Protein 5B37 (pdb70)

Nearest PDB structures (foldseek):
  5b37-assembly3_E-4  TM=1.003E+00  e=2.803E-64  Nostoc punctiforme NIES-2108
  5b37-assembly2_C  TM=9.932E-01  e=7.042E-58  Nostoc punctiforme NIES-2108
  5b37-assembly2_F-3  TM=9.894E-01  e=6.053E-57  Nostoc punctiforme NIES-2108
  5b37-assembly1_B-2  TM=9.934E-01  e=2.586E-56  Nostoc punctiforme NIES-2108
  5b37-assembly1_A  TM=9.872E-01  e=6.177E-55  Nostoc punctiforme NIES-2108

Sequence (1996 aa):
LFETVREMGHEQVLFCHSKNPEIKAIIAIHDTTLGPAMGATRILPYINEEAALKDALRLSRGMTYKAACANIPAGGGKAVIIANPENKTDDLLRAYGRFVDSLNGRFITGQDVNITPDDVRTITKYVVPAPITSLGVFLGIKAAVESRWQSKRLDGMKVAVQGLGNVGKNLCRHLHEHDVQLFVSDVDPIKAEEVKRLFGATVVEPTEIYSLDVDIFAPCALGGILNSHTIPFLQASIIAGAANNQLENEQLHSQMLAKKGILYSPDYVINAGGLINVYNEMIGYDEEKAFKQVHNIYDTLLAIFEIAKEQGVTTNDAARRLAEDRINNSLLFETVREMGHEQVLFCHSPEIKAIIAIHDTTLGPAMGATRILPYINEEAALKDALRLSRGMTYKAACANIPAGGGKAVIIANPENKTDDLLRAYGRFVDSLNGRFITGQDVNITPDDVRTISQETKYVVGPAPITSLGVFLGIKAAVESRWQSKRLDGMKVAVQGLGNVGKNLCRHLHEHDVQLFVSDVDPIKAEEVKRLFGATVVEPTEIYSLDVDIFAPCALGGILNSHTIPFLQASIIAGAANNQLENEQLHSQMLAKKGILYSPDYVINAGGLINVYNEMIGYDEEKAFKQVHNIYDTLLAIFEIAKEQGVTTNDAARRLAEDRINNSKRSLLFETVREMGHEQVLFCHSKNPEIKAIIAIHDTTLGPAMGATRILPYINEEAALKDALRLSRGMTYKAACANIPAGGGKAVIIANPENKTDDLLRAYGRFVDSLNGRFITGQDVNITPDDVRTISQETKYVVPAPITSLGVFLGIKAAVESRWQSKRLDGMKVAVQGLGNVGKNLCRHLHEHDVQLFVSPIKAEEVKRLFGATVVEPTEIYSLDVDIFAPCALGGILNSHTIPFLQASIIAGAANNQLENEQLHSQMLAKKGILYSPDYVINAGGLINVYNEMIGYDEEKAFKQVHNIYDTLLAIFEIAKEQGVTTNDAARRLAEDRINNSKRLLFETVREMGHEQVLFCHSKNPEIKAIIAIHDTTLGPAMGATRILPYINEEAALKDALRLSRGMTYKAACANIPAGGGKAVIIAKTDDLLRAYGRFVDSLNGRFITGQDVNITPDDVRTISGGPAPITSLGVFLGIKAAVESRWQSKRLDGMKVAVQGLGNVGKNLCRHLHEHDVQLFVSDVDPIKAEEVKRLFGATVVEPTEIYSLDVDIFAPCALGGILNSHTIPFLQASIIAGAANNQLENEQLHSQMLAKKGILYSPDYVINAGGLINVYNEMIGYDEEKAFKQVHNIYDTLLAIFEIAKEQGVTTNDAARRLAEDRINNSKRSLLFETVREMGHEQVLFCHSKNPEIKAIIAIHDTTLGPAMGATRILPYINEEAALKDALRLSRGMTYKAACANIPAGGGKAVIIANPENKTDDLLRAYGRFVDSLNGRFITGQDVNITPDDVRTISQETKYVVGPAPITSLGVFLGIKAAVESRWQSKRLDGMKVAVQGLGNVGKNLCRHLHEHDVQLFVSDPIKAEEVKRLFGATVVEPTEIYSLDIFAPCALGGILNSHTIPFLQASIIAGAANNQLENEQLHSQMLAKKGILYSPDYVINAGGLINVYNEMIGYDEEKAFKQVHNIYDTLLAIFEIAKEQGVTTNDAARRLAEDRINNSKRSKLFETVREMGHEQVLFCHSKNPEIKAIIAIHDTTLGPAMGATRILPYINEEAALKDALRLSRGMTYKAACANIPAGGGKAVIIANNKTDDLLRAYGRFVDSLNGRFITGQDVNITPDDVRTISQETKYVVPAPITSLGVFLGIKAAVESRWQSKRLDGMKVAVQGLGNVGKNLCRHLHEHDVQLFVSDVDPIKAEEVKRLFGATVVEPTEIYSLDVDIFAPCALGGILNSHTIPFLQASIIAGAANNQLENEQLHSQMLAKKGILYSPDYVINAGGLINVYNEMIGYDEEKAFKQVHNIYDTLLAIFEIAKEQGVTTNDAARRLAEDRINNSKRS

CATH classification: 3.40.50.10860 (+1 more: 3.40.50.720)

GO terms:
  GO:0050363 L-tryptophan dehydrogenase [NAD(P)+] activity (F, EXP)

Foldseek 3Di:
DVVVCVVLQWDDWDFDADDVLGWTKIKTARDAQLHAAEEEEEEEADPDPVRQVVVFRVQQSVSLLLQLLLPHSYHGIYMYIHDHLVDDDLVNLQVVQVVQLVCVRNYQYEHDYSQDPVSQVSHNLRYWALLLLLVLLVLVVQLQCCLPPVDRQQAPFEEEEEADDVNRVSNLVSCLVSHYAYEYEHQDCPCQVVSCVPRNHHYDYNVCRLQDQGQEYEYEDEADQQDPVRVVNHNHQEYRYAYANNHNDDPPSLVSCVVVNRAYQHNSLSSCSHVLQTVCVSVPHDPVVSSVSSSSSSVSRNQLSVQCVVVVHGSSVSSVVSSVVSSVVD/DLVVVCVVLQWDDKDQDADLHWGKIKTARDQQLHAAEEAEEEDQAPDVVRQVVVFSVQQSVSQLLCLLLPHSHHGIYMYTNDHLVDDDLVNLCSVLQVLQVCVRSYAYEHDPSQDPVSQVSSCVNHVRYFDALLLLLVLLVLVVQLQCCLPVNDNQQAPFEEEEEDCPSNGVSNLVSQLVSHYAYEYEYPDDPSQVVSCVPRVHHYDYPLPRQQDQGQEYEYEDDACQLDPVRVVRHNHQEYGYSHPNNHNDVVPSQVVCVVVNHAYQDNSLSNSSRVLQRVCVSVPHDPVVSSVSSSSSSVSRNQLSVQCPVVVHTSVVSSCCSSVVSSVVSNVD/DVVVVCVVLVWPDKDFDADDVLGWTKIKTARDQQLHAAEEAEEEDQAPDPVRQVVVFSVQQSVSQLLCLLLVHSHGGMYMYTNDDLVSDDLVNLLSVLLVLQVVPLNYAHEHDYSGDPVSQVSSCVNRVRYWALLLLLVLLVLQVQLQCCLPPNDRAQAAFEEEEEDDDSNRVSNVVVCLVSNYAYEYEPPRQVVSCVPRVHHYDYNVCRLQDQGQEYAYDDEAPQQDPVRVVNHNHQEYRYAYANNHNDDPPRQVSCVVVNRAYDHNSLSSSSHVLQTVCVSVPNDPVVSSVSSNSSSVSRNQLSVQCVVVVHTSVVSSVVSSVVSSVVSVD/DPVVVCVVLQADDKDFDADDVLGWTKIKTFRDALLHAAEEAEAEDQAPDVVRQVVVQSVQQSVVLLLQLLLVHSHGGIYMYTNDDDLVRLCSVLVVQVVVPRSYDYDHDHPQDPVSVVSSPDDLLLLLLVLLVLVVQLLCCLVPVDNAAAAFEEEEEACPSNRVSNLVSQLVSHYAYEYEYPDDPSQVVSCVVRVHDYDYNVCRLADQGAEYEYEDEAPQQDPVRLVRHNYQEYRYQYANNHPDDVPSQVSCVVVNHAYDHNSLSCSSSVLQVVCVVVPHDVVVSNVSSNSSSVSQNQLSVQCVVVVHTSVVSSVVSSVVSSVVSVVD/DVVVVCVVLQWDDKDFDADDVLGWGKIKTFRDQLLHAAEEAEAEDADPDPVRQVVVQSPQLSVQLLLCLLLPHSYHRIYMYINDHLVPDDLVNLCSVLQVQQVCPLNYAYEHDHSCDPVSQVSSCVNHVRYFDALLLLLVLLVLLVLLQCCLPVVDSQQAAAEEEEAACDSNRLSNLVVQLVSNYAYEYEHPVSQVVSCVVRVHHYDYNPCRQQDDQYAYAHEACAQEPVRLVNHPRQEDGYAYANNHNDDPPSQVVSVVVNRAYDHNSLSSSSRVLQRSCRSVPNDPVVSSVSSSSSSVSRNQLSVQCVVVVHGSVVSSVVSSVVSSVVSNPPD/DCVVCVVLQWDDKDFDDDDVQGWTKIKTARDQLLHAAEEAEEEEQDPDPVRQVCVQSVQQSVVLLLQLLLVHSHHGIYMYINDNPHDLVNLCSVLQVLQVVPRRYAYEHDHPQDPVSQVSSCVRHVRYWALLLLLVLLVLLVQLLCCLPVVDRQQAAFEEEEEADDSNRVSNLVVQLVSNYAYEYEHPDVVSVVVSCVVRVHDYDYNVPRLQDQGAEYAYAPEACQQDPVRPVSHPYQEYRYSYANNHPDPPPSQVSCVVVRYAYAHNSLSSSSRVLQTVCVSVPHDVVVSNVSSNSSSVSRNQLSVQCVVVVHTSVVSSVVSSVVSSVVSVVD

Structure (mmCIF, N/CA/C/O backbone):
data_5B37
#
_entry.id   5B37
#
_cell.length_a   63.713
_cell.length_b   337.766
_cell.length_c   63.646
_cell.angle_alpha   90.00
_cell.angle_beta   120.03
_cell.angle_gamma   90.00
#
_symmetry.space_group_name_H-M   'P 1 21 1'
#
loop_
_entity.id
_entity.type
_entity.pdbx_description
1 polymer 'Tryptophan dehydrogenase'
2 water water
#
loop_
_atom_site.group_PDB
_atom_site.id
_atom_site.type_symbol
_atom_site.label_atom_id
_atom_site.label_alt_id
_atom_site.label_comp_id
_atom_site.label_asym_id
_atom_site.label_entity_id
_atom_site.label_seq_id
_atom_site.pdbx_PDB_ins_code
_atom_site.Cartn_x
_atom_site.Cartn_y
_atom_site.Cartn_z
_atom_site.occupancy
_atom_site.B_iso_or_equiv
_atom_site.auth_seq_id
_atom_site.auth_comp_id
_atom_site.auth_asym_id
_atom_site.auth_atom_id
_atom_site.pdbx_PDB_model_num
ATOM 1 N N . LEU A 1 3 ? -24.136 170.167 19.865 1.00 96.07 3 LEU A N 1
ATOM 2 C CA . LEU A 1 3 ? -25.064 170.835 20.836 1.00 100.84 3 LEU A CA 1
ATOM 3 C C . LEU A 1 3 ? -25.094 170.084 22.159 1.00 97.23 3 LEU A C 1
ATOM 4 O O . LEU A 1 3 ? -24.778 170.650 23.199 1.00 96.80 3 LEU A O 1
ATOM 9 N N . PHE A 1 4 ? -25.470 168.811 22.106 1.00 99.75 4 PHE A N 1
ATOM 10 C CA . PHE A 1 4 ? -25.686 168.014 23.318 1.00 95.98 4 PHE A CA 1
ATOM 11 C C . PHE A 1 4 ? -24.555 168.047 24.334 1.00 100.14 4 PHE A C 1
ATOM 12 O O . PHE A 1 4 ? -24.826 168.214 25.512 1.00 100.87 4 PHE A O 1
ATOM 20 N N . GLU A 1 5 ? -23.308 167.922 23.879 1.00 103.39 5 GLU A N 1
ATOM 21 C CA . GLU A 1 5 ? -22.155 167.973 24.789 1.00 107.64 5 GLU A CA 1
ATOM 22 C C . GLU A 1 5 ? -22.015 169.318 25.504 1.00 106.40 5 GLU A C 1
ATOM 23 O O . GLU A 1 5 ? -21.639 169.357 26.671 1.00 105.99 5 GLU A O 1
ATOM 29 N N . THR A 1 6 ? -22.305 170.412 24.802 1.00 102.10 6 THR A N 1
ATOM 30 C CA . THR A 1 6 ? -22.266 171.753 25.413 1.00 100.11 6 THR A CA 1
ATOM 31 C C . THR A 1 6 ? -23.331 171.900 26.501 1.00 101.96 6 THR A C 1
ATOM 32 O O . THR A 1 6 ? -23.111 172.564 27.514 1.00 103.39 6 THR A O 1
ATOM 36 N N . VAL A 1 7 ? -24.474 171.258 26.281 1.00 99.55 7 VAL A N 1
ATOM 37 C CA . VAL A 1 7 ? -25.578 171.266 27.242 1.00 97.81 7 VAL A CA 1
ATOM 38 C C . VAL A 1 7 ? -25.195 170.497 28.498 1.00 98.65 7 VAL A C 1
ATOM 39 O O . VAL A 1 7 ? -25.649 170.819 29.590 1.00 99.54 7 VAL A O 1
ATOM 43 N N . ARG A 1 8 ? -24.362 169.479 28.324 1.00 102.55 8 ARG A N 1
ATOM 44 C CA . ARG A 1 8 ? -23.833 168.684 29.433 1.00 106.47 8 ARG A CA 1
ATOM 45 C C . ARG A 1 8 ? -23.086 169.580 30.406 1.00 106.42 8 ARG A C 1
ATOM 46 O O . ARG A 1 8 ? -23.209 169.451 31.621 1.00 105.05 8 ARG A O 1
ATOM 54 N N . GLU A 1 9 ? -22.297 170.474 29.829 1.00 107.12 9 GLU A N 1
ATOM 55 C CA . GLU A 1 9 ? -21.482 171.426 30.574 1.00 105.46 9 GLU A CA 1
ATOM 56 C C . GLU A 1 9 ? -22.358 172.426 31.320 1.00 98.15 9 GLU A C 1
ATOM 57 O O . GLU A 1 9 ? -22.061 172.790 32.452 1.00 106.34 9 GLU A O 1
ATOM 63 N N . MET A 1 10 ? -23.441 172.848 30.676 1.00 93.61 10 MET A N 1
ATOM 64 C CA . MET A 1 10 ? -24.354 173.851 31.221 1.00 105.18 10 MET A CA 1
ATOM 65 C C . MET A 1 10 ? -25.530 173.295 32.038 1.00 101.28 10 MET A C 1
ATOM 66 O O . MET A 1 10 ? -26.027 173.975 32.933 1.00 97.14 10 MET A O 1
ATOM 71 N N . GLY A 1 11 ? -25.977 172.084 31.714 1.00 92.64 11 GLY A N 1
ATOM 72 C CA . GLY A 1 11 ? -27.072 171.404 32.427 1.00 96.94 11 GLY A CA 1
ATOM 73 C C . GLY A 1 11 ? -28.497 171.821 32.080 1.00 93.46 11 GLY A C 1
ATOM 74 O O . GLY A 1 11 ? -29.353 171.903 32.964 1.00 93.42 11 GLY A O 1
ATOM 75 N N . HIS A 1 12 ? -28.762 172.072 30.800 1.00 85.29 12 HIS A N 1
ATOM 76 C CA . HIS A 1 12 ? -30.109 172.488 30.362 1.00 91.75 12 HIS A CA 1
ATOM 77 C C . HIS A 1 12 ? -31.096 171.311 30.352 1.00 89.08 12 HIS A C 1
ATOM 78 O O . HIS A 1 12 ? -30.689 170.146 30.353 1.00 94.70 12 HIS A O 1
ATOM 85 N N . GLU A 1 13 ? -32.388 171.649 30.360 1.00 81.70 13 GLU A N 1
ATOM 86 C CA . GLU A 1 13 ? -33.485 170.675 30.291 1.00 82.88 13 GLU A CA 1
ATOM 87 C C . GLU A 1 13 ? -33.957 170.475 28.844 1.00 91.69 13 GLU A C 1
ATOM 88 O O . GLU A 1 13 ? -33.910 169.360 28.314 1.00 89.10 13 GLU A O 1
ATOM 94 N N . GLN A 1 14 ? -34.418 171.566 28.230 1.00 86.13 14 GLN A N 1
ATOM 95 C CA . GLN A 1 14 ? -34.890 171.587 26.831 1.00 79.60 14 GLN A CA 1
ATOM 96 C C . GLN A 1 14 ? -34.253 172.743 26.057 1.00 76.17 14 GLN A C 1
ATOM 97 O O . GLN A 1 14 ? -33.829 173.744 26.643 1.00 81.91 14 GLN A O 1
ATOM 103 N N . VAL A 1 15 ? -34.202 172.591 24.737 1.00 74.03 15 VAL A N 1
ATOM 104 C CA . VAL A 1 15 ? -33.776 173.659 23.834 1.00 73.48 15 VAL A CA 1
ATOM 105 C C . VAL A 1 15 ? -34.661 173.615 22.581 1.00 77.04 15 VAL A C 1
ATOM 106 O O . VAL A 1 15 ? -34.348 172.926 21.610 1.00 77.71 15 VAL A O 1
ATOM 110 N N . LEU A 1 16 ? -35.754 174.376 22.614 1.00 79.99 16 LEU A N 1
ATOM 111 C CA . LEU A 1 16 ? -36.731 174.416 21.523 1.00 78.31 16 LEU A CA 1
ATOM 112 C C . LEU A 1 16 ? -36.291 175.331 20.382 1.00 79.75 16 LEU A C 1
ATOM 113 O O . LEU A 1 16 ? -36.008 176.502 20.602 1.00 83.16 16 LEU A O 1
ATOM 118 N N . PHE A 1 17 ? -36.245 174.785 19.172 1.00 86.69 17 PHE A N 1
ATOM 119 C CA . PHE A 1 17 ? -36.006 175.554 17.964 1.00 83.32 17 PHE A CA 1
ATOM 120 C C . PHE A 1 17 ? -37.344 175.718 17.282 1.00 82.97 17 PHE A C 1
ATOM 121 O O . PHE A 1 17 ? -37.861 174.776 16.674 1.00 87.62 17 PHE A O 1
ATOM 129 N N . CYS A 1 18 ? -37.900 176.918 17.403 1.00 84.56 18 CYS A N 1
ATOM 130 C CA . CYS A 1 18 ? -39.202 177.241 16.837 1.00 86.74 18 CYS A CA 1
ATOM 131 C C . CYS A 1 18 ? -39.066 177.894 15.471 1.00 86.46 18 CYS A C 1
ATOM 132 O O . CYS A 1 18 ? -38.101 178.620 15.209 1.00 97.50 18 CYS A O 1
ATOM 135 N N . HIS A 1 19 ? -40.046 177.616 14.610 1.00 88.73 19 HIS A N 1
ATOM 136 C CA . HIS A 1 19 ? -40.033 178.061 13.216 1.00 88.08 19 HIS A CA 1
ATOM 137 C C . HIS A 1 19 ? -41.439 178.209 12.638 1.00 86.31 19 HIS A C 1
ATOM 138 O O . HIS A 1 19 ? -42.356 177.461 12.981 1.00 81.34 19 HIS A O 1
ATOM 145 N N . SER A 1 20 ? -41.578 179.169 11.729 1.00 89.30 20 SER A N 1
ATOM 146 C CA . SER A 1 20 ? -42.811 179.364 10.971 1.00 102.91 20 SER A CA 1
ATOM 147 C C . SER A 1 20 ? -42.510 179.898 9.569 1.00 99.27 20 SER A C 1
ATOM 148 O O . SER A 1 20 ? -41.412 180.386 9.294 1.00 94.79 20 SER A O 1
ATOM 151 N N . LYS A 1 21 ? -43.506 179.793 8.697 1.00 100.17 21 LYS A N 1
ATOM 152 C CA . LYS A 1 21 ? -43.353 180.105 7.278 1.00 96.01 21 LYS A CA 1
ATOM 153 C C . LYS A 1 21 ? -43.998 181.432 6.914 1.00 99.93 21 LYS A C 1
ATOM 154 O O . LYS A 1 21 ? -43.338 182.293 6.336 1.00 92.52 21 LYS A O 1
ATOM 160 N N . ASN A 1 22 ? -45.279 181.591 7.247 1.00 109.72 22 ASN A N 1
ATOM 161 C CA . ASN A 1 22 ? -45.992 182.848 6.969 1.00 113.89 22 ASN A CA 1
ATOM 162 C C . ASN A 1 22 ? -45.379 184.057 7.698 1.00 120.39 22 ASN A C 1
ATOM 163 O O . ASN A 1 22 ? -44.992 185.026 7.036 1.00 128.54 22 ASN A O 1
ATOM 168 N N . PRO A 1 23 ? -45.266 184.009 9.042 1.00 110.54 23 PRO A N 1
ATOM 169 C CA . PRO A 1 23 ? -44.561 185.120 9.679 1.00 104.32 23 PRO A CA 1
ATOM 170 C C . PRO A 1 23 ? -43.040 185.039 9.471 1.00 103.07 23 PRO A C 1
ATOM 171 O O . PRO A 1 23 ? -42.351 186.040 9.636 1.00 102.56 23 PRO A O 1
ATOM 175 N N . GLU A 1 24 ? -42.543 183.846 9.139 1.00 102.53 24 GLU A N 1
ATOM 176 C CA . GLU A 1 24 ? -41.154 183.612 8.737 1.00 107.33 24 GLU A CA 1
ATOM 177 C C . GLU A 1 24 ? -40.166 183.967 9.847 1.00 107.24 24 GLU A C 1
ATOM 178 O O . GLU A 1 24 ? -39.249 184.765 9.649 1.00 113.71 24 GLU A O 1
ATOM 184 N N . ILE A 1 25 ? -40.364 183.359 11.017 1.00 101.77 25 ILE A N 1
ATOM 185 C CA . ILE A 1 25 ? -39.571 183.694 12.217 1.00 98.48 25 ILE A CA 1
ATOM 186 C C . ILE A 1 25 ? -38.661 182.554 12.648 1.00 91.33 25 ILE A C 1
ATOM 187 O O . ILE A 1 25 ? -39.076 181.394 12.690 1.00 85.93 25 ILE A O 1
ATOM 192 N N . LYS A 1 26 ? -37.411 182.900 12.941 1.00 94.61 26 LYS A N 1
ATOM 193 C CA . LYS A 1 26 ? -36.441 181.962 13.489 1.00 88.47 26 LYS A CA 1
ATOM 194 C C . LYS A 1 26 ? -36.284 182.272 14.972 1.00 88.16 26 LYS A C 1
ATOM 195 O O . LYS A 1 26 ? -35.746 183.319 15.334 1.00 94.66 26 LYS A O 1
ATOM 201 N N . ALA A 1 27 ? -36.753 181.364 15.823 1.00 82.16 27 ALA A N 1
ATOM 202 C CA . ALA A 1 27 ? -36.790 181.594 17.266 1.00 80.05 27 ALA A CA 1
ATOM 203 C C . ALA A 1 27 ? -36.251 180.393 18.031 1.00 83.70 27 ALA A C 1
ATOM 204 O O . ALA A 1 27 ? -36.496 179.253 17.641 1.00 91.02 27 ALA A O 1
ATOM 206 N N . ILE A 1 28 ? -35.518 180.666 19.113 1.00 84.18 28 ILE A N 1
ATOM 207 C CA . ILE A 1 28 ? -34.983 179.629 20.000 1.00 75.33 28 ILE A CA 1
ATOM 208 C C . ILE A 1 28 ? -35.342 179.942 21.450 1.00 79.76 28 ILE A C 1
ATOM 209 O O . ILE A 1 28 ? -34.820 180.897 22.023 1.00 88.37 28 ILE A O 1
ATOM 214 N N . ILE A 1 29 ? -36.223 179.135 22.038 1.00 81.27 29 ILE A N 1
ATOM 215 C CA . ILE A 1 29 ? -36.435 179.144 23.492 1.00 81.51 29 ILE A CA 1
ATOM 216 C C . ILE A 1 29 ? -35.488 178.107 24.112 1.00 77.39 29 ILE A C 1
ATOM 217 O O . ILE A 1 29 ? -35.480 176.947 23.698 1.00 80.31 29 ILE A O 1
ATOM 222 N N . ALA A 1 30 ? -34.702 178.536 25.100 1.00 77.22 30 ALA A N 1
ATOM 223 C CA . ALA A 1 30 ? -33.730 177.675 25.783 1.00 76.03 30 ALA A CA 1
ATOM 224 C C . ALA A 1 30 ? -34.010 177.637 27.280 1.00 83.60 30 ALA A C 1
ATOM 225 O O . ALA A 1 30 ? -33.953 178.661 27.950 1.00 90.77 30 ALA A O 1
ATOM 227 N N . ILE A 1 31 ? -34.282 176.440 27.791 1.00 88.50 31 ILE A N 1
ATOM 228 C CA . ILE A 1 31 ? -34.714 176.233 29.175 1.00 84.08 31 ILE A CA 1
ATOM 229 C C . ILE A 1 31 ? -33.634 175.471 29.949 1.00 85.12 31 ILE A C 1
ATOM 230 O O . ILE A 1 31 ? -33.351 174.309 29.643 1.00 82.12 31 ILE A O 1
ATOM 235 N N . HIS A 1 32 ? -33.052 176.140 30.949 1.00 85.84 32 HIS A N 1
ATOM 236 C CA . HIS A 1 32 ? -31.967 175.584 31.766 1.00 82.88 32 HIS A CA 1
ATOM 237 C C . HIS A 1 32 ? -32.461 174.734 32.938 1.00 88.87 32 HIS A C 1
ATOM 238 O O . HIS A 1 32 ? -31.860 173.699 33.241 1.00 94.66 32 HIS A O 1
ATOM 245 N N . ASP A 1 33 ? -33.527 175.178 33.606 1.00 88.65 33 ASP A N 1
ATOM 246 C CA . ASP A 1 33 ? -34.031 174.498 34.811 1.00 93.89 33 ASP A CA 1
ATOM 247 C C . ASP A 1 33 ? -35.503 174.831 35.094 1.00 97.86 33 ASP A C 1
ATOM 248 O O . ASP A 1 33 ? -35.994 175.892 34.706 1.00 104.94 33 ASP A O 1
ATOM 253 N N . THR A 1 34 ? -36.194 173.897 35.756 1.00 94.15 34 THR A N 1
ATOM 254 C CA . THR A 1 34 ? -37.591 174.067 36.196 1.00 94.45 34 THR A CA 1
ATOM 255 C C . THR A 1 34 ? -37.855 173.464 37.597 1.00 92.14 34 THR A C 1
ATOM 256 O O . THR A 1 34 ? -38.998 173.136 37.936 1.00 97.28 34 THR A O 1
ATOM 260 N N . THR A 1 35 ? -36.808 173.365 38.415 1.00 85.46 35 THR A N 1
ATOM 261 C CA . THR A 1 35 ? -36.850 172.623 39.676 1.00 80.91 35 THR A CA 1
ATOM 262 C C . THR A 1 35 ? -37.677 173.385 40.697 1.00 92.31 35 THR A C 1
ATOM 263 O O . THR A 1 35 ? -38.635 172.848 41.253 1.00 98.45 35 THR A O 1
ATOM 267 N N . LEU A 1 36 ? -37.304 174.641 40.923 1.00 90.00 36 LEU A N 1
ATOM 268 C CA . LEU A 1 36 ? -37.952 175.486 41.940 1.00 86.70 36 LEU A CA 1
ATOM 269 C C . LEU A 1 36 ? -39.281 176.085 41.471 1.00 87.88 36 LEU A C 1
ATOM 270 O O . LEU A 1 36 ? -40.111 176.479 42.294 1.00 93.66 36 LEU A O 1
ATOM 275 N N . GLY A 1 37 ? -39.475 176.147 40.155 1.00 85.71 37 GLY A N 1
ATOM 276 C CA . GLY A 1 37 ? -40.750 176.572 39.576 1.00 93.59 37 GLY A CA 1
ATOM 277 C C . GLY A 1 37 ? -40.710 176.585 38.057 1.00 97.86 37 GLY A C 1
ATOM 278 O O . GLY A 1 37 ? -39.867 175.919 37.455 1.00 98.38 37 GLY A O 1
ATOM 279 N N . PRO A 1 38 ? -41.626 177.335 37.420 1.00 89.80 38 PRO A N 1
ATOM 280 C CA . PRO A 1 38 ? -41.544 177.472 35.973 1.00 85.31 38 PRO A CA 1
ATOM 281 C C . PRO A 1 38 ? -40.381 178.380 35.578 1.00 87.59 38 PRO A C 1
ATOM 282 O O . PRO A 1 38 ? -40.052 179.322 36.307 1.00 88.39 38 PRO A O 1
ATOM 286 N N . ALA A 1 39 ? -39.765 178.076 34.439 1.00 92.15 39 ALA A N 1
ATOM 287 C CA . ALA A 1 39 ? -38.600 178.813 33.942 1.00 91.87 39 ALA A CA 1
ATOM 288 C C . ALA A 1 39 ? -38.970 180.217 33.490 1.00 90.97 39 ALA A C 1
ATOM 289 O O . ALA A 1 39 ? -39.854 180.399 32.651 1.00 93.40 39 ALA A O 1
ATOM 291 N N . MET A 1 40 ? -38.281 181.197 34.064 1.00 90.39 40 MET A N 1
ATOM 292 C CA . MET A 1 40 ? -38.438 182.597 33.698 1.00 88.53 40 MET A CA 1
ATOM 293 C C . MET A 1 40 ? -37.306 183.012 32.776 1.00 89.68 40 MET A C 1
ATOM 294 O O . MET A 1 40 ? -36.190 182.500 32.873 1.00 95.12 40 MET A O 1
ATOM 299 N N . GLY A 1 41 ? -37.598 183.941 31.878 1.00 88.42 41 GLY A N 1
ATOM 300 C CA . GLY A 1 41 ? -36.616 184.363 30.890 1.00 87.83 41 GLY A CA 1
ATOM 301 C C . GLY A 1 41 ? -37.137 185.412 29.936 1.00 88.97 41 GLY A C 1
ATOM 302 O O . GLY A 1 41 ? -38.198 185.245 29.345 1.00 94.14 41 GLY A O 1
ATOM 303 N N . ALA A 1 42 ? -36.383 186.490 29.770 1.00 86.46 42 ALA A N 1
ATOM 304 C CA . ALA A 1 42 ? -36.812 187.577 28.900 1.00 90.76 42 ALA A CA 1
ATOM 305 C C . ALA A 1 42 ? -36.475 187.275 27.426 1.00 100.02 42 ALA A C 1
ATOM 306 O O . ALA A 1 42 ? -35.565 186.495 27.140 1.00 102.55 42 ALA A O 1
ATOM 308 N N . THR A 1 43 ? -37.228 187.882 26.509 1.00 100.56 43 THR A N 1
ATOM 309 C CA . THR A 1 43 ? -37.097 187.623 25.067 1.00 95.46 43 THR A CA 1
ATOM 310 C C . THR A 1 43 ? -36.234 188.681 24.386 1.00 100.51 43 THR A C 1
ATOM 311 O O . THR A 1 43 ? -36.577 189.856 24.395 1.00 101.56 43 THR A O 1
ATOM 315 N N . ARG A 1 44 ? -35.136 188.248 23.775 1.00 98.81 44 ARG A N 1
ATOM 316 C CA . ARG A 1 44 ? -34.281 189.127 22.982 1.00 92.05 44 ARG A CA 1
ATOM 317 C C . ARG A 1 44 ? -34.621 188.972 21.501 1.00 97.75 44 ARG A C 1
ATOM 318 O O . ARG A 1 44 ? -35.113 187.924 21.076 1.00 108.28 44 ARG A O 1
ATOM 326 N N . ILE A 1 45 ? -34.379 190.026 20.726 1.00 95.39 45 ILE A N 1
ATOM 327 C CA . ILE A 1 45 ? -34.537 189.976 19.266 1.00 91.38 45 ILE A CA 1
ATOM 328 C C . ILE A 1 45 ? -33.387 190.741 18.597 1.00 93.10 45 ILE A C 1
ATOM 329 O O . ILE A 1 45 ? -33.559 191.832 18.052 1.00 98.64 45 ILE A O 1
ATOM 334 N N . LEU A 1 46 ? -32.201 190.145 18.666 1.00 93.23 46 LEU A N 1
ATOM 335 C CA . LEU A 1 46 ? -30.999 190.690 18.031 1.00 87.98 46 LEU A CA 1
ATOM 336 C C . LEU A 1 46 ? -30.699 189.856 16.789 1.00 90.49 46 LEU A C 1
ATOM 337 O O . LEU A 1 46 ? -30.902 188.641 16.816 1.00 94.35 46 LEU A O 1
ATOM 342 N N . PRO A 1 47 ? -30.228 190.495 15.693 1.00 90.66 47 PRO A N 1
ATOM 343 C CA . PRO A 1 47 ? -29.803 189.694 14.548 1.00 88.16 47 PRO A CA 1
ATOM 344 C C . PRO A 1 47 ? -28.473 189.032 14.850 1.00 92.73 47 PRO A C 1
ATOM 345 O O . PRO A 1 47 ? -27.511 189.710 15.216 1.00 90.82 47 PRO A O 1
ATOM 349 N N . TYR A 1 48 ? -28.440 187.714 14.723 1.00 98.41 48 TYR A N 1
ATOM 350 C CA . TYR A 1 48 ? -27.241 186.939 14.977 1.00 92.54 48 TYR A CA 1
ATOM 351 C C . TYR A 1 48 ? -26.635 186.493 13.653 1.00 88.02 48 TYR A C 1
ATOM 352 O O . TYR A 1 48 ? -27.338 185.952 12.796 1.00 83.81 48 TYR A O 1
ATOM 361 N N . ILE A 1 49 ? -25.323 186.703 13.511 1.00 87.83 49 ILE A N 1
ATOM 362 C CA . ILE A 1 49 ? -24.583 186.349 12.289 1.00 96.57 49 ILE A CA 1
ATOM 363 C C . ILE A 1 49 ? -24.769 184.885 11.890 1.00 100.97 49 ILE A C 1
ATOM 364 O O . ILE A 1 49 ? -24.819 184.557 10.706 1.00 99.71 49 ILE A O 1
ATOM 369 N N . ASN A 1 50 ? -24.902 184.030 12.900 1.00 104.77 50 ASN A N 1
ATOM 370 C CA . ASN A 1 50 ? -24.838 182.590 12.754 1.00 101.98 50 ASN A CA 1
ATOM 371 C C . ASN A 1 50 ? -25.923 181.919 13.592 1.00 101.28 50 ASN A C 1
ATOM 372 O O . ASN A 1 50 ? -26.496 182.535 14.488 1.00 94.88 50 ASN A O 1
ATOM 377 N N . GLU A 1 51 ? -26.195 180.656 13.289 1.00 99.92 51 GLU A N 1
ATOM 378 C CA . GLU A 1 51 ? -27.174 179.854 14.033 1.00 97.91 51 GLU A CA 1
ATOM 379 C C . GLU A 1 51 ? -26.574 179.405 15.371 1.00 95.51 51 GLU A C 1
ATOM 380 O O . GLU A 1 51 ? -27.273 179.328 16.384 1.00 101.95 51 GLU A O 1
ATOM 386 N N . GLU A 1 52 ? -25.278 179.094 15.345 1.00 92.32 52 GLU A N 1
ATOM 387 C CA . GLU A 1 52 ? -24.477 178.793 16.542 1.00 91.32 52 GLU A CA 1
ATOM 388 C C . GLU A 1 52 ? -24.373 179.961 17.537 1.00 95.09 52 GLU A C 1
ATOM 389 O O . GLU A 1 52 ? -24.273 179.747 18.750 1.00 91.73 52 GLU A O 1
ATOM 395 N N . ALA A 1 53 ? -24.369 181.184 17.017 1.00 99.31 53 ALA A N 1
ATOM 396 C CA . ALA A 1 53 ? -24.263 182.387 17.839 1.00 100.08 53 ALA A CA 1
ATOM 397 C C . ALA A 1 53 ? -25.532 182.588 18.668 1.00 95.19 53 ALA A C 1
ATOM 398 O O . ALA A 1 53 ? -25.472 182.624 19.900 1.00 94.17 53 ALA A O 1
ATOM 400 N N . ALA A 1 54 ? -26.670 182.683 17.975 1.00 89.50 54 ALA A N 1
ATOM 401 C CA . ALA A 1 54 ? -27.992 182.860 18.596 1.00 85.90 54 ALA A CA 1
ATOM 402 C C . ALA A 1 54 ? -28.261 181.845 19.698 1.00 91.75 54 ALA A C 1
ATOM 403 O O . ALA A 1 54 ? -28.839 182.186 20.728 1.00 102.56 54 ALA A O 1
ATOM 405 N N . LEU A 1 55 ? -27.844 180.602 19.471 1.00 91.76 55 LEU A N 1
ATOM 406 C CA . LEU A 1 55 ? -27.942 179.555 20.486 1.00 97.47 55 LEU A CA 1
ATOM 407 C C . LEU A 1 55 ? -27.097 179.900 21.721 1.00 100.42 55 LEU A C 1
ATOM 408 O O . LEU A 1 55 ? -27.580 179.793 22.854 1.00 102.13 55 LEU A O 1
ATOM 413 N N . LYS A 1 56 ? -25.847 180.309 21.493 1.00 99.19 56 LYS A N 1
ATOM 414 C CA . LYS A 1 56 ? -24.906 180.601 22.598 1.00 101.25 56 LYS A CA 1
ATOM 415 C C . LYS A 1 56 ? -25.364 181.727 23.528 1.00 101.94 56 LYS A C 1
ATOM 416 O O . LYS A 1 56 ? -25.066 181.704 24.724 1.00 108.23 56 LYS A O 1
ATOM 422 N N . ASP A 1 57 ? -26.075 182.705 22.973 1.00 99.48 57 ASP A N 1
ATOM 423 C CA . ASP A 1 57 ? -26.702 183.760 23.769 1.00 100.68 57 ASP A CA 1
ATOM 424 C C . ASP A 1 57 ? -27.861 183.174 24.585 1.00 101.98 57 ASP A C 1
ATOM 425 O O . ASP A 1 57 ? -27.939 183.385 25.795 1.00 107.10 57 ASP A O 1
ATOM 430 N N . ALA A 1 58 ? -28.741 182.430 23.914 1.00 103.85 58 ALA A N 1
ATOM 431 C CA . ALA A 1 58 ? -29.873 181.745 24.565 1.00 102.56 58 ALA A CA 1
ATOM 432 C C . ALA A 1 58 ? -29.443 180.780 25.679 1.00 98.66 58 ALA A C 1
ATOM 433 O O . ALA A 1 58 ? -30.121 180.663 26.702 1.00 96.08 58 ALA A O 1
ATOM 435 N N . LEU A 1 59 ? -28.322 180.097 25.466 1.00 99.53 59 LEU A N 1
ATOM 436 C CA . LEU A 1 59 ? -27.771 179.163 26.453 1.00 92.12 59 LEU A CA 1
ATOM 437 C C . LEU A 1 59 ? -27.134 179.858 27.664 1.00 90.36 59 LEU A C 1
ATOM 438 O O . LEU A 1 59 ? -27.372 179.450 28.805 1.00 87.96 59 LEU A O 1
ATOM 443 N N . ARG A 1 60 ? -26.336 180.897 27.415 1.00 91.96 60 ARG A N 1
ATOM 444 C CA . ARG A 1 60 ? -25.596 181.588 28.490 1.00 95.87 60 ARG A CA 1
ATOM 445 C C . ARG A 1 60 ? -26.475 182.422 29.436 1.00 96.65 60 ARG A C 1
ATOM 446 O O . ARG A 1 60 ? -26.116 182.619 30.595 1.00 97.14 60 ARG A O 1
ATOM 454 N N . LEU A 1 61 ? -27.605 182.915 28.935 1.00 97.92 61 LEU A N 1
ATOM 455 C CA . LEU A 1 61 ? -28.523 183.756 29.718 1.00 93.87 61 LEU A CA 1
ATOM 456 C C . LEU A 1 61 ? -29.562 182.932 30.482 1.00 90.42 61 LEU A C 1
ATOM 457 O O . LEU A 1 61 ? -29.953 183.299 31.593 1.00 88.05 61 LEU A O 1
ATOM 462 N N . SER A 1 62 ? -30.008 181.831 29.875 1.00 95.84 62 SER A N 1
ATOM 463 C CA . SER A 1 62 ? -30.921 180.876 30.519 1.00 93.92 62 SER A CA 1
ATOM 464 C C . SER A 1 62 ? -30.282 180.183 31.720 1.00 88.29 62 SER A C 1
ATOM 465 O O . SER A 1 62 ? -30.965 179.909 32.709 1.00 87.51 62 SER A O 1
ATOM 468 N N . ARG A 1 63 ? -28.983 179.896 31.621 1.00 89.24 63 ARG A N 1
ATOM 469 C CA . ARG A 1 63 ? -28.196 179.447 32.779 1.00 89.69 63 ARG A CA 1
ATOM 470 C C . ARG A 1 63 ? -28.124 180.525 33.859 1.00 87.63 63 ARG A C 1
ATOM 471 O O . ARG A 1 63 ? -28.291 180.225 35.030 1.00 86.74 63 ARG A O 1
ATOM 479 N N . GLY A 1 64 ? -27.858 181.763 33.457 1.00 82.69 64 GLY A N 1
ATOM 480 C CA . GLY A 1 64 ? -27.826 182.888 34.386 1.00 84.35 64 GLY A CA 1
ATOM 481 C C . GLY A 1 64 ? -29.106 183.048 35.188 1.00 91.13 64 GLY A C 1
ATOM 482 O O . GLY A 1 64 ? -29.062 183.210 36.410 1.00 93.07 64 GLY A O 1
ATOM 483 N N . MET A 1 65 ? -30.245 182.965 34.502 1.00 91.59 65 MET A N 1
ATOM 484 C CA . MET A 1 65 ? -31.558 183.194 35.127 1.00 93.06 65 MET A CA 1
ATOM 485 C C . MET A 1 65 ? -31.947 182.099 36.127 1.00 90.39 65 MET A C 1
ATOM 486 O O . MET A 1 65 ? -32.851 182.293 36.944 1.00 94.48 65 MET A O 1
ATOM 491 N N . THR A 1 66 ? -31.283 180.946 36.034 1.00 87.16 66 THR A N 1
ATOM 492 C CA . THR A 1 66 ? -31.305 179.927 37.090 1.00 88.13 66 THR A CA 1
ATOM 493 C C . THR A 1 66 ? -30.641 180.454 38.375 1.00 91.09 66 THR A C 1
ATOM 494 O O . THR A 1 66 ? -31.203 180.345 39.475 1.00 97.00 66 THR A O 1
ATOM 498 N N . TYR A 1 67 ? -29.436 180.998 38.218 1.00 90.54 67 TYR A N 1
ATOM 499 C CA . TYR A 1 67 ? -28.619 181.456 39.343 1.00 89.06 67 TYR A CA 1
ATOM 500 C C . TYR A 1 67 ? -29.143 182.761 39.945 1.00 91.61 67 TYR A C 1
ATOM 501 O O . TYR A 1 67 ? -29.037 182.969 41.151 1.00 93.01 67 TYR A O 1
ATOM 510 N N . LYS A 1 68 ? -29.715 183.624 39.108 1.00 92.41 68 LYS A N 1
ATOM 511 C CA . LYS A 1 68 ? -30.359 184.859 39.579 1.00 96.13 68 LYS A CA 1
ATOM 512 C C . LYS A 1 68 ? -31.671 184.590 40.330 1.00 97.03 68 LYS A C 1
ATOM 513 O O . LYS A 1 68 ? -32.030 185.351 41.232 1.00 101.54 68 LYS A O 1
ATOM 519 N N . ALA A 1 69 ? -32.374 183.522 39.957 1.00 96.16 69 ALA A N 1
ATOM 520 C CA . ALA A 1 69 ? -33.662 183.170 40.573 1.00 96.43 69 ALA A CA 1
ATOM 521 C C . ALA A 1 69 ? -33.483 182.372 41.867 1.00 97.92 69 ALA A C 1
ATOM 522 O O . ALA A 1 69 ? -34.201 182.596 42.846 1.00 98.95 69 ALA A O 1
ATOM 524 N N . ALA A 1 70 ? -32.532 181.440 41.858 1.00 95.82 70 ALA A N 1
ATOM 525 C CA . ALA A 1 70 ? -32.253 180.579 43.012 1.00 94.69 70 ALA A CA 1
ATOM 526 C C . ALA A 1 70 ? -31.762 181.368 44.236 1.00 94.39 70 ALA A C 1
ATOM 527 O O . ALA A 1 70 ? -32.295 181.218 45.346 1.00 92.81 70 ALA A O 1
ATOM 529 N N . CYS A 1 71 ? -30.749 182.205 44.015 1.00 97.21 71 CYS A N 1
ATOM 530 C CA . CYS A 1 71 ? -30.185 183.063 45.059 1.00 95.55 71 CYS A CA 1
ATOM 531 C C . CYS A 1 71 ? -31.234 183.989 45.671 1.00 94.37 71 CYS A C 1
ATOM 532 O O . CYS A 1 71 ? -31.308 184.118 46.891 1.00 97.94 71 CYS A O 1
ATOM 535 N N . ALA A 1 72 ? -32.058 184.600 44.817 1.00 95.65 72 ALA A N 1
ATOM 536 C CA . ALA A 1 72 ? -33.185 185.445 45.253 1.00 99.75 72 ALA A CA 1
ATOM 537 C C . ALA A 1 72 ? -34.253 184.711 46.098 1.00 98.68 72 ALA A C 1
ATOM 538 O O . ALA A 1 72 ? -35.070 185.365 46.751 1.00 95.70 72 ALA A O 1
ATOM 540 N N . ASN A 1 73 ? -34.242 183.375 46.070 1.00 89.18 73 ASN A N 1
ATOM 541 C CA . ASN A 1 73 ? -35.144 182.520 46.856 1.00 92.10 73 ASN A CA 1
ATOM 542 C C . ASN A 1 73 ? -36.601 182.723 46.433 1.00 97.80 73 ASN A C 1
ATOM 543 O O . ASN A 1 73 ? -37.477 183.022 47.249 1.00 99.30 73 ASN A O 1
ATOM 548 N N . ILE A 1 74 ? -36.826 182.563 45.130 1.00 101.01 74 ILE A N 1
ATOM 549 C CA . ILE A 1 74 ? -38.169 182.568 44.530 1.00 102.29 74 ILE A CA 1
ATOM 550 C C . ILE A 1 74 ? -38.398 181.221 43.833 1.00 105.96 74 ILE A C 1
ATOM 551 O O . ILE A 1 74 ? -37.436 180.614 43.343 1.00 108.77 74 ILE A O 1
ATOM 556 N N . PRO A 1 75 ? -39.663 180.742 43.783 1.00 100.39 75 PRO A N 1
ATOM 557 C CA . PRO A 1 75 ? -39.902 179.441 43.179 1.00 97.85 75 PRO A CA 1
ATOM 558 C C . PRO A 1 75 ? -39.922 179.589 41.662 1.00 97.20 75 PRO A C 1
ATOM 559 O O . PRO A 1 75 ? -40.973 179.829 41.064 1.00 102.50 75 PRO A O 1
ATOM 563 N N . ALA A 1 76 ? -38.739 179.472 41.067 1.00 95.92 76 ALA A N 1
ATOM 564 C CA . ALA A 1 76 ? -38.552 179.716 39.640 1.00 95.82 76 ALA A CA 1
ATOM 565 C C . ALA A 1 76 ? -37.265 179.098 39.118 1.00 97.77 76 ALA A C 1
ATOM 566 O O . ALA A 1 76 ? -36.285 178.943 39.853 1.00 105.88 76 ALA A O 1
ATOM 568 N N . GLY A 1 77 ? -37.287 178.760 37.833 1.00 99.85 77 GLY A N 1
ATOM 569 C CA . GLY A 1 77 ? -36.133 178.194 37.145 1.00 100.12 77 GLY A CA 1
ATOM 570 C C . GLY A 1 77 ? -35.353 179.252 36.391 1.00 99.51 77 GLY A C 1
ATOM 571 O O . GLY A 1 77 ? -35.365 180.434 36.763 1.00 100.02 77 GLY A O 1
ATOM 572 N N . GLY A 1 78 ? -34.664 178.810 35.340 1.00 96.98 78 GLY A N 1
ATOM 573 C CA . GLY A 1 78 ? -33.902 179.689 34.457 1.00 94.51 78 GLY A CA 1
ATOM 574 C C . GLY A 1 78 ? -34.186 179.390 32.999 1.00 94.78 78 GLY A C 1
ATOM 575 O O . GLY A 1 78 ? -33.981 178.267 32.533 1.00 99.10 78 GLY A O 1
ATOM 576 N N . GLY A 1 79 ? -34.661 180.401 32.283 1.00 89.35 79 GLY A N 1
ATOM 577 C CA . GLY A 1 79 ? -34.939 180.291 30.856 1.00 87.57 79 GLY A CA 1
ATOM 578 C C . GLY A 1 79 ? -34.474 181.512 30.090 1.00 85.70 79 GLY A C 1
ATOM 579 O O . GLY A 1 79 ? -34.063 182.519 30.680 1.00 84.51 79 GLY A O 1
ATOM 580 N N . LYS A 1 80 ? -34.516 181.396 28.768 1.00 83.87 80 LYS A N 1
ATOM 581 C CA . LYS A 1 80 ? -34.262 182.514 27.875 1.00 85.34 80 LYS A CA 1
ATOM 582 C C . LYS A 1 80 ? -34.783 182.226 26.480 1.00 82.49 80 LYS A C 1
ATOM 583 O O . LYS A 1 80 ? -34.657 181.113 25.980 1.00 86.03 80 LYS A O 1
ATOM 589 N N . ALA A 1 81 ? -35.344 183.251 25.852 1.00 82.36 81 ALA A N 1
ATOM 590 C CA . ALA A 1 81 ? -35.850 183.163 24.488 1.00 83.57 81 ALA A CA 1
ATOM 591 C C . ALA A 1 81 ? -35.166 184.211 23.613 1.00 87.82 81 ALA A C 1
ATOM 592 O O . ALA A 1 81 ? -34.927 185.336 24.056 1.00 91.78 81 ALA A O 1
ATOM 594 N N . VAL A 1 82 ? -34.827 183.827 22.381 1.00 86.46 82 VAL A N 1
ATOM 595 C CA . VAL A 1 82 ? -34.220 184.745 21.409 1.00 84.65 82 VAL A CA 1
ATOM 596 C C . VAL A 1 82 ? -34.819 184.541 20.023 1.00 87.37 82 VAL A C 1
ATOM 597 O O . VAL A 1 82 ? -35.280 183.450 19.693 1.00 89.40 82 VAL A O 1
ATOM 601 N N . ILE A 1 83 ? -34.797 185.606 19.227 1.00 92.31 83 ILE A N 1
ATOM 602 C CA . ILE A 1 83 ? -35.243 185.586 17.831 1.00 89.50 83 ILE A CA 1
ATOM 603 C C . ILE A 1 83 ? -34.132 186.206 16.976 1.00 89.87 83 ILE A C 1
ATOM 604 O O . ILE A 1 83 ? -33.568 187.247 17.331 1.00 96.66 83 ILE A O 1
ATOM 609 N N . ILE A 1 84 ? -33.831 185.557 15.854 1.00 87.89 84 ILE A N 1
ATOM 610 C CA . ILE A 1 84 ? -32.856 186.056 14.887 1.00 91.67 84 ILE A CA 1
ATOM 611 C C . ILE A 1 84 ? -33.631 186.964 13.947 1.00 93.09 84 ILE A C 1
ATOM 612 O O . ILE A 1 84 ? -34.408 186.483 13.118 1.00 87.19 84 ILE A O 1
ATOM 617 N N . ALA A 1 85 ? -33.433 188.272 14.095 1.00 94.65 85 ALA A N 1
ATOM 618 C CA . ALA A 1 85 ? -34.101 189.260 13.247 1.00 97.24 85 ALA A CA 1
ATOM 619 C C . ALA A 1 85 ? -33.389 190.600 13.319 1.00 101.37 85 ALA A C 1
ATOM 620 O O . ALA A 1 85 ? -32.790 190.924 14.339 1.00 106.14 85 ALA A O 1
ATOM 622 N N . ASN A 1 86 ? -33.465 191.368 12.234 1.00 100.34 86 ASN A N 1
ATOM 623 C CA . ASN A 1 86 ? -32.971 192.743 12.206 1.00 104.70 86 ASN A CA 1
ATOM 624 C C . ASN A 1 86 ? -33.930 193.597 13.048 1.00 103.99 86 ASN A C 1
ATOM 625 O O . ASN A 1 86 ? -35.140 193.340 13.036 1.00 100.96 86 ASN A O 1
ATOM 630 N N . PRO A 1 87 ? -33.409 194.596 13.791 1.00 102.70 87 PRO A N 1
ATOM 631 C CA . PRO A 1 87 ? -34.309 195.507 14.515 1.00 106.89 87 PRO A CA 1
ATOM 632 C C . PRO A 1 87 ? -35.369 196.102 13.587 1.00 112.38 87 PRO A C 1
ATOM 633 O O . PRO A 1 87 ? -36.543 196.192 13.955 1.00 107.31 87 PRO A O 1
ATOM 637 N N . GLU A 1 88 ? -34.915 196.480 12.392 1.00 108.09 88 GLU A N 1
ATOM 638 C CA . GLU A 1 88 ? -35.752 196.986 11.302 1.00 101.53 88 GLU A CA 1
ATOM 639 C C . GLU A 1 88 ? -36.976 196.092 11.023 1.00 101.86 88 GLU A C 1
ATOM 640 O O . GLU A 1 88 ? -38.106 196.580 10.944 1.00 101.11 88 GLU A O 1
ATOM 646 N N . ASN A 1 89 ? -36.729 194.788 10.909 1.00 102.72 89 ASN A N 1
ATOM 647 C CA . ASN A 1 89 ? -37.755 193.770 10.604 1.00 97.41 89 ASN A CA 1
ATOM 648 C C . ASN A 1 89 ? -38.584 193.295 11.796 1.00 96.43 89 ASN A C 1
ATOM 649 O O . ASN A 1 89 ? -38.095 192.502 12.598 1.00 97.05 89 ASN A O 1
ATOM 654 N N . LYS A 1 90 ? -39.836 193.745 11.888 1.00 96.62 90 LYS A N 1
ATOM 655 C CA . LYS A 1 90 ? -40.764 193.294 12.934 1.00 93.53 90 LYS A CA 1
ATOM 656 C C . LYS A 1 90 ? -42.213 193.486 12.495 1.00 90.96 90 LYS A C 1
ATOM 657 O O . LYS A 1 90 ? -42.632 194.597 12.197 1.00 90.40 90 LYS A O 1
ATOM 663 N N . THR A 1 91 ? -42.962 192.391 12.466 1.00 97.19 91 THR A N 1
ATOM 664 C CA . THR A 1 91 ? -44.392 192.383 12.143 1.00 103.46 91 THR A CA 1
ATOM 665 C C . THR A 1 91 ? -45.205 192.226 13.440 1.00 104.92 91 THR A C 1
ATOM 666 O O . THR A 1 91 ? -44.678 191.738 14.439 1.00 102.93 91 THR A O 1
ATOM 670 N N . ASP A 1 92 ? -46.470 192.658 13.432 1.00 105.18 92 ASP A N 1
ATOM 671 C CA . ASP A 1 92 ? -47.402 192.346 14.541 1.00 109.06 92 ASP A CA 1
ATOM 672 C C . ASP A 1 92 ? -47.717 190.837 14.587 1.00 109.16 92 ASP A C 1
ATOM 673 O O . ASP A 1 92 ? -47.771 190.242 15.664 1.00 100.07 92 ASP A O 1
ATOM 678 N N . ASP A 1 93 ? -47.924 190.248 13.411 1.00 115.37 93 ASP A N 1
ATOM 679 C CA . ASP A 1 93 ? -47.951 188.781 13.199 1.00 113.33 93 ASP A CA 1
ATOM 680 C C . ASP A 1 93 ? -46.714 188.008 13.688 1.00 106.98 93 ASP A C 1
ATOM 681 O O . ASP A 1 93 ? -46.850 186.940 14.285 1.00 106.28 93 ASP A O 1
ATOM 686 N N . LEU A 1 94 ? -45.526 188.543 13.409 1.00 104.08 94 LEU A N 1
ATOM 687 C CA . LEU A 1 94 ? -44.240 187.934 13.810 1.00 99.82 94 LEU A CA 1
ATOM 688 C C . LEU A 1 94 ? -44.217 187.708 15.307 1.00 94.46 94 LEU A C 1
ATOM 689 O O . LEU A 1 94 ? -43.830 186.646 15.794 1.00 96.56 94 LEU A O 1
ATOM 694 N N . LEU A 1 95 ? -44.629 188.745 16.020 1.00 93.12 95 LEU A N 1
ATOM 695 C CA . LEU A 1 95 ? -44.645 188.760 17.472 1.00 102.40 95 LEU A CA 1
ATOM 696 C C . LEU A 1 95 ? -45.796 187.899 18.006 1.00 100.96 95 LEU A C 1
ATOM 697 O O . LEU A 1 95 ? -45.630 187.177 18.991 1.00 92.86 95 LEU A O 1
ATOM 702 N N . ARG A 1 96 ? -46.955 187.984 17.346 1.00 101.63 96 ARG A N 1
ATOM 703 C CA . ARG A 1 96 ? -48.103 187.104 17.643 1.00 100.09 96 ARG A CA 1
ATOM 704 C C . ARG A 1 96 ? -47.774 185.624 17.431 1.00 98.56 96 ARG A C 1
ATOM 705 O O . ARG A 1 96 ? -48.219 184.773 18.206 1.00 96.70 96 ARG A O 1
ATOM 713 N N . ALA A 1 97 ? -46.995 185.337 16.387 1.00 98.45 97 ALA A N 1
ATOM 714 C CA . ALA A 1 97 ? -46.555 183.977 16.078 1.00 94.52 97 ALA A CA 1
ATOM 715 C C . ALA A 1 97 ? -45.704 183.445 17.219 1.00 95.32 97 ALA A C 1
ATOM 716 O O . ALA A 1 97 ? -46.052 182.434 17.822 1.00 99.55 97 ALA A O 1
ATOM 718 N N . TYR A 1 98 ? -44.630 184.166 17.541 1.00 96.88 98 TYR A N 1
ATOM 719 C CA . TYR A 1 98 ? -43.808 183.897 18.734 1.00 92.33 98 TYR A CA 1
ATOM 720 C C . TYR A 1 98 ? -44.652 183.677 20.002 1.00 90.46 98 TYR A C 1
ATOM 721 O O . TYR A 1 98 ? -44.329 182.825 20.835 1.00 89.77 98 TYR A O 1
ATOM 730 N N . GLY A 1 99 ? -45.721 184.460 20.134 1.00 92.28 99 GLY A N 1
ATOM 731 C CA . GLY A 1 99 ? -46.703 184.308 21.214 1.00 94.91 99 GLY A CA 1
ATOM 732 C C . GLY A 1 99 ? -47.411 182.965 21.262 1.00 93.09 99 GLY A C 1
ATOM 733 O O . GLY A 1 99 ? -47.735 182.479 22.341 1.00 95.85 99 GLY A O 1
ATOM 734 N N . ARG A 1 100 ? -47.663 182.371 20.097 1.00 92.09 100 ARG A N 1
ATOM 735 C CA . ARG A 1 100 ? -48.187 181.000 20.026 1.00 83.83 100 ARG A CA 1
ATOM 736 C C . ARG A 1 100 ? -47.169 179.961 20.541 1.00 89.34 100 ARG A C 1
ATOM 737 O O . ARG A 1 100 ? -47.551 178.945 21.132 1.00 94.23 100 ARG A O 1
ATOM 745 N N . PHE A 1 101 ? -45.883 180.229 20.315 1.00 85.52 101 PHE A N 1
ATOM 746 C CA . PHE A 1 101 ? -44.806 179.307 20.689 1.00 86.39 101 PHE A CA 1
ATOM 747 C C . PHE A 1 101 ? -44.509 179.278 22.193 1.00 92.06 101 PHE A C 1
ATOM 748 O O . PHE A 1 101 ? -44.241 178.210 22.749 1.00 96.71 101 PHE A O 1
ATOM 756 N N . VAL A 1 102 ? -44.552 180.435 22.847 1.00 91.58 102 VAL A N 1
ATOM 757 C CA . VAL A 1 102 ? -44.374 180.500 24.312 1.00 85.84 102 VAL A CA 1
ATOM 758 C C . VAL A 1 102 ? -45.570 179.854 25.033 1.00 84.68 102 VAL A C 1
ATOM 759 O O . VAL A 1 102 ? -45.402 179.215 26.080 1.00 81.88 102 VAL A O 1
ATOM 763 N N . ASP A 1 103 ? -46.764 180.053 24.467 1.00 90.76 103 ASP A N 1
ATOM 764 C CA . ASP A 1 103 ? -48.023 179.493 24.975 1.00 95.28 103 ASP A CA 1
ATOM 765 C C . ASP A 1 103 ? -48.001 177.973 25.014 1.00 98.49 103 ASP A C 1
ATOM 766 O O . ASP A 1 103 ? -48.373 177.356 26.017 1.00 93.90 103 ASP A O 1
ATOM 771 N N . SER A 1 104 ? -47.567 177.388 23.902 1.00 93.22 104 SER A N 1
ATOM 772 C CA . SER A 1 104 ? -47.407 175.937 23.756 1.00 87.26 104 SER A CA 1
ATOM 773 C C . SER A 1 104 ? -46.733 175.270 24.956 1.00 88.57 104 SER A C 1
ATOM 774 O O . SER A 1 104 ? -47.107 174.161 25.343 1.00 101.40 104 SER A O 1
ATOM 777 N N . LEU A 1 105 ? -45.756 175.959 25.543 1.00 82.08 105 LEU A N 1
ATOM 778 C CA . LEU A 1 105 ? -45.088 175.489 26.758 1.00 89.08 105 LEU A CA 1
ATOM 779 C C . LEU A 1 105 ? -45.956 175.482 28.031 1.00 82.54 105 LEU A C 1
ATOM 780 O O . LEU A 1 105 ? -45.525 174.964 29.053 1.00 88.85 105 LEU A O 1
ATOM 785 N N . ASN A 1 106 ? -47.160 176.051 27.973 1.00 79.28 106 ASN A N 1
ATOM 786 C CA . ASN A 1 106 ? -48.220 175.806 28.971 1.00 91.06 106 ASN A CA 1
ATOM 787 C C . ASN A 1 106 ? -47.852 176.255 30.394 1.00 92.19 106 ASN A C 1
ATOM 788 O O . ASN A 1 106 ? -48.145 175.572 31.382 1.00 86.58 106 ASN A O 1
ATOM 793 N N . GLY A 1 107 ? -47.204 177.412 30.481 1.00 89.38 107 GLY A N 1
ATOM 794 C CA . GLY A 1 107 ? -46.705 177.931 31.755 1.00 83.88 107 GLY A CA 1
ATOM 795 C C . GLY A 1 107 ? -45.462 177.234 32.281 1.00 83.48 107 GLY A C 1
ATOM 796 O O . GLY A 1 107 ? -45.178 177.308 33.470 1.00 91.17 107 GLY A O 1
ATOM 797 N N . ARG A 1 108 ? -44.738 176.546 31.400 1.00 87.40 108 ARG A N 1
ATOM 798 C CA . ARG A 1 108 ? -43.412 175.989 31.693 1.00 88.20 108 ARG A CA 1
ATOM 799 C C . ARG A 1 108 ? -42.322 177.014 31.356 1.00 88.46 108 ARG A C 1
ATOM 800 O O . ARG A 1 108 ? -41.235 176.970 31.936 1.00 82.52 108 ARG A O 1
ATOM 808 N N . PHE A 1 109 ? -42.611 177.907 30.401 1.00 91.25 109 PHE A N 1
ATOM 809 C CA . PHE A 1 109 ? -41.750 179.061 30.090 1.00 90.92 109 PHE A CA 1
ATOM 810 C C . PHE A 1 109 ? -42.517 180.385 30.173 1.00 96.11 109 PHE A C 1
ATOM 811 O O . PHE A 1 109 ? -43.397 180.654 29.344 1.00 95.44 109 PHE A O 1
ATOM 819 N N . ILE A 1 110 ? -42.153 181.198 31.168 1.00 101.01 110 ILE A N 1
ATOM 820 C CA . ILE A 1 110 ? -42.706 182.544 31.373 1.00 98.60 110 ILE A CA 1
ATOM 821 C C . ILE A 1 110 ? -41.753 183.568 30.769 1.00 93.55 110 ILE A C 1
ATOM 822 O O . ILE A 1 110 ? -40.674 183.819 31.322 1.00 95.11 110 ILE A O 1
ATOM 827 N N . THR A 1 111 ? -42.154 184.165 29.647 1.00 95.32 111 THR A N 1
ATOM 828 C CA . THR A 1 111 ? -41.281 185.095 28.937 1.00 96.90 111 THR A CA 1
ATOM 829 C C . THR A 1 111 ? -41.360 186.503 29.540 1.00 97.18 111 THR A C 1
ATOM 830 O O . THR A 1 111 ? -42.168 186.768 30.437 1.00 97.21 111 THR A O 1
ATOM 834 N N . GLY A 1 112 ? -40.497 187.385 29.044 1.00 94.83 112 GLY A N 1
ATOM 835 C CA . GLY A 1 112 ? -40.393 188.763 29.540 1.00 98.56 112 GLY A CA 1
ATOM 836 C C . GLY A 1 112 ? -39.825 189.720 28.511 1.00 96.28 112 GLY A C 1
ATOM 837 O O . GLY A 1 112 ? -39.378 189.299 27.442 1.00 102.01 112 GLY A O 1
ATOM 838 N N . GLN A 1 113 ? -39.842 191.010 28.839 1.00 91.67 113 GLN A N 1
ATOM 839 C CA . GLN A 1 113 ? -39.297 192.038 27.950 1.00 94.52 113 GLN A CA 1
ATOM 840 C C . GLN A 1 113 ? -37.775 192.105 28.025 1.00 86.81 113 GLN A C 1
ATOM 841 O O . GLN A 1 113 ? -37.179 191.821 29.066 1.00 84.44 113 GLN A O 1
ATOM 847 N N . ASP A 1 114 ? -37.168 192.537 26.926 1.00 82.50 114 ASP A N 1
ATOM 848 C CA . ASP A 1 114 ? -35.718 192.688 26.823 1.00 84.27 114 ASP A CA 1
ATOM 849 C C . ASP A 1 114 ? -35.366 193.484 25.561 1.00 87.55 114 ASP A C 1
ATOM 850 O O . ASP A 1 114 ? -36.222 194.173 24.999 1.00 86.66 114 ASP A O 1
ATOM 855 N N . VAL A 1 115 ? -34.112 193.367 25.124 1.00 82.78 115 VAL A N 1
ATOM 856 C CA . VAL A 1 115 ? -33.551 194.154 24.031 1.00 81.37 115 VAL A CA 1
ATOM 857 C C . VAL A 1 115 ? -34.414 194.057 22.774 1.00 83.06 115 VAL A C 1
ATOM 858 O O . VAL A 1 115 ? -34.826 192.970 22.370 1.00 91.05 115 VAL A O 1
ATOM 862 N N . ASN A 1 116 ? -34.701 195.218 22.192 1.00 90.10 116 ASN A N 1
ATOM 863 C CA . ASN A 1 116 ? -35.451 195.363 20.938 1.00 87.82 116 ASN A CA 1
ATOM 864 C C . ASN A 1 116 ? -36.941 194.971 20.949 1.00 88.11 116 ASN A C 1
ATOM 865 O O . ASN A 1 116 ? -37.611 195.142 19.927 1.00 91.37 116 ASN A O 1
ATOM 870 N N . ILE A 1 117 ? -37.461 194.472 22.075 1.00 85.80 117 ILE A N 1
ATOM 871 C CA . ILE A 1 117 ? -38.892 194.139 22.204 1.00 96.63 117 ILE A CA 1
ATOM 872 C C . ILE A 1 117 ? -39.544 195.040 23.270 1.00 97.49 117 ILE A C 1
ATOM 873 O O . ILE A 1 117 ? -39.356 194.861 24.476 1.00 90.34 117 ILE A O 1
ATOM 878 N N . THR A 1 118 ? -40.303 196.023 22.790 1.00 97.71 118 THR A N 1
ATOM 879 C CA . THR A 1 118 ? -40.844 197.096 23.623 1.00 98.60 118 THR A CA 1
ATOM 880 C C . THR A 1 118 ? -42.038 196.639 24.485 1.00 103.36 118 THR A C 1
ATOM 881 O O . THR A 1 118 ? -42.616 195.584 24.224 1.00 100.71 118 THR A O 1
ATOM 885 N N . PRO A 1 119 ? -42.407 197.431 25.520 1.00 103.82 119 PRO A N 1
ATOM 886 C CA . PRO A 1 119 ? -43.596 197.167 26.354 1.00 99.94 119 PRO A CA 1
ATOM 887 C C . PRO A 1 119 ? -44.956 197.025 25.649 1.00 103.24 119 PRO A C 1
ATOM 888 O O . PRO A 1 119 ? -45.875 196.463 26.241 1.00 101.67 119 PRO A O 1
ATOM 892 N N . ASP A 1 120 ? -45.099 197.546 24.431 1.00 107.31 120 ASP A N 1
ATOM 893 C CA . ASP A 1 120 ? -46.314 197.324 23.624 1.00 108.29 120 ASP A CA 1
ATOM 894 C C . ASP A 1 120 ? -46.192 196.090 22.714 1.00 106.74 120 ASP A C 1
ATOM 895 O O . ASP A 1 120 ? -47.205 195.491 22.346 1.00 103.72 120 ASP A O 1
ATOM 900 N N . ASP A 1 121 ? -44.969 195.708 22.349 1.00 106.65 121 ASP A N 1
ATOM 901 C CA . ASP A 1 121 ? -44.726 194.386 21.740 1.00 100.80 121 ASP A CA 1
ATOM 902 C C . ASP A 1 121 ? -45.131 193.279 22.702 1.00 98.59 121 ASP A C 1
ATOM 903 O O . ASP A 1 121 ? -45.756 192.297 22.309 1.00 95.53 121 ASP A O 1
ATOM 908 N N . VAL A 1 122 ? -44.756 193.455 23.964 1.00 96.43 122 VAL A N 1
ATOM 909 C CA . VAL A 1 122 ? -45.188 192.573 25.051 1.00 91.70 122 VAL A CA 1
ATOM 910 C C . VAL A 1 122 ? -46.723 192.467 25.103 1.00 96.15 122 VAL A C 1
ATOM 911 O O . VAL A 1 122 ? -47.260 191.382 25.334 1.00 94.52 122 VAL A O 1
ATOM 915 N N . ARG A 1 123 ? -47.411 193.592 24.898 1.00 97.08 123 ARG A N 1
ATOM 916 C CA . ARG A 1 123 ? -48.877 193.607 24.728 1.00 100.97 123 ARG A CA 1
ATOM 917 C C . ARG A 1 123 ? -49.316 192.915 23.436 1.00 101.22 123 ARG A C 1
ATOM 918 O O . ARG A 1 123 ? -50.275 192.142 23.444 1.00 101.46 123 ARG A O 1
ATOM 926 N N . THR A 1 124 ? -48.623 193.214 22.335 1.00 94.47 124 THR A N 1
ATOM 927 C CA . THR A 1 124 ? -48.853 192.564 21.032 1.00 93.64 124 THR A CA 1
ATOM 928 C C . THR A 1 124 ? -48.860 191.044 21.187 1.00 95.52 124 THR A C 1
ATOM 929 O O . THR A 1 124 ? -49.725 190.350 20.646 1.00 98.08 124 THR A O 1
ATOM 933 N N . ILE A 1 125 ? -47.875 190.557 21.933 1.00 97.36 125 ILE A N 1
ATOM 934 C CA . ILE A 1 125 ? -47.812 189.174 22.392 1.00 89.19 125 ILE A CA 1
ATOM 935 C C . ILE A 1 125 ? -48.912 188.915 23.430 1.00 84.33 125 ILE A C 1
ATOM 936 O O . ILE A 1 125 ? -50.050 188.597 23.085 1.00 79.82 125 ILE A O 1
ATOM 941 N N . THR A 1 129 ? -51.172 184.066 24.287 1.00 78.44 129 THR A N 1
ATOM 942 C CA . THR A 1 129 ? -50.177 183.455 25.173 1.00 87.43 129 THR A CA 1
ATOM 943 C C . THR A 1 129 ? -50.555 183.502 26.650 1.00 88.29 129 THR A C 1
ATOM 944 O O . THR A 1 129 ? -50.704 182.459 27.284 1.00 92.32 129 THR A O 1
ATOM 948 N N . LYS A 1 130 ? -50.741 184.718 27.155 1.00 84.58 130 LYS A N 1
ATOM 949 C CA . LYS A 1 130 ? -50.870 185.029 28.585 1.00 85.94 130 LYS A CA 1
ATOM 950 C C . LYS A 1 130 ? -49.736 184.540 29.512 1.00 82.09 130 LYS A C 1
ATOM 951 O O . LYS A 1 130 ? -49.984 184.229 30.676 1.00 81.45 130 LYS A O 1
ATOM 957 N N . TYR A 1 131 ? -48.502 184.496 29.010 1.00 88.05 131 TYR A N 1
ATOM 958 C CA . TYR A 1 131 ? -47.337 184.121 29.833 1.00 91.12 131 TYR A CA 1
ATOM 959 C C . TYR A 1 131 ? -46.202 185.098 29.609 1.00 87.88 131 TYR A C 1
ATOM 960 O O . TYR A 1 131 ? -45.107 184.727 29.188 1.00 84.66 131 TYR A O 1
ATOM 969 N N . VAL A 1 132 ? -46.491 186.356 29.911 1.00 86.09 132 VAL A N 1
ATOM 970 C CA . VAL A 1 132 ? -45.547 187.457 29.745 1.00 83.90 132 VAL A CA 1
ATOM 971 C C . VAL A 1 132 ? -45.600 188.367 30.963 1.00 92.68 132 VAL A C 1
ATOM 972 O O . VAL A 1 132 ? -46.558 188.327 31.743 1.00 97.15 132 VAL A O 1
ATOM 976 N N . VAL A 1 133 ? -44.576 189.204 31.098 1.00 84.04 133 VAL A N 1
ATOM 977 C CA . VAL A 1 133 ? -44.482 190.144 32.206 1.00 83.80 133 VAL A CA 1
ATOM 978 C C . VAL A 1 133 ? -43.421 191.212 31.909 1.00 96.15 133 VAL A C 1
ATOM 979 O O . VAL A 1 133 ? -43.727 192.400 31.808 1.00 96.77 133 VAL A O 1
ATOM 983 N N . PRO A 1 142 ? -41.081 199.929 40.027 1.00 88.21 142 PRO A N 1
ATOM 984 C CA . PRO A 1 142 ? -40.008 199.012 39.646 1.00 84.80 142 PRO A CA 1
ATOM 985 C C . PRO A 1 142 ? -38.644 199.446 40.168 1.00 90.15 142 PRO A C 1
ATOM 986 O O . PRO A 1 142 ? -37.931 198.637 40.763 1.00 90.89 142 PRO A O 1
ATOM 990 N N . ALA A 1 143 ? -38.299 200.712 39.935 1.00 96.01 143 ALA A N 1
ATOM 991 C CA . ALA A 1 143 ? -37.034 201.300 40.402 1.00 89.99 143 ALA A CA 1
ATOM 992 C C . ALA A 1 143 ? -36.868 201.355 41.940 1.00 89.78 143 ALA A C 1
ATOM 993 O O . ALA A 1 143 ? -35.786 201.037 42.440 1.00 87.72 143 ALA A O 1
ATOM 995 N N . PRO A 1 144 ? -37.925 201.755 42.689 1.00 99.00 144 PRO A N 1
ATOM 996 C CA . PRO A 1 144 ? -37.803 201.883 44.153 1.00 99.25 144 PRO A CA 1
ATOM 997 C C . PRO A 1 144 ? -37.434 200.590 44.877 1.00 96.52 144 PRO A C 1
ATOM 998 O O . PRO A 1 144 ? -36.527 200.577 45.709 1.00 96.70 144 PRO A O 1
ATOM 1002 N N . ILE A 1 145 ? -38.143 199.520 44.537 1.00 94.22 145 ILE A N 1
ATOM 1003 C CA . ILE A 1 145 ? -37.934 198.198 45.134 1.00 92.53 145 ILE A CA 1
ATOM 1004 C C . ILE A 1 145 ? -36.566 197.615 44.743 1.00 91.97 145 ILE A C 1
ATOM 1005 O O . ILE A 1 145 ? -35.967 196.864 45.516 1.00 90.38 145 ILE A O 1
ATOM 1010 N N . THR A 1 146 ? -36.083 197.962 43.550 1.00 96.45 146 THR A N 1
ATOM 1011 C CA . THR A 1 146 ? -34.722 197.618 43.127 1.00 90.06 146 THR A CA 1
ATOM 1012 C C . THR A 1 146 ? -33.687 198.305 44.025 1.00 89.82 146 THR A C 1
ATOM 1013 O O . THR A 1 146 ? -32.789 197.651 44.570 1.00 87.24 146 THR A O 1
ATOM 1017 N N . SER A 1 147 ? -33.836 199.620 44.173 1.00 93.05 147 SER A N 1
ATOM 1018 C CA . SER A 1 147 ? -32.917 200.447 44.972 1.00 94.66 147 SER A CA 1
ATOM 1019 C C . SER A 1 147 ? -32.973 200.174 46.487 1.00 90.91 147 SER A C 1
ATOM 1020 O O . SER A 1 147 ? -32.009 200.450 47.213 1.00 97.87 147 SER A O 1
ATOM 1023 N N . LEU A 1 148 ? -34.104 199.655 46.955 1.00 84.55 148 LEU A N 1
ATOM 1024 C CA . LEU A 1 148 ? -34.222 199.157 48.325 1.00 87.67 148 LEU A CA 1
ATOM 1025 C C . LEU A 1 148 ? -33.405 197.877 48.475 1.00 88.82 148 LEU A C 1
ATOM 1026 O O . LEU A 1 148 ? -32.766 197.660 49.503 1.00 92.20 148 LEU A O 1
ATOM 1031 N N . GLY A 1 149 ? -33.459 197.033 47.444 1.00 92.25 149 GLY A N 1
ATOM 1032 C CA . GLY A 1 149 ? -32.710 195.770 47.382 1.00 94.30 149 GLY A CA 1
ATOM 1033 C C . GLY A 1 149 ? -31.219 195.912 47.629 1.00 101.68 149 GLY A C 1
ATOM 1034 O O . GLY A 1 149 ? -30.633 195.138 48.396 1.00 105.46 149 GLY A O 1
ATOM 1035 N N . VAL A 1 150 ? -30.610 196.906 46.984 1.00 98.56 150 VAL A N 1
ATOM 1036 C CA . VAL A 1 150 ? -29.188 197.222 47.214 1.00 98.26 150 VAL A CA 1
ATOM 1037 C C . VAL A 1 150 ? -28.949 197.811 48.616 1.00 95.27 150 VAL A C 1
ATOM 1038 O O . VAL A 1 150 ? -27.960 197.463 49.269 1.00 93.98 150 VAL A O 1
ATOM 1042 N N . PHE A 1 151 ? -29.861 198.673 49.072 1.00 90.10 151 PHE A N 1
ATOM 1043 C CA . PHE A 1 151 ? -29.799 199.257 50.431 1.00 90.20 151 PHE A CA 1
ATOM 1044 C C . PHE A 1 151 ? -29.723 198.184 51.522 1.00 89.41 151 PHE A C 1
ATOM 1045 O O . PHE A 1 151 ? -28.992 198.340 52.500 1.00 88.94 151 PHE A O 1
ATOM 1053 N N . LEU A 1 152 ? -30.474 197.101 51.331 1.00 93.29 152 LEU A N 1
ATOM 1054 C CA . LEU A 1 152 ? -30.384 195.907 52.184 1.00 91.67 152 LEU A CA 1
ATOM 1055 C C . LEU A 1 152 ? -29.074 195.157 51.974 1.00 95.98 152 LEU A C 1
ATOM 1056 O O . LEU A 1 152 ? -28.464 194.671 52.926 1.00 103.51 152 LEU A O 1
ATOM 1061 N N . GLY A 1 153 ? -28.680 195.037 50.711 1.00 94.36 153 GLY A N 1
ATOM 1062 C CA . GLY A 1 153 ? -27.392 194.453 50.339 1.00 103.04 153 GLY A CA 1
ATOM 1063 C C . GLY A 1 153 ? -26.178 195.158 50.915 1.00 99.63 153 GLY A C 1
ATOM 1064 O O . GLY A 1 153 ? -25.171 194.514 51.219 1.00 106.74 153 GLY A O 1
ATOM 1065 N N . ILE A 1 154 ? -26.279 196.478 51.063 1.00 95.18 154 ILE A N 1
ATOM 1066 C CA . ILE A 1 154 ? -25.250 197.280 51.721 1.00 97.03 154 ILE A CA 1
ATOM 1067 C C . ILE A 1 154 ? -25.173 196.876 53.192 1.00 102.31 154 ILE A C 1
ATOM 1068 O O . ILE A 1 154 ? -24.121 196.452 53.670 1.00 104.88 154 ILE A O 1
ATOM 1073 N N . LYS A 1 155 ? -26.305 196.999 53.884 1.00 100.98 155 LYS A N 1
ATOM 1074 C CA . LYS A 1 155 ? -26.439 196.633 55.305 1.00 95.79 155 LYS A CA 1
ATOM 1075 C C . LYS A 1 155 ? -25.916 195.226 55.592 1.00 104.57 155 LYS A C 1
ATOM 1076 O O . LYS A 1 155 ? -25.175 195.008 56.555 1.00 108.53 155 LYS A O 1
ATOM 1082 N N . ALA A 1 156 ? -26.331 194.284 54.753 1.00 106.43 156 ALA A N 1
ATOM 1083 C CA . ALA A 1 156 ? -25.871 192.896 54.826 1.00 108.38 156 ALA A CA 1
ATOM 1084 C C . ALA A 1 156 ? -24.350 192.807 54.717 1.00 109.29 156 ALA A C 1
ATOM 1085 O O . ALA A 1 156 ? -23.707 192.119 55.511 1.00 111.91 156 ALA A O 1
ATOM 1087 N N . ALA A 1 157 ? -23.794 193.519 53.738 1.00 105.82 157 ALA A N 1
ATOM 1088 C CA . ALA A 1 157 ? -22.348 193.523 53.485 1.00 100.62 157 ALA A CA 1
ATOM 1089 C C . ALA A 1 157 ? -21.533 194.091 54.647 1.00 103.98 157 ALA A C 1
ATOM 1090 O O . ALA A 1 157 ? -20.443 193.595 54.933 1.00 107.54 157 ALA A O 1
ATOM 1092 N N . VAL A 1 158 ? -22.059 195.125 55.302 1.00 103.41 158 VAL A N 1
ATOM 1093 C CA . VAL A 1 158 ? -21.411 195.713 56.483 1.00 105.61 158 VAL A CA 1
ATOM 1094 C C . VAL A 1 158 ? -21.291 194.700 57.628 1.00 112.24 158 VAL A C 1
ATOM 1095 O O . VAL A 1 158 ? -20.267 194.659 58.314 1.00 113.37 158 VAL A O 1
ATOM 1099 N N . GLU A 1 159 ? -22.332 193.891 57.815 1.00 110.37 159 GLU A N 1
ATOM 1100 C CA . GLU A 1 159 ? -22.398 192.919 58.913 1.00 108.40 159 GLU A CA 1
ATOM 1101 C C . GLU A 1 159 ? -21.309 191.850 58.817 1.00 106.47 159 GLU A C 1
ATOM 1102 O O . GLU A 1 159 ? -20.708 191.480 59.828 1.00 109.44 159 GLU A O 1
ATOM 1108 N N . SER A 1 160 ? -21.073 191.357 57.605 1.00 99.61 160 SER A N 1
ATOM 1109 C CA . SER A 1 160 ? -20.058 190.332 57.364 1.00 106.11 160 SER A CA 1
ATOM 1110 C C . SER A 1 160 ? -18.646 190.840 57.658 1.00 109.68 160 SER A C 1
ATOM 1111 O O . SER A 1 160 ? -17.859 190.146 58.308 1.00 113.67 160 SER A O 1
ATOM 1114 N N . ARG A 1 161 ? -18.341 192.054 57.199 1.00 103.36 161 ARG A N 1
ATOM 1115 C CA . ARG A 1 161 ? -16.998 192.627 57.354 1.00 107.38 161 ARG A CA 1
ATOM 1116 C C . ARG A 1 161 ? -16.788 193.359 58.679 1.00 105.84 161 ARG A C 1
ATOM 1117 O O . ARG A 1 161 ? -15.770 193.147 59.341 1.00 109.21 161 ARG A O 1
ATOM 1125 N N . TRP A 1 162 ? -17.745 194.210 59.054 1.00 106.05 162 TRP A N 1
ATOM 1126 C CA . TRP A 1 162 ? -17.605 195.117 60.214 1.00 102.47 162 TRP A CA 1
ATOM 1127 C C . TRP A 1 162 ? -18.438 194.833 61.473 1.00 110.11 162 TRP A C 1
ATOM 1128 O O . TRP A 1 162 ? -18.226 195.486 62.493 1.00 114.77 162 TRP A O 1
ATOM 1139 N N . GLN A 1 163 ? -19.368 193.881 61.410 1.00 110.93 163 GLN A N 1
ATOM 1140 C CA . GLN A 1 163 ? -20.161 193.452 62.584 1.00 104.72 163 GLN A CA 1
ATOM 1141 C C . GLN A 1 163 ? -21.044 194.546 63.233 1.00 107.95 163 GLN A C 1
ATOM 1142 O O . GLN A 1 163 ? -21.364 194.466 64.420 1.00 113.09 163 GLN A O 1
ATOM 1148 N N . SER A 1 164 ? -21.458 195.538 62.443 1.00 111.19 164 SER A N 1
ATOM 1149 C CA . SER A 1 164 ? -22.270 196.673 62.926 1.00 112.68 164 SER A CA 1
ATOM 1150 C C . SER A 1 164 ? -23.513 196.896 62.058 1.00 111.61 164 SER A C 1
ATOM 1151 O O . SER A 1 164 ? -23.467 196.710 60.839 1.00 113.58 164 SER A O 1
ATOM 1154 N N . LYS A 1 165 ? -24.610 197.311 62.693 1.00 110.24 165 LYS A N 1
ATOM 1155 C CA . LYS A 1 165 ? -25.904 197.497 62.013 1.00 113.62 165 LYS A CA 1
ATOM 1156 C C . LYS A 1 165 ? -26.290 198.953 61.725 1.00 114.71 165 LYS A C 1
ATOM 1157 O O . LYS A 1 165 ? -27.207 199.193 60.938 1.00 115.80 165 LYS A O 1
ATOM 1163 N N . ARG A 1 166 ? -25.609 199.911 62.350 1.00 114.13 166 ARG A N 1
ATOM 1164 C CA . ARG A 1 166 ? -25.820 201.330 62.053 1.00 116.98 166 ARG A CA 1
ATOM 1165 C C . ARG A 1 166 ? -24.841 201.792 60.972 1.00 107.79 166 ARG A C 1
ATOM 1166 O O . ARG A 1 166 ? -23.653 201.468 61.019 1.00 101.52 166 ARG A O 1
ATOM 1174 N N . LEU A 1 167 ? -25.359 202.536 59.998 1.00 108.74 167 LEU A N 1
ATOM 1175 C CA . LEU A 1 167 ? -24.568 203.040 58.869 1.00 101.30 167 LEU A CA 1
ATOM 1176 C C . LEU A 1 167 ? -24.175 204.519 58.992 1.00 105.42 167 LEU A C 1
ATOM 1177 O O . LEU A 1 167 ? -23.489 205.037 58.104 1.00 108.53 167 LEU A O 1
ATOM 1182 N N . ASP A 1 168 ? -24.598 205.201 60.062 1.00 108.96 168 ASP A N 1
ATOM 1183 C CA . ASP A 1 168 ? -24.393 206.657 60.160 1.00 106.74 168 ASP A CA 1
ATOM 1184 C C . ASP A 1 168 ? -22.907 207.015 60.263 1.00 101.75 168 ASP A C 1
ATOM 1185 O O . ASP A 1 168 ? -22.127 206.285 60.877 1.00 97.77 168 ASP A O 1
ATOM 1190 N N . GLY A 1 169 ? -22.523 208.110 59.611 1.00 97.45 169 GLY A N 1
ATOM 1191 C CA . GLY A 1 169 ? -21.131 208.575 59.601 1.00 105.29 169 GLY A CA 1
ATOM 1192 C C . GLY A 1 169 ? -20.186 207.894 58.621 1.00 106.57 169 GLY A C 1
ATOM 1193 O O . GLY A 1 169 ? -19.070 208.373 58.409 1.00 106.37 169 GLY A O 1
ATOM 1194 N N . MET A 1 170 ? -20.621 206.788 58.020 1.00 107.69 170 MET A N 1
ATOM 1195 C CA . MET A 1 170 ? -19.827 206.075 57.024 1.00 98.03 170 MET A CA 1
ATOM 1196 C C . MET A 1 170 ? -19.824 206.823 55.695 1.00 103.69 170 MET A C 1
ATOM 1197 O O . MET A 1 170 ? -20.642 207.721 55.466 1.00 107.74 170 MET A O 1
ATOM 1202 N N . LYS A 1 171 ? -18.900 206.432 54.824 1.00 100.84 171 LYS A N 1
ATOM 1203 C CA . LYS A 1 171 ? -18.677 207.101 53.543 1.00 104.03 171 LYS A CA 1
ATOM 1204 C C . LYS A 1 171 ? -18.962 206.145 52.388 1.00 103.69 171 LYS A C 1
ATOM 1205 O O . LYS A 1 171 ? -18.407 205.047 52.332 1.00 98.85 171 LYS A O 1
ATOM 1211 N N . VAL A 1 172 ? -19.813 206.583 51.463 1.00 103.95 172 VAL A N 1
ATOM 1212 C CA . VAL A 1 172 ? -20.244 205.758 50.329 1.00 104.51 172 VAL A CA 1
ATOM 1213 C C . VAL A 1 172 ? -20.141 206.571 49.037 1.00 95.44 172 VAL A C 1
ATOM 1214 O O . VAL A 1 172 ? -20.434 207.768 49.009 1.00 94.23 172 VAL A O 1
ATOM 1218 N N . ALA A 1 173 ? -19.710 205.893 47.981 1.00 92.25 173 ALA A N 1
ATOM 1219 C CA . ALA A 1 173 ? -19.664 206.446 46.648 1.00 86.51 173 ALA A CA 1
ATOM 1220 C C . ALA A 1 173 ? -20.831 205.847 45.877 1.00 85.83 173 ALA A C 1
ATOM 1221 O O . ALA A 1 173 ? -21.190 204.687 46.093 1.00 93.49 173 ALA A O 1
ATOM 1223 N N . VAL A 1 174 ? -21.427 206.655 45.001 1.00 87.09 174 VAL A N 1
ATOM 1224 C CA . VAL A 1 174 ? -22.540 206.236 44.153 1.00 89.60 174 VAL A CA 1
ATOM 1225 C C . VAL A 1 174 ? -22.235 206.668 42.734 1.00 93.07 174 VAL A C 1
ATOM 1226 O O . VAL A 1 174 ? -22.089 207.859 42.472 1.00 93.83 174 VAL A O 1
ATOM 1230 N N . GLN A 1 175 ? -22.152 205.694 41.832 1.00 88.10 175 GLN A N 1
ATOM 1231 C CA . GLN A 1 175 ? -21.990 205.958 40.408 1.00 85.44 175 GLN A CA 1
ATOM 1232 C C . GLN A 1 175 ? -23.361 205.964 39.746 1.00 90.69 175 GLN A C 1
ATOM 1233 O O . GLN A 1 175 ? -24.137 205.023 39.902 1.00 93.58 175 GLN A O 1
ATOM 1239 N N . GLY A 1 176 ? -23.652 207.041 39.023 1.00 98.01 176 GLY A N 1
ATOM 1240 C CA . GLY A 1 176 ? -24.927 207.203 38.328 1.00 96.62 176 GLY A CA 1
ATOM 1241 C C . GLY A 1 176 ? -26.070 207.575 39.257 1.00 91.37 176 GLY A C 1
ATOM 1242 O O . GLY A 1 176 ? -26.174 207.055 40.377 1.00 91.29 176 GLY A O 1
ATOM 1243 N N . LEU A 1 177 ? -26.925 208.477 38.776 1.00 90.92 177 LEU A N 1
ATOM 1244 C CA . LEU A 1 177 ? -28.104 208.926 39.505 1.00 88.51 177 LEU A CA 1
ATOM 1245 C C . LEU A 1 177 ? -29.315 208.883 38.582 1.00 94.17 177 LEU A C 1
ATOM 1246 O O . LEU A 1 177 ? -29.967 209.903 38.331 1.00 94.78 177 LEU A O 1
ATOM 1251 N N . GLY A 1 178 ? -29.599 207.689 38.064 1.00 98.66 178 GLY A N 1
ATOM 1252 C CA . GLY A 1 178 ? -30.901 207.397 37.464 1.00 91.44 178 GLY A CA 1
ATOM 1253 C C . GLY A 1 178 ? -31.950 207.395 38.568 1.00 96.61 178 GLY A C 1
ATOM 1254 O O . GLY A 1 178 ? -31.647 207.705 39.726 1.00 102.98 178 GLY A O 1
ATOM 1255 N N . ASN A 1 179 ? -33.184 207.045 38.225 1.00 96.95 179 ASN A N 1
ATOM 1256 C CA . ASN A 1 179 ? -34.227 206.858 39.248 1.00 97.92 179 ASN A CA 1
ATOM 1257 C C . ASN A 1 179 ? -33.727 205.856 40.286 1.00 106.69 179 ASN A C 1
ATOM 1258 O O . ASN A 1 179 ? -33.814 206.090 41.497 1.00 100.60 179 ASN A O 1
ATOM 1263 N N . VAL A 1 180 ? -33.172 204.762 39.763 1.00 112.83 180 VAL A N 1
ATOM 1264 C CA . VAL A 1 180 ? -32.568 203.682 40.549 1.00 105.83 180 VAL A CA 1
ATOM 1265 C C . VAL A 1 180 ? -31.453 204.241 41.439 1.00 107.72 180 VAL A C 1
ATOM 1266 O O . VAL A 1 180 ? -31.439 204.018 42.652 1.00 107.14 180 VAL A O 1
ATOM 1270 N N . GLY A 1 181 ? -30.526 204.962 40.815 1.00 105.39 181 GLY A N 1
ATOM 1271 C CA . GLY A 1 181 ? -29.385 205.561 41.507 1.00 100.42 181 GLY A CA 1
ATOM 1272 C C . GLY A 1 181 ? -29.751 206.603 42.549 1.00 100.57 181 GLY A C 1
ATOM 1273 O O . GLY A 1 181 ? -29.103 206.687 43.589 1.00 93.92 181 GLY A O 1
ATOM 1274 N N . LYS A 1 182 ? -30.784 207.397 42.268 1.00 102.59 182 LYS A N 1
ATOM 1275 C CA . LYS A 1 182 ? -31.213 208.470 43.180 1.00 103.11 182 LYS A CA 1
ATOM 1276 C C . LYS A 1 182 ? -31.811 207.926 44.469 1.00 102.87 182 LYS A C 1
ATOM 1277 O O . LYS A 1 182 ? -31.333 208.247 45.556 1.00 96.07 182 LYS A O 1
ATOM 1283 N N . ASN A 1 183 ? -32.849 207.100 44.339 1.00 104.56 183 ASN A N 1
ATOM 1284 C CA . ASN A 1 183 ? -33.512 206.482 45.502 1.00 100.75 183 ASN A CA 1
ATOM 1285 C C . ASN A 1 183 ? -32.543 205.824 46.483 1.00 99.14 183 ASN A C 1
ATOM 1286 O O . ASN A 1 183 ? -32.815 205.788 47.682 1.00 106.30 183 ASN A O 1
ATOM 1291 N N . LEU A 1 184 ? -31.426 205.311 45.967 1.00 100.00 184 LEU A N 1
ATOM 1292 C CA . LEU A 1 184 ? -30.340 204.801 46.803 1.00 99.11 184 LEU A CA 1
ATOM 1293 C C . LEU A 1 184 ? -29.702 205.901 47.669 1.00 109.18 184 LEU A C 1
ATOM 1294 O O . LEU A 1 184 ? -29.530 205.719 48.880 1.00 109.17 184 LEU A O 1
ATOM 1299 N N . CYS A 1 185 ? -29.360 207.030 47.049 1.00 106.39 185 CYS A N 1
ATOM 1300 C CA . CYS A 1 185 ? -28.794 208.175 47.778 1.00 97.61 185 CYS A CA 1
ATOM 1301 C C . CYS A 1 185 ? -29.740 208.711 48.863 1.00 97.97 185 CYS A C 1
ATOM 1302 O O . CYS A 1 185 ? -29.287 209.081 49.946 1.00 105.09 185 CYS A O 1
ATOM 1305 N N . ARG A 1 186 ? -31.041 208.731 48.576 1.00 94.96 186 ARG A N 1
ATOM 1306 C CA . ARG A 1 186 ? -32.059 209.117 49.560 1.00 100.95 186 ARG A CA 1
ATOM 1307 C C . ARG A 1 186 ? -31.988 208.236 50.807 1.00 106.99 186 ARG A C 1
ATOM 1308 O O . ARG A 1 186 ? -31.766 208.737 51.907 1.00 109.30 186 ARG A O 1
ATOM 1316 N N . HIS A 1 187 ? -32.151 206.928 50.614 1.00 103.93 187 HIS A N 1
ATOM 1317 C CA . HIS A 1 187 ? -32.105 205.944 51.712 1.00 99.44 187 HIS A CA 1
ATOM 1318 C C . HIS A 1 187 ? -30.824 206.042 52.549 1.00 102.34 187 HIS A C 1
ATOM 1319 O O . HIS A 1 187 ? -30.865 205.897 53.775 1.00 100.24 187 HIS A O 1
ATOM 1326 N N . LEU A 1 188 ? -29.701 206.282 51.872 1.00 100.19 188 LEU A N 1
ATOM 1327 C CA . LEU A 1 188 ? -28.405 206.461 52.528 1.00 104.23 188 LEU A CA 1
ATOM 1328 C C . LEU A 1 188 ? -28.345 207.788 53.290 1.00 102.77 188 LEU A C 1
ATOM 1329 O O . LEU A 1 188 ? -27.950 207.819 54.459 1.00 102.77 188 LEU A O 1
ATOM 1334 N N . HIS A 1 189 ? -28.764 208.873 52.641 1.00 100.09 189 HIS A N 1
ATOM 1335 C CA . HIS A 1 189 ? -28.838 210.182 53.293 1.00 102.22 189 HIS A CA 1
ATOM 1336 C C . HIS A 1 189 ? -29.746 210.135 54.517 1.00 100.96 189 HIS A C 1
ATOM 1337 O O . HIS A 1 189 ? -29.352 210.573 55.592 1.00 96.40 189 HIS A O 1
ATOM 1344 N N . GLU A 1 190 ? -30.944 209.578 54.352 1.00 101.78 190 GLU A N 1
ATOM 1345 C CA . GLU A 1 190 ? -31.912 209.465 55.451 1.00 99.08 190 GLU A CA 1
ATOM 1346 C C . GLU A 1 190 ? -31.509 208.496 56.578 1.00 99.56 190 GLU A C 1
ATOM 1347 O O . GLU A 1 190 ? -32.238 208.370 57.561 1.00 103.99 190 GLU A O 1
ATOM 1353 N N . HIS A 1 191 ? -30.383 207.795 56.416 1.00 93.57 191 HIS A N 1
ATOM 1354 C CA . HIS A 1 191 ? -29.702 207.082 57.512 1.00 101.20 191 HIS A CA 1
ATOM 1355 C C . HIS A 1 191 ? -28.344 207.730 57.891 1.00 105.89 191 HIS A C 1
ATOM 1356 O O . HIS A 1 191 ? -27.435 207.051 58.386 1.00 110.49 191 HIS A O 1
ATOM 1363 N N . ASP A 1 192 ? -28.232 209.044 57.670 1.00 99.50 192 ASP A N 1
ATOM 1364 C CA . ASP A 1 192 ? -27.049 209.862 58.033 1.00 98.87 192 ASP A CA 1
ATOM 1365 C C . ASP A 1 192 ? -25.709 209.392 57.427 1.00 102.25 192 ASP A C 1
ATOM 1366 O O . ASP A 1 192 ? -24.678 209.370 58.112 1.00 99.58 192 ASP A O 1
ATOM 1371 N N . VAL A 1 193 ? -25.738 209.040 56.140 1.00 107.89 193 VAL A N 1
ATOM 1372 C CA . VAL A 1 193 ? -24.536 208.620 55.401 1.00 101.89 193 VAL A CA 1
ATOM 1373 C C . VAL A 1 193 ? -23.996 209.778 54.550 1.00 101.14 193 VAL A C 1
ATOM 1374 O O . VAL A 1 193 ? -24.755 210.451 53.841 1.00 96.20 193 VAL A O 1
ATOM 1378 N N . GLN A 1 194 ? -22.681 209.994 54.628 1.00 106.72 194 GLN A N 1
ATOM 1379 C CA . GLN A 1 194 ? -21.996 210.999 53.803 1.00 106.93 194 GLN A CA 1
ATOM 1380 C C . GLN A 1 194 ? -21.804 210.426 52.410 1.00 101.73 194 GLN A C 1
ATOM 1381 O O . GLN A 1 194 ? -21.250 209.332 52.261 1.00 93.86 194 GLN A O 1
ATOM 1387 N N . LEU A 1 195 ? -22.251 211.183 51.406 1.00 101.92 195 LEU A N 1
ATOM 1388 C CA . LEU A 1 195 ? -22.310 210.721 50.017 1.00 97.96 195 LEU A CA 1
ATOM 1389 C C . LEU A 1 195 ? -21.381 211.479 49.070 1.00 91.19 195 LEU A C 1
ATOM 1390 O O . LEU A 1 195 ? -21.259 212.702 49.133 1.00 96.19 195 LEU A O 1
ATOM 1395 N N . PHE A 1 196 ? -20.722 210.713 48.207 1.00 88.15 196 PHE A N 1
ATOM 1396 C CA . PHE A 1 196 ? -20.054 211.216 47.017 1.00 91.08 196 PHE A CA 1
ATOM 1397 C C . PHE A 1 196 ? -20.830 210.682 45.816 1.00 93.78 196 PHE A C 1
ATOM 1398 O O . PHE A 1 196 ? -21.175 209.495 45.772 1.00 95.14 196 PHE A O 1
ATOM 1406 N N . VAL A 1 197 ? -21.098 211.555 44.847 1.00 91.28 197 VAL A N 1
ATOM 1407 C CA . VAL A 1 197 ? -21.949 211.199 43.715 1.00 89.33 197 VAL A CA 1
ATOM 1408 C C . VAL A 1 197 ? -21.316 211.508 42.373 1.00 90.76 197 VAL A C 1
ATOM 1409 O O . VAL A 1 197 ? -20.392 212.309 42.270 1.00 97.59 197 VAL A O 1
ATOM 1413 N N . SER A 1 198 ? -21.861 210.864 41.352 1.00 89.15 198 SER A N 1
ATOM 1414 C CA . SER A 1 198 ? -21.396 210.998 39.985 1.00 93.13 198 SER A CA 1
ATOM 1415 C C . SER A 1 198 ? -22.552 210.660 39.056 1.00 94.23 198 SER A C 1
ATOM 1416 O O . SER A 1 198 ? -23.351 209.774 39.358 1.00 98.44 198 SER A O 1
ATOM 1419 N N . ASP A 1 199 ? -22.657 211.389 37.950 1.00 96.60 199 ASP A N 1
ATOM 1420 C CA . ASP A 1 199 ? -23.573 211.035 36.865 1.00 104.23 199 ASP A CA 1
ATOM 1421 C C . ASP A 1 199 ? -22.891 211.326 35.535 1.00 111.02 199 ASP A C 1
ATOM 1422 O O . ASP A 1 199 ? -22.169 212.315 35.387 1.00 100.07 199 ASP A O 1
ATOM 1427 N N . VAL A 1 200 ? -23.135 210.446 34.572 1.00 116.89 200 VAL A N 1
ATOM 1428 C CA . VAL A 1 200 ? -22.423 210.475 33.297 1.00 110.42 200 VAL A CA 1
ATOM 1429 C C . VAL A 1 200 ? -22.762 211.733 32.484 1.00 108.08 200 VAL A C 1
ATOM 1430 O O . VAL A 1 200 ? -21.970 212.158 31.644 1.00 114.68 200 VAL A O 1
ATOM 1434 N N . ASP A 1 201 ? -23.943 212.300 32.741 1.00 114.88 201 ASP A N 1
ATOM 1435 C CA . ASP A 1 201 ? -24.296 213.669 32.335 1.00 119.78 201 ASP A CA 1
ATOM 1436 C C . ASP A 1 201 ? -24.462 214.515 33.598 1.00 116.95 201 ASP A C 1
ATOM 1437 O O . ASP A 1 201 ? -25.073 214.051 34.556 1.00 112.28 201 ASP A O 1
ATOM 1442 N N . PRO A 1 202 ? -23.958 215.768 33.593 1.00 122.07 202 PRO A N 1
ATOM 1443 C CA . PRO A 1 202 ? -23.959 216.604 34.810 1.00 117.44 202 PRO A CA 1
ATOM 1444 C C . PRO A 1 202 ? -25.325 217.187 35.220 1.00 113.09 202 PRO A C 1
ATOM 1445 O O . PRO A 1 202 ? -25.467 217.668 36.350 1.00 100.55 202 PRO A O 1
ATOM 1449 N N . ILE A 1 203 ? -26.292 217.149 34.297 1.00 118.30 203 ILE A N 1
ATOM 1450 C CA . ILE A 1 203 ? -27.653 217.699 34.482 1.00 117.77 203 ILE A CA 1
ATOM 1451 C C . ILE A 1 203 ? -28.347 217.368 35.815 1.00 105.81 203 ILE A C 1
ATOM 1452 O O . ILE A 1 203 ? -28.963 218.241 36.429 1.00 88.66 203 ILE A O 1
ATOM 1457 N N . LYS A 1 204 ? -28.231 216.113 36.247 1.00 107.51 204 LYS A N 1
ATOM 1458 C CA . LYS A 1 204 ? -28.974 215.585 37.406 1.00 106.36 204 LYS A CA 1
ATOM 1459 C C . LYS A 1 204 ? -28.088 215.282 38.622 1.00 107.65 204 LYS A C 1
ATOM 1460 O O . LYS A 1 204 ? -28.564 214.720 39.615 1.00 101.77 204 LYS A O 1
ATOM 1466 N N . ALA A 1 205 ? -26.810 215.651 38.543 1.00 111.52 205 ALA A N 1
ATOM 1467 C CA . ALA A 1 205 ? -25.897 215.560 39.689 1.00 100.94 205 ALA A CA 1
ATOM 1468 C C . ALA A 1 205 ? -26.123 216.729 40.659 1.00 103.39 205 ALA A C 1
ATOM 1469 O O . ALA A 1 205 ? -26.075 216.547 41.877 1.00 100.78 205 ALA A O 1
ATOM 1471 N N . GLU A 1 206 ? -26.372 217.915 40.097 1.00 103.17 206 GLU A N 1
ATOM 1472 C CA . GLU A 1 206 ? -26.634 219.143 40.863 1.00 99.67 206 GLU A CA 1
ATOM 1473 C C . GLU A 1 206 ? -27.898 219.057 41.737 1.00 100.88 206 GLU A C 1
ATOM 1474 O O . GLU A 1 206 ? -27.965 219.717 42.782 1.00 105.22 206 GLU A O 1
ATOM 1480 N N . GLU A 1 207 ? -28.886 218.259 41.318 1.00 97.08 207 GLU A N 1
ATOM 1481 C CA . GLU A 1 207 ? -30.108 218.067 42.116 1.00 102.17 207 GLU A CA 1
ATOM 1482 C C . GLU A 1 207 ? -29.863 217.228 43.378 1.00 99.50 207 GLU A C 1
ATOM 1483 O O . GLU A 1 207 ? -30.443 217.491 44.435 1.00 102.67 207 GLU A O 1
ATOM 1489 N N . VAL A 1 208 ? -29.022 216.210 43.260 1.00 98.26 208 VAL A N 1
ATOM 1490 C CA . VAL A 1 208 ? -28.665 215.380 44.411 1.00 98.02 208 VAL A CA 1
ATOM 1491 C C . VAL A 1 208 ? -27.785 216.132 45.413 1.00 101.89 208 VAL A C 1
ATOM 1492 O O . VAL A 1 208 ? -27.875 215.887 46.618 1.00 100.64 208 VAL A O 1
ATOM 1496 N N . LYS A 1 209 ? -26.943 217.039 44.915 1.00 107.38 209 LYS A N 1
ATOM 1497 C CA . LYS A 1 209 ? -26.199 217.964 45.773 1.00 100.55 209 LYS A CA 1
ATOM 1498 C C . LYS A 1 209 ? -27.176 218.738 46.655 1.00 101.43 209 LYS A C 1
ATOM 1499 O O . LYS A 1 209 ? -27.075 218.696 47.876 1.00 105.73 209 LYS A O 1
ATOM 1505 N N . ARG A 1 210 ? -28.138 219.406 46.020 1.00 100.50 210 ARG A N 1
ATOM 1506 C CA . ARG A 1 210 ? -29.133 220.231 46.730 1.00 101.79 210 ARG A CA 1
ATOM 1507 C C . ARG A 1 210 ? -30.120 219.440 47.605 1.00 104.84 210 ARG A C 1
ATOM 1508 O O . ARG A 1 210 ? -30.398 219.841 48.741 1.00 109.45 210 ARG A O 1
ATOM 1516 N N . LEU A 1 211 ? -30.646 218.334 47.079 1.00 102.01 211 LEU A N 1
ATOM 1517 C CA . LEU A 1 211 ? -31.674 217.553 47.785 1.00 101.46 211 LEU A CA 1
ATOM 1518 C C . LEU A 1 211 ? -31.155 216.883 49.066 1.00 100.62 211 LEU A C 1
ATOM 1519 O O . LEU A 1 211 ? -31.865 216.839 50.075 1.00 105.82 211 LEU A O 1
ATOM 1524 N N . PHE A 1 212 ? -29.929 216.365 49.013 1.00 98.88 212 PHE A N 1
ATOM 1525 C CA . PHE A 1 212 ? -29.358 215.579 50.119 1.00 100.05 212 PHE A CA 1
ATOM 1526 C C . PHE A 1 212 ? -28.033 216.092 50.709 1.00 101.52 212 PHE A C 1
ATOM 1527 O O . PHE A 1 212 ? -27.614 215.618 51.768 1.00 101.86 212 PHE A O 1
ATOM 1535 N N . GLY A 1 213 ? -27.376 217.046 50.053 1.00 103.26 213 GLY A N 1
ATOM 1536 C CA . GLY A 1 213 ? -26.100 217.565 50.557 1.00 110.65 213 GLY A CA 1
ATOM 1537 C C . GLY A 1 213 ? -24.971 216.559 50.414 1.00 108.66 213 GLY A C 1
ATOM 1538 O O . GLY A 1 213 ? -24.383 216.118 51.406 1.00 106.91 213 GLY A O 1
ATOM 1539 N N . ALA A 1 214 ? -24.705 216.181 49.168 1.00 106.59 214 ALA A N 1
ATOM 1540 C CA . ALA A 1 214 ? -23.567 215.327 48.811 1.00 102.69 214 ALA A CA 1
ATOM 1541 C C . ALA A 1 214 ? -22.431 216.154 48.215 1.00 100.08 214 ALA A C 1
ATOM 1542 O O . ALA A 1 214 ? -22.592 217.348 47.930 1.00 107.21 214 ALA A O 1
ATOM 1544 N N . THR A 1 215 ? -21.285 215.499 48.035 1.00 97.36 215 THR A N 1
ATOM 1545 C CA . THR A 1 215 ? -20.111 216.087 47.385 1.00 98.56 215 THR A CA 1
ATOM 1546 C C . THR A 1 215 ? -19.998 215.526 45.962 1.00 93.03 215 THR A C 1
ATOM 1547 O O . THR A 1 215 ? -19.585 214.380 45.769 1.00 96.06 215 THR A O 1
ATOM 1551 N N . VAL A 1 216 ? -20.362 216.343 44.973 1.00 91.23 216 VAL A N 1
ATOM 1552 C CA . VAL A 1 216 ? -20.388 215.924 43.562 1.00 84.77 216 VAL A CA 1
ATOM 1553 C C . VAL A 1 216 ? -18.979 215.860 42.976 1.00 82.49 216 VAL A C 1
ATOM 1554 O O . VAL A 1 216 ? -18.247 216.846 42.990 1.00 86.09 216 VAL A O 1
ATOM 1558 N N . VAL A 1 217 ? -18.630 214.699 42.433 1.00 83.42 217 VAL A N 1
ATOM 1559 C CA . VAL A 1 217 ? -17.346 214.488 41.753 1.00 76.94 217 VAL A CA 1
ATOM 1560 C C . VAL A 1 217 ? -17.572 214.244 40.256 1.00 85.61 217 VAL A C 1
ATOM 1561 O O . VAL A 1 217 ? -18.708 214.065 39.791 1.00 90.34 217 VAL A O 1
ATOM 1565 N N . GLU A 1 218 ? -16.473 214.247 39.510 1.00 87.12 218 GLU A N 1
ATOM 1566 C CA . GLU A 1 218 ? -16.494 213.932 38.085 1.00 87.64 218 GLU A CA 1
ATOM 1567 C C . GLU A 1 218 ? -16.663 212.415 37.899 1.00 93.93 218 GLU A C 1
ATOM 1568 O O . GLU A 1 218 ? -16.409 211.650 38.837 1.00 95.66 218 GLU A O 1
ATOM 1574 N N . PRO A 1 219 ? -17.101 211.975 36.696 1.00 90.86 219 PRO A N 1
ATOM 1575 C CA . PRO A 1 219 ? -17.203 210.542 36.366 1.00 87.87 219 PRO A CA 1
ATOM 1576 C C . PRO A 1 219 ? -15.946 209.699 36.617 1.00 90.84 219 PRO A C 1
ATOM 1577 O O . PRO A 1 219 ? -16.062 208.552 37.042 1.00 87.77 219 PRO A O 1
ATOM 1581 N N . THR A 1 220 ? -14.772 210.272 36.365 1.00 97.61 220 THR A N 1
ATOM 1582 C CA . THR A 1 220 ? -13.496 209.561 36.510 1.00 98.76 220 THR A CA 1
ATOM 1583 C C . THR A 1 220 ? -13.015 209.470 37.957 1.00 99.57 220 THR A C 1
ATOM 1584 O O . THR A 1 220 ? -12.429 208.461 38.352 1.00 101.47 220 THR A O 1
ATOM 1588 N N . GLU A 1 221 ? -13.253 210.529 38.731 1.00 94.92 221 GLU A N 1
ATOM 1589 C CA . GLU A 1 221 ? -12.734 210.654 40.103 1.00 101.81 221 GLU A CA 1
ATOM 1590 C C . GLU A 1 221 ? -13.268 209.638 41.128 1.00 102.28 221 GLU A C 1
ATOM 1591 O O . GLU A 1 221 ? -12.567 209.306 42.088 1.00 106.15 221 GLU A O 1
ATOM 1597 N N . ILE A 1 222 ? -14.487 209.144 40.908 1.00 97.99 222 ILE A N 1
ATOM 1598 C CA . ILE A 1 222 ? -15.227 208.339 41.901 1.00 100.78 222 ILE A CA 1
ATOM 1599 C C . ILE A 1 222 ? -14.564 207.015 42.353 1.00 101.14 222 ILE A C 1
ATOM 1600 O O . ILE A 1 222 ? -14.779 206.566 43.486 1.00 97.34 222 ILE A O 1
ATOM 1605 N N . TYR A 1 223 ? -13.764 206.403 41.481 1.00 97.95 223 TYR A N 1
ATOM 1606 C CA . TYR A 1 223 ? -13.099 205.125 41.796 1.00 98.04 223 TYR A CA 1
ATOM 1607 C C . TYR A 1 223 ? -11.995 205.300 42.850 1.00 98.26 223 TYR A C 1
ATOM 1608 O O . TYR A 1 223 ? -11.789 204.434 43.708 1.00 99.40 223 TYR A O 1
ATOM 1617 N N . SER A 1 224 ? -11.312 206.440 42.778 1.00 100.56 224 SER A N 1
ATOM 1618 C CA . SER A 1 224 ? -10.137 206.746 43.606 1.00 102.25 224 SER A CA 1
ATOM 1619 C C . SER A 1 224 ? -10.411 207.094 45.082 1.00 95.74 224 SER A C 1
ATOM 1620 O O . SER A 1 224 ? -9.535 206.910 45.933 1.00 97.35 224 SER A O 1
ATOM 1623 N N . LEU A 1 225 ? -11.613 207.589 45.371 1.00 97.50 225 LEU A N 1
ATOM 1624 C CA . LEU A 1 225 ? -11.956 208.104 46.706 1.00 95.04 225 LEU A CA 1
ATOM 1625 C C . LEU A 1 225 ? -11.799 207.046 47.805 1.00 97.39 225 LEU A C 1
ATOM 1626 O O . LEU A 1 225 ? -12.252 205.909 47.648 1.00 107.85 225 LEU A O 1
ATOM 1631 N N . ASP A 1 226 ? -11.136 207.422 48.900 1.00 100.60 226 ASP A N 1
ATOM 1632 C CA . ASP A 1 226 ? -11.057 206.565 50.094 1.00 103.49 226 ASP A CA 1
ATOM 1633 C C . ASP A 1 226 ? -12.373 206.656 50.866 1.00 100.43 226 ASP A C 1
ATOM 1634 O O . ASP A 1 226 ? -12.576 207.548 51.696 1.00 93.70 226 ASP A O 1
ATOM 1639 N N . VAL A 1 227 ? -13.271 205.730 50.549 1.00 101.20 227 VAL A N 1
ATOM 1640 C CA . VAL A 1 227 ? -14.597 205.660 51.164 1.00 92.04 227 VAL A CA 1
ATOM 1641 C C . VAL A 1 227 ? -14.796 204.253 51.690 1.00 96.80 227 VAL A C 1
ATOM 1642 O O . VAL A 1 227 ? -14.096 203.339 51.274 1.00 100.74 227 VAL A O 1
ATOM 1646 N N . ASP A 1 228 ? -15.739 204.085 52.611 1.00 101.53 228 ASP A N 1
ATOM 1647 C CA . ASP A 1 228 ? -16.010 202.772 53.204 1.00 103.24 228 ASP A CA 1
ATOM 1648 C C . ASP A 1 228 ? -16.564 201.766 52.182 1.00 96.87 228 ASP A C 1
ATOM 1649 O O . ASP A 1 228 ? -16.220 200.579 52.223 1.00 89.24 228 ASP A O 1
ATOM 1654 N N . ILE A 1 229 ? -17.388 202.253 51.255 1.00 96.38 229 ILE A N 1
ATOM 1655 C CA . ILE A 1 229 ? -18.128 201.389 50.335 1.00 92.20 229 ILE A CA 1
ATOM 1656 C C . ILE A 1 229 ? -18.333 202.061 48.974 1.00 92.00 229 ILE A C 1
ATOM 1657 O O . ILE A 1 229 ? -18.477 203.275 48.896 1.00 101.60 229 ILE A O 1
ATOM 1662 N N . PHE A 1 230 ? -18.341 201.253 47.916 1.00 84.95 230 PHE A N 1
ATOM 1663 C CA . PHE A 1 230 ? -18.590 201.719 46.548 1.00 91.02 230 PHE A CA 1
ATOM 1664 C C . PHE A 1 230 ? -19.880 201.101 45.997 1.00 95.47 230 PHE A C 1
ATOM 1665 O O . PHE A 1 230 ? -20.003 199.880 45.928 1.00 96.95 230 PHE A O 1
ATOM 1673 N N . ALA A 1 231 ? -20.825 201.955 45.595 1.00 91.86 231 ALA A N 1
ATOM 1674 C CA . ALA A 1 231 ? -22.146 201.522 45.121 1.00 88.65 231 ALA A CA 1
ATOM 1675 C C . ALA A 1 231 ? -22.397 201.968 43.678 1.00 90.94 231 ALA A C 1
ATOM 1676 O O . ALA A 1 231 ? -23.082 202.963 43.442 1.00 97.22 231 ALA A O 1
ATOM 1678 N N . PRO A 1 232 ? -21.847 201.223 42.703 1.00 90.53 232 PRO A N 1
ATOM 1679 C CA . PRO A 1 232 ? -22.079 201.564 41.300 1.00 88.01 232 PRO A CA 1
ATOM 1680 C C . PRO A 1 232 ? -23.471 201.190 40.805 1.00 84.88 232 PRO A C 1
ATOM 1681 O O . PRO A 1 232 ? -23.941 200.084 41.060 1.00 93.06 232 PRO A O 1
ATOM 1685 N N . CYS A 1 233 ? -24.104 202.115 40.090 1.00 85.52 233 CYS A N 1
ATOM 1686 C CA . CYS A 1 233 ? -25.480 201.952 39.599 1.00 90.87 233 CYS A CA 1
ATOM 1687 C C . CYS A 1 233 ? -25.705 202.499 38.181 1.00 91.61 233 CYS A C 1
ATOM 1688 O O . CYS A 1 233 ? -26.846 202.781 37.811 1.00 85.78 233 CYS A O 1
ATOM 1691 N N . ALA A 1 234 ? -24.638 202.637 37.395 1.00 92.36 234 ALA A N 1
ATOM 1692 C CA . ALA A 1 234 ? -24.733 203.234 36.053 1.00 90.90 234 ALA A CA 1
ATOM 1693 C C . ALA A 1 234 ? -24.604 202.195 34.940 1.00 91.81 234 ALA A C 1
ATOM 1694 O O . ALA A 1 234 ? -25.522 202.024 34.130 1.00 92.16 234 ALA A O 1
ATOM 1696 N N . LEU A 1 235 ? -23.463 201.510 34.909 1.00 90.01 235 LEU A N 1
ATOM 1697 C CA . LEU A 1 235 ? -23.125 200.601 33.812 1.00 93.00 235 LEU A CA 1
ATOM 1698 C C . LEU A 1 235 ? -22.291 199.416 34.276 1.00 94.00 235 LEU A C 1
ATOM 1699 O O . LEU A 1 235 ? -21.568 199.496 35.269 1.00 94.77 235 LEU A O 1
ATOM 1704 N N . GLY A 1 236 ? -22.397 198.321 33.531 1.00 90.52 236 GLY A N 1
ATOM 1705 C CA . GLY A 1 236 ? -21.538 197.162 33.722 1.00 86.93 236 GLY A CA 1
ATOM 1706 C C . GLY A 1 236 ? -20.139 197.396 33.185 1.00 88.60 236 GLY A C 1
ATOM 1707 O O . GLY A 1 236 ? -19.887 198.355 32.455 1.00 93.32 236 GLY A O 1
ATOM 1708 N N . GLY A 1 237 ? -19.228 196.507 33.561 1.00 95.32 237 GLY A N 1
ATOM 1709 C CA . GLY A 1 237 ? -17.856 196.519 33.053 1.00 97.72 237 GLY A CA 1
ATOM 1710 C C . GLY A 1 237 ? -17.010 197.650 33.600 1.00 88.72 237 GLY A C 1
ATOM 1711 O O . GLY A 1 237 ? -16.179 198.209 32.884 1.00 87.32 237 GLY A O 1
ATOM 1712 N N . ILE A 1 238 ? -17.219 197.967 34.874 1.00 93.73 238 ILE A N 1
ATOM 1713 C CA . ILE A 1 238 ? -16.499 199.065 35.546 1.00 100.08 238 ILE A CA 1
ATOM 1714 C C . ILE A 1 238 ? -15.356 198.552 36.411 1.00 98.42 238 ILE A C 1
ATOM 1715 O O . ILE A 1 238 ? -14.311 199.194 36.493 1.00 102.50 238 ILE A O 1
ATOM 1720 N N . LEU A 1 239 ? -15.564 197.407 37.061 1.00 96.33 239 LEU A N 1
ATOM 1721 C CA . LEU A 1 239 ? -14.506 196.726 37.788 1.00 97.04 239 LEU A CA 1
ATOM 1722 C C . LEU A 1 239 ? -13.638 196.013 36.764 1.00 97.10 239 LEU A C 1
ATOM 1723 O O . LEU A 1 239 ? -13.931 194.885 36.360 1.00 101.98 239 LEU A O 1
ATOM 1728 N N . ASN A 1 240 ? -12.593 196.704 36.322 1.00 95.21 240 ASN A N 1
ATOM 1729 C CA . ASN A 1 240 ? -11.612 196.160 35.381 1.00 97.37 240 ASN A CA 1
ATOM 1730 C C . ASN A 1 240 ? -10.190 196.548 35.754 1.00 95.07 240 ASN A C 1
ATOM 1731 O O . ASN A 1 240 ? -9.981 197.478 36.525 1.00 98.29 240 ASN A O 1
ATOM 1736 N N . SER A 1 241 ? -9.223 195.840 35.176 1.00 91.14 241 SER A N 1
ATOM 1737 C CA . SER A 1 241 ? -7.794 195.982 35.510 1.00 87.32 241 SER A CA 1
ATOM 1738 C C . SER A 1 241 ? -7.249 197.418 35.564 1.00 92.34 241 SER A C 1
ATOM 1739 O O . SER A 1 241 ? -6.274 197.674 36.272 1.00 93.91 241 SER A O 1
ATOM 1742 N N . HIS A 1 242 ? -7.861 198.333 34.811 1.00 99.28 242 HIS A N 1
ATOM 1743 C CA . HIS A 1 242 ? -7.572 199.769 34.928 1.00 95.53 242 HIS A CA 1
ATOM 1744 C C . HIS A 1 242 ? -8.136 200.366 36.238 1.00 91.88 242 HIS A C 1
ATOM 1745 O O . HIS A 1 242 ? -7.423 201.048 36.985 1.00 87.84 242 HIS A O 1
ATOM 1752 N N . THR A 1 243 ? -9.416 200.095 36.496 1.00 94.87 243 THR A N 1
ATOM 1753 C CA . THR A 1 243 ? -10.149 200.612 37.667 1.00 91.73 243 THR A CA 1
ATOM 1754 C C . THR A 1 243 ? -9.842 199.909 38.989 1.00 91.07 243 THR A C 1
ATOM 1755 O O . THR A 1 243 ? -9.671 200.561 40.012 1.00 88.36 243 THR A O 1
ATOM 1759 N N . ILE A 1 244 ? -9.805 198.583 38.962 1.00 96.71 244 ILE A N 1
ATOM 1760 C CA . ILE A 1 244 ? -9.772 197.768 40.199 1.00 99.78 244 ILE A CA 1
ATOM 1761 C C . ILE A 1 244 ? -8.583 197.956 41.162 1.00 95.49 244 ILE A C 1
ATOM 1762 O O . ILE A 1 244 ? -8.733 197.661 42.346 1.00 97.15 244 ILE A O 1
ATOM 1767 N N . PRO A 1 245 ? -7.418 198.446 40.680 1.00 91.80 245 PRO A N 1
ATOM 1768 C CA . PRO A 1 245 ? -6.372 198.825 41.643 1.00 90.43 245 PRO A CA 1
ATOM 1769 C C . PRO A 1 245 ? -6.613 200.163 42.369 1.00 91.69 245 PRO A C 1
ATOM 1770 O O . PRO A 1 245 ? -6.136 200.337 43.491 1.00 93.17 245 PRO A O 1
ATOM 1774 N N . PHE A 1 246 ? -7.340 201.087 41.738 1.00 95.15 246 PHE A N 1
ATOM 1775 C CA . PHE A 1 246 ? -7.593 202.426 42.307 1.00 88.84 246 PHE A CA 1
ATOM 1776 C C . PHE A 1 246 ? -8.541 202.465 43.501 1.00 96.28 246 PHE A C 1
ATOM 1777 O O . PHE A 1 246 ? -8.604 203.476 44.200 1.00 96.33 246 PHE A O 1
ATOM 1785 N N . LEU A 1 247 ? -9.314 201.405 43.702 1.00 100.87 247 LEU A N 1
ATOM 1786 C CA . LEU A 1 247 ? -10.266 201.345 44.803 1.00 92.09 247 LEU A CA 1
ATOM 1787 C C . LEU A 1 247 ? -9.580 201.271 46.172 1.00 94.74 247 LEU A C 1
ATOM 1788 O O . LEU A 1 247 ? -8.761 200.385 46.424 1.00 91.92 247 LEU A O 1
ATOM 1793 N N . GLN A 1 248 ? -9.911 202.231 47.030 1.00 98.24 248 GLN A N 1
ATOM 1794 C CA . GLN A 1 248 ? -9.607 202.153 48.453 1.00 98.33 248 GLN A CA 1
ATOM 1795 C C . GLN A 1 248 ? -10.722 201.359 49.144 1.00 99.38 248 GLN A C 1
ATOM 1796 O O . GLN A 1 248 ? -10.452 200.567 50.048 1.00 106.44 248 GLN A O 1
ATOM 1802 N N . ALA A 1 249 ? -11.965 201.578 48.700 1.00 97.32 249 ALA A N 1
ATOM 1803 C CA . ALA A 1 249 ? -13.172 201.048 49.352 1.00 88.52 249 ALA A CA 1
ATOM 1804 C C . ALA A 1 249 ? -13.167 199.538 49.626 1.00 86.18 249 ALA A C 1
ATOM 1805 O O . ALA A 1 249 ? -12.839 198.729 48.755 1.00 83.58 249 ALA A O 1
ATOM 1807 N N . SER A 1 250 ? -13.542 199.186 50.853 1.00 86.29 250 SER A N 1
ATOM 1808 C CA . SER A 1 250 ? -13.510 197.806 51.328 1.00 94.46 250 SER A CA 1
ATOM 1809 C C . SER A 1 250 ? -14.747 196.998 50.930 1.00 90.81 250 SER A C 1
ATOM 1810 O O . SER A 1 250 ? -14.699 195.765 50.930 1.00 96.46 250 SER A O 1
ATOM 1813 N N . ILE A 1 251 ? -15.846 197.687 50.614 1.00 83.81 251 ILE A N 1
ATOM 1814 C CA . ILE A 1 251 ? -17.108 197.037 50.233 1.00 85.31 251 ILE A CA 1
ATOM 1815 C C . ILE A 1 251 ? -17.563 197.583 48.879 1.00 86.10 251 ILE A C 1
ATOM 1816 O O . ILE A 1 251 ? -17.355 198.760 48.574 1.00 91.52 251 ILE A O 1
ATOM 1821 N N . ILE A 1 252 ? -18.155 196.704 48.064 1.00 88.28 252 ILE A N 1
ATOM 1822 C CA . ILE A 1 252 ? -18.675 197.057 46.732 1.00 86.71 252 ILE A CA 1
ATOM 1823 C C . ILE A 1 252 ? -20.053 196.418 46.538 1.00 91.64 252 ILE A C 1
ATOM 1824 O O . ILE A 1 252 ? -20.171 195.304 46.028 1.00 90.78 252 ILE A O 1
ATOM 1829 N N . ALA A 1 253 ? -21.085 197.134 46.971 1.00 89.60 253 ALA A N 1
ATOM 1830 C CA . ALA A 1 253 ? -22.474 196.707 46.812 1.00 90.67 253 ALA A CA 1
ATOM 1831 C C . ALA A 1 253 ? -23.214 197.731 45.961 1.00 91.56 253 ALA A C 1
ATOM 1832 O O . ALA A 1 253 ? -23.565 198.810 46.440 1.00 90.36 253 ALA A O 1
ATOM 1834 N N . GLY A 1 254 ? -23.442 197.379 44.698 1.00 95.05 254 GLY A N 1
ATOM 1835 C CA . GLY A 1 254 ? -24.073 198.270 43.717 1.00 91.19 254 GLY A CA 1
ATOM 1836 C C . GLY A 1 254 ? -25.155 197.600 42.880 1.00 97.41 254 GLY A C 1
ATOM 1837 O O . GLY A 1 254 ? -25.211 196.367 42.779 1.00 102.51 254 GLY A O 1
ATOM 1838 N N . ALA A 1 255 ? -25.982 198.433 42.246 1.00 93.38 255 ALA A N 1
ATOM 1839 C CA . ALA A 1 255 ? -27.211 198.007 41.549 1.00 93.88 255 ALA A CA 1
ATOM 1840 C C . ALA A 1 255 ? -27.071 197.800 40.036 1.00 95.43 255 ALA A C 1
ATOM 1841 O O . ALA A 1 255 ? -27.995 197.289 39.398 1.00 88.06 255 ALA A O 1
ATOM 1843 N N . ALA A 1 256 ? -25.943 198.212 39.464 1.00 98.36 256 ALA A N 1
ATOM 1844 C CA . ALA A 1 256 ? -25.659 197.970 38.046 1.00 91.57 256 ALA A CA 1
ATOM 1845 C C . ALA A 1 256 ? -25.368 196.484 37.814 1.00 93.63 256 ALA A C 1
ATOM 1846 O O . ALA A 1 256 ? -24.856 195.811 38.712 1.00 97.25 256 ALA A O 1
ATOM 1848 N N . ASN A 1 257 ? -25.702 195.984 36.621 1.00 95.40 257 ASN A N 1
ATOM 1849 C CA . ASN A 1 257 ? -25.466 194.573 36.257 1.00 95.71 257 ASN A CA 1
ATOM 1850 C C . ASN A 1 257 ? -24.153 194.379 35.502 1.00 101.16 257 ASN A C 1
ATOM 1851 O O . ASN A 1 257 ? -23.726 195.264 34.767 1.00 102.47 257 ASN A O 1
ATOM 1856 N N . ASN A 1 258 ? -23.531 193.216 35.702 1.00 103.06 258 ASN A N 1
ATOM 1857 C CA . ASN A 1 258 ? -22.260 192.849 35.060 1.00 98.69 258 ASN A CA 1
ATOM 1858 C C . ASN A 1 258 ? -21.135 193.815 35.401 1.00 91.97 258 ASN A C 1
ATOM 1859 O O . ASN A 1 258 ? -20.432 194.315 34.523 1.00 93.49 258 ASN A O 1
ATOM 1864 N N . GLN A 1 259 ? -20.974 194.063 36.693 1.00 92.24 259 GLN A N 1
ATOM 1865 C CA . GLN A 1 259 ? -20.011 195.047 37.178 1.00 94.52 259 GLN A CA 1
ATOM 1866 C C . GLN A 1 259 ? -18.583 194.584 36.895 1.00 87.90 259 GLN A C 1
ATOM 1867 O O . GLN A 1 259 ? -17.770 195.351 36.376 1.00 90.55 259 GLN A O 1
ATOM 1873 N N . LEU A 1 260 ? -18.294 193.328 37.224 1.00 89.38 260 LEU A N 1
ATOM 1874 C CA . LEU A 1 260 ? -16.994 192.736 36.933 1.00 87.55 260 LEU A CA 1
ATOM 1875 C C . LEU A 1 260 ? -16.851 192.569 35.429 1.00 96.04 260 LEU A C 1
ATOM 1876 O O . LEU A 1 260 ? -17.658 191.869 34.816 1.00 107.25 260 LEU A O 1
ATOM 1881 N N . GLU A 1 261 ? -15.846 193.219 34.836 1.00 98.78 261 GLU A N 1
ATOM 1882 C CA . GLU A 1 261 ? -15.579 193.090 33.388 1.00 96.80 261 GLU A CA 1
ATOM 1883 C C . GLU A 1 261 ? -15.314 191.630 32.998 1.00 100.79 261 GLU A C 1
ATOM 1884 O O . GLU A 1 261 ? -15.861 191.137 32.012 1.00 106.18 261 GLU A O 1
ATOM 1890 N N . ASN A 1 262 ? -14.486 190.961 33.796 1.00 99.16 262 ASN A N 1
ATOM 1891 C CA . ASN A 1 262 ? -14.097 189.575 33.574 1.00 100.98 262 ASN A CA 1
ATOM 1892 C C . ASN A 1 262 ? -14.693 188.713 34.679 1.00 106.79 262 ASN A C 1
ATOM 1893 O O . ASN A 1 262 ? -14.536 189.017 35.867 1.00 106.50 262 ASN A O 1
ATOM 1898 N N . GLU A 1 263 ? -15.366 187.638 34.270 1.00 109.68 263 GLU A N 1
ATOM 1899 C CA . GLU A 1 263 ? -16.123 186.769 35.169 1.00 112.86 263 GLU A CA 1
ATOM 1900 C C . GLU A 1 263 ? -15.306 186.370 36.392 1.00 110.62 263 GLU A C 1
ATOM 1901 O O . GLU A 1 263 ? -15.712 186.625 37.524 1.00 101.44 263 GLU A O 1
ATOM 1907 N N . GLN A 1 264 ? -14.151 185.761 36.142 1.00 117.61 264 GLN A N 1
ATOM 1908 C CA . GLN A 1 264 ? -13.324 185.172 37.199 1.00 113.23 264 GLN A CA 1
ATOM 1909 C C . GLN A 1 264 ? -12.029 185.917 37.516 1.00 105.21 264 GLN A C 1
ATOM 1910 O O . GLN A 1 264 ? -11.495 185.763 38.611 1.00 108.90 264 GLN A O 1
ATOM 1916 N N . LEU A 1 265 ? -11.525 186.720 36.582 1.00 103.43 265 LEU A N 1
ATOM 1917 C CA . LEU A 1 265 ? -10.205 187.330 36.747 1.00 106.63 265 LEU A CA 1
ATOM 1918 C C . LEU A 1 265 ? -10.208 188.490 37.735 1.00 102.84 265 LEU A C 1
ATOM 1919 O O . LEU A 1 265 ? -9.300 188.603 38.557 1.00 108.10 265 LEU A O 1
ATOM 1924 N N . HIS A 1 266 ? -11.228 189.340 37.653 1.00 103.11 266 HIS A N 1
ATOM 1925 C CA . HIS A 1 266 ? -11.313 190.547 38.489 1.00 100.46 266 HIS A CA 1
ATOM 1926 C C . HIS A 1 266 ? -11.962 190.326 39.851 1.00 103.28 266 HIS A C 1
ATOM 1927 O O . HIS A 1 266 ? -11.732 191.107 40.773 1.00 101.26 266 HIS A O 1
ATOM 1934 N N . SER A 1 267 ? -12.772 189.276 39.969 1.00 104.59 267 SER A N 1
ATOM 1935 C CA . SER A 1 267 ? -13.301 188.838 41.264 1.00 100.97 267 SER A CA 1
ATOM 1936 C C . SER A 1 267 ? -12.202 188.358 42.227 1.00 102.30 267 SER A C 1
ATOM 1937 O O . SER A 1 267 ? -12.336 188.501 43.445 1.00 106.73 267 SER A O 1
ATOM 1940 N N . GLN A 1 268 ? -11.133 187.782 41.676 1.00 102.84 268 GLN A N 1
ATOM 1941 C CA . GLN A 1 268 ? -9.964 187.362 42.463 1.00 110.82 268 GLN A CA 1
ATOM 1942 C C . GLN A 1 268 ? -9.176 188.551 43.006 1.00 111.92 268 GLN A C 1
ATOM 1943 O O . GLN A 1 268 ? -8.760 188.544 44.165 1.00 110.23 268 GLN A O 1
ATOM 1949 N N . MET A 1 269 ? -8.955 189.553 42.155 1.00 111.37 269 MET A N 1
ATOM 1950 C CA . MET A 1 269 ? -8.246 190.779 42.546 1.00 109.61 269 MET A CA 1
ATOM 1951 C C . MET A 1 269 ? -8.897 191.416 43.764 1.00 106.99 269 MET A C 1
ATOM 1952 O O . MET A 1 269 ? -8.215 191.751 44.722 1.00 115.75 269 MET A O 1
ATOM 1957 N N . LEU A 1 270 ? -10.220 191.551 43.717 1.00 101.43 270 LEU A N 1
ATOM 1958 C CA . LEU A 1 270 ? -11.007 192.040 44.854 1.00 100.34 270 LEU A CA 1
ATOM 1959 C C . LEU A 1 270 ? -10.741 191.215 46.120 1.00 104.72 270 LEU A C 1
ATOM 1960 O O . LEU A 1 270 ? -10.401 191.766 47.178 1.00 104.68 270 LEU A O 1
ATOM 1965 N N . ALA A 1 271 ? -10.875 189.898 45.993 1.00 107.92 271 ALA A N 1
ATOM 1966 C CA . ALA A 1 271 ? -10.565 188.972 47.085 1.00 103.74 271 ALA A CA 1
ATOM 1967 C C . ALA A 1 271 ? -9.132 189.160 47.578 1.00 106.22 271 ALA A C 1
ATOM 1968 O O . ALA A 1 271 ? -8.901 189.302 48.777 1.00 103.55 271 ALA A O 1
ATOM 1970 N N . LYS A 1 272 ? -8.192 189.192 46.635 1.00 107.98 272 LYS A N 1
ATOM 1971 C CA . LYS A 1 272 ? -6.762 189.359 46.919 1.00 103.10 272 LYS A CA 1
ATOM 1972 C C . LYS A 1 272 ? -6.472 190.612 47.745 1.00 105.99 272 LYS A C 1
ATOM 1973 O O . LYS A 1 272 ? -5.809 190.536 48.779 1.00 112.87 272 LYS A O 1
ATOM 1979 N N . LYS A 1 273 ? -6.973 191.754 47.282 1.00 107.45 273 LYS A N 1
ATOM 1980 C CA . LYS A 1 273 ? -6.794 193.028 47.990 1.00 105.15 273 LYS A CA 1
ATOM 1981 C C . LYS A 1 273 ? -7.535 193.108 49.321 1.00 103.69 273 LYS A C 1
ATOM 1982 O O . LYS A 1 273 ? -7.175 193.917 50.175 1.00 106.12 273 LYS A O 1
ATOM 1988 N N . GLY A 1 274 ? -8.563 192.280 49.484 1.00 108.34 274 GLY A N 1
ATOM 1989 C CA . GLY A 1 274 ? -9.349 192.227 50.716 1.00 109.37 274 GLY A CA 1
ATOM 1990 C C . GLY A 1 274 ? -10.621 193.046 50.635 1.00 101.38 274 GLY A C 1
ATOM 1991 O O . GLY A 1 274 ? -11.263 193.304 51.654 1.00 97.31 274 GLY A O 1
ATOM 1992 N N . ILE A 1 275 ? -10.977 193.461 49.423 1.00 96.39 275 ILE A N 1
ATOM 1993 C CA . ILE A 1 275 ? -12.254 194.103 49.153 1.00 90.08 275 ILE A CA 1
ATOM 1994 C C . ILE A 1 275 ? -13.268 192.995 48.906 1.00 102.60 275 ILE A C 1
ATOM 1995 O O . ILE A 1 275 ? -13.069 192.175 48.012 1.00 111.76 275 ILE A O 1
ATOM 2000 N N . LEU A 1 276 ? -14.351 192.966 49.680 1.00 103.69 276 LEU A N 1
ATOM 2001 C CA . LEU A 1 276 ? -15.393 191.949 49.483 1.00 103.92 276 LEU A CA 1
ATOM 2002 C C . LEU A 1 276 ? -16.520 192.475 48.583 1.00 99.97 276 LEU A C 1
ATOM 2003 O O . LEU A 1 276 ? -17.021 193.592 48.762 1.00 90.50 276 LEU A O 1
ATOM 2008 N N . TYR A 1 277 ? -16.885 191.640 47.608 1.00 99.96 277 TYR A N 1
ATOM 2009 C CA . TYR A 1 277 ? -17.807 191.978 46.523 1.00 91.76 277 TYR A CA 1
ATOM 2010 C C . TYR A 1 277 ? -19.174 191.338 46.725 1.00 100.11 277 TYR A C 1
ATOM 2011 O O . TYR A 1 277 ? -19.271 190.142 46.988 1.00 105.87 277 TYR A O 1
ATOM 2020 N N . SER A 1 278 ? -20.222 192.140 46.574 1.00 98.15 278 SER A N 1
ATOM 2021 C CA . SER A 1 278 ? -21.595 191.660 46.640 1.00 92.28 278 SER A CA 1
ATOM 2022 C C . SER A 1 278 ? -22.054 191.360 45.209 1.00 93.57 278 SER A C 1
ATOM 2023 O O . SER A 1 278 ? -22.025 192.262 44.369 1.00 104.04 278 SER A O 1
ATOM 2026 N N . PRO A 1 279 ? -22.458 190.103 44.915 1.00 93.15 279 PRO A N 1
ATOM 2027 C CA . PRO A 1 279 ? -22.867 189.731 43.555 1.00 96.19 279 PRO A CA 1
ATOM 2028 C C . PRO A 1 279 ? -23.876 190.660 42.880 1.00 94.22 279 PRO A C 1
ATOM 2029 O O . PRO A 1 279 ? -24.895 191.020 43.479 1.00 93.55 279 PRO A O 1
ATOM 2033 N N . ASP A 1 280 ? -23.556 191.037 41.643 1.00 86.95 280 ASP A N 1
ATOM 2034 C CA . ASP A 1 280 ? -24.410 191.887 40.815 1.00 85.30 280 ASP A CA 1
ATOM 2035 C C . ASP A 1 280 ? -25.859 191.382 40.744 1.00 94.46 280 ASP A C 1
ATOM 2036 O O . ASP A 1 280 ? -26.784 192.137 41.030 1.00 89.81 280 ASP A O 1
ATOM 2041 N N . TYR A 1 281 ? -26.028 190.096 40.437 1.00 95.68 281 TYR A N 1
ATOM 2042 C CA . TYR A 1 281 ? -27.357 189.490 40.172 1.00 93.39 281 TYR A CA 1
ATOM 2043 C C . TYR A 1 281 ? -28.256 189.312 41.404 1.00 95.64 281 TYR A C 1
ATOM 2044 O O . TYR A 1 281 ? -29.481 189.378 41.284 1.00 98.14 281 TYR A O 1
ATOM 2053 N N . VAL A 1 282 ? -27.653 189.095 42.569 1.00 92.41 282 VAL A N 1
ATOM 2054 C CA . VAL A 1 282 ? -28.406 188.958 43.824 1.00 91.36 282 VAL A CA 1
ATOM 2055 C C . VAL A 1 282 ? -28.977 190.312 44.250 1.00 94.58 282 VAL A C 1
ATOM 2056 O O . VAL A 1 282 ? -30.110 190.387 44.706 1.00 95.91 282 VAL A O 1
ATOM 2060 N N . ILE A 1 283 ? -28.182 191.368 44.094 1.00 90.03 283 ILE A N 1
ATOM 2061 C CA . ILE A 1 283 ? -28.593 192.741 44.434 1.00 88.32 283 ILE A CA 1
ATOM 2062 C C . ILE A 1 283 ? -29.695 193.296 43.516 1.00 86.84 283 ILE A C 1
ATOM 2063 O O . ILE A 1 283 ? -30.627 193.959 43.982 1.00 82.09 283 ILE A O 1
ATOM 2068 N N . ASN A 1 284 ? -29.583 193.017 42.222 1.00 95.68 284 ASN A N 1
ATOM 2069 C CA . ASN A 1 284 ? -30.578 193.459 41.239 1.00 92.64 284 ASN A CA 1
ATOM 2070 C C . ASN A 1 284 ? -31.913 192.713 41.322 1.00 92.92 284 ASN A C 1
ATOM 2071 O O . ASN A 1 284 ? -32.869 193.085 40.643 1.00 101.08 284 ASN A O 1
ATOM 2076 N N . ALA A 1 285 ? -31.967 191.666 42.148 1.00 86.34 285 ALA A N 1
ATOM 2077 C CA . ALA A 1 285 ? -33.162 190.843 42.361 1.00 81.74 285 ALA A CA 1
ATOM 2078 C C . ALA A 1 285 ? -34.438 191.624 42.650 1.00 88.79 285 ALA A C 1
ATOM 2079 O O . ALA A 1 285 ? -35.524 191.172 42.295 1.00 92.36 285 ALA A O 1
ATOM 2081 N N . GLY A 1 286 ? -34.313 192.784 43.290 1.00 85.56 286 GLY A N 1
ATOM 2082 C CA . GLY A 1 286 ? -35.456 193.677 43.498 1.00 84.70 286 GLY A CA 1
ATOM 2083 C C . GLY A 1 286 ? -36.249 193.874 42.220 1.00 91.47 286 GLY A C 1
ATOM 2084 O O . GLY A 1 286 ? -37.483 193.842 42.230 1.00 97.60 286 GLY A O 1
ATOM 2085 N N . GLY A 1 287 ? -35.517 194.054 41.121 1.00 89.84 287 GLY A N 1
ATOM 2086 C CA . GLY A 1 287 ? -36.081 194.114 39.771 1.00 91.08 287 GLY A CA 1
ATOM 2087 C C . GLY A 1 287 ? -36.798 192.839 39.364 1.00 88.65 287 GLY A C 1
ATOM 2088 O O . GLY A 1 287 ? -37.932 192.895 38.910 1.00 92.32 287 GLY A O 1
ATOM 2089 N N . LEU A 1 288 ? -36.140 191.695 39.533 1.00 87.08 288 LEU A N 1
ATOM 2090 C CA . LEU A 1 288 ? -36.745 190.392 39.228 1.00 88.97 288 LEU A CA 1
ATOM 2091 C C . LEU A 1 288 ? -37.979 190.118 40.083 1.00 92.16 288 LEU A C 1
ATOM 2092 O O . LEU A 1 288 ? -39.049 189.813 39.562 1.00 92.81 288 LEU A O 1
ATOM 2097 N N . ILE A 1 289 ? -37.820 190.241 41.395 1.00 89.10 289 ILE A N 1
ATOM 2098 C CA . ILE A 1 289 ? -38.876 189.879 42.361 1.00 89.95 289 ILE A CA 1
ATOM 2099 C C . ILE A 1 289 ? -40.129 190.743 42.165 1.00 90.26 289 ILE A C 1
ATOM 2100 O O . ILE A 1 289 ? -41.246 190.295 42.441 1.00 86.92 289 ILE A O 1
ATOM 2105 N N . ASN A 1 290 ? -39.935 191.974 41.694 1.00 93.63 290 ASN A N 1
ATOM 2106 C CA . ASN A 1 290 ? -41.033 192.805 41.211 1.00 97.72 290 ASN A CA 1
ATOM 2107 C C . ASN A 1 290 ? -41.746 192.099 40.040 1.00 96.46 290 ASN A C 1
ATOM 2108 O O . ASN A 1 290 ? -42.967 191.901 40.052 1.00 91.74 290 ASN A O 1
ATOM 2113 N N . VAL A 1 291 ? -40.956 191.686 39.055 1.00 89.77 291 VAL A N 1
ATOM 2114 C CA . VAL A 1 291 ? -41.467 190.996 37.869 1.00 87.41 291 VAL A CA 1
ATOM 2115 C C . VAL A 1 291 ? -42.147 189.671 38.260 1.00 94.00 291 VAL A C 1
ATOM 2116 O O . VAL A 1 291 ? -43.180 189.310 37.697 1.00 98.47 291 VAL A O 1
ATOM 2120 N N . TYR A 1 292 ? -41.573 188.959 39.225 1.00 93.65 292 TYR A N 1
ATOM 2121 C CA . TYR A 1 292 ? -42.174 187.729 39.733 1.00 96.73 292 TYR A CA 1
ATOM 2122 C C . TYR A 1 292 ? -43.591 187.965 40.261 1.00 90.83 292 TYR A C 1
ATOM 2123 O O . TYR A 1 292 ? -44.519 187.242 39.914 1.00 86.70 292 TYR A O 1
ATOM 2132 N N . ASN A 1 293 ? -43.748 188.990 41.086 1.00 90.79 293 ASN A N 1
ATOM 2133 C CA . ASN A 1 293 ? -45.038 189.269 41.732 1.00 94.07 293 ASN A CA 1
ATOM 2134 C C . ASN A 1 293 ? -46.140 189.705 40.756 1.00 100.94 293 ASN A C 1
ATOM 2135 O O . ASN A 1 293 ? -47.325 189.488 41.026 1.00 105.99 293 ASN A O 1
ATOM 2140 N N . GLU A 1 294 ? -45.748 190.298 39.629 1.00 99.42 294 GLU A N 1
ATOM 2141 C CA . GLU A 1 294 ? -46.691 190.616 38.552 1.00 96.26 294 GLU A CA 1
ATOM 2142 C C . GLU A 1 294 ? -47.305 189.362 37.916 1.00 96.96 294 GLU A C 1
ATOM 2143 O O . GLU A 1 294 ? -48.501 189.359 37.626 1.00 91.88 294 GLU A O 1
ATOM 2149 N N . MET A 1 295 ? -46.505 188.306 37.726 1.00 96.58 295 MET A N 1
ATOM 2150 C CA . MET A 1 295 ? -46.992 187.035 37.155 1.00 93.92 295 MET A CA 1
ATOM 2151 C C . MET A 1 295 ? -48.179 186.477 37.923 1.00 96.18 295 MET A C 1
ATOM 2152 O O . MET A 1 295 ? -49.222 186.178 37.335 1.00 110.25 295 MET A O 1
ATOM 2157 N N . ILE A 1 296 ? -47.994 186.333 39.235 1.00 95.23 296 ILE A N 1
ATOM 2158 C CA . ILE A 1 296 ? -49.016 185.753 40.113 1.00 94.44 296 ILE A CA 1
ATOM 2159 C C . ILE A 1 296 ? -50.202 186.702 40.363 1.00 101.73 296 ILE A C 1
ATOM 2160 O O . ILE A 1 296 ? -51.268 186.263 40.794 1.00 106.62 296 ILE A O 1
ATOM 2165 N N . GLY A 1 297 ? -50.015 187.988 40.070 1.00 93.26 297 GLY A N 1
ATOM 2166 C CA . GLY A 1 297 ? -51.037 189.017 40.273 1.00 95.00 297 GLY A CA 1
ATOM 2167 C C . GLY A 1 297 ? -50.531 189.897 41.391 1.00 96.50 297 GLY A C 1
ATOM 2168 O O . GLY A 1 297 ? -50.442 189.450 42.539 1.00 103.83 297 GLY A O 1
ATOM 2169 N N . TYR A 1 298 ? -50.192 191.141 41.061 1.00 92.06 298 TYR A N 1
ATOM 2170 C CA . TYR A 1 298 ? -49.369 191.963 41.947 1.00 96.07 298 TYR A CA 1
ATOM 2171 C C . TYR A 1 298 ? -50.003 192.280 43.302 1.00 98.46 298 TYR A C 1
ATOM 2172 O O . TYR A 1 298 ? -51.153 192.712 43.386 1.00 98.80 298 TYR A O 1
ATOM 2181 N N . ASP A 1 299 ? -49.210 192.039 44.347 1.00 97.87 299 ASP A N 1
ATOM 2182 C CA . ASP A 1 299 ? -49.521 192.393 45.725 1.00 104.36 299 ASP A CA 1
ATOM 2183 C C . ASP A 1 299 ? -48.273 193.070 46.290 1.00 103.56 299 ASP A C 1
ATOM 2184 O O . ASP A 1 299 ? -47.244 192.419 46.483 1.00 100.51 299 ASP A O 1
ATOM 2189 N N . GLU A 1 300 ? -48.363 194.376 46.530 1.00 110.36 300 GLU A N 1
ATOM 2190 C CA . GLU A 1 300 ? -47.258 195.144 47.121 1.00 109.82 300 GLU A CA 1
ATOM 2191 C C . GLU A 1 300 ? -46.929 194.650 48.532 1.00 111.32 300 GLU A C 1
ATOM 2192 O O . GLU A 1 300 ? -45.756 194.513 48.893 1.00 106.05 300 GLU A O 1
ATOM 2198 N N . GLU A 1 301 ? -47.981 194.373 49.302 1.00 111.46 301 GLU A N 1
ATOM 2199 C CA . GLU A 1 301 ? -47.880 193.861 50.674 1.00 100.75 301 GLU A CA 1
ATOM 2200 C C . GLU A 1 301 ? -46.887 192.701 50.776 1.00 101.23 301 GLU A C 1
ATOM 2201 O O . GLU A 1 301 ? -46.042 192.684 51.678 1.00 93.28 301 GLU A O 1
ATOM 2207 N N . LYS A 1 302 ? -46.987 191.760 49.836 1.00 104.07 302 LYS A N 1
ATOM 2208 C CA . LYS A 1 302 ? -46.147 190.555 49.816 1.00 97.71 302 LYS A CA 1
ATOM 2209 C C . LYS A 1 302 ? -44.781 190.773 49.166 1.00 99.83 302 LYS A C 1
ATOM 2210 O O . LYS A 1 302 ? -43.776 190.262 49.659 1.00 101.40 302 LYS A O 1
ATOM 2216 N N . ALA A 1 303 ? -44.759 191.519 48.063 1.00 102.78 303 ALA A N 1
ATOM 2217 C CA . ALA A 1 303 ? -43.529 191.799 47.302 1.00 97.72 303 ALA A CA 1
ATOM 2218 C C . ALA A 1 303 ? -42.447 192.491 48.119 1.00 94.26 303 ALA A C 1
ATOM 2219 O O . ALA A 1 303 ? -41.258 192.204 47.965 1.00 94.08 303 ALA A O 1
ATOM 2221 N N . PHE A 1 304 ? -42.880 193.400 48.988 1.00 95.23 304 PHE A N 1
ATOM 2222 C CA . PHE A 1 304 ? -41.981 194.212 49.809 1.00 98.43 304 PHE A CA 1
ATOM 2223 C C . PHE A 1 304 ? -41.298 193.391 50.914 1.00 90.28 304 PHE A C 1
ATOM 2224 O O . PHE A 1 304 ? -40.316 193.843 51.500 1.00 88.90 304 PHE A O 1
ATOM 2232 N N . LYS A 1 305 ? -41.832 192.200 51.195 1.00 94.26 305 LYS A N 1
ATOM 2233 C CA . LYS A 1 305 ? -41.202 191.210 52.084 1.00 87.54 305 LYS A CA 1
ATOM 2234 C C . LYS A 1 305 ? -40.210 190.316 51.339 1.00 89.76 305 LYS A C 1
ATOM 2235 O O . LYS A 1 305 ? -39.117 190.043 51.835 1.00 93.44 305 LYS A O 1
ATOM 2241 N N . GLN A 1 306 ? -40.614 189.849 50.159 1.00 90.76 306 GLN A N 1
ATOM 2242 C CA . GLN A 1 306 ? -39.812 188.911 49.360 1.00 97.38 306 GLN A CA 1
ATOM 2243 C C . GLN A 1 306 ? -38.448 189.458 48.910 1.00 93.76 306 GLN A C 1
ATOM 2244 O O . GLN A 1 306 ? -37.516 188.688 48.692 1.00 96.34 306 GLN A O 1
ATOM 2250 N N . VAL A 1 307 ? -38.343 190.775 48.760 1.00 88.97 307 VAL A N 1
ATOM 2251 C CA . VAL A 1 307 ? -37.051 191.430 48.490 1.00 90.57 307 VAL A CA 1
ATOM 2252 C C . VAL A 1 307 ? -36.042 191.283 49.656 1.00 93.99 307 VAL A C 1
ATOM 2253 O O . VAL A 1 307 ? -34.838 191.241 49.432 1.00 92.86 307 VAL A O 1
ATOM 2257 N N . HIS A 1 308 ? -36.519 191.177 50.893 1.00 97.64 308 HIS A N 1
ATOM 2258 C CA . HIS A 1 308 ? -35.608 191.022 52.037 1.00 92.69 308 HIS A CA 1
ATOM 2259 C C . HIS A 1 308 ? -34.770 189.734 52.018 1.00 95.03 308 HIS A C 1
ATOM 2260 O O . HIS A 1 308 ? -33.820 189.605 52.785 1.00 100.92 308 HIS A O 1
ATOM 2267 N N . ASN A 1 309 ? -35.113 188.799 51.131 1.00 93.42 309 ASN A N 1
ATOM 2268 C CA . ASN A 1 309 ? -34.230 187.676 50.774 1.00 96.93 309 ASN A CA 1
ATOM 2269 C C . ASN A 1 309 ? -32.819 188.066 50.307 1.00 99.33 309 ASN A C 1
ATOM 2270 O O . ASN A 1 309 ? -31.903 187.255 50.419 1.00 97.51 309 ASN A O 1
ATOM 2275 N N . ILE A 1 310 ? -32.646 189.279 49.776 1.00 98.65 310 ILE A N 1
ATOM 2276 C CA . ILE A 1 310 ? -31.309 189.780 49.406 1.00 94.36 310 ILE A CA 1
ATOM 2277 C C . ILE A 1 310 ? -30.413 189.896 50.647 1.00 98.38 310 ILE A C 1
ATOM 2278 O O . ILE A 1 310 ? -29.284 189.400 50.649 1.00 99.91 310 ILE A O 1
ATOM 2283 N N . TYR A 1 311 ? -30.931 190.543 51.689 1.00 102.35 311 TYR A N 1
ATOM 2284 C CA . TYR A 1 311 ? -30.228 190.673 52.974 1.00 99.37 311 TYR A CA 1
ATOM 2285 C C . TYR A 1 311 ? -29.822 189.303 53.515 1.00 100.05 311 TYR A C 1
ATOM 2286 O O . TYR A 1 311 ? -28.652 189.062 53.820 1.00 97.80 311 TYR A O 1
ATOM 2295 N N . ASP A 1 312 ? -30.807 188.418 53.607 1.00 100.02 312 ASP A N 1
ATOM 2296 C CA . ASP A 1 312 ? -30.625 187.088 54.180 1.00 103.75 312 ASP A CA 1
ATOM 2297 C C . ASP A 1 312 ? -29.649 186.250 53.353 1.00 107.15 312 ASP A C 1
ATOM 2298 O O . ASP A 1 312 ? -28.661 185.745 53.885 1.00 105.92 312 ASP A O 1
ATOM 2303 N N . THR A 1 313 ? -29.929 186.130 52.056 1.00 106.34 313 THR A N 1
ATOM 2304 C CA . THR A 1 313 ? -29.061 185.410 51.107 1.00 103.76 313 THR A CA 1
ATOM 2305 C C . THR A 1 313 ? -27.604 185.859 51.205 1.00 95.86 313 THR A C 1
ATOM 2306 O O . THR A 1 313 ? -26.702 185.028 51.334 1.00 93.02 313 THR A O 1
ATOM 2310 N N . LEU A 1 314 ? -27.393 187.171 51.129 1.00 93.53 314 LEU A N 1
ATOM 2311 C CA . LEU A 1 314 ? -26.044 187.735 51.056 1.00 90.04 314 LEU A CA 1
ATOM 2312 C C . LEU A 1 314 ? -25.186 187.334 52.241 1.00 93.53 314 LEU A C 1
ATOM 2313 O O . LEU A 1 314 ? -24.088 186.808 52.063 1.00 96.63 314 LEU A O 1
ATOM 2318 N N . LEU A 1 315 ? -25.708 187.557 53.443 1.00 93.44 315 LEU A N 1
ATOM 2319 C CA . LEU A 1 315 ? -25.004 187.202 54.676 1.00 85.79 315 LEU A CA 1
ATOM 2320 C C . LEU A 1 315 ? -24.382 185.806 54.579 1.00 91.65 315 LEU A C 1
ATOM 2321 O O . LEU A 1 315 ? -23.214 185.615 54.917 1.00 96.94 315 LEU A O 1
ATOM 2326 N N . ALA A 1 316 ? -25.160 184.853 54.072 1.00 95.72 316 ALA A N 1
ATOM 2327 C CA . ALA A 1 316 ? -24.678 183.493 53.831 1.00 92.53 316 ALA A CA 1
ATOM 2328 C C . ALA A 1 316 ? -23.565 183.448 52.777 1.00 94.85 316 ALA A C 1
ATOM 2329 O O . ALA A 1 316 ? -22.535 182.814 53.014 1.00 96.94 316 ALA A O 1
ATOM 2331 N N . ILE A 1 317 ? -23.767 184.125 51.641 1.00 93.52 317 ILE A N 1
ATOM 2332 C CA . ILE A 1 317 ? -22.758 184.197 50.553 1.00 89.92 317 ILE A CA 1
ATOM 2333 C C . ILE A 1 317 ? -21.395 184.700 51.063 1.00 94.26 317 ILE A C 1
ATOM 2334 O O . ILE A 1 317 ? -20.344 184.199 50.651 1.00 90.93 317 ILE A O 1
ATOM 2339 N N . PHE A 1 318 ? -21.424 185.683 51.958 1.00 97.76 318 PHE A N 1
ATOM 2340 C CA . PHE A 1 318 ? -20.208 186.183 52.601 1.00 97.97 318 PHE A CA 1
ATOM 2341 C C . PHE A 1 318 ? -19.664 185.141 53.591 1.00 103.56 318 PHE A C 1
ATOM 2342 O O . PHE A 1 318 ? -18.457 184.902 53.645 1.00 108.16 318 PHE A O 1
ATOM 2350 N N . GLU A 1 319 ? -20.566 184.537 54.366 1.00 104.19 319 GLU A N 1
ATOM 2351 C CA . GLU A 1 319 ? -20.212 183.498 55.348 1.00 106.62 319 GLU A CA 1
ATOM 2352 C C . GLU A 1 319 ? -19.642 182.229 54.723 1.00 100.97 319 GLU A C 1
ATOM 2353 O O . GLU A 1 319 ? -18.665 181.673 55.225 1.00 100.28 319 GLU A O 1
ATOM 2359 N N . ILE A 1 320 ? -20.264 181.784 53.636 1.00 101.68 320 ILE A N 1
ATOM 2360 C CA . ILE A 1 320 ? -19.850 180.576 52.920 1.00 106.16 320 ILE A CA 1
ATOM 2361 C C . ILE A 1 320 ? -18.522 180.777 52.173 1.00 103.70 320 ILE A C 1
ATOM 2362 O O . ILE A 1 320 ? -17.819 179.811 51.878 1.00 110.63 320 ILE A O 1
ATOM 2367 N N . ALA A 1 321 ? -18.202 182.028 51.849 1.00 97.40 321 ALA A N 1
ATOM 2368 C CA . ALA A 1 321 ? -16.901 182.379 51.279 1.00 105.26 321 ALA A CA 1
ATOM 2369 C C . ALA A 1 321 ? -15.783 182.130 52.291 1.00 105.70 321 ALA A C 1
ATOM 2370 O O . ALA A 1 321 ? -14.832 181.401 52.008 1.00 107.83 321 ALA A O 1
ATOM 2372 N N . LYS A 1 322 ? -15.929 182.726 53.476 1.00 108.79 322 LYS A N 1
ATOM 2373 C CA . LYS A 1 322 ? -14.960 182.594 54.584 1.00 115.03 322 LYS A CA 1
ATOM 2374 C C . LYS A 1 322 ? -14.744 181.167 55.079 1.00 118.76 322 LYS A C 1
ATOM 2375 O O . LYS A 1 322 ? -13.671 180.845 55.595 1.00 123.01 322 LYS A O 1
ATOM 2381 N N . GLU A 1 323 ? -15.778 180.339 54.952 1.00 110.81 323 GLU A N 1
ATOM 2382 C CA . GLU A 1 323 ? -15.737 178.942 55.387 1.00 105.58 323 GLU A CA 1
ATOM 2383 C C . GLU A 1 323 ? -14.850 178.076 54.494 1.00 113.17 323 GLU A C 1
ATOM 2384 O O . GLU A 1 323 ? -13.940 177.407 54.985 1.00 118.10 323 GLU A O 1
ATOM 2390 N N . GLN A 1 324 ? -15.113 178.103 53.193 1.00 109.78 324 GLN A N 1
ATOM 2391 C CA . GLN A 1 324 ? -14.333 177.327 52.225 1.00 113.10 324 GLN A CA 1
ATOM 2392 C C . GLN A 1 324 ? -13.137 178.085 51.627 1.00 116.14 324 GLN A C 1
ATOM 2393 O O . GLN A 1 324 ? -12.274 177.469 51.002 1.00 121.61 324 GLN A O 1
ATOM 2399 N N . GLY A 1 325 ? -13.081 179.402 51.821 1.00 104.57 325 GLY A N 1
ATOM 2400 C CA . GLY A 1 325 ? -12.014 180.227 51.239 1.00 103.85 325 GLY A CA 1
ATOM 2401 C C . GLY A 1 325 ? -12.141 180.355 49.725 1.00 100.46 325 GLY A C 1
ATOM 2402 O O . GLY A 1 325 ? -11.228 179.984 48.978 1.00 93.90 325 GLY A O 1
ATOM 2403 N N . VAL A 1 326 ? -13.288 180.871 49.284 1.00 109.63 326 VAL A N 1
ATOM 2404 C CA . VAL A 1 326 ? -13.595 181.070 47.854 1.00 108.17 326 VAL A CA 1
ATOM 2405 C C . VAL A 1 326 ? -14.187 182.457 47.621 1.00 107.40 326 VAL A C 1
ATOM 2406 O O . VAL A 1 326 ? -14.653 183.097 48.561 1.00 105.95 326 VAL A O 1
ATOM 2410 N N . THR A 1 327 ? -14.192 182.897 46.364 1.00 106.24 327 THR A N 1
ATOM 2411 C CA . THR A 1 327 ? -14.751 184.213 45.999 1.00 103.96 327 THR A CA 1
ATOM 2412 C C . THR A 1 327 ? -16.271 184.239 46.197 1.00 106.27 327 THR A C 1
ATOM 2413 O O . THR A 1 327 ? -16.917 183.189 46.277 1.00 108.11 327 THR A O 1
ATOM 2417 N N . THR A 1 328 ? -16.827 185.445 46.276 1.00 106.10 328 THR A N 1
ATOM 2418 C CA . THR A 1 328 ? -18.265 185.621 46.533 1.00 102.08 328 THR A CA 1
ATOM 2419 C C . THR A 1 328 ? -19.138 185.199 45.359 1.00 104.23 328 THR A C 1
ATOM 2420 O O . THR A 1 328 ? -20.319 184.906 45.541 1.00 103.56 328 THR A O 1
ATOM 2424 N N . ASN A 1 329 ? -18.561 185.186 44.161 1.00 104.15 329 ASN A N 1
ATOM 2425 C CA . ASN A 1 329 ? -19.237 184.656 42.981 1.00 102.56 329 ASN A CA 1
ATOM 2426 C C . ASN A 1 329 ? -19.262 183.133 42.975 1.00 108.46 329 ASN A C 1
ATOM 2427 O O . ASN A 1 329 ? -20.308 182.534 42.733 1.00 110.65 329 ASN A O 1
ATOM 2432 N N . ASP A 1 330 ? -18.109 182.521 43.244 1.00 112.29 330 ASP A N 1
ATOM 2433 C CA . ASP A 1 330 ? -18.005 181.061 43.446 1.00 107.20 330 ASP A CA 1
ATOM 2434 C C . ASP A 1 330 ? -18.905 180.584 44.590 1.00 101.68 330 ASP A C 1
ATOM 2435 O O . ASP A 1 330 ? -19.574 179.556 44.485 1.00 101.84 330 ASP A O 1
ATOM 2440 N N . ALA A 1 331 ? -18.885 181.343 45.681 1.00 102.76 331 ALA A N 1
ATOM 2441 C CA . ALA A 1 331 ? -19.813 181.185 46.805 1.00 97.13 331 ALA A CA 1
ATOM 2442 C C . ALA A 1 331 ? -21.282 181.216 46.371 1.00 104.50 331 ALA A C 1
ATOM 2443 O O . ALA A 1 331 ? -22.070 180.335 46.718 1.00 107.63 331 ALA A O 1
ATOM 2445 N N . ALA A 1 332 ? -21.629 182.251 45.613 1.00 108.60 332 ALA A N 1
ATOM 2446 C CA . ALA A 1 332 ? -22.994 182.456 45.111 1.00 111.51 332 ALA A CA 1
ATOM 2447 C C . ALA A 1 332 ? -23.469 181.378 44.118 1.00 10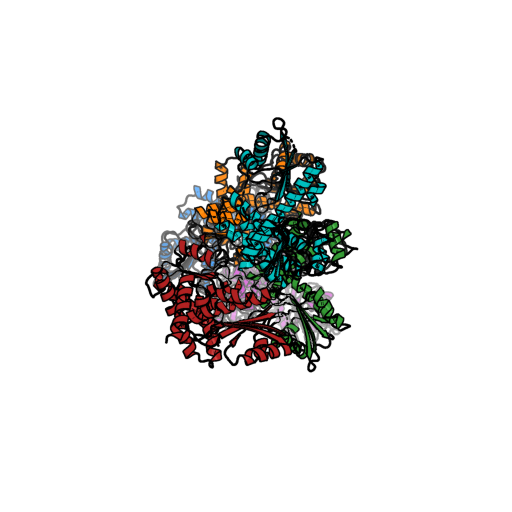9.46 332 ALA A C 1
ATOM 2448 O O . ALA A 1 332 ? -24.677 181.168 43.964 1.00 115.06 332 ALA A O 1
ATOM 2450 N N . ARG A 1 333 ? -22.529 180.723 43.436 1.00 104.32 333 ARG A N 1
ATOM 2451 C CA . ARG A 1 333 ? -22.842 179.541 42.631 1.00 93.74 333 ARG A CA 1
ATOM 2452 C C . ARG A 1 333 ? -23.256 178.380 43.539 1.00 97.38 333 ARG A C 1
ATOM 2453 O O . ARG A 1 333 ? -24.272 177.730 43.295 1.00 101.47 333 ARG A O 1
ATOM 2461 N N . ARG A 1 334 ? -22.476 178.148 44.593 1.00 96.91 334 ARG A N 1
ATOM 2462 C CA . ARG A 1 334 ? -22.703 177.032 45.526 1.00 97.04 334 ARG A CA 1
ATOM 2463 C C . ARG A 1 334 ? -24.040 177.101 46.259 1.00 94.40 334 ARG A C 1
ATOM 2464 O O . ARG A 1 334 ? -24.654 176.070 46.527 1.00 91.68 334 ARG A O 1
ATOM 2472 N N . LEU A 1 335 ? -24.477 178.316 46.577 1.00 94.38 335 LEU A N 1
ATOM 2473 C CA . LEU A 1 335 ? -25.762 178.537 47.243 1.00 92.87 335 LEU A CA 1
ATOM 2474 C C . LEU A 1 335 ? -26.935 178.242 46.307 1.00 88.92 335 LEU A C 1
ATOM 2475 O O . LEU A 1 335 ? -27.880 177.546 46.680 1.00 91.58 335 LEU A O 1
ATOM 2480 N N . ALA A 1 336 ? -26.874 178.801 45.104 1.00 88.71 336 ALA A N 1
ATOM 2481 C CA . ALA A 1 336 ? -27.885 178.557 44.068 1.00 96.16 336 ALA A CA 1
ATOM 2482 C C . ALA A 1 336 ? -28.031 177.068 43.762 1.00 98.22 336 ALA A C 1
ATOM 2483 O O . ALA A 1 336 ? -29.143 176.533 43.688 1.00 100.36 336 ALA A O 1
ATOM 2485 N N . GLU A 1 337 ? -26.885 176.422 43.580 1.00 92.69 337 GLU A N 1
ATOM 2486 C CA . GLU A 1 337 ? -26.815 174.995 43.305 1.00 93.30 337 GLU A CA 1
ATOM 2487 C C . GLU A 1 337 ? -27.388 174.156 44.455 1.00 102.42 337 GLU A C 1
ATOM 2488 O O . GLU A 1 337 ? -28.256 173.315 44.230 1.00 103.72 337 GLU A O 1
ATOM 2494 N N . ASP A 1 338 ? -26.935 174.411 45.679 1.00 104.01 338 ASP A N 1
ATOM 2495 C CA . ASP A 1 338 ? -27.439 173.681 46.855 1.00 95.57 338 ASP A CA 1
ATOM 2496 C C . ASP A 1 338 ? -28.918 173.976 47.185 1.00 97.06 338 ASP A C 1
ATOM 2497 O O . ASP A 1 338 ? -29.580 173.159 47.828 1.00 104.67 338 ASP A O 1
ATOM 2502 N N . ARG A 1 339 ? -29.423 175.131 46.749 1.00 94.07 339 ARG A N 1
ATOM 2503 C CA . ARG A 1 339 ? -30.864 175.442 46.837 1.00 97.12 339 ARG A CA 1
ATOM 2504 C C . ARG A 1 339 ? -31.688 174.624 45.841 1.00 97.26 339 ARG A C 1
ATOM 2505 O O . ARG A 1 339 ? -32.801 174.185 46.148 1.00 94.91 339 ARG A O 1
ATOM 2513 N N . ILE A 1 340 ? -31.135 174.450 44.645 1.00 99.57 340 ILE A N 1
ATOM 2514 C CA . ILE A 1 340 ? -31.726 173.600 43.610 1.00 107.20 340 ILE A CA 1
ATOM 2515 C C . ILE A 1 340 ? -31.717 172.116 44.018 1.00 100.46 340 ILE A C 1
ATOM 2516 O O . ILE A 1 340 ? -32.728 171.424 43.872 1.00 96.48 340 ILE A O 1
ATOM 2521 N N . ASN A 1 341 ? -30.581 171.653 44.535 1.00 98.95 341 ASN A N 1
ATOM 2522 C CA . ASN A 1 341 ? -30.367 170.229 44.838 1.00 103.53 341 ASN A CA 1
ATOM 2523 C C . ASN A 1 341 ? -31.228 169.678 45.982 1.00 101.41 341 ASN A C 1
ATOM 2524 O O . ASN A 1 341 ? -31.500 168.478 46.036 1.00 104.54 341 ASN A O 1
ATOM 2529 N N . ASN A 1 342 ? -31.647 170.556 46.885 1.00 96.91 342 ASN A N 1
ATOM 2530 C CA . ASN A 1 342 ? -32.633 170.215 47.909 1.00 100.78 342 ASN A CA 1
ATOM 2531 C C . ASN A 1 342 ? -34.047 170.136 47.319 1.00 99.30 342 ASN A C 1
ATOM 2532 O O . ASN A 1 342 ? -34.768 169.158 47.533 1.00 107.65 342 ASN A O 1
ATOM 2537 N N . SER A 1 343 ? -34.419 171.166 46.561 1.00 93.03 343 SER A N 1
ATOM 2538 C CA . SER A 1 343 ? -35.802 171.376 46.127 1.00 96.49 343 SER A CA 1
ATOM 2539 C C . SER A 1 343 ? -36.231 170.410 45.023 1.00 103.79 343 SER A C 1
ATOM 2540 O O . SER A 1 343 ? -37.422 170.134 44.854 1.00 110.80 343 SER A O 1
ATOM 2543 N N . LEU B 1 2 ? 4.357 175.873 64.969 1.00 98.04 2 LEU B N 1
ATOM 2544 C CA . LEU B 1 2 ? 4.341 174.415 64.640 1.00 96.89 2 LEU B CA 1
ATOM 2545 C C . LEU B 1 2 ? 2.943 173.845 64.839 1.00 101.09 2 LEU B C 1
ATOM 2546 O O . LEU B 1 2 ? 2.284 173.446 63.878 1.00 104.00 2 LEU B O 1
ATOM 2551 N N . LEU B 1 3 ? 2.497 173.843 66.091 1.00 101.74 3 LEU B N 1
ATOM 2552 C CA . LEU B 1 3 ? 1.200 173.290 66.465 1.00 100.45 3 LEU B CA 1
ATOM 2553 C C . LEU B 1 3 ? 0.064 174.086 65.828 1.00 93.29 3 LEU B C 1
ATOM 2554 O O . LEU B 1 3 ? -0.822 173.510 65.214 1.00 88.90 3 LEU B O 1
ATOM 2559 N N . PHE B 1 4 ? 0.115 175.408 65.961 1.00 96.24 4 PHE B N 1
ATOM 2560 C CA . PHE B 1 4 ? -0.971 176.284 65.492 1.00 96.87 4 PHE B CA 1
ATOM 2561 C C . PHE B 1 4 ? -1.203 176.275 63.990 1.00 97.28 4 PHE B C 1
ATOM 2562 O O . PHE B 1 4 ? -2.339 176.405 63.552 1.00 95.89 4 PHE B O 1
ATOM 2570 N N . GLU B 1 5 ? -0.129 176.142 63.221 1.00 100.64 5 GLU B N 1
ATOM 2571 C CA . GLU B 1 5 ? -0.213 176.066 61.761 1.00 108.67 5 GLU B CA 1
ATOM 2572 C C . GLU B 1 5 ? -0.977 174.826 61.302 1.00 106.73 5 GLU B C 1
ATOM 2573 O O . GLU B 1 5 ? -1.832 174.913 60.423 1.00 104.35 5 GLU B O 1
ATOM 2579 N N . THR B 1 6 ? -0.665 173.686 61.913 1.00 103.32 6 THR B N 1
ATOM 2580 C CA . THR B 1 6 ? -1.337 172.421 61.602 1.00 106.48 6 THR B CA 1
ATOM 2581 C C . THR B 1 6 ? -2.834 172.466 61.916 1.00 109.15 6 THR B C 1
ATOM 2582 O O . THR B 1 6 ? -3.634 171.891 61.181 1.00 116.94 6 THR B O 1
ATOM 2586 N N . VAL B 1 7 ? -3.200 173.157 62.994 1.00 99.09 7 VAL B N 1
ATOM 2587 C CA . VAL B 1 7 ? -4.610 173.300 63.395 1.00 95.08 7 VAL B CA 1
ATOM 2588 C C . VAL B 1 7 ? -5.400 174.047 62.317 1.00 102.77 7 VAL B C 1
ATOM 2589 O O . VAL B 1 7 ? -6.572 173.749 62.088 1.00 101.10 7 VAL B O 1
ATOM 2593 N N . ARG B 1 8 ? -4.756 175.017 61.671 1.00 108.53 8 ARG B N 1
ATOM 2594 C CA . ARG B 1 8 ? -5.366 175.786 60.581 1.00 109.23 8 ARG B CA 1
ATOM 2595 C C . ARG B 1 8 ? -5.727 174.913 59.379 1.00 110.36 8 ARG B C 1
ATOM 2596 O O . ARG B 1 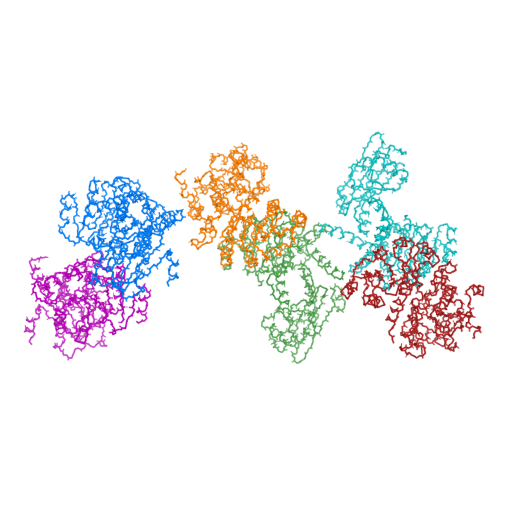8 ? -6.748 175.142 58.726 1.00 109.57 8 ARG B O 1
ATOM 2604 N N . GLU B 1 9 ? -4.878 173.929 59.093 1.00 111.86 9 GLU B N 1
ATOM 2605 C CA . GLU B 1 9 ? -5.107 172.988 57.992 1.00 115.53 9 GLU B CA 1
ATOM 2606 C C . GLU B 1 9 ? -6.176 171.932 58.315 1.00 112.52 9 GLU B C 1
ATOM 2607 O O . GLU B 1 9 ? -6.907 171.500 57.421 1.00 118.19 9 GLU B O 1
ATOM 2613 N N . MET B 1 10 ? -6.260 171.525 59.580 1.00 97.46 10 MET B N 1
ATOM 2614 C CA . MET B 1 10 ? -7.208 170.486 60.025 1.00 101.87 10 MET B CA 1
ATOM 2615 C C . MET B 1 10 ? -8.533 171.037 60.580 1.00 103.93 10 MET B C 1
ATOM 2616 O O . MET B 1 10 ? -9.594 170.438 60.372 1.00 99.38 10 MET B O 1
ATOM 2621 N N . GLY B 1 11 ? -8.456 172.156 61.301 1.00 100.25 11 GLY B N 1
ATOM 2622 C CA . GLY B 1 11 ? -9.634 172.868 61.823 1.00 96.36 11 GLY B CA 1
ATOM 2623 C C . GLY B 1 11 ? -10.082 172.462 63.220 1.00 92.38 11 GLY B C 1
ATOM 2624 O O . GLY B 1 11 ? -11.288 172.452 63.505 1.00 89.99 11 GLY B O 1
ATOM 2625 N N . HIS B 1 12 ? -9.121 172.140 64.091 1.00 91.52 12 HIS B N 1
ATOM 2626 C CA . HIS B 1 12 ? -9.425 171.747 65.476 1.00 92.58 12 HIS B CA 1
ATOM 2627 C C . HIS B 1 12 ? -9.868 172.960 66.309 1.00 86.67 12 HIS B C 1
ATOM 2628 O O . HIS B 1 12 ? -9.537 174.106 65.980 1.00 93.76 12 HIS B O 1
ATOM 2635 N N . GLU B 1 13 ? -10.635 172.682 67.367 1.00 83.04 13 GLU B N 1
ATOM 2636 C CA . GLU B 1 13 ? -11.173 173.708 68.277 1.00 87.18 13 GLU B CA 1
ATOM 2637 C C . GLU B 1 13 ? -10.196 174.019 69.411 1.00 85.96 13 GLU B C 1
ATOM 2638 O O . GLU B 1 13 ? -9.887 175.184 69.680 1.00 87.87 13 GLU B O 1
ATOM 2644 N N . GLN B 1 14 ? -9.733 172.972 70.085 1.00 89.59 14 GLN B N 1
ATOM 2645 C CA . GLN B 1 14 ? -8.758 173.122 71.170 1.00 87.16 14 GLN B CA 1
ATOM 2646 C C . GLN B 1 14 ? -7.967 171.842 71.441 1.00 83.33 14 GLN B C 1
ATOM 2647 O O . GLN B 1 14 ? -8.379 170.736 71.063 1.00 83.62 14 GLN B O 1
ATOM 2653 N N . VAL B 1 15 ? -6.833 172.022 72.117 1.00 82.80 15 VAL B N 1
ATOM 2654 C CA . VAL B 1 15 ? -5.887 170.942 72.390 1.00 75.21 15 VAL B CA 1
ATOM 2655 C C . VAL B 1 15 ? -5.349 171.083 73.801 1.00 86.29 15 VAL B C 1
ATOM 2656 O O . VAL B 1 15 ? -4.680 172.061 74.110 1.00 89.08 15 VAL B O 1
ATOM 2660 N N . LEU B 1 16 ? -5.610 170.078 74.629 1.00 85.13 16 LEU B N 1
ATOM 2661 C CA . LEU B 1 16 ? -5.147 170.047 76.007 1.00 83.02 16 LEU B CA 1
ATOM 2662 C C . LEU B 1 16 ? -3.898 169.184 76.138 1.00 83.62 16 LEU B C 1
ATOM 2663 O O . LEU B 1 16 ? -3.863 168.066 75.636 1.00 82.98 16 LEU B O 1
ATOM 2668 N N . PHE B 1 17 ? -2.881 169.726 76.803 1.00 83.64 17 PHE B N 1
ATOM 2669 C CA . PHE B 1 17 ? -1.664 168.997 77.154 1.00 79.86 17 PHE B CA 1
ATOM 2670 C C . PHE B 1 17 ? -1.675 168.766 78.659 1.00 78.35 17 PHE B C 1
ATOM 2671 O O . PHE B 1 17 ? -1.237 169.616 79.447 1.00 82.77 17 PHE B O 1
ATOM 2679 N N . CYS B 1 18 ? -2.190 167.609 79.043 1.00 80.50 18 CYS B N 1
ATOM 2680 C CA . CYS B 1 18 ? -2.383 167.266 80.443 1.00 84.43 18 CYS B CA 1
ATOM 2681 C C . CYS B 1 18 ? -1.123 166.655 81.055 1.00 84.69 18 CYS B C 1
ATOM 2682 O O . CYS B 1 18 ? -0.345 165.996 80.354 1.00 83.77 18 CYS B O 1
ATOM 2685 N N . HIS B 1 19 ? -0.931 166.894 82.358 1.00 90.01 19 HIS B N 1
ATOM 2686 C CA . HIS B 1 19 ? 0.280 166.458 83.076 1.00 91.75 19 HIS B CA 1
ATOM 2687 C C . HIS B 1 19 ? 0.140 166.401 84.604 1.00 95.39 19 HIS B C 1
ATOM 2688 O O . HIS B 1 19 ? -0.574 167.208 85.207 1.00 97.59 19 HIS B O 1
ATOM 2695 N N . SER B 1 20 ? 0.859 165.453 85.210 1.00 97.89 20 SER B N 1
ATOM 2696 C CA . SER B 1 20 ? 0.947 165.314 86.674 1.00 105.05 20 SER B CA 1
ATOM 2697 C C . SER B 1 20 ? 2.192 164.525 87.104 1.00 86.10 20 SER B C 1
ATOM 2698 O O . SER B 1 20 ? 3.000 164.093 86.278 1.00 82.26 20 SER B O 1
ATOM 2701 N N . PRO B 1 23 ? 1.101 160.169 90.382 1.00 88.23 23 PRO B N 1
ATOM 2702 C CA . PRO B 1 23 ? 0.750 159.552 89.107 1.00 84.42 23 PRO B CA 1
ATOM 2703 C C . PRO B 1 23 ? 1.430 160.271 87.933 1.00 89.28 23 PRO B C 1
ATOM 2704 O O . PRO B 1 23 ? 1.001 161.356 87.523 1.00 88.46 23 PRO B O 1
ATOM 2708 N N . GLU B 1 24 ? 2.500 159.666 87.422 1.00 90.88 24 GLU B N 1
ATOM 2709 C CA . GLU B 1 24 ? 3.322 160.274 86.379 1.00 87.56 24 GLU B CA 1
ATOM 2710 C C . GLU B 1 24 ? 2.626 160.161 85.021 1.00 88.99 24 GLU B C 1
ATOM 2711 O O . GLU B 1 24 ? 2.511 159.070 84.458 1.00 97.58 24 GLU B O 1
ATOM 2717 N N . ILE B 1 25 ? 2.152 161.301 84.519 1.00 89.57 25 ILE B N 1
ATOM 2718 C CA . ILE B 1 25 ? 1.353 161.373 83.290 1.00 87.55 25 ILE B CA 1
ATOM 2719 C C . ILE B 1 25 ? 2.056 162.195 82.215 1.00 89.15 25 ILE B C 1
ATOM 2720 O O . ILE B 1 25 ? 2.726 163.187 82.501 1.00 93.88 25 ILE B O 1
ATOM 2725 N N . LYS B 1 26 ? 1.888 161.745 80.976 1.00 91.44 26 LYS B N 1
ATOM 2726 C CA . LYS B 1 26 ? 2.069 162.570 79.794 1.00 91.55 26 LYS B CA 1
ATOM 2727 C C . LYS B 1 26 ? 0.909 162.230 78.859 1.00 87.50 26 LYS B C 1
ATOM 2728 O O . LYS B 1 26 ? 0.946 161.217 78.158 1.00 92.71 26 LYS B O 1
ATOM 2734 N N . ALA B 1 27 ? -0.123 163.071 78.873 1.00 82.12 27 ALA B N 1
ATOM 2735 C CA . ALA B 1 27 ? -1.373 162.805 78.151 1.00 77.76 27 ALA B CA 1
ATOM 2736 C C . ALA B 1 27 ? -1.831 164.003 77.331 1.00 79.17 27 ALA B C 1
ATOM 2737 O O . ALA B 1 27 ? -1.590 165.143 77.719 1.00 76.75 27 ALA B O 1
ATOM 2739 N N . ILE B 1 28 ? -2.497 163.723 76.207 1.00 80.28 28 ILE B N 1
ATOM 2740 C CA . ILE B 1 28 ? -3.005 164.745 75.280 1.00 71.31 28 ILE B CA 1
ATOM 2741 C C . ILE B 1 28 ? -4.440 164.446 74.856 1.00 79.94 28 ILE B C 1
ATOM 2742 O O . ILE B 1 28 ? -4.686 163.479 74.131 1.00 87.11 28 ILE B O 1
ATOM 2747 N N . ILE B 1 29 ? -5.372 165.288 75.299 1.00 81.62 29 ILE B N 1
ATOM 2748 C CA . ILE B 1 29 ? -6.726 165.322 74.746 1.00 82.43 29 ILE B CA 1
ATOM 2749 C C . ILE B 1 29 ? -6.726 166.368 73.634 1.00 81.75 29 ILE B C 1
ATOM 2750 O O . ILE B 1 29 ? -6.247 167.485 73.828 1.00 81.12 29 ILE B O 1
ATOM 2755 N N . ALA B 1 30 ? -7.248 165.982 72.473 1.00 78.61 30 ALA B N 1
ATOM 2756 C CA . ALA B 1 30 ? -7.412 166.875 71.333 1.00 71.86 30 ALA B CA 1
ATOM 2757 C C . ALA B 1 30 ? -8.883 166.871 70.954 1.00 78.14 30 ALA B C 1
ATOM 2758 O O . ALA B 1 30 ? -9.493 165.809 70.860 1.00 89.74 30 ALA B O 1
ATOM 2760 N N . ILE B 1 31 ? -9.443 168.062 70.744 1.00 82.27 31 ILE B N 1
ATOM 2761 C CA . ILE B 1 31 ? -10.873 168.236 70.449 1.00 78.30 31 ILE B CA 1
ATOM 2762 C C . ILE B 1 31 ? -11.040 169.017 69.136 1.00 87.38 31 ILE B C 1
ATOM 2763 O O . ILE B 1 31 ? -10.741 170.217 69.091 1.00 90.63 31 ILE B O 1
ATOM 2768 N N . HIS B 1 32 ? -11.532 168.337 68.091 1.00 88.54 32 HIS B N 1
ATOM 2769 C CA . HIS B 1 32 ? -11.666 168.929 66.750 1.00 88.27 32 HIS B CA 1
ATOM 2770 C C . HIS B 1 32 ? -12.840 169.889 66.671 1.00 92.95 32 HIS B C 1
ATOM 2771 O O . HIS B 1 32 ? -12.640 171.065 66.382 1.00 92.07 32 HIS B O 1
ATOM 2778 N N . ASP B 1 33 ? -14.048 169.385 66.916 1.00 88.47 33 ASP B N 1
ATOM 2779 C CA . ASP B 1 33 ? -15.268 170.214 66.941 1.00 96.19 33 ASP B CA 1
ATOM 2780 C C . ASP B 1 33 ? -16.227 169.754 68.053 1.00 91.38 33 ASP B C 1
ATOM 2781 O O . ASP B 1 33 ? -16.105 168.643 68.580 1.00 88.87 33 ASP B O 1
ATOM 2786 N N . THR B 1 34 ? -17.150 170.644 68.418 1.00 90.85 34 THR B N 1
ATOM 2787 C CA . THR B 1 34 ? -18.222 170.365 69.385 1.00 89.31 34 THR B CA 1
ATOM 2788 C C . THR B 1 34 ? -19.556 170.925 68.879 1.00 90.64 34 THR B C 1
ATOM 2789 O O . THR B 1 34 ? -20.449 171.252 69.673 1.00 88.24 34 THR B O 1
ATOM 2793 N N . THR B 1 35 ? -19.693 171.013 67.557 1.00 87.34 35 THR B N 1
ATOM 2794 C CA . THR B 1 35 ? -20.812 171.721 66.942 1.00 88.25 35 THR B CA 1
ATOM 2795 C C . THR B 1 35 ? -22.132 170.976 67.128 1.00 90.88 35 THR B C 1
ATOM 2796 O O . THR B 1 35 ? -23.122 171.571 67.554 1.00 89.61 35 THR B O 1
ATOM 2800 N N . LEU B 1 36 ? -22.136 169.681 66.825 1.00 90.61 36 LEU B N 1
ATOM 2801 C CA . LEU B 1 36 ? -23.374 168.881 66.831 1.00 87.88 36 LEU B CA 1
ATOM 2802 C C . LEU B 1 36 ? -23.685 168.300 68.200 1.00 88.54 36 LEU B C 1
ATOM 2803 O O . LEU B 1 36 ? -24.814 167.882 68.457 1.00 89.35 36 LEU B O 1
ATOM 2808 N N . GLY B 1 37 ? -22.676 168.289 69.067 1.00 90.57 37 GLY B N 1
ATOM 2809 C CA . GLY B 1 37 ? -22.796 167.796 70.436 1.00 91.16 37 GLY B CA 1
ATOM 2810 C C . GLY B 1 37 ? -21.441 167.816 71.127 1.00 92.35 37 GLY B C 1
ATOM 2811 O O . GLY B 1 37 ? -20.520 168.496 70.667 1.00 92.34 37 GLY B O 1
ATOM 2812 N N . PRO B 1 38 ? -21.304 167.074 72.237 1.00 89.88 38 PRO B N 1
ATOM 2813 C CA . PRO B 1 38 ? -20.008 166.980 72.897 1.00 82.61 38 PRO B CA 1
ATOM 2814 C C . PRO B 1 38 ? -19.079 166.052 72.125 1.00 86.85 38 PRO B C 1
ATOM 2815 O O . PRO B 1 38 ? -19.543 165.088 71.514 1.00 89.91 38 PRO B O 1
ATOM 2819 N N . ALA B 1 39 ? -17.784 166.355 72.154 1.00 87.45 39 ALA B N 1
ATOM 2820 C CA . ALA B 1 39 ? -16.785 165.615 71.381 1.00 89.71 39 ALA B CA 1
ATOM 2821 C C . ALA B 1 39 ? -16.639 164.173 71.869 1.00 91.30 39 ALA B C 1
ATOM 2822 O O . ALA B 1 39 ? -16.527 163.926 73.075 1.00 87.33 39 ALA B O 1
ATOM 2824 N N . MET B 1 40 ? -16.648 163.236 70.921 1.00 96.73 40 MET B N 1
ATOM 2825 C CA . MET B 1 40 ? -16.522 161.801 71.203 1.00 90.06 40 MET B CA 1
ATOM 2826 C C . MET B 1 40 ? -15.236 161.230 70.608 1.00 95.40 40 MET B C 1
ATOM 2827 O O . MET B 1 40 ? -14.905 161.500 69.451 1.00 100.84 40 MET B O 1
ATOM 2832 N N . GLY B 1 41 ? -14.521 160.437 71.399 1.00 91.28 41 GLY B N 1
ATOM 2833 C CA . GLY B 1 41 ? -13.254 159.860 70.960 1.00 96.25 41 GLY B CA 1
ATOM 2834 C C . GLY B 1 41 ? -12.554 159.043 72.027 1.00 102.60 41 GLY B C 1
ATOM 2835 O O . GLY B 1 41 ? -12.459 159.466 73.179 1.00 105.08 41 GLY B O 1
ATOM 2836 N N . ALA B 1 42 ? -12.030 157.887 71.629 1.00 103.93 42 ALA B N 1
ATOM 2837 C CA . ALA B 1 42 ? -11.528 156.887 72.581 1.00 104.34 42 ALA B CA 1
ATOM 2838 C C . ALA B 1 42 ? -10.099 157.125 73.094 1.00 103.56 42 ALA B C 1
ATOM 2839 O O . ALA B 1 42 ? -9.262 157.684 72.388 1.00 106.92 42 ALA B O 1
ATOM 2841 N N . THR B 1 43 ? -9.840 156.685 74.324 1.00 99.46 43 THR B N 1
ATOM 2842 C CA . THR B 1 43 ? -8.508 156.761 74.934 1.00 97.33 43 THR B CA 1
ATOM 2843 C C . THR B 1 43 ? -7.576 155.695 74.351 1.00 93.96 43 THR B C 1
ATOM 2844 O O . THR B 1 43 ? -7.982 154.554 74.177 1.00 99.06 43 THR B O 1
ATOM 2848 N N . ARG B 1 44 ? -6.318 156.072 74.125 1.00 90.18 44 ARG B N 1
ATOM 2849 C CA . ARG B 1 44 ? -5.329 155.253 73.416 1.00 86.94 44 ARG B CA 1
ATOM 2850 C C . ARG B 1 44 ? -3.962 155.403 74.087 1.00 87.55 44 ARG B C 1
ATOM 2851 O O . ARG B 1 44 ? -3.400 156.495 74.099 1.00 93.81 44 ARG B O 1
ATOM 2859 N N . ILE B 1 45 ? -3.429 154.316 74.639 1.00 87.34 45 ILE B N 1
ATOM 2860 C CA . ILE B 1 45 ? -2.069 154.312 75.202 1.00 84.13 45 ILE B CA 1
ATOM 2861 C C . ILE B 1 45 ? -1.092 153.707 74.194 1.00 86.80 45 ILE B C 1
ATOM 2862 O O . ILE B 1 45 ? -1.291 152.587 73.732 1.00 93.43 45 ILE B O 1
ATOM 2867 N N . LEU B 1 46 ? -0.049 154.463 73.856 1.00 84.69 46 LEU B N 1
ATOM 2868 C CA . LEU B 1 46 ? 1.080 153.965 73.061 1.00 87.60 46 LEU B CA 1
ATOM 2869 C C . LEU B 1 46 ? 2.349 154.671 73.558 1.00 92.16 46 LEU B C 1
ATOM 2870 O O . LEU B 1 46 ? 2.271 155.793 74.063 1.00 92.44 46 LEU B O 1
ATOM 2875 N N . PRO B 1 47 ? 3.515 154.004 73.457 1.00 93.06 47 PRO B N 1
ATOM 2876 C CA . PRO B 1 47 ? 4.782 154.671 73.738 1.00 99.98 47 PRO B CA 1
ATOM 2877 C C . PRO B 1 47 ? 5.262 155.384 72.482 1.00 103.12 47 PRO B C 1
ATOM 2878 O O . PRO B 1 47 ? 5.927 154.788 71.629 1.00 95.04 47 PRO B O 1
ATOM 2882 N N . TYR B 1 48 ? 4.890 156.655 72.368 1.00 102.00 48 TYR B N 1
ATOM 2883 C CA . TYR B 1 48 ? 5.206 157.445 71.182 1.00 97.18 48 TYR B CA 1
ATOM 2884 C C . TYR B 1 48 ? 6.695 157.781 71.138 1.00 100.97 48 TYR B C 1
ATOM 2885 O O . TYR B 1 48 ? 7.352 157.893 72.175 1.00 105.91 48 TYR B O 1
ATOM 2894 N N . ILE B 1 49 ? 7.208 157.913 69.917 1.00 100.29 49 ILE B N 1
ATOM 2895 C CA . ILE B 1 49 ? 8.631 158.161 69.653 1.00 101.28 49 ILE B CA 1
ATOM 2896 C C . ILE B 1 49 ? 9.005 159.512 70.265 1.00 101.60 49 ILE B C 1
ATOM 2897 O O . ILE B 1 49 ? 9.986 159.637 71.006 1.00 101.91 49 ILE B O 1
ATOM 2902 N N . ASN B 1 50 ? 8.192 160.509 69.931 1.00 99.53 50 ASN B N 1
ATOM 2903 C CA . ASN B 1 50 ? 8.290 161.859 70.475 1.00 96.94 50 ASN B CA 1
ATOM 2904 C C . ASN B 1 50 ? 6.909 162.517 70.534 1.00 96.65 50 ASN B C 1
ATOM 2905 O O . ASN B 1 50 ? 5.955 162.035 69.922 1.00 93.88 50 ASN B O 1
ATOM 2910 N N . GLU B 1 51 ? 6.816 163.620 71.268 1.00 98.68 51 GLU B N 1
ATOM 2911 C CA . GLU B 1 51 ? 5.533 164.319 71.481 1.00 93.47 51 GLU B CA 1
ATOM 2912 C C . GLU B 1 51 ? 4.842 164.790 70.191 1.00 93.45 51 GLU B C 1
ATOM 2913 O O . GLU B 1 51 ? 3.611 164.842 70.123 1.00 93.73 51 GLU B O 1
ATOM 2919 N N . GLU B 1 52 ? 5.641 165.150 69.189 1.00 91.66 52 GLU B N 1
ATOM 2920 C CA . GLU B 1 52 ? 5.137 165.470 67.848 1.00 90.27 52 GLU B CA 1
ATOM 2921 C C . GLU B 1 52 ? 4.356 164.298 67.239 1.00 94.45 52 GLU B C 1
ATOM 2922 O O . GLU B 1 52 ? 3.322 164.495 66.594 1.00 93.53 52 GLU B O 1
ATOM 2928 N N . ALA B 1 53 ? 4.872 163.088 67.436 1.00 101.01 53 ALA B N 1
ATOM 2929 C CA . ALA B 1 53 ? 4.182 161.868 67.018 1.00 99.68 53 ALA B CA 1
ATOM 2930 C C . ALA B 1 53 ? 2.887 161.650 67.803 1.00 95.25 53 ALA B C 1
ATOM 2931 O O . ALA B 1 53 ? 1.848 161.348 67.213 1.00 101.41 53 ALA B O 1
ATOM 2933 N N . ALA B 1 54 ? 2.958 161.807 69.124 1.00 89.89 54 ALA B N 1
ATOM 2934 C CA . ALA B 1 54 ? 1.778 161.698 69.987 1.00 89.47 54 ALA B CA 1
ATOM 2935 C C . ALA B 1 54 ? 0.688 162.669 69.549 1.00 93.97 54 ALA B C 1
ATOM 2936 O O . ALA B 1 54 ? -0.462 162.274 69.345 1.00 100.23 54 ALA B O 1
ATOM 2938 N N . LEU B 1 55 ? 1.082 163.933 69.393 1.00 92.90 55 LEU B N 1
ATOM 2939 C CA . LEU B 1 55 ? 0.189 165.010 68.959 1.00 94.50 55 LEU B CA 1
ATOM 2940 C C . LEU B 1 55 ? -0.462 164.709 67.611 1.00 94.48 55 LEU B C 1
ATOM 2941 O O . LEU B 1 55 ? -1.684 164.808 67.465 1.00 97.09 55 LEU B O 1
ATOM 2946 N N . LYS B 1 56 ? 0.363 164.347 66.634 1.00 93.67 56 LYS B N 1
ATOM 2947 C CA . LYS B 1 56 ? -0.121 164.111 65.267 1.00 99.57 56 LYS B CA 1
ATOM 2948 C C . LYS B 1 56 ? -1.135 162.970 65.169 1.00 102.79 56 LYS B C 1
ATOM 2949 O O . LYS B 1 56 ? -2.056 163.025 64.346 1.00 107.80 56 LYS B O 1
ATOM 2955 N N . ASP B 1 57 ? -0.962 161.951 66.006 1.00 102.89 57 ASP B N 1
ATOM 2956 C CA . ASP B 1 57 ? -1.926 160.852 66.088 1.00 104.26 57 ASP B CA 1
ATOM 2957 C C . ASP B 1 57 ? -3.238 161.357 66.717 1.00 103.46 57 ASP B C 1
ATOM 2958 O O . ASP B 1 57 ? -4.326 160.992 66.264 1.00 108.02 57 ASP B O 1
ATOM 2963 N N . ALA B 1 58 ? -3.122 162.211 67.737 1.00 99.20 58 ALA B N 1
ATOM 2964 C CA . ALA B 1 58 ? -4.288 162.824 68.391 1.00 94.60 58 ALA B CA 1
ATOM 2965 C C . ALA B 1 58 ? -5.069 163.794 67.493 1.00 90.91 58 ALA B C 1
ATOM 2966 O O . ALA B 1 58 ? -6.297 163.855 67.580 1.00 90.23 58 ALA B O 1
ATOM 2968 N N . LEU B 1 59 ? -4.365 164.548 66.648 1.00 86.64 59 LEU B N 1
ATOM 2969 C CA . LEU B 1 59 ? -5.016 165.458 65.693 1.00 88.35 59 LEU B CA 1
ATOM 2970 C C . LEU B 1 59 ? -5.738 164.727 64.550 1.00 89.87 59 LEU B C 1
ATOM 2971 O O . LEU B 1 59 ? -6.843 165.118 64.170 1.00 98.37 59 LEU B O 1
ATOM 2976 N N . ARG B 1 60 ? -5.124 163.666 64.024 1.00 85.12 60 ARG B N 1
ATOM 2977 C CA . ARG B 1 60 ? -5.664 162.927 62.869 1.00 88.34 60 ARG B CA 1
ATOM 2978 C C . ARG B 1 60 ? -6.987 162.206 63.166 1.00 87.56 60 ARG B C 1
ATOM 2979 O O . ARG B 1 60 ? -7.931 162.285 62.381 1.00 83.28 60 ARG B O 1
ATOM 2987 N N . LEU B 1 61 ? -7.038 161.508 64.299 1.00 86.35 61 LEU B N 1
ATOM 2988 C CA . LEU B 1 61 ? -8.193 160.668 64.673 1.00 87.95 61 LEU B CA 1
ATOM 2989 C C . LEU B 1 61 ? -9.365 161.479 65.232 1.00 86.78 61 LEU B C 1
ATOM 2990 O O . LEU B 1 61 ? -10.529 161.131 65.007 1.00 88.97 61 LEU B O 1
ATOM 2995 N N . SER B 1 62 ? -9.044 162.541 65.974 1.00 88.03 62 SER B N 1
ATOM 2996 C CA . SER B 1 62 ? -10.034 163.507 66.473 1.00 83.10 62 SER B CA 1
ATOM 2997 C C . SER B 1 62 ? -10.842 164.117 65.339 1.00 83.37 62 SER B C 1
ATOM 2998 O O . SER B 1 62 ? -12.073 164.172 65.400 1.00 89.33 62 SER B O 1
ATOM 3001 N N . ARG B 1 63 ? -10.127 164.583 64.317 1.00 82.57 63 ARG B N 1
ATOM 3002 C CA . ARG B 1 63 ? -10.737 165.013 63.064 1.00 86.00 63 ARG B CA 1
ATOM 3003 C C . ARG B 1 63 ? -11.667 163.921 62.561 1.00 85.25 63 ARG B C 1
ATOM 3004 O O . ARG B 1 63 ? -12.845 164.174 62.325 1.00 85.28 63 ARG B O 1
ATOM 3012 N N . GLY B 1 64 ? -11.133 162.708 62.437 1.00 82.27 64 GLY B N 1
ATOM 3013 C CA . GLY B 1 64 ? -11.902 161.542 61.986 1.00 80.78 64 GLY B CA 1
ATOM 3014 C C . GLY B 1 64 ? -13.252 161.374 62.664 1.00 83.84 64 GLY B C 1
ATOM 3015 O O . GLY B 1 64 ? -14.262 161.110 62.006 1.00 89.11 64 GLY B O 1
ATOM 3016 N N . MET B 1 65 ? -13.265 161.548 63.982 1.00 85.20 65 MET B N 1
ATOM 3017 C CA . MET B 1 65 ? -14.488 161.405 64.771 1.00 84.29 65 MET B CA 1
ATOM 3018 C C . MET B 1 65 ? -15.539 162.470 64.470 1.00 82.25 65 MET B C 1
ATOM 3019 O O . MET B 1 65 ? -16.733 162.203 64.609 1.00 85.30 65 MET B O 1
ATOM 3024 N N . THR B 1 66 ? -15.094 163.664 64.074 1.00 79.78 66 THR B N 1
ATOM 3025 C CA . THR B 1 66 ? -16.002 164.736 63.648 1.00 84.14 66 THR B CA 1
ATOM 3026 C C . THR B 1 66 ? -16.780 164.283 62.421 1.00 88.17 66 THR B C 1
ATOM 3027 O O . THR B 1 66 ? -18.007 164.417 62.369 1.00 90.15 66 THR B O 1
ATOM 3031 N N . TYR B 1 67 ? -16.040 163.758 61.443 1.00 87.22 67 TYR B N 1
ATOM 3032 C CA . TYR B 1 67 ? -16.608 163.246 60.196 1.00 87.05 67 TYR B CA 1
ATOM 3033 C C . TYR B 1 67 ? -17.390 161.955 60.395 1.00 89.42 67 TYR B C 1
ATOM 3034 O O . TYR B 1 67 ? -18.410 161.763 59.738 1.00 88.67 67 TYR B O 1
ATOM 3043 N N . LYS B 1 68 ? -16.926 161.084 61.293 1.00 85.04 68 LYS B N 1
ATOM 3044 C CA . LYS B 1 68 ? -17.638 159.825 61.576 1.00 84.36 68 LYS B CA 1
ATOM 3045 C C . LYS B 1 68 ? -18.958 160.056 62.319 1.00 91.11 68 LYS B C 1
ATOM 3046 O O . LYS B 1 68 ? -19.895 159.263 62.192 1.00 99.92 68 LYS B O 1
ATOM 3052 N N . ALA B 1 69 ? -19.023 161.131 63.096 1.00 87.58 69 ALA B N 1
ATOM 3053 C CA . ALA B 1 69 ? -20.243 161.491 63.817 1.00 87.07 69 ALA B CA 1
ATOM 3054 C C . ALA B 1 69 ? -21.261 162.173 62.906 1.00 88.91 69 ALA B C 1
ATOM 3055 O O . ALA B 1 69 ? -22.454 161.864 62.962 1.00 93.25 69 ALA B O 1
ATOM 3057 N N . ALA B 1 70 ? -20.774 163.098 62.078 1.00 83.83 70 ALA B N 1
ATOM 3058 C CA . ALA B 1 70 ? -21.615 163.936 61.201 1.00 89.40 70 ALA B CA 1
ATOM 3059 C C . ALA B 1 70 ? -22.416 163.129 60.178 1.00 96.65 70 ALA B C 1
ATOM 3060 O O . ALA B 1 70 ? -23.629 163.321 60.027 1.00 88.97 70 ALA B O 1
ATOM 3062 N N . CYS B 1 71 ? -21.712 162.242 59.479 1.00 94.59 71 CYS B N 1
ATOM 3063 C CA . CYS B 1 71 ? -22.307 161.307 58.524 1.00 89.14 71 CYS B CA 1
ATOM 3064 C C . CYS B 1 71 ? -23.359 160.405 59.172 1.00 87.86 71 CYS B C 1
ATOM 3065 O O . CYS B 1 71 ? -24.439 160.201 58.618 1.00 94.32 71 CYS B O 1
ATOM 3068 N N . ALA B 1 72 ? -23.022 159.879 60.349 1.00 85.89 72 ALA B N 1
ATOM 3069 C CA . ALA B 1 72 ? -23.932 159.054 61.163 1.00 89.13 72 ALA B CA 1
ATOM 3070 C C . ALA B 1 72 ? -25.219 159.757 61.630 1.00 99.24 72 ALA B C 1
ATOM 3071 O O . ALA B 1 72 ? -26.195 159.084 61.961 1.00 105.33 72 ALA B O 1
ATOM 3073 N N . ASN B 1 73 ? -25.204 161.089 61.672 1.00 93.14 73 ASN B N 1
ATOM 3074 C CA . ASN B 1 73 ? -26.357 161.905 62.076 1.00 96.75 73 ASN B CA 1
ATOM 3075 C C . ASN B 1 73 ? -26.679 161.732 63.564 1.00 100.92 73 ASN B C 1
ATOM 3076 O O . ASN B 1 73 ? -27.844 161.683 63.964 1.00 98.84 73 ASN B O 1
ATOM 3081 N N . ILE B 1 74 ? -25.624 161.625 64.371 1.00 99.62 74 ILE B N 1
ATOM 3082 C CA . ILE B 1 74 ? -25.745 161.689 65.836 1.00 94.70 74 ILE B CA 1
ATOM 3083 C C . ILE B 1 74 ? -25.320 163.091 66.289 1.00 98.11 74 ILE B C 1
ATOM 3084 O O . ILE B 1 74 ? -24.427 163.690 65.673 1.00 95.82 74 ILE B O 1
ATOM 3089 N N . PRO B 1 75 ? -25.963 163.628 67.350 1.00 98.36 75 PRO B N 1
ATOM 3090 C CA . PRO B 1 75 ? -25.540 164.936 67.815 1.00 92.89 75 PRO B CA 1
ATOM 3091 C C . PRO B 1 75 ? -24.250 164.788 68.621 1.00 96.69 75 PRO B C 1
ATOM 3092 O O . PRO B 1 75 ? -24.281 164.549 69.832 1.00 100.41 75 PRO B O 1
ATOM 3096 N N . ALA B 1 76 ? -23.126 164.891 67.918 1.00 93.40 76 ALA B N 1
ATOM 3097 C CA . ALA B 1 76 ? -21.811 164.705 68.516 1.00 90.71 76 ALA B CA 1
ATOM 3098 C C . ALA B 1 76 ? -20.703 165.294 67.662 1.00 89.16 76 ALA B C 1
ATOM 3099 O O . ALA B 1 76 ? -20.815 165.375 66.436 1.00 92.58 76 ALA B O 1
ATOM 3101 N N . GLY B 1 77 ? -19.629 165.691 68.333 1.00 87.75 77 GLY B N 1
ATOM 3102 C CA . GLY B 1 77 ? -18.430 166.197 67.678 1.00 93.44 77 GLY B CA 1
ATOM 3103 C C . GLY B 1 77 ? -17.338 165.149 67.658 1.00 94.95 77 GLY B C 1
ATOM 3104 O O . GLY B 1 77 ? -17.557 163.997 68.053 1.00 93.64 77 GLY B O 1
ATOM 3105 N N . GLY B 1 78 ? -16.156 165.569 67.209 1.00 97.93 78 GLY B N 1
ATOM 3106 C CA . GLY B 1 78 ? -14.989 164.693 67.097 1.00 96.22 78 GLY B CA 1
ATOM 3107 C C . GLY B 1 78 ? -13.860 165.057 68.039 1.00 93.32 78 GLY B C 1
ATOM 3108 O O . GLY B 1 78 ? -13.325 166.164 67.986 1.00 99.51 78 GLY B O 1
ATOM 3109 N N . GLY B 1 79 ? -13.501 164.115 68.902 1.00 90.25 79 GLY B N 1
ATOM 3110 C CA . GLY B 1 79 ? -12.372 164.268 69.814 1.00 91.36 79 GLY B CA 1
ATOM 3111 C C . GLY B 1 79 ? -11.496 163.035 69.796 1.00 88.63 79 GLY B C 1
ATOM 3112 O O . GLY B 1 79 ? -11.824 162.039 69.152 1.00 98.23 79 GLY B O 1
ATOM 3113 N N . LYS B 1 80 ? -10.358 163.129 70.473 1.00 83.93 80 LYS B N 1
ATOM 3114 C CA . LYS B 1 80 ? -9.486 161.982 70.702 1.00 83.77 80 LYS B CA 1
ATOM 3115 C C . LYS B 1 80 ? -8.506 162.282 71.817 1.00 83.03 80 LYS B C 1
ATOM 3116 O O . LYS B 1 80 ? -8.017 163.406 71.930 1.00 92.18 80 LYS B O 1
ATOM 3122 N N . ALA B 1 81 ? -8.202 161.259 72.611 1.00 81.36 81 ALA B N 1
ATOM 3123 C CA . ALA B 1 81 ? -7.300 161.371 73.753 1.00 78.65 81 ALA B CA 1
ATOM 3124 C C . ALA B 1 81 ? -6.213 160.310 73.687 1.00 85.11 81 ALA B C 1
ATOM 3125 O O . ALA B 1 81 ? -6.507 159.141 73.453 1.00 88.96 81 ALA B O 1
ATOM 3127 N N . VAL B 1 82 ? -4.964 160.722 73.898 1.00 85.67 82 VAL B N 1
ATOM 3128 C CA . VAL B 1 82 ? -3.816 159.809 73.868 1.00 85.72 82 VAL B CA 1
ATOM 3129 C C . VAL B 1 82 ? -2.949 159.977 75.112 1.00 83.24 82 VAL B C 1
ATOM 3130 O O . VAL B 1 82 ? -2.996 161.006 75.776 1.00 89.36 82 VAL B O 1
ATOM 3134 N N . ILE B 1 83 ? -2.162 158.948 75.410 1.00 85.03 83 ILE B N 1
ATOM 3135 C CA . ILE B 1 83 ? -1.252 158.942 76.558 1.00 87.55 83 ILE B CA 1
ATOM 3136 C C . ILE B 1 83 ? 0.083 158.329 76.140 1.00 91.94 83 ILE B C 1
ATOM 3137 O O . ILE B 1 83 ? 0.123 157.223 75.585 1.00 94.73 83 ILE B O 1
ATOM 3142 N N . ILE B 1 84 ? 1.166 159.038 76.452 1.00 89.50 84 ILE B N 1
ATOM 3143 C CA . ILE B 1 84 ? 2.518 158.577 76.162 1.00 92.38 84 ILE B CA 1
ATOM 3144 C C . ILE B 1 84 ? 2.969 157.718 77.336 1.00 97.13 84 ILE B C 1
ATOM 3145 O O . ILE B 1 84 ? 3.310 158.235 78.403 1.00 89.74 84 ILE B O 1
ATOM 3150 N N . ALA B 1 85 ? 2.947 156.407 77.120 1.00 98.15 85 ALA B N 1
ATOM 3151 C CA . ALA B 1 85 ? 3.404 155.424 78.106 1.00 97.87 85 ALA B CA 1
ATOM 3152 C C . ALA B 1 85 ? 3.595 154.066 77.439 1.00 101.23 85 ALA B C 1
ATOM 3153 O O . ALA B 1 85 ? 2.975 153.778 76.414 1.00 105.23 85 ALA B O 1
ATOM 3155 N N . ASN B 1 86 ? 4.455 153.240 78.028 1.00 103.23 86 ASN B N 1
ATOM 3156 C CA . ASN B 1 86 ? 4.630 151.853 77.603 1.00 106.40 86 ASN B CA 1
ATOM 3157 C C . ASN B 1 86 ? 3.547 151.009 78.291 1.00 99.22 86 ASN B C 1
ATOM 3158 O O . ASN B 1 86 ? 3.308 151.192 79.488 1.00 89.08 86 ASN B O 1
ATOM 3163 N N . PRO B 1 87 ? 2.884 150.092 77.553 1.00 98.89 87 PRO B N 1
ATOM 3164 C CA . PRO B 1 87 ? 1.879 149.212 78.164 1.00 98.86 87 PRO B CA 1
ATOM 3165 C C . PRO B 1 87 ? 2.335 148.506 79.443 1.00 105.61 87 PRO B C 1
ATOM 3166 O O . PRO B 1 87 ? 1.545 148.362 80.375 1.00 100.82 87 PRO B O 1
ATOM 3170 N N . GLU B 1 88 ? 3.594 148.071 79.469 1.00 108.37 88 GLU B N 1
ATOM 3171 C CA . GLU B 1 88 ? 4.208 147.487 80.675 1.00 99.66 88 GLU B CA 1
ATOM 3172 C C . GLU B 1 88 ? 4.195 148.449 81.882 1.00 98.71 88 GLU B C 1
ATOM 3173 O O . GLU B 1 88 ? 4.032 148.008 83.022 1.00 93.90 88 GLU B O 1
ATOM 3179 N N . ASN B 1 89 ? 4.367 149.748 81.617 1.00 97.24 89 ASN B N 1
ATOM 3180 C CA . ASN B 1 89 ? 4.377 150.797 82.658 1.00 90.22 89 ASN B CA 1
ATOM 3181 C C . ASN B 1 89 ? 3.012 151.407 82.969 1.00 90.27 89 ASN B C 1
ATOM 3182 O O . ASN B 1 89 ? 2.686 152.482 82.481 1.00 99.56 89 ASN B O 1
ATOM 3187 N N . LYS B 1 90 ? 2.232 150.737 83.807 1.00 92.48 90 LYS B N 1
ATOM 3188 C CA . LYS B 1 90 ? 0.880 151.199 84.135 1.00 91.84 90 LYS B CA 1
ATOM 3189 C C . LYS B 1 90 ? 0.528 150.975 85.592 1.00 94.69 90 LYS B C 1
ATOM 3190 O O . LYS B 1 90 ? 1.217 150.262 86.315 1.00 102.19 90 LYS B O 1
ATOM 3196 N N . THR B 1 91 ? -0.563 151.611 86.000 1.00 93.24 91 THR B N 1
ATOM 3197 C CA . THR B 1 91 ? -1.157 151.428 87.323 1.00 103.04 91 THR B CA 1
ATOM 3198 C C . THR B 1 91 ? -2.572 152.006 87.311 1.00 102.56 91 THR B C 1
ATOM 3199 O O . THR B 1 91 ? -2.964 152.686 86.365 1.00 104.10 91 THR B O 1
ATOM 3203 N N . ASP B 1 92 ? -3.327 151.727 88.365 1.00 104.83 92 ASP B N 1
ATOM 3204 C CA . ASP B 1 92 ? -4.694 152.246 88.503 1.00 103.49 92 ASP B CA 1
ATOM 3205 C C . ASP B 1 92 ? -4.729 153.760 88.720 1.00 106.75 92 ASP B C 1
ATOM 3206 O O . ASP B 1 92 ? -5.626 154.436 88.208 1.00 104.45 92 ASP B O 1
ATOM 3211 N N . ASP B 1 93 ? -3.761 154.278 89.477 1.00 110.88 93 ASP B N 1
ATOM 3212 C CA . ASP B 1 93 ? -3.646 155.726 89.731 1.00 113.64 93 ASP B CA 1
ATOM 3213 C C . ASP B 1 93 ? -3.431 156.572 88.471 1.00 100.17 93 ASP B C 1
ATOM 3214 O O . ASP B 1 93 ? -3.936 157.688 88.380 1.00 101.19 93 ASP B O 1
ATOM 3219 N N . LEU B 1 94 ? -2.694 156.026 87.510 1.00 92.02 94 LEU B N 1
ATOM 3220 C CA . LEU B 1 94 ? -2.412 156.687 86.239 1.00 91.69 94 LEU B CA 1
ATOM 3221 C C . LEU B 1 94 ? -3.713 156.877 85.459 1.00 91.54 94 LEU B C 1
ATOM 3222 O O . LEU B 1 94 ? -3.953 157.935 84.870 1.00 92.44 94 LEU B O 1
ATOM 3227 N N . LEU B 1 95 ? -4.544 155.839 85.463 1.00 90.03 95 LEU B N 1
ATOM 3228 C CA . LEU B 1 95 ? -5.856 155.880 84.813 1.00 95.27 95 LEU B CA 1
ATOM 3229 C C . LEU B 1 95 ? -6.854 156.734 85.590 1.00 98.14 95 LEU B C 1
ATOM 3230 O O . LEU B 1 95 ? -7.659 157.445 84.987 1.00 89.47 95 LEU B O 1
ATOM 3235 N N . ARG B 1 96 ? -6.809 156.645 86.919 1.00 97.78 96 ARG B N 1
ATOM 3236 C CA . ARG B 1 96 ? -7.628 157.505 87.787 1.00 92.38 96 ARG B CA 1
ATOM 3237 C C . ARG B 1 96 ? -7.249 158.988 87.655 1.00 91.56 96 ARG B C 1
ATOM 3238 O O . ARG B 1 96 ? -8.119 159.863 87.687 1.00 97.52 96 ARG B O 1
ATOM 3246 N N . ALA B 1 97 ? -5.950 159.246 87.508 1.00 89.33 97 ALA B N 1
ATOM 3247 C CA . ALA B 1 97 ? -5.425 160.585 87.232 1.00 84.20 97 ALA B CA 1
ATOM 3248 C C . ALA B 1 97 ? -5.909 161.091 85.879 1.00 90.02 97 ALA B C 1
ATOM 3249 O O . ALA B 1 97 ? -6.412 162.209 85.771 1.00 91.83 97 ALA B O 1
ATOM 3251 N N . TYR B 1 98 ? -5.750 160.255 84.857 1.00 92.02 98 TYR B N 1
ATOM 3252 C CA . TYR B 1 98 ? -6.320 160.507 83.522 1.00 90.18 98 TYR B CA 1
ATOM 3253 C C . TYR B 1 98 ? -7.849 160.722 83.552 1.00 87.57 98 TYR B C 1
ATOM 3254 O O . TYR B 1 98 ? -8.407 161.487 82.749 1.00 82.00 98 TYR B O 1
ATOM 3263 N N . GLY B 1 99 ? -8.504 160.017 84.471 1.00 90.35 99 GLY B N 1
ATOM 3264 C CA . GLY B 1 99 ? -9.925 160.196 84.767 1.00 83.40 99 GLY B CA 1
ATOM 3265 C C . GLY B 1 99 ? -10.267 161.589 85.254 1.00 82.12 99 GLY B C 1
ATOM 3266 O O . GLY B 1 99 ? -11.265 162.162 84.825 1.00 88.43 99 GLY B O 1
ATOM 3267 N N . ARG B 1 100 ? -9.436 162.140 86.138 1.00 82.70 100 ARG B N 1
ATOM 3268 C CA . ARG B 1 100 ? -9.604 163.532 86.589 1.00 83.29 100 ARG B CA 1
ATOM 3269 C C . ARG B 1 100 ? -9.641 164.526 85.409 1.00 84.02 100 ARG B C 1
ATOM 3270 O O . ARG B 1 100 ? -10.430 165.475 85.408 1.00 86.17 100 ARG B O 1
ATOM 3278 N N . PHE B 1 101 ? -8.812 164.276 84.399 1.00 78.84 101 PHE B N 1
ATOM 3279 C CA . PHE B 1 101 ? -8.680 165.175 83.256 1.00 76.72 101 PHE B CA 1
ATOM 3280 C C . PHE B 1 101 ? -9.893 165.224 82.323 1.00 83.82 101 PHE B C 1
ATOM 3281 O O . PHE B 1 101 ? -10.263 166.304 81.861 1.00 86.94 101 PHE B O 1
ATOM 3289 N N . VAL B 1 102 ? -10.503 164.076 82.042 1.00 83.55 102 VAL B N 1
ATOM 3290 C CA . VAL B 1 102 ? -11.759 164.041 81.258 1.00 78.93 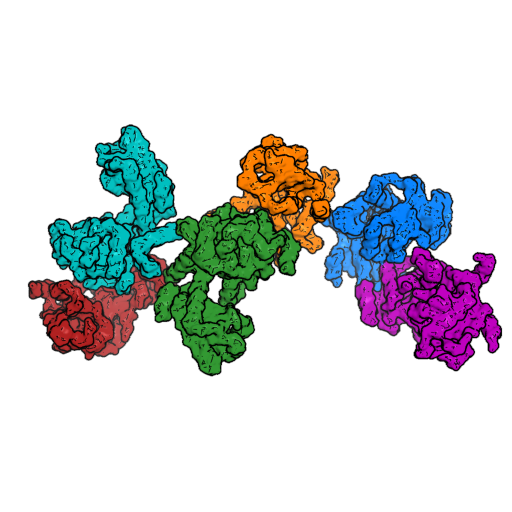102 VAL B CA 1
ATOM 3291 C C . VAL B 1 102 ? -12.911 164.686 82.042 1.00 82.04 102 VAL B C 1
ATOM 3292 O O . VAL B 1 102 ? -13.829 165.271 81.448 1.00 85.44 102 VAL B O 1
ATOM 3296 N N . ASP B 1 103 ? -12.853 164.562 83.369 1.00 82.33 103 ASP B N 1
ATOM 3297 C CA . ASP B 1 103 ? -13.831 165.178 84.265 1.00 85.51 103 ASP B CA 1
ATOM 3298 C C . ASP B 1 103 ? -13.706 166.704 84.272 1.00 87.85 103 ASP B C 1
ATOM 3299 O O . ASP B 1 103 ? -14.716 167.418 84.322 1.00 85.99 103 ASP B O 1
ATOM 3304 N N . SER B 1 104 ? -12.466 167.194 84.215 1.00 82.47 104 SER B N 1
ATOM 3305 C CA . SER B 1 104 ? -12.179 168.627 84.062 1.00 82.36 104 SER B CA 1
ATOM 3306 C C . SER B 1 104 ? -13.026 169.253 82.968 1.00 78.05 104 SER B C 1
ATOM 3307 O O . SER B 1 104 ? -13.575 170.342 83.140 1.00 93.07 104 SER B O 1
ATOM 3310 N N . LEU B 1 105 ? -13.137 168.540 81.851 1.00 73.04 105 LEU B N 1
ATOM 3311 C CA . LEU B 1 105 ? -13.867 169.019 80.679 1.00 78.92 105 LEU B CA 1
ATOM 3312 C C . LEU B 1 105 ? -15.399 169.077 80.827 1.00 82.58 105 LEU B C 1
ATOM 3313 O O . LEU B 1 105 ? -16.068 169.624 79.956 1.00 86.34 105 LEU B O 1
ATOM 3318 N N . ASN B 1 106 ? -15.945 168.524 81.913 1.00 85.06 106 ASN B N 1
ATOM 3319 C CA . ASN B 1 106 ? -17.358 168.725 82.301 1.00 86.68 106 ASN B CA 1
ATOM 3320 C C . ASN B 1 106 ? -18.366 168.173 81.275 1.00 87.99 106 ASN B C 1
ATOM 3321 O O . ASN B 1 106 ? -19.471 168.699 81.121 1.00 95.07 106 ASN B O 1
ATOM 3326 N N . GLY B 1 107 ? -17.979 167.106 80.581 1.00 82.60 107 GLY B N 1
ATOM 3327 C CA . GLY B 1 107 ? -18.813 166.519 79.529 1.00 81.17 107 GLY B CA 1
ATOM 3328 C C . GLY B 1 107 ? -18.701 167.156 78.151 1.00 79.90 107 GLY B C 1
ATOM 3329 O O . GLY B 1 107 ? -19.503 166.847 77.275 1.00 83.26 107 GLY B O 1
ATOM 3330 N N . ARG B 1 108 ? -17.727 168.048 77.963 1.00 82.30 108 ARG B N 1
ATOM 3331 C CA . ARG B 1 108 ? -17.334 168.516 76.621 1.00 83.45 108 ARG B CA 1
ATOM 3332 C C . ARG B 1 108 ? -16.710 167.370 75.818 1.00 83.63 108 ARG B C 1
ATOM 3333 O O . ARG B 1 108 ? -16.992 167.214 74.624 1.00 87.43 108 ARG B O 1
ATOM 3341 N N . PHE B 1 109 ? -15.842 166.603 76.482 1.00 84.54 109 PHE B N 1
ATOM 3342 C CA . PHE B 1 109 ? -15.161 165.453 75.880 1.00 88.79 109 PHE B CA 1
ATOM 3343 C C . PHE B 1 109 ? -15.554 164.150 76.566 1.00 91.69 109 PHE B C 1
ATOM 3344 O O . PHE B 1 109 ? -15.204 163.925 77.725 1.00 91.43 109 PHE B O 1
ATOM 3352 N N . ILE B 1 110 ? -16.267 163.303 75.831 1.00 97.05 110 ILE B N 1
ATOM 3353 C CA . ILE B 1 110 ? -16.683 161.987 76.311 1.00 95.45 110 ILE B CA 1
ATOM 3354 C C . ILE B 1 110 ? -15.804 160.919 75.659 1.00 97.00 110 ILE B C 1
ATOM 3355 O O . ILE B 1 110 ? -15.765 160.823 74.427 1.00 95.21 110 ILE B O 1
ATOM 3360 N N . THR B 1 111 ? -15.125 160.110 76.471 1.00 92.80 111 THR B N 1
ATOM 3361 C CA . THR B 1 111 ? -14.172 159.131 75.943 1.00 95.72 111 THR B CA 1
ATOM 3362 C C . THR B 1 111 ? -14.694 157.698 75.961 1.00 101.37 111 THR B C 1
ATOM 3363 O O . THR B 1 111 ? -15.753 157.400 76.509 1.00 101.22 111 THR B O 1
ATOM 3367 N N . GLY B 1 112 ? -13.902 156.833 75.340 1.00 101.32 112 GLY B N 1
ATOM 3368 C CA . GLY B 1 112 ? -14.191 155.412 75.163 1.00 100.30 112 GLY B CA 1
ATOM 3369 C C . GLY B 1 112 ? -12.889 154.631 75.098 1.00 99.97 112 GLY B C 1
ATOM 3370 O O . GLY B 1 112 ? -11.817 155.181 75.383 1.00 107.94 112 GLY B O 1
ATOM 3371 N N . GLN B 1 113 ? -12.981 153.352 74.718 1.00 96.52 113 GLN B N 1
ATOM 3372 C CA . GLN B 1 113 ? -11.813 152.453 74.695 1.00 96.47 113 GLN B CA 1
ATOM 3373 C C . GLN B 1 113 ? -11.126 152.386 73.329 1.00 90.73 113 GLN B C 1
ATOM 3374 O O . GLN B 1 113 ? -11.783 152.426 72.291 1.00 94.49 113 GLN B O 1
ATOM 3380 N N . ASP B 1 114 ? -9.802 152.280 73.356 1.00 83.25 114 ASP B N 1
ATOM 3381 C CA . ASP B 1 114 ? -8.988 152.052 72.163 1.00 83.78 114 ASP B CA 1
ATOM 3382 C C . ASP B 1 114 ? -7.785 151.196 72.568 1.00 85.21 114 ASP B C 1
ATOM 3383 O O . ASP B 1 114 ? -7.711 150.742 73.715 1.00 90.86 114 ASP B O 1
ATOM 3388 N N . VAL B 1 115 ? -6.852 150.984 71.637 1.00 84.51 115 VAL B N 1
ATOM 3389 C CA . VAL B 1 115 ? -5.716 150.072 71.848 1.00 89.49 115 VAL B CA 1
ATOM 3390 C C . VAL B 1 115 ? -5.028 150.375 73.183 1.00 89.59 115 VAL B C 1
ATOM 3391 O O . VAL B 1 115 ? -4.816 151.537 73.531 1.00 87.65 115 VAL B O 1
ATOM 3395 N N . ASN B 1 116 ? -4.751 149.315 73.939 1.00 90.85 116 ASN B N 1
ATOM 3396 C CA . ASN B 1 116 ? -4.151 149.375 75.281 1.00 83.13 116 ASN B CA 1
ATOM 3397 C C . ASN B 1 116 ? -5.056 149.840 76.436 1.00 78.12 116 ASN B C 1
ATOM 3398 O O . ASN B 1 116 ? -4.617 149.847 77.594 1.00 80.52 116 ASN B O 1
ATOM 3403 N N . ILE B 1 117 ? -6.305 150.203 76.133 1.00 76.76 117 ILE B N 1
ATOM 3404 C CA . ILE B 1 117 ? -7.303 150.531 77.157 1.00 87.51 117 ILE B CA 1
ATOM 3405 C C . ILE B 1 117 ? -8.345 149.411 77.138 1.00 88.16 117 ILE B C 1
ATOM 3406 O O . ILE B 1 117 ? -9.208 149.366 76.256 1.00 91.56 117 ILE B O 1
ATOM 3411 N N . THR B 1 118 ? -8.238 148.507 78.110 1.00 91.14 118 THR B N 1
ATOM 3412 C CA . THR B 1 118 ? -9.172 147.385 78.255 1.00 94.57 118 THR B CA 1
ATOM 3413 C C . THR B 1 118 ? -10.484 147.847 78.925 1.00 95.62 118 THR B C 1
ATOM 3414 O O . THR B 1 118 ? -10.497 148.873 79.604 1.00 96.05 118 THR B O 1
ATOM 3418 N N . PRO B 1 119 ? -11.596 147.103 78.727 1.00 92.28 119 PRO B N 1
ATOM 3419 C CA . PRO B 1 119 ? -12.869 147.416 79.417 1.00 90.96 119 PRO B CA 1
ATOM 3420 C C . PRO B 1 119 ? -12.802 147.525 80.960 1.00 90.88 119 PRO B C 1
ATOM 3421 O O . PRO B 1 119 ? -13.576 148.277 81.557 1.00 91.74 119 PRO B O 1
ATOM 3425 N N . ASP B 1 120 ? -11.896 146.778 81.587 1.00 98.39 120 ASP B N 1
ATOM 3426 C CA . ASP B 1 120 ? -11.667 146.880 83.037 1.00 98.66 120 ASP B CA 1
ATOM 3427 C C . ASP B 1 120 ? -10.933 148.177 83.395 1.00 91.23 120 ASP B C 1
ATOM 3428 O O . ASP B 1 120 ? -11.175 148.757 84.451 1.00 91.35 120 ASP B O 1
ATOM 3433 N N . ASP B 1 121 ? -10.014 148.594 82.523 1.00 89.63 121 ASP B N 1
ATOM 3434 C CA . ASP B 1 121 ? -9.397 149.924 82.581 1.00 88.43 121 ASP B CA 1
ATOM 3435 C C . ASP B 1 121 ? -10.442 151.037 82.487 1.00 92.16 121 ASP B C 1
ATOM 3436 O O . ASP B 1 121 ? -10.403 151.992 83.265 1.00 92.65 121 ASP B O 1
ATOM 3441 N N . VAL B 1 122 ? -11.375 150.900 81.544 1.00 92.55 122 VAL B N 1
ATOM 3442 C CA . VAL B 1 122 ? -12.463 151.872 81.367 1.00 90.30 122 VAL B CA 1
ATOM 3443 C C . VAL B 1 122 ? -13.248 152.056 82.668 1.00 90.39 122 VAL B C 1
ATOM 3444 O O . VAL B 1 122 ? -13.597 153.180 83.018 1.00 96.01 122 VAL B O 1
ATOM 3448 N N . ARG B 1 123 ? -13.520 150.954 83.365 1.00 91.52 123 ARG B N 1
ATOM 3449 C CA . ARG B 1 123 ? -14.153 150.992 84.689 1.00 91.96 123 ARG B CA 1
ATOM 3450 C C . ARG B 1 123 ? -13.303 151.763 85.696 1.00 90.09 123 ARG B C 1
ATOM 3451 O O . ARG B 1 123 ? -13.825 152.636 86.389 1.00 95.25 123 ARG B O 1
ATOM 3459 N N . THR B 1 124 ? -12.004 151.452 85.756 1.00 81.30 124 THR B N 1
ATOM 3460 C CA . THR B 1 124 ? -11.055 152.147 86.653 1.00 87.98 124 THR B CA 1
ATOM 3461 C C . THR B 1 124 ? -11.089 153.662 86.459 1.00 101.97 124 THR B C 1
ATOM 3462 O O . THR B 1 124 ? -11.097 154.428 87.426 1.00 103.01 124 THR B O 1
ATOM 3466 N N . ILE B 1 125 ? -11.070 154.073 85.199 1.00 97.94 125 ILE B N 1
ATOM 3467 C CA . ILE B 1 125 ? -11.177 155.485 84.842 1.00 91.39 125 ILE B CA 1
ATOM 3468 C C . ILE B 1 125 ? -12.533 156.034 85.330 1.00 91.43 125 ILE B C 1
ATOM 3469 O O . ILE B 1 125 ? -12.577 157.055 86.008 1.00 95.06 125 ILE B O 1
ATOM 3474 N N . SER B 1 126 ? -13.604 155.299 85.032 1.00 92.62 126 SER B N 1
ATOM 3475 C CA . SER B 1 126 ? -15.002 155.749 85.189 1.00 92.48 126 SER B CA 1
ATOM 3476 C C . SER B 1 126 ? -15.398 156.393 86.511 1.00 97.47 126 SER B C 1
ATOM 3477 O O . SER B 1 126 ? -16.164 157.358 86.516 1.00 97.95 126 SER B O 1
ATOM 3480 N N . GLN B 1 127 ? -14.925 155.829 87.617 1.00 95.39 127 GLN B N 1
ATOM 3481 C CA . GLN B 1 127 ? -15.335 156.282 88.955 1.00 98.88 127 GLN B CA 1
ATOM 3482 C C . GLN B 1 127 ? -15.072 157.772 89.181 1.00 100.86 127 GLN B C 1
ATOM 3483 O O . GLN B 1 127 ? -15.962 158.506 89.623 1.00 106.63 127 GLN B O 1
ATOM 3489 N N . GLU B 1 128 ? -13.863 158.209 88.836 1.00 98.91 128 GLU B N 1
ATOM 3490 C CA . GLU B 1 128 ? -13.442 159.597 89.017 1.00 96.91 128 GLU B CA 1
ATOM 3491 C C . GLU B 1 128 ? -14.174 160.534 88.057 1.00 92.26 128 GLU B C 1
ATOM 3492 O O . GLU B 1 128 ? -14.548 161.639 88.446 1.00 93.28 128 GLU B O 1
ATOM 3498 N N . THR B 1 129 ? -14.406 160.063 86.827 1.00 88.29 129 THR B N 1
ATOM 3499 C CA . THR B 1 129 ? -14.878 160.907 85.708 1.00 89.58 129 THR B CA 1
ATOM 3500 C C . THR B 1 129 ? -16.381 160.840 85.388 1.00 91.56 129 THR B C 1
ATOM 3501 O O . THR B 1 129 ? -17.026 161.875 85.259 1.00 91.22 129 THR B O 1
ATOM 3505 N N . LYS B 1 130 ? -16.914 159.630 85.242 1.00 90.11 130 LYS B N 1
ATOM 3506 C CA . LYS B 1 130 ? -18.300 159.374 84.776 1.00 85.74 130 LYS B CA 1
ATOM 3507 C C . LYS B 1 130 ? -18.614 159.682 83.290 1.00 84.87 130 LYS B C 1
ATOM 3508 O O . LYS B 1 130 ? -19.765 159.545 82.862 1.00 81.49 130 LYS B O 1
ATOM 3514 N N . TYR B 1 131 ? -17.609 160.070 82.507 1.00 88.28 131 TYR B N 1
ATOM 3515 C CA . TYR B 1 131 ? -17.782 160.364 81.079 1.00 82.74 131 TYR B CA 1
ATOM 3516 C C . TYR B 1 131 ? -17.178 159.294 80.166 1.00 84.57 131 TYR B C 1
ATOM 3517 O O . TYR B 1 131 ? -16.789 159.578 79.033 1.00 84.55 131 TYR B O 1
ATOM 3526 N N . VAL B 1 132 ? -17.112 158.064 80.660 1.00 85.48 132 VAL B N 1
ATOM 3527 C CA . VAL B 1 132 ? -16.655 156.926 79.858 1.00 84.45 132 VAL B CA 1
ATOM 3528 C C . VAL B 1 132 ? -17.867 156.114 79.410 1.00 89.52 132 VAL B C 1
ATOM 3529 O O . VAL B 1 132 ? -18.998 156.404 79.817 1.00 94.97 132 VAL B O 1
ATOM 3533 N N . VAL B 1 133 ? -17.628 155.103 78.577 1.00 86.70 133 VAL B N 1
ATOM 3534 C CA . VAL B 1 133 ? -18.709 154.298 78.009 1.00 94.13 133 VAL B CA 1
ATOM 3535 C C . VAL B 1 133 ? -18.189 152.969 77.422 1.00 95.08 133 VAL B C 1
ATOM 3536 O O . VAL B 1 133 ? -17.038 152.876 76.991 1.00 93.24 133 VAL B O 1
ATOM 3540 N N . GLY B 1 134 ? -19.047 151.949 77.420 1.00 93.53 134 GLY B N 1
ATOM 3541 C CA . GLY B 1 134 ? -18.718 150.641 76.848 1.00 85.85 134 GLY B CA 1
ATOM 3542 C C . GLY B 1 134 ? -19.800 149.612 77.109 1.00 90.76 134 GLY B C 1
ATOM 3543 O O . GLY B 1 134 ? -19.518 148.431 77.304 1.00 96.05 134 GLY B O 1
ATOM 3544 N N . PRO B 1 142 ? -22.919 145.316 70.033 1.00 99.52 142 PRO B N 1
ATOM 3545 C CA . PRO B 1 142 ? -22.064 146.040 69.090 1.00 101.49 142 PRO B CA 1
ATOM 3546 C C . PRO B 1 142 ? -21.959 145.344 67.732 1.00 102.60 142 PRO B C 1
ATOM 3547 O O . PRO B 1 142 ? -22.156 145.982 66.696 1.00 106.33 142 PRO B O 1
ATOM 3551 N N . ALA B 1 143 ? -21.647 144.050 67.756 1.00 105.68 143 ALA B N 1
ATOM 3552 C CA . ALA B 1 143 ? -21.543 143.227 66.544 1.00 107.84 143 ALA B CA 1
ATOM 3553 C C . ALA B 1 143 ? -22.823 143.164 65.687 1.00 107.73 143 ALA B C 1
ATOM 3554 O O . ALA B 1 143 ? -22.746 143.380 64.477 1.00 106.11 143 ALA B O 1
ATOM 3556 N N . PRO B 1 144 ? -23.995 142.869 66.298 1.00 109.58 144 PRO B N 1
ATOM 3557 C CA . PRO B 1 144 ? -25.225 142.784 65.490 1.00 108.52 144 PRO B CA 1
ATOM 3558 C C . PRO B 1 144 ? -25.649 144.094 64.823 1.00 106.22 144 PRO B C 1
ATOM 3559 O O . PRO B 1 144 ? -26.163 144.064 63.706 1.00 107.08 144 PRO B O 1
ATOM 3563 N N . ILE B 1 145 ? -25.432 145.219 65.505 1.00 110.09 145 ILE B N 1
ATOM 3564 C CA . ILE B 1 145 ? -25.776 146.548 64.968 1.00 109.05 145 ILE B CA 1
ATOM 3565 C C . ILE B 1 145 ? -24.831 146.939 63.831 1.00 105.27 145 ILE B C 1
ATOM 3566 O O . ILE B 1 145 ? -25.275 147.473 62.812 1.00 102.57 145 ILE B O 1
ATOM 3571 N N . THR B 1 146 ? -23.535 146.694 64.022 1.00 103.08 146 THR B N 1
ATOM 3572 C CA . THR B 1 146 ? -22.546 146.874 62.957 1.00 99.11 146 THR B CA 1
ATOM 3573 C C . THR B 1 146 ? -22.935 146.046 61.733 1.00 103.85 146 THR B C 1
ATOM 3574 O O . THR B 1 146 ? -22.897 146.552 60.610 1.00 101.61 146 THR B O 1
ATOM 3578 N N . SER B 1 147 ? -23.326 144.793 61.965 1.00 98.03 147 SER B N 1
ATOM 3579 C CA . SER B 1 147 ? -23.735 143.885 60.890 1.00 97.64 147 SER B CA 1
ATOM 3580 C C . SER B 1 147 ? -24.985 144.368 60.145 1.00 94.13 147 SER B C 1
ATOM 3581 O O . SER B 1 147 ? -25.036 144.331 58.913 1.00 91.88 147 SER B O 1
ATOM 3584 N N . LEU B 1 148 ? -25.986 144.812 60.900 1.00 93.36 148 LEU B N 1
ATOM 3585 C CA . LEU B 1 148 ? -27.199 145.388 60.325 1.00 90.05 148 LEU B CA 1
ATOM 3586 C C . LEU B 1 148 ? -26.907 146.698 59.589 1.00 93.91 148 LEU B C 1
ATOM 3587 O O . LEU B 1 148 ? -27.523 146.980 58.567 1.00 94.21 148 LEU B O 1
ATOM 3592 N N . GLY B 1 149 ? -25.973 147.490 60.118 1.00 95.30 149 GLY B N 1
ATOM 3593 C CA . GLY B 1 149 ? -25.534 148.744 59.484 1.00 95.06 149 GLY B CA 1
ATOM 3594 C C . GLY B 1 149 ? -25.003 148.570 58.068 1.00 95.13 149 GLY B C 1
ATOM 3595 O O . GLY B 1 149 ? -25.216 149.431 57.206 1.00 93.28 149 GLY B O 1
ATOM 3596 N N . VAL B 1 150 ? -24.327 147.444 57.832 1.00 93.38 150 VAL B N 1
ATOM 3597 C CA . VAL B 1 150 ? -23.831 147.082 56.488 1.00 96.07 150 VAL B CA 1
ATOM 3598 C C . VAL B 1 150 ? -24.987 146.617 55.617 1.00 92.09 150 VAL B C 1
ATOM 3599 O O . VAL B 1 150 ? -25.140 147.071 54.487 1.00 88.40 150 VAL B O 1
ATOM 3603 N N . PHE B 1 151 ? -25.780 145.694 56.154 1.00 88.11 151 PHE B N 1
ATOM 3604 C CA . PHE B 1 151 ? -26.978 145.172 55.492 1.00 86.99 151 PHE B CA 1
ATOM 3605 C C . PHE B 1 151 ? -27.883 146.286 54.967 1.00 88.26 151 PHE B C 1
ATOM 3606 O O . PHE B 1 151 ? -28.474 146.159 53.902 1.00 92.02 151 PHE B O 1
ATOM 3614 N N . LEU B 1 152 ? -27.975 147.374 55.722 1.00 92.88 152 LEU B N 1
ATOM 3615 C CA . LEU B 1 152 ? -28.639 148.594 55.267 1.00 89.97 152 LEU B CA 1
ATOM 3616 C C . LEU B 1 152 ? -27.809 149.301 54.194 1.00 91.49 152 LEU B C 1
ATOM 3617 O O . LEU B 1 152 ? -28.340 149.699 53.153 1.00 92.21 152 LEU B O 1
ATOM 3622 N N . GLY B 1 153 ? -26.515 149.464 54.473 1.00 88.80 153 GLY B N 1
ATOM 3623 C CA . GLY B 1 153 ? -25.547 150.020 53.516 1.00 88.57 153 GLY B CA 1
ATOM 3624 C C . GLY B 1 153 ? -25.462 149.300 52.178 1.00 93.67 153 GLY B C 1
ATOM 3625 O O . GLY B 1 153 ? -25.220 149.933 51.148 1.00 99.46 153 GLY B O 1
ATOM 3626 N N . ILE B 1 154 ? -25.662 147.981 52.201 1.00 88.33 154 ILE B N 1
ATOM 3627 C CA . ILE B 1 154 ? -25.689 147.152 50.986 1.00 88.28 154 ILE B CA 1
ATOM 3628 C C . ILE B 1 154 ? -26.916 147.499 50.145 1.00 90.90 154 ILE B C 1
ATOM 3629 O O . ILE B 1 154 ? -26.780 147.836 48.971 1.00 97.16 154 ILE B O 1
ATOM 3634 N N . LYS B 1 155 ? -28.097 147.412 50.760 1.00 93.02 155 LYS B N 1
ATOM 3635 C CA . LYS B 1 155 ? -29.363 147.816 50.127 1.00 93.69 155 LYS B CA 1
ATOM 3636 C C . LYS B 1 155 ? -29.284 149.228 49.552 1.00 99.36 155 LYS B C 1
ATOM 3637 O O . LYS B 1 155 ? -29.621 149.450 48.392 1.00 100.24 155 LYS B O 1
ATOM 3643 N N . ALA B 1 156 ? -28.827 150.166 50.376 1.00 100.01 156 ALA B N 1
ATOM 3644 C CA . ALA B 1 156 ? -28.652 151.567 49.975 1.00 102.93 156 ALA B CA 1
ATOM 3645 C C . ALA B 1 156 ? -27.811 151.711 48.705 1.00 102.93 156 ALA B C 1
ATOM 3646 O O . ALA B 1 156 ? -28.130 152.521 47.832 1.00 102.76 156 ALA B O 1
ATOM 3648 N N . ALA B 1 157 ? -26.745 150.918 48.616 1.00 100.41 157 ALA B N 1
ATOM 3649 C CA . ALA B 1 157 ? -25.846 150.932 47.459 1.00 99.96 157 ALA B CA 1
ATOM 3650 C C . ALA B 1 157 ? -26.458 150.307 46.200 1.00 102.27 157 ALA B C 1
ATOM 3651 O O . ALA B 1 157 ? -26.167 150.750 45.085 1.00 103.36 157 ALA B O 1
ATOM 3653 N N . VAL B 1 158 ? -27.285 149.276 46.383 1.00 95.78 158 VAL B N 1
ATOM 3654 C CA . VAL B 1 158 ? -28.046 148.658 45.287 1.00 94.42 158 VAL B CA 1
ATOM 3655 C C . VAL B 1 158 ? -28.976 149.670 44.601 1.00 102.88 158 VAL B C 1
ATOM 3656 O O . VAL B 1 158 ? -29.139 149.640 43.377 1.00 106.21 158 VAL B O 1
ATOM 3660 N N . GLU B 1 159 ? -29.566 150.565 45.392 1.00 99.17 159 GLU B N 1
ATOM 3661 C CA . GLU B 1 159 ? -30.516 151.561 44.877 1.00 96.00 159 GLU B CA 1
ATOM 3662 C C . GLU B 1 159 ? -29.853 152.531 43.901 1.00 96.43 159 GLU B C 1
ATOM 3663 O O . GLU B 1 159 ? -30.475 152.939 42.925 1.00 107.64 159 GLU B O 1
ATOM 3669 N N . SER B 1 160 ? -28.596 152.886 44.172 1.00 89.71 160 SER B N 1
ATOM 3670 C CA . SER B 1 160 ? -27.865 153.881 43.378 1.00 96.93 160 SER B CA 1
ATOM 3671 C C . SER B 1 160 ? -27.714 153.489 41.908 1.00 111.38 160 SER B C 1
ATOM 3672 O O . SER B 1 160 ? -28.017 154.287 41.016 1.00 115.81 160 SER B O 1
ATOM 3675 N N . ARG B 1 161 ? -27.250 152.265 41.666 1.00 102.15 161 ARG B N 1
ATOM 3676 C CA . ARG B 1 161 ? -27.005 151.785 40.301 1.00 103.13 161 ARG B CA 1
ATOM 3677 C C . ARG B 1 161 ? -28.166 150.959 39.746 1.00 106.27 161 ARG B C 1
ATOM 3678 O O . ARG B 1 161 ? -28.699 151.265 38.680 1.00 112.21 161 ARG B O 1
ATOM 3686 N N . TRP B 1 162 ? -28.549 149.921 40.483 1.00 99.42 162 TRP B N 1
ATOM 3687 C CA . TRP B 1 162 ? -29.510 148.918 39.997 1.00 102.29 162 TRP B CA 1
ATOM 3688 C C . TRP B 1 162 ? -30.979 149.328 40.010 1.00 110.32 162 TRP B C 1
ATOM 3689 O O . TRP B 1 162 ? -31.760 148.785 39.235 1.00 114.87 162 TRP B O 1
ATOM 3700 N N . GLN B 1 163 ? -31.351 150.243 40.905 1.00 105.03 163 GLN B N 1
ATOM 3701 C CA . GLN B 1 163 ? -32.715 150.829 40.979 1.00 105.59 163 GLN B CA 1
ATOM 3702 C C . GLN B 1 163 ? -33.799 149.980 41.683 1.00 110.38 163 GLN B C 1
ATOM 3703 O O . GLN B 1 163 ? -34.955 150.406 41.757 1.00 114.58 163 GLN B O 1
ATOM 3709 N N . SER B 1 164 ? -33.432 148.816 42.221 1.00 114.81 164 SER B N 1
ATOM 3710 C CA . SER B 1 164 ? -34.387 147.931 42.912 1.00 124.06 164 SER B CA 1
ATOM 3711 C C . SER B 1 164 ? -34.016 147.728 44.388 1.00 124.13 164 SER B C 1
ATOM 3712 O O . SER B 1 164 ? -32.904 148.051 44.816 1.00 112.86 164 SER B O 1
ATOM 3715 N N . LYS B 1 165 ? -34.975 147.219 45.158 1.00 122.06 165 LYS B N 1
ATOM 3716 C CA . LYS B 1 165 ? -34.767 146.872 46.574 1.00 116.86 165 LYS B CA 1
ATOM 3717 C C . LYS B 1 165 ? -34.736 145.355 46.825 1.00 122.62 165 LYS B C 1
ATOM 3718 O O . LYS B 1 165 ? -34.484 144.913 47.953 1.00 113.18 165 LYS B O 1
ATOM 3724 N N . ARG B 1 166 ? -34.981 144.570 45.773 1.00 125.19 166 ARG B N 1
ATOM 3725 C CA . ARG B 1 166 ? -34.960 143.113 45.851 1.00 128.01 166 ARG B CA 1
ATOM 3726 C C . ARG B 1 166 ? -33.522 142.618 45.685 1.00 121.91 166 ARG B C 1
ATOM 3727 O O . ARG B 1 166 ? -32.904 142.818 44.638 1.00 114.24 166 ARG B O 1
ATOM 3735 N N . LEU B 1 167 ? -33.003 141.971 46.726 1.00 114.32 167 LEU B N 1
ATOM 3736 C CA . LEU B 1 167 ? -31.653 141.392 46.712 1.00 110.47 167 LEU B CA 1
ATOM 3737 C C . LEU B 1 167 ? -31.638 139.937 46.224 1.00 113.95 167 LEU B C 1
ATOM 3738 O O . LEU B 1 167 ? -30.610 139.261 46.334 1.00 115.02 167 LEU B O 1
ATOM 3743 N N . ASP B 1 168 ? -32.759 139.463 45.677 1.00 116.50 168 ASP B N 1
ATOM 3744 C CA . ASP B 1 168 ? -32.904 138.063 45.276 1.00 116.35 168 ASP B CA 1
ATOM 3745 C C . ASP B 1 168 ? -32.084 137.782 44.029 1.00 104.24 168 ASP B C 1
ATOM 3746 O O . ASP B 1 168 ? -32.209 138.480 43.020 1.00 105.99 168 ASP B O 1
ATOM 3751 N N . GLY B 1 169 ? -31.247 136.754 44.115 1.00 93.14 169 GLY B N 1
ATOM 3752 C CA . GLY B 1 169 ? -30.399 136.351 43.003 1.00 102.11 169 GLY B CA 1
ATOM 3753 C C . GLY B 1 169 ? -29.253 137.303 42.756 1.00 105.09 169 GLY B C 1
ATOM 3754 O O . GLY B 1 169 ? -28.877 137.538 41.610 1.00 109.22 169 GLY B O 1
ATOM 3755 N N . MET B 1 170 ? -28.714 137.855 43.837 1.00 110.30 170 MET B N 1
ATOM 3756 C CA . MET B 1 170 ? -27.543 138.716 43.784 1.00 106.18 170 MET B CA 1
ATOM 3757 C C . MET B 1 170 ? -26.365 137.974 44.386 1.00 99.41 170 MET B C 1
ATOM 3758 O O . MET B 1 170 ? -26.525 137.234 45.355 1.00 108.76 170 MET B O 1
ATOM 3763 N N . LYS B 1 171 ? -25.187 138.174 43.803 1.00 96.07 171 LYS B N 1
ATOM 3764 C CA . LYS B 1 171 ? -23.975 137.474 44.223 1.00 103.27 171 LYS B CA 1
ATOM 3765 C C . LYS B 1 171 ? -23.113 138.394 45.073 1.00 103.13 171 LYS B C 1
ATOM 3766 O O . LYS B 1 171 ? -22.864 139.537 44.698 1.00 104.47 171 LYS B O 1
ATOM 3772 N N . VAL B 1 172 ? -22.656 137.882 46.211 1.00 100.75 172 VAL B N 1
ATOM 3773 C CA . VAL B 1 172 ? -21.874 138.666 47.165 1.00 99.37 172 VAL B CA 1
ATOM 3774 C C . VAL B 1 172 ? -20.738 137.796 47.718 1.00 98.11 172 VAL B C 1
ATOM 3775 O O . VAL B 1 172 ? -20.842 136.565 47.772 1.00 98.35 172 VAL B O 1
ATOM 3779 N N . ALA B 1 173 ? -19.662 138.468 48.115 1.00 95.25 173 ALA B N 1
ATOM 3780 C CA . ALA B 1 173 ? -18.474 137.849 48.682 1.00 92.48 173 ALA B CA 1
ATOM 3781 C C . ALA B 1 173 ? -18.174 138.506 50.030 1.00 89.70 173 ALA B C 1
ATOM 3782 O O . ALA B 1 173 ? -18.332 139.718 50.167 1.00 94.52 173 ALA B O 1
ATOM 3784 N N . VAL B 1 174 ? -17.751 137.704 51.011 1.00 93.09 174 VAL B N 1
ATOM 3785 C CA . VAL B 1 174 ? -17.416 138.191 52.360 1.00 93.03 174 VAL B CA 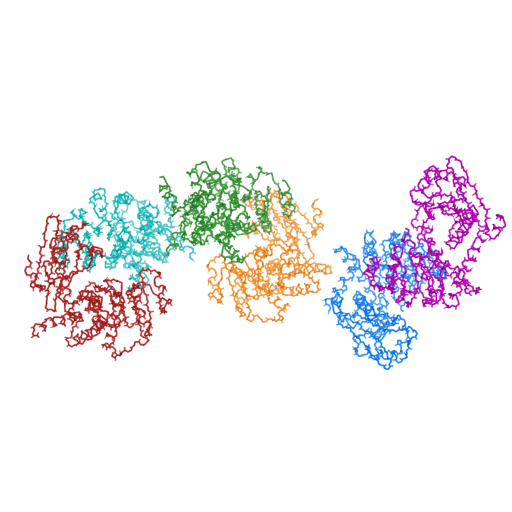1
ATOM 3786 C C . VAL B 1 174 ? -16.050 137.701 52.851 1.00 92.80 174 VAL B C 1
ATOM 3787 O O . VAL B 1 174 ? -15.806 136.495 52.923 1.00 90.14 174 VAL B O 1
ATOM 3791 N N . GLN B 1 175 ? -15.180 138.650 53.204 1.00 91.04 175 GLN B N 1
ATOM 3792 C CA . GLN B 1 175 ? -13.992 138.373 54.016 1.00 93.97 175 GLN B CA 1
ATOM 3793 C C . GLN B 1 175 ? -14.359 138.485 55.489 1.00 101.67 175 GLN B C 1
ATOM 3794 O O . GLN B 1 175 ? -14.970 139.472 55.906 1.00 101.16 175 GLN B O 1
ATOM 3800 N N . GLY B 1 176 ? -13.967 137.487 56.273 1.00 100.06 176 GLY B N 1
ATOM 3801 C CA . GLY B 1 176 ? -14.159 137.515 57.718 1.00 93.38 176 GLY B CA 1
ATOM 3802 C C . GLY B 1 176 ? -15.514 136.998 58.149 1.00 97.72 176 GLY B C 1
ATOM 3803 O O . GLY B 1 176 ? -16.548 137.626 57.887 1.00 100.44 176 GLY B O 1
ATOM 3804 N N . LEU B 1 177 ? -15.493 135.847 58.819 1.00 96.03 177 LEU B N 1
ATOM 3805 C CA . LEU B 1 177 ? -16.686 135.231 59.398 1.00 94.02 177 LEU B CA 1
ATOM 3806 C C . LEU B 1 177 ? -16.683 135.394 60.927 1.00 90.38 177 LEU B C 1
ATOM 3807 O O . LEU B 1 177 ? -17.201 134.549 61.666 1.00 87.00 177 LEU B O 1
ATOM 3812 N N . GLY B 1 178 ? -16.105 136.508 61.385 1.00 95.35 178 GLY B N 1
ATOM 3813 C CA . GLY B 1 178 ? -16.203 136.937 62.770 1.00 96.22 178 GLY B CA 1
ATOM 3814 C C . GLY B 1 178 ? -17.636 137.305 63.077 1.00 97.63 178 GLY B C 1
ATOM 3815 O O . GLY B 1 178 ? -18.452 137.466 62.174 1.00 98.71 178 GLY B O 1
ATOM 3816 N N . ASN B 1 179 ? -17.944 137.438 64.358 1.00 96.51 179 ASN B N 1
ATOM 3817 C CA . ASN B 1 179 ? -19.322 137.693 64.795 1.00 94.27 179 ASN B CA 1
ATOM 3818 C C . ASN B 1 179 ? -19.977 138.811 63.992 1.00 101.70 179 ASN B C 1
ATOM 3819 O O . ASN B 1 179 ? -21.109 138.672 63.522 1.00 101.08 179 ASN B O 1
ATOM 3824 N N . VAL B 1 180 ? -19.222 139.894 63.819 1.00 102.10 180 VAL B N 1
ATOM 3825 C CA . VAL B 1 180 ? -19.656 141.078 63.071 1.00 100.79 180 VAL B CA 1
ATOM 3826 C C . VAL B 1 180 ? -19.965 140.717 61.611 1.00 97.69 180 VAL B C 1
ATOM 3827 O O . VAL B 1 180 ? -21.012 141.090 61.078 1.00 92.75 180 VAL B O 1
ATOM 3831 N N . GLY B 1 181 ? -19.036 140.001 60.982 1.00 105.33 181 GLY B N 1
ATOM 3832 C CA . GLY B 1 181 ? -19.146 139.601 59.569 1.00 97.94 181 GLY B CA 1
ATOM 3833 C C . GLY B 1 181 ? -20.105 138.463 59.246 1.00 94.64 181 GLY B C 1
ATOM 3834 O O . GLY B 1 181 ? -20.767 138.494 58.216 1.00 97.89 181 GLY B O 1
ATOM 3835 N N . LYS B 1 182 ? -20.164 137.449 60.110 1.00 97.55 182 LYS B N 1
ATOM 3836 C CA . LYS B 1 182 ? -21.035 136.278 59.901 1.00 100.21 182 LYS B CA 1
ATOM 3837 C C . LYS B 1 182 ? -22.523 136.611 60.018 1.00 99.19 182 LYS B C 1
ATOM 3838 O O . LYS B 1 182 ? -23.336 136.072 59.266 1.00 95.95 182 LYS B O 1
ATOM 3844 N N . ASN B 1 183 ? -22.875 137.474 60.972 1.00 98.70 183 ASN B N 1
ATOM 3845 C CA . ASN B 1 183 ? -24.249 138.002 61.074 1.00 94.34 183 ASN B CA 1
ATOM 3846 C C . ASN B 1 183 ? -24.735 138.632 59.765 1.00 94.42 183 ASN B C 1
ATOM 3847 O O . ASN B 1 183 ? -25.925 138.590 59.453 1.00 95.71 183 ASN B O 1
ATOM 3852 N N . LEU B 1 184 ? -23.811 139.229 59.017 1.00 98.18 184 LEU B N 1
ATOM 3853 C CA . LEU B 1 184 ? -24.104 139.719 57.676 1.00 99.71 184 LEU B CA 1
ATOM 3854 C C . LEU B 1 184 ? -24.503 138.581 56.725 1.00 103.34 184 LEU B C 1
ATOM 3855 O O . LEU B 1 184 ? -25.488 138.702 55.991 1.00 100.23 184 LEU B O 1
ATOM 3860 N N . CYS B 1 185 ? -23.743 137.487 56.743 1.00 102.67 185 CYS B N 1
ATOM 3861 C CA . CYS B 1 185 ? -24.090 136.292 55.966 1.00 100.30 185 CYS B CA 1
ATOM 3862 C C . CYS B 1 185 ? -25.506 135.832 56.303 1.00 101.75 185 CYS B C 1
ATOM 3863 O O . CYS B 1 185 ? -26.321 135.610 55.408 1.00 108.64 185 CYS B O 1
ATOM 3866 N N . ARG B 1 186 ? -25.782 135.714 57.601 1.00 101.81 186 ARG B N 1
ATOM 3867 C CA . ARG B 1 186 ? -27.120 135.400 58.117 1.00 105.79 186 ARG B CA 1
ATOM 3868 C C . ARG B 1 186 ? -28.184 136.302 57.480 1.00 103.32 186 ARG B C 1
ATOM 3869 O O . ARG B 1 186 ? -29.088 135.812 56.802 1.00 100.47 186 ARG B O 1
ATOM 3877 N N . HIS B 1 187 ? -28.035 137.612 57.670 1.00 104.74 187 HIS B N 1
ATOM 3878 C CA . HIS B 1 187 ? -28.951 138.613 57.096 1.00 101.20 187 HIS B CA 1
ATOM 3879 C C . HIS B 1 187 ? -29.134 138.450 55.587 1.00 104.58 187 HIS B C 1
ATOM 3880 O O . HIS B 1 187 ? -30.252 138.559 55.077 1.00 111.83 187 HIS B O 1
ATOM 3887 N N . LEU B 1 188 ? -28.030 138.190 54.891 1.00 102.20 188 LEU B N 1
ATOM 3888 C CA . LEU B 1 188 ? -28.042 138.053 53.435 1.00 102.11 188 LEU B CA 1
ATOM 3889 C C . LEU B 1 188 ? -28.715 136.751 53.005 1.00 101.55 188 LEU B C 1
ATOM 3890 O O . LEU B 1 188 ? -29.601 136.762 52.150 1.00 103.92 188 LEU B O 1
ATOM 3895 N N . HIS B 1 189 ? -28.310 135.641 53.614 1.00 103.50 189 HIS B N 1
ATOM 3896 C CA . HIS B 1 189 ? -28.930 134.337 53.355 1.00 110.47 189 HIS B CA 1
ATOM 3897 C C . HIS B 1 189 ? -30.450 134.368 53.530 1.00 106.39 189 HIS B C 1
ATOM 3898 O O . HIS B 1 189 ? -31.180 133.822 52.706 1.00 106.16 189 HIS B O 1
ATOM 3905 N N . GLU B 1 190 ? -30.915 135.022 54.591 1.00 102.85 190 GLU B N 1
ATOM 3906 C CA . GLU B 1 190 ? -32.350 135.086 54.896 1.00 98.48 190 GLU B CA 1
ATOM 3907 C C . GLU B 1 190 ? -33.179 135.935 53.915 1.00 98.95 190 GLU B C 1
ATOM 3908 O O . GLU B 1 190 ? -34.409 135.884 53.951 1.00 106.46 190 GLU B O 1
ATOM 3914 N N . HIS B 1 191 ? -32.507 136.722 53.073 1.00 96.52 191 HIS B N 1
ATOM 3915 C CA . HIS B 1 191 ? -33.128 137.418 51.933 1.00 101.75 191 HIS B CA 1
ATOM 3916 C C . HIS B 1 191 ? -32.787 136.779 50.564 1.00 105.23 191 HIS B C 1
ATOM 3917 O O . HIS B 1 191 ? -32.818 137.457 49.534 1.00 112.68 191 HIS B O 1
ATOM 3924 N N . ASP B 1 192 ? -32.471 135.481 50.563 1.00 101.41 192 ASP B N 1
ATOM 3925 C CA . ASP B 1 192 ? -32.175 134.703 49.341 1.00 99.84 192 ASP B CA 1
ATOM 3926 C C . ASP B 1 192 ? -31.024 135.277 48.503 1.00 103.40 192 ASP B C 1
ATOM 3927 O O . ASP B 1 192 ? -31.178 135.570 47.312 1.00 101.72 192 ASP B O 1
ATOM 3932 N N . VAL B 1 193 ? -29.877 135.428 49.159 1.00 104.68 193 VAL B N 1
ATOM 3933 C CA . VAL B 1 193 ? -28.642 135.906 48.537 1.00 103.12 193 VAL B CA 1
ATOM 3934 C C . VAL B 1 193 ? -27.668 134.738 48.446 1.00 96.53 193 VAL B C 1
ATOM 3935 O O . VAL B 1 193 ? -27.613 133.896 49.345 1.00 92.81 193 VAL B O 1
ATOM 3939 N N . GLN B 1 194 ? -26.902 134.694 47.360 1.00 92.85 194 GLN B N 1
ATOM 3940 C CA . GLN B 1 194 ? -25.889 133.656 47.161 1.00 98.17 194 GLN B CA 1
ATOM 3941 C C . GLN B 1 194 ? -24.546 134.176 47.644 1.00 97.26 194 GLN B C 1
ATOM 3942 O O . GLN B 1 194 ? -24.117 135.257 47.231 1.00 96.03 194 GLN B O 1
ATOM 3948 N N . LEU B 1 195 ? -23.888 133.390 48.497 1.00 100.07 195 LEU B N 1
ATOM 3949 C CA . LEU B 1 195 ? -22.693 133.832 49.217 1.00 97.16 195 LEU B CA 1
ATOM 3950 C C . LEU B 1 195 ? -21.419 133.071 48.848 1.00 98.19 195 LEU B C 1
ATOM 3951 O O . LEU B 1 195 ? -21.437 131.866 48.608 1.00 103.99 195 LEU B O 1
ATOM 3956 N N . PHE B 1 196 ? -20.324 133.823 48.794 1.00 97.29 196 PHE B N 1
ATOM 3957 C CA . PHE B 1 196 ? -18.965 133.299 48.775 1.00 96.55 196 PHE B CA 1
ATOM 3958 C C . PHE B 1 196 ? -18.315 133.775 50.063 1.00 98.98 196 PHE B C 1
ATOM 3959 O O . PHE B 1 196 ? -18.490 134.932 50.447 1.00 98.49 196 PHE B O 1
ATOM 3967 N N . VAL B 1 197 ? -17.568 132.897 50.728 1.00 96.29 197 VAL B N 1
ATOM 3968 C CA . VAL B 1 197 ? -17.070 133.186 52.080 1.00 91.57 197 VAL B CA 1
ATOM 3969 C C . VAL B 1 197 ? -15.591 132.857 52.277 1.00 92.20 197 VAL B C 1
ATOM 3970 O O . VAL B 1 197 ? -15.091 131.848 51.782 1.00 98.03 197 VAL B O 1
ATOM 3974 N N . SER B 1 198 ? -14.921 133.716 53.040 1.00 91.69 198 SER B N 1
ATOM 3975 C CA . SER B 1 198 ? -13.476 133.675 53.220 1.00 93.54 198 SER B CA 1
ATOM 3976 C C . SER B 1 198 ? -13.155 133.961 54.678 1.00 89.22 198 SER B C 1
ATOM 3977 O O . SER B 1 198 ? -13.607 134.973 55.214 1.00 94.69 198 SER B O 1
ATOM 3980 N N . ASP B 1 199 ? -12.391 133.068 55.310 1.00 92.79 199 ASP B N 1
ATOM 3981 C CA . ASP B 1 199 ? -11.862 133.300 56.661 1.00 104.73 199 ASP B CA 1
ATOM 3982 C C . ASP B 1 199 ? -10.422 132.805 56.789 1.00 112.23 199 ASP B C 1
ATOM 3983 O O . ASP B 1 199 ? -10.040 131.797 56.195 1.00 107.69 199 ASP B O 1
ATOM 3988 N N . VAL B 1 200 ? -9.643 133.525 57.593 1.00 119.77 200 VAL B N 1
ATOM 3989 C CA . VAL B 1 200 ? -8.194 133.306 57.706 1.00 115.63 200 VAL B CA 1
ATOM 3990 C C . VAL B 1 200 ? -7.827 131.985 58.393 1.00 117.70 200 VAL B C 1
ATOM 3991 O O . VAL B 1 200 ? -6.716 131.485 58.206 1.00 130.12 200 VAL B O 1
ATOM 3995 N N . ASP B 1 201 ? -8.755 131.446 59.190 1.00 120.24 201 ASP B N 1
ATOM 3996 C CA . ASP B 1 201 ? -8.629 130.118 59.813 1.00 124.59 201 ASP B CA 1
ATOM 3997 C C . ASP B 1 201 ? -9.721 129.171 59.291 1.00 119.54 201 ASP B C 1
ATOM 3998 O O . ASP B 1 201 ? -10.799 129.628 58.905 1.00 113.47 201 ASP B O 1
ATOM 4003 N N . PRO B 1 202 ? -9.450 127.847 59.286 1.00 127.22 202 PRO B N 1
ATOM 4004 C CA . PRO B 1 202 ? -10.351 126.856 58.657 1.00 116.96 202 PRO B CA 1
ATOM 4005 C C . PRO B 1 202 ? -11.696 126.553 59.352 1.00 114.04 202 PRO B C 1
ATOM 4006 O O . PRO B 1 202 ? -12.664 126.224 58.661 1.00 109.33 202 PRO B O 1
ATOM 4010 N N . ILE B 1 203 ? -11.755 126.661 60.682 1.00 118.28 203 ILE B N 1
ATOM 4011 C CA . ILE B 1 203 ? -12.905 126.152 61.467 1.00 108.78 203 ILE B CA 1
ATOM 4012 C C . ILE B 1 203 ? -14.185 126.977 61.284 1.00 105.45 203 ILE B C 1
ATOM 4013 O O . ILE B 1 203 ? -15.269 126.412 61.118 1.00 104.73 203 ILE B O 1
ATOM 4018 N N . LYS B 1 204 ? -14.062 128.301 61.339 1.00 103.37 204 LYS B N 1
ATOM 4019 C CA . LYS B 1 204 ? -15.225 129.199 61.223 1.00 97.89 204 LYS B CA 1
ATOM 4020 C C . LYS B 1 204 ? -15.874 129.164 59.836 1.00 101.93 204 LYS B C 1
ATOM 4021 O O . LYS B 1 204 ? -17.103 129.203 59.719 1.00 107.89 204 LYS B O 1
ATOM 4027 N N . ALA B 1 205 ? -15.038 129.102 58.799 1.00 96.79 205 ALA B N 1
ATOM 4028 C CA . ALA B 1 205 ? -15.496 129.035 57.403 1.00 96.11 205 ALA B CA 1
ATOM 4029 C C . ALA B 1 205 ? -16.396 127.834 57.105 1.00 104.98 205 ALA B C 1
ATOM 4030 O O . ALA B 1 205 ? -17.329 127.941 56.304 1.00 106.17 205 ALA B O 1
ATOM 4032 N N . GLU B 1 206 ? -16.114 126.705 57.760 1.00 110.14 206 GLU B N 1
ATOM 4033 C CA . GLU B 1 206 ? -16.913 125.481 57.618 1.00 115.32 206 GLU B CA 1
ATOM 4034 C C . GLU B 1 206 ? -18.321 125.598 58.211 1.00 111.39 206 GLU B C 1
ATOM 4035 O O . GLU B 1 206 ? -19.267 125.005 57.685 1.00 113.45 206 GLU B O 1
ATOM 4041 N N . GLU B 1 207 ? -18.450 126.335 59.312 1.00 107.29 207 GLU B N 1
ATOM 4042 C CA . GLU B 1 207 ? -19.745 126.510 59.975 1.00 110.99 207 GLU B CA 1
ATOM 4043 C C . GLU B 1 207 ? -20.753 127.205 59.054 1.00 112.63 207 GLU B C 1
ATOM 4044 O O . GLU B 1 207 ? -21.860 126.707 58.837 1.00 111.72 207 GLU B O 1
ATOM 4050 N N . VAL B 1 208 ? -20.341 128.342 58.505 1.00 107.02 208 VAL B N 1
ATOM 4051 C CA . VAL B 1 208 ? -21.167 129.126 57.591 1.00 104.32 208 VAL B CA 1
ATOM 4052 C C . VAL B 1 208 ? -21.638 128.318 56.381 1.00 104.78 208 VAL B C 1
ATOM 4053 O O . VAL B 1 208 ? -22.795 128.444 55.972 1.00 111.18 208 VAL B O 1
ATOM 4057 N N . LYS B 1 209 ? -20.742 127.508 55.816 1.00 106.12 209 LYS B N 1
ATOM 4058 C CA . LYS B 1 209 ? -21.080 126.592 54.714 1.00 111.18 209 LYS B CA 1
ATOM 4059 C C . LYS B 1 209 ? -22.322 125.780 55.074 1.00 114.88 209 LYS B C 1
ATOM 4060 O O . LYS B 1 209 ? -23.318 125.796 54.344 1.00 113.11 209 LYS B O 1
ATOM 4066 N N . ARG B 1 210 ? -22.242 125.102 56.221 1.00 116.61 210 ARG B N 1
ATOM 4067 C CA . ARG B 1 210 ? -23.348 124.304 56.777 1.00 116.82 210 ARG B CA 1
ATOM 4068 C C . ARG B 1 210 ? -24.639 125.095 57.018 1.00 114.84 210 ARG B C 1
ATOM 4069 O O . ARG B 1 210 ? -25.731 124.634 56.669 1.00 113.98 210 ARG B O 1
ATOM 4077 N N . LEU B 1 211 ? -24.502 126.272 57.623 1.00 113.16 211 LEU B N 1
ATOM 4078 C CA . LEU B 1 211 ? -25.657 127.085 58.019 1.00 106.76 211 LEU B CA 1
ATOM 4079 C C . LEU B 1 211 ? -26.445 127.693 56.852 1.00 101.22 211 LEU B C 1
ATOM 4080 O O . LEU B 1 211 ? -27.677 127.741 56.895 1.00 102.09 211 LEU B O 1
ATOM 4085 N N . PHE B 1 212 ? -25.734 128.163 55.829 1.00 101.19 212 PHE B N 1
ATOM 4086 C CA . PHE B 1 212 ? -26.343 128.963 54.753 1.00 102.79 212 PHE B CA 1
ATOM 4087 C C . PHE B 1 212 ? -26.083 128.473 53.318 1.00 98.00 212 PHE B C 1
ATOM 4088 O O . PHE B 1 212 ? -26.559 129.095 52.359 1.00 94.13 212 PHE B O 1
ATOM 4096 N N . GLY B 1 213 ? -25.360 127.364 53.163 1.00 97.64 213 GLY B N 1
ATOM 4097 C CA . GLY B 1 213 ? -24.998 126.861 51.832 1.00 101.06 213 GLY B CA 1
ATOM 4098 C C . GLY B 1 213 ? -24.171 127.837 51.005 1.00 101.36 213 GLY B C 1
ATOM 4099 O O . GLY B 1 213 ? -24.357 127.953 49.792 1.00 108.28 213 GLY B O 1
ATOM 4100 N N . ALA B 1 214 ? -23.274 128.555 51.673 1.00 101.36 214 ALA B N 1
ATOM 4101 C CA . ALA B 1 214 ? -22.315 129.425 51.006 1.00 102.70 214 ALA B CA 1
ATOM 4102 C C . ALA B 1 214 ? -21.137 128.581 50.564 1.00 102.11 214 ALA B C 1
ATOM 4103 O O . ALA B 1 214 ? -20.767 127.613 51.234 1.00 105.27 214 ALA B O 1
ATOM 4105 N N . THR B 1 215 ? -20.549 128.956 49.437 1.00 101.29 215 THR B N 1
ATOM 4106 C CA . THR B 1 215 ? -19.439 128.214 48.861 1.00 100.46 215 THR B CA 1
ATOM 4107 C C . THR B 1 215 ? -18.141 128.820 49.400 1.00 99.02 215 THR B C 1
ATOM 4108 O O . THR B 1 215 ? -17.833 129.987 49.134 1.00 98.61 215 THR B O 1
ATOM 4112 N N . VAL B 1 216 ? -17.406 128.027 50.178 1.00 99.65 216 VAL B N 1
ATOM 4113 C CA . VAL B 1 216 ? -16.169 128.474 50.825 1.00 90.24 216 VAL B CA 1
ATOM 4114 C C . VAL B 1 216 ? -15.059 128.613 49.786 1.00 87.44 216 VAL B C 1
ATOM 4115 O O . VAL B 1 216 ? -14.899 127.755 48.926 1.00 94.55 216 VAL B O 1
ATOM 4119 N N . VAL B 1 217 ? -14.306 129.703 49.884 1.00 87.61 217 VAL B N 1
ATOM 4120 C CA . VAL B 1 217 ? -13.140 129.954 49.034 1.00 83.52 217 VAL B CA 1
ATOM 4121 C C . VAL B 1 217 ? -11.921 130.190 49.920 1.00 86.24 217 VAL B C 1
ATOM 4122 O O . VAL B 1 217 ? -12.052 130.409 51.129 1.00 90.15 217 VAL B O 1
ATOM 4126 N N . GLU B 1 218 ? -10.737 130.129 49.320 1.00 84.54 218 GLU B N 1
ATOM 4127 C CA . GLU B 1 218 ? -9.508 130.497 50.020 1.00 90.80 218 GLU B CA 1
ATOM 4128 C C . GLU B 1 218 ? -9.424 132.031 50.145 1.00 96.48 218 GLU B C 1
ATOM 4129 O O . GLU B 1 218 ? -10.006 132.749 49.319 1.00 95.69 218 GLU B O 1
ATOM 4135 N N . PRO B 1 219 ? -8.706 132.540 51.176 1.00 97.62 219 PRO B N 1
ATOM 4136 C CA . PRO B 1 219 ? -8.485 133.987 51.378 1.00 97.62 219 PRO B CA 1
ATOM 4137 C C . PRO B 1 219 ? -8.060 134.792 50.140 1.00 100.21 219 PRO B C 1
ATOM 4138 O O . PRO B 1 219 ? -8.499 135.929 49.974 1.00 102.60 219 PRO B O 1
ATOM 4142 N N . THR B 1 220 ? -7.225 134.196 49.290 1.00 98.52 220 THR B N 1
ATOM 4143 C CA . THR B 1 220 ? -6.661 134.869 48.113 1.00 95.53 220 THR B CA 1
ATOM 4144 C C . THR B 1 220 ? -7.597 134.938 46.903 1.00 100.47 220 THR B C 1
ATOM 4145 O O . THR B 1 220 ? -7.454 135.827 46.058 1.00 95.67 220 THR B O 1
ATOM 4149 N N . GLU B 1 221 ? -8.526 133.992 46.804 1.00 100.72 221 GLU B N 1
ATOM 4150 C CA . GLU B 1 221 ? -9.408 133.886 45.634 1.00 102.15 221 GLU B CA 1
ATOM 4151 C C . GLU B 1 221 ? -10.510 134.959 45.569 1.00 103.20 221 GLU B C 1
ATOM 4152 O O . GLU B 1 221 ? -10.852 135.441 44.483 1.00 105.33 221 GLU B O 1
ATOM 4158 N N . ILE B 1 222 ? -11.017 135.349 46.739 1.00 100.16 222 ILE B N 1
ATOM 4159 C CA . ILE B 1 222 ? -12.267 136.126 46.891 1.00 106.77 222 ILE B CA 1
ATOM 4160 C C . ILE B 1 222 ? -12.339 137.491 46.165 1.00 104.73 222 ILE B C 1
ATOM 4161 O O . ILE B 1 222 ? -13.431 137.971 45.831 1.00 100.16 222 ILE B O 1
ATOM 4166 N N . TYR B 1 223 ? -11.186 138.107 45.928 1.00 98.04 223 TYR B N 1
ATOM 4167 C CA . TYR B 1 223 ? -11.133 139.437 45.319 1.00 98.14 223 TYR B CA 1
ATOM 4168 C C . TYR B 1 223 ? -11.654 139.427 43.873 1.00 100.67 223 TYR B C 1
ATOM 4169 O O . TYR B 1 223 ? -12.339 140.357 43.439 1.00 105.26 223 TYR B O 1
ATOM 4178 N N . SER B 1 224 ? -11.357 138.351 43.151 1.00 100.02 224 SER B N 1
ATOM 4179 C CA . SER B 1 224 ? -11.610 138.275 41.704 1.00 107.68 224 SER B CA 1
ATOM 4180 C C . SER B 1 224 ? -12.971 137.737 41.248 1.00 103.13 224 SER B C 1
ATOM 4181 O O . SER B 1 224 ? -13.315 137.860 40.070 1.00 102.57 224 SER B O 1
ATOM 4184 N N . LEU B 1 225 ? -13.736 137.170 42.176 1.00 97.96 225 LEU B N 1
ATOM 4185 C CA . LEU B 1 225 ? -14.970 136.439 41.863 1.00 91.09 225 LEU B CA 1
ATOM 4186 C C . LEU B 1 225 ? -15.958 137.258 41.028 1.00 93.00 225 LEU B C 1
ATOM 4187 O O . LEU B 1 225 ? -16.062 138.475 41.181 1.00 102.69 225 LEU B O 1
ATOM 4192 N N . ASP B 1 226 ? -16.670 136.574 40.137 1.00 98.00 226 ASP B N 1
ATOM 4193 C CA . ASP B 1 226 ? -17.619 137.213 39.224 1.00 106.36 226 ASP B CA 1
ATOM 4194 C C . ASP B 1 226 ? -18.942 137.470 39.946 1.00 96.55 226 ASP B C 1
ATOM 4195 O O . ASP B 1 226 ? -19.947 136.783 39.707 1.00 89.08 226 ASP B O 1
ATOM 4200 N N . VAL B 1 227 ? -18.922 138.484 40.813 1.00 106.80 227 VAL B N 1
ATOM 4201 C CA . VAL B 1 227 ? -20.038 138.790 41.721 1.00 103.89 227 VAL B CA 1
ATOM 4202 C C . VAL B 1 227 ? -20.527 140.235 41.590 1.00 102.17 227 VAL B C 1
ATOM 4203 O O . VAL B 1 227 ? -19.855 141.086 41.001 1.00 99.34 227 VAL B O 1
ATOM 4207 N N . ASP B 1 228 ? -21.704 140.486 42.156 1.00 105.58 228 ASP B N 1
ATOM 4208 C CA . ASP B 1 228 ? -22.302 141.820 42.193 1.00 110.72 228 ASP B CA 1
ATOM 4209 C C . ASP B 1 228 ? -21.663 142.686 43.277 1.00 107.50 228 ASP B C 1
ATOM 4210 O O . ASP B 1 228 ? -21.377 143.864 43.039 1.00 107.32 228 ASP B O 1
ATOM 4215 N N . ILE B 1 229 ? -21.448 142.091 44.456 1.00 102.26 229 ILE B N 1
ATOM 4216 C CA . ILE B 1 229 ? -21.028 142.810 45.673 1.00 94.67 229 ILE B CA 1
ATOM 4217 C C . ILE B 1 229 ? -19.788 142.156 46.305 1.00 91.76 229 ILE B C 1
ATOM 4218 O O . ILE B 1 229 ? -19.587 140.948 46.192 1.00 100.68 229 ILE B O 1
ATOM 4223 N N . PHE B 1 230 ? -18.965 142.977 46.960 1.00 89.69 230 PHE B N 1
ATOM 4224 C CA . PHE B 1 230 ? -17.828 142.518 47.772 1.00 96.58 230 PHE B CA 1
ATOM 4225 C C . PHE B 1 230 ? -17.935 143.163 49.157 1.00 97.03 230 PHE B C 1
ATOM 4226 O O . PHE B 1 230 ? -18.116 144.376 49.264 1.00 99.77 230 PHE B O 1
ATOM 4234 N N . ALA B 1 231 ? -17.825 142.347 50.206 1.00 102.24 231 ALA B N 1
ATOM 4235 C CA . ALA B 1 231 ? -18.103 142.780 51.584 1.00 96.38 231 ALA B CA 1
ATOM 4236 C C . ALA B 1 231 ? -17.042 142.345 52.600 1.00 93.60 231 ALA B C 1
ATOM 4237 O O . ALA B 1 231 ? -17.248 141.386 53.339 1.00 98.20 231 ALA B O 1
ATOM 4239 N N . PRO B 1 232 ? -15.919 143.079 52.671 1.00 91.26 232 PRO B N 1
ATOM 4240 C CA . PRO B 1 232 ? -14.857 142.717 53.598 1.00 97.40 232 PRO B CA 1
ATOM 4241 C C . PRO B 1 232 ? -15.172 143.144 55.030 1.00 91.72 232 PRO B C 1
ATOM 4242 O O . PRO B 1 232 ? -15.537 144.298 55.266 1.00 96.65 232 PRO B O 1
ATOM 4246 N N . CYS B 1 233 ? -15.026 142.206 55.963 1.00 88.69 233 CYS B N 1
ATOM 4247 C CA . CYS B 1 233 ? -15.377 142.419 57.379 1.00 95.46 233 CYS B CA 1
ATOM 4248 C C . CYS B 1 233 ? -14.303 142.023 58.413 1.00 96.97 233 CYS B C 1
ATOM 4249 O O . CYS B 1 233 ? -14.585 142.022 59.613 1.00 97.86 233 CYS B O 1
ATOM 4252 N N . ALA B 1 234 ? -13.085 141.714 57.966 1.00 94.14 234 ALA B N 1
ATOM 4253 C CA . ALA B 1 234 ? -12.002 141.332 58.893 1.00 97.17 234 ALA B CA 1
ATOM 4254 C C . ALA B 1 234 ? -10.710 142.157 58.833 1.00 102.23 234 ALA B C 1
ATOM 4255 O O . ALA B 1 234 ? -9.989 142.220 59.832 1.00 109.84 234 ALA B O 1
ATOM 4257 N N . LEU B 1 235 ? -10.421 142.794 57.700 1.00 103.49 235 LEU B N 1
ATOM 4258 C CA . LEU B 1 235 ? -9.104 143.403 57.481 1.00 111.90 235 LEU B CA 1
ATOM 4259 C C . LEU B 1 235 ? -9.171 144.818 56.921 1.00 108.04 235 LEU B C 1
ATOM 4260 O O . LEU B 1 235 ? -10.132 145.192 56.246 1.00 109.72 235 LEU B O 1
ATOM 4265 N N . GLY B 1 236 ? -8.122 145.584 57.219 1.00 105.60 236 GLY B N 1
ATOM 4266 C CA . GLY B 1 236 ? -7.921 146.933 56.689 1.00 105.91 236 GLY B CA 1
ATOM 4267 C C . GLY B 1 236 ? -6.668 146.970 55.831 1.00 108.23 236 GLY B C 1
ATOM 4268 O O . GLY B 1 236 ? -5.662 146.338 56.161 1.00 119.75 236 GLY B O 1
ATOM 4269 N N . GLY B 1 237 ? -6.734 147.718 54.732 1.00 112.20 237 GLY B N 1
ATOM 4270 C CA . GLY B 1 237 ? -5.636 147.808 53.758 1.00 111.13 237 GLY B CA 1
ATOM 4271 C C . GLY B 1 237 ? -5.699 146.723 52.697 1.00 106.13 237 GLY B C 1
ATOM 4272 O O . GLY B 1 237 ? -4.673 146.156 52.313 1.00 101.67 237 GLY B O 1
ATOM 4273 N N . ILE B 1 238 ? -6.913 146.459 52.218 1.00 105.31 238 ILE B N 1
ATOM 4274 C CA . ILE B 1 238 ? -7.177 145.405 51.222 1.00 108.36 238 ILE B CA 1
ATOM 4275 C C . ILE B 1 238 ? -7.415 145.972 49.818 1.00 108.51 238 ILE B C 1
ATOM 4276 O O . ILE B 1 238 ? -7.058 145.336 48.831 1.00 111.75 238 ILE B O 1
ATOM 4281 N N . LEU B 1 239 ? -8.027 147.153 49.738 1.00 106.30 239 LEU B N 1
ATOM 4282 C CA . LEU B 1 239 ? -8.237 147.846 48.466 1.00 102.20 239 LEU B CA 1
ATOM 4283 C C . LEU B 1 239 ? -6.952 148.587 48.095 1.00 102.24 239 LEU B C 1
ATOM 4284 O O . LEU B 1 239 ? -6.814 149.780 48.367 1.00 105.42 239 LEU B O 1
ATOM 4289 N N . ASN B 1 240 ? -6.012 147.859 47.495 1.00 97.59 240 ASN B N 1
ATOM 4290 C CA . ASN B 1 240 ? -4.681 148.395 47.161 1.00 94.53 240 ASN B CA 1
ATOM 4291 C C . ASN B 1 240 ? -4.176 147.928 45.805 1.00 98.17 240 ASN B C 1
ATOM 4292 O O . ASN B 1 240 ? -4.538 146.845 45.346 1.00 104.98 240 ASN B O 1
ATOM 4297 N N . SER B 1 241 ? -3.297 148.729 45.203 1.00 103.33 241 SER B N 1
ATOM 4298 C CA . SER B 1 241 ? -2.837 148.553 43.809 1.00 103.74 241 SER B CA 1
ATOM 4299 C C . SER B 1 241 ? -2.440 147.127 43.404 1.00 106.05 241 SER B C 1
ATOM 4300 O O . SER B 1 241 ? -2.521 146.770 42.228 1.00 104.23 241 SER B O 1
ATOM 4303 N N . HIS B 1 242 ? -1.997 146.331 44.376 1.00 107.79 242 HIS B N 1
ATOM 4304 C CA . HIS B 1 242 ? -1.773 144.902 44.173 1.00 106.69 242 HIS B CA 1
ATOM 4305 C C . HIS B 1 242 ? -3.086 144.152 43.868 1.00 102.92 242 HIS B C 1
ATOM 4306 O O . HIS B 1 242 ? -3.252 143.599 42.775 1.00 103.39 242 HIS B O 1
ATOM 4313 N N . THR B 1 243 ? -4.022 144.184 44.817 1.00 101.29 243 THR B N 1
ATOM 4314 C CA . THR B 1 243 ? -5.267 143.387 44.746 1.00 105.98 243 THR B CA 1
ATOM 4315 C C . THR B 1 243 ? -6.495 144.096 44.148 1.00 101.07 243 THR B C 1
ATOM 4316 O O . THR B 1 243 ? -7.416 143.439 43.664 1.00 105.19 243 THR B O 1
ATOM 4320 N N . ILE B 1 244 ? -6.512 145.424 44.198 1.00 100.59 244 ILE B N 1
ATOM 4321 C CA . ILE B 1 244 ? -7.631 146.221 43.666 1.00 102.54 244 ILE B CA 1
ATOM 4322 C C . ILE B 1 244 ? -7.929 146.034 42.163 1.00 103.91 244 ILE B C 1
ATOM 4323 O O . ILE B 1 244 ? -9.092 146.135 41.769 1.00 101.10 244 ILE B O 1
ATOM 4328 N N . PRO B 1 245 ? -6.900 145.769 41.322 1.00 108.83 245 PRO B N 1
ATOM 4329 C CA . PRO B 1 245 ? -7.232 145.511 39.911 1.00 110.89 245 PRO B CA 1
ATOM 4330 C C . PRO B 1 245 ? -8.173 144.325 39.631 1.00 113.64 245 PRO B C 1
ATOM 4331 O O . PRO B 1 245 ? -8.924 144.367 38.655 1.00 117.88 245 PRO B O 1
ATOM 4335 N N . PHE B 1 246 ? -8.148 143.301 40.483 1.00 103.15 246 PHE B N 1
ATOM 4336 C CA . PHE B 1 246 ? -8.935 142.072 40.256 1.00 100.94 246 PHE B CA 1
ATOM 4337 C C . PHE B 1 246 ? -10.422 142.182 40.603 1.00 104.10 246 PHE B C 1
ATOM 4338 O O . PHE B 1 246 ? -11.183 141.259 40.329 1.00 105.52 246 PHE B O 1
ATOM 4346 N N . LEU B 1 247 ? -10.834 143.289 41.213 1.00 108.92 247 LEU B N 1
ATOM 4347 C CA . LEU B 1 247 ? -12.228 143.471 41.616 1.00 109.37 247 LEU B CA 1
ATOM 4348 C C . LEU B 1 247 ? -13.191 143.487 40.422 1.00 111.06 247 LEU B C 1
ATOM 4349 O O . LEU B 1 247 ? -13.099 144.350 39.546 1.00 112.25 247 LEU B O 1
ATOM 4354 N N . GLN B 1 248 ? -14.083 142.497 40.390 1.00 111.07 248 GLN B N 1
ATOM 4355 C CA . GLN B 1 248 ? -15.217 142.468 39.461 1.00 111.93 248 GLN B CA 1
ATOM 4356 C C . GLN B 1 248 ? -16.530 142.902 40.117 1.00 110.16 248 GLN B C 1
ATOM 4357 O O . GLN B 1 248 ? -17.558 143.007 39.443 1.00 111.00 248 GLN B O 1
ATOM 4363 N N . ALA B 1 249 ? -16.497 143.150 41.425 1.00 118.28 249 ALA B N 1
ATOM 4364 C CA . ALA B 1 249 ? -17.679 143.588 42.163 1.00 109.34 249 ALA B CA 1
ATOM 4365 C C . ALA B 1 249 ? -18.125 144.983 41.711 1.00 107.38 249 ALA B C 1
ATOM 4366 O O . ALA B 1 249 ? -17.307 145.896 41.590 1.00 101.67 249 ALA B O 1
ATOM 4368 N N . SER B 1 250 ? -19.419 145.117 41.434 1.00 108.39 250 SER B N 1
ATOM 4369 C CA . SER B 1 250 ? -20.020 146.402 41.083 1.00 109.29 250 SER B CA 1
ATOM 4370 C C . SER B 1 250 ? -20.113 147.358 42.275 1.00 111.07 250 SER B C 1
ATOM 4371 O O . SER B 1 250 ? -20.017 148.580 42.107 1.00 109.53 250 SER B O 1
ATOM 4374 N N . ILE B 1 251 ? -20.316 146.785 43.463 1.00 109.25 251 ILE B N 1
ATOM 4375 C CA . ILE B 1 251 ? -20.472 147.532 44.723 1.00 102.77 251 ILE B CA 1
ATOM 4376 C C . ILE B 1 251 ? -19.504 146.986 45.791 1.00 98.41 251 ILE B C 1
ATOM 4377 O O . ILE B 1 251 ? -19.228 145.784 45.838 1.00 100.57 251 ILE B O 1
ATOM 4382 N N . ILE B 1 252 ? -19.007 147.888 46.643 1.00 97.00 252 ILE B N 1
ATOM 4383 C CA . ILE B 1 252 ? -18.089 147.554 47.745 1.00 95.38 252 ILE B CA 1
ATOM 4384 C C . ILE B 1 252 ? -18.650 148.085 49.076 1.00 96.11 252 ILE B C 1
ATOM 4385 O O . ILE B 1 252 ? -18.358 149.214 49.488 1.00 101.23 252 ILE B O 1
ATOM 4390 N N . ALA B 1 253 ? -19.471 147.258 49.724 1.00 96.90 253 ALA B N 1
ATOM 4391 C CA . ALA B 1 253 ? -20.013 147.542 51.054 1.00 93.57 253 ALA B CA 1
ATOM 4392 C C . ALA B 1 253 ? -19.567 146.471 52.027 1.00 96.35 253 ALA B C 1
ATOM 4393 O O . ALA B 1 253 ? -19.944 145.318 51.865 1.00 99.19 253 ALA B O 1
ATOM 4395 N N . GLY B 1 254 ? -18.777 146.864 53.031 1.00 99.73 254 GLY B N 1
ATOM 4396 C CA . GLY B 1 254 ? -18.308 145.956 54.093 1.00 102.60 254 GLY B CA 1
ATOM 4397 C C . GLY B 1 254 ? -18.140 146.608 55.461 1.00 108.37 254 GLY B C 1
ATOM 4398 O O . GLY B 1 254 ? -18.014 147.831 55.571 1.00 119.02 254 GLY B O 1
ATOM 4399 N N . ALA B 1 255 ? -18.117 145.769 56.500 1.00 109.23 255 ALA B N 1
ATOM 4400 C CA . ALA B 1 255 ? -18.043 146.204 57.919 1.00 104.22 255 ALA B CA 1
ATOM 4401 C C . ALA B 1 255 ? -16.642 146.490 58.452 1.00 97.94 255 ALA B C 1
ATOM 4402 O O . ALA B 1 255 ? -16.508 147.024 59.551 1.00 91.13 255 ALA B O 1
ATOM 4404 N N . ALA B 1 256 ? -15.605 146.096 57.718 1.00 106.51 256 ALA B N 1
ATOM 4405 C CA . ALA B 1 256 ? -14.231 146.287 58.180 1.00 102.00 256 ALA B CA 1
ATOM 4406 C C . ALA B 1 256 ? -13.865 147.765 58.170 1.00 97.94 256 ALA B C 1
ATOM 4407 O O . ALA B 1 256 ? -14.453 148.550 57.421 1.00 96.49 256 ALA B O 1
ATOM 4409 N N . ASN B 1 257 ? -12.900 148.128 59.011 1.00 101.96 257 ASN B N 1
ATOM 4410 C CA . ASN B 1 257 ? -12.416 149.508 59.114 1.00 98.02 257 ASN B CA 1
ATOM 4411 C C . ASN B 1 257 ? -11.076 149.699 58.402 1.00 95.75 257 ASN B C 1
ATOM 4412 O O . ASN B 1 257 ? -10.309 148.748 58.241 1.00 96.95 257 ASN B O 1
ATOM 4417 N N . ASN B 1 258 ? -10.828 150.937 57.970 1.00 98.52 258 ASN B N 1
ATOM 4418 C CA . ASN B 1 258 ? -9.596 151.343 57.261 1.00 98.81 258 ASN B CA 1
ATOM 4419 C C . ASN B 1 258 ? -9.418 150.670 55.893 1.00 92.01 258 ASN B C 1
ATOM 4420 O O . ASN B 1 258 ? -8.289 150.405 55.467 1.00 86.33 258 ASN B O 1
ATOM 4425 N N . GLN B 1 259 ? -10.534 150.445 55.199 1.00 89.55 259 GLN B N 1
ATOM 4426 C CA . GLN B 1 259 ? -10.589 149.544 54.035 1.00 91.06 259 GLN B CA 1
ATOM 4427 C C . GLN B 1 259 ? -9.607 149.915 52.931 1.00 99.20 259 GLN B C 1
ATOM 4428 O O . GLN B 1 259 ? -8.823 149.080 52.479 1.00 106.40 259 GLN B O 1
ATOM 4434 N N . LEU B 1 260 ? -9.667 151.169 52.503 1.00 102.75 260 LEU B N 1
ATOM 4435 C CA . LEU B 1 260 ? -8.720 151.702 51.532 1.00 101.38 260 LEU B CA 1
ATOM 4436 C C . LEU B 1 260 ? -7.332 151.838 52.148 1.00 106.90 260 LEU B C 1
ATOM 4437 O O . LEU B 1 260 ? -7.179 152.438 53.217 1.00 116.36 260 LEU B O 1
ATOM 4442 N N . GLU B 1 261 ? -6.332 151.270 51.473 1.00 107.79 261 GLU B N 1
ATOM 4443 C CA . GLU B 1 261 ? -4.925 151.487 51.821 1.00 104.86 261 GLU B CA 1
ATOM 4444 C C . GLU B 1 261 ? -4.540 152.967 51.707 1.00 106.03 261 GLU B C 1
ATOM 4445 O O . GLU B 1 261 ? -3.767 153.467 52.517 1.00 109.11 261 GLU B O 1
ATOM 4451 N N . ASN B 1 262 ? -5.102 153.655 50.716 1.00 102.02 262 ASN B N 1
ATOM 4452 C CA . ASN B 1 262 ? -4.771 155.044 50.423 1.00 102.48 262 ASN B CA 1
ATOM 4453 C C . ASN B 1 262 ? -6.006 155.744 49.867 1.00 104.37 262 ASN B C 1
ATOM 4454 O O . ASN B 1 262 ? -6.315 155.641 48.676 1.00 108.58 262 ASN B O 1
ATOM 4459 N N . GLU B 1 263 ? -6.701 156.458 50.750 1.00 103.08 263 GLU B N 1
ATOM 4460 C CA . GLU B 1 263 ? -8.023 157.018 50.465 1.00 101.24 263 GLU B CA 1
ATOM 4461 C C . GLU B 1 263 ? -8.075 157.778 49.147 1.00 104.68 263 GLU B C 1
ATOM 4462 O O . GLU B 1 263 ? -8.932 157.513 48.313 1.00 109.75 263 GLU B O 1
ATOM 4468 N N . GLN B 1 264 ? -7.142 158.707 48.968 1.00 105.09 264 GLN B N 1
ATOM 4469 C CA . GLN B 1 264 ? -7.123 159.568 47.789 1.00 103.15 264 GLN B CA 1
ATOM 4470 C C . GLN B 1 264 ? -6.812 158.805 46.506 1.00 101.01 264 GLN B C 1
ATOM 4471 O O . GLN B 1 264 ? -7.499 158.989 45.498 1.00 105.79 264 GLN B O 1
ATOM 4477 N N . LEU B 1 265 ? -5.790 157.951 46.545 1.00 100.53 265 LEU B N 1
ATOM 4478 C CA . LEU B 1 265 ? -5.379 157.196 45.357 1.00 107.29 265 LEU B CA 1
ATOM 4479 C C . LEU B 1 265 ? -6.431 156.156 44.990 1.00 101.78 265 LEU B C 1
ATOM 4480 O O . LEU B 1 265 ? -7.064 156.238 43.942 1.00 97.06 265 LEU B O 1
ATOM 4485 N N . HIS B 1 266 ? -6.627 155.201 45.887 1.00 97.73 266 HIS B N 1
ATOM 4486 C CA . HIS B 1 266 ? -7.386 153.990 45.583 1.00 90.17 266 HIS B CA 1
ATOM 4487 C C . HIS B 1 266 ? -8.902 154.164 45.479 1.00 101.74 266 HIS B C 1
ATOM 4488 O O . HIS B 1 266 ? -9.587 153.238 45.045 1.00 102.66 266 HIS B O 1
ATOM 4495 N N . SER B 1 267 ? -9.426 155.324 45.874 1.00 96.78 267 SER B N 1
ATOM 4496 C CA . SER B 1 267 ? -10.829 155.662 45.604 1.00 87.89 267 SER B CA 1
ATOM 4497 C C . SER B 1 267 ? -11.042 155.982 44.123 1.00 92.51 267 SER B C 1
ATOM 4498 O O . SER B 1 267 ? -12.037 155.561 43.529 1.00 92.64 267 SER B O 1
ATOM 4501 N N . GLN B 1 268 ? -10.109 156.737 43.543 1.00 98.50 268 GLN B N 1
ATOM 4502 C CA . GLN B 1 268 ? -10.146 157.078 42.112 1.00 105.27 268 GLN B CA 1
ATOM 4503 C C . GLN B 1 268 ? -9.995 155.850 41.224 1.00 99.22 268 GLN B C 1
ATOM 4504 O O . GLN B 1 268 ? -10.642 155.759 40.181 1.00 98.56 268 GLN B O 1
ATOM 4510 N N . MET B 1 269 ? -9.138 154.916 41.639 1.00 96.32 269 MET B N 1
ATOM 4511 C CA . MET B 1 269 ? -8.998 153.617 40.970 1.00 97.79 269 MET B CA 1
ATOM 4512 C C . MET B 1 269 ? -10.349 152.928 40.797 1.00 94.23 269 MET B C 1
ATOM 4513 O O . MET B 1 269 ? -10.671 152.440 39.716 1.00 99.59 269 MET B O 1
ATOM 4518 N N . LEU B 1 270 ? -11.132 152.917 41.869 1.00 88.59 270 LEU B N 1
ATOM 4519 C CA . LEU B 1 270 ? -12.487 152.364 41.855 1.00 88.30 270 LEU B CA 1
ATOM 4520 C C . LEU B 1 270 ? -13.466 153.216 41.050 1.00 90.19 270 LEU B C 1
ATOM 4521 O O . LEU B 1 270 ? -14.308 152.685 40.322 1.00 94.38 270 LEU B O 1
ATOM 4526 N N . ALA B 1 271 ? -13.364 154.532 41.202 1.00 90.72 271 ALA B N 1
ATOM 4527 C CA . ALA B 1 271 ? -14.236 155.469 40.496 1.00 90.41 271 ALA B CA 1
ATOM 4528 C C . ALA B 1 271 ? -14.042 155.350 38.996 1.00 95.01 271 ALA B C 1
ATOM 4529 O O . ALA B 1 271 ? -14.998 155.094 38.266 1.00 88.43 271 ALA B O 1
ATOM 4531 N N . LYS B 1 272 ? -12.793 155.499 38.557 1.00 103.38 272 LYS B N 1
ATOM 4532 C CA . LYS B 1 272 ? -12.439 155.456 37.128 1.00 101.19 272 LYS B CA 1
ATOM 4533 C C . LYS B 1 272 ? -12.767 154.126 36.450 1.00 94.90 272 LYS B C 1
ATOM 4534 O O . LYS B 1 272 ? -12.952 154.087 35.233 1.00 102.37 272 LYS B O 1
ATOM 4540 N N . LYS B 1 273 ? -12.839 153.053 37.236 1.00 92.17 273 LYS B N 1
ATOM 4541 C CA . LYS B 1 273 ? -13.231 151.730 36.743 1.00 91.15 273 LYS B CA 1
ATOM 4542 C C . LYS B 1 273 ? -14.670 151.336 37.134 1.00 87.63 273 LYS B C 1
ATOM 4543 O O . LYS B 1 273 ? -14.998 150.158 37.219 1.00 81.47 273 LYS B O 1
ATOM 4549 N N . GLY B 1 274 ? -15.520 152.339 37.356 1.00 93.00 274 GLY B N 1
ATOM 4550 C CA . GLY B 1 274 ? -16.972 152.161 37.476 1.00 96.79 274 GLY B CA 1
ATOM 4551 C C . GLY B 1 274 ? -17.506 151.395 38.669 1.00 99.40 274 GLY B C 1
ATOM 4552 O O . GLY B 1 274 ? -18.660 150.969 38.658 1.00 104.01 274 GLY B O 1
ATOM 4553 N N . ILE B 1 275 ? -16.683 151.241 39.702 1.00 96.53 275 ILE B N 1
ATOM 4554 C CA . ILE B 1 275 ? -17.044 150.484 40.903 1.00 83.87 275 ILE B CA 1
ATOM 4555 C C . ILE B 1 275 ? -17.504 151.468 41.982 1.00 92.32 275 ILE B C 1
ATOM 4556 O O . ILE B 1 275 ? -16.868 152.509 42.183 1.00 93.93 275 ILE B O 1
ATOM 4561 N N . LEU B 1 276 ? -18.590 151.127 42.678 1.00 102.93 276 LEU B N 1
ATOM 4562 C CA . LEU B 1 276 ? -19.129 151.966 43.756 1.00 96.74 276 LEU B CA 1
ATOM 4563 C C . LEU B 1 276 ? -18.560 151.553 45.114 1.00 99.66 276 LEU B C 1
ATOM 4564 O O . LEU B 1 276 ? -18.724 150.407 45.540 1.00 99.62 276 LEU B O 1
ATOM 4569 N N . TYR B 1 277 ? -17.890 152.495 45.779 1.00 97.75 277 TYR B N 1
ATOM 4570 C CA . TYR B 1 277 ? -17.360 152.300 47.139 1.00 97.10 277 TYR B CA 1
ATOM 4571 C C . TYR B 1 277 ? -18.184 153.070 48.167 1.00 95.10 277 TYR B C 1
ATOM 4572 O O . TYR B 1 277 ? -18.151 154.302 48.200 1.00 91.37 277 TYR B O 1
ATOM 4581 N N . SER B 1 278 ? -18.926 152.335 48.994 1.00 93.19 278 SER B N 1
ATOM 4582 C CA . SER B 1 278 ? -19.587 152.912 50.159 1.00 86.62 278 SER B CA 1
ATOM 4583 C C . SER B 1 278 ? -18.495 153.188 51.190 1.00 87.64 278 SER B C 1
ATOM 4584 O O . SER B 1 278 ? -17.754 152.265 51.537 1.00 93.44 278 SER B O 1
ATOM 4587 N N . PRO B 1 279 ? -18.369 154.450 51.660 1.00 91.81 279 PRO B N 1
ATOM 4588 C CA . PRO B 1 279 ? -17.307 154.774 52.622 1.00 89.55 279 PRO B CA 1
ATOM 4589 C C . PRO B 1 279 ? -17.311 153.887 53.873 1.00 85.04 279 PRO B C 1
ATOM 4590 O O . PRO B 1 279 ? -18.370 153.677 54.473 1.00 86.72 279 PRO B O 1
ATOM 4594 N N . ASP B 1 280 ? -16.135 153.371 54.235 1.00 83.14 280 ASP B N 1
ATOM 4595 C CA . ASP B 1 280 ? -16.005 152.414 55.345 1.00 83.23 280 ASP B CA 1
ATOM 4596 C C . ASP B 1 280 ? -16.566 152.948 56.660 1.00 83.51 280 ASP B C 1
ATOM 4597 O O . ASP B 1 280 ? -17.371 152.280 57.303 1.00 87.26 280 ASP B O 1
ATOM 4602 N N . TYR B 1 281 ? -16.187 154.179 57.003 1.00 88.22 281 TYR B N 1
ATOM 4603 C CA . TYR B 1 281 ? -16.534 154.790 58.302 1.00 90.21 281 TYR B CA 1
ATOM 4604 C C . TYR B 1 281 ? -17.996 155.239 58.453 1.00 92.04 281 TYR B C 1
ATOM 4605 O O . TYR B 1 281 ? -18.440 155.497 59.571 1.00 88.49 281 TYR B O 1
ATOM 4614 N N . VAL B 1 282 ? -18.731 155.333 57.347 1.00 91.06 282 VAL B N 1
ATOM 4615 C CA . VAL B 1 282 ? -20.182 155.564 57.396 1.00 83.88 282 VAL B CA 1
ATOM 4616 C C . VAL B 1 282 ? -20.935 154.274 57.722 1.00 83.12 282 VAL B C 1
ATOM 4617 O O . VAL B 1 282 ? -21.894 154.308 58.486 1.00 84.52 282 VAL B O 1
ATOM 4621 N N . ILE B 1 283 ? -20.514 153.156 57.131 1.00 88.84 283 ILE B N 1
ATOM 4622 C CA . ILE B 1 283 ? -21.128 151.843 57.399 1.00 86.86 283 ILE B CA 1
ATOM 4623 C C . ILE B 1 283 ? -20.750 151.281 58.783 1.00 83.81 283 ILE B C 1
ATOM 4624 O O . ILE B 1 283 ? -21.593 150.699 59.477 1.00 81.02 283 ILE B O 1
ATOM 4629 N N . ASN B 1 284 ? -19.487 151.457 59.167 1.00 82.18 284 ASN B N 1
ATOM 4630 C CA . ASN B 1 284 ? -18.997 151.097 60.511 1.00 85.26 284 ASN B CA 1
ATOM 4631 C C . ASN B 1 284 ? -19.674 151.838 61.667 1.00 94.43 284 ASN B C 1
ATOM 4632 O O . ASN B 1 284 ? -19.630 151.378 62.809 1.00 98.60 284 ASN B O 1
ATOM 4637 N N . ALA B 1 285 ? -20.289 152.979 61.355 1.00 93.66 285 ALA B N 1
ATOM 4638 C CA . ALA B 1 285 ? -20.995 153.831 62.314 1.00 84.84 285 ALA B CA 1
ATOM 4639 C C . ALA B 1 285 ? -21.995 153.139 63.240 1.00 85.64 285 ALA B C 1
ATOM 4640 O O . ALA B 1 285 ? -22.265 153.647 64.329 1.00 93.14 285 ALA B O 1
ATOM 4642 N N . GLY B 1 286 ? -22.554 152.007 62.815 1.00 79.83 286 GLY B N 1
ATOM 4643 C CA . GLY B 1 286 ? -23.405 151.186 63.683 1.00 85.91 286 GLY B CA 1
ATOM 4644 C C . GLY B 1 286 ? -22.772 150.912 65.040 1.00 86.05 286 GLY B C 1
ATOM 4645 O O . GLY B 1 286 ? -23.453 150.945 66.069 1.00 86.97 286 GLY B O 1
ATOM 4646 N N . GLY B 1 287 ? -21.462 150.658 65.032 1.00 85.18 287 GLY B N 1
ATOM 4647 C CA . GLY B 1 287 ? -20.666 150.516 66.259 1.00 87.92 287 GLY B CA 1
ATOM 4648 C C . GLY B 1 287 ? -20.604 151.771 67.122 1.00 89.48 287 GLY B C 1
ATOM 4649 O O . GLY B 1 287 ? -20.645 151.687 68.351 1.00 93.54 287 GLY B O 1
ATOM 4650 N N . LEU B 1 288 ? -20.486 152.931 66.478 1.00 88.70 288 LEU B N 1
ATOM 4651 C CA . LEU B 1 288 ? -20.499 154.227 67.173 1.00 87.14 288 LEU B CA 1
ATOM 4652 C C . LEU B 1 288 ? -21.879 154.597 67.720 1.00 85.24 288 LEU B C 1
ATOM 4653 O O . LEU B 1 288 ? -21.975 155.066 68.854 1.00 87.99 288 LEU B O 1
ATOM 4658 N N . ILE B 1 289 ? -22.933 154.402 66.925 1.00 85.70 289 ILE B N 1
ATOM 4659 C CA . ILE B 1 289 ? -24.313 154.682 67.374 1.00 89.70 289 ILE B CA 1
ATOM 4660 C C . ILE B 1 289 ? -24.683 153.826 68.593 1.00 90.15 289 ILE B C 1
ATOM 4661 O O . ILE B 1 289 ? -25.439 154.274 69.458 1.00 92.78 289 ILE B O 1
ATOM 4666 N N . ASN B 1 290 ? -24.139 152.612 68.661 1.00 88.38 290 ASN B N 1
ATOM 4667 C CA . ASN B 1 290 ? -24.241 151.765 69.857 1.00 94.68 290 ASN B CA 1
ATOM 4668 C C . ASN B 1 290 ? -23.673 152.456 71.112 1.00 88.51 290 ASN B C 1
ATOM 4669 O O . ASN B 1 290 ? -24.362 152.589 72.129 1.00 83.38 290 ASN B O 1
ATOM 4674 N N . VAL B 1 291 ? -22.426 152.909 71.020 1.00 84.80 291 VAL B N 1
ATOM 4675 C CA . VAL B 1 291 ? -21.761 153.582 72.137 1.00 85.04 291 VAL B CA 1
ATOM 4676 C C . VAL B 1 291 ? -22.485 154.882 72.519 1.00 83.67 291 VAL B C 1
ATOM 4677 O O . VAL B 1 291 ? -22.587 155.221 73.699 1.00 87.40 291 VAL B O 1
ATOM 4681 N N . TYR B 1 292 ? -22.994 155.595 71.522 1.00 85.93 292 TYR B N 1
ATOM 4682 C CA . TYR B 1 292 ? -23.702 156.849 71.758 1.00 92.03 292 TYR B CA 1
ATOM 4683 C C . TYR B 1 292 ? -24.869 156.673 72.729 1.00 87.55 292 TYR B C 1
ATOM 4684 O O . TYR B 1 292 ? -25.000 157.426 73.685 1.00 94.09 292 TYR B O 1
ATOM 4693 N N . ASN B 1 293 ? -25.712 155.682 72.478 1.00 86.67 293 ASN B N 1
ATOM 4694 C CA . ASN B 1 293 ? -26.899 155.469 73.306 1.00 92.85 293 ASN B CA 1
ATOM 4695 C C . ASN B 1 293 ? -26.573 155.173 74.766 1.00 102.21 293 ASN B C 1
ATOM 4696 O O . ASN B 1 293 ? -27.286 155.626 75.660 1.00 108.50 293 ASN B O 1
ATOM 4701 N N . GLU B 1 294 ? -25.482 154.443 74.994 1.00 101.36 294 GLU B N 1
ATOM 4702 C CA . GLU B 1 294 ? -25.013 154.144 76.355 1.00 96.95 294 GLU B CA 1
ATOM 4703 C C . GLU B 1 294 ? -24.674 155.425 77.114 1.00 93.72 294 GLU B C 1
ATOM 4704 O O . GLU B 1 294 ? -24.973 155.526 78.301 1.00 98.69 294 GLU B O 1
ATOM 4710 N N . MET B 1 295 ? -24.072 156.400 76.426 1.00 85.89 295 MET B N 1
ATOM 4711 C CA . MET B 1 295 ? -23.812 157.725 77.012 1.00 87.82 295 MET B CA 1
ATOM 4712 C C . MET B 1 295 ? -25.081 158.373 77.536 1.00 101.74 295 MET B C 1
ATOM 4713 O O . MET B 1 295 ? -25.137 158.785 78.697 1.00 119.33 295 MET B O 1
ATOM 4718 N N . ILE B 1 296 ? -26.097 158.440 76.676 1.00 104.02 296 ILE B N 1
ATOM 4719 C CA . ILE B 1 296 ? -27.390 159.048 77.023 1.00 101.32 296 ILE B CA 1
ATOM 4720 C C . ILE B 1 296 ? -28.327 158.070 77.762 1.00 97.09 296 ILE B C 1
ATOM 4721 O O . ILE B 1 296 ? -29.502 158.378 77.967 1.00 110.29 296 ILE B O 1
ATOM 4726 N N . GLY B 1 297 ? -27.813 156.902 78.151 1.00 101.21 297 GLY B N 1
ATOM 4727 C CA . GLY B 1 297 ? -28.606 155.864 78.807 1.00 105.97 297 GLY B CA 1
ATOM 4728 C C . GLY B 1 297 ? -29.238 154.994 77.746 1.00 102.66 297 GLY B C 1
ATOM 4729 O O . GLY B 1 297 ? -29.983 155.496 76.902 1.00 101.31 297 GLY B O 1
ATOM 4730 N N . TYR B 1 298 ? -28.939 153.696 77.776 1.00 98.40 298 TYR B N 1
ATOM 4731 C CA . TYR B 1 298 ? -29.264 152.822 76.643 1.00 102.99 298 TYR B CA 1
ATOM 4732 C C . TYR B 1 298 ? -30.759 152.556 76.471 1.00 110.23 298 TYR B C 1
ATOM 4733 O O . TYR B 1 298 ? -31.462 152.184 77.415 1.00 108.97 298 TYR B O 1
ATOM 4742 N N . ASP B 1 299 ? -31.206 152.737 75.231 1.00 111.44 299 ASP B N 1
ATOM 4743 C CA . ASP B 1 299 ? -32.591 152.560 74.834 1.00 110.37 299 ASP B CA 1
ATOM 4744 C C . ASP B 1 299 ? -32.582 151.842 73.483 1.00 110.60 299 ASP B C 1
ATOM 4745 O O . ASP B 1 299 ? -32.363 152.467 72.441 1.00 111.53 299 ASP B O 1
ATOM 4750 N N . GLU B 1 300 ? -32.797 150.526 73.522 1.00 112.51 300 GLU B N 1
ATOM 4751 C CA . GLU B 1 300 ? -32.807 149.675 72.319 1.00 114.68 300 GLU B CA 1
ATOM 4752 C C . GLU B 1 300 ? -33.783 150.135 71.238 1.00 113.43 300 GLU B C 1
ATOM 4753 O O . GLU B 1 300 ? -33.475 150.050 70.046 1.00 106.30 300 GLU B O 1
ATOM 4759 N N . GLU B 1 301 ? -34.953 150.606 71.667 1.00 117.34 301 GLU B N 1
ATOM 4760 C CA . GLU B 1 301 ? -35.994 151.103 70.763 1.00 118.09 301 GLU B CA 1
ATOM 4761 C C . GLU B 1 301 ? -35.479 152.218 69.848 1.00 112.43 301 GLU B C 1
ATOM 4762 O O . GLU B 1 301 ? -35.751 152.204 68.646 1.00 110.37 301 GLU B O 1
ATOM 4768 N N . LYS B 1 302 ? -34.735 153.164 70.423 1.00 113.88 302 LYS B N 1
ATOM 4769 C CA . LYS B 1 302 ? -34.222 154.319 69.675 1.00 105.60 302 LYS B CA 1
ATOM 4770 C C . LYS B 1 302 ? -32.994 153.934 68.850 1.00 104.21 302 LYS B C 1
ATOM 4771 O O . LYS B 1 302 ? -32.954 154.190 67.650 1.00 105.23 302 LYS B O 1
ATOM 4777 N N . ALA B 1 303 ? -32.014 153.304 69.495 1.00 106.97 303 ALA B N 1
ATOM 4778 C CA . ALA B 1 303 ? -30.767 152.851 68.846 1.00 103.95 303 ALA B CA 1
ATOM 4779 C C . ALA B 1 303 ? -30.988 152.090 67.539 1.00 101.25 303 ALA B C 1
ATOM 4780 O O . ALA B 1 303 ? -30.269 152.298 66.559 1.00 97.31 303 ALA B O 1
ATOM 4782 N N . PHE B 1 304 ? -31.980 151.204 67.547 1.00 106.73 304 PHE B N 1
ATOM 4783 C CA . PHE B 1 304 ? -32.347 150.414 66.369 1.00 106.06 304 PHE B CA 1
ATOM 4784 C C . PHE B 1 304 ? -32.977 151.262 65.252 1.00 97.03 304 PHE B C 1
ATOM 4785 O O . PHE B 1 304 ? -33.001 150.821 64.103 1.00 94.46 304 PHE B O 1
ATOM 4793 N N . LYS B 1 305 ? -33.506 152.444 65.597 1.00 99.86 305 LYS B N 1
ATOM 4794 C CA . LYS B 1 305 ? -33.908 153.477 64.612 1.00 90.83 305 LYS B CA 1
ATOM 4795 C C . LYS B 1 305 ? -32.732 154.300 64.111 1.00 88.79 305 LYS B C 1
ATOM 4796 O O . LYS B 1 305 ? -32.609 154.548 62.916 1.00 93.41 305 LYS B O 1
ATOM 4802 N N . GLN B 1 306 ? -31.882 154.729 65.036 1.00 90.22 306 GLN B N 1
ATOM 4803 C CA . GLN B 1 306 ? -30.767 155.638 64.738 1.00 95.27 306 GLN B CA 1
ATOM 4804 C C . GLN B 1 306 ? -29.788 155.103 63.681 1.00 96.06 306 GLN B C 1
ATOM 4805 O O . GLN B 1 306 ? -29.205 155.880 62.927 1.00 97.46 306 GLN B O 1
ATOM 4811 N N . VAL B 1 307 ? -29.626 153.783 63.627 1.00 97.05 307 VAL B N 1
ATOM 4812 C CA . VAL B 1 307 ? -28.788 153.122 62.611 1.00 93.73 307 VAL B CA 1
ATOM 4813 C C . VAL B 1 307 ? -29.341 153.229 61.153 1.00 94.31 307 VAL B C 1
ATOM 4814 O O . VAL B 1 307 ? -28.599 153.061 60.183 1.00 99.42 307 VAL B O 1
ATOM 4818 N N . HIS B 1 308 ? -30.631 153.520 60.995 1.00 92.05 308 HIS B N 1
ATOM 4819 C CA . HIS B 1 308 ? -31.200 153.772 59.664 1.00 92.01 308 HIS B CA 1
ATOM 4820 C C . HIS B 1 308 ? -30.661 155.031 58.967 1.00 96.23 308 HIS B C 1
ATOM 4821 O O . HIS B 1 308 ? -30.928 155.243 57.782 1.00 99.20 308 HIS B O 1
ATOM 4828 N N . ASN B 1 309 ? -29.928 155.867 59.701 1.00 95.72 309 ASN B N 1
ATOM 4829 C CA . ASN B 1 309 ? -29.191 156.991 59.113 1.00 102.05 309 ASN B CA 1
ATOM 4830 C C . ASN B 1 309 ? -28.172 156.587 58.046 1.00 104.15 309 ASN B C 1
ATOM 4831 O O . ASN B 1 309 ? -27.989 157.316 57.075 1.00 99.24 309 ASN B O 1
ATOM 4836 N N . ILE B 1 310 ? -27.530 155.432 58.220 1.00 106.21 310 ILE B N 1
ATOM 4837 C CA . ILE B 1 310 ? -26.566 154.909 57.232 1.00 101.90 310 ILE B CA 1
ATOM 4838 C C . ILE B 1 310 ? -27.228 154.766 55.847 1.00 99.54 310 ILE B C 1
ATOM 4839 O O . ILE B 1 310 ? -26.620 155.100 54.825 1.00 98.76 310 ILE B O 1
ATOM 4844 N N . TYR B 1 311 ? -28.474 154.291 55.837 1.00 98.69 311 TYR B N 1
ATOM 4845 C CA . TYR B 1 311 ? -29.255 154.114 54.603 1.00 101.74 311 TYR B CA 1
ATOM 4846 C C . TYR B 1 311 ? -29.539 155.455 53.929 1.00 100.12 311 TYR B C 1
ATOM 4847 O O . TYR B 1 311 ? -29.271 155.625 52.740 1.00 95.14 311 TYR B O 1
ATOM 4856 N N . ASP B 1 312 ? -30.084 156.391 54.702 1.00 99.18 312 ASP B N 1
ATOM 4857 C CA . ASP B 1 312 ? -30.343 157.757 54.232 1.00 96.43 312 ASP B CA 1
ATOM 4858 C C . ASP B 1 312 ? -29.059 158.474 53.806 1.00 96.50 312 ASP B C 1
ATOM 4859 O O . ASP B 1 312 ? -28.990 159.031 52.711 1.00 99.74 312 ASP B O 1
ATOM 4864 N N . THR B 1 313 ? -28.059 158.445 54.685 1.00 98.51 313 THR B N 1
ATOM 4865 C CA . THR B 1 313 ? -26.735 159.047 54.450 1.00 99.96 313 THR B CA 1
ATOM 4866 C C . THR B 1 313 ? -26.108 158.621 53.117 1.00 92.94 313 THR B C 1
ATOM 4867 O O . THR B 1 313 ? -25.644 159.463 52.347 1.00 86.67 313 THR B O 1
ATOM 4871 N N . LEU B 1 314 ? -26.095 157.314 52.863 1.00 91.21 314 LEU B N 1
ATOM 4872 C CA . LEU B 1 314 ? -25.363 156.752 51.723 1.00 90.91 314 LEU B CA 1
ATOM 4873 C C . LEU B 1 314 ? -25.981 157.107 50.362 1.00 96.96 314 LEU B C 1
ATOM 4874 O O . LEU B 1 314 ? -25.257 157.470 49.426 1.00 97.93 314 LEU B O 1
ATOM 4879 N N . LEU B 1 315 ? -27.308 157.010 50.263 1.00 96.17 315 LEU B N 1
ATOM 4880 C CA . LEU B 1 315 ? -28.038 157.404 49.048 1.00 92.76 315 LEU B CA 1
ATOM 4881 C C . LEU B 1 315 ? -27.644 158.812 48.618 1.00 96.12 315 LEU B C 1
ATOM 4882 O O . LEU B 1 315 ? -27.382 159.061 47.440 1.00 102.68 315 LEU B O 1
ATOM 4887 N N . ALA B 1 316 ? -27.608 159.714 49.596 1.00 90.30 316 ALA B N 1
ATOM 4888 C CA . ALA B 1 316 ? -27.152 161.089 49.400 1.00 93.49 316 ALA B CA 1
ATOM 4889 C C . ALA B 1 316 ? -25.696 161.169 48.922 1.00 99.21 316 ALA B C 1
ATOM 4890 O O . ALA B 1 316 ? -25.405 161.891 47.963 1.00 103.44 316 ALA B O 1
ATOM 4892 N N . ILE B 1 317 ? -24.799 160.426 49.580 1.00 92.98 317 ILE B N 1
ATOM 4893 C CA . ILE B 1 317 ? -23.364 160.368 49.200 1.00 94.53 317 ILE B CA 1
ATOM 4894 C C . ILE B 1 317 ? -23.172 159.908 47.739 1.00 96.87 317 ILE B C 1
ATOM 4895 O O . ILE B 1 317 ? -22.336 160.456 47.010 1.00 101.99 317 ILE B O 1
ATOM 4900 N N . PHE B 1 318 ? -23.949 158.908 47.329 1.00 92.54 318 PHE B N 1
ATOM 4901 C CA . PHE B 1 318 ? -23.938 158.433 45.938 1.00 99.20 318 PHE B CA 1
ATOM 4902 C C . PHE B 1 318 ? -24.587 159.434 44.973 1.00 109.44 318 PHE B C 1
ATOM 4903 O O . PHE B 1 318 ? -24.117 159.610 43.846 1.00 110.45 318 PHE B O 1
ATOM 4911 N N . GLU B 1 319 ? -25.677 160.061 45.417 1.00 108.19 319 GLU B N 1
ATOM 4912 C CA . GLU B 1 319 ? -26.317 161.171 44.689 1.00 103.41 319 GLU B CA 1
ATOM 4913 C C . GLU B 1 319 ? -25.374 162.365 44.523 1.00 101.84 319 GLU B C 1
ATOM 4914 O O . GLU B 1 319 ? -25.276 162.931 43.433 1.00 102.66 319 GLU B O 1
ATOM 4920 N N . ILE B 1 320 ? -24.692 162.727 45.609 1.00 99.05 320 ILE B N 1
ATOM 4921 C CA . ILE B 1 320 ? -23.731 163.839 45.628 1.00 105.19 320 ILE B CA 1
ATOM 4922 C C . ILE B 1 320 ? -22.499 163.524 44.779 1.00 102.98 320 ILE B C 1
ATOM 4923 O O . ILE B 1 320 ? -21.955 164.413 44.119 1.00 108.03 320 ILE B O 1
ATOM 4928 N N . ALA B 1 321 ? -22.058 162.271 44.812 1.00 98.44 321 ALA B N 1
ATOM 4929 C CA . ALA B 1 321 ? -20.964 161.812 43.956 1.00 108.10 321 ALA B CA 1
ATOM 4930 C C . ALA B 1 321 ? -21.241 162.077 42.471 1.00 111.68 321 ALA B C 1
ATOM 4931 O O . ALA B 1 321 ? -20.355 162.532 41.745 1.00 110.49 321 ALA B O 1
ATOM 4933 N N . LYS B 1 322 ? -22.478 161.813 42.047 1.00 116.55 322 LYS B N 1
ATOM 4934 C CA . LYS B 1 322 ? -22.885 161.930 40.633 1.00 118.26 322 LYS B CA 1
ATOM 4935 C C . LYS B 1 322 ? -23.061 163.367 40.146 1.00 115.95 322 LYS B C 1
ATOM 4936 O O . LYS B 1 322 ? -22.450 163.767 39.153 1.00 121.98 322 LYS B O 1
ATOM 4942 N N . GLU B 1 323 ? -23.909 164.123 40.838 1.00 109.58 323 GLU B N 1
ATOM 4943 C CA . GLU B 1 323 ? -24.206 165.519 40.483 1.00 110.12 323 GLU B CA 1
ATOM 4944 C C . GLU B 1 323 ? -22.966 166.415 40.425 1.00 110.44 323 GLU B C 1
ATOM 4945 O O . GLU B 1 323 ? -22.845 167.259 39.533 1.00 109.20 323 GLU B O 1
ATOM 4951 N N . GLN B 1 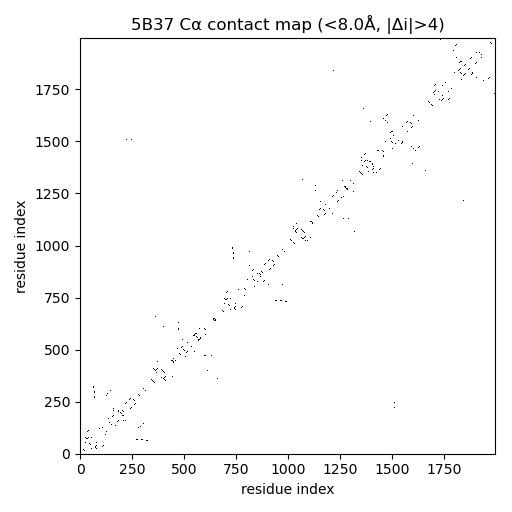324 ? -22.064 166.224 41.384 1.00 112.53 324 GLN B N 1
ATOM 4952 C CA . GLN B 1 324 ? -20.845 167.029 41.509 1.00 111.19 324 GLN B CA 1
ATOM 4953 C C . GLN B 1 324 ? -19.677 166.483 40.678 1.00 113.99 324 GLN B C 1
ATOM 4954 O O . GLN B 1 324 ? -18.724 167.214 40.400 1.00 119.81 324 GLN B O 1
ATOM 4960 N N . GLY B 1 325 ? -19.747 165.204 40.301 1.00 104.98 325 GLY B N 1
ATOM 4961 C CA . GLY B 1 325 ? -18.703 164.558 39.496 1.00 104.43 325 GLY B CA 1
ATOM 4962 C C . GLY B 1 325 ? -17.458 164.308 40.324 1.00 101.66 325 GLY B C 1
ATOM 4963 O O . GLY B 1 325 ? -16.375 164.811 40.013 1.00 100.36 325 GLY B O 1
ATOM 4964 N N . VAL B 1 326 ? -17.627 163.530 41.387 1.00 103.96 326 VAL B N 1
ATOM 4965 C CA . VAL B 1 326 ? -16.588 163.358 42.398 1.00 103.49 326 VAL B CA 1
ATOM 4966 C C . VAL B 1 326 ? -16.794 162.053 43.181 1.00 101.29 326 VAL B C 1
ATOM 4967 O O . VAL B 1 326 ? -17.903 161.528 43.239 1.00 99.75 326 VAL B O 1
ATOM 4971 N N . THR B 1 327 ? -15.713 161.547 43.773 1.00 101.01 327 THR B N 1
ATOM 4972 C CA . THR B 1 327 ? -15.720 160.305 44.568 1.00 101.98 327 THR B CA 1
ATOM 4973 C C . THR B 1 327 ? -16.697 160.337 45.756 1.00 105.27 327 THR B C 1
ATOM 4974 O O . THR B 1 327 ? -17.157 161.402 46.171 1.00 108.89 327 THR B O 1
ATOM 4978 N N . THR B 1 328 ? -17.013 159.155 46.283 1.00 97.41 328 THR B N 1
ATOM 4979 C CA . THR B 1 328 ? -17.840 159.031 47.491 1.00 95.98 328 THR B CA 1
ATOM 4980 C C . THR B 1 328 ? -17.142 159.591 48.725 1.00 104.92 328 THR B C 1
ATOM 4981 O O . THR B 1 328 ? -17.802 160.128 49.618 1.00 108.36 328 THR B O 1
ATOM 4985 N N . ASN B 1 329 ? -15.818 159.464 48.775 1.00 104.11 329 ASN B N 1
ATOM 4986 C CA . ASN B 1 329 ? -15.048 159.969 49.909 1.00 103.93 329 ASN B CA 1
ATOM 4987 C C . ASN B 1 329 ? -15.069 161.491 49.975 1.00 106.12 329 ASN B C 1
ATOM 4988 O O . ASN B 1 329 ? -15.295 162.055 51.041 1.00 111.38 329 ASN B O 1
ATOM 4993 N N . ASP B 1 330 ? -14.843 162.147 48.838 1.00 109.31 330 ASP B N 1
ATOM 4994 C CA . ASP B 1 330 ? -15.028 163.609 48.722 1.00 110.68 330 ASP B CA 1
ATOM 4995 C C . ASP B 1 330 ? -16.484 164.024 48.962 1.00 112.11 330 ASP B C 1
ATOM 4996 O O . ASP B 1 330 ? -16.742 165.065 49.569 1.00 116.90 330 ASP B O 1
ATOM 5001 N N . ALA B 1 331 ? -17.422 163.215 48.470 1.00 113.02 331 ALA B N 1
ATOM 5002 C CA . ALA B 1 331 ? -18.856 163.440 48.695 1.00 112.38 331 ALA B CA 1
ATOM 5003 C C . ALA B 1 331 ? -19.228 163.328 50.180 1.00 111.24 331 ALA B C 1
ATOM 5004 O O . ALA B 1 331 ? -19.997 164.142 50.703 1.00 111.78 331 ALA B O 1
ATOM 5006 N N . ALA B 1 332 ? -18.666 162.323 50.847 1.00 109.67 332 ALA B N 1
ATOM 5007 C CA . ALA B 1 332 ? -18.843 162.119 52.289 1.00 113.29 332 ALA B CA 1
ATOM 5008 C C . ALA B 1 332 ? -18.318 163.283 53.138 1.00 107.67 332 ALA B C 1
ATOM 5009 O O . ALA B 1 332 ? -18.876 163.573 54.197 1.00 111.63 332 ALA B O 1
ATOM 5011 N N . ARG B 1 333 ? -17.243 163.927 52.680 1.00 109.60 333 ARG B N 1
ATOM 5012 C CA . ARG B 1 333 ? -16.684 165.102 53.356 1.00 100.95 333 ARG B CA 1
ATOM 5013 C C . ARG B 1 333 ? -17.647 166.274 53.277 1.00 102.68 333 ARG B C 1
ATOM 5014 O O . ARG B 1 333 ? -17.991 166.864 54.300 1.00 102.69 333 ARG B O 1
ATOM 5022 N N . ARG B 1 334 ? -18.075 166.596 52.057 1.00 106.73 334 ARG B N 1
ATOM 5023 C CA . ARG B 1 334 ? -19.004 167.710 51.803 1.00 102.45 334 ARG B CA 1
ATOM 5024 C C . ARG B 1 334 ? -20.344 167.528 52.497 1.00 105.17 334 ARG B C 1
ATOM 5025 O O . ARG B 1 334 ? -20.936 168.490 52.976 1.00 102.83 334 ARG B O 1
ATOM 5033 N N . LEU B 1 335 ? -20.821 166.291 52.521 1.00 102.09 335 LEU B N 1
ATOM 5034 C CA . LEU B 1 335 ? -22.032 165.933 53.249 1.00 100.29 335 LEU B CA 1
ATOM 5035 C C . LEU B 1 335 ? -21.856 166.050 54.786 1.00 100.03 335 LEU B C 1
ATOM 5036 O O . LEU B 1 335 ? -22.770 166.477 55.499 1.00 96.37 335 LEU B O 1
ATOM 5041 N N . ALA B 1 336 ? -20.685 165.664 55.283 1.00 100.07 336 ALA B N 1
ATOM 5042 C CA . ALA B 1 336 ? -20.339 165.837 56.695 1.00 100.22 336 ALA B CA 1
ATOM 5043 C C . ALA B 1 336 ? -20.180 167.314 57.047 1.00 109.99 336 ALA B C 1
ATOM 5044 O O . ALA B 1 336 ? -20.748 167.800 58.030 1.00 107.57 336 ALA B O 1
ATOM 5046 N N . GLU B 1 337 ? -19.388 168.004 56.234 1.00 112.38 337 GLU B N 1
ATOM 5047 C CA . GLU B 1 337 ? -19.100 169.424 56.407 1.00 106.72 337 GLU B CA 1
ATOM 5048 C C . GLU B 1 337 ? -20.369 170.279 56.395 1.00 108.73 337 GLU B C 1
ATOM 5049 O O . GLU B 1 337 ? -20.627 171.015 57.348 1.00 109.59 337 GLU B O 1
ATOM 5055 N N . ASP B 1 338 ? -21.163 170.158 55.333 1.00 106.61 338 ASP B N 1
ATOM 5056 C CA . ASP B 1 338 ? -22.403 170.946 55.187 1.00 107.34 338 ASP B CA 1
ATOM 5057 C C . ASP B 1 338 ? -23.412 170.680 56.314 1.00 99.87 338 ASP B C 1
ATOM 5058 O O . ASP B 1 338 ? -24.148 171.583 56.714 1.00 105.39 338 ASP B O 1
ATOM 5063 N N . ARG B 1 339 ? -23.438 169.449 56.819 1.00 97.59 339 ARG B N 1
ATOM 5064 C CA . ARG B 1 339 ? -24.283 169.105 57.969 1.00 106.75 339 ARG B CA 1
ATOM 5065 C C . ARG B 1 339 ? -23.891 169.904 59.225 1.00 105.48 339 ARG B C 1
ATOM 5066 O O . ARG B 1 339 ? -24.763 170.377 59.959 1.00 100.79 339 ARG B O 1
ATOM 5074 N N . ILE B 1 340 ? -22.585 170.053 59.451 1.00 104.52 340 ILE B N 1
ATOM 5075 C CA . ILE B 1 340 ? -22.047 170.862 60.564 1.00 108.67 340 ILE B CA 1
ATOM 5076 C C . ILE B 1 340 ? -22.317 172.356 60.359 1.00 106.74 340 ILE B C 1
ATOM 5077 O O . ILE B 1 340 ? -22.739 173.055 61.288 1.00 101.92 340 ILE B O 1
ATOM 5082 N N . ASN B 1 341 ? -22.043 172.826 59.143 1.00 111.93 341 ASN B N 1
ATOM 5083 C CA . ASN B 1 341 ? -22.249 174.225 58.755 1.00 108.92 341 ASN B CA 1
ATOM 5084 C C . ASN B 1 341 ? -23.707 174.650 58.917 1.00 107.24 341 ASN B C 1
ATOM 5085 O O . ASN B 1 341 ? -24.004 175.665 59.548 1.00 109.97 341 ASN B O 1
ATOM 5090 N N . ASN B 1 342 ? -24.605 173.852 58.348 1.00 109.74 342 ASN B N 1
ATOM 5091 C CA . ASN B 1 342 ? -26.050 174.071 58.465 1.00 110.40 342 ASN B CA 1
ATOM 5092 C C . ASN B 1 342 ? -26.595 173.966 59.903 1.00 109.44 342 ASN B C 1
ATOM 5093 O O . ASN B 1 342 ? -27.578 174.627 60.243 1.00 118.61 342 ASN B O 1
ATOM 5098 N N . SER B 1 343 ? -25.951 173.147 60.738 1.00 100.48 343 SER B N 1
ATOM 5099 C CA . SER B 1 343 ? -26.381 172.920 62.127 1.00 98.97 343 SER B CA 1
ATOM 5100 C C . SER B 1 343 ? -26.276 174.121 63.079 1.00 95.15 343 SER B C 1
ATOM 5101 O O . SER B 1 343 ? -26.829 174.073 64.181 1.00 91.82 343 SER B O 1
ATOM 5104 N N . LYS B 1 344 ? -25.585 175.184 62.658 1.00 103.08 344 LYS B N 1
ATOM 5105 C CA . LYS B 1 344 ? -25.403 176.404 63.466 1.00 98.23 344 LYS B CA 1
ATOM 5106 C C . LYS B 1 344 ? -26.686 177.156 63.882 1.00 106.74 344 LYS B C 1
ATOM 5107 O O . LYS B 1 344 ? -26.660 177.916 64.849 1.00 109.84 344 LYS B O 1
ATOM 5113 N N . ARG B 1 345 ? -27.792 176.937 63.172 1.00 105.42 345 ARG B N 1
ATOM 5114 C CA . ARG B 1 345 ? -29.074 177.580 63.490 1.00 104.40 345 ARG B CA 1
ATOM 5115 C C . ARG B 1 345 ? -29.711 176.950 64.734 1.00 108.20 345 ARG B C 1
ATOM 5116 O O . ARG B 1 345 ? -30.198 177.664 65.611 1.00 98.93 345 ARG B O 1
ATOM 5124 N N . SER B 1 346 ? -29.711 175.617 64.789 1.00 111.05 346 SER B N 1
ATOM 5125 C CA . SER B 1 346 ? -30.162 174.864 65.970 1.00 110.98 346 SER B CA 1
ATOM 5126 C C . SER B 1 346 ? -28.980 174.478 66.857 1.00 102.77 346 SER B C 1
ATOM 5127 O O . SER B 1 346 ? -29.163 174.042 67.995 1.00 86.96 346 SER B O 1
ATOM 5130 N N . LEU C 1 2 ? 36.258 112.302 45.008 1.00 96.17 2 LEU C N 1
ATOM 5131 C CA . LEU C 1 2 ? 35.958 113.627 45.642 1.00 94.34 2 LEU C CA 1
ATOM 5132 C C . LEU C 1 2 ? 34.525 114.061 45.346 1.00 99.02 2 LEU C C 1
ATOM 5133 O O . LEU C 1 2 ? 33.733 114.282 46.263 1.00 102.57 2 LEU C O 1
ATOM 5138 N N . LEU C 1 3 ? 34.209 114.158 44.056 1.00 99.24 3 LEU C N 1
ATOM 5139 C CA . LEU C 1 3 ? 32.889 114.597 43.579 1.00 98.85 3 LEU C CA 1
ATOM 5140 C C . LEU C 1 3 ? 31.773 113.735 44.165 1.00 94.00 3 LEU C C 1
ATOM 5141 O O . LEU C 1 3 ? 30.853 114.247 44.806 1.00 86.07 3 LEU C O 1
ATOM 5146 N N . PHE C 1 4 ? 31.877 112.425 43.955 1.00 100.82 4 PHE C N 1
ATOM 5147 C CA . PHE C 1 4 ? 30.859 111.473 44.424 1.00 97.72 4 PHE C CA 1
ATOM 5148 C C . PHE C 1 4 ? 30.673 111.435 45.948 1.00 98.99 4 PHE C C 1
ATOM 5149 O O . PHE C 1 4 ? 29.586 111.100 46.429 1.00 95.48 4 PHE C O 1
ATOM 5157 N N . GLU C 1 5 ? 31.729 111.771 46.687 1.00 102.59 5 GLU C N 1
ATOM 5158 C CA . GLU C 1 5 ? 31.657 111.895 48.148 1.00 102.24 5 GLU C CA 1
ATOM 5159 C C . GLU C 1 5 ? 30.849 113.112 48.578 1.00 101.34 5 GLU C C 1
ATOM 5160 O O . GLU C 1 5 ? 30.044 113.018 49.504 1.00 101.55 5 GLU C O 1
ATOM 5166 N N . THR C 1 6 ? 31.077 114.248 47.920 1.00 100.93 6 THR C N 1
ATOM 5167 C CA . THR C 1 6 ? 30.395 115.496 48.284 1.00 102.71 6 THR C CA 1
ATOM 5168 C C . THR C 1 6 ? 28.895 115.466 47.953 1.00 108.36 6 THR C C 1
ATOM 5169 O O . THR C 1 6 ? 28.090 115.994 48.719 1.00 106.39 6 THR C O 1
ATOM 5173 N N . VAL C 1 7 ? 28.523 114.832 46.838 1.00 105.89 7 VAL C N 1
ATOM 5174 C CA . VAL C 1 7 ? 27.096 114.705 46.465 1.00 95.39 7 VAL C CA 1
ATOM 5175 C C . VAL C 1 7 ? 26.289 113.823 47.422 1.00 104.61 7 VAL C C 1
ATOM 5176 O O . VAL C 1 7 ? 25.062 113.928 47.461 1.00 106.97 7 VAL C O 1
ATOM 5180 N N . ARG C 1 8 ? 26.970 112.957 48.173 1.00 107.89 8 ARG C N 1
ATOM 5181 C CA . ARG C 1 8 ? 26.346 112.212 49.270 1.00 108.36 8 ARG C CA 1
ATOM 5182 C C . ARG C 1 8 ? 25.909 113.173 50.376 1.00 109.51 8 ARG C C 1
ATOM 5183 O O . ARG C 1 8 ? 24.751 113.161 50.795 1.00 114.64 8 ARG C O 1
ATOM 5191 N N . GLU C 1 9 ? 26.851 114.000 50.829 1.00 110.09 9 GLU C N 1
ATOM 5192 C CA . GLU C 1 9 ? 26.621 115.003 51.878 1.00 111.37 9 GLU C CA 1
ATOM 5193 C C . GLU C 1 9 ? 25.560 116.019 51.472 1.00 109.99 9 GLU C C 1
ATOM 5194 O O . GLU C 1 9 ? 24.625 116.298 52.218 1.00 112.83 9 GLU C O 1
ATOM 5200 N N . MET C 1 10 ? 25.729 116.558 50.274 1.00 109.48 10 MET C N 1
ATOM 5201 C CA . MET C 1 10 ? 24.846 117.590 49.727 1.00 109.77 10 MET C CA 1
ATOM 5202 C C . MET C 1 10 ? 23.487 117.030 49.277 1.00 104.20 10 MET C C 1
ATOM 5203 O O . MET C 1 10 ? 22.449 117.684 49.433 1.00 95.56 10 MET C O 1
ATOM 5208 N N . GLY C 1 11 ? 23.520 115.837 48.684 1.00 97.66 11 GLY C N 1
ATOM 5209 C CA . GLY C 1 11 ? 22.318 115.133 48.212 1.00 94.80 11 GLY C CA 1
ATOM 5210 C C . GLY C 1 11 ? 21.917 115.451 46.781 1.00 94.87 11 GLY C C 1
ATOM 5211 O O . GLY C 1 11 ? 20.754 115.261 46.401 1.00 90.72 11 GLY C O 1
ATOM 5212 N N . HIS C 1 12 ? 22.872 115.930 45.985 1.00 93.31 12 HIS C N 1
ATOM 5213 C CA . HIS C 1 12 ? 22.598 116.276 44.595 1.00 89.56 12 HIS C CA 1
ATOM 5214 C C . HIS C 1 12 ? 22.218 115.023 43.814 1.00 91.09 12 HIS C C 1
ATOM 5215 O O . HIS C 1 12 ? 22.765 113.938 44.049 1.00 98.41 12 HIS C O 1
ATOM 5222 N N . GLU C 1 13 ? 21.247 115.188 42.919 1.00 86.01 13 GLU C N 1
ATOM 5223 C CA . GLU C 1 13 ? 20.817 114.126 42.014 1.00 88.72 13 GLU C CA 1
ATOM 5224 C C . GLU C 1 13 ? 21.832 113.908 40.901 1.00 89.42 13 GLU C C 1
ATOM 5225 O O . GLU C 1 13 ? 22.176 112.772 40.580 1.00 91.72 13 GLU C O 1
ATOM 5231 N N . GLN C 1 14 ? 22.298 115.006 40.313 1.00 85.96 14 GLN C N 1
ATOM 5232 C CA . GLN C 1 14 ? 23.079 114.953 39.079 1.00 87.65 14 GLN C CA 1
ATOM 5233 C C . GLN C 1 14 ? 23.834 116.260 38.787 1.00 88.30 14 GLN C C 1
ATOM 5234 O O . GLN C 1 14 ? 23.412 117.353 39.184 1.00 87.95 14 GLN C O 1
ATOM 5240 N N . VAL C 1 15 ? 24.941 116.109 38.057 1.00 90.31 15 VAL C N 1
ATOM 5241 C CA . VAL C 1 15 ? 25.804 117.206 37.624 1.00 81.34 15 VAL C CA 1
ATOM 5242 C C . VAL C 1 15 ? 26.113 117.041 36.138 1.00 83.12 15 VAL C C 1
ATOM 5243 O O . VAL C 1 15 ? 26.192 115.917 35.649 1.00 89.45 15 VAL C O 1
ATOM 5247 N N . LEU C 1 16 ? 26.301 118.164 35.441 1.00 76.98 16 LEU C N 1
ATOM 5248 C CA . LEU C 1 16 ? 26.650 118.181 34.010 1.00 79.91 16 LEU C CA 1
ATOM 5249 C C . LEU C 1 16 ? 27.840 119.084 33.688 1.00 82.49 16 LEU C C 1
ATOM 5250 O O . LEU C 1 16 ? 27.709 120.304 33.687 1.00 82.86 16 LEU C O 1
ATOM 5255 N N . PHE C 1 17 ? 28.981 118.471 33.383 1.00 88.27 17 PHE C N 1
ATOM 5256 C CA . PHE C 1 17 ? 30.173 119.194 32.935 1.00 79.24 17 PHE C CA 1
ATOM 5257 C C . PHE C 1 17 ? 30.104 119.386 31.426 1.00 81.64 17 PHE C C 1
ATOM 5258 O O . PHE C 1 17 ? 30.533 118.534 30.640 1.00 86.04 17 PHE C O 1
ATOM 5266 N N . CYS C 1 18 ? 29.540 120.519 31.041 1.00 85.88 18 CYS C N 1
ATOM 5267 C CA . CYS C 1 18 ? 29.354 120.868 29.642 1.00 84.40 18 CYS C CA 1
ATOM 5268 C C . CYS C 1 18 ? 30.650 121.436 29.057 1.00 83.19 18 CYS C C 1
ATOM 5269 O O . CYS C 1 18 ? 31.425 122.067 29.781 1.00 85.36 18 CYS C O 1
ATOM 5272 N N . HIS C 1 19 ? 30.887 121.198 27.763 1.00 81.80 19 HIS C N 1
ATOM 5273 C CA . HIS C 1 19 ? 32.133 121.623 27.106 1.00 89.75 19 HIS C CA 1
ATOM 5274 C C . HIS C 1 19 ? 31.990 121.769 25.602 1.00 90.39 19 HIS C C 1
ATOM 5275 O O . HIS C 1 19 ? 31.278 121.000 24.958 1.00 86.39 19 HIS C O 1
ATOM 5282 N N . SER C 1 20 ? 32.706 122.750 25.058 1.00 94.29 20 SER C N 1
ATOM 5283 C CA . SER C 1 20 ? 32.860 122.926 23.609 1.00 102.02 20 SER C CA 1
ATOM 5284 C C . SER C 1 20 ? 34.159 123.689 23.328 1.00 98.26 20 SER C C 1
ATOM 5285 O O . SER C 1 20 ? 34.707 124.351 24.217 1.00 100.63 20 SER C O 1
ATOM 5288 N N . LYS C 1 21 ? 34.647 123.569 22.095 1.00 97.66 21 LYS C N 1
ATOM 5289 C CA . LYS C 1 21 ? 35.900 124.212 21.668 1.00 95.54 21 LYS C CA 1
ATOM 5290 C C . LYS C 1 21 ? 35.734 125.296 20.591 1.00 102.43 21 LYS C C 1
ATOM 5291 O O . LYS C 1 21 ? 36.573 126.193 20.511 1.00 95.18 21 LYS C O 1
ATOM 5297 N N . ASN C 1 22 ? 34.682 125.216 19.769 1.00 108.99 22 ASN C N 1
ATOM 5298 C CA . ASN C 1 22 ? 34.329 126.301 18.833 1.00 107.45 22 ASN C CA 1
ATOM 5299 C C . ASN C 1 22 ? 34.087 127.638 19.562 1.00 115.97 22 ASN C C 1
ATOM 5300 O O . ASN C 1 22 ? 34.689 128.653 19.194 1.00 124.21 22 ASN C O 1
ATOM 5305 N N . PRO C 1 23 ? 33.232 127.644 20.607 1.00 106.57 23 PRO C N 1
ATOM 5306 C CA . PRO C 1 23 ? 33.081 128.861 21.393 1.00 96.15 23 PRO C CA 1
ATOM 5307 C C . PRO C 1 23 ? 33.994 128.887 22.636 1.00 105.58 23 PRO C C 1
ATOM 5308 O O . PRO C 1 23 ? 33.962 129.860 23.396 1.00 111.02 23 PRO C O 1
ATOM 5312 N N . GLU C 1 24 ? 34.803 127.840 22.820 1.00 101.89 24 GLU C N 1
ATOM 5313 C CA . GLU C 1 24 ? 35.647 127.657 23.994 1.00 98.27 24 GLU C CA 1
ATOM 5314 C C . GLU C 1 24 ? 34.839 127.894 25.268 1.00 102.08 24 GLU C C 1
ATOM 5315 O O . GLU C 1 24 ? 35.161 128.768 26.073 1.00 109.37 24 GLU C O 1
ATOM 5321 N N . ILE C 1 25 ? 33.757 127.132 25.415 1.00 96.16 25 ILE C N 1
ATOM 5322 C CA . ILE C 1 25 ? 32.903 127.238 26.607 1.00 95.88 25 ILE C CA 1
ATOM 5323 C C . ILE C 1 25 ? 33.245 126.149 27.642 1.00 91.01 25 ILE C C 1
ATOM 5324 O O . ILE C 1 25 ? 33.313 124.960 27.314 1.00 89.42 25 ILE C O 1
ATOM 5329 N N . LYS C 1 26 ? 33.497 126.594 28.876 1.00 92.74 26 LYS C N 1
ATOM 5330 C CA . LYS C 1 26 ? 33.593 125.732 30.054 1.00 84.37 26 LYS C CA 1
ATOM 5331 C C . LYS C 1 26 ? 32.428 126.079 30.966 1.00 84.82 26 LYS C C 1
ATOM 5332 O O . LYS C 1 26 ? 32.267 127.242 31.339 1.00 94.60 26 LYS C O 1
ATOM 5338 N N . ALA C 1 27 ? 31.638 125.078 31.341 1.00 80.41 27 ALA C N 1
ATOM 5339 C CA . ALA C 1 27 ? 30.439 125.303 32.153 1.00 79.07 27 ALA C CA 1
ATOM 5340 C C . ALA C 1 27 ? 30.089 124.096 33.012 1.00 77.22 27 ALA C C 1
ATOM 5341 O O . ALA C 1 27 ? 30.482 122.974 32.701 1.00 78.10 27 ALA C O 1
ATOM 5343 N N . ILE C 1 28 ? 29.370 124.354 34.107 1.00 78.23 28 ILE C N 1
ATOM 5344 C CA . ILE C 1 28 ? 28.817 123.310 34.971 1.00 75.27 28 ILE C CA 1
ATOM 5345 C C . ILE C 1 28 ? 27.393 123.676 35.375 1.00 79.99 28 ILE C C 1
ATOM 5346 O O . ILE C 1 28 ? 27.179 124.652 36.094 1.00 80.04 28 ILE C O 1
ATOM 5351 N N . ILE C 1 29 ? 26.436 122.886 34.895 1.00 85.62 29 ILE C N 1
ATOM 5352 C CA . ILE C 1 29 ? 25.081 122.851 35.444 1.00 79.95 29 ILE C CA 1
ATOM 5353 C C . ILE C 1 29 ? 25.116 121.799 36.550 1.00 77.05 29 ILE C C 1
ATOM 5354 O O . ILE C 1 29 ? 25.858 120.822 36.453 1.00 80.53 29 ILE C O 1
ATOM 5359 N N . ALA C 1 30 ? 24.324 122.010 37.597 1.00 77.90 30 ALA C N 1
ATOM 5360 C CA . ALA C 1 30 ? 24.308 121.117 38.754 1.00 75.39 30 ALA C CA 1
ATOM 5361 C C . ALA C 1 30 ? 22.921 121.090 39.386 1.00 81.29 30 ALA C C 1
ATOM 5362 O O . ALA C 1 30 ? 22.482 122.080 39.961 1.00 84.31 30 ALA C O 1
ATOM 5364 N N . ILE C 1 31 ? 22.249 119.944 39.284 1.00 82.94 31 ILE C N 1
ATOM 5365 C CA . ILE C 1 31 ? 20.847 119.794 39.704 1.00 79.66 31 ILE C CA 1
ATOM 5366 C C . ILE C 1 31 ? 20.752 119.042 41.031 1.00 83.47 31 ILE C C 1
ATOM 5367 O O . ILE C 1 31 ? 21.062 117.851 41.083 1.00 85.75 31 ILE C O 1
ATOM 5372 N N . HIS C 1 32 ? 20.301 119.739 42.080 1.00 88.98 32 HIS C N 1
ATOM 5373 C CA . HIS C 1 32 ? 20.198 119.171 43.433 1.00 85.25 32 HIS C CA 1
ATOM 5374 C C . HIS C 1 32 ? 19.000 118.257 43.594 1.00 89.53 32 HIS C C 1
ATOM 5375 O O . HIS C 1 32 ? 19.149 117.135 44.086 1.00 95.86 32 HIS C O 1
ATOM 5382 N N . ASP C 1 33 ? 17.829 118.745 43.195 1.00 93.07 33 ASP C N 1
ATOM 5383 C CA . ASP C 1 33 ? 16.591 117.957 43.211 1.00 95.41 33 ASP C CA 1
ATOM 5384 C C . ASP C 1 33 ? 15.703 118.354 42.031 1.00 96.68 33 ASP C C 1
ATOM 5385 O O . ASP C 1 33 ? 15.857 119.445 41.476 1.00 97.57 33 ASP C O 1
ATOM 5390 N N . THR C 1 34 ? 14.801 117.449 41.643 1.00 93.16 34 THR C N 1
ATOM 5391 C CA . THR C 1 34 ? 13.738 117.731 40.657 1.00 89.35 34 THR C CA 1
ATOM 5392 C C . THR C 1 34 ? 12.362 117.255 41.167 1.00 87.04 34 THR C C 1
ATOM 5393 O O . THR C 1 34 ? 11.423 117.069 40.390 1.00 87.77 34 THR C O 1
ATOM 5397 N N . THR C 1 35 ? 12.253 117.112 42.486 1.00 83.89 35 THR C N 1
ATOM 5398 C CA . THR C 1 35 ? 11.131 116.431 43.137 1.00 75.88 35 THR C CA 1
ATOM 5399 C C . THR C 1 35 ? 9.776 117.117 42.955 1.00 78.38 35 THR C C 1
ATOM 5400 O O . THR C 1 35 ? 8.803 116.474 42.572 1.00 84.94 35 THR C O 1
ATOM 5404 N N . LEU C 1 36 ? 9.724 118.417 43.220 1.00 83.36 36 LEU C N 1
ATOM 5405 C CA . LEU C 1 36 ? 8.457 119.165 43.234 1.00 80.90 36 LEU C CA 1
ATOM 5406 C C . LEU C 1 36 ? 8.130 119.754 41.871 1.00 80.43 36 LEU C C 1
ATOM 5407 O O . LEU C 1 36 ? 7.013 120.206 41.648 1.00 80.22 36 LEU C O 1
ATOM 5412 N N . GLY C 1 37 ? 9.108 119.724 40.968 1.00 87.04 37 GLY C N 1
ATOM 5413 C CA . GLY C 1 37 ? 8.990 120.287 39.620 1.00 85.33 37 GLY C CA 1
ATOM 5414 C C . GLY C 1 37 ? 10.368 120.355 38.980 1.00 86.26 37 GLY C C 1
ATOM 5415 O O . GLY C 1 37 ? 11.349 119.882 39.567 1.00 90.59 37 GLY C O 1
ATOM 5416 N N . PRO C 1 38 ? 10.463 120.944 37.782 1.00 84.27 38 PRO C N 1
ATOM 5417 C CA . PRO C 1 38 ? 11.759 121.027 37.118 1.00 90.06 38 PRO C CA 1
ATOM 5418 C C . PRO C 1 38 ? 12.674 122.014 37.830 1.00 87.46 38 PRO C C 1
ATOM 5419 O O . PRO C 1 38 ? 12.197 123.014 38.369 1.00 83.19 38 PRO C O 1
ATOM 5423 N N . ALA C 1 39 ? 13.970 121.715 37.837 1.00 90.57 39 ALA C N 1
ATOM 5424 C CA . ALA C 1 39 ? 14.961 122.520 38.551 1.00 88.13 39 ALA C CA 1
ATOM 5425 C C . ALA C 1 39 ? 15.068 123.942 37.992 1.00 90.58 39 ALA C C 1
ATOM 5426 O O . ALA C 1 39 ? 15.218 124.130 36.784 1.00 88.42 39 ALA C O 1
ATOM 5428 N N . MET C 1 40 ? 14.956 124.931 38.876 1.00 91.23 40 MET C N 1
ATOM 5429 C CA . MET C 1 40 ? 15.229 126.332 38.542 1.00 83.26 40 MET C CA 1
ATOM 5430 C C . MET C 1 40 ? 16.607 126.722 39.065 1.00 89.12 40 MET C C 1
ATOM 5431 O O . MET C 1 40 ? 17.039 126.239 40.111 1.00 97.10 40 MET C O 1
ATOM 5436 N N . GLY C 1 41 ? 17.299 127.588 38.332 1.00 86.56 41 GLY C N 1
ATOM 5437 C CA . GLY C 1 41 ? 18.650 127.992 38.715 1.00 89.91 41 GLY C CA 1
ATOM 5438 C C . GLY C 1 41 ? 19.291 128.983 37.772 1.00 94.28 41 GLY C C 1
ATOM 5439 O O . GLY C 1 41 ? 19.566 128.650 36.618 1.00 103.67 41 GLY C O 1
ATOM 5440 N N . ALA C 1 42 ? 19.567 130.187 38.272 1.00 96.17 42 ALA C N 1
ATOM 5441 C CA . ALA C 1 42 ? 20.078 131.271 37.429 1.00 98.59 42 ALA C CA 1
ATOM 5442 C C . ALA C 1 42 ? 21.550 131.078 37.052 1.00 98.08 42 ALA C C 1
ATOM 5443 O O . ALA C 1 42 ? 22.379 130.738 37.898 1.00 98.49 42 ALA C O 1
ATOM 5445 N N . THR C 1 43 ? 21.848 131.296 35.771 1.00 95.00 43 THR C N 1
ATOM 5446 C CA . THR C 1 43 ? 23.213 131.170 35.239 1.00 92.85 43 THR C CA 1
ATOM 5447 C C . THR C 1 43 ? 24.145 132.275 35.775 1.00 97.75 43 THR C C 1
ATOM 5448 O O . THR C 1 43 ? 23.749 133.435 35.914 1.00 97.25 43 THR C O 1
ATOM 5452 N N . ARG C 1 44 ? 25.379 131.878 36.066 1.00 97.40 44 ARG C N 1
ATOM 5453 C CA . ARG C 1 44 ? 26.379 132.714 36.714 1.00 87.52 44 ARG C CA 1
ATOM 5454 C C . ARG C 1 44 ? 27.685 132.517 35.943 1.00 84.51 44 ARG C C 1
ATOM 5455 O O . ARG C 1 44 ? 27.924 131.441 35.397 1.00 90.75 44 ARG C O 1
ATOM 5463 N N . ILE C 1 45 ? 28.520 133.548 35.879 1.00 82.14 45 ILE C N 1
ATOM 5464 C CA . ILE C 1 45 ? 29.787 133.469 35.130 1.00 81.55 45 ILE C CA 1
ATOM 5465 C C . ILE C 1 45 ? 30.898 134.229 35.869 1.00 81.30 45 ILE C C 1
ATOM 5466 O O . ILE C 1 45 ? 30.950 135.457 35.856 1.00 84.01 45 ILE C O 1
ATOM 5471 N N . LEU C 1 46 ? 31.759 133.474 36.549 1.00 84.19 46 LEU C N 1
ATOM 5472 C CA . LEU C 1 46 ? 32.888 134.024 37.310 1.00 84.20 46 LEU C CA 1
ATOM 5473 C C . LEU C 1 46 ? 34.195 133.411 36.808 1.00 88.98 46 LEU C C 1
ATOM 5474 O O . LEU C 1 46 ? 34.180 132.332 36.207 1.00 90.98 46 LEU C O 1
ATOM 5479 N N . PRO C 1 47 ? 35.331 134.098 37.045 1.00 89.00 47 PRO C N 1
ATOM 5480 C CA . PRO C 1 47 ? 36.626 133.497 36.780 1.00 92.94 47 PRO C CA 1
ATOM 5481 C C . PRO C 1 47 ? 37.068 132.752 38.024 1.00 95.89 47 PRO C C 1
ATOM 5482 O O . PRO C 1 47 ? 37.736 133.316 38.893 1.00 91.55 47 PRO C O 1
ATOM 5486 N N . TYR C 1 48 ? 36.660 131.494 38.118 1.00 93.88 48 TYR C N 1
ATOM 5487 C CA . TYR C 1 48 ? 36.964 130.686 39.290 1.00 92.46 48 TYR C CA 1
ATOM 5488 C C . TYR C 1 48 ? 38.447 130.343 39.306 1.00 88.48 48 TYR C C 1
ATOM 5489 O O . TYR C 1 48 ? 39.057 130.145 38.253 1.00 76.67 48 TYR C O 1
ATOM 5498 N N . ILE C 1 49 ? 39.013 130.298 40.509 1.00 94.23 49 ILE C N 1
ATOM 5499 C CA . ILE C 1 49 ? 40.420 129.934 40.718 1.00 94.11 49 ILE C CA 1
ATOM 5500 C C . ILE C 1 49 ? 40.629 128.546 40.106 1.00 98.55 49 ILE C C 1
ATOM 5501 O O . ILE C 1 49 ? 41.378 128.376 39.136 1.00 92.19 49 ILE C O 1
ATOM 5506 N N . ASN C 1 50 ? 39.902 127.583 40.663 1.00 103.80 50 ASN C N 1
ATOM 5507 C CA . ASN C 1 50 ? 40.095 126.166 40.396 1.00 99.18 50 ASN C CA 1
ATOM 5508 C C . ASN C 1 50 ? 38.805 125.507 39.914 1.00 96.42 50 ASN C C 1
ATOM 5509 O O . ASN C 1 50 ? 37.721 126.090 39.984 1.00 94.77 50 ASN C O 1
ATOM 5514 N N . GLU C 1 51 ? 38.947 124.276 39.435 1.00 93.45 51 GLU C N 1
ATOM 5515 C CA . GLU C 1 51 ? 37.824 123.484 38.926 1.00 97.30 51 GLU C CA 1
ATOM 5516 C C . GLU C 1 51 ? 36.928 123.080 40.096 1.00 92.74 51 GLU C C 1
ATOM 5517 O O . GLU C 1 51 ? 35.703 123.193 40.026 1.00 94.52 51 GLU C O 1
ATOM 5523 N N . GLU C 1 52 ? 37.566 122.599 41.159 1.00 85.96 52 GLU C N 1
ATOM 5524 C CA . GLU C 1 52 ? 36.933 122.396 42.467 1.00 84.06 52 GLU C CA 1
ATOM 5525 C C . GLU C 1 52 ? 36.079 123.595 42.904 1.00 87.18 52 GLU C C 1
ATOM 5526 O O . GLU C 1 52 ? 34.946 123.428 43.361 1.00 89.84 52 GLU C O 1
ATOM 5532 N N . ALA C 1 53 ? 36.636 124.794 42.767 1.00 91.45 53 ALA C N 1
ATOM 5533 C CA . ALA C 1 53 ? 35.946 126.023 43.163 1.00 94.01 53 ALA C CA 1
ATOM 5534 C C . ALA C 1 53 ? 34.711 126.277 42.308 1.00 89.84 53 ALA C C 1
ATOM 5535 O O . ALA C 1 53 ? 33.638 126.574 42.841 1.00 92.36 53 ALA C O 1
ATOM 5537 N N . ALA C 1 54 ? 34.865 126.153 40.990 1.00 87.37 54 ALA C N 1
ATOM 5538 C CA . ALA C 1 54 ? 33.734 126.262 40.068 1.00 81.47 54 ALA C CA 1
ATOM 5539 C C . ALA C 1 54 ? 32.617 125.338 40.512 1.00 87.06 54 ALA C C 1
ATOM 5540 O O . ALA C 1 54 ? 31.473 125.759 40.663 1.00 86.85 54 ALA C O 1
ATOM 5542 N N . LEU C 1 55 ? 32.981 124.087 40.763 1.00 88.41 55 LEU C N 1
ATOM 5543 C CA . LEU C 1 55 ? 32.040 123.073 41.218 1.00 86.31 55 LEU C CA 1
ATOM 5544 C C . LEU C 1 55 ? 31.371 123.445 42.542 1.00 88.39 55 LEU C C 1
ATOM 5545 O O . LEU C 1 55 ? 30.141 123.458 42.640 1.00 89.53 55 LEU C O 1
ATOM 5550 N N . LYS C 1 56 ? 32.190 123.749 43.545 1.00 88.91 56 LYS C N 1
ATOM 5551 C CA . LYS C 1 56 ? 31.699 124.011 44.914 1.00 90.88 56 LYS C CA 1
ATOM 5552 C C . LYS C 1 56 ? 30.609 125.081 44.993 1.00 92.46 56 LYS C C 1
ATOM 5553 O O . LYS C 1 56 ? 29.673 124.964 45.789 1.00 95.11 56 LYS C O 1
ATOM 5559 N N . ASP C 1 57 ? 30.741 126.118 44.172 1.00 97.01 57 ASP C N 1
ATOM 5560 C CA . ASP C 1 57 ? 29.729 127.167 44.087 1.00 95.85 57 ASP C CA 1
ATOM 5561 C C . ASP C 1 57 ? 28.428 126.610 43.482 1.00 94.77 57 ASP C C 1
ATOM 5562 O O . ASP C 1 57 ? 27.341 126.844 44.015 1.00 96.55 57 ASP C O 1
ATOM 5567 N N . ALA C 1 58 ? 28.555 125.848 42.394 1.00 96.39 58 ALA C N 1
ATOM 5568 C CA . ALA C 1 58 ? 27.398 125.258 41.699 1.00 90.83 58 ALA C CA 1
ATOM 5569 C C . ALA C 1 58 ? 26.562 124.336 42.591 1.00 92.38 58 ALA C C 1
ATOM 5570 O O . ALA C 1 58 ? 25.333 124.388 42.570 1.00 92.82 58 ALA C O 1
ATOM 5572 N N . LEU C 1 59 ? 27.237 123.494 43.363 1.00 93.50 59 LEU C N 1
ATOM 5573 C CA . LEU C 1 59 ? 26.564 122.618 44.327 1.00 94.54 59 LEU C CA 1
ATOM 5574 C C . LEU C 1 59 ? 25.849 123.423 45.429 1.00 94.67 59 LEU C C 1
ATOM 5575 O O . LEU C 1 59 ? 24.650 123.254 45.658 1.00 96.04 59 LEU C O 1
ATOM 5580 N N . ARG C 1 60 ? 26.591 124.323 46.068 1.00 94.02 60 ARG C N 1
ATOM 5581 C CA . ARG C 1 60 ? 26.125 125.031 47.265 1.00 94.28 60 ARG C CA 1
ATOM 5582 C C . ARG C 1 60 ? 24.908 125.931 47.014 1.00 102.18 60 ARG C C 1
ATOM 5583 O O . ARG C 1 60 ? 24.050 126.071 47.884 1.00 105.32 60 ARG C O 1
ATOM 5591 N N . LEU C 1 61 ? 24.836 126.518 45.820 1.00 98.18 61 LEU C N 1
ATOM 5592 C CA . LEU C 1 61 ? 23.707 127.368 45.408 1.00 87.71 61 LEU C CA 1
ATOM 5593 C C . LEU C 1 61 ? 22.517 126.552 44.901 1.00 89.29 61 LEU C C 1
ATOM 5594 O O . LEU C 1 61 ? 21.361 126.945 45.090 1.00 95.13 61 LEU C O 1
ATOM 5599 N N . SER C 1 62 ? 22.808 125.428 44.247 1.00 93.10 62 SER C N 1
ATOM 5600 C CA . SER C 1 62 ? 21.769 124.507 43.781 1.00 92.79 62 SER C CA 1
ATOM 5601 C C . SER C 1 62 ? 20.995 123.926 44.961 1.00 88.62 62 SER C C 1
ATOM 5602 O O . SER C 1 62 ? 19.768 123.834 44.927 1.00 83.60 62 SER C O 1
ATOM 5605 N N . ARG C 1 63 ? 21.720 123.546 46.006 1.00 88.73 63 ARG C N 1
ATOM 5606 C CA . ARG C 1 63 ? 21.089 123.146 47.262 1.00 88.86 63 ARG C CA 1
ATOM 5607 C C . ARG C 1 63 ? 20.210 124.268 47.835 1.00 95.91 63 ARG C C 1
ATOM 5608 O O . ARG C 1 63 ? 19.134 124.003 48.361 1.00 95.53 63 ARG C O 1
ATOM 5616 N N . GLY C 1 64 ? 20.671 125.511 47.721 1.00 96.63 64 GLY C N 1
ATOM 5617 C CA . GLY C 1 64 ? 19.891 126.678 48.146 1.00 103.81 64 GLY C CA 1
ATOM 5618 C C . GLY C 1 64 ? 18.534 126.792 47.468 1.00 97.17 64 GLY C C 1
ATOM 5619 O O . GLY C 1 64 ? 17.506 126.961 48.130 1.00 92.65 64 GLY C O 1
ATOM 5620 N N . MET C 1 65 ? 18.532 126.673 46.146 1.00 90.52 65 MET C N 1
ATOM 5621 C CA . MET C 1 65 ? 17.302 126.835 45.368 1.00 91.97 65 MET C CA 1
ATOM 5622 C C . MET C 1 65 ? 16.295 125.698 45.575 1.00 93.32 65 MET C C 1
ATOM 5623 O O . MET C 1 65 ? 15.096 125.896 45.363 1.00 89.56 65 MET C O 1
ATOM 5628 N N . THR C 1 66 ? 16.784 124.517 45.966 1.00 90.72 66 THR C N 1
ATOM 5629 C CA . THR C 1 66 ? 15.918 123.383 46.318 1.00 85.83 66 THR C CA 1
ATOM 5630 C C . THR C 1 66 ? 15.028 123.758 47.489 1.00 92.32 66 THR C C 1
ATOM 5631 O O . THR C 1 66 ? 13.819 123.514 47.469 1.00 99.35 66 THR C O 1
ATOM 5635 N N . TYR C 1 67 ? 15.660 124.334 48.507 1.00 94.92 67 TYR C N 1
ATOM 5636 C CA . TYR C 1 67 ? 14.980 124.788 49.717 1.00 94.81 67 TYR C CA 1
ATOM 5637 C C . TYR C 1 67 ? 14.163 126.049 49.463 1.00 87.24 67 TYR C C 1
ATOM 5638 O O . TYR C 1 67 ? 12.994 126.119 49.851 1.00 84.03 67 TYR C O 1
ATOM 5647 N N . LYS C 1 68 ? 14.771 127.029 48.795 1.00 85.85 68 LYS C N 1
ATOM 5648 C CA . LYS C 1 68 ? 14.113 128.316 48.536 1.00 93.11 68 LYS C CA 1
ATOM 5649 C C . LYS C 1 68 ? 12.797 128.131 47.793 1.00 96.88 68 LYS C C 1
ATOM 5650 O O . LYS C 1 68 ? 11.846 128.885 48.008 1.00 103.38 68 LYS C O 1
ATOM 5656 N N . ALA C 1 69 ? 12.767 127.131 46.916 1.00 93.39 69 ALA C N 1
ATOM 5657 C CA . ALA C 1 69 ? 11.542 126.698 46.266 1.00 90.85 69 ALA C CA 1
ATOM 5658 C C . ALA C 1 69 ? 10.592 126.052 47.283 1.00 93.08 69 ALA C C 1
ATOM 5659 O O . ALA C 1 69 ? 9.454 126.497 47.453 1.00 96.88 69 ALA C O 1
ATOM 5661 N N . ALA C 1 70 ? 11.079 125.029 47.978 1.00 88.00 70 ALA C N 1
ATOM 5662 C CA . ALA C 1 70 ? 10.260 124.250 48.920 1.00 89.84 70 ALA C CA 1
ATOM 5663 C C . ALA C 1 70 ? 9.462 125.124 49.890 1.00 90.51 70 ALA C C 1
ATOM 5664 O O . ALA C 1 70 ? 8.246 124.971 50.019 1.00 84.12 70 ALA C O 1
ATOM 5666 N N . CYS C 1 71 ? 10.157 126.051 50.540 1.00 90.07 71 CYS C N 1
ATOM 5667 C CA . CYS C 1 71 ? 9.536 126.986 51.494 1.00 87.31 71 CYS C CA 1
ATOM 5668 C C . CYS C 1 71 ? 8.558 127.988 50.853 1.00 88.74 71 CYS C C 1
ATOM 5669 O O . CYS C 1 71 ? 7.647 128.484 51.518 1.00 96.85 71 CYS C O 1
ATOM 5672 N N . ALA C 1 72 ? 8.761 128.281 49.569 1.00 89.70 72 ALA C N 1
ATOM 5673 C CA . ALA C 1 72 ? 7.804 129.065 48.760 1.00 88.99 72 ALA C CA 1
ATOM 5674 C C . ALA C 1 72 ? 6.560 128.286 48.283 1.00 92.00 72 ALA C C 1
ATOM 5675 O O . ALA C 1 72 ? 5.674 128.877 47.665 1.00 96.52 72 ALA C O 1
ATOM 5677 N N . ASN C 1 73 ? 6.501 126.982 48.565 1.00 91.16 73 ASN C N 1
ATOM 5678 C CA . ASN C 1 73 ? 5.393 126.102 48.151 1.00 94.24 73 ASN C CA 1
ATOM 5679 C C . ASN C 1 73 ? 5.103 126.273 46.660 1.00 93.69 73 ASN C C 1
ATOM 5680 O O . ASN C 1 73 ? 3.992 126.587 46.224 1.00 96.19 73 ASN C O 1
ATOM 5685 N N . ILE C 1 74 ? 6.166 126.037 45.909 1.00 83.09 74 ILE C N 1
ATOM 5686 C CA . ILE C 1 74 ? 6.235 126.228 44.468 1.00 87.54 74 ILE C CA 1
ATOM 5687 C C . ILE C 1 74 ? 6.585 124.854 43.892 1.00 94.35 74 ILE C C 1
ATOM 5688 O O . ILE C 1 74 ? 7.430 124.155 44.468 1.00 86.61 74 ILE C O 1
ATOM 5693 N N . PRO C 1 75 ? 5.952 124.438 42.774 1.00 91.68 75 PRO C N 1
ATOM 5694 C CA . PRO C 1 75 ? 6.347 123.132 42.271 1.00 80.85 75 PRO C CA 1
ATOM 5695 C C . PRO C 1 75 ? 7.628 123.262 41.451 1.00 84.12 75 PRO C C 1
ATOM 5696 O O . PRO C 1 75 ? 7.576 123.397 40.219 1.00 87.20 75 PRO C O 1
ATOM 5700 N N . ALA C 1 76 ? 8.767 123.246 42.145 1.00 87.49 76 ALA C N 1
ATOM 5701 C CA . ALA C 1 76 ? 10.061 123.380 41.483 1.00 87.86 76 ALA C CA 1
ATOM 5702 C C . ALA C 1 76 ? 11.204 122.847 42.319 1.00 83.23 76 ALA C C 1
ATOM 5703 O O . ALA C 1 76 ? 11.261 123.083 43.520 1.00 90.74 76 ALA C O 1
ATOM 5705 N N . GLY C 1 77 ? 12.119 122.141 41.662 1.00 81.93 77 GLY C N 1
ATOM 5706 C CA . GLY C 1 77 ? 13.355 121.678 42.283 1.00 86.34 77 GLY C CA 1
ATOM 5707 C C . GLY C 1 77 ? 14.411 122.762 42.215 1.00 86.61 77 GLY C C 1
ATOM 5708 O O . GLY C 1 77 ? 14.142 123.869 41.743 1.00 86.55 77 GLY C O 1
ATOM 5709 N N . GLY C 1 78 ? 15.618 122.429 42.666 1.00 83.02 78 GLY C N 1
ATOM 5710 C CA . GLY C 1 78 ? 16.719 123.393 42.766 1.00 82.09 78 GLY C CA 1
ATOM 5711 C C . GLY C 1 78 ? 17.931 123.019 41.940 1.00 83.83 78 GLY C C 1
ATOM 5712 O O . GLY C 1 78 ? 18.458 121.912 42.066 1.00 88.87 78 GLY C O 1
ATOM 5713 N N . GLY C 1 79 ? 18.368 123.950 41.096 1.00 83.50 79 GLY C N 1
ATOM 5714 C CA . GLY C 1 79 ? 19.587 123.802 40.300 1.00 83.03 79 GLY C CA 1
ATOM 5715 C C . GLY C 1 79 ? 20.376 125.096 40.237 1.00 78.80 79 GLY C C 1
ATOM 5716 O O . GLY C 1 79 ? 19.963 126.110 40.794 1.00 81.76 79 GLY C O 1
ATOM 5717 N N . LYS C 1 80 ? 21.533 125.037 39.587 1.00 77.14 80 LYS C N 1
ATOM 5718 C CA . LYS C 1 80 ? 22.362 126.216 39.333 1.00 83.35 80 LYS C CA 1
ATOM 5719 C C . LYS C 1 80 ? 23.388 125.922 38.256 1.00 80.60 80 LYS C C 1
ATOM 5720 O O . LYS C 1 80 ? 23.859 124.794 38.130 1.00 84.21 80 LYS C O 1
ATOM 5726 N N . ALA C 1 81 ? 23.749 126.954 37.505 1.00 81.22 81 ALA C N 1
ATOM 5727 C CA . ALA C 1 81 ? 24.735 126.844 36.439 1.00 80.46 81 ALA C CA 1
ATOM 5728 C C . ALA C 1 81 ? 25.838 127.879 36.621 1.00 87.74 81 ALA C C 1
ATOM 5729 O O . ALA C 1 81 ? 25.555 129.061 36.803 1.00 85.53 81 ALA C O 1
ATOM 5731 N N . VAL C 1 82 ? 27.088 127.424 36.575 1.00 88.07 82 VAL C N 1
ATOM 5732 C CA . VAL C 1 82 ? 28.252 128.306 36.677 1.00 79.70 82 VAL C CA 1
ATOM 5733 C C . VAL C 1 82 ? 29.121 128.143 35.432 1.00 80.91 82 VAL C C 1
ATOM 5734 O O . VAL C 1 82 ? 29.324 127.028 34.961 1.00 86.26 82 VAL C O 1
ATOM 5738 N N . ILE C 1 83 ? 29.622 129.257 34.908 1.00 84.17 83 ILE C N 1
ATOM 5739 C CA . ILE C 1 83 ? 30.483 129.262 33.721 1.00 85.99 83 ILE C CA 1
ATOM 5740 C C . ILE C 1 83 ? 31.882 129.720 34.125 1.00 86.26 83 ILE C C 1
ATOM 5741 O O . ILE C 1 83 ? 32.039 130.754 34.785 1.00 89.58 83 ILE C O 1
ATOM 5746 N N . ILE C 1 84 ? 32.887 128.958 33.697 1.00 84.88 84 ILE C N 1
ATOM 5747 C CA . ILE C 1 84 ? 34.286 129.281 33.955 1.00 90.84 84 ILE C CA 1
ATOM 5748 C C . ILE C 1 84 ? 34.759 130.164 32.808 1.00 91.04 84 ILE C C 1
ATOM 5749 O O . ILE C 1 84 ? 34.995 129.674 31.699 1.00 88.58 84 ILE C O 1
ATOM 5754 N N . ALA C 1 85 ? 34.887 131.460 33.086 1.00 94.14 85 ALA C N 1
ATOM 5755 C CA . ALA C 1 85 ? 35.295 132.439 32.081 1.00 98.10 85 ALA C CA 1
ATOM 5756 C C . ALA C 1 85 ? 35.669 133.779 32.711 1.00 95.74 85 ALA C C 1
ATOM 5757 O O . ALA C 1 85 ? 35.333 134.054 33.867 1.00 91.07 85 ALA C O 1
ATOM 5759 N N . ASN C 1 86 ? 36.384 134.592 31.934 1.00 99.82 86 ASN C N 1
ATOM 5760 C CA . ASN C 1 86 ? 36.616 136.002 32.247 1.00 104.59 86 ASN C CA 1
ATOM 5761 C C . ASN C 1 86 ? 35.497 136.843 31.622 1.00 98.31 86 ASN C C 1
ATOM 5762 O O . ASN C 1 86 ? 35.255 136.732 30.419 1.00 91.07 86 ASN C O 1
ATOM 5767 N N . PRO C 1 87 ? 34.825 137.698 32.425 1.00 100.93 87 PRO C N 1
ATOM 5768 C CA . PRO C 1 87 ? 33.640 138.429 31.947 1.00 101.17 87 PRO C CA 1
ATOM 5769 C C . PRO C 1 87 ? 33.901 139.323 30.742 1.00 107.39 87 PRO C C 1
ATOM 5770 O O . PRO C 1 87 ? 32.988 139.564 29.952 1.00 102.27 87 PRO C O 1
ATOM 5774 N N . GLU C 1 88 ? 35.130 139.824 30.625 1.00 104.09 88 GLU C N 1
ATOM 5775 C CA . GLU C 1 88 ? 35.571 140.549 29.430 1.00 99.62 88 GLU C CA 1
ATOM 5776 C C . GLU C 1 88 ? 35.430 139.706 28.158 1.00 98.74 88 GLU C C 1
ATOM 5777 O O . GLU C 1 88 ? 34.916 140.195 27.148 1.00 95.06 88 GLU C O 1
ATOM 5783 N N . ASN C 1 89 ? 35.854 138.441 28.224 1.00 97.99 89 ASN C N 1
ATOM 5784 C CA . ASN C 1 89 ? 35.754 137.506 27.091 1.00 91.90 89 ASN C CA 1
ATOM 5785 C C . ASN C 1 89 ? 34.393 136.821 27.009 1.00 92.59 89 ASN C C 1
ATOM 5786 O O . ASN C 1 89 ? 34.276 135.606 27.155 1.00 93.68 89 ASN C O 1
ATOM 5791 N N . LYS C 1 90 ? 33.368 137.625 26.768 1.00 97.36 90 LYS C N 1
ATOM 5792 C CA . LYS C 1 90 ? 32.033 137.129 26.489 1.00 94.53 90 LYS C CA 1
ATOM 5793 C C . LYS C 1 90 ? 31.769 137.340 25.015 1.00 96.56 90 LYS C C 1
ATOM 5794 O O . LYS C 1 90 ? 32.168 138.348 24.438 1.00 104.31 90 LYS C O 1
ATOM 5800 N N . THR C 1 91 ? 31.107 136.362 24.422 1.00 98.47 91 THR C N 1
ATOM 5801 C CA . THR C 1 91 ? 30.773 136.362 23.009 1.00 102.32 91 THR C CA 1
ATOM 5802 C C . THR C 1 91 ? 29.357 135.818 22.922 1.00 104.92 91 THR C C 1
ATOM 5803 O O . THR C 1 91 ? 28.932 135.039 23.771 1.00 108.07 91 THR C O 1
ATOM 5807 N N . ASP C 1 92 ? 28.621 136.247 21.907 1.00 105.74 92 ASP C N 1
ATOM 5808 C CA . ASP C 1 92 ? 27.242 135.794 21.721 1.00 109.64 92 ASP C CA 1
ATOM 5809 C C . ASP C 1 92 ? 27.192 134.315 21.315 1.00 108.36 92 ASP C C 1
ATOM 5810 O O . ASP C 1 92 ? 26.280 133.594 21.714 1.00 106.58 92 ASP C O 1
ATOM 5815 N N . ASP C 1 93 ? 28.181 133.877 20.537 1.00 108.72 93 ASP C N 1
ATOM 5816 C CA . ASP C 1 93 ? 28.420 132.449 20.275 1.00 110.73 93 ASP C CA 1
ATOM 5817 C C . ASP C 1 93 ? 28.727 131.629 21.533 1.00 100.56 93 ASP C C 1
ATOM 5818 O O . ASP C 1 93 ? 28.312 130.472 21.633 1.00 99.22 93 ASP C O 1
ATOM 5823 N N . LEU C 1 94 ? 29.472 132.220 22.467 1.00 99.01 94 LEU C N 1
ATOM 5824 C CA . LEU C 1 94 ? 29.722 131.610 23.782 1.00 98.05 94 LEU C CA 1
ATOM 5825 C C . LEU C 1 94 ? 28.423 131.450 24.543 1.00 92.49 94 LEU C C 1
ATOM 5826 O O . LEU C 1 94 ? 28.184 130.422 25.175 1.00 97.22 94 LEU C O 1
ATOM 5831 N N . LEU C 1 95 ? 27.606 132.495 24.500 1.00 91.79 95 LEU C N 1
ATOM 5832 C CA . LEU C 1 95 ? 26.291 132.466 25.107 1.00 94.36 95 LEU C CA 1
ATOM 5833 C C . LEU C 1 95 ? 25.464 131.397 24.400 1.00 99.44 95 LEU C C 1
ATOM 5834 O O . LEU C 1 95 ? 25.111 130.395 25.019 1.00 97.60 95 LEU C O 1
ATOM 5839 N N . ARG C 1 96 ? 25.230 131.570 23.100 1.00 102.96 96 ARG C N 1
ATOM 5840 C CA . ARG C 1 96 ? 24.482 130.594 22.279 1.00 100.18 96 ARG C CA 1
ATOM 5841 C C . ARG C 1 96 ? 24.845 129.130 22.552 1.00 99.17 96 ARG C C 1
ATOM 5842 O O . ARG C 1 96 ? 23.965 128.270 22.609 1.00 101.47 96 ARG C O 1
ATOM 5850 N N . ALA C 1 97 ? 26.142 128.871 22.717 1.00 95.61 97 ALA C N 1
ATOM 5851 C CA . ALA C 1 97 ? 26.656 127.538 23.035 1.00 91.12 97 ALA C CA 1
ATOM 5852 C C . ALA C 1 97 ? 26.088 127.012 24.346 1.00 89.98 97 ALA C C 1
ATOM 5853 O O . ALA C 1 97 ? 25.571 125.897 24.400 1.00 90.92 97 ALA C O 1
ATOM 5855 N N . TYR C 1 98 ? 26.190 127.823 25.395 1.00 93.11 98 TYR C N 1
ATOM 5856 C CA . TYR C 1 98 ? 25.546 127.535 26.688 1.00 92.77 98 TYR C CA 1
ATOM 5857 C C . TYR C 1 98 ? 24.026 127.329 26.550 1.00 90.66 98 TYR C C 1
ATOM 5858 O O . TYR C 1 98 ? 23.429 126.522 27.269 1.00 89.85 98 TYR C O 1
ATOM 5867 N N . GLY C 1 99 ? 23.419 128.082 25.635 1.00 92.35 99 GLY C N 1
ATOM 5868 C CA . GLY C 1 99 ? 22.006 127.928 25.281 1.00 93.15 99 GLY C CA 1
ATOM 5869 C C . GLY C 1 99 ? 21.666 126.532 24.795 1.00 94.80 99 GLY C C 1
ATOM 5870 O O . GLY C 1 99 ? 20.675 125.945 25.214 1.00 93.74 99 GLY C O 1
ATOM 5871 N N . ARG C 1 100 ? 22.509 125.984 23.930 1.00 92.03 100 ARG C N 1
ATOM 5872 C CA . ARG C 1 100 ? 22.341 124.609 23.461 1.00 83.25 100 ARG C CA 1
ATOM 5873 C C . ARG C 1 100 ? 22.324 123.587 24.621 1.00 83.45 100 ARG C C 1
ATOM 5874 O O . ARG C 1 100 ? 21.572 122.612 24.586 1.00 82.24 100 ARG C O 1
ATOM 5882 N N . PHE C 1 101 ? 23.136 123.832 25.649 1.00 84.83 101 PHE C N 1
ATOM 5883 C CA . PHE C 1 101 ? 23.259 122.918 26.794 1.00 81.11 101 PHE C CA 1
ATOM 5884 C C . PHE C 1 101 ? 22.037 122.856 27.731 1.00 89.20 101 PHE C C 1
ATOM 5885 O O . PHE C 1 101 ? 21.675 121.769 28.194 1.00 90.83 101 PHE C O 1
ATOM 5893 N N . VAL C 1 102 ? 21.423 124.003 28.024 1.00 93.69 102 VAL C N 1
ATOM 5894 C CA . VAL C 1 102 ? 20.166 124.043 28.808 1.00 93.39 102 VAL C CA 1
ATOM 5895 C C . VAL C 1 102 ? 19.013 123.426 28.009 1.00 92.76 102 VAL C C 1
ATOM 5896 O O . VAL C 1 102 ? 18.118 122.794 28.583 1.00 94.35 102 VAL C O 1
ATOM 5900 N N . ASP C 1 103 ? 19.044 123.638 26.691 1.00 90.90 103 ASP C N 1
ATOM 5901 C CA . ASP C 1 103 ? 18.058 123.084 25.762 1.00 96.56 103 ASP C CA 1
ATOM 5902 C C . ASP C 1 103 ? 18.070 121.568 25.820 1.00 96.08 103 ASP C C 1
ATOM 5903 O O . ASP C 1 103 ? 17.021 120.931 25.918 1.00 101.37 103 ASP C O 1
ATOM 5908 N N . SER C 1 104 ? 19.277 121.012 25.768 1.00 90.91 104 SER C N 1
ATOM 5909 C CA . SER C 1 104 ? 19.513 119.576 25.908 1.00 93.27 104 SER C CA 1
ATOM 5910 C C . SER C 1 104 ? 18.774 118.928 27.087 1.00 91.95 104 SER C C 1
ATOM 5911 O O . SER C 1 104 ? 18.273 117.810 26.962 1.00 99.29 104 SER C O 1
ATOM 5914 N N . LEU C 1 105 ? 18.691 119.636 28.212 1.00 81.75 105 LEU C N 1
ATOM 5915 C CA . LEU C 1 105 ? 17.978 119.137 29.394 1.00 85.36 105 LEU C CA 1
ATOM 5916 C C . LEU C 1 105 ? 16.441 119.043 29.262 1.00 93.27 105 LEU C C 1
ATOM 5917 O O . LEU C 1 105 ? 15.798 118.438 30.117 1.00 101.07 105 LEU C O 1
ATOM 5922 N N . ASN C 1 106 ? 15.865 119.622 28.206 1.00 92.64 106 ASN C N 1
ATOM 5923 C CA . ASN C 1 106 ? 14.447 119.414 27.847 1.00 94.79 106 ASN C CA 1
ATOM 5924 C C . ASN C 1 106 ? 13.473 119.882 28.945 1.00 97.58 106 ASN C C 1
ATOM 5925 O O . ASN C 1 106 ? 12.638 119.119 29.441 1.00 97.38 106 ASN C O 1
ATOM 5930 N N . GLY C 1 107 ? 13.618 121.142 29.343 1.00 100.03 107 GLY C N 1
ATOM 5931 C CA . GLY C 1 107 ? 12.758 121.741 30.368 1.00 96.55 107 GLY C CA 1
ATOM 5932 C C . GLY C 1 107 ? 12.911 121.212 31.787 1.00 86.81 107 GLY C C 1
ATOM 5933 O O . GLY C 1 107 ? 12.118 121.568 32.663 1.00 92.28 107 GLY C O 1
ATOM 5934 N N . ARG C 1 108 ? 13.926 120.377 32.018 1.00 84.24 108 ARG C N 1
ATOM 5935 C CA . ARG C 1 108 ? 14.204 119.815 33.343 1.00 95.51 108 ARG C CA 1
ATOM 5936 C C . ARG C 1 108 ? 14.951 120.841 34.192 1.00 94.29 108 ARG C C 1
ATOM 5937 O O . ARG C 1 108 ? 14.736 120.930 35.406 1.00 93.30 108 ARG C O 1
ATOM 5945 N N . PHE C 1 109 ? 15.849 121.584 33.543 1.00 94.96 109 PHE C N 1
ATOM 5946 C CA . PHE C 1 109 ? 16.562 122.706 34.157 1.00 96.78 109 PHE C CA 1
ATOM 5947 C C . PHE C 1 109 ? 16.122 124.025 33.519 1.00 91.39 109 PHE C C 1
ATOM 5948 O O . PHE C 1 109 ? 16.093 124.158 32.291 1.00 87.75 109 PHE C O 1
ATOM 5956 N N . ILE C 1 110 ? 15.792 124.987 34.377 1.00 93.86 110 ILE C N 1
ATOM 5957 C CA . ILE C 1 110 ? 15.371 126.330 33.973 1.00 94.10 110 ILE C CA 1
ATOM 5958 C C . ILE C 1 110 ? 16.326 127.342 34.605 1.00 92.56 110 ILE C C 1
ATOM 5959 O O . ILE C 1 110 ? 16.797 127.139 35.728 1.00 96.92 110 ILE C O 1
ATOM 5964 N N . THR C 1 111 ? 16.592 128.433 33.887 1.00 87.78 111 THR C N 1
ATOM 5965 C CA . THR C 1 111 ? 17.553 129.435 34.343 1.00 93.57 111 THR C CA 1
ATOM 5966 C C . THR C 1 111 ? 17.071 130.859 34.090 1.00 100.00 111 THR C C 1
ATOM 5967 O O . THR C 1 111 ? 16.481 131.151 33.057 1.00 103.85 111 THR C O 1
ATOM 5971 N N . GLY C 1 112 ? 17.286 131.718 35.081 1.00 100.61 112 GLY C N 1
ATOM 5972 C CA . GLY C 1 112 ? 17.131 133.164 34.932 1.00 107.45 112 GLY C CA 1
ATOM 5973 C C . GLY C 1 112 ? 18.468 133.843 34.688 1.00 101.71 112 GLY C C 1
ATOM 5974 O O . GLY C 1 112 ? 19.305 133.335 33.937 1.00 96.86 112 GLY C O 1
ATOM 5975 N N . GLN C 1 113 ? 18.656 134.996 35.327 1.00 103.13 113 GLN C N 1
ATOM 5976 C CA . GLN C 1 113 ? 19.921 135.740 35.276 1.00 92.44 113 GLN C CA 1
ATOM 5977 C C . GLN C 1 113 ? 20.573 135.863 36.658 1.00 92.80 113 GLN C C 1
ATOM 5978 O O . GLN C 1 113 ? 19.898 135.791 37.687 1.00 97.09 113 GLN C O 1
ATOM 5984 N N . ASP C 1 114 ? 21.890 136.043 36.660 1.00 86.22 114 ASP C N 1
ATOM 5985 C CA . ASP C 1 114 ? 22.655 136.282 37.887 1.00 89.37 114 ASP C CA 1
ATOM 5986 C C . ASP C 1 114 ? 23.945 137.080 37.565 1.00 93.23 114 ASP C C 1
ATOM 5987 O O . ASP C 1 114 ? 23.990 137.799 36.560 1.00 91.70 114 ASP C O 1
ATOM 5992 N N . VAL C 1 115 ? 24.974 136.952 38.413 1.00 99.59 115 VAL C N 1
ATOM 5993 C CA . VAL C 1 115 ? 26.202 137.758 38.341 1.00 101.05 115 VAL C CA 1
ATOM 5994 C C . VAL C 1 115 ? 26.835 137.631 36.955 1.00 92.99 115 VAL C C 1
ATOM 5995 O O . VAL C 1 115 ? 26.863 136.546 36.365 1.00 95.35 115 VAL C O 1
ATOM 5999 N N . ASN C 1 116 ? 27.310 138.765 36.443 1.00 87.67 116 ASN C N 1
ATOM 6000 C CA . ASN C 1 116 ? 27.878 138.885 35.094 1.00 84.49 116 ASN C CA 1
ATOM 6001 C C . ASN C 1 116 ? 26.941 138.518 33.916 1.00 85.93 116 ASN C C 1
ATOM 6002 O O . ASN C 1 116 ? 27.381 138.506 32.764 1.00 84.58 116 ASN C O 1
ATOM 6007 N N . ILE C 1 117 ? 25.662 138.255 34.201 1.00 89.93 117 ILE C N 1
ATOM 6008 C CA . ILE C 1 117 ? 24.656 137.933 33.181 1.00 91.38 117 ILE C CA 1
ATOM 6009 C C . ILE C 1 117 ? 23.590 139.019 33.207 1.00 95.67 117 ILE C C 1
ATOM 6010 O O . ILE C 1 117 ? 22.842 139.148 34.181 1.00 101.55 117 ILE C O 1
ATOM 6015 N N . THR C 1 118 ? 23.518 139.773 32.117 1.00 97.19 118 THR C N 1
ATOM 6016 C CA . THR C 1 118 ? 22.569 140.874 31.969 1.00 99.24 118 THR C CA 1
ATOM 6017 C C . THR C 1 118 ? 21.280 140.385 31.282 1.00 97.57 118 THR C C 1
ATOM 6018 O O . THR C 1 118 ? 21.281 139.306 30.687 1.00 94.29 118 THR C O 1
ATOM 6022 N N . PRO C 1 119 ? 20.177 141.168 31.367 1.00 99.35 119 PRO C N 1
ATOM 6023 C CA . PRO C 1 119 ? 18.920 140.852 30.648 1.00 99.04 119 PRO C CA 1
ATOM 6024 C C . PRO C 1 119 ? 19.020 140.756 29.113 1.00 97.21 119 PRO C C 1
ATOM 6025 O O . PRO C 1 119 ? 18.164 140.132 28.482 1.00 95.67 119 PRO C O 1
ATOM 6029 N N . ASP C 1 120 ? 20.029 141.394 28.525 1.00 106.05 120 ASP C N 1
ATOM 6030 C CA . ASP C 1 120 ? 20.307 141.274 27.091 1.00 105.67 120 ASP C CA 1
ATOM 6031 C C . ASP C 1 120 ? 20.963 139.931 26.743 1.00 96.72 120 ASP C C 1
ATOM 6032 O O . ASP C 1 120 ? 20.679 139.352 25.693 1.00 95.21 120 ASP C O 1
ATOM 6037 N N . ASP C 1 121 ? 21.848 139.457 27.621 1.00 97.27 121 ASP C N 1
ATOM 6038 C CA . ASP C 1 121 ? 22.485 138.132 27.482 1.00 95.95 121 ASP C CA 1
ATOM 6039 C C . ASP C 1 121 ? 21.456 137.006 27.508 1.00 95.37 121 ASP C C 1
ATOM 6040 O O . ASP C 1 121 ? 21.523 136.078 26.707 1.00 93.02 121 ASP C O 1
ATOM 6045 N N . VAL C 1 122 ? 20.521 137.104 28.451 1.00 93.42 122 VAL C N 1
ATOM 6046 C CA . VAL C 1 122 ? 19.375 136.196 28.560 1.00 87.93 122 VAL C CA 1
ATOM 6047 C C . VAL C 1 122 ? 18.657 136.022 27.222 1.00 91.34 122 VAL C C 1
ATOM 6048 O O . VAL C 1 122 ? 18.334 134.902 26.836 1.00 99.67 122 VAL C O 1
ATOM 6052 N N . ARG C 1 123 ? 18.408 137.127 26.525 1.00 91.19 123 ARG C N 1
ATOM 6053 C CA . ARG C 1 123 ? 17.788 137.080 25.200 1.00 95.17 123 ARG C CA 1
ATOM 6054 C C . ARG C 1 123 ? 18.668 136.361 24.173 1.00 97.50 123 ARG C C 1
ATOM 6055 O O . ARG C 1 123 ? 18.151 135.614 23.343 1.00 104.86 123 ARG C O 1
ATOM 6063 N N . THR C 1 124 ? 19.984 136.579 24.235 1.00 89.82 124 THR C N 1
ATOM 6064 C CA . THR C 1 124 ? 20.928 135.936 23.308 1.00 91.79 124 THR C CA 1
ATOM 6065 C C . THR C 1 124 ? 20.867 134.409 23.368 1.00 100.82 124 THR C C 1
ATOM 6066 O O . THR C 1 124 ? 20.808 133.756 22.329 1.00 104.43 124 THR C O 1
ATOM 6070 N N . ILE C 1 125 ? 20.925 133.850 24.573 1.00 95.87 125 ILE C N 1
ATOM 6071 C CA . ILE C 1 125 ? 20.798 132.389 24.741 1.00 95.66 125 ILE C CA 1
ATOM 6072 C C . ILE C 1 125 ? 19.392 131.879 24.417 1.00 95.47 125 ILE C C 1
ATOM 6073 O O . ILE C 1 125 ? 19.246 130.798 23.844 1.00 105.48 125 ILE C O 1
ATOM 6078 N N . SER C 1 126 ? 18.379 132.681 24.737 1.00 92.78 126 SER C N 1
ATOM 6079 C CA . SER C 1 126 ? 16.966 132.304 24.577 1.00 103.65 126 SER C CA 1
ATOM 6080 C C . SER C 1 126 ? 16.594 131.753 23.202 1.00 111.05 126 SER C C 1
ATOM 6081 O O . SER C 1 126 ? 15.751 130.867 23.105 1.00 110.14 126 SER C O 1
ATOM 6084 N N . GLN C 1 127 ? 17.202 132.296 22.155 1.00 108.13 127 GLN C N 1
ATOM 6085 C CA . GLN C 1 127 ? 16.958 131.833 20.780 1.00 112.17 127 GLN C CA 1
ATOM 6086 C C . GLN C 1 127 ? 17.362 130.369 20.511 1.00 114.09 127 GLN C C 1
ATOM 6087 O O . GLN C 1 127 ? 16.693 129.682 19.744 1.00 119.00 127 GLN C O 1
ATOM 6093 N N . GLU C 1 128 ? 18.457 129.912 21.122 1.00 103.27 128 GLU C N 1
ATOM 6094 C CA . GLU C 1 128 ? 18.922 128.519 20.973 1.00 103.55 128 GLU C CA 1
ATOM 6095 C C . GLU C 1 128 ? 18.217 127.531 21.914 1.00 100.40 128 GLU C C 1
ATOM 6096 O O . GLU C 1 128 ? 17.981 126.385 21.528 1.00 94.47 128 GLU C O 1
ATOM 6102 N N . THR C 1 129 ? 17.890 127.967 23.132 1.00 104.38 129 THR C N 1
ATOM 6103 C CA . THR C 1 129 ? 17.248 127.081 24.129 1.00 102.90 129 THR C CA 1
ATOM 6104 C C . THR C 1 129 ? 15.731 127.252 24.257 1.00 106.50 129 THR C C 1
ATOM 6105 O O . THR C 1 129 ? 14.992 126.270 24.194 1.00 106.12 129 THR C O 1
ATOM 6109 N N . LYS C 1 130 ? 15.287 128.494 24.439 1.00 107.22 130 LYS C N 1
ATOM 6110 C CA . LYS C 1 130 ? 13.876 128.835 24.729 1.00 106.19 130 LYS C CA 1
ATOM 6111 C C . LYS C 1 130 ? 13.380 128.410 26.138 1.00 101.00 130 LYS C C 1
ATOM 6112 O O . LYS C 1 130 ? 12.178 128.441 26.408 1.00 95.84 130 LYS C O 1
ATOM 6118 N N . TYR C 1 131 ? 14.304 128.037 27.025 1.00 101.68 131 TYR C N 1
ATOM 6119 C CA . TYR C 1 131 ? 14.010 127.673 28.420 1.00 96.81 131 TYR C CA 1
ATOM 6120 C C . TYR C 1 131 ? 14.571 128.654 29.465 1.00 91.38 131 TYR C C 1
ATOM 6121 O O . TYR C 1 131 ? 14.546 128.367 30.663 1.00 87.78 131 TYR C O 1
ATOM 6130 N N . VAL C 1 132 ? 15.075 129.802 29.019 1.00 96.94 132 VAL C N 1
ATOM 6131 C CA . VAL C 1 132 ? 15.561 130.845 29.929 1.00 93.25 132 VAL C CA 1
ATOM 6132 C C . VAL C 1 132 ? 14.399 131.794 30.222 1.00 94.17 132 VAL C C 1
ATOM 6133 O O . VAL C 1 132 ? 13.453 131.881 29.434 1.00 99.91 132 VAL C O 1
ATOM 6137 N N . VAL C 1 133 ? 14.466 132.474 31.368 1.00 91.07 133 VAL C N 1
ATOM 6138 C CA . VAL C 1 133 ? 13.465 133.472 31.768 1.00 96.03 133 VAL C CA 1
ATOM 6139 C C . VAL C 1 133 ? 14.113 134.816 32.079 1.00 97.65 133 VAL C C 1
ATOM 6140 O O . VAL C 1 133 ? 13.580 135.864 31.720 1.00 98.92 133 VAL C O 1
ATOM 6144 N N . PRO C 1 142 ? 8.582 143.641 39.469 1.00 77.93 142 PRO C N 1
ATOM 6145 C CA . PRO C 1 142 ? 9.498 142.748 40.182 1.00 84.34 142 PRO C CA 1
ATOM 6146 C C . PRO C 1 142 ? 9.684 143.137 41.644 1.00 88.96 142 PRO C C 1
ATOM 6147 O O . PRO C 1 142 ? 9.509 142.297 42.524 1.00 86.13 142 PRO C O 1
ATOM 6151 N N . ALA C 1 143 ? 10.040 144.400 41.882 1.00 93.49 143 ALA C N 1
ATOM 6152 C CA . ALA C 1 143 ? 10.247 144.933 43.240 1.00 95.85 143 ALA C CA 1
ATOM 6153 C C . ALA C 1 143 ? 8.963 145.093 44.075 1.00 93.44 143 ALA C C 1
ATOM 6154 O O . ALA C 1 143 ? 9.000 144.859 45.279 1.00 91.49 143 ALA C O 1
ATOM 6156 N N . PRO C 1 144 ? 7.834 145.503 43.452 1.00 95.94 144 PRO C N 1
ATOM 6157 C CA . PRO C 1 144 ? 6.576 145.611 44.213 1.00 96.18 144 PRO C CA 1
ATOM 6158 C C . PRO C 1 144 ? 6.068 144.301 44.824 1.00 95.50 144 PRO C C 1
ATOM 6159 O O . PRO C 1 144 ? 5.599 144.300 45.959 1.00 100.49 144 PRO C O 1
ATOM 6163 N N . ILE C 1 145 ? 6.158 143.208 44.069 1.00 98.47 145 ILE C N 1
ATOM 6164 C CA . ILE C 1 145 ? 5.656 141.891 44.506 1.00 101.46 145 ILE C CA 1
ATOM 6165 C C . ILE C 1 145 ? 6.535 141.282 45.611 1.00 98.93 145 ILE C C 1
ATOM 6166 O O . ILE C 1 145 ? 6.023 140.593 46.500 1.00 101.38 145 ILE C O 1
ATOM 6171 N N . THR C 1 146 ? 7.847 141.519 45.537 1.00 97.24 146 THR C N 1
ATOM 6172 C CA . THR C 1 146 ? 8.785 141.119 46.595 1.00 98.31 146 THR C CA 1
ATOM 6173 C C . THR C 1 146 ? 8.454 141.849 47.896 1.00 94.64 146 THR C C 1
ATOM 6174 O O . THR C 1 146 ? 8.256 141.213 48.935 1.00 94.20 146 THR C O 1
ATOM 6178 N N . SER C 1 147 ? 8.368 143.177 47.813 1.00 94.70 147 SER C N 1
ATOM 6179 C CA . SER C 1 147 ? 8.097 144.047 48.969 1.00 93.18 147 SER C CA 1
ATOM 6180 C C . SER C 1 147 ? 6.747 143.811 49.656 1.00 93.87 147 SER C C 1
ATOM 6181 O O . SER C 1 147 ? 6.574 144.185 50.820 1.00 93.09 147 SER C O 1
ATOM 6184 N N . LEU C 1 148 ? 5.794 143.231 48.929 1.00 92.69 148 LEU C N 1
ATOM 6185 C CA . LEU C 1 148 ? 4.542 142.751 49.517 1.00 93.39 148 LEU C CA 1
ATOM 6186 C C . LEU C 1 148 ? 4.755 141.441 50.280 1.00 95.38 148 LEU C C 1
ATOM 6187 O O . LEU C 1 148 ? 4.116 141.209 51.305 1.00 96.77 148 LEU C O 1
ATOM 6192 N N . GLY C 1 149 ? 5.625 140.579 49.753 1.00 97.50 149 GLY C N 1
ATOM 6193 C CA . GLY C 1 149 ? 6.063 139.356 50.442 1.00 92.14 149 GLY C CA 1
ATOM 6194 C C . GLY C 1 149 ? 6.720 139.611 51.792 1.00 95.22 149 GLY C C 1
ATOM 6195 O O . GLY C 1 149 ? 6.591 138.801 52.711 1.00 94.73 149 GLY C O 1
ATOM 6196 N N . VAL C 1 150 ? 7.415 140.741 51.905 1.00 96.87 150 VAL C N 1
ATOM 6197 C CA . VAL C 1 150 ? 8.009 141.181 53.178 1.00 96.48 150 VAL C CA 1
ATOM 6198 C C . VAL C 1 150 ? 6.911 141.613 54.140 1.00 101.41 150 VAL C C 1
ATOM 6199 O O . VAL C 1 150 ? 6.905 141.224 55.313 1.00 102.51 150 VAL C O 1
ATOM 6203 N N . PHE C 1 151 ? 6.009 142.444 53.624 1.00 94.70 151 PHE C N 1
ATOM 6204 C CA . PHE C 1 151 ? 4.860 142.955 54.370 1.00 96.30 151 PHE C CA 1
ATOM 6205 C C . PHE C 1 151 ? 3.983 141.842 54.967 1.00 96.48 151 PHE C C 1
ATOM 6206 O O . PHE C 1 151 ? 3.454 141.990 56.071 1.00 99.59 151 PHE C O 1
ATOM 6214 N N . LEU C 1 152 ? 3.844 140.740 54.232 1.00 95.83 152 LEU C N 1
ATOM 6215 C CA . LEU C 1 152 ? 3.164 139.538 54.730 1.00 97.74 152 LEU C CA 1
ATOM 6216 C C . LEU C 1 152 ? 4.005 138.806 55.786 1.00 99.28 152 LEU C C 1
ATOM 6217 O O . LEU C 1 152 ? 3.466 138.291 56.774 1.00 101.54 152 LEU C O 1
ATOM 6222 N N . GLY C 1 153 ? 5.318 138.748 55.553 1.00 99.11 153 GLY C N 1
ATOM 6223 C CA . GLY C 1 153 ? 6.277 138.177 56.507 1.00 99.65 153 GLY C CA 1
ATOM 6224 C C . GLY C 1 153 ? 6.297 138.869 57.860 1.00 101.66 153 GLY C C 1
ATOM 6225 O O . GLY C 1 153 ? 6.411 138.210 58.895 1.00 101.95 153 GLY C O 1
ATOM 6226 N N . ILE C 1 154 ? 6.192 140.197 57.844 1.00 101.53 154 ILE C N 1
ATOM 6227 C CA . ILE C 1 154 ? 6.034 140.991 59.069 1.00 101.71 154 ILE C CA 1
ATOM 6228 C C . ILE C 1 154 ? 4.724 140.584 59.754 1.00 106.31 154 ILE C C 1
ATOM 6229 O O . ILE C 1 154 ? 4.732 140.118 60.893 1.00 104.88 154 ILE C O 1
ATOM 6234 N N . LYS C 1 155 ? 3.619 140.740 59.024 1.00 108.49 155 LYS C N 1
ATOM 6235 C CA . LYS C 1 155 ? 2.263 140.398 59.493 1.00 97.04 155 LYS C CA 1
ATOM 6236 C C . LYS C 1 155 ? 2.169 138.997 60.104 1.00 106.48 155 LYS C C 1
ATOM 6237 O O . LYS C 1 155 ? 1.527 138.800 61.142 1.00 105.98 155 LYS C O 1
ATOM 6243 N N . ALA C 1 156 ? 2.801 138.033 59.439 1.00 112.49 156 ALA C N 1
ATOM 6244 C CA . ALA C 1 156 ? 2.886 136.662 59.938 1.00 111.39 156 ALA C CA 1
ATOM 6245 C C . ALA C 1 156 ? 3.732 136.580 61.208 1.00 103.40 156 ALA C C 1
ATOM 6246 O O . ALA C 1 156 ? 3.369 135.871 62.146 1.00 103.72 156 ALA C O 1
ATOM 6248 N N . ALA C 1 157 ? 4.852 137.302 61.226 1.00 102.84 157 ALA C N 1
ATOM 6249 C CA . ALA C 1 157 ? 5.776 137.300 62.371 1.00 98.03 157 ALA C CA 1
ATOM 6250 C C . ALA C 1 157 ? 5.219 137.903 63.664 1.00 100.69 157 ALA C C 1
ATOM 6251 O O . ALA C 1 157 ? 5.666 137.537 64.753 1.00 100.81 157 ALA C O 1
ATOM 6253 N N . VAL C 1 158 ? 4.262 138.819 63.545 1.00 102.21 158 VAL C N 1
ATOM 6254 C CA . VAL C 1 158 ? 3.625 139.432 64.721 1.00 104.82 158 VAL C CA 1
ATOM 6255 C C . VAL C 1 158 ? 2.695 138.448 65.443 1.00 110.10 158 VAL C C 1
ATOM 6256 O O . VAL C 1 158 ? 2.698 138.385 66.674 1.00 112.02 158 VAL C O 1
ATOM 6260 N N . GLU C 1 159 ? 1.901 137.700 64.676 1.00 110.93 159 GLU C N 1
ATOM 6261 C CA . GLU C 1 159 ? 0.943 136.728 65.227 1.00 104.79 159 GLU C CA 1
ATOM 6262 C C . GLU C 1 159 ? 1.603 135.614 66.037 1.00 99.65 159 GLU C C 1
ATOM 6263 O O . GLU C 1 159 ? 0.992 135.077 66.959 1.00 109.23 159 GLU C O 1
ATOM 6269 N N . SER C 1 160 ? 2.832 135.257 65.675 1.00 94.45 160 SER C N 1
ATOM 6270 C CA . SER C 1 160 ? 3.606 134.278 66.428 1.00 100.57 160 SER C CA 1
ATOM 6271 C C . SER C 1 160 ? 3.951 134.829 67.801 1.00 111.93 160 SER C C 1
ATOM 6272 O O . SER C 1 160 ? 3.636 134.216 68.824 1.00 116.13 160 SER C O 1
ATOM 6275 N N . ARG C 1 161 ? 4.588 135.998 67.807 1.00 110.55 161 ARG C N 1
ATOM 6276 C CA . ARG C 1 161 ? 5.100 136.596 69.039 1.00 109.11 161 ARG C CA 1
ATOM 6277 C C . ARG C 1 161 ? 4.012 137.223 69.925 1.00 105.04 161 ARG C C 1
ATOM 6278 O O . ARG C 1 161 ? 3.893 136.859 71.097 1.00 104.88 161 ARG C O 1
ATOM 6286 N N . TRP C 1 162 ? 3.242 138.159 69.366 1.00 101.04 162 TRP C N 1
ATOM 6287 C CA . TRP C 1 162 ? 2.270 138.966 70.142 1.00 99.87 162 TRP C CA 1
ATOM 6288 C C . TRP C 1 162 ? 0.778 138.602 69.989 1.00 106.90 162 TRP C C 1
ATOM 6289 O O . TRP C 1 162 ? -0.063 139.191 70.667 1.00 109.94 162 TRP C O 1
ATOM 6300 N N . GLN C 1 163 ? 0.458 137.639 69.123 1.00 106.21 163 GLN C N 1
ATOM 6301 C CA . GLN C 1 163 ? -0.913 137.076 68.986 1.00 106.62 163 GLN C CA 1
ATOM 6302 C C . GLN C 1 163 ? -2.053 138.072 68.683 1.00 114.79 163 GLN C C 1
ATOM 6303 O O . GLN C 1 163 ? -3.180 137.907 69.162 1.00 122.47 163 GLN C O 1
ATOM 6309 N N . SER C 1 164 ? -1.758 139.094 67.887 1.00 115.67 164 SER C N 1
ATOM 6310 C CA . SER C 1 164 ? -2.771 140.048 67.430 1.00 117.37 164 SER C CA 1
ATOM 6311 C C . SER C 1 164 ? -2.379 140.520 66.028 1.00 125.45 164 SER C C 1
ATOM 6312 O O . SER C 1 164 ? -1.190 140.632 65.717 1.00 122.29 164 SER C O 1
ATOM 6315 N N . LYS C 1 165 ? -3.377 140.787 65.187 1.00 124.42 165 LYS C N 1
ATOM 6316 C CA . LYS C 1 165 ? -3.154 141.035 63.753 1.00 119.74 165 LYS C CA 1
ATOM 6317 C C . LYS C 1 165 ? -2.878 142.502 63.369 1.00 118.21 165 LYS C C 1
ATOM 6318 O O . LYS C 1 165 ? -2.220 142.753 62.354 1.00 116.01 165 LYS C O 1
ATOM 6324 N N . ARG C 1 166 ? -3.376 143.454 64.161 1.00 115.29 166 ARG C N 1
ATOM 6325 C CA . ARG C 1 166 ? -3.186 144.885 63.878 1.00 121.54 166 ARG C CA 1
ATOM 6326 C C . ARG C 1 166 ? -1.739 145.339 64.097 1.00 112.95 166 ARG C C 1
ATOM 6327 O O . ARG C 1 166 ? -1.005 144.756 64.900 1.00 101.82 166 ARG C O 1
ATOM 6335 N N . LEU C 1 167 ? -1.358 146.394 63.378 1.00 109.81 167 LEU C N 1
ATOM 6336 C CA . LEU C 1 167 ? -0.010 146.981 63.442 1.00 110.20 167 LEU C CA 1
ATOM 6337 C C . LEU C 1 167 ? -0.042 148.475 63.788 1.00 107.49 167 LEU C C 1
ATOM 6338 O O . LEU C 1 167 ? 0.923 149.198 63.513 1.00 108.07 167 LEU C O 1
ATOM 6343 N N . ASP C 1 168 ? -1.133 148.924 64.410 1.00 107.04 168 ASP C N 1
ATOM 6344 C CA . ASP C 1 168 ? -1.383 150.359 64.622 1.00 103.61 168 ASP C CA 1
ATOM 6345 C C . ASP C 1 168 ? -0.372 150.980 65.574 1.00 100.38 168 ASP C C 1
ATOM 6346 O O . ASP C 1 168 ? -0.238 150.542 66.717 1.00 101.62 168 ASP C O 1
ATOM 6351 N N . GLY C 1 169 ? 0.350 151.985 65.086 1.00 98.97 169 GLY C N 1
ATOM 6352 C CA . GLY C 1 169 ? 1.328 152.709 65.895 1.00 102.82 169 GLY C CA 1
ATOM 6353 C C . GLY C 1 169 ? 2.574 151.945 66.313 1.00 102.80 169 GLY C C 1
ATOM 6354 O O . GLY C 1 169 ? 3.358 152.446 67.125 1.00 105.41 169 GLY C O 1
ATOM 6355 N N . MET C 1 170 ? 2.770 150.747 65.763 1.00 105.93 170 MET C N 1
ATOM 6356 C CA . MET C 1 170 ? 3.968 149.964 66.029 1.00 100.18 170 MET C CA 1
ATOM 6357 C C . MET C 1 170 ? 5.146 150.617 65.323 1.00 101.30 170 MET C C 1
ATOM 6358 O O . MET C 1 170 ? 4.963 151.433 64.414 1.00 104.37 170 MET C O 1
ATOM 6363 N N . LYS C 1 171 ? 6.348 150.276 65.765 1.00 99.60 171 LYS C N 1
ATOM 6364 C CA . LYS C 1 171 ? 7.565 150.850 65.205 1.00 103.23 171 LYS C CA 1
ATOM 6365 C C . LYS C 1 171 ? 8.221 149.850 64.261 1.00 100.16 171 LYS C C 1
ATOM 6366 O O . LYS C 1 171 ? 8.203 148.648 64.522 1.00 96.54 171 LYS C O 1
ATOM 6372 N N . VAL C 1 172 ? 8.770 150.350 63.155 1.00 99.49 172 VAL C N 1
ATOM 6373 C CA . VAL C 1 172 ? 9.583 149.543 62.233 1.00 95.96 172 VAL C CA 1
ATOM 6374 C C . VAL C 1 172 ? 10.791 150.358 61.759 1.00 94.03 172 VAL C C 1
ATOM 6375 O O . VAL C 1 172 ? 10.658 151.526 61.396 1.00 96.78 172 VAL C O 1
ATOM 6379 N N . ALA C 1 173 ? 11.959 149.719 61.757 1.00 89.27 173 ALA C N 1
ATOM 6380 C CA . ALA C 1 173 ? 13.193 150.309 61.229 1.00 86.14 173 ALA C CA 1
ATOM 6381 C C . ALA C 1 173 ? 13.561 149.639 59.907 1.00 88.53 173 ALA C C 1
ATOM 6382 O O . ALA C 1 173 ? 13.628 148.414 59.835 1.00 90.62 173 ALA C O 1
ATOM 6384 N N . VAL C 1 174 ? 13.816 150.448 58.880 1.00 91.32 174 VAL C N 1
ATOM 6385 C CA . VAL C 1 174 ? 14.077 149.962 57.519 1.00 89.95 174 VAL C CA 1
ATOM 6386 C C . VAL C 1 174 ? 15.451 150.419 57.032 1.00 96.71 174 VAL C C 1
ATOM 6387 O O . VAL C 1 174 ? 15.679 151.613 56.839 1.00 97.23 174 VAL C O 1
ATOM 6391 N N . GLN C 1 175 ? 16.344 149.454 56.818 1.00 96.15 175 GLN C N 1
ATOM 6392 C CA . GLN C 1 175 ? 17.677 149.703 56.263 1.00 91.69 175 GLN C CA 1
ATOM 6393 C C . GLN C 1 175 ? 17.638 149.688 54.732 1.00 92.66 175 GLN C C 1
ATOM 6394 O O . GLN C 1 175 ? 17.230 148.699 54.132 1.00 92.49 175 GLN C O 1
ATOM 6400 N N . GLY C 1 176 ? 18.073 150.784 54.115 1.00 98.53 176 GLY C N 1
ATOM 6401 C CA . GLY C 1 176 ? 18.128 150.898 52.655 1.00 98.21 176 GLY C CA 1
ATOM 6402 C C . GLY C 1 176 ? 16.772 151.174 52.036 1.00 96.00 176 GLY C C 1
ATOM 6403 O O . GLY C 1 176 ? 15.773 150.546 52.399 1.00 102.27 176 GLY C O 1
ATOM 6404 N N . LEU C 1 177 ? 16.750 152.104 51.084 1.00 89.39 177 LEU C N 1
ATOM 6405 C CA . LEU C 1 177 ? 15.513 152.530 50.434 1.00 89.72 177 LEU C CA 1
ATOM 6406 C C . LEU C 1 177 ? 15.627 152.381 48.924 1.00 88.12 177 LEU C C 1
ATOM 6407 O O . LEU C 1 177 ? 15.578 153.356 48.161 1.00 84.61 177 LEU C O 1
ATOM 6412 N N . GLY C 1 178 ? 15.784 151.126 48.513 1.00 97.08 178 GLY C N 1
ATOM 6413 C CA . GLY C 1 178 ? 15.596 150.732 47.121 1.00 98.51 178 GLY C CA 1
ATOM 6414 C C . GLY C 1 178 ? 14.115 150.769 46.780 1.00 97.30 178 GLY C C 1
ATOM 6415 O O . GLY C 1 178 ? 13.285 151.183 47.596 1.00 94.03 178 GLY C O 1
ATOM 6416 N N . ASN C 1 179 ? 13.778 150.334 45.573 1.00 100.23 179 ASN C N 1
ATOM 6417 C CA . ASN C 1 179 ? 12.368 150.227 45.169 1.00 98.27 179 ASN C CA 1
ATOM 6418 C C . ASN C 1 179 ? 11.622 149.316 46.145 1.00 98.19 179 ASN C C 1
ATOM 6419 O O . ASN C 1 179 ? 10.562 149.674 46.668 1.00 99.71 179 ASN C O 1
ATOM 6424 N N . VAL C 1 180 ? 12.225 148.154 46.397 1.00 99.60 180 VAL C N 1
ATOM 6425 C CA . VAL C 1 180 ? 11.681 147.132 47.298 1.00 99.03 180 VAL C CA 1
ATOM 6426 C C . VAL C 1 180 ? 11.479 147.724 48.691 1.00 94.84 180 VAL C C 1
ATOM 6427 O O . VAL C 1 180 ? 10.364 147.737 49.213 1.00 90.36 180 VAL C O 1
ATOM 6431 N N . GLY C 1 181 ? 12.567 148.232 49.262 1.00 97.70 181 GLY C N 1
ATOM 6432 C CA . GLY C 1 181 ? 12.579 148.776 50.624 1.00 97.26 181 GLY C CA 1
ATOM 6433 C C . GLY C 1 181 ? 11.626 149.935 50.897 1.00 97.88 181 GLY C C 1
ATOM 6434 O O . GLY C 1 181 ? 11.173 150.094 52.033 1.00 99.30 181 GLY C O 1
ATOM 6435 N N . LYS C 1 182 ? 11.334 150.744 49.873 1.00 98.80 182 LYS C N 1
ATOM 6436 C CA . LYS C 1 182 ? 10.406 151.884 50.004 1.00 95.70 182 LYS C CA 1
ATOM 6437 C C . LYS C 1 182 ? 8.942 151.454 49.921 1.00 96.00 182 LYS C C 1
ATOM 6438 O O . LYS C 1 182 ? 8.123 151.896 50.726 1.00 97.42 182 LYS C O 1
ATOM 6444 N N . ASN C 1 183 ? 8.610 150.627 48.930 1.00 93.82 183 ASN C N 1
ATOM 6445 C CA . ASN C 1 183 ? 7.258 150.047 48.830 1.00 92.11 183 ASN C CA 1
ATOM 6446 C C . ASN C 1 183 ? 6.819 149.457 50.152 1.00 95.83 183 ASN C C 1
ATOM 6447 O O . ASN C 1 183 ? 5.669 149.609 50.572 1.00 105.52 183 ASN C O 1
ATOM 6452 N N . LEU C 1 184 ? 7.751 148.750 50.781 1.00 98.22 184 LEU C N 1
ATOM 6453 C CA . LEU C 1 184 ? 7.570 148.279 52.139 1.00 102.37 184 LEU C CA 1
ATOM 6454 C C . LEU C 1 184 ? 7.158 149.452 53.027 1.00 104.59 184 LEU C C 1
ATOM 6455 O O . LEU C 1 184 ? 6.040 149.467 53.543 1.00 106.72 184 LEU C O 1
ATOM 6460 N N . CYS C 1 185 ? 8.032 150.454 53.137 1.00 103.47 185 CYS C N 1
ATOM 6461 C CA . CYS C 1 185 ? 7.761 151.656 53.944 1.00 97.61 185 CYS C CA 1
ATOM 6462 C C . CYS C 1 185 ? 6.382 152.249 53.644 1.00 97.68 185 CYS C C 1
ATOM 6463 O O . CYS C 1 185 ? 5.676 152.677 54.557 1.00 103.09 185 CYS C O 1
ATOM 6466 N N . ARG C 1 186 ? 6.009 152.260 52.365 1.00 96.39 186 ARG C N 1
ATOM 6467 C CA . ARG C 1 186 ? 4.683 152.711 51.936 1.00 100.63 186 ARG C CA 1
ATOM 6468 C C . ARG C 1 186 ? 3.585 151.870 52.588 1.00 101.91 186 ARG C C 1
ATOM 6469 O O . ARG C 1 186 ? 2.756 152.406 53.318 1.00 97.63 186 ARG C O 1
ATOM 6477 N N . HIS C 1 187 ? 3.618 150.558 52.362 1.00 107.33 187 HIS C N 1
ATOM 6478 C CA . HIS C 1 187 ? 2.641 149.631 52.964 1.00 109.50 187 HIS C CA 1
ATOM 6479 C C . HIS C 1 187 ? 2.515 149.779 54.483 1.00 105.84 187 HIS C C 1
ATOM 6480 O O . HIS C 1 187 ? 1.410 149.716 55.027 1.00 109.33 187 HIS C O 1
ATOM 6487 N N . LEU C 1 188 ? 3.649 149.980 55.149 1.00 103.35 188 LEU C N 1
ATOM 6488 C CA . LEU C 1 188 ? 3.694 150.127 56.608 1.00 100.77 188 LEU C CA 1
ATOM 6489 C C . LEU C 1 188 ? 3.083 151.454 57.057 1.00 98.95 188 LEU C C 1
ATOM 6490 O O . LEU C 1 188 ? 2.203 151.481 57.924 1.00 98.25 188 LEU C O 1
ATOM 6495 N N . HIS C 1 189 ? 3.548 152.544 56.452 1.00 100.23 189 HIS C N 1
ATOM 6496 C CA . HIS C 1 189 ? 2.979 153.881 56.672 1.00 101.03 189 HIS C CA 1
ATOM 6497 C C . HIS C 1 189 ? 1.456 153.868 56.540 1.00 107.24 189 HIS C C 1
ATOM 6498 O O . HIS C 1 189 ? 0.745 154.341 57.432 1.00 108.47 189 HIS C O 1
ATOM 6505 N N . GLU C 1 190 ? 0.981 153.290 55.435 1.00 100.72 190 GLU C N 1
ATOM 6506 C CA . GLU C 1 190 ? -0.455 153.205 55.118 1.00 94.92 190 GLU C CA 1
ATOM 6507 C C . GLU C 1 190 ? -1.240 152.410 56.171 1.00 96.92 190 GLU C C 1
ATOM 6508 O O . GLU C 1 190 ? -2.446 152.605 56.324 1.00 110.22 190 GLU C O 1
ATOM 6514 N N . HIS C 1 191 ? -0.545 151.508 56.868 1.00 98.13 191 HIS C N 1
ATOM 6515 C CA . HIS C 1 191 ? -1.069 150.792 58.042 1.00 104.20 191 HIS C CA 1
ATOM 6516 C C . HIS C 1 191 ? -0.815 151.485 59.397 1.00 102.17 191 HIS C C 1
ATOM 6517 O O . HIS C 1 191 ? -0.917 150.839 60.442 1.00 108.56 191 HIS C O 1
ATOM 6524 N N . ASP C 1 192 ? -0.512 152.785 59.380 1.00 92.87 192 ASP C N 1
ATOM 6525 C CA . ASP C 1 192 ? -0.264 153.578 60.601 1.00 90.63 192 ASP C CA 1
ATOM 6526 C C . ASP C 1 192 ? 0.918 153.070 61.450 1.00 96.87 192 ASP C C 1
ATOM 6527 O O . ASP C 1 192 ? 0.871 153.089 62.686 1.00 92.61 192 ASP C O 1
ATOM 6532 N N . VAL C 1 193 ? 1.967 152.609 60.773 1.00 104.50 193 VAL C N 1
ATOM 6533 C CA . VAL C 1 193 ? 3.217 152.206 61.421 1.00 98.80 193 VAL C CA 1
ATOM 6534 C C . VAL C 1 193 ? 4.143 153.420 61.455 1.00 105.01 193 VAL C C 1
ATOM 6535 O O . VAL C 1 193 ? 4.161 154.227 60.522 1.00 106.05 193 VAL C O 1
ATOM 6539 N N . GLN C 1 194 ? 4.905 153.539 62.536 1.00 102.65 194 GLN C N 1
ATOM 6540 C CA . GLN C 1 194 ? 5.883 154.614 62.697 1.00 102.18 194 GLN C CA 1
ATOM 6541 C C . GLN C 1 194 ? 7.230 154.088 62.235 1.00 98.86 194 GLN C C 1
ATOM 6542 O O . GLN C 1 194 ? 7.688 153.059 62.728 1.00 95.45 194 GLN C O 1
ATOM 6548 N N . LEU C 1 195 ? 7.862 154.791 61.297 1.00 96.56 195 LEU C N 1
ATOM 6549 C CA . LEU C 1 195 ? 9.052 154.271 60.616 1.00 96.72 195 LEU C CA 1
ATOM 6550 C C . LEU C 1 195 ? 10.324 155.077 60.835 1.00 95.48 195 LEU C C 1
ATOM 6551 O O . LEU C 1 195 ? 10.323 156.301 60.730 1.00 100.51 195 LEU C O 1
ATOM 6556 N N . PHE C 1 196 ? 11.404 154.358 61.129 1.00 87.56 196 PHE C N 1
ATOM 6557 C CA . PHE C 1 196 ? 12.760 154.890 61.094 1.00 91.62 196 PHE C CA 1
ATOM 6558 C C . PHE C 1 196 ? 13.406 154.377 59.820 1.00 90.74 196 PHE C C 1
ATOM 6559 O O . PHE C 1 196 ? 13.284 153.193 59.513 1.00 96.74 196 PHE C O 1
ATOM 6567 N N . VAL C 1 197 ? 14.100 155.245 59.086 1.00 90.39 197 VAL C N 1
ATOM 6568 C CA . VAL C 1 197 ? 14.653 154.876 57.766 1.00 88.02 197 VAL C CA 1
ATOM 6569 C C . VAL C 1 197 ? 16.119 155.251 57.573 1.00 92.61 197 VAL C C 1
ATOM 6570 O O . VAL C 1 197 ? 16.629 156.155 58.223 1.00 93.71 197 VAL C O 1
ATOM 6574 N N . SER C 1 198 ? 16.765 154.560 56.638 1.00 98.20 198 SER C N 1
ATOM 6575 C CA . SER C 1 198 ? 18.210 154.671 56.407 1.00 97.76 198 SER C CA 1
ATOM 6576 C C . SER C 1 198 ? 18.512 154.767 54.917 1.00 97.43 198 SER C C 1
ATOM 6577 O O . SER C 1 198 ? 18.222 153.846 54.159 1.00 94.28 198 SER C O 1
ATOM 6580 N N . PRO C 1 202 ? 21.887 159.979 51.137 1.00 99.56 202 PRO C N 1
ATOM 6581 C CA . PRO C 1 202 ? 21.102 161.040 51.772 1.00 96.28 202 PRO C CA 1
ATOM 6582 C C . PRO C 1 202 ? 19.929 161.577 50.936 1.00 103.25 202 PRO C C 1
ATOM 6583 O O . PRO C 1 202 ? 18.992 162.138 51.509 1.00 99.99 202 PRO C O 1
ATOM 6587 N N . ILE C 1 203 ? 19.985 161.407 49.611 1.00 105.67 203 ILE C N 1
ATOM 6588 C CA . ILE C 1 203 ? 18.932 161.889 48.696 1.00 100.91 203 ILE C CA 1
ATOM 6589 C C . ILE C 1 203 ? 17.655 161.064 48.866 1.00 94.79 203 ILE C C 1
ATOM 6590 O O . ILE C 1 203 ? 16.574 161.614 49.089 1.00 93.15 203 ILE C O 1
ATOM 6595 N N . LYS C 1 204 ? 17.800 159.747 48.746 1.00 96.59 204 LYS C N 1
ATOM 6596 C CA . LYS C 1 204 ? 16.663 158.811 48.795 1.00 95.58 204 LYS C CA 1
ATOM 6597 C C . LYS C 1 204 ? 15.935 158.804 50.153 1.00 100.28 204 LYS C C 1
ATOM 6598 O O . LYS C 1 204 ? 14.724 158.577 50.219 1.00 99.70 204 LYS C O 1
ATOM 6604 N N . ALA C 1 205 ? 16.685 159.058 51.224 1.00 96.36 205 ALA C N 1
ATOM 6605 C CA . ALA C 1 205 ? 16.145 159.106 52.585 1.00 102.21 205 ALA C CA 1
ATOM 6606 C C . ALA C 1 205 ? 15.231 160.306 52.831 1.00 109.67 205 ALA C C 1
ATOM 6607 O O . ALA C 1 205 ? 14.210 160.176 53.513 1.00 105.02 205 ALA C O 1
ATOM 6609 N N . GLU C 1 206 ? 15.614 161.465 52.288 1.00 110.18 206 GLU C N 1
ATOM 6610 C CA . GLU C 1 206 ? 14.833 162.712 52.398 1.00 112.30 206 GLU C CA 1
ATOM 6611 C C . GLU C 1 206 ? 13.446 162.626 51.743 1.00 113.32 206 GLU C C 1
ATOM 6612 O O . GLU C 1 206 ? 12.504 163.279 52.203 1.00 112.58 206 GLU C O 1
ATOM 6618 N N . GLU C 1 207 ? 13.328 161.837 50.675 1.00 107.25 207 GLU C N 1
ATOM 6619 C CA . GLU C 1 207 ? 12.050 161.649 49.977 1.00 112.15 207 GLU C CA 1
ATOM 6620 C C . GLU C 1 207 ? 11.018 160.911 50.837 1.00 108.93 207 GLU C C 1
ATOM 6621 O O . GLU C 1 207 ? 9.849 161.295 50.888 1.00 109.48 207 GLU C O 1
ATOM 6627 N N . VAL C 1 208 ? 11.471 159.861 51.512 1.00 109.81 208 VAL C N 1
ATOM 6628 C CA . VAL C 1 208 ? 10.623 159.054 52.392 1.00 108.13 208 VAL C CA 1
ATOM 6629 C C . VAL C 1 208 ? 10.217 159.788 53.681 1.00 110.74 208 VAL C C 1
ATOM 6630 O O . VAL C 1 208 ? 9.136 159.535 54.227 1.00 109.66 208 VAL C O 1
ATOM 6634 N N . LYS C 1 209 ? 11.082 160.678 54.165 1.00 113.38 209 LYS C N 1
ATOM 6635 C CA . LYS C 1 209 ? 10.740 161.583 55.265 1.00 110.86 209 LYS C CA 1
ATOM 6636 C C . LYS C 1 209 ? 9.538 162.445 54.893 1.00 112.41 209 LYS C C 1
ATOM 6637 O O . LYS C 1 209 ? 8.594 162.574 55.671 1.00 110.01 209 LYS C O 1
ATOM 6643 N N . ARG C 1 210 ? 9.601 163.027 53.698 1.00 112.08 210 ARG C N 1
ATOM 6644 C CA . ARG C 1 210 ? 8.546 163.889 53.163 1.00 115.05 210 ARG C CA 1
ATOM 6645 C C . ARG C 1 210 ? 7.239 163.131 52.899 1.00 118.07 210 ARG C C 1
ATOM 6646 O O . ARG C 1 210 ? 6.170 163.554 53.348 1.00 119.26 210 ARG C O 1
ATOM 6654 N N . LEU C 1 211 ? 7.337 162.017 52.176 1.00 117.94 211 LEU C N 1
ATOM 6655 C CA . LEU C 1 211 ? 6.158 161.250 51.746 1.00 115.56 211 LEU C CA 1
ATOM 6656 C C . LEU C 1 211 ? 5.402 160.573 52.895 1.00 105.28 211 LEU C C 1
ATOM 6657 O O . LEU C 1 211 ? 4.175 160.658 52.966 1.00 102.41 211 LEU C O 1
ATOM 6662 N N . PHE C 1 212 ? 6.134 159.912 53.787 1.00 105.20 212 PHE C N 1
ATOM 6663 C CA . PHE C 1 212 ? 5.526 159.068 54.829 1.00 109.36 212 PHE C CA 1
ATOM 6664 C C . PHE C 1 212 ? 5.792 159.526 56.269 1.00 106.32 212 PHE C C 1
ATOM 6665 O O . PHE C 1 212 ? 5.527 158.780 57.216 1.00 100.26 212 PHE C O 1
ATOM 6673 N N . GLY C 1 213 ? 6.286 160.753 56.438 1.00 109.85 213 GLY C N 1
ATOM 6674 C CA . GLY C 1 213 ? 6.560 161.303 57.773 1.00 111.02 213 GLY C CA 1
ATOM 6675 C C . GLY C 1 213 ? 7.449 160.404 58.617 1.00 106.57 213 GLY C C 1
ATOM 6676 O O . GLY C 1 213 ? 7.206 160.215 59.810 1.00 110.75 213 GLY C O 1
ATOM 6677 N N . ALA C 1 214 ? 8.463 159.830 57.976 1.00 107.76 214 ALA C N 1
ATOM 6678 C CA . ALA C 1 214 ? 9.392 158.913 58.627 1.00 109.65 214 ALA C CA 1
ATOM 6679 C C . ALA C 1 214 ? 10.559 159.689 59.230 1.00 104.27 214 ALA C C 1
ATOM 6680 O O . ALA C 1 214 ? 11.067 160.624 58.612 1.00 109.41 214 ALA C O 1
ATOM 6682 N N . THR C 1 215 ? 10.987 159.289 60.425 1.00 101.79 215 THR C N 1
ATOM 6683 C CA . THR C 1 215 ? 12.112 159.934 61.110 1.00 105.83 215 THR C CA 1
ATOM 6684 C C . THR C 1 215 ? 13.434 159.338 60.628 1.00 106.06 215 THR C C 1
ATOM 6685 O O . THR C 1 215 ? 13.733 158.180 60.917 1.00 108.54 215 THR C O 1
ATOM 6689 N N . VAL C 1 216 ? 14.220 160.134 59.904 1.00 106.99 216 VAL C N 1
ATOM 6690 C CA . VAL C 1 216 ? 15.484 159.671 59.316 1.00 94.86 216 VAL C CA 1
ATOM 6691 C C . VAL C 1 216 ? 16.545 159.452 60.406 1.00 92.02 216 VAL C C 1
ATOM 6692 O O . VAL C 1 216 ? 16.611 160.188 61.390 1.00 98.92 216 VAL C O 1
ATOM 6696 N N . VAL C 1 217 ? 17.344 158.407 60.205 1.00 89.38 217 VAL C N 1
ATOM 6697 C CA . VAL C 1 217 ? 18.493 158.062 61.039 1.00 88.37 217 VAL C CA 1
ATOM 6698 C C . VAL C 1 217 ? 19.672 157.765 60.114 1.00 91.07 217 VAL C C 1
ATOM 6699 O O . VAL C 1 217 ? 19.484 157.444 58.939 1.00 95.57 217 VAL C O 1
ATOM 6703 N N . GLU C 1 218 ? 20.883 157.858 60.647 1.00 87.17 218 GLU C N 1
ATOM 6704 C CA . GLU C 1 218 ? 22.094 157.534 59.886 1.00 91.36 218 GLU C CA 1
ATOM 6705 C C . GLU C 1 218 ? 22.199 156.012 59.626 1.00 93.99 218 GLU C C 1
ATOM 6706 O O . GLU C 1 218 ? 21.475 155.225 60.250 1.00 98.16 218 GLU C O 1
ATOM 6712 N N . PRO C 1 219 ? 23.075 155.595 58.685 1.00 89.36 219 PRO C N 1
ATOM 6713 C CA . PRO C 1 219 ? 23.363 154.170 58.460 1.00 88.61 219 PRO C CA 1
ATOM 6714 C C . PRO C 1 219 ? 23.717 153.390 59.732 1.00 89.65 219 PRO C C 1
ATOM 6715 O O . PRO C 1 219 ? 23.212 152.289 59.946 1.00 88.98 219 PRO C O 1
ATOM 6719 N N . THR C 1 220 ? 24.580 153.981 60.555 1.00 89.22 220 THR C N 1
ATOM 6720 C CA . THR C 1 220 ? 25.101 153.348 61.768 1.00 87.29 220 THR C CA 1
ATOM 6721 C C . THR C 1 220 ? 24.111 153.264 62.934 1.00 88.19 220 THR C C 1
ATOM 6722 O O . THR C 1 220 ? 24.256 152.404 63.808 1.00 84.99 220 THR C O 1
ATOM 6726 N N . GLU C 1 221 ? 23.124 154.155 62.951 1.00 89.85 221 GLU C N 1
ATOM 6727 C CA . GLU C 1 221 ? 22.196 154.274 64.078 1.00 96.93 221 GLU C CA 1
ATOM 6728 C C . GLU C 1 221 ? 21.058 153.242 64.099 1.00 93.92 221 GLU C C 1
ATOM 6729 O O . GLU C 1 221 ? 20.545 152.917 65.173 1.00 84.37 221 GLU C O 1
ATOM 6735 N N . ILE C 1 222 ? 20.698 152.710 62.929 1.00 92.32 222 ILE C N 1
ATOM 6736 C CA . ILE C 1 222 ? 19.436 151.952 62.728 1.00 94.91 222 ILE C CA 1
ATOM 6737 C C . ILE C 1 222 ? 19.340 150.549 63.381 1.00 89.93 222 ILE C C 1
ATOM 6738 O O . ILE C 1 222 ? 18.244 149.990 63.505 1.00 91.29 222 ILE C O 1
ATOM 6743 N N . TYR C 1 223 ? 20.477 149.995 63.795 1.00 83.96 223 TYR C N 1
ATOM 6744 C CA . TYR C 1 223 ? 20.515 148.704 64.501 1.00 96.56 223 TYR C CA 1
ATOM 6745 C C . TYR C 1 223 ? 20.159 148.854 65.991 1.00 94.11 223 TYR C C 1
ATOM 6746 O O . TYR C 1 223 ? 19.677 147.902 66.623 1.00 95.30 223 TYR C O 1
ATOM 6755 N N . SER C 1 224 ? 20.418 150.042 66.543 1.00 92.74 224 SER C N 1
ATOM 6756 C CA . SER C 1 224 ? 20.273 150.310 67.983 1.00 95.06 224 SER C CA 1
ATOM 6757 C C . SER C 1 224 ? 18.923 150.896 68.416 1.00 93.61 224 SER C C 1
ATOM 6758 O O . SER C 1 224 ? 18.660 150.995 69.613 1.00 91.16 224 SER C O 1
ATOM 6761 N N . LEU C 1 225 ? 18.076 151.268 67.460 1.00 96.65 225 LEU C N 1
ATOM 6762 C CA . LEU C 1 225 ? 16.777 151.882 67.756 1.00 87.45 225 LEU C CA 1
ATOM 6763 C C . LEU C 1 225 ? 15.866 150.930 68.525 1.00 95.18 225 LEU C C 1
ATOM 6764 O O . LEU C 1 225 ? 15.849 149.727 68.256 1.00 103.88 225 LEU C O 1
ATOM 6769 N N . ASP C 1 226 ? 15.120 151.470 69.485 1.00 93.12 226 ASP C N 1
ATOM 6770 C CA . ASP C 1 226 ? 14.145 150.685 70.242 1.00 100.86 226 ASP C CA 1
ATOM 6771 C C . ASP C 1 226 ? 12.866 150.605 69.425 1.00 99.68 226 ASP C C 1
ATOM 6772 O O . ASP C 1 226 ? 11.914 151.360 69.649 1.00 99.26 226 ASP C O 1
ATOM 6777 N N . VAL C 1 227 ? 12.867 149.678 68.476 1.00 95.21 227 VAL C N 1
ATOM 6778 C CA . VAL C 1 227 ? 11.739 149.477 67.567 1.00 97.32 227 VAL C CA 1
ATOM 6779 C C . VAL C 1 227 ? 11.268 148.041 67.661 1.00 96.49 227 VAL C C 1
ATOM 6780 O O . VAL C 1 227 ? 12.072 147.140 67.871 1.00 94.88 227 VAL C O 1
ATOM 6784 N N . ASP C 1 228 ? 9.965 147.844 67.503 1.00 103.82 228 ASP C N 1
ATOM 6785 C CA . ASP C 1 228 ? 9.359 146.521 67.600 1.00 106.85 228 ASP C CA 1
ATOM 6786 C C . ASP C 1 228 ? 9.912 145.545 66.557 1.00 101.14 228 ASP C C 1
ATOM 6787 O O . ASP C 1 228 ? 10.261 144.413 66.902 1.00 96.59 228 ASP C O 1
ATOM 6792 N N . ILE C 1 229 ? 10.019 145.995 65.304 1.00 102.94 229 ILE C N 1
ATOM 6793 C CA . ILE C 1 229 ? 10.471 145.140 64.194 1.00 93.92 229 ILE C CA 1
ATOM 6794 C C . ILE C 1 229 ? 11.601 145.779 63.390 1.00 91.24 229 ILE C C 1
ATOM 6795 O O . ILE C 1 229 ? 11.557 146.967 63.081 1.00 95.93 229 ILE C O 1
ATOM 6800 N N . PHE C 1 230 ? 12.597 144.966 63.043 1.00 89.98 230 PHE C N 1
ATOM 6801 C CA . PHE C 1 230 ? 13.701 145.375 62.176 1.00 88.77 230 PHE C CA 1
ATOM 6802 C C . PHE C 1 230 ? 13.531 144.702 60.803 1.00 90.69 230 PHE C C 1
ATOM 6803 O O . PHE C 1 230 ? 13.223 143.511 60.722 1.00 91.47 230 PHE C O 1
ATOM 6811 N N . ALA C 1 231 ? 13.704 145.474 59.729 1.00 83.66 231 ALA C N 1
ATOM 6812 C CA . ALA C 1 231 ? 13.503 144.982 58.360 1.00 88.23 231 ALA C CA 1
ATOM 6813 C C . ALA C 1 231 ? 14.645 145.397 57.434 1.00 89.90 231 ALA C C 1
ATOM 6814 O O . ALA C 1 231 ? 14.492 146.344 56.656 1.00 88.29 231 ALA C O 1
ATOM 6816 N N . PRO C 1 232 ? 15.787 144.682 57.489 1.00 86.97 232 PRO C N 1
ATOM 6817 C CA . PRO C 1 232 ? 16.874 145.103 56.617 1.00 86.06 232 PRO C CA 1
ATOM 6818 C C . PRO C 1 232 ? 16.534 144.868 55.161 1.00 84.82 232 PRO C C 1
ATOM 6819 O O . PRO C 1 232 ? 16.091 143.783 54.806 1.00 91.51 232 PRO C O 1
ATOM 6823 N N . CYS C 1 233 ? 16.713 145.898 54.344 1.00 92.41 233 CYS C N 1
ATOM 6824 C CA . CYS C 1 233 ? 16.398 145.835 52.910 1.00 93.77 233 CYS C CA 1
ATOM 6825 C C . CYS C 1 233 ? 17.543 146.318 52.004 1.00 88.78 233 CYS C C 1
ATOM 6826 O O . CYS C 1 233 ? 17.319 146.618 50.831 1.00 86.00 233 CYS C O 1
ATOM 6829 N N . ALA C 1 234 ? 18.765 146.368 52.538 1.00 96.91 234 ALA C N 1
ATOM 6830 C CA . ALA C 1 234 ? 19.917 146.875 51.787 1.00 97.74 234 ALA C CA 1
ATOM 6831 C C . ALA C 1 234 ? 20.854 145.748 51.357 1.00 91.68 234 ALA C C 1
ATOM 6832 O O . ALA C 1 234 ? 20.989 145.486 50.164 1.00 90.34 234 ALA C O 1
ATOM 6834 N N . LEU C 1 235 ? 21.490 145.084 52.322 1.00 87.92 235 LEU C N 1
ATOM 6835 C CA . LEU C 1 235 ? 22.577 144.138 52.020 1.00 87.11 235 LEU C CA 1
ATOM 6836 C C . LEU C 1 235 ? 22.760 143.020 53.037 1.00 93.03 235 LEU C C 1
ATOM 6837 O O . LEU C 1 235 ? 22.299 143.104 54.180 1.00 100.38 235 LEU C O 1
ATOM 6842 N N . GLY C 1 236 ? 23.473 141.987 52.588 1.00 91.39 236 GLY C N 1
ATOM 6843 C CA . GLY C 1 236 ? 23.791 140.814 53.400 1.00 93.17 236 GLY C CA 1
ATOM 6844 C C . GLY C 1 236 ? 24.988 141.029 54.304 1.00 95.01 236 GLY C C 1
ATOM 6845 O O . GLY C 1 236 ? 25.746 141.986 54.136 1.00 101.56 236 GLY C O 1
ATOM 6846 N N . GLY C 1 237 ? 25.152 140.123 55.264 1.00 97.67 237 GLY C N 1
ATOM 6847 C CA . GLY C 1 237 ? 26.251 140.190 56.234 1.00 98.62 237 GLY C CA 1
ATOM 6848 C C . GLY C 1 237 ? 26.157 141.321 57.247 1.00 88.98 237 GLY C C 1
ATOM 6849 O O . GLY C 1 237 ? 27.173 141.744 57.804 1.00 88.51 237 GLY C O 1
ATOM 6850 N N . ILE C 1 238 ? 24.941 141.804 57.485 1.00 88.11 238 ILE C N 1
ATOM 6851 C CA . ILE C 1 238 ? 24.699 142.855 58.481 1.00 93.79 238 ILE C CA 1
ATOM 6852 C C . ILE C 1 238 ? 24.477 142.260 59.869 1.00 95.02 238 ILE C C 1
ATOM 6853 O O . ILE C 1 238 ? 24.875 142.859 60.870 1.00 95.62 238 ILE C O 1
ATOM 6858 N N . LEU C 1 239 ? 23.841 141.089 59.918 1.00 94.32 239 LEU C N 1
ATOM 6859 C CA . LEU C 1 239 ? 23.632 140.367 61.172 1.00 92.30 239 LEU C CA 1
ATOM 6860 C C . LEU C 1 239 ? 24.921 139.623 61.553 1.00 96.93 239 LEU C C 1
ATOM 6861 O O . LEU C 1 239 ? 25.235 138.574 60.988 1.00 101.41 239 LEU C O 1
ATOM 6866 N N . ASN C 1 240 ? 25.665 140.205 62.497 1.00 95.07 240 ASN C N 1
ATOM 6867 C CA . ASN C 1 240 ? 26.959 139.676 62.961 1.00 92.81 240 ASN C CA 1
ATOM 6868 C C . ASN C 1 240 ? 27.256 140.055 64.412 1.00 91.74 240 ASN C C 1
ATOM 6869 O O . ASN C 1 240 ? 26.559 140.887 64.988 1.00 93.74 240 ASN C O 1
ATOM 6874 N N . SER C 1 241 ? 28.298 139.445 64.981 1.00 89.81 241 SER C N 1
ATOM 6875 C CA . SER C 1 241 ? 28.644 139.578 66.417 1.00 90.68 241 SER C CA 1
ATOM 6876 C C . SER C 1 241 ? 28.915 141.007 66.917 1.00 95.03 241 SER C C 1
ATOM 6877 O O . SER C 1 241 ? 28.778 141.286 68.113 1.00 93.97 241 SER C O 1
ATOM 6880 N N . HIS C 1 242 ? 29.326 141.888 66.003 1.00 102.06 242 HIS C N 1
ATOM 6881 C CA . HIS C 1 242 ? 29.398 143.332 66.258 1.00 97.75 242 HIS C CA 1
ATOM 6882 C C . HIS C 1 242 ? 28.007 143.937 66.505 1.00 96.82 242 HIS C C 1
ATOM 6883 O O . HIS C 1 242 ? 27.788 144.652 67.489 1.00 93.93 242 HIS C O 1
ATOM 6890 N N . THR C 1 243 ? 27.082 143.615 65.602 1.00 97.73 243 THR C N 1
ATOM 6891 C CA . THR C 1 243 ? 25.774 144.269 65.483 1.00 97.78 243 THR C CA 1
ATOM 6892 C C . THR C 1 243 ? 24.628 143.608 66.246 1.00 94.10 243 THR C C 1
ATOM 6893 O O . THR C 1 243 ? 23.752 144.292 66.772 1.00 93.22 243 THR C O 1
ATOM 6897 N N . ILE C 1 244 ? 24.619 142.282 66.268 1.00 97.50 244 ILE C N 1
ATOM 6898 C CA . ILE C 1 244 ? 23.499 141.519 66.830 1.00 104.12 244 ILE C CA 1
ATOM 6899 C C . ILE C 1 244 ? 23.153 141.908 68.283 1.00 109.59 244 ILE C C 1
ATOM 6900 O O . ILE C 1 244 ? 21.973 142.101 68.583 1.00 116.12 244 ILE C O 1
ATOM 6905 N N . PRO C 1 245 ? 24.164 142.045 69.174 1.00 106.64 245 PRO C N 1
ATOM 6906 C CA . PRO C 1 245 ? 23.876 142.473 70.560 1.00 108.45 245 PRO C CA 1
ATOM 6907 C C . PRO C 1 245 ? 23.112 143.800 70.722 1.00 101.75 245 PRO C C 1
ATOM 6908 O O . PRO C 1 245 ? 22.330 143.943 71.660 1.00 105.60 245 PRO C O 1
ATOM 6912 N N . PHE C 1 246 ? 23.326 144.738 69.803 1.00 97.24 246 PHE C N 1
ATOM 6913 C CA . PHE C 1 246 ? 22.738 146.085 69.867 1.00 98.56 246 PHE C CA 1
ATOM 6914 C C . PHE C 1 246 ? 21.214 146.171 69.709 1.00 104.13 246 PHE C C 1
ATOM 6915 O O . PHE C 1 246 ? 20.621 147.193 70.054 1.00 106.68 246 PHE C O 1
ATOM 6923 N N . LEU C 1 247 ? 20.592 145.129 69.168 1.00 106.06 247 LEU C N 1
ATOM 6924 C CA . LEU C 1 247 ? 19.159 145.136 68.863 1.00 100.88 247 LEU C CA 1
ATOM 6925 C C . LEU C 1 247 ? 18.221 145.076 70.085 1.00 101.22 247 LEU C C 1
ATOM 6926 O O . LEU C 1 247 ? 18.410 144.252 70.984 1.00 99.88 247 LEU C O 1
ATOM 6931 N N . GLN C 1 248 ? 17.221 145.965 70.094 1.00 102.53 248 GLN C N 1
ATOM 6932 C CA . GLN C 1 248 ? 16.052 145.872 70.993 1.00 108.61 248 GLN C CA 1
ATOM 6933 C C . GLN C 1 248 ? 14.785 145.408 70.248 1.00 107.44 248 GLN C C 1
ATOM 6934 O O . GLN C 1 248 ? 13.697 145.357 70.835 1.00 102.73 248 GLN C O 1
ATOM 6940 N N . ALA C 1 249 ? 14.935 145.071 68.964 1.00 107.23 249 ALA C N 1
ATOM 6941 C CA . ALA C 1 249 ? 13.836 144.570 68.134 1.00 98.19 249 ALA C CA 1
ATOM 6942 C C . ALA C 1 249 ? 13.645 143.069 68.329 1.00 93.97 249 ALA C C 1
ATOM 6943 O O . ALA C 1 249 ? 14.592 142.297 68.168 1.00 98.12 249 ALA C O 1
ATOM 6945 N N . SER C 1 250 ? 12.419 142.673 68.675 1.00 87.90 250 SER C N 1
ATOM 6946 C CA . SER C 1 250 ? 12.072 141.259 68.904 1.00 97.68 250 SER C CA 1
ATOM 6947 C C . SER C 1 250 ? 11.560 140.510 67.658 1.00 95.24 250 SER C C 1
ATOM 6948 O O . SER C 1 250 ? 11.211 139.326 67.755 1.00 96.31 250 SER C O 1
ATOM 6951 N N . ILE C 1 251 ? 11.498 141.196 66.511 1.00 90.42 251 ILE C N 1
ATOM 6952 C CA . ILE C 1 251 ? 11.264 140.556 65.201 1.00 91.07 251 ILE C CA 1
ATOM 6953 C C . ILE C 1 251 ? 12.207 141.152 64.156 1.00 86.14 251 ILE C C 1
ATOM 6954 O O . ILE C 1 251 ? 12.266 142.364 63.996 1.00 84.89 251 ILE C O 1
ATOM 6959 N N . ILE C 1 252 ? 12.932 140.289 63.447 1.00 93.88 252 ILE C N 1
ATOM 6960 C CA . ILE C 1 252 ? 13.681 140.683 62.248 1.00 90.86 252 ILE C CA 1
ATOM 6961 C C . ILE C 1 252 ? 12.999 140.077 61.013 1.00 97.87 252 ILE C C 1
ATOM 6962 O O . ILE C 1 252 ? 13.341 138.977 60.560 1.00 95.04 252 ILE C O 1
ATOM 6967 N N . ALA C 1 253 ? 12.016 140.814 60.500 1.00 96.64 253 ALA C N 1
ATOM 6968 C CA . ALA C 1 253 ? 11.308 140.473 59.273 1.00 93.74 253 ALA C CA 1
ATOM 6969 C C . ALA C 1 253 ? 11.609 141.540 58.223 1.00 89.96 253 ALA C C 1
ATOM 6970 O O . ALA C 1 253 ? 11.013 142.614 58.245 1.00 96.70 253 ALA C O 1
ATOM 6972 N N . GLY C 1 254 ? 12.550 141.234 57.325 1.00 87.94 254 GLY C N 1
ATOM 6973 C CA . GLY C 1 254 ? 12.917 142.111 56.197 1.00 85.21 254 GLY C CA 1
ATOM 6974 C C . GLY C 1 254 ? 13.283 141.351 54.930 1.00 91.36 254 GLY C C 1
ATOM 6975 O O . GLY C 1 254 ? 13.096 140.140 54.849 1.00 99.93 254 GLY C O 1
ATOM 6976 N N . ALA C 1 255 ? 13.843 142.070 53.956 1.00 84.78 255 ALA C N 1
ATOM 6977 C CA . ALA C 1 255 ? 14.088 141.553 52.589 1.00 82.40 255 ALA C CA 1
ATOM 6978 C C . ALA C 1 255 ? 15.550 141.362 52.199 1.00 83.95 255 ALA C C 1
ATOM 6979 O O . ALA C 1 255 ? 15.838 140.996 51.059 1.00 80.23 255 ALA C O 1
ATOM 6981 N N . ALA C 1 256 ? 16.472 141.628 53.113 1.00 88.65 256 ALA C N 1
ATOM 6982 C CA . ALA C 1 256 ? 17.891 141.540 52.793 1.00 91.33 256 ALA C CA 1
ATOM 6983 C C . ALA C 1 256 ? 18.277 140.072 52.589 1.00 94.91 256 ALA C C 1
ATOM 6984 O O . ALA C 1 256 ? 17.695 139.181 53.215 1.00 94.51 256 ALA C O 1
ATOM 6986 N N . ASN C 1 257 ? 19.212 139.826 51.675 1.00 95.24 257 ASN C N 1
ATOM 6987 C CA . ASN C 1 257 ? 19.599 138.459 51.306 1.00 98.85 257 ASN C CA 1
ATOM 6988 C C . ASN C 1 257 ? 20.928 138.076 51.945 1.00 99.28 257 ASN C C 1
ATOM 6989 O O . ASN C 1 257 ? 21.870 138.864 51.925 1.00 94.53 257 ASN C O 1
ATOM 6994 N N . ASN C 1 258 ? 20.996 136.857 52.482 1.00 103.53 258 ASN C N 1
ATOM 6995 C CA . ASN C 1 258 ? 22.170 136.370 53.224 1.00 103.90 258 ASN C CA 1
ATOM 6996 C C . ASN C 1 258 ? 22.567 137.362 54.323 1.00 94.69 258 ASN C C 1
ATOM 6997 O O . ASN C 1 258 ? 23.726 137.776 54.448 1.00 95.75 258 ASN C O 1
ATOM 7002 N N . GLN C 1 259 ? 21.551 137.717 55.108 1.00 88.79 259 GLN C N 1
ATOM 7003 C CA . GLN C 1 259 ? 21.627 138.743 56.156 1.00 88.36 259 GLN C CA 1
ATOM 7004 C C . GLN C 1 259 ? 22.618 138.339 57.217 1.00 90.50 259 GLN C C 1
ATOM 7005 O O . GLN C 1 259 ? 23.411 139.155 57.690 1.00 97.07 259 GLN C O 1
ATOM 7011 N N . LEU C 1 260 ? 22.552 137.066 57.578 1.00 89.21 260 LEU C N 1
ATOM 7012 C CA . LEU C 1 260 ? 23.426 136.490 58.581 1.00 90.56 260 LEU C CA 1
ATOM 7013 C C . LEU C 1 260 ? 24.805 136.292 57.964 1.00 97.97 260 LEU C C 1
ATOM 7014 O O . LEU C 1 260 ? 24.932 135.657 56.912 1.00 106.87 260 LEU C O 1
ATOM 7019 N N . GLU C 1 261 ? 25.830 136.834 58.615 1.00 98.30 261 GLU C N 1
ATOM 7020 C CA . GLU C 1 261 ? 27.205 136.697 58.130 1.00 96.93 261 GLU C CA 1
ATOM 7021 C C . GLU C 1 261 ? 27.688 135.244 58.220 1.00 104.79 261 GLU C C 1
ATOM 7022 O O . GLU C 1 261 ? 28.507 134.826 57.411 1.00 106.90 261 GLU C O 1
ATOM 7028 N N . ASN C 1 262 ? 27.155 134.487 59.185 1.00 105.88 262 ASN C N 1
ATOM 7029 C CA . ASN C 1 262 ? 27.480 133.064 59.379 1.00 112.26 262 ASN C CA 1
ATOM 7030 C C . ASN C 1 262 ? 26.233 132.293 59.819 1.00 115.77 262 ASN C C 1
ATOM 7031 O O . ASN C 1 262 ? 25.635 132.617 60.847 1.00 108.22 262 ASN C O 1
ATOM 7036 N N . GLU C 1 263 ? 25.873 131.264 59.047 1.00 117.05 263 GLU C N 1
ATOM 7037 C CA . GLU C 1 263 ? 24.587 130.561 59.199 1.00 109.96 263 GLU C CA 1
ATOM 7038 C C . GLU C 1 263 ? 24.281 130.177 60.648 1.00 104.30 263 GLU C C 1
ATOM 7039 O O . GLU C 1 263 ? 23.280 130.622 61.216 1.00 98.96 263 GLU C O 1
ATOM 7045 N N . GLN C 1 264 ? 25.190 129.415 61.248 1.00 113.55 264 GLN C N 1
ATOM 7046 C CA . GLN C 1 264 ? 24.980 128.811 62.562 1.00 110.11 264 GLN C CA 1
ATOM 7047 C C . GLN C 1 264 ? 25.213 129.840 63.663 1.00 109.64 264 GLN C C 1
ATOM 7048 O O . GLN C 1 264 ? 24.330 130.086 64.491 1.00 109.76 264 GLN C O 1
ATOM 7054 N N . LEU C 1 265 ? 26.397 130.449 63.641 1.00 110.59 265 LEU C N 1
ATOM 7055 C CA . LEU C 1 265 ? 26.864 131.307 64.732 1.00 106.93 265 LEU C CA 1
ATOM 7056 C C . LEU C 1 265 ? 25.961 132.504 64.996 1.00 108.35 265 LEU C C 1
ATOM 7057 O O . LEU C 1 265 ? 25.664 132.812 66.143 1.00 105.74 265 LEU C O 1
ATOM 7062 N N . HIS C 1 266 ? 25.538 133.175 63.932 1.00 108.57 266 HIS C N 1
ATOM 7063 C CA . HIS C 1 266 ? 24.790 134.430 64.049 1.00 102.11 266 HIS C CA 1
ATOM 7064 C C . HIS C 1 266 ? 23.267 134.268 64.098 1.00 103.48 266 HIS C C 1
ATOM 7065 O O . HIS C 1 266 ? 22.567 135.217 64.451 1.00 105.25 266 HIS C O 1
ATOM 7072 N N . SER C 1 267 ? 22.762 133.087 63.738 1.00 107.20 267 SER C N 1
ATOM 7073 C CA . SER C 1 267 ? 21.342 132.749 63.940 1.00 101.79 267 SER C CA 1
ATOM 7074 C C . SER C 1 267 ? 21.048 132.296 65.374 1.00 102.77 267 SER C C 1
ATOM 7075 O O . SER C 1 267 ? 19.953 132.545 65.884 1.00 110.00 267 SER C O 1
ATOM 7078 N N . GLN C 1 268 ? 22.005 131.615 66.007 1.00 108.56 268 GLN C N 1
ATOM 7079 C CA . GLN C 1 268 ? 21.835 131.140 67.391 1.00 114.50 268 GLN C CA 1
ATOM 7080 C C . GLN C 1 268 ? 21.820 132.261 68.441 1.00 115.04 268 GLN C C 1
ATOM 7081 O O . GLN C 1 268 ? 21.119 132.152 69.449 1.00 117.09 268 GLN C O 1
ATOM 7087 N N . MET C 1 269 ? 22.591 133.325 68.204 1.00 113.89 269 MET C N 1
ATOM 7088 C CA . MET C 1 269 ? 22.635 134.483 69.117 1.00 107.68 269 MET C CA 1
ATOM 7089 C C . MET C 1 269 ? 21.261 135.128 69.273 1.00 104.80 269 MET C C 1
ATOM 7090 O O . MET C 1 269 ? 20.867 135.507 70.371 1.00 106.96 269 MET C O 1
ATOM 7095 N N . LEU C 1 270 ? 20.540 135.218 68.160 1.00 103.50 270 LEU C N 1
ATOM 7096 C CA . LEU C 1 270 ? 19.223 135.854 68.097 1.00 105.93 270 LEU C CA 1
ATOM 7097 C C . LEU C 1 270 ? 18.189 135.096 68.925 1.00 109.61 270 LEU C C 1
ATOM 7098 O O . LEU C 1 270 ? 17.479 135.686 69.743 1.00 116.60 270 LEU C O 1
ATOM 7103 N N . ALA C 1 271 ? 18.121 133.786 68.699 1.00 111.93 271 ALA C N 1
ATOM 7104 C CA . ALA C 1 271 ? 17.208 132.895 69.423 1.00 113.62 271 ALA C CA 1
ATOM 7105 C C . ALA C 1 271 ? 17.435 132.947 70.928 1.00 112.74 271 ALA C C 1
ATOM 7106 O O . ALA C 1 271 ? 16.484 133.116 71.698 1.00 115.76 271 ALA C O 1
ATOM 7108 N N . LYS C 1 272 ? 18.698 132.815 71.331 1.00 111.55 272 LYS C N 1
ATOM 7109 C CA . LYS C 1 272 ? 19.088 132.895 72.744 1.00 115.39 272 LYS C CA 1
ATOM 7110 C C . LYS C 1 272 ? 18.736 134.237 73.355 1.00 118.13 272 LYS C C 1
ATOM 7111 O O . LYS C 1 272 ? 18.324 134.308 74.514 1.00 127.07 272 LYS C O 1
ATOM 7117 N N . LYS C 1 273 ? 18.895 135.293 72.565 1.00 113.67 273 LYS C N 1
ATOM 7118 C CA . LYS C 1 273 ? 18.559 136.643 73.003 1.00 118.87 273 LYS C CA 1
ATOM 7119 C C . LYS C 1 273 ? 17.091 137.017 72.839 1.00 104.61 273 LYS C C 1
ATOM 7120 O O . LYS C 1 273 ? 16.688 138.121 73.198 1.00 95.74 273 LYS C O 1
ATOM 7126 N N . GLY C 1 274 ? 16.294 136.095 72.314 1.00 103.26 274 GLY C N 1
ATOM 7127 C CA . GLY C 1 274 ? 14.854 136.279 72.211 1.00 107.49 274 GLY C CA 1
ATOM 7128 C C . GLY C 1 274 ? 14.401 136.968 70.943 1.00 101.03 274 GLY C C 1
ATOM 7129 O O . GLY C 1 274 ? 13.199 137.157 70.743 1.00 100.14 274 GLY C O 1
ATOM 7130 N N . ILE C 1 275 ? 15.344 137.355 70.085 1.00 99.12 275 ILE C N 1
ATOM 7131 C CA . ILE C 1 275 ? 14.998 137.947 68.800 1.00 100.20 275 ILE C CA 1
ATOM 7132 C C . ILE C 1 275 ? 14.482 136.836 67.881 1.00 102.71 275 ILE C C 1
ATOM 7133 O O . ILE C 1 275 ? 15.043 135.734 67.844 1.00 105.20 275 ILE C O 1
ATOM 7138 N N . LEU C 1 276 ? 13.414 137.146 67.146 1.00 99.43 276 LEU C N 1
ATOM 7139 C CA . LEU C 1 276 ? 12.792 136.209 66.218 1.00 92.82 276 LEU C CA 1
ATOM 7140 C C . LEU C 1 276 ? 13.219 136.554 64.801 1.00 93.64 276 LEU C C 1
ATOM 7141 O O . LEU C 1 276 ? 12.889 137.625 64.294 1.00 93.34 276 LEU C O 1
ATOM 7146 N N . TYR C 1 277 ? 13.959 135.640 64.176 1.00 95.11 277 TYR C N 1
ATOM 7147 C CA . TYR C 1 277 ? 14.489 135.833 62.822 1.00 99.27 277 TYR C CA 1
ATOM 7148 C C . TYR C 1 277 ? 13.613 135.146 61.772 1.00 102.25 277 TYR C C 1
ATOM 7149 O O . TYR C 1 277 ? 13.266 133.973 61.908 1.00 106.48 277 TYR C O 1
ATOM 7158 N N . SER C 1 278 ? 13.257 135.898 60.736 1.00 97.46 278 SER C N 1
ATOM 7159 C CA . SER C 1 278 ? 12.545 135.369 59.582 1.00 102.08 278 SER C CA 1
ATOM 7160 C C . SER C 1 278 ? 13.575 135.100 58.485 1.00 104.84 278 SER C C 1
ATOM 7161 O O . SER C 1 278 ? 14.306 136.018 58.102 1.00 110.33 278 SER C O 1
ATOM 7164 N N . PRO C 1 279 ? 13.652 133.848 57.984 1.00 97.55 279 PRO C N 1
ATOM 7165 C CA . PRO C 1 279 ? 14.674 133.511 56.998 1.00 93.45 279 PRO C CA 1
ATOM 7166 C C . PRO C 1 279 ? 14.728 134.451 55.802 1.00 94.34 279 PRO C C 1
ATOM 7167 O O . PRO C 1 279 ? 13.685 134.816 55.249 1.00 93.92 279 PRO C O 1
ATOM 7171 N N . ASP C 1 280 ? 15.949 134.844 55.442 1.00 89.74 280 ASP C N 1
ATOM 7172 C CA . ASP C 1 280 ? 16.206 135.675 54.264 1.00 91.57 280 ASP C CA 1
ATOM 7173 C C . ASP C 1 280 ? 15.541 135.120 52.994 1.00 96.25 280 ASP C C 1
ATOM 7174 O O . ASP C 1 280 ? 14.843 135.844 52.293 1.00 92.33 280 ASP C O 1
ATOM 7179 N N . TYR C 1 281 ? 15.718 133.822 52.754 1.00 94.58 281 TYR C N 1
ATOM 7180 C CA . TYR C 1 281 ? 15.247 133.164 51.525 1.00 91.10 281 TYR C CA 1
ATOM 7181 C C . TYR C 1 281 ? 13.745 132.846 51.518 1.00 91.03 281 TYR C C 1
ATOM 7182 O O . TYR C 1 281 ? 13.180 132.583 50.453 1.00 97.05 281 TYR C O 1
ATOM 7191 N N . VAL C 1 282 ? 13.108 132.860 52.688 1.00 87.21 282 VAL C N 1
ATOM 7192 C CA . VAL C 1 282 ? 11.654 132.664 52.785 1.00 89.12 282 VAL C CA 1
ATOM 7193 C C . VAL C 1 282 ? 10.876 133.962 52.531 1.00 88.98 282 VAL C C 1
ATOM 7194 O O . VAL C 1 282 ? 9.801 133.914 51.932 1.00 89.45 282 VAL C O 1
ATOM 7198 N N . ILE C 1 283 ? 11.400 135.105 52.980 1.00 82.54 283 ILE C N 1
ATOM 7199 C CA . ILE C 1 283 ? 10.767 136.414 52.704 1.00 82.19 283 ILE C CA 1
ATOM 7200 C C . ILE C 1 283 ? 11.005 136.923 51.264 1.00 86.45 283 ILE C C 1
ATOM 7201 O O . ILE C 1 283 ? 10.097 137.489 50.635 1.00 84.71 283 ILE C O 1
ATOM 7206 N N . ASN C 1 284 ? 12.224 136.734 50.760 1.00 88.29 284 ASN C N 1
ATOM 7207 C CA . ASN C 1 284 ? 12.573 137.062 49.360 1.00 90.46 284 ASN C CA 1
ATOM 7208 C C . ASN C 1 284 ? 11.815 136.249 48.295 1.00 93.76 284 ASN C C 1
ATOM 7209 O O . ASN C 1 284 ? 11.745 136.660 47.132 1.00 96.01 284 ASN C O 1
ATOM 7214 N N . ALA C 1 285 ? 11.289 135.089 48.697 1.00 92.65 285 ALA C N 1
ATOM 7215 C CA . ALA C 1 285 ? 10.498 134.190 47.851 1.00 93.60 285 ALA C CA 1
ATOM 7216 C C . ALA C 1 285 ? 9.521 134.873 46.892 1.00 93.61 285 ALA C C 1
ATOM 7217 O O . ALA C 1 285 ? 9.352 134.422 45.763 1.00 95.49 285 ALA C O 1
ATOM 7219 N N . GLY C 1 286 ? 8.883 135.950 47.345 1.00 90.93 286 GLY C N 1
ATOM 7220 C CA . GLY C 1 286 ? 8.008 136.763 46.490 1.00 95.43 286 GLY C CA 1
ATOM 7221 C C . GLY C 1 286 ? 8.672 137.152 45.180 1.00 90.68 286 GLY C C 1
ATOM 7222 O O . GLY C 1 286 ? 8.041 137.124 44.123 1.00 94.69 286 GLY C O 1
ATOM 7223 N N . GLY C 1 287 ? 9.955 137.500 45.264 1.00 88.18 287 GLY C N 1
ATOM 7224 C CA . GLY C 1 287 ? 10.788 137.774 44.092 1.00 95.14 287 GLY C CA 1
ATOM 7225 C C . GLY C 1 287 ? 10.996 136.568 43.190 1.00 93.79 287 GLY C C 1
ATOM 7226 O O . GLY C 1 287 ? 10.897 136.679 41.969 1.00 90.13 287 GLY C O 1
ATOM 7227 N N . LEU C 1 288 ? 11.298 135.421 43.793 1.00 92.62 288 LEU C N 1
ATOM 7228 C CA . LEU C 1 288 ? 11.409 134.158 43.053 1.00 93.62 288 LEU C CA 1
ATOM 7229 C C . LEU C 1 288 ? 10.098 133.802 42.366 1.00 89.65 288 LEU C C 1
ATOM 7230 O O . LEU C 1 288 ? 10.098 133.429 41.196 1.00 94.01 288 LEU C O 1
ATOM 7235 N N . ILE C 1 289 ? 8.991 133.922 43.095 1.00 87.13 289 ILE C N 1
ATOM 7236 C CA . ILE C 1 289 ? 7.658 133.560 42.585 1.00 91.27 289 ILE C CA 1
ATOM 7237 C C . ILE C 1 289 ? 7.308 134.345 41.315 1.00 95.07 289 ILE C C 1
ATOM 7238 O O . ILE C 1 289 ? 6.738 133.780 40.372 1.00 97.29 289 ILE C O 1
ATOM 7243 N N . ASN C 1 290 ? 7.642 135.635 41.300 1.00 93.27 290 ASN C N 1
ATOM 7244 C CA . ASN C 1 290 ? 7.515 136.468 40.095 1.00 96.18 290 ASN C CA 1
ATOM 7245 C C . ASN C 1 290 ? 8.143 135.800 38.864 1.00 94.29 290 ASN C C 1
ATOM 7246 O O . ASN C 1 290 ? 7.528 135.730 37.800 1.00 98.56 290 ASN C O 1
ATOM 7251 N N . VAL C 1 291 ? 9.354 135.280 39.050 1.00 85.46 291 VAL C N 1
ATOM 7252 C CA . VAL C 1 291 ? 10.133 134.664 37.976 1.00 88.10 291 VAL C CA 1
ATOM 7253 C C . VAL C 1 291 ? 9.459 133.367 37.520 1.00 91.07 291 VAL C C 1
ATOM 7254 O O . VAL C 1 291 ? 9.355 133.098 36.317 1.00 94.92 291 VAL C O 1
ATOM 7258 N N . TYR C 1 292 ? 9.011 132.568 38.485 1.00 90.81 292 TYR C N 1
ATOM 7259 C CA . TYR C 1 292 ? 8.327 131.312 38.197 1.00 94.21 292 TYR C CA 1
ATOM 7260 C C . TYR C 1 292 ? 7.100 131.516 37.321 1.00 96.21 292 TYR C C 1
ATOM 7261 O O . TYR C 1 292 ? 6.875 130.758 36.383 1.00 104.18 292 TYR C O 1
ATOM 7270 N N . ASN C 1 293 ? 6.302 132.526 37.643 1.00 92.08 293 ASN C N 1
ATOM 7271 C CA . ASN C 1 293 ? 5.097 132.812 36.871 1.00 99.04 293 ASN C CA 1
ATOM 7272 C C . ASN C 1 293 ? 5.377 133.148 35.412 1.00 102.12 293 ASN C C 1
ATOM 7273 O O . ASN C 1 293 ? 4.561 132.847 34.547 1.00 105.47 293 ASN C O 1
ATOM 7278 N N . GLU C 1 294 ? 6.532 133.753 35.147 1.00 99.17 294 GLU C N 1
ATOM 7279 C CA . GLU C 1 294 ? 6.977 133.995 33.772 1.00 98.70 294 GLU C CA 1
ATOM 7280 C C . GLU C 1 294 ? 7.208 132.696 32.991 1.00 94.78 294 GLU C C 1
ATOM 7281 O O . GLU C 1 294 ? 6.837 132.621 31.816 1.00 98.50 294 GLU C O 1
ATOM 7287 N N . MET C 1 295 ? 7.799 131.684 33.637 1.00 90.89 295 MET C N 1
ATOM 7288 C CA . MET C 1 295 ? 7.975 130.356 33.021 1.00 93.69 295 MET C CA 1
ATOM 7289 C C . MET C 1 295 ? 6.660 129.793 32.521 1.00 102.81 295 MET C C 1
ATOM 7290 O O . MET C 1 295 ? 6.550 129.397 31.360 1.00 115.72 295 MET C O 1
ATOM 7295 N N . ILE C 1 296 ? 5.667 129.775 33.410 1.00 99.05 296 ILE C N 1
ATOM 7296 C CA . ILE C 1 296 ? 4.344 129.204 33.114 1.00 95.64 296 ILE C CA 1
ATOM 7297 C C . ILE C 1 296 ? 3.428 130.174 32.345 1.00 94.06 296 ILE C C 1
ATOM 7298 O O . ILE C 1 296 ? 2.231 129.912 32.195 1.00 104.45 296 ILE C O 1
ATOM 7303 N N . GLY C 1 297 ? 3.982 131.285 31.861 1.00 92.25 297 GLY C N 1
ATOM 7304 C CA . GLY C 1 297 ? 3.195 132.351 31.252 1.00 95.33 297 GLY C CA 1
ATOM 7305 C C . GLY C 1 297 ? 2.653 133.221 32.364 1.00 93.55 297 GLY C C 1
ATOM 7306 O O . GLY C 1 297 ? 1.848 132.762 33.184 1.00 96.03 297 GLY C O 1
ATOM 7307 N N . TYR C 1 298 ? 3.110 134.470 32.412 1.00 89.54 298 TYR C N 1
ATOM 7308 C CA . TYR C 1 298 ? 2.822 135.334 33.553 1.00 95.57 298 TYR C CA 1
ATOM 7309 C C . TYR C 1 298 ? 1.351 135.742 33.624 1.00 99.94 298 TYR C C 1
ATOM 7310 O O . TYR C 1 298 ? 0.840 136.449 32.749 1.00 94.24 298 TYR C O 1
ATOM 7319 N N . ASP C 1 299 ? 0.689 135.264 34.676 1.00 101.54 299 ASP C N 1
ATOM 7320 C CA . ASP C 1 299 ? -0.625 135.746 35.072 1.00 104.13 299 ASP C CA 1
ATOM 7321 C C . ASP C 1 299 ? -0.464 136.536 36.366 1.00 115.46 299 ASP C C 1
ATOM 7322 O O . ASP C 1 299 ? 0.038 136.003 37.358 1.00 117.27 299 ASP C O 1
ATOM 7327 N N . GLU C 1 300 ? -0.887 137.799 36.349 1.00 117.94 300 GLU C N 1
ATOM 7328 C CA . GLU C 1 300 ? -0.779 138.677 37.520 1.00 114.29 300 GLU C CA 1
ATOM 7329 C C . GLU C 1 300 ? -1.541 138.122 38.722 1.00 110.53 300 GLU C C 1
ATOM 7330 O O . GLU C 1 300 ? -0.984 138.019 39.816 1.00 111.86 300 GLU C O 1
ATOM 7336 N N . GLU C 1 301 ? -2.800 137.744 38.502 1.00 113.81 301 GLU C N 1
ATOM 7337 C CA . GLU C 1 301 ? -3.681 137.315 39.592 1.00 114.56 301 GLU C CA 1
ATOM 7338 C C . GLU C 1 301 ? -3.153 136.086 40.333 1.00 109.91 301 GLU C C 1
ATOM 7339 O O . GLU C 1 301 ? -3.039 136.106 41.558 1.00 107.54 301 GLU C O 1
ATOM 7345 N N . LYS C 1 302 ? -2.834 135.034 39.583 1.00 114.07 302 LYS C N 1
ATOM 7346 C CA . LYS C 1 302 ? -2.353 133.772 40.169 1.00 116.08 302 LYS C CA 1
ATOM 7347 C C . LYS C 1 302 ? -1.052 133.989 40.953 1.00 111.07 302 LYS C C 1
ATOM 7348 O O . LYS C 1 302 ? -0.870 133.420 42.028 1.00 115.25 302 LYS C O 1
ATOM 7354 N N . ALA C 1 303 ? -0.169 134.824 40.401 1.00 110.36 303 ALA C N 1
ATOM 7355 C CA . ALA C 1 303 ? 1.075 135.231 41.061 1.00 107.82 303 ALA C CA 1
ATOM 7356 C C . ALA C 1 303 ? 0.823 135.896 42.410 1.00 108.73 303 ALA C C 1
ATOM 7357 O O . ALA C 1 303 ? 1.454 135.546 43.407 1.00 105.42 303 ALA C O 1
ATOM 7359 N N . PHE C 1 304 ? -0.117 136.836 42.433 1.00 109.33 304 PHE C N 1
ATOM 7360 C CA . PHE C 1 304 ? -0.428 137.604 43.645 1.00 105.57 304 PHE C CA 1
ATOM 7361 C C . PHE C 1 304 ? -1.070 136.751 44.757 1.00 100.18 304 PHE C C 1
ATOM 7362 O O . PHE C 1 304 ? -0.981 137.108 45.928 1.00 101.03 304 PHE C O 1
ATOM 7370 N N . LYS C 1 305 ? -1.707 135.637 44.389 1.00 100.94 305 LYS C N 1
ATOM 7371 C CA . LYS C 1 305 ? -2.186 134.632 45.361 1.00 98.62 305 LYS C CA 1
ATOM 7372 C C . LYS C 1 305 ? -1.044 133.743 45.848 1.00 93.48 305 LYS C C 1
ATOM 7373 O O . LYS C 1 305 ? -1.021 133.319 47.002 1.00 89.82 305 LYS C O 1
ATOM 7379 N N . GLN C 1 306 ? -0.129 133.427 44.939 1.00 101.70 306 GLN C N 1
ATOM 7380 C CA . GLN C 1 306 ? 0.993 132.531 45.224 1.00 99.07 306 GLN C CA 1
ATOM 7381 C C . GLN C 1 306 ? 2.016 133.077 46.229 1.00 96.19 306 GLN C C 1
ATOM 7382 O O . GLN C 1 306 ? 2.731 132.301 46.858 1.00 103.54 306 GLN C O 1
ATOM 7388 N N . VAL C 1 307 ? 2.086 134.397 46.374 1.00 96.00 307 VAL C N 1
ATOM 7389 C CA . VAL C 1 307 ? 2.969 135.032 47.374 1.00 100.52 307 VAL C CA 1
ATOM 7390 C C . VAL C 1 307 ? 2.476 134.775 48.815 1.00 97.29 307 VAL C C 1
ATOM 7391 O O . VAL C 1 307 ? 3.286 134.636 49.735 1.00 97.13 307 VAL C O 1
ATOM 7395 N N . HIS C 1 308 ? 1.159 134.679 48.995 1.00 91.96 308 HIS C N 1
ATOM 7396 C CA . HIS C 1 308 ? 0.545 134.520 50.324 1.00 87.27 308 HIS C CA 1
ATOM 7397 C C . HIS C 1 308 ? 0.808 133.184 51.036 1.00 96.26 308 HIS C C 1
ATOM 7398 O O . HIS C 1 308 ? 0.396 133.012 52.185 1.00 102.18 308 HIS C O 1
ATOM 7405 N N . ASN C 1 309 ? 1.464 132.238 50.368 1.00 94.68 309 ASN C N 1
ATOM 7406 C CA . ASN C 1 309 ? 2.020 131.069 51.072 1.00 97.13 309 ASN C CA 1
ATOM 7407 C C . ASN C 1 309 ? 3.295 131.369 51.876 1.00 99.16 309 ASN C C 1
ATOM 7408 O O . ASN C 1 309 ? 3.723 130.537 52.664 1.00 101.59 309 ASN C O 1
ATOM 7413 N N . ILE C 1 310 ? 3.902 132.539 51.672 1.00 98.49 310 ILE C N 1
ATOM 7414 C CA . ILE C 1 310 ? 4.932 133.050 52.592 1.00 100.13 310 ILE C CA 1
ATOM 7415 C C . ILE C 1 310 ? 4.316 133.220 53.989 1.00 100.07 310 ILE C C 1
ATOM 7416 O O . ILE C 1 310 ? 4.882 132.763 54.994 1.00 98.21 310 ILE C O 1
ATOM 7421 N N . TYR C 1 311 ? 3.158 133.881 54.028 1.00 96.34 311 TYR C N 1
ATOM 7422 C CA . TYR C 1 311 ? 2.385 134.073 55.264 1.00 98.68 311 TYR C CA 1
ATOM 7423 C C . TYR C 1 311 ? 2.121 132.734 55.956 1.00 100.21 311 TYR C C 1
ATOM 7424 O O . TYR C 1 311 ? 2.454 132.562 57.129 1.00 94.46 311 TYR C O 1
ATOM 7433 N N . ASP C 1 312 ? 1.548 131.796 55.204 1.00 103.62 312 ASP C N 1
ATOM 7434 C CA . ASP C 1 312 ? 1.266 130.439 55.694 1.00 100.40 312 ASP C CA 1
ATOM 7435 C C . ASP C 1 312 ? 2.515 129.651 56.103 1.00 98.75 312 ASP C C 1
ATOM 7436 O O . ASP C 1 312 ? 2.491 128.945 57.109 1.00 103.24 312 ASP C O 1
ATOM 7441 N N . THR C 1 313 ? 3.589 129.772 55.321 1.00 95.87 313 THR C N 1
ATOM 7442 C CA . THR C 1 313 ? 4.849 129.061 55.585 1.00 94.55 313 THR C CA 1
ATOM 7443 C C . THR C 1 313 ? 5.500 129.544 56.879 1.00 93.61 313 THR C C 1
ATOM 7444 O O . THR C 1 313 ? 5.850 128.747 57.754 1.00 89.11 313 THR C O 1
ATOM 7448 N N . LEU C 1 314 ? 5.686 130.856 56.969 1.00 92.80 314 LEU C N 1
ATOM 7449 C CA . LEU C 1 314 ? 6.388 131.465 58.098 1.00 89.50 314 LEU C CA 1
ATOM 7450 C C . LEU C 1 314 ? 5.762 131.134 59.454 1.00 95.86 314 LEU C C 1
ATOM 7451 O O . LEU C 1 314 ? 6.480 130.829 60.411 1.00 92.22 314 LEU C O 1
ATOM 7456 N N . LEU C 1 315 ? 4.432 131.175 59.520 1.00 100.14 315 LEU C N 1
ATOM 7457 C CA . LEU C 1 315 ? 3.700 130.794 60.729 1.00 97.34 315 LEU C CA 1
ATOM 7458 C C . LEU C 1 315 ? 4.106 129.394 61.178 1.00 98.87 315 LEU C C 1
ATOM 7459 O O . LEU C 1 315 ? 4.419 129.176 62.353 1.00 103.55 315 LEU C O 1
ATOM 7464 N N . ALA C 1 316 ? 4.117 128.465 60.224 1.00 93.74 316 ALA C N 1
ATOM 7465 C CA . ALA C 1 316 ? 4.548 127.088 60.471 1.00 100.61 316 ALA C CA 1
ATOM 7466 C C . ALA C 1 316 ? 6.001 126.992 60.953 1.00 103.33 316 ALA C C 1
ATOM 7467 O O . ALA C 1 316 ? 6.284 126.264 61.906 1.00 103.43 316 ALA C O 1
ATOM 7469 N N . ILE C 1 317 ? 6.903 127.731 60.302 1.00 100.10 317 ILE C N 1
ATOM 7470 C CA . ILE C 1 317 ? 8.326 127.780 60.696 1.00 96.02 317 ILE C CA 1
ATOM 7471 C C . ILE C 1 317 ? 8.474 128.218 62.159 1.00 97.74 317 ILE C C 1
ATOM 7472 O O . ILE C 1 317 ? 9.237 127.614 62.924 1.00 91.83 317 ILE C O 1
ATOM 7477 N N . PHE C 1 318 ? 7.741 129.262 62.537 1.00 97.95 318 PHE C N 1
ATOM 7478 C CA . PHE C 1 318 ? 7.725 129.728 63.921 1.00 94.19 318 PHE C CA 1
ATOM 7479 C C . PHE C 1 318 ? 7.121 128.677 64.849 1.00 103.56 318 PHE C C 1
ATOM 7480 O O . PHE C 1 318 ? 7.692 128.377 65.900 1.00 108.41 318 PHE C O 1
ATOM 7488 N N . GLU C 1 319 ? 5.972 128.128 64.450 1.00 104.30 319 GLU C N 1
ATOM 7489 C CA . GLU C 1 319 ? 5.290 127.061 65.206 1.00 104.93 319 GLU C CA 1
ATOM 7490 C C . GLU C 1 319 ? 6.169 125.833 65.438 1.00 99.71 319 GLU C C 1
ATOM 7491 O O . GLU C 1 319 ? 6.135 125.237 66.512 1.00 97.34 319 GLU C O 1
ATOM 7497 N N . ILE C 1 320 ? 6.959 125.481 64.431 1.00 104.04 320 ILE C N 1
ATOM 7498 C CA . ILE C 1 320 ? 7.908 124.377 64.527 1.00 105.24 320 ILE C CA 1
ATOM 7499 C C . ILE C 1 320 ? 9.055 124.744 65.480 1.00 98.10 320 ILE C C 1
ATOM 7500 O O . ILE C 1 320 ? 9.378 123.976 66.391 1.00 99.06 320 ILE C O 1
ATOM 7505 N N . ALA C 1 321 ? 9.648 125.918 65.268 1.00 93.65 321 ALA C N 1
ATOM 7506 C CA . ALA C 1 321 ? 10.775 126.416 66.083 1.00 98.56 321 ALA C CA 1
ATOM 7507 C C . ALA C 1 321 ? 10.520 126.378 67.593 1.00 98.83 321 ALA C C 1
ATOM 7508 O O . ALA C 1 321 ? 11.358 125.912 68.366 1.00 95.88 321 ALA C O 1
ATOM 7510 N N . LYS C 1 322 ? 9.363 126.896 67.988 1.00 103.15 322 LYS C N 1
ATOM 7511 C CA . LYS C 1 322 ? 8.927 126.894 69.387 1.00 96.85 322 LYS C CA 1
ATOM 7512 C C . LYS C 1 322 ? 8.621 125.498 69.920 1.00 100.27 322 LYS C C 1
ATOM 7513 O O . LYS C 1 322 ? 8.934 125.197 71.071 1.00 99.19 322 LYS C O 1
ATOM 7519 N N . GLU C 1 323 ? 7.991 124.669 69.088 1.00 107.85 323 GLU C N 1
ATOM 7520 C CA . GLU C 1 323 ? 7.651 123.287 69.453 1.00 102.49 323 GLU C CA 1
ATOM 7521 C C . GLU C 1 323 ? 8.892 122.414 69.617 1.00 102.97 323 GLU C C 1
ATOM 7522 O O . GLU C 1 323 ? 9.027 121.709 70.616 1.00 101.60 323 GLU C O 1
ATOM 7528 N N . GLN C 1 324 ? 9.794 122.488 68.642 1.00 103.97 324 GLN C N 1
ATOM 7529 C CA . GLN C 1 324 ? 11.027 121.696 68.644 1.00 103.59 324 GLN C CA 1
ATOM 7530 C C . GLN C 1 324 ? 12.249 122.459 69.173 1.00 107.57 324 GLN C C 1
ATOM 7531 O O . GLN C 1 324 ? 13.381 122.043 68.926 1.00 112.40 324 GLN C O 1
ATOM 7537 N N . GLY C 1 325 ? 12.017 123.569 69.882 1.00 102.47 325 GLY C N 1
ATOM 7538 C CA . GLY C 1 325 ? 13.063 124.312 70.612 1.00 100.43 325 GLY C CA 1
ATOM 7539 C C . GLY C 1 325 ? 14.358 124.591 69.866 1.00 104.06 325 GLY C C 1
ATOM 7540 O O . GLY C 1 325 ? 15.439 124.534 70.452 1.00 109.19 325 GLY C O 1
ATOM 7541 N N . VAL C 1 326 ? 14.236 124.899 68.576 1.00 101.59 326 VAL C N 1
ATOM 7542 C CA . VAL C 1 326 ? 15.384 125.066 67.672 1.00 100.27 326 VAL C CA 1
ATOM 7543 C C . VAL C 1 326 ? 15.078 126.226 66.698 1.00 101.92 326 VAL C C 1
ATOM 7544 O O . VAL C 1 326 ? 13.936 126.679 66.609 1.00 102.75 326 VAL C O 1
ATOM 7548 N N . THR C 1 327 ? 16.106 126.705 65.997 1.00 104.81 327 THR C N 1
ATOM 7549 C CA . THR C 1 327 ? 16.055 127.959 65.219 1.00 107.24 327 THR C CA 1
ATOM 7550 C C . THR C 1 327 ? 15.066 127.954 64.043 1.00 103.83 327 THR C C 1
ATOM 7551 O O . THR C 1 327 ? 14.623 126.897 63.592 1.00 106.61 327 THR C O 1
ATOM 7555 N N . THR C 1 328 ? 14.754 129.155 63.547 1.00 96.60 328 THR C N 1
ATOM 7556 C CA . THR C 1 328 ? 13.874 129.346 62.375 1.00 98.62 328 THR C CA 1
ATOM 7557 C C . THR C 1 328 ? 14.532 129.000 61.028 1.00 106.65 328 THR C C 1
ATOM 7558 O O . THR C 1 328 ? 13.867 129.028 59.985 1.00 103.97 328 THR C O 1
ATOM 7562 N N . ASN C 1 329 ? 15.835 128.724 61.049 1.00 107.07 329 ASN C N 1
ATOM 7563 C CA . ASN C 1 329 ? 16.541 128.163 59.896 1.00 99.53 329 ASN C CA 1
ATOM 7564 C C . ASN C 1 329 ? 16.543 126.641 59.937 1.00 105.93 329 ASN C C 1
ATOM 7565 O O . ASN C 1 329 ? 16.296 125.994 58.917 1.00 115.77 329 ASN C O 1
ATOM 7570 N N . ASP C 1 330 ? 16.824 126.077 61.112 1.00 105.64 330 ASP C N 1
ATOM 7571 C CA . ASP C 1 330 ? 16.646 124.629 61.347 1.00 106.23 330 ASP C CA 1
ATOM 7572 C C . ASP C 1 330 ? 15.176 124.200 61.187 1.00 113.48 330 ASP C C 1
ATOM 7573 O O . ASP C 1 330 ? 14.901 123.084 60.746 1.00 110.74 330 ASP C O 1
ATOM 7578 N N . ALA C 1 331 ? 14.248 125.083 61.553 1.00 114.99 331 ALA C N 1
ATOM 7579 C CA . ALA C 1 331 ? 12.812 124.852 61.349 1.00 101.73 331 ALA C CA 1
ATOM 7580 C C . ALA C 1 331 ? 12.419 124.941 59.867 1.00 105.76 331 ALA C C 1
ATOM 7581 O O . ALA C 1 331 ? 11.588 124.160 59.390 1.00 107.81 331 ALA C O 1
ATOM 7583 N N . ALA C 1 332 ? 13.017 125.893 59.150 1.00 106.19 332 ALA C N 1
ATOM 7584 C CA . ALA C 1 332 ? 12.797 126.049 57.708 1.00 105.86 332 ALA C CA 1
ATOM 7585 C C . ALA C 1 332 ? 13.200 124.803 56.916 1.00 102.63 332 ALA C C 1
ATOM 7586 O O . ALA C 1 332 ? 12.378 124.219 56.211 1.00 104.20 332 ALA C O 1
ATOM 7588 N N . ARG C 1 333 ? 14.463 124.402 57.050 1.00 100.25 333 ARG C N 1
ATOM 7589 C CA . ARG C 1 333 ? 15.006 123.250 56.311 1.00 101.21 333 ARG C CA 1
ATOM 7590 C C . ARG C 1 333 ? 14.189 121.976 56.530 1.00 100.00 333 ARG C C 1
ATOM 7591 O O . ARG C 1 333 ? 13.898 121.253 55.573 1.00 99.71 333 ARG C O 1
ATOM 7599 N N . ARG C 1 334 ? 13.800 121.729 57.780 1.00 95.92 334 ARG C N 1
ATOM 7600 C CA . ARG C 1 334 ? 12.926 120.604 58.119 1.00 94.19 334 ARG C CA 1
ATOM 7601 C C . ARG C 1 334 ? 11.623 120.691 57.334 1.00 97.99 334 ARG C C 1
ATOM 7602 O O . ARG C 1 334 ? 11.225 119.731 56.674 1.00 98.75 334 ARG C O 1
ATOM 7610 N N . LEU C 1 335 ? 10.990 121.861 57.402 1.00 102.55 335 LEU C N 1
ATOM 7611 C CA . LEU C 1 335 ? 9.742 122.146 56.684 1.00 103.43 335 LEU C CA 1
ATOM 7612 C C . LEU C 1 335 ? 9.865 121.937 55.168 1.00 97.00 335 LEU C C 1
ATOM 7613 O O . LEU C 1 335 ? 8.961 121.390 54.530 1.00 98.76 335 LEU C O 1
ATOM 7618 N N . ALA C 1 336 ? 10.977 122.394 54.605 1.00 90.99 336 ALA C N 1
ATOM 7619 C CA . ALA C 1 336 ? 11.281 122.191 53.192 1.00 97.06 336 ALA C CA 1
ATOM 7620 C C . ALA C 1 336 ? 11.461 120.706 52.863 1.00 101.48 336 ALA C C 1
ATOM 7621 O O . ALA C 1 336 ? 10.894 120.195 51.889 1.00 97.98 336 ALA C O 1
ATOM 7623 N N . GLU C 1 337 ? 12.269 120.036 53.681 1.00 101.94 337 GLU C N 1
ATOM 7624 C CA . GLU C 1 337 ? 12.515 118.597 53.559 1.00 100.13 337 GLU C CA 1
ATOM 7625 C C . GLU C 1 337 ? 11.233 117.761 53.678 1.00 100.66 337 GLU C C 1
ATOM 7626 O O . GLU C 1 337 ? 11.059 116.780 52.947 1.00 101.97 337 GLU C O 1
ATOM 7632 N N . ASP C 1 338 ? 10.351 118.156 54.597 1.00 98.06 338 ASP C N 1
ATOM 7633 C CA . ASP C 1 338 ? 9.029 117.535 54.748 1.00 96.97 338 ASP C CA 1
ATOM 7634 C C . ASP C 1 338 ? 8.182 117.699 53.483 1.00 96.66 338 ASP C C 1
ATOM 7635 O O . ASP C 1 338 ? 7.497 116.763 53.075 1.00 106.06 338 ASP C O 1
ATOM 7640 N N . ARG C 1 339 ? 8.238 118.884 52.872 1.00 94.09 339 ARG C N 1
ATOM 7641 C CA . ARG C 1 339 ? 7.547 119.154 51.596 1.00 101.33 339 ARG C CA 1
ATOM 7642 C C . ARG C 1 339 ? 8.105 118.365 50.406 1.00 102.15 339 ARG C C 1
ATOM 7643 O O . ARG C 1 339 ? 7.365 118.000 49.495 1.00 98.72 339 ARG C O 1
ATOM 7651 N N . ILE C 1 340 ? 9.414 118.146 50.407 1.00 100.66 340 ILE C N 1
ATOM 7652 C CA . ILE C 1 340 ? 10.080 117.307 49.409 1.00 100.51 340 ILE C CA 1
ATOM 7653 C C . ILE C 1 340 ? 9.704 115.827 49.607 1.00 104.61 340 ILE C C 1
ATOM 7654 O O . ILE C 1 340 ? 9.363 115.132 48.642 1.00 101.03 340 ILE C O 1
ATOM 7659 N N . ASN C 1 341 ? 9.773 115.362 50.857 1.00 106.24 341 ASN C N 1
ATOM 7660 C CA . ASN C 1 341 ? 9.490 113.957 51.209 1.00 107.25 341 ASN C CA 1
ATOM 7661 C C . ASN C 1 341 ? 8.061 113.513 50.873 1.00 109.13 341 ASN C C 1
ATOM 7662 O O . ASN C 1 341 ? 7.864 112.485 50.220 1.00 113.70 341 ASN C O 1
ATOM 7667 N N . ASN C 1 342 ? 7.080 114.289 51.329 1.00 109.38 342 ASN C N 1
ATOM 7668 C CA . ASN C 1 342 ? 5.655 113.994 51.075 1.00 113.44 342 ASN C CA 1
ATOM 7669 C C . ASN C 1 342 ? 5.245 114.011 49.590 1.00 106.54 342 ASN C C 1
ATOM 7670 O O . ASN C 1 342 ? 4.374 113.241 49.168 1.00 106.35 342 ASN C O 1
ATOM 7675 N N . SER C 1 343 ? 5.880 114.900 48.824 1.00 96.81 343 SER C N 1
ATOM 7676 C CA . SER C 1 343 ? 5.631 115.062 47.388 1.00 96.88 343 SER C CA 1
ATOM 7677 C C . SER C 1 343 ? 5.882 113.782 46.599 1.00 104.46 343 SER C C 1
ATOM 7678 O O . SER C 1 343 ? 5.223 113.535 45.585 1.00 111.60 343 SER C O 1
ATOM 7681 N N . LYS C 1 344 ? 6.845 112.990 47.067 1.00 106.93 344 LYS C N 1
ATOM 7682 C CA . LYS C 1 344 ? 7.125 111.665 46.511 1.00 98.94 344 LYS C CA 1
ATOM 7683 C C . LYS C 1 344 ? 5.941 110.731 46.743 1.00 101.97 344 LYS C C 1
ATOM 7684 O O . LYS C 1 344 ? 5.500 110.045 45.825 1.00 109.85 344 LYS C O 1
ATOM 7690 N N . ARG C 1 345 ? 5.439 110.715 47.974 1.00 101.68 345 ARG C N 1
ATOM 7691 C CA . ARG C 1 345 ? 4.207 110.002 48.315 1.00 106.47 345 ARG C CA 1
ATOM 7692 C C . ARG C 1 345 ? 2.993 110.733 47.737 1.00 105.51 345 ARG C C 1
ATOM 7693 O O . ARG C 1 345 ? 1.845 110.454 48.089 1.00 98.09 345 ARG C O 1
ATOM 7701 N N . LEU D 1 2 ? 11.764 57.688 54.413 1.00 98.78 2 LEU D N 1
ATOM 7702 C CA . LEU D 1 2 ? 10.469 57.100 53.938 1.00 106.42 2 LEU D CA 1
ATOM 7703 C C . LEU D 1 2 ? 9.984 57.785 52.656 1.00 109.25 2 LEU D C 1
ATOM 7704 O O . LEU D 1 2 ? 9.016 58.551 52.667 1.00 112.09 2 LEU D O 1
ATOM 7709 N N . LEU D 1 3 ? 10.671 57.498 51.553 1.00 103.86 3 LEU D N 1
ATOM 7710 C CA . LEU D 1 3 ? 10.333 58.085 50.251 1.00 96.49 3 LEU D CA 1
ATOM 7711 C C . LEU D 1 3 ? 9.162 57.335 49.631 1.00 94.12 3 LEU D C 1
ATOM 7712 O O . LEU D 1 3 ? 8.149 57.929 49.267 1.00 96.53 3 LEU D O 1
ATOM 7717 N N . PHE D 1 4 ? 9.315 56.023 49.517 1.00 96.52 4 PHE D N 1
ATOM 7718 C CA . PHE D 1 4 ? 8.354 55.194 48.799 1.00 102.24 4 PHE D CA 1
ATOM 7719 C C . PHE D 1 4 ? 6.920 55.321 49.321 1.00 100.93 4 PHE D C 1
ATOM 7720 O O . PHE D 1 4 ? 5.998 55.464 48.527 1.00 97.79 4 PHE D O 1
ATOM 7728 N N . GLU D 1 5 ? 6.735 55.302 50.639 1.00 100.91 5 GLU D N 1
ATOM 7729 C CA . GLU D 1 5 ? 5.383 55.398 51.218 1.00 104.10 5 GLU D CA 1
ATOM 7730 C C . GLU D 1 5 ? 4.741 56.763 50.981 1.00 104.65 5 GLU D C 1
ATOM 7731 O O . GLU D 1 5 ? 3.528 56.847 50.808 1.00 107.02 5 GLU D O 1
ATOM 7737 N N . THR D 1 6 ? 5.542 57.825 50.991 1.00 105.91 6 THR D N 1
ATOM 7738 C CA . THR D 1 6 ? 5.027 59.153 50.658 1.00 104.21 6 THR D CA 1
ATOM 7739 C C . THR D 1 6 ? 4.526 59.171 49.219 1.00 109.90 6 THR D C 1
ATOM 7740 O O . THR D 1 6 ? 3.468 59.729 48.950 1.00 117.57 6 THR D O 1
ATOM 7744 N N . VAL D 1 7 ? 5.264 58.529 48.310 1.00 103.51 7 VAL D N 1
ATOM 7745 C CA . VAL D 1 7 ? 4.844 58.417 46.899 1.00 98.55 7 VAL D CA 1
ATOM 7746 C C . VAL D 1 7 ? 3.504 57.676 46.775 1.00 107.14 7 VAL D C 1
ATOM 7747 O O . VAL D 1 7 ? 2.672 58.047 45.947 1.00 110.70 7 VAL D O 1
ATOM 7751 N N . ARG D 1 8 ? 3.305 56.640 47.592 1.00 112.35 8 ARG D N 1
ATOM 7752 C CA . ARG D 1 8 ? 2.025 55.900 47.652 1.00 107.42 8 ARG D CA 1
ATOM 7753 C C . ARG D 1 8 ? 0.821 56.817 47.906 1.00 111.29 8 ARG D C 1
ATOM 7754 O O . ARG D 1 8 ? -0.257 56.606 47.348 1.00 120.24 8 ARG D O 1
ATOM 7762 N N . GLU D 1 9 ? 1.025 57.819 48.756 1.00 105.97 9 GLU D N 1
ATOM 7763 C CA . GLU D 1 9 ? 0.006 58.815 49.088 1.00 110.96 9 GLU D CA 1
ATOM 7764 C C . GLU D 1 9 ? -0.141 59.839 47.959 1.00 116.89 9 GLU D C 1
ATOM 7765 O O . GLU D 1 9 ? -1.251 60.137 47.511 1.00 120.98 9 GLU D O 1
ATOM 7771 N N . MET D 1 10 ? 0.998 60.364 47.513 1.00 104.04 10 MET D N 1
ATOM 7772 C CA . MET D 1 10 ? 1.069 61.412 46.489 1.00 100.21 10 MET D CA 1
ATOM 7773 C C . MET D 1 10 ? 0.665 60.929 45.089 1.00 99.37 10 MET D C 1
ATOM 7774 O O . MET D 1 10 ? -0.139 61.575 44.409 1.00 99.30 10 MET D O 1
ATOM 7779 N N . GLY D 1 11 ? 1.262 59.810 44.673 1.00 95.19 11 GLY D N 1
ATOM 7780 C CA . GLY D 1 11 ? 0.971 59.133 43.393 1.00 92.88 11 GLY D CA 1
ATOM 7781 C C . GLY D 1 11 ? 1.998 59.285 42.272 1.00 90.86 11 GLY D C 1
ATOM 7782 O O . GLY D 1 11 ? 1.675 59.038 41.102 1.00 87.29 11 GLY D O 1
ATOM 7783 N N . HIS D 1 12 ? 3.230 59.668 42.618 1.00 88.25 12 HIS D N 1
ATOM 7784 C CA . HIS D 1 12 ? 4.282 59.946 41.622 1.00 85.79 12 HIS D CA 1
ATOM 7785 C C . HIS D 1 12 ? 4.743 58.711 40.842 1.00 80.89 12 HIS D C 1
ATOM 7786 O O . HIS D 1 12 ? 4.438 57.573 41.208 1.00 90.74 12 HIS D O 1
ATOM 7793 N N . GLU D 1 13 ? 5.479 58.976 39.762 1.00 77.84 13 GLU D N 1
ATOM 7794 C CA . GLU D 1 13 ? 6.075 57.949 38.896 1.00 80.15 13 GLU D CA 1
ATOM 7795 C C . GLU D 1 13 ? 7.577 57.757 39.111 1.00 87.44 13 GLU D C 1
ATOM 7796 O O . GLU D 1 13 ? 8.061 56.623 39.122 1.00 96.98 13 GLU D O 1
ATOM 7802 N N . GLN D 1 14 ? 8.310 58.860 39.253 1.00 82.52 14 GLN D N 1
ATOM 7803 C CA . GLN D 1 14 ? 9.775 58.826 39.308 1.00 79.66 14 GLN D CA 1
ATOM 7804 C C . GLN D 1 14 ? 10.351 60.096 39.946 1.00 79.95 14 GLN D C 1
ATOM 7805 O O . GLN D 1 14 ? 9.799 61.189 39.781 1.00 77.30 14 GLN D O 1
ATOM 7811 N N . VAL D 1 15 ? 11.465 59.938 40.662 1.00 76.21 15 VAL D N 1
ATOM 7812 C CA . VAL D 1 15 ? 12.098 61.031 41.408 1.00 73.37 15 VAL D CA 1
ATOM 7813 C C . VAL D 1 15 ? 13.627 60.940 41.290 1.00 78.86 15 VAL D C 1
ATOM 7814 O O . VAL D 1 15 ? 14.262 60.156 41.995 1.00 75.14 15 VAL D O 1
ATOM 7818 N N . LEU D 1 16 ? 14.208 61.776 40.429 1.00 81.40 16 LEU D N 1
ATOM 7819 C CA . LEU D 1 16 ? 15.656 61.763 40.143 1.00 81.95 16 LEU D CA 1
ATOM 7820 C C . LEU D 1 16 ? 16.490 62.690 41.027 1.00 84.33 16 LEU D C 1
ATOM 7821 O O . LEU D 1 16 ? 16.316 63.907 40.980 1.00 81.86 16 LEU D O 1
ATOM 7826 N N . PHE D 1 17 ? 17.426 62.108 41.778 1.00 93.62 17 PHE D N 1
ATOM 7827 C CA . PHE D 1 17 ? 18.353 62.854 42.633 1.00 89.95 17 PHE D CA 1
ATOM 7828 C C . PHE D 1 17 ? 19.655 63.112 41.890 1.00 83.42 17 PHE D C 1
ATOM 7829 O O . PHE D 1 17 ? 20.593 62.312 41.943 1.00 84.68 17 PHE D O 1
ATOM 7837 N N . CYS D 1 18 ? 19.698 64.243 41.201 1.00 82.94 18 CYS D N 1
ATOM 7838 C CA . CYS D 1 18 ? 20.846 64.620 40.389 1.00 85.30 18 CYS D CA 1
ATOM 7839 C C . CYS D 1 18 ? 21.963 65.252 41.216 1.00 85.88 18 CYS D C 1
ATOM 7840 O O . CYS D 1 18 ? 21.703 66.011 42.154 1.00 96.51 18 CYS D O 1
ATOM 7843 N N . HIS D 1 19 ? 23.202 64.930 40.846 1.00 86.37 19 HIS D N 1
ATOM 7844 C CA . HIS D 1 19 ? 24.396 65.362 41.574 1.00 97.03 19 HIS D CA 1
ATOM 7845 C C . HIS D 1 19 ? 25.609 65.436 40.640 1.00 92.72 19 HIS D C 1
ATOM 7846 O O . HIS D 1 19 ? 25.711 64.684 39.667 1.00 86.40 19 HIS D O 1
ATOM 7853 N N . SER D 1 20 ? 26.524 66.349 40.957 1.00 93.10 20 SER D N 1
ATOM 7854 C CA . SER D 1 20 ? 27.817 66.452 40.275 1.00 100.90 20 SER D CA 1
ATOM 7855 C C . SER D 1 20 ? 28.807 67.279 41.111 1.00 98.93 20 SER D C 1
ATOM 7856 O O . SER D 1 20 ? 28.440 67.879 42.127 1.00 101.63 20 SER D O 1
ATOM 7859 N N . LYS D 1 21 ? 30.071 67.244 40.702 1.00 99.64 21 LYS D N 1
ATOM 7860 C CA . LYS D 1 21 ? 31.123 67.963 41.404 1.00 93.51 21 LYS D CA 1
ATOM 7861 C C . LYS D 1 21 ? 31.814 69.031 40.564 1.00 92.55 21 LYS D C 1
ATOM 7862 O O . LYS D 1 21 ? 32.438 69.936 41.110 1.00 92.81 21 LYS D O 1
ATOM 7868 N N . ASN D 1 22 ? 31.717 68.933 39.241 1.00 97.86 22 ASN D N 1
ATOM 7869 C CA . ASN D 1 22 ? 32.346 69.946 38.408 1.00 100.65 22 ASN D CA 1
ATOM 7870 C C . ASN D 1 22 ? 31.660 71.272 38.687 1.00 101.14 22 ASN D C 1
ATOM 7871 O O . ASN D 1 22 ? 32.312 72.301 38.858 1.00 99.75 22 ASN D O 1
ATOM 7876 N N . PRO D 1 23 ? 30.275 71.217 38.743 1.00 104.69 23 PRO D N 1
ATOM 7877 C CA . PRO D 1 23 ? 29.625 72.487 39.048 1.00 91.07 23 PRO D CA 1
ATOM 7878 C C . PRO D 1 23 ? 29.048 72.467 40.460 1.00 94.67 23 PRO D C 1
ATOM 7879 O O . PRO D 1 23 ? 28.365 73.403 40.857 1.00 97.04 23 PRO D O 1
ATOM 7883 N N . GLU D 1 24 ? 29.317 71.405 41.209 1.00 95.43 24 GLU D N 1
ATOM 7884 C CA . GLU D 1 24 ? 28.806 71.289 42.570 1.00 88.24 24 GLU D CA 1
ATOM 7885 C C . GLU D 1 24 ? 27.294 71.462 42.646 1.00 95.12 24 GLU D C 1
ATOM 7886 O O . GLU D 1 24 ? 26.793 72.211 43.475 1.00 104.41 24 GLU D O 1
ATOM 7892 N N . ILE D 1 25 ? 26.568 70.781 41.769 1.00 95.60 25 ILE D N 1
ATOM 7893 C CA . ILE D 1 25 ? 25.102 70.888 41.744 1.00 88.83 25 ILE D CA 1
ATOM 7894 C C . ILE D 1 25 ? 24.432 69.838 42.640 1.00 88.55 25 ILE D C 1
ATOM 7895 O O . ILE D 1 25 ? 24.846 68.674 42.677 1.00 89.85 25 ILE D O 1
ATOM 7900 N N . LYS D 1 26 ? 23.419 70.288 43.380 1.00 101.27 26 LYS D N 1
ATOM 7901 C CA . LYS D 1 26 ? 22.516 69.428 44.141 1.00 98.84 26 LYS D CA 1
ATOM 7902 C C . LYS D 1 26 ? 21.114 69.702 43.621 1.00 91.95 26 LYS D C 1
ATOM 7903 O O . LYS D 1 26 ? 20.618 70.821 43.756 1.00 90.93 26 LYS D O 1
ATOM 7909 N N . ALA D 1 27 ? 20.474 68.693 43.033 1.00 87.22 27 ALA D N 1
ATOM 7910 C CA . ALA D 1 27 ? 19.153 68.878 42.426 1.00 83.18 27 ALA D CA 1
ATOM 7911 C C . ALA D 1 27 ? 18.266 67.640 42.524 1.00 87.82 27 ALA D C 1
ATOM 7912 O O . ALA D 1 27 ? 18.763 66.515 42.546 1.00 92.24 27 ALA D O 1
ATOM 7914 N N . ILE D 1 28 ? 16.954 67.877 42.590 1.00 84.69 28 ILE D N 1
ATOM 7915 C CA . ILE D 1 28 ? 15.940 66.820 42.594 1.00 80.74 28 ILE D CA 1
ATOM 7916 C C . ILE D 1 28 ? 14.861 67.123 41.555 1.00 85.33 28 ILE D C 1
ATOM 7917 O O . ILE D 1 28 ? 14.014 67.986 41.783 1.00 87.72 28 ILE D O 1
ATOM 7922 N N . ILE D 1 29 ? 14.892 66.409 40.425 1.00 87.71 29 ILE D N 1
ATOM 7923 C CA . ILE D 1 29 ? 13.765 66.399 39.474 1.00 78.54 29 ILE D CA 1
ATOM 7924 C C . ILE D 1 29 ? 12.737 65.372 39.960 1.00 81.25 29 ILE D C 1
ATOM 7925 O O . ILE D 1 29 ? 13.081 64.213 40.193 1.00 83.53 29 ILE D O 1
ATOM 7930 N N . ALA D 1 30 ? 11.486 65.817 40.099 1.00 84.85 30 ALA D N 1
ATOM 7931 C CA . ALA D 1 30 ? 10.381 64.999 40.607 1.00 78.91 30 ALA D CA 1
ATOM 7932 C C . ALA D 1 30 ? 9.234 64.980 39.602 1.00 75.44 30 ALA D C 1
ATOM 7933 O O . ALA D 1 30 ? 8.702 66.028 39.235 1.00 78.30 30 ALA D O 1
ATOM 7935 N N . ILE D 1 31 ? 8.849 63.776 39.188 1.00 79.53 31 ILE D N 1
ATOM 7936 C CA . ILE D 1 31 ? 7.896 63.559 38.098 1.00 79.61 31 ILE D CA 1
ATOM 7937 C C . ILE D 1 31 ? 6.681 62.795 38.618 1.00 82.55 31 ILE D C 1
ATOM 7938 O O . ILE D 1 31 ? 6.818 61.659 39.073 1.00 83.30 31 ILE D O 1
ATOM 7943 N N . HIS D 1 32 ? 5.504 63.418 38.533 1.00 80.81 32 HIS D N 1
ATOM 7944 C CA . HIS D 1 32 ? 4.259 62.854 39.075 1.00 85.39 32 HIS D CA 1
ATOM 7945 C C . HIS D 1 32 ? 3.487 62.004 38.067 1.00 86.47 32 HIS D C 1
ATOM 7946 O O . HIS D 1 32 ? 2.901 60.985 38.444 1.00 87.13 32 HIS D O 1
ATOM 7953 N N . ASP D 1 33 ? 3.468 62.427 36.804 1.00 84.84 33 ASP D N 1
ATOM 7954 C CA . ASP D 1 33 ? 2.670 61.756 35.770 1.00 85.18 33 ASP D CA 1
ATOM 7955 C C . ASP D 1 33 ? 3.250 62.005 34.383 1.00 81.16 33 ASP D C 1
ATOM 7956 O O . ASP D 1 33 ? 3.971 62.973 34.171 1.00 83.36 33 ASP D O 1
ATOM 7961 N N . THR D 1 34 ? 2.958 61.091 33.459 1.00 80.60 34 THR D N 1
ATOM 7962 C CA . THR D 1 34 ? 3.229 61.280 32.026 1.00 83.46 34 THR D CA 1
ATOM 7963 C C . THR D 1 34 ? 2.068 60.804 31.126 1.00 80.37 34 THR D C 1
ATOM 7964 O O . THR D 1 34 ? 2.237 60.647 29.912 1.00 80.93 34 THR D O 1
ATOM 7968 N N . THR D 1 35 ? 0.882 60.649 31.713 1.00 77.16 35 THR D N 1
ATOM 7969 C CA . THR D 1 35 ? -0.241 59.948 31.087 1.00 81.36 35 THR D CA 1
ATOM 7970 C C . THR D 1 35 ? -0.722 60.684 29.839 1.00 86.85 35 THR D C 1
ATOM 7971 O O . THR D 1 35 ? -0.827 60.097 28.761 1.00 90.48 35 THR D O 1
ATOM 7975 N N . LEU D 1 36 ? -1.000 61.972 30.006 1.00 86.95 36 LEU D N 1
ATOM 7976 C CA . LEU D 1 36 ? -1.528 62.806 28.927 1.00 85.94 36 LEU D CA 1
ATOM 7977 C C . LEU D 1 36 ? -0.438 63.334 27.999 1.00 84.58 36 LEU D C 1
ATOM 7978 O O . LEU D 1 36 ? -0.695 63.568 26.819 1.00 93.80 36 LEU D O 1
ATOM 7983 N N . GLY D 1 37 ? 0.767 63.525 28.530 1.00 82.10 37 GLY D N 1
ATOM 7984 C CA . GLY D 1 37 ? 1.915 63.928 27.713 1.00 88.08 37 GLY D CA 1
ATOM 7985 C C . GLY D 1 37 ? 3.190 63.998 28.532 1.00 85.99 37 GLY D C 1
ATOM 7986 O O . GLY D 1 37 ? 3.250 63.411 29.611 1.00 87.01 37 GLY D O 1
ATOM 7987 N N . PRO D 1 38 ? 4.223 64.711 28.031 1.00 79.56 38 PRO D N 1
ATOM 7988 C CA . PRO D 1 38 ? 5.457 64.857 28.808 1.00 80.01 38 PRO D CA 1
ATOM 7989 C C . PRO D 1 38 ? 5.270 65.798 29.991 1.00 91.37 38 PRO D C 1
ATOM 7990 O O . PRO D 1 38 ? 4.512 66.765 29.890 1.00 96.26 38 PRO D O 1
ATOM 7994 N N . ALA D 1 39 ? 5.943 65.496 31.098 1.00 85.11 39 ALA D N 1
ATOM 7995 C CA . ALA D 1 39 ? 5.772 66.238 32.348 1.00 85.82 39 ALA D CA 1
ATOM 7996 C C . ALA D 1 39 ? 6.379 67.637 32.295 1.00 88.10 39 ALA D C 1
ATOM 7997 O O . ALA D 1 39 ? 7.587 67.785 32.136 1.00 89.78 39 ALA D O 1
ATOM 7999 N N . MET D 1 40 ? 5.530 68.654 32.423 1.00 91.60 40 MET D N 1
ATOM 8000 C CA . MET D 1 40 ? 5.972 70.049 32.468 1.00 92.13 40 MET D CA 1
ATOM 8001 C C . MET D 1 40 ? 6.142 70.491 33.919 1.00 95.98 40 MET D C 1
ATOM 8002 O O . MET D 1 40 ? 5.387 70.063 34.792 1.00 102.56 40 MET D O 1
ATOM 8007 N N . GLY D 1 41 ? 7.136 71.337 34.179 1.00 88.86 41 GLY D N 1
ATOM 8008 C CA . GLY D 1 41 ? 7.450 71.726 35.556 1.00 88.37 41 GLY D CA 1
ATOM 8009 C C . GLY D 1 41 ? 8.574 72.722 35.689 1.00 92.42 41 GLY D C 1
ATOM 8010 O O . GLY D 1 41 ? 9.592 72.597 35.036 1.00 91.39 41 GLY D O 1
ATOM 8011 N N . ALA D 1 42 ? 8.401 73.701 36.565 1.00 89.21 42 ALA D N 1
ATOM 8012 C CA . ALA D 1 42 ? 9.389 74.764 36.709 1.00 87.05 42 ALA D CA 1
ATOM 8013 C C . ALA D 1 42 ? 10.577 74.411 37.625 1.00 90.60 42 ALA D C 1
ATOM 8014 O O . ALA D 1 42 ? 10.441 73.619 38.558 1.00 93.81 42 ALA D O 1
ATOM 8016 N N . THR D 1 43 ? 11.740 74.993 37.317 1.00 88.69 43 THR D N 1
ATOM 8017 C CA . THR D 1 43 ? 12.937 74.931 38.170 1.00 84.14 43 THR D CA 1
ATOM 8018 C C . THR D 1 43 ? 12.881 76.056 39.215 1.00 90.37 43 THR D C 1
ATOM 8019 O O . THR D 1 43 ? 12.450 77.168 38.923 1.00 88.51 43 THR D O 1
ATOM 8023 N N . ARG D 1 44 ? 13.364 75.756 40.416 1.00 91.53 44 ARG D N 1
ATOM 8024 C CA . ARG D 1 44 ? 13.158 76.588 41.592 1.00 83.97 44 ARG D CA 1
ATOM 8025 C C . ARG D 1 44 ? 14.376 76.452 42.490 1.00 89.98 44 ARG D C 1
ATOM 8026 O O . ARG D 1 44 ? 14.593 75.393 43.083 1.00 98.75 44 ARG D O 1
ATOM 8034 N N . ILE D 1 45 ? 15.171 77.517 42.578 1.00 83.87 45 ILE D N 1
ATOM 8035 C CA . ILE D 1 45 ? 16.346 77.539 43.457 1.00 83.33 45 ILE D CA 1
ATOM 8036 C C . ILE D 1 45 ? 15.955 78.121 44.819 1.00 91.01 45 ILE D C 1
ATOM 8037 O O . ILE D 1 45 ? 15.458 79.241 44.894 1.00 92.54 45 ILE D O 1
ATOM 8042 N N . LEU D 1 46 ? 16.180 77.344 45.881 1.00 87.39 46 LEU D N 1
ATOM 8043 C CA . LEU D 1 46 ? 16.043 77.802 47.269 1.00 90.47 46 LEU D CA 1
ATOM 8044 C C . LEU D 1 46 ? 17.093 77.092 48.120 1.00 87.80 46 LEU D C 1
ATOM 8045 O O . LEU D 1 46 ? 17.310 75.893 47.946 1.00 87.19 46 LEU D O 1
ATOM 8050 N N . PRO D 1 47 ? 17.748 77.818 49.045 1.00 83.90 47 PRO D N 1
ATOM 8051 C CA . PRO D 1 47 ? 18.562 77.134 50.048 1.00 83.96 47 PRO D CA 1
ATOM 8052 C C . PRO D 1 47 ? 17.665 76.501 51.115 1.00 85.08 47 PRO D C 1
ATOM 8053 O O . PRO D 1 47 ? 17.372 77.114 52.149 1.00 86.37 47 PRO D O 1
ATOM 8057 N N . TYR D 1 48 ? 17.217 75.281 50.828 1.00 90.60 48 TYR D N 1
ATOM 8058 C CA . TYR D 1 48 ? 16.413 74.497 51.764 1.00 94.98 48 TYR D CA 1
ATOM 8059 C C . TYR D 1 48 ? 17.271 74.136 52.973 1.00 90.50 48 TYR D C 1
ATOM 8060 O O . TYR D 1 48 ? 18.485 73.959 52.850 1.00 88.28 48 TYR D O 1
ATOM 8069 N N . ILE D 1 49 ? 16.629 74.034 54.132 1.00 90.23 49 ILE D N 1
ATOM 8070 C CA . ILE D 1 49 ? 17.316 73.696 55.387 1.00 90.74 49 ILE D CA 1
ATOM 8071 C C . ILE D 1 49 ? 17.757 72.234 55.439 1.00 99.94 49 ILE D C 1
ATOM 8072 O O . ILE D 1 49 ? 18.709 71.889 56.136 1.00 104.10 49 ILE D O 1
ATOM 8077 N N . ASN D 1 50 ? 17.048 71.398 54.684 1.00 104.87 50 ASN D N 1
ATOM 8078 C CA . ASN D 1 50 ? 17.085 69.952 54.822 1.00 95.06 50 ASN D CA 1
ATOM 8079 C C . ASN D 1 50 ? 16.692 69.317 53.489 1.00 94.12 50 ASN D C 1
ATOM 8080 O O . ASN D 1 50 ? 15.831 69.847 52.784 1.00 99.71 50 ASN D O 1
ATOM 8085 N N . GLU D 1 51 ? 17.314 68.193 53.144 1.00 94.33 51 GLU D N 1
ATOM 8086 C CA . GLU D 1 51 ? 17.003 67.503 51.879 1.00 93.63 51 GLU D CA 1
ATOM 8087 C C . GLU D 1 51 ? 15.568 66.960 51.830 1.00 95.11 51 GLU D C 1
ATOM 8088 O O . GLU D 1 51 ? 14.995 66.832 50.749 1.00 89.70 51 GLU D O 1
ATOM 8094 N N . GLU D 1 52 ? 15.005 66.628 52.993 1.00 91.95 52 GLU D N 1
ATOM 8095 C CA . GLU D 1 52 ? 13.572 66.318 53.100 1.00 92.62 52 GLU D CA 1
ATOM 8096 C C . GLU D 1 52 ? 12.719 67.544 52.764 1.00 91.70 52 GLU D C 1
ATOM 8097 O O . GLU D 1 52 ? 11.690 67.424 52.098 1.00 90.69 52 GLU D O 1
ATOM 8103 N N . ALA D 1 53 ? 13.142 68.709 53.248 1.00 86.25 53 ALA D N 1
ATOM 8104 C CA . ALA D 1 53 ? 12.472 69.985 52.944 1.00 92.38 53 ALA D CA 1
ATOM 8105 C C . ALA D 1 53 ? 12.542 70.368 51.458 1.00 94.30 53 ALA D C 1
ATOM 8106 O O . ALA D 1 53 ? 11.600 70.961 50.919 1.00 94.85 53 ALA D O 1
ATOM 8108 N N . ALA D 1 54 ? 13.665 70.046 50.816 1.00 90.93 54 ALA D N 1
ATOM 8109 C CA . ALA D 1 54 ? 13.799 70.171 49.364 1.00 84.53 54 ALA D CA 1
ATOM 8110 C C . ALA D 1 54 ? 12.852 69.200 48.674 1.00 88.31 54 ALA D C 1
ATOM 8111 O O . ALA D 1 54 ? 12.036 69.605 47.843 1.00 86.95 54 ALA D O 1
ATOM 8113 N N . LEU D 1 55 ? 12.959 67.927 49.045 1.00 89.41 55 LEU D N 1
ATOM 8114 C CA . LEU D 1 55 ? 12.173 66.861 48.424 1.00 91.86 55 LEU D CA 1
ATOM 8115 C C . LEU D 1 55 ? 10.670 67.083 48.542 1.00 93.22 55 LEU D C 1
ATOM 8116 O O . LEU D 1 55 ? 9.940 66.866 47.575 1.00 93.47 55 LEU D O 1
ATOM 8121 N N . LYS D 1 56 ? 10.210 67.496 49.722 1.00 91.39 56 LYS D N 1
ATOM 8122 C CA . LYS D 1 56 ? 8.766 67.670 49.950 1.00 91.13 56 LYS D CA 1
ATOM 8123 C C . LYS D 1 56 ? 8.177 68.708 49.006 1.00 94.02 56 LYS D C 1
ATOM 8124 O O . LYS D 1 56 ? 7.132 68.482 48.391 1.00 94.98 56 LYS D O 1
ATOM 8130 N N . ASP D 1 57 ? 8.867 69.837 48.903 1.00 94.24 57 ASP D N 1
ATOM 8131 C CA . ASP D 1 57 ? 8.532 70.883 47.944 1.00 86.61 57 ASP D CA 1
ATOM 8132 C C . ASP D 1 57 ? 8.486 70.355 46.499 1.00 91.04 57 ASP D C 1
ATOM 8133 O O . ASP D 1 57 ? 7.552 70.663 45.762 1.00 97.36 57 ASP D O 1
ATOM 8138 N N . ALA D 1 58 ? 9.474 69.547 46.112 1.00 95.30 58 ALA D N 1
ATOM 8139 C CA . ALA D 1 58 ? 9.508 68.923 44.769 1.00 94.70 58 ALA D CA 1
ATOM 8140 C C . ALA D 1 58 ? 8.308 68.006 44.498 1.00 88.52 58 ALA D C 1
ATOM 8141 O O . ALA D 1 58 ? 7.764 67.992 43.396 1.00 83.84 58 ALA D O 1
ATOM 8143 N N . LEU D 1 59 ? 7.919 67.242 45.515 1.00 90.53 59 LEU D N 1
ATOM 8144 C CA . LEU D 1 59 ? 6.734 66.373 45.452 1.00 93.25 59 LEU D CA 1
ATOM 8145 C C . LEU D 1 59 ? 5.423 67.165 45.324 1.00 93.91 59 LEU D C 1
ATOM 8146 O O . LEU D 1 59 ? 4.609 66.880 44.436 1.00 93.54 59 LEU D O 1
ATOM 8151 N N . ARG D 1 60 ? 5.241 68.150 46.210 1.00 91.30 60 ARG D N 1
ATOM 8152 C CA . ARG D 1 60 ? 3.985 68.912 46.323 1.00 84.82 60 ARG D CA 1
ATOM 8153 C C . ARG D 1 60 ? 3.624 69.631 45.008 1.00 89.83 60 ARG D C 1
ATOM 8154 O O . ARG D 1 60 ? 2.458 69.649 44.593 1.00 90.72 60 ARG D O 1
ATOM 8162 N N . LEU D 1 61 ? 4.636 70.182 44.344 1.00 90.88 61 LEU D N 1
ATOM 8163 C CA . LEU D 1 61 ? 4.449 71.021 43.153 1.00 89.59 61 LEU D CA 1
ATOM 8164 C C . LEU D 1 61 ? 4.292 70.213 41.865 1.00 88.40 61 LEU D C 1
ATOM 8165 O O . LEU D 1 61 ? 3.547 70.615 40.965 1.00 86.12 61 LEU D O 1
ATOM 8170 N N . SER D 1 62 ? 4.999 69.086 41.773 1.00 89.10 62 SER D N 1
ATOM 8171 C CA . SER D 1 62 ? 4.861 68.168 40.635 1.00 90.15 62 SER D CA 1
ATOM 8172 C C . SER D 1 62 ? 3.461 67.582 40.574 1.00 88.57 62 SER D C 1
ATOM 8173 O O . SER D 1 62 ? 2.841 67.572 39.516 1.00 93.41 62 SER D O 1
ATOM 8176 N N . ARG D 1 63 ? 2.975 67.104 41.717 1.00 85.62 63 ARG D N 1
ATOM 8177 C CA . ARG D 1 63 ? 1.573 66.691 41.864 1.00 87.37 63 ARG D CA 1
ATOM 8178 C C . ARG D 1 63 ? 0.595 67.774 41.406 1.00 87.50 63 ARG D C 1
ATOM 8179 O O . ARG D 1 63 ? -0.371 67.481 40.716 1.00 92.12 63 ARG D O 1
ATOM 8187 N N . GLY D 1 64 ? 0.843 69.011 41.814 1.00 83.51 64 GLY D N 1
ATOM 8188 C CA . GLY D 1 64 ? -0.030 70.125 41.461 1.00 88.95 64 GLY D CA 1
ATOM 8189 C C . GLY D 1 64 ? -0.211 70.297 39.969 1.00 83.96 64 GLY D C 1
ATOM 8190 O O . GLY D 1 64 ? -1.337 70.448 39.491 1.00 84.58 64 GLY D O 1
ATOM 8191 N N . MET D 1 65 ? 0.902 70.246 39.243 1.00 84.54 65 MET D N 1
ATOM 8192 C CA . MET D 1 65 ? 0.917 70.547 37.808 1.00 89.61 65 MET D CA 1
ATOM 8193 C C . MET D 1 65 ? 0.102 69.567 36.959 1.00 88.65 65 MET D C 1
ATOM 8194 O O . MET D 1 65 ? -0.422 69.960 35.917 1.00 86.91 65 MET D O 1
ATOM 8199 N N . THR D 1 66 ? 0.000 68.310 37.401 1.00 85.51 66 THR D N 1
ATOM 8200 C CA . THR D 1 66 ? -0.900 67.331 36.772 1.00 87.88 66 THR D CA 1
ATOM 8201 C C . THR D 1 66 ? -2.328 67.829 36.794 1.00 95.97 66 THR D C 1
ATOM 8202 O O . THR D 1 66 ? -3.015 67.798 35.781 1.00 100.01 66 THR D O 1
ATOM 8206 N N . TYR D 1 67 ? -2.760 68.280 37.966 1.00 89.66 67 TYR D N 1
ATOM 8207 C CA . TYR D 1 67 ? -4.112 68.799 38.167 1.00 86.93 67 TYR D CA 1
ATOM 8208 C C . TYR D 1 67 ? -4.315 70.141 37.473 1.00 88.92 67 TYR D C 1
ATOM 8209 O O . TYR D 1 67 ? -5.411 70.430 36.996 1.00 92.06 67 TYR D O 1
ATOM 8218 N N . LYS D 1 68 ? -3.259 70.949 37.415 1.00 87.61 68 LYS D N 1
ATOM 8219 C CA . LYS D 1 68 ? -3.284 72.191 36.641 1.00 89.45 68 LYS D CA 1
ATOM 8220 C C . LYS D 1 68 ? -3.342 71.929 35.136 1.00 91.46 68 LYS D C 1
ATOM 8221 O O . LYS D 1 68 ? -4.005 72.668 34.409 1.00 101.67 68 LYS D O 1
ATOM 8227 N N . ALA D 1 69 ? -2.646 70.884 34.689 1.00 89.70 69 ALA D N 1
ATOM 8228 C CA . ALA D 1 69 ? -2.581 70.508 33.273 1.00 95.02 69 ALA D CA 1
ATOM 8229 C C . ALA D 1 69 ? -3.803 69.715 32.815 1.00 96.10 69 ALA D C 1
ATOM 8230 O O . ALA D 1 69 ? -4.392 70.011 31.775 1.00 99.38 69 ALA D O 1
ATOM 8232 N N . ALA D 1 70 ? -4.154 68.688 33.582 1.00 89.54 70 ALA D N 1
ATOM 8233 C CA . ALA D 1 70 ? -5.281 67.805 33.254 1.00 91.52 70 ALA D CA 1
ATOM 8234 C C . ALA D 1 70 ? -6.577 68.595 33.092 1.00 92.94 70 ALA D C 1
ATOM 8235 O O . ALA D 1 70 ? -7.260 68.476 32.064 1.00 85.89 70 ALA D O 1
ATOM 8237 N N . CYS D 1 71 ? -6.883 69.424 34.089 1.00 92.74 71 CYS D N 1
ATOM 8238 C CA . CYS D 1 71 ? -8.039 70.328 34.034 1.00 87.01 71 CYS D CA 1
ATOM 8239 C C . CYS D 1 71 ? -7.962 71.255 32.821 1.00 85.97 71 CYS D C 1
ATOM 8240 O O . CYS D 1 71 ? -8.967 71.507 32.151 1.00 86.78 71 CYS D O 1
ATOM 8243 N N . ALA D 1 72 ? -6.751 71.736 32.543 1.00 92.42 72 ALA D N 1
ATOM 8244 C CA . ALA D 1 72 ? -6.466 72.559 31.364 1.00 92.46 72 ALA D CA 1
ATOM 8245 C C . ALA D 1 72 ? -6.704 71.862 30.022 1.00 93.06 72 ALA D C 1
ATOM 8246 O O . ALA D 1 72 ? -6.742 72.540 28.995 1.00 91.97 72 ALA D O 1
ATOM 8248 N N . ASN D 1 73 ? -6.845 70.533 30.029 1.00 92.66 73 ASN D N 1
ATOM 8249 C CA . ASN D 1 73 ? -7.132 69.747 28.820 1.00 96.44 73 ASN D CA 1
ATOM 8250 C C . ASN D 1 73 ? -5.970 69.895 27.837 1.00 95.25 73 ASN D C 1
ATOM 8251 O O . ASN D 1 73 ? -6.155 70.192 26.658 1.00 91.06 73 ASN D O 1
ATOM 8256 N N . ILE D 1 74 ? -4.767 69.705 28.364 1.00 97.32 74 ILE D N 1
ATOM 8257 C CA . ILE D 1 74 ? -3.538 69.763 27.583 1.00 92.68 74 ILE D CA 1
ATOM 8258 C C . ILE D 1 74 ? -2.826 68.421 27.757 1.00 97.72 74 ILE D C 1
ATOM 8259 O O . ILE D 1 74 ? -2.951 67.800 28.822 1.00 97.94 74 ILE D O 1
ATOM 8264 N N . PRO D 1 75 ? -2.087 67.956 26.728 1.00 90.83 75 PRO D N 1
ATOM 8265 C CA . PRO D 1 75 ? -1.320 66.731 26.907 1.00 90.43 75 PRO D CA 1
ATOM 8266 C C . PRO D 1 75 ? -0.021 67.050 27.646 1.00 93.65 75 PRO D C 1
ATOM 8267 O O . PRO D 1 75 ? 1.030 67.262 27.026 1.00 93.88 75 PRO D O 1
ATOM 8271 N N . ALA D 1 76 ? -0.126 67.115 28.970 1.00 93.42 76 ALA D N 1
ATOM 8272 C CA . ALA D 1 76 ? 1.000 67.450 29.819 1.00 89.63 76 ALA D CA 1
ATOM 8273 C C . ALA D 1 76 ? 0.937 66.677 31.115 1.00 85.85 76 ALA D C 1
ATOM 8274 O O . ALA D 1 76 ? -0.063 66.714 31.837 1.00 95.03 76 ALA D O 1
ATOM 8276 N N . GLY D 1 77 ? 2.018 65.965 31.393 1.00 85.30 77 GLY D N 1
ATOM 8277 C CA . GLY D 1 77 ? 2.238 65.375 32.696 1.00 87.42 77 GLY D CA 1
ATOM 8278 C C . GLY D 1 77 ? 2.584 66.448 33.708 1.00 88.90 77 GLY D C 1
ATOM 8279 O O . GLY D 1 77 ? 2.881 67.595 33.348 1.00 91.59 77 GLY D O 1
ATOM 8280 N N . GLY D 1 78 ? 2.566 66.062 34.974 1.00 89.26 78 GLY D N 1
ATOM 8281 C CA . GLY D 1 78 ? 2.876 66.970 36.066 1.00 87.03 78 GLY D CA 1
ATOM 8282 C C . GLY D 1 78 ? 4.250 66.643 36.594 1.00 88.37 78 GLY D C 1
ATOM 8283 O O . GLY D 1 78 ? 4.581 65.474 36.814 1.00 97.16 78 GLY D O 1
ATOM 8284 N N . GLY D 1 79 ? 5.048 67.685 36.789 1.00 84.38 79 GLY D N 1
ATOM 8285 C CA . GLY D 1 79 ? 6.421 67.548 37.241 1.00 85.26 79 GLY D CA 1
ATOM 8286 C C . GLY D 1 79 ? 6.923 68.830 37.855 1.00 85.46 79 GLY D C 1
ATOM 8287 O O . GLY D 1 79 ? 6.242 69.855 37.847 1.00 90.78 79 GLY D O 1
ATOM 8288 N N . LYS D 1 80 ? 8.116 68.746 38.416 1.00 81.09 80 LYS D N 1
ATOM 8289 C CA . LYS D 1 80 ? 8.793 69.894 38.996 1.00 80.50 80 LYS D CA 1
ATOM 8290 C C . LYS D 1 80 ? 10.238 69.507 39.253 1.00 83.11 80 LYS D C 1
ATOM 8291 O O . LYS D 1 80 ? 10.533 68.343 39.517 1.00 95.52 80 LYS D O 1
ATOM 8297 N N . ALA D 1 81 ? 11.131 70.482 39.167 1.00 79.60 81 ALA D N 1
ATOM 8298 C CA . ALA D 1 81 ? 12.514 70.322 39.608 1.00 81.15 81 ALA D CA 1
ATOM 8299 C C . ALA D 1 81 ? 12.839 71.388 40.652 1.00 90.75 81 ALA D C 1
ATOM 8300 O O . ALA D 1 81 ? 12.271 72.477 40.614 1.00 91.43 81 ALA D O 1
ATOM 8302 N N . VAL D 1 82 ? 13.722 71.057 41.595 1.00 85.76 82 VAL D N 1
ATOM 8303 C CA . VAL D 1 82 ? 14.254 72.023 42.574 1.00 81.91 82 VAL D CA 1
ATOM 8304 C C . VAL D 1 82 ? 15.774 71.888 42.671 1.00 88.27 82 VAL D C 1
ATOM 8305 O O . VAL D 1 82 ? 16.346 70.869 42.279 1.00 95.21 82 VAL D O 1
ATOM 8309 N N . ILE D 1 83 ? 16.418 72.934 43.180 1.00 93.18 83 ILE D N 1
ATOM 8310 C CA . ILE D 1 83 ? 17.875 72.960 43.366 1.00 88.40 83 ILE D CA 1
ATOM 8311 C C . ILE D 1 83 ? 18.179 73.528 44.755 1.00 96.37 83 ILE D C 1
ATOM 8312 O O . ILE D 1 83 ? 17.672 74.595 45.119 1.00 99.12 83 ILE D O 1
ATOM 8317 N N . ILE D 1 84 ? 19.010 72.809 45.514 1.00 93.18 84 ILE D N 1
ATOM 8318 C CA . ILE D 1 84 ? 19.481 73.264 46.826 1.00 90.81 84 ILE D CA 1
ATOM 8319 C C . ILE D 1 84 ? 20.692 74.161 46.581 1.00 92.62 84 ILE D C 1
ATOM 8320 O O . ILE D 1 84 ? 21.690 73.716 46.007 1.00 99.79 84 ILE D O 1
ATOM 8325 N N . ALA D 1 85 ? 20.589 75.418 47.010 1.00 89.58 85 ALA D N 1
ATOM 8326 C CA . ALA D 1 85 ? 21.658 76.403 46.824 1.00 87.19 85 ALA D CA 1
ATOM 8327 C C . ALA D 1 85 ? 21.446 77.601 47.745 1.00 80.59 85 ALA D C 1
ATOM 8328 O O . ALA D 1 85 ? 22.325 77.963 48.523 1.00 79.07 85 ALA D O 1
ATOM 8330 N N . LYS D 1 90 ? 25.372 80.937 42.252 1.00 85.05 90 LYS D N 1
ATOM 8331 C CA . LYS D 1 90 ? 24.926 80.859 40.856 1.00 85.59 90 LYS D CA 1
ATOM 8332 C C . LYS D 1 90 ? 26.029 81.226 39.860 1.00 95.70 90 LYS D C 1
ATOM 8333 O O . LYS D 1 90 ? 26.220 82.400 39.543 1.00 104.21 90 LYS D O 1
ATOM 8339 N N . THR D 1 91 ? 26.752 80.211 39.391 1.00 100.20 91 THR D N 1
ATOM 8340 C CA . THR D 1 91 ? 27.649 80.338 38.223 1.00 103.87 91 THR D CA 1
ATOM 8341 C C . THR D 1 91 ? 26.911 79.845 36.966 1.00 105.26 91 THR D C 1
ATOM 8342 O O . THR D 1 91 ? 25.830 79.260 37.063 1.00 105.59 91 THR D O 1
ATOM 8346 N N . ASP D 1 92 ? 27.480 80.121 35.794 1.00 110.73 92 ASP D N 1
ATOM 8347 C CA . ASP D 1 92 ? 26.918 79.638 34.518 1.00 110.08 92 ASP D CA 1
ATOM 8348 C C . ASP D 1 92 ? 27.090 78.128 34.342 1.00 111.43 92 ASP D C 1
ATOM 8349 O O . ASP D 1 92 ? 26.207 77.458 33.800 1.00 109.77 92 ASP D O 1
ATOM 8354 N N . ASP D 1 93 ? 28.233 77.613 34.798 1.00 113.23 93 ASP D N 1
ATOM 8355 C CA . ASP D 1 93 ? 28.539 76.172 34.783 1.00 117.03 93 ASP D CA 1
ATOM 8356 C C . ASP D 1 93 ? 27.542 75.306 35.571 1.00 111.59 93 ASP D C 1
ATOM 8357 O O . ASP D 1 93 ? 27.375 74.125 35.269 1.00 109.83 93 ASP D O 1
ATOM 8362 N N . LEU D 1 94 ? 26.894 75.901 36.572 1.00 106.55 94 LEU D N 1
ATOM 8363 C CA . LEU D 1 94 ? 25.879 75.235 37.388 1.00 99.93 94 LEU D CA 1
ATOM 8364 C C . LEU D 1 94 ? 24.606 74.992 36.578 1.00 97.08 94 LEU D C 1
ATOM 8365 O O . LEU D 1 94 ? 24.060 73.885 36.567 1.00 101.32 94 LEU D O 1
ATOM 8370 N N . LEU D 1 95 ? 24.135 76.042 35.914 1.00 95.35 95 LEU D N 1
ATOM 8371 C CA . LEU D 1 95 ? 22.919 75.970 35.102 1.00 97.12 95 LEU D CA 1
ATOM 8372 C C . LEU D 1 95 ? 23.079 75.064 33.885 1.00 99.69 95 LEU D C 1
ATOM 8373 O O . LEU D 1 95 ? 22.169 74.304 33.549 1.00 92.95 95 LEU D O 1
ATOM 8378 N N . ARG D 1 96 ? 24.231 75.163 33.226 1.00 104.66 96 ARG D N 1
ATOM 8379 C CA . ARG D 1 96 ? 24.591 74.257 32.131 1.00 96.16 96 ARG D CA 1
ATOM 8380 C C . ARG D 1 96 ? 24.686 72.802 32.590 1.00 98.58 96 ARG D C 1
ATOM 8381 O O . ARG D 1 96 ? 24.353 71.882 31.835 1.00 98.54 96 ARG D O 1
ATOM 8389 N N . ALA D 1 97 ? 25.158 72.604 33.818 1.00 99.26 97 ALA D N 1
ATOM 8390 C CA . ALA D 1 97 ? 25.150 71.291 34.438 1.00 92.08 97 ALA D CA 1
ATOM 8391 C C . ALA D 1 97 ? 23.722 70.816 34.643 1.00 90.64 97 ALA D C 1
ATOM 8392 O O . ALA D 1 97 ? 23.366 69.735 34.186 1.00 89.13 97 ALA D O 1
ATOM 8394 N N . TYR D 1 98 ? 22.901 71.635 35.299 1.00 89.38 98 TYR D N 1
ATOM 8395 C CA . TYR D 1 98 ? 21.460 71.351 35.427 1.00 86.09 98 TYR D CA 1
ATOM 8396 C C . TYR D 1 98 ? 20.804 71.056 34.069 1.00 84.02 98 TYR D C 1
ATOM 8397 O O . TYR D 1 98 ? 19.908 70.213 33.956 1.00 82.32 98 TYR D O 1
ATOM 8406 N N . GLY D 1 99 ? 21.257 71.779 33.052 1.00 86.74 99 GLY D N 1
ATOM 8407 C CA . GLY D 1 99 ? 20.822 71.584 31.672 1.00 87.10 99 GLY D CA 1
ATOM 8408 C C . GLY D 1 99 ? 21.079 70.193 31.136 1.00 88.38 99 GLY D C 1
ATOM 8409 O O . GLY D 1 99 ? 20.197 69.599 30.517 1.00 87.47 99 GLY D O 1
ATOM 8410 N N . ARG D 1 100 ? 22.274 69.664 31.393 1.00 87.91 100 ARG D N 1
ATOM 8411 C CA . ARG D 1 100 ? 22.631 68.316 30.935 1.00 84.03 100 ARG D CA 1
ATOM 8412 C C . ARG D 1 100 ? 21.806 67.215 31.634 1.00 86.54 100 ARG D C 1
ATOM 8413 O O . ARG D 1 100 ? 21.732 66.086 31.135 1.00 91.01 100 ARG D O 1
ATOM 8421 N N . PHE D 1 101 ? 21.196 67.545 32.776 1.00 82.70 101 PHE D N 1
ATOM 8422 C CA . PHE D 1 101 ? 20.273 66.638 33.464 1.00 78.16 101 PHE D CA 1
ATOM 8423 C C . PHE D 1 101 ? 18.873 66.622 32.856 1.00 85.86 101 PHE D C 1
ATOM 8424 O O . PHE D 1 101 ? 18.324 65.549 32.611 1.00 94.96 101 PHE D O 1
ATOM 8432 N N . VAL D 1 102 ? 18.299 67.794 32.595 1.00 86.59 102 VAL D N 1
ATOM 8433 C CA . VAL D 1 102 ? 16.970 67.871 31.949 1.00 81.56 102 VAL D CA 1
ATOM 8434 C C . VAL D 1 102 ? 17.009 67.234 30.553 1.00 82.00 102 VAL D C 1
ATOM 8435 O O . VAL D 1 102 ? 16.011 66.668 30.096 1.00 86.10 102 VAL D O 1
ATOM 8439 N N . ASP D 1 103 ? 18.161 67.335 29.890 1.00 84.32 103 ASP D N 1
ATOM 8440 C CA . ASP D 1 103 ? 18.358 66.760 28.555 1.00 91.11 103 ASP D CA 1
ATOM 8441 C C . ASP D 1 103 ? 18.431 65.232 28.566 1.00 92.18 103 ASP D C 1
ATOM 8442 O O . ASP D 1 103 ? 17.962 64.588 27.620 1.00 94.28 103 ASP D O 1
ATOM 8447 N N . SER D 1 104 ? 19.021 64.663 29.620 1.00 89.04 104 SER D N 1
ATOM 8448 C CA . SER D 1 104 ? 19.024 63.208 29.829 1.00 84.42 104 SER D CA 1
ATOM 8449 C C . SER D 1 104 ? 17.611 62.622 29.751 1.00 87.12 104 SER D C 1
ATOM 8450 O O . SER D 1 104 ? 17.391 61.599 29.100 1.00 99.18 104 SER D O 1
ATOM 8453 N N . LEU D 1 105 ? 16.656 63.310 30.378 1.00 79.51 105 LEU D N 1
ATOM 8454 C CA . LEU D 1 105 ? 15.248 62.888 30.387 1.00 87.05 105 LEU D CA 1
ATOM 8455 C C . LEU D 1 105 ? 14.544 62.919 29.021 1.00 88.72 105 LEU D C 1
ATOM 8456 O O . LEU D 1 105 ? 13.383 62.524 28.935 1.00 92.02 105 LEU D O 1
ATOM 8461 N N . ASN D 1 106 ? 15.236 63.405 27.986 1.00 88.48 106 ASN D N 1
ATOM 8462 C CA . ASN D 1 106 ? 14.877 63.198 26.567 1.00 91.39 106 ASN D CA 1
ATOM 8463 C C . ASN D 1 106 ? 13.436 63.611 26.208 1.00 93.58 106 ASN D C 1
ATOM 8464 O O . ASN D 1 106 ? 12.689 62.870 25.552 1.00 100.50 106 ASN D O 1
ATOM 8469 N N . GLY D 1 107 ? 13.058 64.800 26.662 1.00 95.92 107 GLY D N 1
ATOM 8470 C CA . GLY D 1 107 ? 11.742 65.367 26.365 1.00 93.87 107 GLY D CA 1
ATOM 8471 C C . GLY D 1 107 ? 10.562 64.779 27.121 1.00 86.79 107 GLY D C 1
ATOM 8472 O O . GLY D 1 107 ? 9.416 65.006 26.731 1.00 88.22 107 GLY D O 1
ATOM 8473 N N . ARG D 1 108 ? 10.837 64.028 28.190 1.00 92.34 108 ARG D N 1
ATOM 8474 C CA . ARG D 1 108 ? 9.799 63.556 29.113 1.00 99.43 108 ARG D CA 1
ATOM 8475 C C . ARG D 1 108 ? 9.510 64.679 30.094 1.00 97.54 108 ARG D C 1
ATOM 8476 O O . ARG D 1 108 ? 8.358 65.035 30.327 1.00 94.42 108 ARG D O 1
ATOM 8484 N N . PHE D 1 109 ? 10.581 65.215 30.673 1.00 90.96 109 PHE D N 1
ATOM 8485 C CA . PHE D 1 109 ? 10.514 66.423 31.482 1.00 90.91 109 PHE D CA 1
ATOM 8486 C C . PHE D 1 109 ? 10.859 67.631 30.622 1.00 88.01 109 PHE D C 1
ATOM 8487 O O . PHE D 1 109 ? 11.851 67.615 29.887 1.00 88.26 109 PHE D O 1
ATOM 8495 N N . ILE D 1 110 ? 10.013 68.656 30.718 1.00 85.78 110 ILE D N 1
ATOM 8496 C CA . ILE D 1 110 ? 10.259 69.980 30.143 1.00 89.23 110 ILE D CA 1
ATOM 8497 C C . ILE D 1 110 ? 10.192 70.986 31.287 1.00 94.34 110 ILE D C 1
ATOM 8498 O O . ILE D 1 110 ? 9.144 71.120 31.926 1.00 93.25 110 ILE D O 1
ATOM 8503 N N . THR D 1 111 ? 11.292 71.696 31.536 1.00 96.31 111 THR D N 1
ATOM 8504 C CA . THR D 1 111 ? 11.345 72.631 32.671 1.00 94.39 111 THR D CA 1
ATOM 8505 C C . THR D 1 111 ? 10.866 74.036 32.293 1.00 97.33 111 THR D C 1
ATOM 8506 O O . THR D 1 111 ? 10.621 74.338 31.120 1.00 106.76 111 THR D O 1
ATOM 8510 N N . GLY D 1 112 ? 10.735 74.874 33.314 1.00 95.22 112 GLY D N 1
ATOM 8511 C CA . GLY D 1 112 ? 10.234 76.244 33.184 1.00 93.33 112 GLY D CA 1
ATOM 8512 C C . GLY D 1 112 ? 10.880 77.119 34.239 1.00 95.73 112 GLY D C 1
ATOM 8513 O O . GLY D 1 112 ? 11.692 76.636 35.034 1.00 97.25 112 GLY D O 1
ATOM 8514 N N . GLN D 1 113 ? 10.528 78.405 34.253 1.00 92.96 113 GLN D N 1
ATOM 8515 C CA . GLN D 1 113 ? 11.087 79.347 35.237 1.00 90.63 113 GLN D CA 1
ATOM 8516 C C . GLN D 1 113 ? 10.243 79.434 36.522 1.00 86.97 113 GLN D C 1
ATOM 8517 O O . GLN D 1 113 ? 9.027 79.228 36.506 1.00 94.69 113 GLN D O 1
ATOM 8523 N N . ASP D 1 114 ? 10.910 79.735 37.631 1.00 85.31 114 ASP D N 1
ATOM 8524 C CA . ASP D 1 114 ? 10.250 79.957 38.922 1.00 95.64 114 ASP D CA 1
ATOM 8525 C C . ASP D 1 114 ? 11.193 80.781 39.829 1.00 92.60 114 ASP D C 1
ATOM 8526 O O . ASP D 1 114 ? 12.065 81.495 39.326 1.00 87.11 114 ASP D O 1
ATOM 8531 N N . VAL D 1 115 ? 11.011 80.679 41.147 1.00 96.23 115 VAL D N 1
ATOM 8532 C CA . VAL D 1 115 ? 11.836 81.388 42.138 1.00 92.87 115 VAL D CA 1
ATOM 8533 C C . VAL D 1 115 ? 13.334 81.203 41.872 1.00 93.37 115 VAL D C 1
ATOM 8534 O O . VAL D 1 115 ? 13.814 80.077 41.739 1.00 95.65 115 VAL D O 1
ATOM 8538 N N . ASN D 1 116 ? 14.047 82.326 41.794 1.00 88.23 116 ASN D N 1
ATOM 8539 C CA . ASN D 1 116 ? 15.512 82.384 41.606 1.00 84.04 116 ASN D CA 1
ATOM 8540 C C . ASN D 1 116 ? 16.073 81.950 40.232 1.00 84.10 116 ASN D C 1
ATOM 8541 O O . ASN D 1 116 ? 17.295 81.937 40.043 1.00 87.76 116 ASN D O 1
ATOM 8546 N N . ILE D 1 117 ? 15.195 81.623 39.282 1.00 82.40 117 ILE D N 1
ATOM 8547 C CA . ILE D 1 117 ? 15.585 81.304 37.905 1.00 89.96 117 ILE D CA 1
ATOM 8548 C C . ILE D 1 117 ? 15.045 82.408 37.008 1.00 89.60 117 ILE D C 1
ATOM 8549 O O . ILE D 1 117 ? 13.851 82.430 36.683 1.00 95.67 117 ILE D O 1
ATOM 8554 N N . THR D 1 118 ? 15.926 83.324 36.617 1.00 93.32 118 THR D N 1
ATOM 8555 C CA . THR D 1 118 ? 15.556 84.422 35.719 1.00 96.32 118 THR D CA 1
ATOM 8556 C C . THR D 1 118 ? 15.399 83.906 34.278 1.00 97.94 118 THR D C 1
ATOM 8557 O O . THR D 1 118 ? 15.855 82.805 33.962 1.00 99.42 118 THR D O 1
ATOM 8561 N N . PRO D 1 119 ? 14.732 84.683 33.403 1.00 99.60 119 PRO D N 1
ATOM 8562 C CA . PRO D 1 119 ? 14.683 84.329 31.970 1.00 101.58 119 PRO D CA 1
ATOM 8563 C C . PRO D 1 119 ? 16.054 84.266 31.267 1.00 100.11 119 PRO D C 1
ATOM 8564 O O . PRO D 1 119 ? 16.184 83.599 30.244 1.00 97.64 119 PRO D O 1
ATOM 8568 N N . ASP D 1 120 ? 17.041 84.986 31.801 1.00 101.30 120 ASP D N 1
ATOM 8569 C CA . ASP D 1 120 ? 18.431 84.935 31.329 1.00 97.74 120 ASP D CA 1
ATOM 8570 C C . ASP D 1 120 ? 19.082 83.610 31.727 1.00 92.36 120 ASP D C 1
ATOM 8571 O O . ASP D 1 120 ? 19.846 83.024 30.959 1.00 94.38 120 ASP D O 1
ATOM 8576 N N . ASP D 1 121 ? 18.786 83.171 32.948 1.00 94.11 121 ASP D N 1
ATOM 8577 C CA . ASP D 1 121 ? 19.189 81.858 33.450 1.00 88.33 121 ASP D CA 1
ATOM 8578 C C . ASP D 1 121 ? 18.649 80.729 32.569 1.00 90.03 121 ASP D C 1
ATOM 8579 O O . ASP D 1 121 ? 19.382 79.803 32.228 1.00 95.96 121 ASP D O 1
ATOM 8584 N N . VAL D 1 122 ? 17.376 80.832 32.188 1.00 93.55 122 VAL D N 1
ATOM 8585 C CA . VAL D 1 122 ? 16.727 79.863 31.285 1.00 86.85 122 VAL D CA 1
ATOM 8586 C C . VAL D 1 122 ? 17.506 79.718 29.974 1.00 92.03 122 VAL D C 1
ATOM 8587 O O . VAL D 1 122 ? 17.795 78.605 29.546 1.00 97.15 122 VAL D O 1
ATOM 8591 N N . ARG D 1 123 ? 17.837 80.848 29.353 1.00 92.00 123 ARG D N 1
ATOM 8592 C CA . ARG D 1 123 ? 18.618 80.873 28.108 1.00 92.66 123 ARG D CA 1
ATOM 8593 C C . ARG D 1 123 ? 19.935 80.104 28.236 1.00 94.73 123 ARG D C 1
ATOM 8594 O O . ARG D 1 123 ? 20.306 79.358 27.330 1.00 104.50 123 ARG D O 1
ATOM 8602 N N . THR D 1 124 ? 20.623 80.283 29.362 1.00 84.74 124 THR D N 1
ATOM 8603 C CA . THR D 1 124 ? 21.903 79.616 29.620 1.00 90.13 124 THR D CA 1
ATOM 8604 C C . THR D 1 124 ? 21.761 78.095 29.533 1.00 97.91 124 THR D C 1
ATOM 8605 O O . THR D 1 124 ? 22.586 77.422 28.908 1.00 102.82 124 THR D O 1
ATOM 8609 N N . ILE D 1 125 ? 20.706 77.581 30.167 1.00 86.44 125 ILE D N 1
ATOM 8610 C CA . ILE D 1 125 ? 20.388 76.144 30.190 1.00 90.33 125 ILE D CA 1
ATOM 8611 C C . ILE D 1 125 ? 20.273 75.587 28.770 1.00 97.26 125 ILE D C 1
ATOM 8612 O O . ILE D 1 125 ? 20.936 74.610 28.425 1.00 110.51 125 ILE D O 1
ATOM 8617 N N . SER D 1 126 ? 19.428 76.221 27.966 1.00 92.69 126 SER D N 1
ATOM 8618 C CA . SER D 1 126 ? 19.234 75.855 26.564 1.00 92.94 126 SER D CA 1
ATOM 8619 C C . SER D 1 126 ? 20.556 75.771 25.799 1.00 90.70 126 SER D C 1
ATOM 8620 O O . SER D 1 126 ? 20.676 75.015 24.835 1.00 96.06 126 SER D O 1
ATOM 8623 N N . GLY D 1 140 ? 3.847 85.512 21.801 1.00 94.56 140 GLY D N 1
ATOM 8624 C CA . GLY D 1 140 ? 3.856 86.254 23.054 1.00 101.28 140 GLY D CA 1
ATOM 8625 C C . GLY D 1 140 ? 2.499 86.306 23.736 1.00 104.61 140 GLY D C 1
ATOM 8626 O O . GLY D 1 140 ? 1.777 85.313 23.783 1.00 103.45 140 GLY D O 1
ATOM 8627 N N . GLY D 1 141 ? 2.169 87.479 24.269 1.00 108.75 141 GLY D N 1
ATOM 8628 C CA . GLY D 1 141 ? 0.921 87.720 24.996 1.00 106.67 141 GLY D CA 1
ATOM 8629 C C . GLY D 1 141 ? 0.663 86.799 26.178 1.00 103.94 141 GLY D C 1
ATOM 8630 O O . GLY D 1 141 ? -0.338 86.087 26.176 1.00 96.19 141 GLY D O 1
ATOM 8631 N N . PRO D 1 142 ? 1.557 86.806 27.193 1.00 100.77 142 PRO D N 1
ATOM 8632 C CA . PRO D 1 142 ? 1.314 86.028 28.419 1.00 94.54 142 PRO D CA 1
ATOM 8633 C C . PRO D 1 142 ? 0.206 86.606 29.305 1.00 87.39 142 PRO D C 1
ATOM 8634 O O . PRO D 1 142 ? -0.654 85.865 29.773 1.00 83.77 142 PRO D O 1
ATOM 8638 N N . ALA D 1 143 ? 0.250 87.915 29.540 1.00 91.68 143 ALA D N 1
ATOM 8639 C CA . ALA D 1 143 ? -0.748 88.604 30.372 1.00 93.47 143 ALA D CA 1
ATOM 8640 C C . ALA D 1 143 ? -2.140 88.754 29.715 1.00 92.81 143 ALA D C 1
ATOM 8641 O O . ALA D 1 143 ? -3.153 88.564 30.397 1.00 90.84 143 ALA D O 1
ATOM 8643 N N . PRO D 1 144 ? -2.200 89.107 28.406 1.00 98.81 144 PRO D N 1
ATOM 8644 C CA . PRO D 1 144 ? -3.497 89.160 27.709 1.00 93.45 144 PRO D CA 1
ATOM 8645 C C . PRO D 1 144 ? -4.296 87.851 27.706 1.00 88.60 144 PRO D C 1
ATOM 8646 O O . PRO D 1 144 ? -5.495 87.865 27.994 1.00 90.07 144 PRO D O 1
ATOM 8650 N N . ILE D 1 145 ? -3.638 86.741 27.377 1.00 91.72 145 ILE D N 1
ATOM 8651 C CA . ILE D 1 145 ? -4.307 85.431 27.318 1.00 86.22 145 ILE D CA 1
ATOM 8652 C C . ILE D 1 145 ? -4.779 84.924 28.694 1.00 87.03 145 ILE D C 1
ATOM 8653 O O . ILE D 1 145 ? -5.821 84.275 28.793 1.00 87.64 145 ILE D O 1
ATOM 8658 N N . THR D 1 146 ? -4.007 85.216 29.740 1.00 88.40 146 THR D N 1
ATOM 8659 C CA . THR D 1 146 ? -4.385 84.870 31.118 1.00 83.96 146 THR D CA 1
ATOM 8660 C C . THR D 1 146 ? -5.646 85.618 31.546 1.00 86.45 146 THR D C 1
ATOM 8661 O O . THR D 1 146 ? -6.588 85.023 32.079 1.00 89.23 146 THR D O 1
ATOM 8665 N N . SER D 1 147 ? -5.632 86.929 31.313 1.00 85.09 147 SER D N 1
ATOM 8666 C CA . SER D 1 147 ? -6.755 87.821 31.621 1.00 83.16 147 SER D CA 1
ATOM 8667 C C . SER D 1 147 ? -8.027 87.533 30.817 1.00 83.80 147 SER D C 1
ATOM 8668 O O . SER D 1 147 ? -9.128 87.899 31.242 1.00 93.49 147 SER D O 1
ATOM 8671 N N . LEU D 1 148 ? -7.868 86.917 29.646 1.00 82.55 148 LEU D N 1
ATOM 8672 C CA . LEU D 1 148 ? -9.000 86.396 28.881 1.00 81.75 148 LEU D CA 1
ATOM 8673 C C . LEU D 1 148 ? -9.545 85.152 29.573 1.00 86.79 148 LEU D C 1
ATOM 8674 O O . LEU D 1 148 ? -10.748 85.047 29.813 1.00 90.34 148 LEU D O 1
ATOM 8679 N N . GLY D 1 149 ? -8.644 84.223 29.892 1.00 89.83 149 GLY D N 1
ATOM 8680 C CA . GLY D 1 149 ? -8.985 82.957 30.559 1.00 88.48 149 GLY D CA 1
ATOM 8681 C C . GLY D 1 149 ? -9.928 83.131 31.733 1.00 91.67 149 GLY D C 1
ATOM 8682 O O . GLY D 1 149 ? -10.921 82.412 31.853 1.00 92.01 149 GLY D O 1
ATOM 8683 N N . VAL D 1 150 ? -9.618 84.106 32.585 1.00 92.38 150 VAL D N 1
ATOM 8684 C CA . VAL D 1 150 ? -10.497 84.480 33.701 1.00 94.10 150 VAL D CA 1
ATOM 8685 C C . VAL D 1 150 ? -11.802 85.141 33.232 1.00 88.75 150 VAL D C 1
ATOM 8686 O O . VAL D 1 150 ? -12.858 84.881 33.814 1.00 89.82 150 VAL D O 1
ATOM 8690 N N . PHE D 1 151 ? -11.725 85.987 32.200 1.00 86.74 151 PHE D N 1
ATOM 8691 C CA . PHE D 1 151 ? -12.928 86.583 31.579 1.00 83.15 151 PHE D CA 1
ATOM 8692 C C . PHE D 1 151 ? -13.899 85.509 31.084 1.00 82.72 151 PHE D C 1
ATOM 8693 O O . PHE D 1 151 ? -15.115 85.681 31.185 1.00 86.71 151 PHE D O 1
ATOM 8701 N N . LEU D 1 152 ? -13.350 84.407 30.571 1.00 87.66 152 LEU D N 1
ATOM 8702 C CA . LEU D 1 152 ? -14.144 83.229 30.201 1.00 88.80 152 LEU D CA 1
ATOM 8703 C C . LEU D 1 152 ? -14.715 82.545 31.442 1.00 89.06 152 LEU D C 1
ATOM 8704 O O . LEU D 1 152 ? -15.907 82.227 31.492 1.00 91.40 152 LEU D O 1
ATOM 8709 N N . GLY D 1 153 ? -13.848 82.325 32.430 1.00 84.76 153 GLY D N 1
ATOM 8710 C CA . GLY D 1 153 ? -14.233 81.737 33.719 1.00 87.62 153 GLY D CA 1
ATOM 8711 C C . GLY D 1 153 ? -15.368 82.443 34.440 1.00 91.64 153 GLY D C 1
ATOM 8712 O O . GLY D 1 153 ? -16.195 81.797 35.085 1.00 96.39 153 GLY D O 1
ATOM 8713 N N . ILE D 1 154 ? -15.403 83.770 34.325 1.00 93.74 154 ILE D N 1
ATOM 8714 C CA . ILE D 1 154 ? -16.500 84.576 34.857 1.00 90.39 154 ILE D CA 1
ATOM 8715 C C . ILE D 1 154 ? -17.823 84.108 34.263 1.00 96.68 154 ILE D C 1
ATOM 8716 O O . ILE D 1 154 ? -18.665 83.561 34.979 1.00 94.65 154 ILE D O 1
ATOM 8721 N N . LYS D 1 155 ? -17.970 84.277 32.947 1.00 98.52 155 LYS D N 1
ATOM 8722 C CA . LYS D 1 155 ? -19.220 83.920 32.256 1.00 100.69 155 LYS D CA 1
ATOM 8723 C C . LYS D 1 155 ? -19.512 82.414 32.227 1.00 103.53 155 LYS D C 1
ATOM 8724 O O . LYS D 1 155 ? -20.623 82.006 31.885 1.00 107.55 155 LYS D O 1
ATOM 8730 N N . ALA D 1 156 ? -18.506 81.607 32.557 1.00 100.11 156 ALA D N 1
ATOM 8731 C CA . ALA D 1 156 ? -18.709 80.199 32.885 1.00 103.40 156 ALA D CA 1
ATOM 8732 C C . ALA D 1 156 ? -19.432 80.090 34.217 1.00 106.11 156 ALA D C 1
ATOM 8733 O O . ALA D 1 156 ? -20.458 79.419 34.329 1.00 107.39 156 ALA D O 1
ATOM 8735 N N . ALA D 1 157 ? -18.879 80.760 35.222 1.00 103.88 157 ALA D N 1
ATOM 8736 C CA . ALA D 1 157 ? -19.423 80.727 36.580 1.00 101.86 157 ALA D CA 1
ATOM 8737 C C . ALA D 1 157 ? -20.805 81.377 36.706 1.00 105.69 157 ALA D C 1
ATOM 8738 O O . ALA D 1 157 ? -21.629 80.911 37.506 1.00 111.33 157 ALA D O 1
ATOM 8740 N N . VAL D 1 158 ? -21.053 82.436 35.928 1.00 99.38 158 VAL D N 1
ATOM 8741 C CA . VAL D 1 158 ? -22.375 83.104 35.927 1.00 106.63 158 VAL D CA 1
ATOM 8742 C C . VAL D 1 158 ? -23.449 82.259 35.234 1.00 110.57 158 VAL D C 1
ATOM 8743 O O . VAL D 1 158 ? -24.634 82.393 35.543 1.00 110.50 158 VAL D O 1
ATOM 8747 N N . GLU D 1 159 ? -23.034 81.430 34.275 1.00 110.15 159 GLU D N 1
ATOM 8748 C CA . GLU D 1 159 ? -23.941 80.503 33.594 1.00 109.08 159 GLU D CA 1
ATOM 8749 C C . GLU D 1 159 ? -24.467 79.449 34.568 1.00 103.16 159 GLU D C 1
ATOM 8750 O O . GLU D 1 159 ? -25.649 79.108 34.539 1.00 107.67 159 GLU D O 1
ATOM 8756 N N . SER D 1 160 ? -23.583 78.940 35.424 1.00 100.26 160 SER D N 1
ATOM 8757 C CA . SER D 1 160 ? -23.949 77.935 36.420 1.00 104.17 160 SER D CA 1
ATOM 8758 C C . SER D 1 160 ? -24.945 78.485 37.438 1.00 114.04 160 SER D C 1
ATOM 8759 O O . SER D 1 160 ? -26.023 77.916 37.624 1.00 123.17 160 SER D O 1
ATOM 8762 N N . ARG D 1 161 ? -24.576 79.586 38.088 1.00 109.34 161 ARG D N 1
ATOM 8763 C CA . ARG D 1 161 ? -25.415 80.173 39.131 1.00 112.92 161 ARG D CA 1
ATOM 8764 C C . ARG D 1 161 ? -26.671 80.861 38.580 1.00 114.34 161 ARG D C 1
ATOM 8765 O O . ARG D 1 161 ? -27.772 80.581 39.055 1.00 117.46 161 ARG D O 1
ATOM 8773 N N . TRP D 1 162 ? -26.504 81.746 37.594 1.00 110.19 162 TRP D N 1
ATOM 8774 C CA . TRP D 1 162 ? -27.604 82.624 37.117 1.00 107.64 162 TRP D CA 1
ATOM 8775 C C . TRP D 1 162 ? -28.315 82.265 35.802 1.00 107.76 162 TRP D C 1
ATOM 8776 O O . TRP D 1 162 ? -29.314 82.908 35.462 1.00 110.76 162 TRP D O 1
ATOM 8787 N N . GLN D 1 163 ? -27.814 81.262 35.077 1.00 112.53 163 GLN D N 1
ATOM 8788 C CA . GLN D 1 163 ? -28.479 80.717 33.872 1.00 108.23 163 GLN D CA 1
ATOM 8789 C C . GLN D 1 163 ? -28.642 81.741 32.736 1.00 102.36 163 GLN D C 1
ATOM 8790 O O . GLN D 1 163 ? -29.593 81.673 31.950 1.00 107.90 163 GLN D O 1
ATOM 8796 N N . SER D 1 164 ? -27.688 82.671 32.658 1.00 111.07 164 SER D N 1
ATOM 8797 C CA . SER D 1 164 ? -27.718 83.774 31.696 1.00 114.85 164 SER D CA 1
ATOM 8798 C C . SER D 1 164 ? -26.345 84.027 31.061 1.00 115.09 164 SER D C 1
ATOM 8799 O O . SER D 1 164 ? -25.325 84.078 31.755 1.00 111.59 164 SER D O 1
ATOM 8802 N N . LYS D 1 165 ? -26.342 84.190 29.738 1.00 109.78 165 LYS D N 1
ATOM 8803 C CA . LYS D 1 165 ? -25.119 84.451 28.971 1.00 103.75 165 LYS D CA 1
ATOM 8804 C C . LYS D 1 165 ? -24.566 85.849 29.253 1.00 108.00 165 LYS D C 1
ATOM 8805 O O . LYS D 1 165 ? -23.420 86.004 29.690 1.00 109.15 165 LYS D O 1
ATOM 8811 N N . ARG D 1 166 ? -25.406 86.851 29.009 1.00 107.02 166 ARG D N 1
ATOM 8812 C CA . ARG D 1 166 ? -25.011 88.260 29.056 1.00 110.29 166 ARG D CA 1
ATOM 8813 C C . ARG D 1 166 ? -24.643 88.760 30.460 1.00 101.83 166 ARG D C 1
ATOM 8814 O O . ARG D 1 166 ? -25.021 88.170 31.475 1.00 96.88 166 ARG D O 1
ATOM 8822 N N . LEU D 1 167 ? -23.917 89.875 30.475 1.00 97.73 167 LEU D N 1
ATOM 8823 C CA . LEU D 1 167 ? -23.289 90.432 31.673 1.00 96.51 167 LEU D CA 1
ATOM 8824 C C . LEU D 1 167 ? -23.713 91.885 31.959 1.00 105.69 167 LEU D C 1
ATOM 8825 O O . LEU D 1 167 ? -23.066 92.578 32.752 1.00 105.23 167 LEU D O 1
ATOM 8830 N N . ASP D 1 168 ? -24.809 92.328 31.343 1.00 111.95 168 ASP D N 1
ATOM 8831 C CA . ASP D 1 168 ? -25.173 93.755 31.325 1.00 109.12 168 ASP D CA 1
ATOM 8832 C C . ASP D 1 168 ? -25.651 94.230 32.692 1.00 97.82 168 ASP D C 1
ATOM 8833 O O . ASP D 1 168 ? -26.523 93.612 33.306 1.00 89.41 168 ASP D O 1
ATOM 8838 N N . GLY D 1 169 ? -25.056 95.325 33.162 1.00 95.19 169 GLY D N 1
ATOM 8839 C CA . GLY D 1 169 ? -25.393 95.912 34.460 1.00 105.54 169 GLY D CA 1
ATOM 8840 C C . GLY D 1 169 ? -24.860 95.214 35.696 1.00 98.58 169 GLY D C 1
ATOM 8841 O O . GLY D 1 169 ? -25.111 95.669 36.815 1.00 94.13 169 GLY D O 1
ATOM 8842 N N . MET D 1 170 ? -24.118 94.124 35.504 1.00 101.42 170 MET D N 1
ATOM 8843 C CA . MET D 1 170 ? -23.645 93.307 36.609 1.00 98.34 170 MET D CA 1
ATOM 8844 C C . MET D 1 170 ? -22.544 94.034 37.366 1.00 99.61 170 MET D C 1
ATOM 8845 O O . MET D 1 170 ? -21.873 94.917 36.820 1.00 99.37 170 MET D O 1
ATOM 8850 N N . LYS D 1 171 ? -22.386 93.656 38.629 1.00 96.50 171 LYS D N 1
ATOM 8851 C CA . LYS D 1 171 ? -21.430 94.286 39.534 1.00 97.33 171 LYS D CA 1
ATOM 8852 C C . LYS D 1 171 ? -20.259 93.347 39.794 1.00 96.26 171 LYS D C 1
ATOM 8853 O O . LYS D 1 171 ? -20.455 92.168 40.083 1.00 95.35 171 LYS D O 1
ATOM 8859 N N . VAL D 1 172 ? -19.046 93.885 39.689 1.00 98.24 172 VAL D N 1
ATOM 8860 C CA . VAL D 1 172 ? -17.822 93.115 39.891 1.00 98.08 172 VAL D CA 1
ATOM 8861 C C . VAL D 1 172 ? -16.789 93.984 40.606 1.00 91.54 172 VAL D C 1
ATOM 8862 O O . VAL D 1 172 ? -16.756 95.207 40.439 1.00 89.74 172 VAL D O 1
ATOM 8866 N N . ALA D 1 173 ? -15.952 93.319 41.394 1.00 90.80 173 ALA D N 1
ATOM 8867 C CA . ALA D 1 173 ? -14.858 93.940 42.119 1.00 92.18 173 ALA D CA 1
ATOM 8868 C C . ALA D 1 173 ? -13.555 93.286 41.673 1.00 89.95 173 ALA D C 1
ATOM 8869 O O . ALA D 1 173 ? -13.497 92.062 41.547 1.00 93.30 173 ALA D O 1
ATOM 8871 N N . VAL D 1 174 ? -12.524 94.095 41.425 1.00 86.34 174 VAL D N 1
ATOM 8872 C CA . VAL D 1 174 ? -11.193 93.584 41.055 1.00 83.70 174 VAL D CA 1
ATOM 8873 C C . VAL D 1 174 ? -10.094 94.056 42.015 1.00 87.45 174 VAL D C 1
ATOM 8874 O O . VAL D 1 174 ? -9.855 95.260 42.163 1.00 91.51 174 VAL D O 1
ATOM 8878 N N . GLN D 1 175 ? -9.423 93.079 42.631 1.00 89.02 175 GLN D N 1
ATOM 8879 C CA . GLN D 1 175 ? -8.243 93.304 43.451 1.00 88.47 175 GLN D CA 1
ATOM 8880 C C . GLN D 1 175 ? -6.993 93.139 42.586 1.00 91.10 175 GLN D C 1
ATOM 8881 O O . GLN D 1 175 ? -6.779 92.078 42.005 1.00 91.85 175 GLN D O 1
ATOM 8887 N N . GLY D 1 176 ? -6.180 94.190 42.511 1.00 93.29 176 GLY D N 1
ATOM 8888 C CA . GLY D 1 176 ? -4.936 94.181 41.736 1.00 92.20 176 GLY D CA 1
ATOM 8889 C C . GLY D 1 176 ? -5.165 94.702 40.329 1.00 89.05 176 GLY D C 1
ATOM 8890 O O . GLY D 1 176 ? -6.102 94.273 39.653 1.00 92.33 176 GLY D O 1
ATOM 8891 N N . LEU D 1 177 ? -4.315 95.637 39.900 1.00 88.14 177 LEU D N 1
ATOM 8892 C CA . LEU D 1 177 ? -4.371 96.217 38.549 1.00 87.93 177 LEU D CA 1
ATOM 8893 C C . LEU D 1 177 ? -3.051 96.030 37.807 1.00 89.58 177 LEU D C 1
ATOM 8894 O O . LEU D 1 177 ? -2.556 96.941 37.132 1.00 89.27 177 LEU D O 1
ATOM 8899 N N . GLY D 1 178 ? -2.493 94.829 37.923 1.00 95.96 178 GLY D N 1
ATOM 8900 C CA . GLY D 1 178 ? -1.299 94.457 37.174 1.00 94.16 178 GLY D CA 1
ATOM 8901 C C . GLY D 1 178 ? -1.624 94.339 35.695 1.00 94.42 178 GLY D C 1
ATOM 8902 O O . GLY D 1 178 ? -2.768 94.564 35.273 1.00 95.36 178 GLY D O 1
ATOM 8903 N N . ASN D 1 179 ? -0.621 93.973 34.906 1.00 99.55 179 ASN D N 1
ATOM 8904 C CA . ASN D 1 179 ? -0.820 93.745 33.471 1.00 97.42 179 ASN D CA 1
ATOM 8905 C C . ASN D 1 179 ? -2.043 92.848 33.270 1.00 101.28 179 ASN D C 1
ATOM 8906 O O . ASN D 1 179 ? -2.945 93.171 32.494 1.00 102.72 179 ASN D O 1
ATOM 8911 N N . VAL D 1 180 ? -2.060 91.750 34.026 1.00 103.01 180 VAL D N 1
ATOM 8912 C CA . VAL D 1 180 ? -3.140 90.751 34.020 1.00 98.59 180 VAL D CA 1
ATOM 8913 C C . VAL D 1 180 ? -4.479 91.341 34.493 1.00 96.16 180 VAL D C 1
ATOM 8914 O O . VAL D 1 180 ? -5.528 91.054 33.918 1.00 93.49 180 VAL D O 1
ATOM 8918 N N . GLY D 1 181 ? -4.438 92.139 35.556 1.00 98.09 181 GLY D N 1
ATOM 8919 C CA . GLY D 1 181 ? -5.643 92.766 36.106 1.00 97.26 181 GLY D CA 1
ATOM 8920 C C . GLY D 1 181 ? -6.293 93.813 35.217 1.00 98.66 181 GLY D C 1
ATOM 8921 O O . GLY D 1 181 ? -7.517 93.939 35.200 1.00 98.90 181 GLY D O 1
ATOM 8922 N N . LYS D 1 182 ? -5.473 94.550 34.471 1.00 100.41 182 LYS D N 1
ATOM 8923 C CA . LYS D 1 182 ? -5.933 95.708 33.694 1.00 96.67 182 LYS D CA 1
ATOM 8924 C C . LYS D 1 182 ? -6.704 95.303 32.432 1.00 98.89 182 LYS D C 1
ATOM 8925 O O . LYS D 1 182 ? -7.751 95.879 32.113 1.00 101.31 182 LYS D O 1
ATOM 8931 N N . ASN D 1 183 ? -6.158 94.326 31.713 1.00 99.48 183 ASN D N 1
ATOM 8932 C CA . ASN D 1 183 ? -6.854 93.670 30.597 1.00 100.16 183 ASN D CA 1
ATOM 8933 C C . ASN D 1 183 ? -8.231 93.118 30.958 1.00 103.79 183 ASN D C 1
ATOM 8934 O O . ASN D 1 183 ? -9.150 93.158 30.140 1.00 109.92 183 ASN D O 1
ATOM 8939 N N . LEU D 1 184 ? -8.356 92.576 32.168 1.00 97.96 184 LEU D N 1
ATOM 8940 C CA . LEU D 1 184 ? -9.632 92.045 32.645 1.00 98.11 184 LEU D CA 1
ATOM 8941 C C . LEU D 1 184 ? -10.657 93.160 32.804 1.00 105.18 184 LEU D C 1
ATOM 8942 O O . LEU D 1 184 ? -11.747 93.083 32.240 1.00 107.98 184 LEU D O 1
ATOM 8947 N N . CYS D 1 185 ? -10.292 94.189 33.567 1.00 103.05 185 CYS D N 1
ATOM 8948 C CA . CYS D 1 185 ? -11.127 95.385 33.750 1.00 97.67 185 CYS D CA 1
ATOM 8949 C C . CYS D 1 185 ? -11.669 95.874 32.408 1.00 97.89 185 CYS D C 1
ATOM 8950 O O . CYS D 1 185 ? -12.872 96.088 32.248 1.00 103.43 185 CYS D O 1
ATOM 8953 N N . ARG D 1 186 ? -10.752 96.026 31.458 1.00 91.76 186 ARG D N 1
ATOM 8954 C CA . ARG D 1 186 ? -11.065 96.351 30.064 1.00 94.92 186 ARG D CA 1
ATOM 8955 C C . ARG D 1 186 ? -12.145 95.435 29.464 1.00 100.19 186 ARG D C 1
ATOM 8956 O O . ARG D 1 186 ? -13.172 95.913 28.980 1.00 103.27 186 ARG D O 1
ATOM 8964 N N . HIS D 1 187 ? -11.900 94.127 29.499 1.00 100.85 187 HIS D N 1
ATOM 8965 C CA . HIS D 1 187 ? -12.854 93.133 28.978 1.00 98.95 187 HIS D CA 1
ATOM 8966 C C . HIS D 1 187 ? -14.249 93.247 29.615 1.00 102.43 187 HIS D C 1
ATOM 8967 O O . HIS D 1 187 ? -15.261 93.080 28.934 1.00 102.59 187 HIS D O 1
ATOM 8974 N N . LEU D 1 188 ? -14.288 93.548 30.911 1.00 105.57 188 LEU D N 1
ATOM 8975 C CA . LEU D 1 188 ? -15.552 93.694 31.640 1.00 102.41 188 LEU D CA 1
ATOM 8976 C C . LEU D 1 188 ? -16.264 94.984 31.241 1.00 99.38 188 LEU D C 1
ATOM 8977 O O . LEU D 1 188 ? -17.437 94.958 30.858 1.00 108.06 188 LEU D O 1
ATOM 8982 N N . HIS D 1 189 ? -15.538 96.096 31.315 1.00 99.13 189 HIS D N 1
ATOM 8983 C CA . HIS D 1 189 ? -16.044 97.417 30.904 1.00 101.86 189 HIS D CA 1
ATOM 8984 C C . HIS D 1 189 ? -16.680 97.407 29.507 1.00 102.59 189 HIS D C 1
ATOM 8985 O O . HIS D 1 189 ? -17.803 97.886 29.331 1.00 102.14 189 HIS D O 1
ATOM 8992 N N . GLU D 1 190 ? -15.974 96.829 28.536 1.00 96.51 190 GLU D N 1
ATOM 8993 C CA . GLU D 1 190 ? -16.454 96.772 27.151 1.00 96.64 190 GLU D CA 1
ATOM 8994 C C . GLU D 1 190 ? -17.661 95.850 26.932 1.00 96.80 190 GLU D C 1
ATOM 8995 O O . GLU D 1 190 ? -18.267 95.874 25.863 1.00 109.52 190 GLU D O 1
ATOM 9001 N N . HIS D 1 191 ? -17.983 95.029 27.930 1.00 96.48 191 HIS D N 1
ATOM 9002 C CA . HIS D 1 191 ? -19.264 94.315 28.003 1.00 100.21 191 HIS D CA 1
ATOM 9003 C C . HIS D 1 191 ? -20.257 94.990 28.985 1.00 108.29 191 HIS D C 1
ATOM 9004 O O . HIS D 1 191 ? -21.138 94.326 29.540 1.00 112.74 191 HIS D O 1
ATOM 9011 N N . ASP D 1 192 ? -20.118 96.305 29.180 1.00 103.10 192 ASP D N 1
ATOM 9012 C CA . ASP D 1 192 ? -21.005 97.103 30.048 1.00 98.73 192 ASP D CA 1
ATOM 9013 C C . ASP D 1 192 ? -21.210 96.511 31.448 1.00 106.09 192 ASP D C 1
ATOM 9014 O O . ASP D 1 192 ? -22.337 96.234 31.869 1.00 105.98 192 ASP D O 1
ATOM 9019 N N . VAL D 1 193 ? -20.091 96.311 32.139 1.00 107.61 193 VAL D N 1
ATOM 9020 C CA . VAL D 1 193 ? -20.065 95.857 33.535 1.00 104.02 193 VAL D CA 1
ATOM 9021 C C . VAL D 1 193 ? -19.653 97.032 34.433 1.00 103.51 193 VAL D C 1
ATOM 9022 O O . VAL D 1 193 ? -18.845 97.881 34.037 1.00 97.07 193 VAL D O 1
ATOM 9026 N N . GLN D 1 194 ? -20.211 97.062 35.641 1.00 103.40 194 GLN D N 1
ATOM 9027 C CA . GLN D 1 194 ? -19.913 98.106 36.627 1.00 98.68 194 GLN D CA 1
ATOM 9028 C C . GLN D 1 194 ? -18.700 97.682 37.438 1.00 101.26 194 GLN D C 1
ATOM 9029 O O . GLN D 1 194 ? -18.685 96.582 37.989 1.00 103.25 194 GLN D O 1
ATOM 9035 N N . LEU D 1 195 ? -17.704 98.562 37.533 1.00 107.40 195 LEU D N 1
ATOM 9036 C CA . LEU D 1 195 ? -16.406 98.211 38.119 1.00 97.23 195 LEU D CA 1
ATOM 9037 C C . LEU D 1 195 ? -16.061 98.917 39.438 1.00 95.34 195 LEU D C 1
ATOM 9038 O O . LEU D 1 195 ? -16.130 100.141 39.554 1.00 98.50 195 LEU D O 1
ATOM 9043 N N . PHE D 1 196 ? -15.699 98.099 40.423 1.00 92.04 196 PHE D N 1
ATOM 9044 C CA . PHE D 1 196 ? -15.047 98.527 41.650 1.00 91.72 196 PHE D CA 1
ATOM 9045 C C . PHE D 1 196 ? -13.621 98.015 41.595 1.00 93.83 196 PHE D C 1
ATOM 9046 O O . PHE D 1 196 ? -13.406 96.823 41.370 1.00 94.87 196 PHE D O 1
ATOM 9054 N N . VAL D 1 197 ? -12.652 98.894 41.827 1.00 96.29 197 VAL D N 1
ATOM 9055 C CA . VAL D 1 197 ? -11.244 98.554 41.591 1.00 91.92 197 VAL D CA 1
ATOM 9056 C C . VAL D 1 197 ? -10.338 98.886 42.766 1.00 87.42 197 VAL D C 1
ATOM 9057 O O . VAL D 1 197 ? -10.584 99.838 43.499 1.00 93.03 197 VAL D O 1
ATOM 9061 N N . SER D 1 198 ? -9.273 98.099 42.895 1.00 84.99 198 SER D N 1
ATOM 9062 C CA . SER D 1 198 ? -8.322 98.211 43.988 1.00 86.50 198 SER D CA 1
ATOM 9063 C C . SER D 1 198 ? -6.911 97.953 43.480 1.00 93.80 198 SER D C 1
ATOM 9064 O O . SER D 1 198 ? -6.711 97.161 42.561 1.00 102.89 198 SER D O 1
ATOM 9067 N N . ASP D 1 199 ? -5.942 98.633 44.084 1.00 95.91 199 ASP D N 1
ATOM 9068 C CA . ASP D 1 199 ? -4.521 98.336 43.882 1.00 104.38 199 ASP D CA 1
ATOM 9069 C C . ASP D 1 199 ? -3.735 98.795 45.108 1.00 113.03 199 ASP D C 1
ATOM 9070 O O . ASP D 1 199 ? -4.073 99.806 45.732 1.00 102.84 199 ASP D O 1
ATOM 9075 N N . VAL D 1 200 ? -2.668 98.060 45.426 1.00 120.21 200 VAL D N 1
ATOM 9076 C CA . VAL D 1 200 ? -1.893 98.285 46.664 1.00 112.89 200 VAL D CA 1
ATOM 9077 C C . VAL D 1 200 ? -1.015 99.544 46.602 1.00 113.37 200 VAL D C 1
ATOM 9078 O O . VAL D 1 200 ? -0.354 99.878 47.584 1.00 120.42 200 VAL D O 1
ATOM 9082 N N . ASP D 1 201 ? -0.988 100.198 45.436 1.00 112.51 201 ASP D N 1
ATOM 9083 C CA . ASP D 1 201 ? -0.367 101.510 45.226 1.00 115.81 201 ASP D CA 1
ATOM 9084 C C . ASP D 1 201 ? -1.377 102.454 44.550 1.00 112.33 201 ASP D C 1
ATOM 9085 O O . ASP D 1 201 ? -2.197 101.998 43.748 1.00 105.76 201 ASP D O 1
ATOM 9090 N N . PRO D 1 202 ? -1.311 103.771 44.850 1.00 118.73 202 PRO D N 1
ATOM 9091 C CA . PRO D 1 202 ? -2.325 104.739 44.365 1.00 109.66 202 PRO D CA 1
ATOM 9092 C C . PRO D 1 202 ? -2.382 105.046 42.848 1.00 102.00 202 PRO D C 1
ATOM 9093 O O . PRO D 1 202 ? -3.476 105.272 42.316 1.00 97.99 202 PRO D O 1
ATOM 9097 N N . ILE D 1 203 ? -1.235 105.049 42.171 1.00 104.75 203 ILE D N 1
ATOM 9098 C CA . ILE D 1 203 ? -1.126 105.632 40.816 1.00 98.53 203 ILE D CA 1
ATOM 9099 C C . ILE D 1 203 ? -1.904 104.854 39.745 1.00 96.17 203 ILE D C 1
ATOM 9100 O O . ILE D 1 203 ? -2.597 105.461 38.926 1.00 97.80 203 ILE D O 1
ATOM 9105 N N . LYS D 1 204 ? -1.773 103.527 39.751 1.00 97.51 204 LYS D N 1
ATOM 9106 C CA . LYS D 1 204 ? -2.420 102.658 38.746 1.00 90.51 204 LYS D CA 1
ATOM 9107 C C . LYS D 1 204 ? -3.940 102.653 38.897 1.00 92.69 204 LYS D C 1
ATOM 9108 O O . LYS D 1 204 ? -4.665 102.689 37.908 1.00 93.04 204 LYS D O 1
ATOM 9114 N N . ALA D 1 205 ? -4.403 102.609 40.145 1.00 96.91 205 ALA D N 1
ATOM 9115 C CA . ALA D 1 205 ? -5.832 102.707 40.488 1.00 98.35 205 ALA D CA 1
ATOM 9116 C C . ALA D 1 205 ? -6.551 103.878 39.817 1.00 97.38 205 ALA D C 1
ATOM 9117 O O . ALA D 1 205 ? -7.679 103.724 39.348 1.00 89.22 205 ALA D O 1
ATOM 9119 N N . GLU D 1 206 ? -5.892 105.036 39.769 1.00 104.64 206 GLU D N 1
ATOM 9120 C CA . GLU D 1 206 ? -6.452 106.221 39.107 1.00 103.10 206 GLU D CA 1
ATOM 9121 C C . GLU D 1 206 ? -6.572 106.028 37.588 1.00 104.68 206 GLU D C 1
ATOM 9122 O O . GLU D 1 206 ? -7.560 106.462 37.000 1.00 109.81 206 GLU D O 1
ATOM 9128 N N . GLU D 1 207 ? -5.589 105.377 36.961 1.00 94.69 207 GLU D N 1
ATOM 9129 C CA . GLU D 1 207 ? -5.615 105.177 35.502 1.00 97.93 207 GLU D CA 1
ATOM 9130 C C . GLU D 1 207 ? -6.886 104.463 35.054 1.00 99.54 207 GLU D C 1
ATOM 9131 O O . GLU D 1 207 ? -7.531 104.878 34.097 1.00 97.18 207 GLU D O 1
ATOM 9137 N N . VAL D 1 208 ? -7.247 103.406 35.766 1.00 94.64 208 VAL D N 1
ATOM 9138 C CA . VAL D 1 208 ? -8.456 102.651 35.464 1.00 94.54 208 VAL D CA 1
ATOM 9139 C C . VAL D 1 208 ? -9.740 103.461 35.676 1.00 99.27 208 VAL D C 1
ATOM 9140 O O . VAL D 1 208 ? -10.680 103.325 34.895 1.00 106.50 208 VAL D O 1
ATOM 9144 N N . LYS D 1 209 ? -9.783 104.298 36.711 1.00 98.03 209 LYS D N 1
ATOM 9145 C CA . LYS D 1 209 ? -10.915 105.220 36.907 1.00 101.64 209 LYS D CA 1
ATOM 9146 C C . LYS D 1 209 ? -11.168 105.977 35.611 1.00 107.74 209 LYS D C 1
ATOM 9147 O O . LYS D 1 209 ? -12.282 105.974 35.090 1.00 106.46 209 LYS D O 1
ATOM 9153 N N . ARG D 1 210 ? -10.099 106.582 35.092 1.00 105.89 210 ARG D N 1
ATOM 9154 C CA . ARG D 1 210 ? -10.125 107.365 33.849 1.00 106.63 210 ARG D CA 1
ATOM 9155 C C . ARG D 1 210 ? -10.607 106.543 32.651 1.00 110.06 210 ARG D C 1
ATOM 9156 O O . ARG D 1 210 ? -11.540 106.931 31.941 1.00 110.29 210 ARG D O 1
ATOM 9164 N N . LEU D 1 211 ? -9.951 105.405 32.445 1.00 108.57 211 LEU D N 1
ATOM 9165 C CA . LEU D 1 211 ? -10.139 104.600 31.241 1.00 106.53 211 LEU D CA 1
ATOM 9166 C C . LEU D 1 211 ? -11.466 103.849 31.199 1.00 104.67 211 LEU D C 1
ATOM 9167 O O . LEU D 1 211 ? -12.073 103.730 30.132 1.00 104.27 211 LEU D O 1
ATOM 9172 N N . PHE D 1 212 ? -11.910 103.346 32.348 1.00 99.30 212 PHE D N 1
ATOM 9173 C CA . PHE D 1 212 ? -13.092 102.471 32.413 1.00 105.39 212 PHE D CA 1
ATOM 9174 C C . PHE D 1 212 ? -14.170 102.899 33.420 1.00 105.32 212 PHE D C 1
ATOM 9175 O O . PHE D 1 212 ? -15.031 102.096 33.788 1.00 106.36 212 PHE D O 1
ATOM 9183 N N . GLY D 1 213 ? -14.133 104.163 33.845 1.00 99.05 213 GLY D N 1
ATOM 9184 C CA . GLY D 1 213 ? -15.160 104.737 34.729 1.00 108.66 213 GLY D CA 1
ATOM 9185 C C . GLY D 1 213 ? -15.452 103.937 35.985 1.00 108.81 213 GLY D C 1
ATOM 9186 O O . GLY D 1 213 ? -16.588 103.908 36.461 1.00 110.12 213 GLY D O 1
ATOM 9187 N N . ALA D 1 214 ? -14.422 103.282 36.513 1.00 109.58 214 ALA D N 1
ATOM 9188 C CA . ALA D 1 214 ? -14.552 102.430 37.687 1.00 110.68 214 ALA D CA 1
ATOM 9189 C C . ALA D 1 214 ? -14.512 103.294 38.934 1.00 107.89 214 ALA D C 1
ATOM 9190 O O . ALA D 1 214 ? -13.799 104.297 38.977 1.00 110.03 214 ALA D O 1
ATOM 9192 N N . THR D 1 215 ? -15.276 102.894 39.942 1.00 103.60 215 THR D N 1
ATOM 9193 C CA . THR D 1 215 ? -15.291 103.577 41.229 1.00 102.35 215 THR D CA 1
ATOM 9194 C C . THR D 1 215 ? -14.161 103.029 42.096 1.00 99.91 215 THR D C 1
ATOM 9195 O O . THR D 1 215 ? -14.216 101.875 42.528 1.00 99.48 215 THR D O 1
ATOM 9199 N N . VAL D 1 216 ? -13.130 103.846 42.321 1.00 101.28 216 VAL D N 1
ATOM 9200 C CA . VAL D 1 216 ? -11.971 103.430 43.137 1.00 90.47 216 VAL D CA 1
ATOM 9201 C C . VAL D 1 216 ? -12.359 103.168 44.596 1.00 82.30 216 VAL D C 1
ATOM 9202 O O . VAL D 1 216 ? -13.248 103.821 45.140 1.00 94.15 216 VAL D O 1
ATOM 9206 N N . VAL D 1 217 ? -11.708 102.170 45.191 1.00 81.73 217 VAL D N 1
ATOM 9207 C CA . VAL D 1 217 ? -11.895 101.806 46.606 1.00 86.93 217 VAL D CA 1
ATOM 9208 C C . VAL D 1 217 ? -10.550 101.453 47.245 1.00 85.47 217 VAL D C 1
ATOM 9209 O O . VAL D 1 217 ? -9.586 101.125 46.550 1.00 90.15 217 VAL D O 1
ATOM 9213 N N . GLU D 1 218 ? -10.487 101.532 48.569 1.00 83.48 218 GLU D N 1
ATOM 9214 C CA . GLU D 1 218 ? -9.259 101.196 49.302 1.00 87.76 218 GLU D CA 1
ATOM 9215 C C . GLU D 1 218 ? -9.023 99.676 49.311 1.00 97.21 218 GLU D C 1
ATOM 9216 O O . GLU D 1 218 ? -9.994 98.911 49.246 1.00 97.61 218 GLU D O 1
ATOM 9222 N N . PRO D 1 219 ? -7.743 99.230 49.409 1.00 98.12 219 PRO D N 1
ATOM 9223 C CA . PRO D 1 219 ? -7.423 97.786 49.401 1.00 92.43 219 PRO D CA 1
ATOM 9224 C C . PRO D 1 219 ? -8.235 96.942 50.383 1.00 90.85 219 PRO D C 1
ATOM 9225 O O . PRO D 1 219 ? -8.536 95.788 50.092 1.00 97.78 219 PRO D O 1
ATOM 9229 N N . THR D 1 220 ? -8.581 97.535 51.523 1.00 87.27 220 THR D N 1
ATOM 9230 C CA . THR D 1 220 ? -9.322 96.868 52.590 1.00 92.68 220 THR D CA 1
ATOM 9231 C C . THR D 1 220 ? -10.838 96.801 52.343 1.00 90.93 220 THR D C 1
ATOM 9232 O O . THR D 1 220 ? -11.498 95.852 52.771 1.00 93.01 220 THR D O 1
ATOM 9236 N N . GLU D 1 221 ? -11.377 97.811 51.660 1.00 86.35 221 GLU D N 1
ATOM 9237 C CA . GLU D 1 221 ? -12.823 97.917 51.396 1.00 91.62 221 GLU D CA 1
ATOM 9238 C C . GLU D 1 221 ? -13.404 96.905 50.390 1.00 103.65 221 GLU D C 1
ATOM 9239 O O . GLU D 1 221 ? -14.615 96.659 50.395 1.00 102.17 221 GLU D O 1
ATOM 9245 N N . ILE D 1 222 ? -12.555 96.333 49.535 1.00 102.12 222 ILE D N 1
ATOM 9246 C CA . ILE D 1 222 ? -13.010 95.530 48.384 1.00 95.66 222 ILE D CA 1
ATOM 9247 C C . ILE D 1 222 ? -13.595 94.143 48.722 1.00 94.66 222 ILE D C 1
ATOM 9248 O O . ILE D 1 222 ? -14.263 93.531 47.878 1.00 98.21 222 ILE D O 1
ATOM 9253 N N . TYR D 1 223 ? -13.357 93.656 49.939 1.00 92.58 223 TYR D N 1
ATOM 9254 C CA . TYR D 1 223 ? -13.957 92.389 50.394 1.00 98.49 223 TYR D CA 1
ATOM 9255 C C . TYR D 1 223 ? -15.425 92.554 50.805 1.00 101.56 223 TYR D C 1
ATOM 9256 O O . TYR D 1 223 ? -16.174 91.584 50.848 1.00 99.41 223 TYR D O 1
ATOM 9265 N N . SER D 1 224 ? -15.834 93.785 51.096 1.00 97.90 224 SER D N 1
ATOM 9266 C CA . SER D 1 224 ? -17.100 94.049 51.779 1.00 101.41 224 SER D CA 1
ATOM 9267 C C . SER D 1 224 ? -18.296 94.426 50.904 1.00 103.13 224 SER D C 1
ATOM 9268 O O . SER D 1 224 ? -19.419 94.483 51.406 1.00 100.85 224 SER D O 1
ATOM 9271 N N . LEU D 1 225 ? -18.067 94.659 49.616 1.00 97.21 225 LEU D N 1
ATOM 9272 C CA . LEU D 1 225 ? -19.060 95.323 48.756 1.00 91.41 225 LEU D CA 1
ATOM 9273 C C . LEU D 1 225 ? -20.257 94.430 48.406 1.00 93.58 225 LEU D C 1
ATOM 9274 O O . LEU D 1 225 ? -20.137 93.198 48.374 1.00 95.30 225 LEU D O 1
ATOM 9279 N N . ASP D 1 226 ? -21.408 95.065 48.171 1.00 100.88 226 ASP D N 1
ATOM 9280 C CA . ASP D 1 226 ? -22.614 94.369 47.708 1.00 102.33 226 ASP D CA 1
ATOM 9281 C C . ASP D 1 226 ? -22.585 94.309 46.177 1.00 98.42 226 ASP D C 1
ATOM 9282 O O . ASP D 1 226 ? -23.235 95.095 45.480 1.00 95.25 226 ASP D O 1
ATOM 9287 N N . VAL D 1 227 ? -21.802 93.357 45.683 1.00 97.83 227 VAL D N 1
ATOM 9288 C CA . VAL D 1 227 ? -21.612 93.125 44.254 1.00 96.32 227 VAL D CA 1
ATOM 9289 C C . VAL D 1 227 ? -21.924 91.662 43.936 1.00 104.29 227 VAL D C 1
ATOM 9290 O O . VAL D 1 227 ? -22.125 90.846 44.838 1.00 104.27 227 VAL D O 1
ATOM 9294 N N . ASP D 1 228 ? -21.977 91.345 42.649 1.00 109.94 228 ASP D N 1
ATOM 9295 C CA . ASP D 1 228 ? -22.301 89.994 42.196 1.00 109.21 228 ASP D CA 1
ATOM 9296 C C . ASP D 1 228 ? -21.100 89.049 42.300 1.00 102.46 228 ASP D C 1
ATOM 9297 O O . ASP D 1 228 ? -21.239 87.922 42.784 1.00 103.57 228 ASP D O 1
ATOM 9302 N N . ILE D 1 229 ? -19.931 89.524 41.868 1.00 95.64 229 ILE D N 1
ATOM 9303 C CA . ILE D 1 229 ? -18.773 88.660 41.598 1.00 96.71 229 ILE D CA 1
ATOM 9304 C C . ILE D 1 229 ? -17.447 89.348 41.934 1.00 91.65 229 ILE D C 1
ATOM 9305 O O . ILE D 1 229 ? -17.285 90.533 41.686 1.00 95.47 229 ILE D O 1
ATOM 9310 N N . PHE D 1 230 ? -16.503 88.580 42.477 1.00 96.23 230 PHE D N 1
ATOM 9311 C CA . PHE D 1 230 ? -15.221 89.099 42.979 1.00 98.71 230 PHE D CA 1
ATOM 9312 C C . PHE D 1 230 ? -14.038 88.416 42.273 1.00 100.79 230 PHE D C 1
ATOM 9313 O O . PHE D 1 230 ? -13.961 87.183 42.237 1.00 101.13 230 PHE D O 1
ATOM 9321 N N . ALA D 1 231 ? -13.118 89.228 41.739 1.00 96.44 231 ALA D N 1
ATOM 9322 C CA . ALA D 1 231 ? -12.000 88.751 40.905 1.00 94.90 231 ALA D CA 1
ATOM 9323 C C . ALA D 1 231 ? -10.624 89.142 41.465 1.00 93.36 231 ALA D C 1
ATOM 9324 O O . ALA D 1 231 ? -10.054 90.159 41.069 1.00 89.66 231 ALA D O 1
ATOM 9326 N N . PRO D 1 232 ? -10.089 88.333 42.397 1.00 96.32 232 PRO D N 1
ATOM 9327 C CA . PRO D 1 232 ? -8.750 88.591 42.940 1.00 97.20 232 PRO D CA 1
ATOM 9328 C C . PRO D 1 232 ? -7.598 88.359 41.958 1.00 95.09 232 PRO D C 1
ATOM 9329 O O . PRO D 1 232 ? -7.461 87.257 41.422 1.00 102.86 232 PRO D O 1
ATOM 9333 N N . CYS D 1 233 ? -6.777 89.391 41.755 1.00 90.53 233 CYS D N 1
ATOM 9334 C CA . CYS D 1 233 ? -5.667 89.363 40.784 1.00 98.21 233 CYS D CA 1
ATOM 9335 C C . CYS D 1 233 ? -4.317 89.841 41.325 1.00 94.24 233 CYS D C 1
ATOM 9336 O O . CYS D 1 233 ? -3.395 90.094 40.542 1.00 92.02 233 CYS D O 1
ATOM 9339 N N . ALA D 1 234 ? -4.195 89.961 42.645 1.00 89.03 234 ALA D N 1
ATOM 9340 C CA . ALA D 1 234 ? -2.944 90.403 43.251 1.00 84.11 234 ALA D CA 1
ATOM 9341 C C . ALA D 1 234 ? -2.141 89.191 43.694 1.00 90.68 234 ALA D C 1
ATOM 9342 O O . ALA D 1 234 ? -1.206 88.797 43.000 1.00 94.34 234 ALA D O 1
ATOM 9344 N N . LEU D 1 235 ? -2.528 88.579 44.813 1.00 87.51 235 LEU D N 1
ATOM 9345 C CA . LEU D 1 235 ? -1.689 87.591 45.515 1.00 86.49 235 LEU D CA 1
ATOM 9346 C C . LEU D 1 235 ? -2.525 86.513 46.181 1.00 95.34 235 LEU D C 1
ATOM 9347 O O . LEU D 1 235 ? -3.688 86.708 46.382 1.00 90.06 235 LEU D O 1
ATOM 9352 N N . GLY D 1 236 ? -1.910 85.394 46.552 1.00 98.07 236 GLY D N 1
ATOM 9353 C CA . GLY D 1 236 ? -2.605 84.328 47.283 1.00 90.58 236 GLY D CA 1
ATOM 9354 C C . GLY D 1 236 ? -2.816 84.646 48.756 1.00 89.60 236 GLY D C 1
ATOM 9355 O O . GLY D 1 236 ? -2.220 85.578 49.295 1.00 95.60 236 GLY D O 1
ATOM 9356 N N . GLY D 1 237 ? -3.658 83.847 49.407 1.00 98.45 237 GLY D N 1
ATOM 9357 C CA . GLY D 1 237 ? -4.031 84.061 50.814 1.00 95.92 237 GLY D CA 1
ATOM 9358 C C . GLY D 1 237 ? -5.042 85.185 50.972 1.00 90.26 237 GLY D C 1
ATOM 9359 O O . GLY D 1 237 ? -5.057 85.876 51.990 1.00 89.83 237 GLY D O 1
ATOM 9360 N N . ILE D 1 238 ? -5.897 85.338 49.961 1.00 94.71 238 ILE D N 1
ATOM 9361 C CA . ILE D 1 238 ? -6.877 86.433 49.884 1.00 87.18 238 ILE D CA 1
ATOM 9362 C C . ILE D 1 238 ? -8.145 86.055 50.643 1.00 84.96 238 ILE D C 1
ATOM 9363 O O . ILE D 1 238 ? -8.775 86.899 51.282 1.00 91.13 238 ILE D O 1
ATOM 9368 N N . LEU D 1 239 ? -8.524 84.784 50.530 1.00 92.19 239 LEU D N 1
ATOM 9369 C CA . LEU D 1 239 ? -9.679 84.229 51.234 1.00 87.49 239 LEU D CA 1
ATOM 9370 C C . LEU D 1 239 ? -9.227 83.620 52.566 1.00 88.92 239 LEU D C 1
ATOM 9371 O O . LEU D 1 239 ? -8.669 82.524 52.609 1.00 98.78 239 LEU D O 1
ATOM 9376 N N . ASN D 1 240 ? -9.451 84.368 53.639 1.00 87.53 240 ASN D N 1
ATOM 9377 C CA . ASN D 1 240 ? -9.095 83.976 55.005 1.00 90.93 240 ASN D CA 1
ATOM 9378 C C . ASN D 1 240 ? -10.335 83.913 55.894 1.00 90.38 240 ASN D C 1
ATOM 9379 O O . ASN D 1 240 ? -11.378 84.479 55.559 1.00 91.70 240 ASN D O 1
ATOM 9384 N N . SER D 1 241 ? -10.218 83.239 57.031 1.00 84.92 241 SER D N 1
ATOM 9385 C CA . SER D 1 241 ? -11.314 83.183 58.001 1.00 84.90 241 SER D CA 1
ATOM 9386 C C . SER D 1 241 ? -11.745 84.585 58.490 1.00 90.55 241 SER D C 1
ATOM 9387 O O . SER D 1 241 ? -12.902 84.784 58.859 1.00 89.59 241 SER D O 1
ATOM 9390 N N . HIS D 1 242 ? -10.808 85.537 58.498 1.00 92.11 242 HIS D N 1
ATOM 9391 C CA . HIS D 1 242 ? -11.108 86.966 58.727 1.00 92.14 242 HIS D CA 1
ATOM 9392 C C . HIS D 1 242 ? -11.949 87.584 57.603 1.00 93.81 242 HIS D C 1
ATOM 9393 O O . HIS D 1 242 ? -12.881 88.348 57.861 1.00 94.98 242 HIS D O 1
ATOM 9400 N N . THR D 1 243 ? -11.562 87.273 56.364 1.00 90.58 243 THR D N 1
ATOM 9401 C CA . THR D 1 243 ? -12.165 87.817 55.132 1.00 89.76 243 THR D CA 1
ATOM 9402 C C . THR D 1 243 ? -13.499 87.194 54.722 1.00 88.07 243 THR D C 1
ATOM 9403 O O . THR D 1 243 ? -14.375 87.888 54.203 1.00 85.12 243 THR D O 1
ATOM 9407 N N . ILE D 1 244 ? -13.643 85.891 54.922 1.00 91.53 244 ILE D N 1
ATOM 9408 C CA . ILE D 1 244 ? -14.813 85.175 54.409 1.00 95.38 244 ILE D CA 1
ATOM 9409 C C . ILE D 1 244 ? -16.180 85.641 54.950 1.00 96.70 244 ILE D C 1
ATOM 9410 O O . ILE D 1 244 ? -17.139 85.696 54.180 1.00 96.80 244 ILE D O 1
ATOM 9415 N N . PRO D 1 245 ? -16.283 85.981 56.254 1.00 97.88 245 PRO D N 1
ATOM 9416 C CA . PRO D 1 245 ? -17.591 86.452 56.715 1.00 100.15 245 PRO D CA 1
ATOM 9417 C C . PRO D 1 245 ? -18.066 87.723 55.992 1.00 96.30 245 PRO D C 1
ATOM 9418 O O . PRO D 1 245 ? -19.268 87.899 55.785 1.00 94.92 245 PRO D O 1
ATOM 9422 N N . PHE D 1 246 ? -17.121 88.574 55.593 1.00 95.41 246 PHE D N 1
ATOM 9423 C CA . PHE D 1 246 ? -17.440 89.846 54.953 1.00 94.48 246 PHE D CA 1
ATOM 9424 C C . PHE D 1 246 ? -18.168 89.710 53.631 1.00 97.05 246 PHE D C 1
ATOM 9425 O O . PHE D 1 246 ? -19.080 90.487 53.365 1.00 102.35 246 PHE D O 1
ATOM 9433 N N . LEU D 1 247 ? -17.774 88.728 52.821 1.00 101.88 247 LEU D N 1
ATOM 9434 C CA . LEU D 1 247 ? -18.186 88.658 51.408 1.00 101.53 247 LEU D CA 1
ATOM 9435 C C . LEU D 1 247 ? -19.698 88.519 51.182 1.00 102.00 247 LEU D C 1
ATOM 9436 O O . LEU D 1 247 ? -20.371 87.742 51.862 1.00 101.17 247 LEU D O 1
ATOM 9441 N N . GLN D 1 248 ? -20.204 89.299 50.226 1.00 96.44 248 GLN D N 1
ATOM 9442 C CA . GLN D 1 248 ? -21.607 89.249 49.785 1.00 101.31 248 GLN D CA 1
ATOM 9443 C C . GLN D 1 248 ? -21.786 88.779 48.343 1.00 108.28 248 GLN D C 1
ATOM 9444 O O . GLN D 1 248 ? -22.919 88.662 47.865 1.00 108.57 248 GLN D O 1
ATOM 9450 N N . ALA D 1 249 ? -20.675 88.522 47.656 1.00 104.90 249 ALA D N 1
ATOM 9451 C CA . ALA D 1 249 ? -20.698 88.112 46.259 1.00 98.95 249 ALA D CA 1
ATOM 9452 C C . ALA D 1 249 ? -21.190 86.673 46.120 1.00 92.94 249 ALA D C 1
ATOM 9453 O O . ALA D 1 249 ? -20.985 85.843 47.011 1.00 88.73 249 ALA D O 1
ATOM 9455 N N . SER D 1 250 ? -21.867 86.409 45.008 1.00 98.27 250 SER D N 1
ATOM 9456 C CA . SER D 1 250 ? -22.327 85.069 44.652 1.00 108.93 250 SER D CA 1
ATOM 9457 C C . SER D 1 250 ? -21.215 84.236 44.008 1.00 103.30 250 SER D C 1
ATOM 9458 O O . SER D 1 250 ? -21.217 83.003 44.122 1.00 98.80 250 SER D O 1
ATOM 9461 N N . ILE D 1 251 ? -20.281 84.914 43.333 1.00 100.88 251 ILE D N 1
ATOM 9462 C CA . ILE D 1 251 ? -19.217 84.259 42.558 1.00 98.87 251 ILE D CA 1
ATOM 9463 C C . ILE D 1 251 ? -17.835 84.802 42.953 1.00 94.36 251 ILE D C 1
ATOM 9464 O O . ILE D 1 251 ? -17.687 85.980 43.273 1.00 93.61 251 ILE D O 1
ATOM 9469 N N . ILE D 1 252 ? -16.842 83.913 42.923 1.00 97.74 252 ILE D N 1
ATOM 9470 C CA . ILE D 1 252 ? -15.430 84.246 43.139 1.00 95.55 252 ILE D CA 1
ATOM 9471 C C . ILE D 1 252 ? -14.646 83.733 41.930 1.00 97.79 252 ILE D C 1
ATOM 9472 O O . ILE D 1 252 ? -14.397 82.525 41.808 1.00 96.51 252 ILE D O 1
ATOM 9477 N N . ALA D 1 253 ? -14.272 84.653 41.041 1.00 93.25 253 ALA D N 1
ATOM 9478 C CA . ALA D 1 253 ? -13.535 84.316 39.825 1.00 88.94 253 ALA D CA 1
ATOM 9479 C C . ALA D 1 253 ? -12.333 85.223 39.606 1.00 92.34 253 ALA D C 1
ATOM 9480 O O . ALA D 1 253 ? -12.381 86.153 38.804 1.00 92.46 253 ALA D O 1
ATOM 9482 N N . GLY D 1 254 ? -11.252 84.917 40.320 1.00 96.21 254 GLY D N 1
ATOM 9483 C CA . GLY D 1 254 ? -10.006 85.687 40.256 1.00 92.51 254 GLY D CA 1
ATOM 9484 C C . GLY D 1 254 ? -8.881 84.987 39.512 1.00 92.36 254 GLY D C 1
ATOM 9485 O O . GLY D 1 254 ? -8.781 83.756 39.530 1.00 99.96 254 GLY D O 1
ATOM 9486 N N . ALA D 1 255 ? -8.017 85.788 38.888 1.00 91.47 255 ALA D N 1
ATOM 9487 C CA . ALA D 1 255 ? -6.866 85.298 38.117 1.00 90.61 255 ALA D CA 1
ATOM 9488 C C . ALA D 1 255 ? -5.610 84.974 38.945 1.00 87.27 255 ALA D C 1
ATOM 9489 O O . ALA D 1 255 ? -4.670 84.377 38.418 1.00 86.06 255 ALA D O 1
ATOM 9491 N N . ALA D 1 256 ? -5.581 85.386 40.213 1.00 91.70 256 ALA D N 1
ATOM 9492 C CA . ALA D 1 256 ? -4.416 85.159 41.075 1.00 96.86 256 ALA D CA 1
ATOM 9493 C C . ALA D 1 256 ? -4.348 83.699 41.524 1.00 100.91 256 ALA D C 1
ATOM 9494 O O . ALA D 1 256 ? -5.382 83.052 41.689 1.00 97.51 256 ALA D O 1
ATOM 9496 N N . ASN D 1 257 ? -3.126 83.192 41.696 1.00 98.14 257 ASN D N 1
ATOM 9497 C CA . ASN D 1 257 ? -2.899 81.838 42.226 1.00 99.53 257 ASN D CA 1
ATOM 9498 C C . ASN D 1 257 ? -2.852 81.791 43.758 1.00 101.89 257 ASN D C 1
ATOM 9499 O O . ASN D 1 257 ? -2.660 82.814 44.417 1.00 94.38 257 ASN D O 1
ATOM 9504 N N . ASN D 1 258 ? -3.035 80.588 44.298 1.00 101.82 258 ASN D N 1
ATOM 9505 C CA . ASN D 1 258 ? -3.030 80.327 45.750 1.00 88.22 258 ASN D CA 1
ATOM 9506 C C . ASN D 1 258 ? -4.033 81.149 46.580 1.00 85.42 258 ASN D C 1
ATOM 9507 O O . ASN D 1 258 ? -3.785 81.452 47.743 1.00 87.96 258 ASN D O 1
ATOM 9512 N N . GLN D 1 259 ? -5.180 81.460 45.979 1.00 93.60 259 GLN D N 1
ATOM 9513 C CA . GLN D 1 259 ? -6.195 82.345 46.579 1.00 94.72 259 GLN D CA 1
ATOM 9514 C C . GLN D 1 259 ? -6.636 81.906 47.963 1.00 87.81 259 GLN D C 1
ATOM 9515 O O . GLN D 1 259 ? -6.798 82.730 48.856 1.00 85.54 259 GLN D O 1
ATOM 9521 N N . LEU D 1 260 ? -6.859 80.609 48.117 1.00 90.80 260 LEU D N 1
ATOM 9522 C CA . LEU D 1 260 ? -7.182 80.033 49.412 1.00 92.66 260 LEU D CA 1
ATOM 9523 C C . LEU D 1 260 ? -5.917 79.957 50.268 1.00 99.00 260 LEU D C 1
ATOM 9524 O O . LEU D 1 260 ? -4.887 79.448 49.818 1.00 109.75 260 LEU D O 1
ATOM 9529 N N . GLU D 1 261 ? -6.000 80.494 51.485 1.00 99.89 261 GLU D N 1
ATOM 9530 C CA . GLU D 1 261 ? -4.959 80.327 52.505 1.00 101.61 261 GLU D CA 1
ATOM 9531 C C . GLU D 1 261 ? -4.831 78.832 52.807 1.00 105.82 261 GLU D C 1
ATOM 9532 O O . GLU D 1 261 ? -3.770 78.239 52.606 1.00 114.47 261 GLU D O 1
ATOM 9538 N N . ASN D 1 262 ? -5.940 78.246 53.253 1.00 100.01 262 ASN D N 1
ATOM 9539 C CA . ASN D 1 262 ? -6.104 76.797 53.405 1.00 109.65 262 ASN D CA 1
ATOM 9540 C C . ASN D 1 262 ? -7.156 76.311 52.418 1.00 106.78 262 ASN D C 1
ATOM 9541 O O . ASN D 1 262 ? -8.266 76.850 52.388 1.00 104.11 262 ASN D O 1
ATOM 9546 N N . GLU D 1 263 ? -6.816 75.291 51.632 1.00 104.67 263 GLU D N 1
ATOM 9547 C CA . GLU D 1 263 ? -7.683 74.834 50.537 1.00 97.51 263 GLU D CA 1
ATOM 9548 C C . GLU D 1 263 ? -8.939 74.110 51.015 1.00 100.42 263 GLU D C 1
ATOM 9549 O O . GLU D 1 263 ? -10.012 74.313 50.452 1.00 106.76 263 GLU D O 1
ATOM 9555 N N . GLN D 1 264 ? -8.801 73.279 52.048 1.00 104.11 264 GLN D N 1
ATOM 9556 C CA . GLN D 1 264 ? -9.927 72.504 52.585 1.00 100.09 264 GLN D CA 1
ATOM 9557 C C . GLN D 1 264 ? -10.813 73.294 53.554 1.00 96.86 264 GLN D C 1
ATOM 9558 O O . GLN D 1 264 ? -12.033 73.121 53.558 1.00 97.66 264 GLN D O 1
ATOM 9564 N N . LEU D 1 265 ? -10.203 74.149 54.371 1.00 100.23 265 LEU D N 1
ATOM 9565 C CA . LEU D 1 265 ? -10.933 74.889 55.407 1.00 102.87 265 LEU D CA 1
ATOM 9566 C C . LEU D 1 265 ? -11.783 76.012 54.837 1.00 101.42 265 LEU D C 1
ATOM 9567 O O . LEU D 1 265 ? -12.958 76.142 55.162 1.00 102.19 265 LEU D O 1
ATOM 9572 N N . HIS D 1 266 ? -11.169 76.852 54.019 1.00 99.50 266 HIS D N 1
ATOM 9573 C CA . HIS D 1 266 ? -11.857 78.026 53.486 1.00 94.08 266 HIS D CA 1
ATOM 9574 C C . HIS D 1 266 ? -12.812 77.727 52.333 1.00 101.46 266 HIS D C 1
ATOM 9575 O O . HIS D 1 266 ? -13.691 78.536 52.046 1.00 99.33 266 HIS D O 1
ATOM 9582 N N . SER D 1 267 ? -12.649 76.565 51.698 1.00 102.92 267 SER D N 1
ATOM 9583 C CA . SER D 1 267 ? -13.592 76.077 50.688 1.00 99.14 267 SER D CA 1
ATOM 9584 C C . SER D 1 267 ? -14.934 75.675 51.291 1.00 99.80 267 SER D C 1
ATOM 9585 O O . SER D 1 267 ? -15.984 76.008 50.742 1.00 101.94 267 SER D O 1
ATOM 9588 N N . GLN D 1 268 ? -14.897 74.946 52.406 1.00 108.10 268 GLN D N 1
ATOM 9589 C CA . GLN D 1 268 ? -16.127 74.526 53.105 1.00 113.35 268 GLN D CA 1
ATOM 9590 C C . GLN D 1 268 ? -16.915 75.717 53.660 1.00 113.70 268 GLN D C 1
ATOM 9591 O O . GLN D 1 268 ? -18.142 75.748 53.566 1.00 109.56 268 GLN D O 1
ATOM 9597 N N . MET D 1 269 ? -16.206 76.690 54.228 1.00 113.35 269 MET D N 1
ATOM 9598 C CA . MET D 1 269 ? -16.824 77.910 54.736 1.00 109.46 269 MET D CA 1
ATOM 9599 C C . MET D 1 269 ? -17.525 78.645 53.593 1.00 102.13 269 MET D C 1
ATOM 9600 O O . MET D 1 269 ? -18.679 79.046 53.712 1.00 103.75 269 MET D O 1
ATOM 9605 N N . LEU D 1 270 ? -16.803 78.795 52.489 1.00 95.72 270 LEU D N 1
ATOM 9606 C CA . LEU D 1 270 ? -17.314 79.415 51.262 1.00 94.18 270 LEU D CA 1
ATOM 9607 C C . LEU D 1 270 ? -18.514 78.643 50.715 1.00 98.61 270 LEU D C 1
ATOM 9608 O O . LEU D 1 270 ? -19.508 79.239 50.298 1.00 100.88 270 LEU D O 1
ATOM 9613 N N . ALA D 1 271 ? -18.406 77.316 50.735 1.00 103.20 271 ALA D N 1
ATOM 9614 C CA . ALA D 1 271 ? -19.493 76.417 50.337 1.00 104.28 271 ALA D CA 1
ATOM 9615 C C . ALA D 1 271 ? -20.734 76.565 51.218 1.00 106.16 271 ALA D C 1
ATOM 9616 O O . ALA D 1 271 ? -21.861 76.533 50.715 1.00 101.90 271 ALA D O 1
ATOM 9618 N N . LYS D 1 272 ? -20.520 76.729 52.523 1.00 107.58 272 LYS D N 1
ATOM 9619 C CA . LYS D 1 272 ? -21.614 76.923 53.485 1.00 105.84 272 LYS D CA 1
ATOM 9620 C C . LYS D 1 272 ? -22.426 78.201 53.241 1.00 107.56 272 LYS D C 1
ATOM 9621 O O . LYS D 1 272 ? -23.653 78.186 53.362 1.00 120.37 272 LYS D O 1
ATOM 9627 N N . LYS D 1 273 ? -21.743 79.289 52.882 1.00 108.75 273 LYS D N 1
ATOM 9628 C CA . LYS D 1 273 ? -22.407 80.572 52.569 1.00 108.94 273 LYS D CA 1
ATOM 9629 C C . LYS D 1 273 ? -23.054 80.622 51.171 1.00 103.24 273 LYS D C 1
ATOM 9630 O O . LYS D 1 273 ? -23.739 81.590 50.833 1.00 100.96 273 LYS D O 1
ATOM 9636 N N . GLY D 1 274 ? -22.824 79.589 50.365 1.00 98.29 274 GLY D N 1
ATOM 9637 C CA . GLY D 1 274 ? -23.461 79.443 49.054 1.00 101.66 274 GLY D CA 1
ATOM 9638 C C . GLY D 1 274 ? -22.720 80.152 47.939 1.00 94.35 274 GLY D C 1
ATOM 9639 O O . GLY D 1 274 ? -23.265 80.331 46.850 1.00 93.83 274 GLY D O 1
ATOM 9640 N N . ILE D 1 275 ? -21.476 80.545 48.208 1.00 90.70 275 ILE D N 1
ATOM 9641 C CA . ILE D 1 275 ? -20.634 81.230 47.230 1.00 84.09 275 ILE D CA 1
ATOM 9642 C C . ILE D 1 275 ? -20.050 80.210 46.243 1.00 94.91 275 ILE D C 1
ATOM 9643 O O . ILE D 1 275 ? -19.738 79.079 46.618 1.00 98.89 275 ILE D O 1
ATOM 9648 N N . LEU D 1 276 ? -19.915 80.628 44.985 1.00 99.40 276 LEU D N 1
ATOM 9649 C CA . LEU D 1 276 ? -19.402 79.775 43.909 1.00 93.49 276 LEU D CA 1
ATOM 9650 C C . LEU D 1 276 ? -17.939 80.115 43.606 1.00 93.21 276 LEU D C 1
ATOM 9651 O O . LEU D 1 276 ? -17.648 81.117 42.939 1.00 93.05 276 LEU D O 1
ATOM 9656 N N . TYR D 1 277 ? -17.031 79.268 44.097 1.00 91.19 277 TYR D N 1
ATOM 9657 C CA . TYR D 1 277 ? -15.584 79.467 43.926 1.00 89.64 277 TYR D CA 1
ATOM 9658 C C . TYR D 1 277 ? -15.007 78.717 42.731 1.00 85.54 277 TYR D C 1
ATOM 9659 O O . TYR D 1 277 ? -15.237 77.518 42.561 1.00 85.05 277 TYR D O 1
ATOM 9668 N N . SER D 1 278 ? -14.239 79.447 41.927 1.00 86.26 278 SER D N 1
ATOM 9669 C CA . SER D 1 278 ? -13.510 78.898 40.790 1.00 85.97 278 SER D CA 1
ATOM 9670 C C . SER D 1 278 ? -12.052 78.724 41.210 1.00 89.33 278 SER D C 1
ATOM 9671 O O . SER D 1 278 ? -11.404 79.709 41.572 1.00 97.76 278 SER D O 1
ATOM 9674 N N . PRO D 1 279 ? -11.534 77.480 41.179 1.00 84.19 279 PRO D N 1
ATOM 9675 C CA . PRO D 1 279 ? -10.158 77.204 41.585 1.00 84.28 279 PRO D CA 1
ATOM 9676 C C . PRO D 1 279 ? -9.091 78.120 40.975 1.00 84.38 279 PRO D C 1
ATOM 9677 O O . PRO D 1 279 ? -9.171 78.484 39.798 1.00 85.00 279 PRO D O 1
ATOM 9681 N N . ASP D 1 280 ? -8.121 78.493 41.808 1.00 82.15 280 ASP D N 1
ATOM 9682 C CA . ASP D 1 280 ? -6.991 79.332 41.406 1.00 81.85 280 ASP D CA 1
ATOM 9683 C C . ASP D 1 280 ? -6.258 78.800 40.163 1.00 87.69 280 ASP D C 1
ATOM 9684 O O . ASP D 1 280 ? -6.007 79.538 39.227 1.00 89.82 280 ASP D O 1
ATOM 9689 N N . TYR D 1 281 ? -6.013 77.496 40.148 1.00 91.10 281 TYR D N 1
ATOM 9690 C CA . TYR D 1 281 ? -5.194 76.817 39.118 1.00 87.46 281 TYR D CA 1
ATOM 9691 C C . TYR D 1 281 ? -5.880 76.632 37.749 1.00 90.76 281 TYR D C 1
ATOM 9692 O O . TYR D 1 281 ? -5.198 76.651 36.724 1.00 95.41 281 TYR D O 1
ATOM 9701 N N . VAL D 1 282 ? -7.203 76.447 37.729 1.00 90.03 282 VAL D N 1
ATOM 9702 C CA . VAL D 1 282 ? -7.945 76.249 36.463 1.00 90.45 282 VAL D CA 1
ATOM 9703 C C . VAL D 1 282 ? -8.011 77.545 35.647 1.00 93.12 282 VAL D C 1
ATOM 9704 O O . VAL D 1 282 ? -7.906 77.513 34.427 1.00 99.18 282 VAL D O 1
ATOM 9708 N N . ILE D 1 283 ? -8.186 78.675 36.324 1.00 95.11 283 ILE D N 1
ATOM 9709 C CA . ILE D 1 283 ? -8.234 79.992 35.666 1.00 90.51 283 ILE D CA 1
ATOM 9710 C C . ILE D 1 283 ? -6.862 80.406 35.099 1.00 91.37 283 ILE D C 1
ATOM 9711 O O . ILE D 1 283 ? -6.761 80.933 33.980 1.00 87.80 283 ILE D O 1
ATOM 9716 N N . ASN D 1 284 ? -5.824 80.154 35.895 1.00 96.86 284 ASN D N 1
ATOM 9717 C CA . ASN D 1 284 ? -4.420 80.381 35.504 1.00 100.69 284 ASN D CA 1
ATOM 9718 C C . ASN D 1 284 ? -3.936 79.482 34.367 1.00 106.41 284 ASN D C 1
ATOM 9719 O O . ASN D 1 284 ? -2.954 79.813 33.694 1.00 111.77 284 ASN D O 1
ATOM 9724 N N . ALA D 1 285 ? -4.611 78.348 34.170 1.00 99.04 285 ALA D N 1
ATOM 9725 C CA . ALA D 1 285 ? -4.324 77.435 33.068 1.00 98.27 285 ALA D CA 1
ATOM 9726 C C . ALA D 1 285 ? -4.142 78.163 31.735 1.00 97.87 285 ALA D C 1
ATOM 9727 O O . ALA D 1 285 ? -3.284 77.784 30.942 1.00 102.07 285 ALA D O 1
ATOM 9729 N N . GLY D 1 286 ? -4.933 79.213 31.510 1.00 97.03 286 GLY D N 1
ATOM 9730 C CA . GLY D 1 286 ? -4.762 80.102 30.351 1.00 95.85 286 GLY D CA 1
ATOM 9731 C C . GLY D 1 286 ? -3.338 80.618 30.206 1.00 93.18 286 GLY D C 1
ATOM 9732 O O . GLY D 1 286 ? -2.776 80.634 29.103 1.00 91.08 286 GLY D O 1
ATOM 9733 N N . GLY D 1 287 ? -2.768 81.043 31.333 1.00 85.92 287 GLY D N 1
ATOM 9734 C CA . GLY D 1 287 ? -1.354 81.407 31.426 1.00 90.12 287 GLY D CA 1
ATOM 9735 C C . GLY D 1 287 ? -0.393 80.279 31.080 1.00 94.02 287 GLY D C 1
ATOM 9736 O O . GLY D 1 287 ? 0.563 80.487 30.335 1.00 94.82 287 GLY D O 1
ATOM 9737 N N . LEU D 1 288 ? -0.643 79.089 31.628 1.00 95.01 288 LEU D N 1
ATOM 9738 C CA . LEU D 1 288 ? 0.159 77.891 31.319 1.00 93.22 288 LEU D CA 1
ATOM 9739 C C . LEU D 1 288 ? 0.042 77.489 29.849 1.00 92.53 288 LEU D C 1
ATOM 9740 O O . LEU D 1 288 ? 1.035 77.106 29.223 1.00 101.36 288 LEU D O 1
ATOM 9745 N N . ILE D 1 289 ? -1.176 77.568 29.316 1.00 89.76 289 ILE D N 1
ATOM 9746 C CA . ILE D 1 289 ? -1.435 77.293 27.898 1.00 89.40 289 ILE D CA 1
ATOM 9747 C C . ILE D 1 289 ? -0.460 78.071 26.997 1.00 90.38 289 ILE D C 1
ATOM 9748 O O . ILE D 1 289 ? -0.062 77.565 25.943 1.00 95.26 289 ILE D O 1
ATOM 9753 N N . ASN D 1 290 ? -0.067 79.277 27.415 1.00 90.67 290 ASN D N 1
ATOM 9754 C CA . ASN D 1 290 ? 0.980 80.035 26.716 1.00 99.22 290 ASN D CA 1
ATOM 9755 C C . ASN D 1 290 ? 2.334 79.310 26.668 1.00 94.60 290 ASN D C 1
ATOM 9756 O O . ASN D 1 290 ? 2.959 79.234 25.607 1.00 93.02 290 ASN D O 1
ATOM 9761 N N . VAL D 1 291 ? 2.774 78.777 27.804 1.00 85.87 291 VAL D N 1
ATOM 9762 C CA . VAL D 1 291 ? 4.055 78.056 27.875 1.00 91.68 291 VAL D CA 1
ATOM 9763 C C . VAL D 1 291 ? 3.991 76.727 27.105 1.00 95.28 291 VAL D C 1
ATOM 9764 O O . VAL D 1 291 ? 4.986 76.313 26.502 1.00 104.04 291 VAL D O 1
ATOM 9768 N N . TYR D 1 292 ? 2.832 76.070 27.122 1.00 90.61 292 TYR D N 1
ATOM 9769 C CA . TYR D 1 292 ? 2.630 74.857 26.320 1.00 96.21 292 TYR D CA 1
ATOM 9770 C C . TYR D 1 292 ? 2.784 75.091 24.806 1.00 92.43 292 TYR D C 1
ATOM 9771 O O . TYR D 1 292 ? 3.377 74.270 24.103 1.00 95.76 292 TYR D O 1
ATOM 9780 N N . ASN D 1 293 ? 2.240 76.198 24.314 1.00 88.45 293 ASN D N 1
ATOM 9781 C CA . ASN D 1 293 ? 2.284 76.500 22.877 1.00 94.16 293 ASN D CA 1
ATOM 9782 C C . ASN D 1 293 ? 3.690 76.879 22.368 1.00 101.07 293 ASN D C 1
ATOM 9783 O O . ASN D 1 293 ? 4.025 76.609 21.208 1.00 106.25 293 ASN D O 1
ATOM 9788 N N . GLU D 1 294 ? 4.494 77.502 23.232 1.00 98.67 294 GLU D N 1
ATOM 9789 C CA . GLU D 1 294 ? 5.907 77.788 22.938 1.00 91.21 294 GLU D CA 1
ATOM 9790 C C . GLU D 1 294 ? 6.758 76.524 22.710 1.00 89.89 294 GLU D C 1
ATOM 9791 O O . GLU D 1 294 ? 7.667 76.538 21.876 1.00 91.51 294 GLU D O 1
ATOM 9797 N N . MET D 1 295 ? 6.466 75.453 23.455 1.00 91.78 295 MET D N 1
ATOM 9798 C CA . MET D 1 295 ? 7.148 74.155 23.289 1.00 95.44 295 MET D CA 1
ATOM 9799 C C . MET D 1 295 ? 6.957 73.548 21.898 1.00 102.25 295 MET D C 1
ATOM 9800 O O . MET D 1 295 ? 7.922 73.111 21.266 1.00 113.53 295 MET D O 1
ATOM 9805 N N . ILE D 1 296 ? 5.706 73.527 21.437 1.00 98.06 296 ILE D N 1
ATOM 9806 C CA . ILE D 1 296 ? 5.346 72.955 20.123 1.00 92.85 296 ILE D CA 1
ATOM 9807 C C . ILE D 1 296 ? 5.637 73.866 18.915 1.00 93.72 296 ILE D C 1
ATOM 9808 O O . ILE D 1 296 ? 5.232 73.547 17.796 1.00 108.97 296 ILE D O 1
ATOM 9813 N N . GLY D 1 297 ? 6.337 74.980 19.125 1.00 90.53 297 GLY D N 1
ATOM 9814 C CA . GLY D 1 297 ? 6.471 76.019 18.102 1.00 103.27 297 GLY D CA 1
ATOM 9815 C C . GLY D 1 297 ? 5.232 76.893 18.158 1.00 99.86 297 GLY D C 1
ATOM 9816 O O . GLY D 1 297 ? 4.136 76.446 17.812 1.00 97.35 297 GLY D O 1
ATOM 9817 N N . TYR D 1 298 ? 5.405 78.137 18.601 1.00 92.17 298 TYR D N 1
ATOM 9818 C CA . TYR D 1 298 ? 4.265 78.991 18.937 1.00 94.58 298 TYR D CA 1
ATOM 9819 C C . TYR D 1 298 ? 3.400 79.369 17.734 1.00 98.42 298 TYR D C 1
ATOM 9820 O O . TYR D 1 298 ? 3.889 79.919 16.743 1.00 98.17 298 TYR D O 1
ATOM 9829 N N . ASP D 1 299 ? 2.116 79.043 17.846 1.00 97.39 299 ASP D N 1
ATOM 9830 C CA . ASP D 1 299 ? 1.091 79.524 16.938 1.00 97.78 299 ASP D CA 1
ATOM 9831 C C . ASP D 1 299 ? 0.006 80.170 17.794 1.00 99.80 299 ASP D C 1
ATOM 9832 O O . ASP D 1 299 ? -0.537 79.543 18.707 1.00 97.80 299 ASP D O 1
ATOM 9837 N N . GLU D 1 300 ? -0.291 81.430 17.490 1.00 103.96 300 GLU D N 1
ATOM 9838 C CA . GLU D 1 300 ? -1.286 82.209 18.228 1.00 107.00 300 GLU D CA 1
ATOM 9839 C C . GLU D 1 300 ? -2.698 81.660 18.051 1.00 108.01 300 GLU D C 1
ATOM 9840 O O . GLU D 1 300 ? -3.456 81.567 19.022 1.00 101.35 300 GLU D O 1
ATOM 9846 N N . GLU D 1 301 ? -3.039 81.290 16.816 1.00 107.31 301 GLU D N 1
ATOM 9847 C CA . GLU D 1 301 ? -4.394 80.825 16.497 1.00 102.07 301 GLU D CA 1
ATOM 9848 C C . GLU D 1 301 ? -4.816 79.616 17.325 1.00 101.11 301 GLU D C 1
ATOM 9849 O O . GLU D 1 301 ? -5.936 79.578 17.840 1.00 100.68 301 GLU D O 1
ATOM 9855 N N . LYS D 1 302 ? -3.927 78.638 17.446 1.00 104.06 302 LYS D N 1
ATOM 9856 C CA . LYS D 1 302 ? -4.225 77.447 18.242 1.00 103.12 302 LYS D CA 1
ATOM 9857 C C . LYS D 1 302 ? -4.311 77.775 19.731 1.00 102.33 302 LYS D C 1
ATOM 9858 O O . LYS D 1 302 ? -5.154 77.220 20.437 1.00 97.68 302 LYS D O 1
ATOM 9864 N N . ALA D 1 303 ? -3.462 78.696 20.186 1.00 106.70 303 ALA D N 1
ATOM 9865 C CA . ALA D 1 303 ? -3.462 79.146 21.584 1.00 102.78 303 ALA D CA 1
ATOM 9866 C C . ALA D 1 303 ? -4.756 79.868 21.982 1.00 100.62 303 ALA D C 1
ATOM 9867 O O . ALA D 1 303 ? -5.215 79.751 23.119 1.00 96.91 303 ALA D O 1
ATOM 9869 N N . PHE D 1 304 ? -5.335 80.603 21.035 1.00 102.10 304 PHE D N 1
ATOM 9870 C CA . PHE D 1 304 ? -6.564 81.374 21.266 1.00 103.04 304 PHE D CA 1
ATOM 9871 C C . PHE D 1 304 ? -7.824 80.496 21.306 1.00 96.28 304 PHE D C 1
ATOM 9872 O O . PHE D 1 304 ? -8.864 80.933 21.798 1.00 94.88 304 PHE D O 1
ATOM 9880 N N . LYS D 1 305 ? -7.729 79.280 20.766 1.00 94.82 305 LYS D N 1
ATOM 9881 C CA . LYS D 1 305 ? -8.787 78.260 20.871 1.00 91.93 305 LYS D CA 1
ATOM 9882 C C . LYS D 1 305 ? -8.599 77.366 22.100 1.00 92.71 305 LYS D C 1
ATOM 9883 O O . LYS D 1 305 ? -9.573 76.945 22.730 1.00 94.17 305 LYS D O 1
ATOM 9889 N N . GLN D 1 306 ? -7.342 77.059 22.411 1.00 97.13 306 GLN D N 1
ATOM 9890 C CA . GLN D 1 306 ? -6.985 76.255 23.589 1.00 100.60 306 GLN D CA 1
ATOM 9891 C C . GLN D 1 306 ? -7.437 76.853 24.928 1.00 101.33 306 GLN D C 1
ATOM 9892 O O . GLN D 1 306 ? -7.716 76.110 25.872 1.00 99.84 306 GLN D O 1
ATOM 9898 N N . VAL D 1 307 ? -7.495 78.183 25.005 1.00 98.71 307 VAL D N 1
ATOM 9899 C CA . VAL D 1 307 ? -7.978 78.878 26.206 1.00 95.37 307 VAL D CA 1
ATOM 9900 C C . VAL D 1 307 ? -9.480 78.659 26.452 1.00 96.26 307 VAL D C 1
ATOM 9901 O O . VAL D 1 307 ? -9.931 78.685 27.585 1.00 94.41 307 VAL D O 1
ATOM 9905 N N . HIS D 1 308 ? -10.255 78.430 25.399 1.00 96.64 308 HIS D N 1
ATOM 9906 C CA . HIS D 1 308 ? -11.694 78.167 25.556 1.00 92.13 308 HIS D CA 1
ATOM 9907 C C . HIS D 1 308 ? -12.023 76.840 26.257 1.00 94.84 308 HIS D C 1
ATOM 9908 O O . HIS D 1 308 ? -13.171 76.619 26.649 1.00 101.73 308 HIS D O 1
ATOM 9915 N N . ASN D 1 309 ? -11.020 75.972 26.412 1.00 95.01 309 ASN D N 1
ATOM 9916 C CA . ASN D 1 309 ? -11.077 74.864 27.379 1.00 100.09 309 ASN D CA 1
ATOM 9917 C C . ASN D 1 309 ? -11.490 75.333 28.785 1.00 101.59 309 ASN D C 1
ATOM 9918 O O . ASN D 1 309 ? -12.215 74.623 29.480 1.00 105.07 309 ASN D O 1
ATOM 9923 N N . ILE D 1 310 ? -11.031 76.526 29.179 1.00 97.47 310 ILE D N 1
ATOM 9924 C CA . ILE D 1 310 ? -11.307 77.112 30.511 1.00 96.48 310 ILE D CA 1
ATOM 9925 C C . ILE D 1 310 ? -12.816 77.226 30.784 1.00 98.88 310 ILE D C 1
ATOM 9926 O O . ILE D 1 310 ? -13.286 76.836 31.855 1.00 98.61 310 ILE D O 1
ATOM 9931 N N . TYR D 1 311 ? -13.555 77.760 29.813 1.00 99.16 311 TYR D N 1
ATOM 9932 C CA . TYR D 1 311 ? -15.022 77.882 29.890 1.00 99.00 311 TYR D CA 1
ATOM 9933 C C . TYR D 1 311 ? -15.707 76.520 30.016 1.00 103.12 311 TYR D C 1
ATOM 9934 O O . TYR D 1 311 ? -16.521 76.312 30.917 1.00 105.61 311 TYR D O 1
ATOM 9943 N N . ASP D 1 312 ? -15.363 75.607 29.110 1.00 100.69 312 ASP D N 1
ATOM 9944 C CA . ASP D 1 312 ? -15.895 74.236 29.123 1.00 103.74 312 ASP D CA 1
ATOM 9945 C C . ASP D 1 312 ? -15.525 73.454 30.393 1.00 99.19 312 ASP D C 1
ATOM 9946 O O . ASP D 1 312 ? -16.361 72.731 30.939 1.00 102.50 312 ASP D O 1
ATOM 9951 N N . THR D 1 313 ? -14.281 73.611 30.850 1.00 95.83 313 THR D N 1
ATOM 9952 C CA . THR D 1 313 ? -13.779 72.952 32.069 1.00 98.06 313 THR D CA 1
ATOM 9953 C C . THR D 1 313 ? -14.623 73.300 33.297 1.00 96.88 313 THR D C 1
ATOM 9954 O O . THR D 1 313 ? -15.121 72.415 33.998 1.00 89.88 313 THR D O 1
ATOM 9958 N N . LEU D 1 314 ? -14.761 74.598 33.542 1.00 92.83 314 LEU D N 1
ATOM 9959 C CA . LEU D 1 314 ? -15.389 75.112 34.760 1.00 90.56 314 LEU D CA 1
ATOM 9960 C C . LEU D 1 314 ? -16.862 74.731 34.885 1.00 97.20 314 LEU D C 1
ATOM 9961 O O . LEU D 1 314 ? -17.309 74.345 35.964 1.00 101.88 314 LEU D O 1
ATOM 9966 N N . LEU D 1 315 ? -17.602 74.834 33.782 1.00 99.59 315 LEU D N 1
ATOM 9967 C CA . LEU D 1 315 ? -19.018 74.444 33.736 1.00 100.57 315 LEU D CA 1
ATOM 9968 C C . LEU D 1 315 ? -19.243 73.058 34.330 1.00 109.52 315 LEU D C 1
ATOM 9969 O O . LEU D 1 315 ? -20.120 72.869 35.176 1.00 115.53 315 LEU D O 1
ATOM 9974 N N . ALA D 1 316 ? -18.432 72.106 33.876 1.00 105.91 316 ALA D N 1
ATOM 9975 C CA . ALA D 1 316 ? -18.463 70.728 34.370 1.00 108.53 316 ALA D CA 1
ATOM 9976 C C . ALA D 1 316 ? -18.150 70.611 35.869 1.00 105.55 316 ALA D C 1
ATOM 9977 O O . ALA D 1 316 ? -18.821 69.860 36.579 1.00 106.04 316 ALA D O 1
ATOM 9979 N N . ILE D 1 317 ? -17.145 71.353 36.339 1.00 100.30 317 ILE D N 1
ATOM 9980 C CA . ILE D 1 317 ? -16.776 71.374 37.773 1.00 96.89 317 ILE D CA 1
ATOM 9981 C C . ILE D 1 317 ? -17.979 71.768 38.650 1.00 100.23 317 ILE D C 1
ATOM 9982 O O . ILE D 1 317 ? -18.197 71.173 39.713 1.00 97.67 317 ILE D O 1
ATOM 9987 N N . PHE D 1 318 ? -18.753 72.750 38.186 1.00 101.55 318 PHE D N 1
ATOM 9988 C CA . PHE D 1 318 ? -19.951 73.225 38.896 1.00 105.20 318 PHE D CA 1
ATOM 9989 C C . PHE D 1 318 ? -21.101 72.209 38.819 1.00 104.59 318 PHE D C 1
ATOM 9990 O O . PHE D 1 318 ? -21.797 71.979 39.811 1.00 106.58 318 PHE D O 1
ATOM 9998 N N . GLU D 1 319 ? -21.304 71.632 37.636 1.00 104.69 319 GLU D N 1
ATOM 9999 C CA . GLU D 1 319 ? -22.256 70.524 37.440 1.00 108.24 319 GLU D CA 1
ATOM 10000 C C . GLU D 1 319 ? -21.922 69.371 38.382 1.00 101.38 319 GLU D C 1
ATOM 10001 O O . GLU D 1 319 ? -22.753 68.961 39.197 1.00 97.21 319 GLU D O 1
ATOM 10007 N N . ILE D 1 320 ? -20.687 68.881 38.259 1.00 99.90 320 ILE D N 1
ATOM 10008 C CA . ILE D 1 320 ? -20.146 67.797 39.091 1.00 101.71 320 ILE D CA 1
ATOM 10009 C C . ILE D 1 320 ? -20.318 68.094 40.575 1.00 99.98 320 ILE D C 1
ATOM 10010 O O . ILE D 1 320 ? -20.762 67.227 41.331 1.00 107.96 320 ILE D O 1
ATOM 10015 N N . ALA D 1 321 ? -19.951 69.305 40.981 1.00 97.40 321 ALA D N 1
ATOM 10016 C CA . ALA D 1 321 ? -20.097 69.725 42.373 1.00 102.77 321 ALA D CA 1
ATOM 10017 C C . ALA D 1 321 ? -21.509 69.413 42.875 1.00 100.35 321 ALA D C 1
ATOM 10018 O O . ALA D 1 321 ? -21.690 68.656 43.833 1.00 100.74 321 ALA D O 1
ATOM 10020 N N . LYS D 1 322 ? -22.497 69.965 42.178 1.00 107.30 322 LYS D N 1
ATOM 10021 C CA . LYS D 1 322 ? -23.899 69.867 42.584 1.00 107.07 322 LYS D CA 1
ATOM 10022 C C . LYS D 1 322 ? -24.533 68.486 42.369 1.00 105.00 322 LYS D C 1
ATOM 10023 O O . LYS D 1 322 ? -25.516 68.153 43.032 1.00 101.72 322 LYS D O 1
ATOM 10029 N N . GLU D 1 323 ? -23.980 67.696 41.450 1.00 101.46 323 GLU D N 1
ATOM 10030 C CA . GLU D 1 323 ? -24.418 66.304 41.252 1.00 101.23 323 GLU D CA 1
ATOM 10031 C C . GLU D 1 323 ? -23.953 65.387 42.385 1.00 108.36 323 GLU D C 1
ATOM 10032 O O . GLU D 1 323 ? -24.740 64.596 42.909 1.00 105.25 323 GLU D O 1
ATOM 10038 N N . GLN D 1 324 ? -22.677 65.499 42.747 1.00 109.34 324 GLN D N 1
ATOM 10039 C CA . GLN D 1 324 ? -22.083 64.698 43.826 1.00 108.35 324 GLN D CA 1
ATOM 10040 C C . GLN D 1 324 ? -22.291 65.287 45.225 1.00 105.96 324 GLN D C 1
ATOM 10041 O O . GLN D 1 324 ? -22.161 64.569 46.214 1.00 115.38 324 GLN D O 1
ATOM 10047 N N . GLY D 1 325 ? -22.605 66.578 45.307 1.00 95.95 325 GLY D N 1
ATOM 10048 C CA . GLY D 1 325 ? -22.757 67.270 46.596 1.00 98.07 325 GLY D CA 1
ATOM 10049 C C . GLY D 1 325 ? -21.421 67.532 47.270 1.00 95.43 325 GLY D C 1
ATOM 10050 O O . GLY D 1 325 ? -21.229 67.194 48.436 1.00 91.37 325 GLY D O 1
ATOM 10051 N N . VAL D 1 326 ? -20.503 68.135 46.516 1.00 98.88 326 VAL D N 1
ATOM 10052 C CA . VAL D 1 326 ? -19.122 68.375 46.955 1.00 94.83 326 VAL D CA 1
ATOM 10053 C C . VAL D 1 326 ? -18.661 69.780 46.560 1.00 94.14 326 VAL D C 1
ATOM 10054 O O . VAL D 1 326 ? -19.347 70.487 45.817 1.00 87.43 326 VAL D O 1
ATOM 10058 N N . THR D 1 327 ? -17.490 70.165 47.062 1.00 97.59 327 THR D N 1
ATOM 10059 C CA . THR D 1 327 ? -16.895 71.476 46.765 1.00 93.52 327 THR D CA 1
ATOM 10060 C C . THR D 1 327 ? -16.345 71.498 45.334 1.00 91.78 327 THR D C 1
ATOM 10061 O O . THR D 1 327 ? -16.097 70.447 44.740 1.00 95.75 327 THR D O 1
ATOM 10065 N N . THR D 1 328 ? -16.166 72.697 44.787 1.00 86.11 328 THR D N 1
ATOM 10066 C CA . THR D 1 328 ? -15.533 72.862 43.472 1.00 87.91 328 THR D CA 1
ATOM 10067 C C . THR D 1 328 ? -14.100 72.336 43.459 1.00 96.51 328 THR D C 1
ATOM 10068 O O . THR D 1 328 ? -13.656 71.786 42.459 1.00 97.09 328 THR D O 1
ATOM 10072 N N . ASN D 1 329 ? -13.390 72.500 44.571 1.00 99.33 329 ASN D N 1
ATOM 10073 C CA . ASN D 1 329 ? -12.020 72.007 44.694 1.00 93.76 329 ASN D CA 1
ATOM 10074 C C . ASN D 1 329 ? -11.935 70.496 44.550 1.00 95.10 329 ASN D C 1
ATOM 10075 O O . ASN D 1 329 ? -11.102 69.990 43.798 1.00 98.74 329 ASN D O 1
ATOM 10080 N N . ASP D 1 330 ? -12.813 69.793 45.261 1.00 98.72 330 ASP D N 1
ATOM 10081 C CA . ASP D 1 330 ? -12.962 68.337 45.114 1.00 98.25 330 ASP D CA 1
ATOM 10082 C C . ASP D 1 330 ? -13.568 67.935 43.762 1.00 95.53 330 ASP D C 1
ATOM 10083 O O . ASP D 1 330 ? -13.122 66.963 43.150 1.00 92.90 330 ASP D O 1
ATOM 10088 N N . ALA D 1 331 ? -14.568 68.683 43.302 1.00 93.46 331 ALA D N 1
ATOM 10089 C CA . ALA D 1 331 ? -15.163 68.470 41.971 1.00 89.95 331 ALA D CA 1
ATOM 10090 C C . ALA D 1 331 ? -14.151 68.649 40.834 1.00 92.47 331 ALA D C 1
ATOM 10091 O O . ALA D 1 331 ? -14.226 67.963 39.812 1.00 94.68 331 ALA D O 1
ATOM 10093 N N . ALA D 1 332 ? -13.219 69.579 41.021 1.00 91.03 332 ALA D N 1
ATOM 10094 C CA . ALA D 1 332 ? -12.106 69.782 40.095 1.00 95.67 332 ALA D CA 1
ATOM 10095 C C . ALA D 1 332 ? -11.121 68.626 40.178 1.00 98.44 332 ALA D C 1
ATOM 10096 O O . ALA D 1 332 ? -10.618 68.154 39.159 1.00 96.75 332 ALA D O 1
ATOM 10098 N N . ARG D 1 333 ? -10.845 68.188 41.400 1.00 97.96 333 ARG D N 1
ATOM 10099 C CA . ARG D 1 333 ? -9.936 67.073 41.635 1.00 88.55 333 ARG D CA 1
ATOM 10100 C C . ARG D 1 333 ? -10.496 65.750 41.094 1.00 92.60 333 ARG D C 1
ATOM 10101 O O . ARG D 1 333 ? -9.747 64.946 40.537 1.00 98.11 333 ARG D O 1
ATOM 10109 N N . ARG D 1 334 ? -11.804 65.538 41.255 1.00 88.05 334 ARG D N 1
ATOM 10110 C CA . ARG D 1 334 ? -12.482 64.351 40.700 1.00 88.22 334 ARG D CA 1
ATOM 10111 C C . ARG D 1 334 ? -12.383 64.325 39.185 1.00 96.93 334 ARG D C 1
ATOM 10112 O O . ARG D 1 334 ? -11.997 63.312 38.603 1.00 100.19 334 ARG D O 1
ATOM 10120 N N . LEU D 1 335 ? -12.742 65.445 38.566 1.00 97.20 335 LEU D N 1
ATOM 10121 C CA . LEU D 1 335 ? -12.697 65.602 37.107 1.00 99.89 335 LEU D CA 1
ATOM 10122 C C . LEU D 1 335 ? -11.304 65.363 36.520 1.00 97.10 335 LEU D C 1
ATOM 10123 O O . LEU D 1 335 ? -11.156 64.662 35.517 1.00 100.45 335 LEU D O 1
ATOM 10128 N N . ALA D 1 336 ? -10.301 65.988 37.129 1.00 86.18 336 ALA D N 1
ATOM 10129 C CA . ALA D 1 336 ? -8.901 65.834 36.716 1.00 86.79 336 ALA D CA 1
ATOM 10130 C C . ALA D 1 336 ? -8.486 64.368 36.699 1.00 96.16 336 ALA D C 1
ATOM 10131 O O . ALA D 1 336 ? -7.946 63.872 35.704 1.00 97.14 336 ALA D O 1
ATOM 10133 N N . GLU D 1 337 ? -8.757 63.698 37.820 1.00 94.20 337 GLU D N 1
ATOM 10134 C CA . GLU D 1 337 ? -8.476 62.268 38.007 1.00 94.29 337 GLU D CA 1
ATOM 10135 C C . GLU D 1 337 ? -9.163 61.382 36.958 1.00 107.88 337 GLU D C 1
ATOM 10136 O O . GLU D 1 337 ? -8.590 60.376 36.536 1.00 114.40 337 GLU D O 1
ATOM 10142 N N . ASP D 1 338 ? -10.374 61.766 36.538 1.00 104.27 338 ASP D N 1
ATOM 10143 C CA . ASP D 1 338 ? -11.105 61.074 35.459 1.00 99.98 338 ASP D CA 1
ATOM 10144 C C . ASP D 1 338 ? -10.366 61.168 34.126 1.00 97.13 338 ASP D C 1
ATOM 10145 O O . ASP D 1 338 ? -10.171 60.157 33.450 1.00 107.13 338 ASP D O 1
ATOM 10150 N N . ARG D 1 339 ? -9.968 62.385 33.761 1.00 91.08 339 ARG D N 1
ATOM 10151 C CA . ARG D 1 339 ? -9.250 62.646 32.500 1.00 100.85 339 ARG D CA 1
ATOM 10152 C C . ARG D 1 339 ? -7.971 61.811 32.352 1.00 106.45 339 ARG D C 1
ATOM 10153 O O . ARG D 1 339 ? -7.667 61.309 31.268 1.00 105.05 339 ARG D O 1
ATOM 10161 N N . ILE D 1 340 ? -7.242 61.670 33.453 1.00 108.98 340 ILE D N 1
ATOM 10162 C CA . ILE D 1 340 ? -6.022 60.856 33.513 1.00 109.18 340 ILE D CA 1
ATOM 10163 C C . ILE D 1 340 ? -6.347 59.360 33.361 1.00 108.42 340 ILE D C 1
ATOM 10164 O O . ILE D 1 340 ? -5.658 58.643 32.632 1.00 109.63 340 ILE D O 1
ATOM 10169 N N . ASN D 1 341 ? -7.397 58.906 34.043 1.00 106.16 341 ASN D N 1
ATOM 10170 C CA . ASN D 1 341 ? -7.851 57.513 33.946 1.00 107.10 341 ASN D CA 1
ATOM 10171 C C . ASN D 1 341 ? -8.352 57.151 32.550 1.00 103.88 341 ASN D C 1
ATOM 10172 O O . ASN D 1 341 ? -8.047 56.072 32.040 1.00 106.71 341 ASN D O 1
ATOM 10177 N N . ASN D 1 342 ? -9.114 58.056 31.942 1.00 104.38 342 ASN D N 1
ATOM 10178 C CA . ASN D 1 342 ? -9.613 57.876 30.577 1.00 105.86 342 ASN D CA 1
ATOM 10179 C C . ASN D 1 342 ? -8.521 57.730 29.525 1.00 104.24 342 ASN D C 1
ATOM 10180 O O . ASN D 1 342 ? -8.616 56.863 28.659 1.00 109.22 342 ASN D O 1
ATOM 10185 N N . SER D 1 343 ? -7.486 58.563 29.620 1.00 98.66 343 SER D N 1
ATOM 10186 C CA . SER D 1 343 ? -6.398 58.602 28.632 1.00 97.31 343 SER D CA 1
ATOM 10187 C C . SER D 1 343 ? -5.701 57.257 28.373 1.00 104.22 343 SER D C 1
ATOM 10188 O O . SER D 1 343 ? -5.122 57.061 27.301 1.00 109.73 343 SER D O 1
ATOM 10191 N N . LYS D 1 344 ? -5.747 56.357 29.357 1.00 104.86 344 LYS D N 1
ATOM 10192 C CA . LYS D 1 344 ? -5.170 55.014 29.241 1.00 102.09 344 LYS D CA 1
ATOM 10193 C C . LYS D 1 344 ? -6.084 53.975 28.614 1.00 105.00 344 LYS D C 1
ATOM 10194 O O . LYS D 1 344 ? -5.609 53.076 27.920 1.00 110.14 344 LYS D O 1
ATOM 10200 N N . ARG D 1 345 ? -7.381 54.083 28.876 1.00 99.89 345 ARG D N 1
ATOM 10201 C CA . ARG D 1 345 ? -8.361 53.184 28.265 1.00 109.55 345 ARG D CA 1
ATOM 10202 C C . ARG D 1 345 ? -8.545 53.445 26.757 1.00 109.26 345 ARG D C 1
ATOM 10203 O O . ARG D 1 345 ? -8.724 52.514 25.972 1.00 106.83 345 ARG D O 1
ATOM 10211 N N . SER D 1 346 ? -8.521 54.720 26.377 1.00 109.22 346 SER D N 1
ATOM 10212 C CA . SER D 1 346 ? -8.626 55.135 24.982 1.00 108.65 346 SER D CA 1
ATOM 10213 C C . SER D 1 346 ? -7.387 54.738 24.182 1.00 110.99 346 SER D C 1
ATOM 10214 O O . SER D 1 346 ? -6.353 55.405 24.235 1.00 114.39 346 SER D O 1
ATOM 10217 N N . LEU E 1 2 ? 11.067 230.323 0.594 1.00 94.77 2 LEU E N 1
ATOM 10218 C CA . LEU E 1 2 ? 10.325 231.347 1.405 1.00 110.12 2 LEU E CA 1
ATOM 10219 C C . LEU E 1 2 ? 9.738 230.749 2.683 1.00 112.68 2 LEU E C 1
ATOM 10220 O O . LEU E 1 2 ? 8.537 230.486 2.765 1.00 117.57 2 LEU E O 1
ATOM 10225 N N . LEU E 1 3 ? 10.607 230.538 3.669 1.00 110.27 3 LEU E N 1
ATOM 10226 C CA . LEU E 1 3 ? 10.221 229.999 4.976 1.00 106.77 3 LEU E CA 1
ATOM 10227 C C . LEU E 1 3 ? 9.043 230.763 5.577 1.00 103.92 3 LEU E C 1
ATOM 10228 O O . LEU E 1 3 ? 8.032 230.172 5.944 1.00 103.41 3 LEU E O 1
ATOM 10233 N N . PHE E 1 4 ? 9.176 232.080 5.657 1.00 105.19 4 PHE E N 1
ATOM 10234 C CA . PHE E 1 4 ? 8.159 232.918 6.300 1.00 99.39 4 PHE E CA 1
ATOM 10235 C C . PHE E 1 4 ? 6.820 232.967 5.560 1.00 104.67 4 PHE E C 1
ATOM 10236 O O . PHE E 1 4 ? 5.775 233.157 6.187 1.00 111.20 4 PHE E O 1
ATOM 10244 N N . GLU E 1 5 ? 6.854 232.779 4.242 1.00 103.88 5 GLU E N 1
ATOM 10245 C CA . GLU E 1 5 ? 5.633 232.693 3.439 1.00 110.91 5 GLU E CA 1
ATOM 10246 C C . GLU E 1 5 ? 4.896 231.401 3.758 1.00 109.09 5 GLU E C 1
ATOM 10247 O O . GLU E 1 5 ? 3.696 231.420 4.027 1.00 109.65 5 GLU E O 1
ATOM 10253 N N . THR E 1 6 ? 5.624 230.287 3.727 1.00 110.33 6 THR E N 1
ATOM 10254 C CA . THR E 1 6 ? 5.042 228.972 4.023 1.00 113.86 6 THR E CA 1
ATOM 10255 C C . THR E 1 6 ? 4.662 228.820 5.510 1.00 113.06 6 THR E C 1
ATOM 10256 O O . THR E 1 6 ? 3.689 228.132 5.824 1.00 114.26 6 THR E O 1
ATOM 10260 N N . VAL E 1 7 ? 5.408 229.482 6.402 1.00 111.58 7 VAL E N 1
ATOM 10261 C CA . VAL E 1 7 ? 5.069 229.553 7.843 1.00 98.03 7 VAL E CA 1
ATOM 10262 C C . VAL E 1 7 ? 3.738 230.281 8.083 1.00 106.55 7 VAL E C 1
ATOM 10263 O O . VAL E 1 7 ? 3.033 229.978 9.049 1.00 105.33 7 VAL E O 1
ATOM 10267 N N . ARG E 1 8 ? 3.404 231.229 7.207 1.00 112.47 8 ARG E N 1
ATOM 10268 C CA . ARG E 1 8 ? 2.114 231.935 7.257 1.00 111.48 8 ARG E CA 1
ATOM 10269 C C . ARG E 1 8 ? 0.903 231.003 7.096 1.00 115.12 8 ARG E C 1
ATOM 10270 O O . ARG E 1 8 ? -0.133 231.216 7.727 1.00 112.99 8 ARG E O 1
ATOM 10278 N N . GLU E 1 9 ? 1.038 229.994 6.237 1.00 115.80 9 GLU E N 1
ATOM 10279 C CA . GLU E 1 9 ? -0.004 228.973 6.033 1.00 112.51 9 GLU E CA 1
ATOM 10280 C C . GLU E 1 9 ? 0.014 227.896 7.127 1.00 112.62 9 GLU E C 1
ATOM 10281 O O . GLU E 1 9 ? -1.019 227.305 7.443 1.00 120.77 9 GLU E O 1
ATOM 10287 N N . MET E 1 10 ? 1.193 227.656 7.692 1.00 108.17 10 MET E N 1
ATOM 10288 C CA . MET E 1 10 ? 1.410 226.626 8.715 1.00 106.75 10 MET E CA 1
ATOM 10289 C C . MET E 1 10 ? 1.191 227.117 10.155 1.00 102.56 10 MET E C 1
ATOM 10290 O O . MET E 1 10 ? 0.760 226.347 11.016 1.00 102.39 10 MET E O 1
ATOM 10295 N N . GLY E 1 11 ? 1.522 228.383 10.410 1.00 96.83 11 GLY E N 1
ATOM 10296 C CA . GLY E 1 11 ? 1.308 229.020 11.717 1.00 96.02 11 GLY E CA 1
ATOM 10297 C C . GLY E 1 11 ? 2.346 228.767 12.798 1.00 98.80 11 GLY E C 1
ATOM 10298 O O . GLY E 1 11 ? 2.023 228.805 13.991 1.00 98.29 11 GLY E O 1
ATOM 10299 N N . HIS E 1 12 ? 3.592 228.529 12.390 1.00 93.06 12 HIS E N 1
ATOM 10300 C CA . HIS E 1 12 ? 4.672 228.235 13.337 1.00 90.82 12 HIS E CA 1
ATOM 10301 C C . HIS E 1 12 ? 5.114 229.464 14.113 1.00 87.59 12 HIS E C 1
ATOM 10302 O O . HIS E 1 12 ? 5.034 230.589 13.615 1.00 88.29 12 HIS E O 1
ATOM 10309 N N . GLU E 1 13 ? 5.579 229.221 15.337 1.00 85.94 13 GLU E N 1
ATOM 10310 C CA . GLU E 1 13 ? 6.147 230.253 16.197 1.00 85.53 13 GLU E CA 1
ATOM 10311 C C . GLU E 1 13 ? 7.654 230.349 15.973 1.00 87.80 13 GLU E C 1
ATOM 10312 O O . GLU E 1 13 ? 8.167 231.410 15.602 1.00 86.96 13 GLU E O 1
ATOM 10318 N N . GLN E 1 14 ? 8.343 229.225 16.174 1.00 88.46 14 GLN E N 1
ATOM 10319 C CA . GLN E 1 14 ? 9.813 229.168 16.121 1.00 84.64 14 GLN E CA 1
ATOM 10320 C C . GLN E 1 14 ? 10.328 227.953 15.330 1.00 84.84 14 GLN E C 1
ATOM 10321 O O . GLN E 1 14 ? 9.769 226.860 15.428 1.00 83.75 14 GLN E O 1
ATOM 10327 N N . VAL E 1 15 ? 11.391 228.167 14.549 1.00 81.91 15 VAL E N 1
ATOM 10328 C CA . VAL E 1 15 ? 12.019 227.121 13.727 1.00 79.61 15 VAL E CA 1
ATOM 10329 C C . VAL E 1 15 ? 13.542 227.236 13.849 1.00 86.94 15 VAL E C 1
ATOM 10330 O O . VAL E 1 15 ? 14.142 228.171 13.318 1.00 92.41 15 VAL E O 1
ATOM 10334 N N . LEU E 1 16 ? 14.154 226.267 14.528 1.00 82.72 16 LEU E N 1
ATOM 10335 C CA . LEU E 1 16 ? 15.591 226.291 14.838 1.00 81.14 16 LEU E CA 1
ATOM 10336 C C . LEU E 1 16 ? 16.416 225.412 13.915 1.00 81.41 16 LEU E C 1
ATOM 10337 O O . LEU E 1 16 ? 16.043 224.276 13.666 1.00 83.70 16 LEU E O 1
ATOM 10342 N N . PHE E 1 17 ? 17.542 225.943 13.438 1.00 83.88 17 PHE E N 1
ATOM 10343 C CA . PHE E 1 17 ? 18.481 225.210 12.587 1.00 87.26 17 PHE E CA 1
ATOM 10344 C C . PHE E 1 17 ? 19.773 224.965 13.357 1.00 92.78 17 PHE E C 1
ATOM 10345 O O . PHE E 1 17 ? 20.705 225.773 13.329 1.00 93.15 17 PHE E O 1
ATOM 10353 N N . CYS E 1 18 ? 19.801 223.837 14.055 1.00 90.34 18 CYS E N 1
ATOM 10354 C CA . CYS E 1 18 ? 20.950 223.427 14.850 1.00 83.18 18 CYS E CA 1
ATOM 10355 C C . CYS E 1 18 ? 22.033 222.795 13.982 1.00 83.41 18 CYS E C 1
ATOM 10356 O O . CYS E 1 18 ? 21.734 221.994 13.098 1.00 85.84 18 CYS E O 1
ATOM 10359 N N . HIS E 1 19 ? 23.287 223.150 14.257 1.00 84.59 19 HIS E N 1
ATOM 10360 C CA . HIS E 1 19 ? 24.431 222.699 13.462 1.00 89.40 19 HIS E CA 1
ATOM 10361 C C . HIS E 1 19 ? 25.694 222.618 14.310 1.00 89.10 19 HIS E C 1
ATOM 10362 O O . HIS E 1 19 ? 25.860 223.358 15.287 1.00 82.59 19 HIS E O 1
ATOM 10369 N N . SER E 1 20 ? 26.584 221.713 13.909 1.00 97.80 20 SER E N 1
ATOM 10370 C CA . SER E 1 20 ? 27.905 221.573 14.514 1.00 102.57 20 SER E CA 1
ATOM 10371 C C . SER E 1 20 ? 28.856 220.878 13.525 1.00 98.05 20 SER E C 1
ATOM 10372 O O . SER E 1 20 ? 28.425 220.356 12.491 1.00 99.50 20 SER E O 1
ATOM 10375 N N . LYS E 1 21 ? 30.148 220.908 13.849 1.00 93.54 21 LYS E N 1
ATOM 10376 C CA . LYS E 1 21 ? 31.214 220.345 13.004 1.00 95.50 21 LYS E CA 1
ATOM 10377 C C . LYS E 1 21 ? 31.848 219.081 13.585 1.00 104.07 21 LYS E C 1
ATOM 10378 O O . LYS E 1 21 ? 32.078 218.122 12.850 1.00 105.79 21 LYS E O 1
ATOM 10384 N N . ASN E 1 22 ? 32.144 219.085 14.887 1.00 107.43 22 ASN E N 1
ATOM 10385 C CA . ASN E 1 22 ? 32.701 217.896 15.568 1.00 111.66 22 ASN E CA 1
ATOM 10386 C C . ASN E 1 22 ? 31.771 216.661 15.548 1.00 115.34 22 ASN E C 1
ATOM 10387 O O . ASN E 1 22 ? 32.260 215.537 15.401 1.00 116.22 22 ASN E O 1
ATOM 10392 N N . PRO E 1 23 ? 30.442 216.861 15.703 1.00 110.73 23 PRO E N 1
ATOM 10393 C CA . PRO E 1 23 ? 29.493 215.763 15.517 1.00 105.85 23 PRO E CA 1
ATOM 10394 C C . PRO E 1 23 ? 28.919 215.696 14.088 1.00 108.66 23 PRO E C 1
ATOM 10395 O O . PRO E 1 23 ? 28.289 214.701 13.729 1.00 112.50 23 PRO E O 1
ATOM 10399 N N . GLU E 1 24 ? 29.152 216.748 13.301 1.00 102.74 24 GLU E N 1
ATOM 10400 C CA . GLU E 1 24 ? 28.616 216.924 11.949 1.00 103.27 24 GLU E CA 1
ATOM 10401 C C . GLU E 1 24 ? 27.079 216.858 11.860 1.00 109.23 24 GLU E C 1
ATOM 10402 O O . GLU E 1 24 ? 26.534 216.318 10.892 1.00 117.82 24 GLU E O 1
ATOM 10408 N N . ILE E 1 25 ? 26.384 217.422 12.850 1.00 103.75 25 ILE E N 1
ATOM 10409 C CA . ILE E 1 25 ? 24.909 217.415 12.840 1.00 98.54 25 ILE E CA 1
ATOM 10410 C C . ILE E 1 25 ? 24.358 218.474 11.891 1.00 95.58 25 ILE E C 1
ATOM 10411 O O . ILE E 1 25 ? 24.857 219.600 11.842 1.00 91.27 25 ILE E O 1
ATOM 10416 N N . LYS E 1 26 ? 23.335 218.074 11.139 1.00 95.30 26 LYS E N 1
ATOM 10417 C CA . LYS E 1 26 ? 22.430 218.981 10.442 1.00 90.11 26 LYS E CA 1
ATOM 10418 C C . LYS E 1 26 ? 21.020 218.656 10.925 1.00 90.77 26 LYS E C 1
ATOM 10419 O O . LYS E 1 26 ? 20.391 217.712 10.434 1.00 95.59 26 LYS E O 1
ATOM 10425 N N . ALA E 1 27 ? 20.537 219.423 11.897 1.00 89.82 27 ALA E N 1
ATOM 10426 C CA . ALA E 1 27 ? 19.220 219.188 12.495 1.00 85.94 27 ALA E CA 1
ATOM 10427 C C . ALA E 1 27 ? 18.301 220.393 12.333 1.00 79.89 27 ALA E C 1
ATOM 10428 O O . ALA E 1 27 ? 18.767 221.521 12.211 1.00 84.74 27 ALA E O 1
ATOM 10430 N N . ILE E 1 28 ? 16.996 220.130 12.323 1.00 77.83 28 ILE E N 1
ATOM 10431 C CA . ILE E 1 28 ? 15.971 221.170 12.281 1.00 82.22 28 ILE E CA 1
ATOM 10432 C C . ILE E 1 28 ? 14.892 220.857 13.305 1.00 81.47 28 ILE E C 1
ATOM 10433 O O . ILE E 1 28 ? 14.231 219.829 13.211 1.00 80.64 28 ILE E O 1
ATOM 10438 N N . ILE E 1 29 ? 14.718 221.748 14.276 1.00 84.11 29 ILE E N 1
ATOM 10439 C CA . ILE E 1 29 ? 13.556 221.714 15.168 1.00 80.31 29 ILE E CA 1
ATOM 10440 C C . ILE E 1 29 ? 12.547 222.746 14.669 1.00 80.81 29 ILE E C 1
ATOM 10441 O O . ILE E 1 29 ? 12.924 223.816 14.192 1.00 83.75 29 ILE E O 1
ATOM 10446 N N . ALA E 1 30 ? 11.269 222.398 14.778 1.00 79.31 30 ALA E N 1
ATOM 10447 C CA . ALA E 1 30 ? 10.170 223.289 14.439 1.00 76.66 30 ALA E CA 1
ATOM 10448 C C . ALA E 1 30 ? 9.190 223.309 15.598 1.00 79.19 30 ALA E C 1
ATOM 10449 O O . ALA E 1 30 ? 8.822 222.258 16.115 1.00 80.33 30 ALA E O 1
ATOM 10451 N N . ILE E 1 31 ? 8.774 224.508 15.995 1.00 81.69 31 ILE E N 1
ATOM 10452 C CA . ILE E 1 31 ? 7.875 224.707 17.135 1.00 77.36 31 ILE E CA 1
ATOM 10453 C C . ILE E 1 31 ? 6.627 225.410 16.632 1.00 87.04 31 ILE E C 1
ATOM 10454 O O . ILE E 1 31 ? 6.656 226.618 16.378 1.00 86.98 31 ILE E O 1
ATOM 10459 N N . HIS E 1 32 ? 5.539 224.651 16.498 1.00 88.36 32 HIS E N 1
ATOM 10460 C CA . HIS E 1 32 ? 4.292 225.169 15.936 1.00 86.40 32 HIS E CA 1
ATOM 10461 C C . HIS E 1 32 ? 3.639 226.158 16.894 1.00 91.69 32 HIS E C 1
ATOM 10462 O O . HIS E 1 32 ? 3.423 227.314 16.529 1.00 96.66 32 HIS E O 1
ATOM 10469 N N . ASP E 1 33 ? 3.356 225.698 18.113 1.00 89.55 33 ASP E N 1
ATOM 10470 C CA . ASP E 1 33 ? 2.734 226.526 19.157 1.00 93.17 33 ASP E CA 1
ATOM 10471 C C . ASP E 1 33 ? 3.240 226.158 20.553 1.00 92.60 33 ASP E C 1
ATOM 10472 O O . ASP E 1 33 ? 3.883 225.121 20.738 1.00 95.81 33 ASP E O 1
ATOM 10477 N N . THR E 1 34 ? 2.964 227.042 21.515 1.00 95.36 34 THR E N 1
ATOM 10478 C CA . THR E 1 34 ? 3.215 226.793 22.953 1.00 93.44 34 THR E CA 1
ATOM 10479 C C . THR E 1 34 ? 2.060 227.225 23.881 1.00 90.04 34 THR E C 1
ATOM 10480 O O . THR E 1 34 ? 2.214 227.213 25.106 1.00 95.86 34 THR E O 1
ATOM 10484 N N . THR E 1 35 ? 0.906 227.563 23.301 1.00 81.59 35 THR E N 1
ATOM 10485 C CA . THR E 1 35 ? -0.171 228.254 24.017 1.00 79.98 35 THR E CA 1
ATOM 10486 C C . THR E 1 35 ? -0.584 227.504 25.279 1.00 94.21 35 THR E C 1
ATOM 10487 O O . THR E 1 35 ? -0.468 228.033 26.385 1.00 92.83 35 THR E O 1
ATOM 10491 N N . LEU E 1 36 ? -1.044 226.271 25.102 1.00 98.74 36 LEU E N 1
ATOM 10492 C CA . LEU E 1 36 ? -1.511 225.456 26.226 1.00 96.86 36 LEU E CA 1
ATOM 10493 C C . LEU E 1 36 ? -0.364 224.936 27.083 1.00 91.42 36 LEU E C 1
ATOM 10494 O O . LEU E 1 36 ? -0.500 224.842 28.304 1.00 99.55 36 LEU E O 1
ATOM 10499 N N . GLY E 1 37 ? 0.754 224.591 26.448 1.00 87.76 37 GLY E N 1
ATOM 10500 C CA . GLY E 1 37 ? 1.937 224.134 27.180 1.00 91.82 37 GLY E CA 1
ATOM 10501 C C . GLY E 1 37 ? 3.179 224.019 26.315 1.00 91.36 37 GLY E C 1
ATOM 10502 O O . GLY E 1 37 ? 3.162 224.435 25.155 1.00 92.21 37 GLY E O 1
ATOM 10503 N N . PRO E 1 38 ? 4.269 223.456 26.877 1.00 81.65 38 PRO E N 1
ATOM 10504 C CA . PRO E 1 38 ? 5.529 223.366 26.140 1.00 84.96 38 PRO E CA 1
ATOM 10505 C C . PRO E 1 38 ? 5.433 222.419 24.954 1.00 88.32 38 PRO E C 1
ATOM 10506 O O . PRO E 1 38 ? 4.667 221.453 24.983 1.00 89.41 38 PRO E O 1
ATOM 10510 N N . ALA E 1 39 ? 6.214 222.718 23.923 1.00 90.42 39 ALA E N 1
ATOM 10511 C CA . ALA E 1 39 ? 6.117 222.052 22.630 1.00 81.91 39 ALA E CA 1
ATOM 10512 C C . ALA E 1 39 ? 6.562 220.594 22.674 1.00 83.09 39 ALA E C 1
ATOM 10513 O O . ALA E 1 39 ? 7.753 220.305 22.696 1.00 86.04 39 ALA E O 1
ATOM 10515 N N . MET E 1 40 ? 5.598 219.680 22.702 1.00 87.58 40 MET E N 1
ATOM 10516 C CA . MET E 1 40 ? 5.889 218.241 22.641 1.00 85.02 40 MET E CA 1
ATOM 10517 C C . MET E 1 40 ? 6.090 217.785 21.203 1.00 83.91 40 MET E C 1
ATOM 10518 O O . MET E 1 40 ? 5.563 218.393 20.272 1.00 90.39 40 MET E O 1
ATOM 10523 N N . GLY E 1 41 ? 6.853 216.712 21.031 1.00 75.59 41 GLY E N 1
ATOM 10524 C CA . GLY E 1 41 ? 7.061 216.139 19.710 1.00 82.55 41 GLY E CA 1
ATOM 10525 C C . GLY E 1 41 ? 8.261 215.242 19.588 1.00 93.48 41 GLY E C 1
ATOM 10526 O O . GLY E 1 41 ? 9.265 215.456 20.246 1.00 91.26 41 GLY E O 1
ATOM 10527 N N . ALA E 1 42 ? 8.168 214.253 18.709 1.00 94.20 42 ALA E N 1
ATOM 10528 C CA . ALA E 1 42 ? 9.216 213.242 18.602 1.00 96.90 42 ALA E CA 1
ATOM 10529 C C . ALA E 1 42 ? 10.399 213.657 17.716 1.00 94.54 42 ALA E C 1
ATOM 10530 O O . ALA E 1 42 ? 10.241 214.451 16.783 1.00 94.55 42 ALA E O 1
ATOM 10532 N N . THR E 1 43 ? 11.586 213.147 18.055 1.00 93.29 43 THR E N 1
ATOM 10533 C CA . THR E 1 43 ? 12.762 213.229 17.181 1.00 91.45 43 THR E CA 1
ATOM 10534 C C . THR E 1 43 ? 12.704 212.107 16.141 1.00 95.24 43 THR E C 1
ATOM 10535 O O . THR E 1 43 ? 12.616 210.927 16.489 1.00 96.53 43 THR E O 1
ATOM 10539 N N . ARG E 1 44 ? 12.744 212.501 14.873 1.00 91.90 44 ARG E N 1
ATOM 10540 C CA . ARG E 1 44 ? 12.908 211.589 13.752 1.00 85.38 44 ARG E CA 1
ATOM 10541 C C . ARG E 1 44 ? 14.323 211.806 13.211 1.00 82.09 44 ARG E C 1
ATOM 10542 O O . ARG E 1 44 ? 14.955 212.823 13.507 1.00 83.47 44 ARG E O 1
ATOM 10550 N N . ILE E 1 45 ? 14.839 210.830 12.469 1.00 79.82 45 ILE E N 1
ATOM 10551 C CA . ILE E 1 45 ? 16.111 210.982 11.744 1.00 81.84 45 ILE E CA 1
ATOM 10552 C C . ILE E 1 45 ? 16.057 210.156 10.452 1.00 84.76 45 ILE E C 1
ATOM 10553 O O . ILE E 1 45 ? 15.835 208.947 10.486 1.00 85.52 45 ILE E O 1
ATOM 10558 N N . LEU E 1 46 ? 16.217 210.842 9.319 1.00 87.52 46 LEU E N 1
ATOM 10559 C CA . LEU E 1 46 ? 16.173 210.236 7.981 1.00 84.12 46 LEU E CA 1
ATOM 10560 C C . LEU E 1 46 ? 17.150 210.980 7.068 1.00 89.99 46 LEU E C 1
ATOM 10561 O O . LEU E 1 46 ? 17.464 212.147 7.319 1.00 93.20 46 LEU E O 1
ATOM 10566 N N . PRO E 1 47 ? 17.643 210.308 6.010 1.00 92.67 47 PRO E N 1
ATOM 10567 C CA . PRO E 1 47 ? 18.375 211.008 4.954 1.00 95.28 47 PRO E CA 1
ATOM 10568 C C . PRO E 1 47 ? 17.409 211.665 3.975 1.00 99.26 47 PRO E C 1
ATOM 10569 O O . PRO E 1 47 ? 16.950 211.033 3.020 1.00 99.54 47 PRO E O 1
ATOM 10573 N N . TYR E 1 48 ? 17.090 212.926 4.241 1.00 96.68 48 TYR E N 1
ATOM 10574 C CA . TYR E 1 48 ? 16.264 213.720 3.339 1.00 99.67 48 TYR E CA 1
ATOM 10575 C C . TYR E 1 48 ? 17.094 214.078 2.117 1.00 96.42 48 TYR E C 1
ATOM 10576 O O . TYR E 1 48 ? 18.278 214.406 2.239 1.00 96.23 48 TYR E O 1
ATOM 10585 N N . ILE E 1 49 ? 16.466 214.019 0.946 1.00 92.34 49 ILE E N 1
ATOM 10586 C CA . ILE E 1 49 ? 17.136 214.379 -0.311 1.00 97.50 49 ILE E CA 1
ATOM 10587 C C . ILE E 1 49 ? 17.600 215.842 -0.334 1.00 102.93 49 ILE E C 1
ATOM 10588 O O . ILE E 1 49 ? 18.571 216.173 -1.016 1.00 97.58 49 ILE E O 1
ATOM 10593 N N . ASN E 1 50 ? 16.912 216.695 0.428 1.00 110.41 50 ASN E N 1
ATOM 10594 C CA . ASN E 1 50 ? 17.130 218.137 0.405 1.00 103.60 50 ASN E CA 1
ATOM 10595 C C . ASN E 1 50 ? 16.803 218.789 1.758 1.00 97.85 50 ASN E C 1
ATOM 10596 O O . ASN E 1 50 ? 16.008 218.265 2.538 1.00 102.44 50 ASN E O 1
ATOM 10601 N N . GLU E 1 51 ? 17.436 219.931 2.020 1.00 92.05 51 GLU E N 1
ATOM 10602 C CA . GLU E 1 51 ? 17.136 220.749 3.213 1.00 95.46 51 GLU E CA 1
ATOM 10603 C C . GLU E 1 51 ? 15.700 221.310 3.227 1.00 95.18 51 GLU E C 1
ATOM 10604 O O . GLU E 1 51 ? 15.119 221.500 4.295 1.00 93.55 51 GLU E O 1
ATOM 10610 N N . GLU E 1 52 ? 15.144 221.571 2.046 1.00 93.57 52 GLU E N 1
ATOM 10611 C CA . GLU E 1 52 ? 13.747 222.006 1.907 1.00 97.47 52 GLU E CA 1
ATOM 10612 C C . GLU E 1 52 ? 12.779 220.879 2.273 1.00 98.53 52 GLU E C 1
ATOM 10613 O O . GLU E 1 52 ? 11.743 221.121 2.892 1.00 95.30 52 GLU E O 1
ATOM 10619 N N . ALA E 1 53 ? 13.116 219.659 1.864 1.00 104.77 53 ALA E N 1
ATOM 10620 C CA . ALA E 1 53 ? 12.334 218.473 2.204 1.00 100.69 53 ALA E CA 1
ATOM 10621 C C . ALA E 1 53 ? 12.364 218.216 3.709 1.00 98.84 53 ALA E C 1
ATOM 10622 O O . ALA E 1 53 ? 11.316 218.026 4.337 1.00 103.86 53 ALA E O 1
ATOM 10624 N N . ALA E 1 54 ? 13.574 218.213 4.267 1.00 91.73 54 ALA E N 1
ATOM 10625 C CA . ALA E 1 54 ? 13.785 218.113 5.713 1.00 87.88 54 ALA E CA 1
ATOM 10626 C C . ALA E 1 54 ? 12.878 219.076 6.456 1.00 93.74 54 ALA E C 1
ATOM 10627 O O . ALA E 1 54 ? 12.138 218.673 7.352 1.00 98.30 54 ALA E O 1
ATOM 10629 N N . LEU E 1 55 ? 12.924 220.339 6.047 1.00 95.51 55 LEU E N 1
ATOM 10630 C CA . LEU E 1 55 ? 12.110 221.395 6.648 1.00 101.26 55 LEU E CA 1
ATOM 10631 C C . LEU E 1 55 ? 10.610 221.114 6.554 1.00 100.17 55 LEU E C 1
ATOM 10632 O O . LEU E 1 55 ? 9.896 221.177 7.559 1.00 99.69 55 LEU E O 1
ATOM 10637 N N . LYS E 1 56 ? 10.147 220.808 5.343 1.00 98.57 56 LYS E N 1
ATOM 10638 C CA . LYS E 1 56 ? 8.713 220.576 5.084 1.00 94.32 56 LYS E CA 1
ATOM 10639 C C . LYS E 1 56 ? 8.130 219.434 5.924 1.00 94.43 56 LYS E C 1
ATOM 10640 O O . LYS E 1 56 ? 6.953 219.468 6.292 1.00 103.10 56 LYS E O 1
ATOM 10646 N N . ASP E 1 57 ? 8.955 218.438 6.231 1.00 92.09 57 ASP E N 1
ATOM 10647 C CA . ASP E 1 57 ? 8.578 217.409 7.191 1.00 95.34 57 ASP E CA 1
ATOM 10648 C C . ASP E 1 57 ? 8.440 218.028 8.591 1.00 98.24 57 ASP E C 1
ATOM 10649 O O . ASP E 1 57 ? 7.392 217.906 9.228 1.00 98.49 57 ASP E O 1
ATOM 10654 N N . ALA E 1 58 ? 9.488 218.720 9.040 1.00 98.32 58 ALA E N 1
ATOM 10655 C CA . ALA E 1 58 ? 9.488 219.407 10.346 1.00 90.03 58 ALA E CA 1
ATOM 10656 C C . ALA E 1 58 ? 8.307 220.373 10.516 1.00 87.06 58 ALA E C 1
ATOM 10657 O O . ALA E 1 58 ? 7.770 220.515 11.611 1.00 86.93 58 ALA E O 1
ATOM 10659 N N . LEU E 1 59 ? 7.914 221.023 9.424 1.00 86.45 59 LEU E N 1
ATOM 10660 C CA . LEU E 1 59 ? 6.731 221.894 9.406 1.00 88.26 59 LEU E CA 1
ATOM 10661 C C . LEU E 1 59 ? 5.396 221.137 9.491 1.00 91.83 59 LEU E C 1
ATOM 10662 O O . LEU E 1 59 ? 4.499 221.539 10.237 1.00 94.57 59 LEU E O 1
ATOM 10667 N N . ARG E 1 60 ? 5.270 220.050 8.734 1.00 92.25 60 ARG E N 1
ATOM 10668 C CA . ARG E 1 60 ? 4.000 219.312 8.641 1.00 93.29 60 ARG E CA 1
ATOM 10669 C C . ARG E 1 60 ? 3.629 218.563 9.925 1.00 91.58 60 ARG E C 1
ATOM 10670 O O . ARG E 1 60 ? 2.486 218.624 10.384 1.00 94.04 60 ARG E O 1
ATOM 10678 N N . LEU E 1 61 ? 4.603 217.858 10.488 1.00 91.19 61 LEU E N 1
ATOM 10679 C CA . LEU E 1 61 ? 4.381 216.991 11.645 1.00 86.86 61 LEU E CA 1
ATOM 10680 C C . LEU E 1 61 ? 4.082 217.786 12.913 1.00 86.36 61 LEU E C 1
ATOM 10681 O O . LEU E 1 61 ? 3.177 217.435 13.676 1.00 84.38 61 LEU E O 1
ATOM 10686 N N . SER E 1 62 ? 4.861 218.849 13.121 1.00 89.58 62 SER E N 1
ATOM 10687 C CA . SER E 1 62 ? 4.697 219.790 14.241 1.00 88.50 62 SER E CA 1
ATOM 10688 C C . SER E 1 62 ? 3.294 220.397 14.318 1.00 85.30 62 SER E C 1
ATOM 10689 O O . SER E 1 62 ? 2.742 220.537 15.406 1.00 83.88 62 SER E O 1
ATOM 10692 N N . ARG E 1 63 ? 2.735 220.759 13.163 1.00 89.88 63 ARG E N 1
ATOM 10693 C CA . ARG E 1 63 ? 1.335 221.204 13.078 1.00 93.90 63 ARG E CA 1
ATOM 10694 C C . ARG E 1 63 ? 0.373 220.139 13.606 1.00 94.64 63 ARG E C 1
ATOM 10695 O O . ARG E 1 63 ? -0.461 220.426 14.460 1.00 95.27 63 ARG E O 1
ATOM 10703 N N . GLY E 1 64 ? 0.498 218.920 13.086 1.00 90.50 64 GLY E N 1
ATOM 10704 C CA . GLY E 1 64 ? -0.307 217.782 13.549 1.00 91.77 64 GLY E CA 1
ATOM 10705 C C . GLY E 1 64 ? -0.334 217.644 15.066 1.00 87.95 64 GLY E C 1
ATOM 10706 O O . GLY E 1 64 ? -1.399 217.477 15.667 1.00 93.41 64 GLY E O 1
ATOM 10707 N N . MET E 1 65 ? 0.843 217.754 15.677 1.00 84.50 65 MET E N 1
ATOM 10708 C CA . MET E 1 65 ? 1.012 217.591 17.121 1.00 86.94 65 MET E CA 1
ATOM 10709 C C . MET E 1 65 ? 0.269 218.658 17.939 1.00 85.43 65 MET E C 1
ATOM 10710 O O . MET E 1 65 ? -0.143 218.388 19.069 1.00 83.41 65 MET E O 1
ATOM 10715 N N . THR E 1 66 ? 0.102 219.855 17.371 1.00 86.48 66 THR E N 1
ATOM 10716 C CA . THR E 1 66 ? -0.765 220.895 17.953 1.00 83.99 66 THR E CA 1
ATOM 10717 C C . THR E 1 66 ? -2.189 220.354 18.057 1.00 90.92 66 THR E C 1
ATOM 10718 O O . THR E 1 66 ? -2.794 220.367 19.132 1.00 95.18 66 THR E O 1
ATOM 10722 N N . TYR E 1 67 ? -2.697 219.872 16.926 1.00 95.69 67 TYR E N 1
ATOM 10723 C CA . TYR E 1 67 ? -4.078 219.407 16.809 1.00 91.68 67 TYR E CA 1
ATOM 10724 C C . TYR E 1 67 ? -4.305 218.111 17.577 1.00 87.16 67 TYR E C 1
ATOM 10725 O O . TYR E 1 67 ? -5.371 217.915 18.164 1.00 91.17 67 TYR E O 1
ATOM 10734 N N . LYS E 1 68 ? -3.299 217.238 17.564 1.00 92.48 68 LYS E N 1
ATOM 10735 C CA . LYS E 1 68 ? -3.330 215.987 18.327 1.00 96.37 68 LYS E CA 1
ATOM 10736 C C . LYS E 1 68 ? -3.397 216.235 19.830 1.00 91.98 68 LYS E C 1
ATOM 10737 O O . LYS E 1 68 ? -4.106 215.522 20.549 1.00 104.48 68 LYS E O 1
ATOM 10743 N N . ALA E 1 69 ? -2.649 217.235 20.292 1.00 84.85 69 ALA E N 1
ATOM 10744 C CA . ALA E 1 69 ? -2.626 217.596 21.706 1.00 86.71 69 ALA E CA 1
ATOM 10745 C C . ALA E 1 69 ? -3.891 218.353 22.096 1.00 93.00 69 ALA E C 1
ATOM 10746 O O . ALA E 1 69 ? -4.545 218.007 23.081 1.00 97.75 69 ALA E O 1
ATOM 10748 N N . ALA E 1 70 ? -4.219 219.383 21.316 1.00 93.79 70 ALA E N 1
ATOM 10749 C CA . ALA E 1 70 ? -5.364 220.268 21.590 1.00 94.48 70 ALA E CA 1
ATOM 10750 C C . ALA E 1 70 ? -6.655 219.493 21.844 1.00 94.14 70 ALA E C 1
ATOM 10751 O O . ALA E 1 70 ? -7.325 219.696 22.855 1.00 91.75 70 ALA E O 1
ATOM 10753 N N . CYS E 1 71 ? -6.974 218.586 20.931 1.00 91.02 71 CYS E N 1
ATOM 10754 C CA . CYS E 1 71 ? -8.180 217.760 21.037 1.00 93.68 71 CYS E CA 1
ATOM 10755 C C . CYS E 1 71 ? -8.160 216.810 22.241 1.00 89.11 71 CYS E C 1
ATOM 10756 O O . CYS E 1 71 ? -9.193 216.576 22.869 1.00 98.89 71 CYS E O 1
ATOM 10759 N N . ALA E 1 72 ? -6.981 216.273 22.546 1.00 89.45 72 ALA E N 1
ATOM 10760 C CA . ALA E 1 72 ? -6.768 215.413 23.722 1.00 96.45 72 ALA E CA 1
ATOM 10761 C C . ALA E 1 72 ? -6.864 216.135 25.087 1.00 98.05 72 ALA E C 1
ATOM 10762 O O . ALA E 1 72 ? -6.973 215.480 26.129 1.00 98.59 72 ALA E O 1
ATOM 10764 N N . ASN E 1 73 ? -6.795 217.469 25.067 1.00 93.55 73 ASN E N 1
ATOM 10765 C CA . ASN E 1 73 ? -6.967 218.323 26.255 1.00 98.19 73 ASN E CA 1
ATOM 10766 C C . ASN E 1 73 ? -5.799 218.173 27.240 1.00 105.57 73 ASN E C 1
ATOM 10767 O O . ASN E 1 73 ? -5.982 217.928 28.437 1.00 105.52 73 ASN E O 1
ATOM 10772 N N . ILE E 1 74 ? -4.594 218.339 26.702 1.00 100.02 74 ILE E N 1
ATOM 10773 C CA . ILE E 1 74 ? -3.356 218.276 27.475 1.00 96.72 74 ILE E CA 1
ATOM 10774 C C . ILE E 1 74 ? -2.602 219.605 27.310 1.00 105.08 74 ILE E C 1
ATOM 10775 O O . ILE E 1 74 ? -2.525 220.128 26.194 1.00 108.01 74 ILE E O 1
ATOM 10780 N N . PRO E 1 75 ? -2.087 220.186 28.420 1.00 104.66 75 PRO E N 1
ATOM 10781 C CA . PRO E 1 75 ? -1.238 221.375 28.282 1.00 101.83 75 PRO E CA 1
ATOM 10782 C C . PRO E 1 75 ? 0.045 221.064 27.506 1.00 94.98 75 PRO E C 1
ATOM 10783 O O . PRO E 1 75 ? 1.081 220.731 28.097 1.00 95.43 75 PRO E O 1
ATOM 10787 N N . ALA E 1 76 ? -0.054 221.163 26.181 1.00 86.02 76 ALA E N 1
ATOM 10788 C CA . ALA E 1 76 ? 1.043 220.825 25.285 1.00 83.57 76 ALA E CA 1
ATOM 10789 C C . ALA E 1 76 ? 0.952 221.580 23.978 1.00 87.16 76 ALA E C 1
ATOM 10790 O O . ALA E 1 76 ? -0.139 221.925 23.515 1.00 95.70 76 ALA E O 1
ATOM 10792 N N . GLY E 1 77 ? 2.119 221.812 23.388 1.00 84.24 77 GLY E N 1
ATOM 10793 C CA . GLY E 1 77 ? 2.242 222.496 22.102 1.00 86.14 77 GLY E CA 1
ATOM 10794 C C . GLY E 1 77 ? 2.787 221.548 21.053 1.00 85.01 77 GLY E C 1
ATOM 10795 O O . GLY E 1 77 ? 3.545 220.628 21.375 1.00 85.01 77 GLY E O 1
ATOM 10796 N N . GLY E 1 78 ? 2.401 221.774 19.800 1.00 85.37 78 GLY E N 1
ATOM 10797 C CA . GLY E 1 78 ? 2.865 220.950 18.696 1.00 85.50 78 GLY E CA 1
ATOM 10798 C C . GLY E 1 78 ? 4.299 221.270 18.322 1.00 87.42 78 GLY E C 1
ATOM 10799 O O . GLY E 1 78 ? 4.602 222.392 17.921 1.00 96.02 78 GLY E O 1
ATOM 10800 N N . GLY E 1 79 ? 5.181 220.286 18.474 1.00 81.90 79 GLY E N 1
ATOM 10801 C CA . GLY E 1 79 ? 6.593 220.416 18.100 1.00 79.35 79 GLY E CA 1
ATOM 10802 C C . GLY E 1 79 ? 7.078 219.173 17.383 1.00 82.67 79 GLY E C 1
ATOM 10803 O O . GLY E 1 79 ? 6.409 218.141 17.400 1.00 88.72 79 GLY E O 1
ATOM 10804 N N . LYS E 1 80 ? 8.224 219.289 16.718 1.00 85.14 80 LYS E N 1
ATOM 10805 C CA . LYS E 1 80 ? 8.867 218.153 16.060 1.00 82.16 80 LYS E CA 1
ATOM 10806 C C . LYS E 1 80 ? 10.301 218.493 15.678 1.00 83.29 80 LYS E C 1
ATOM 10807 O O . LYS E 1 80 ? 10.592 219.616 15.255 1.00 87.92 80 LYS E O 1
ATOM 10813 N N . ALA E 1 81 ? 11.179 217.501 15.799 1.00 82.68 81 ALA E N 1
ATOM 10814 C CA . ALA E 1 81 ? 12.587 217.645 15.451 1.00 78.61 81 ALA E CA 1
ATOM 10815 C C . ALA E 1 81 ? 12.976 216.605 14.417 1.00 82.06 81 ALA E C 1
ATOM 10816 O O . ALA E 1 81 ? 12.585 215.445 14.528 1.00 82.47 81 ALA E O 1
ATOM 10818 N N . VAL E 1 82 ? 13.742 217.033 13.416 1.00 85.68 82 VAL E N 1
ATOM 10819 C CA . VAL E 1 82 ? 14.215 216.155 12.343 1.00 78.99 82 VAL E CA 1
ATOM 10820 C C . VAL E 1 82 ? 15.723 216.330 12.169 1.00 81.37 82 VAL E C 1
ATOM 10821 O O . VAL E 1 82 ? 16.241 217.443 12.244 1.00 90.44 82 VAL E O 1
ATOM 10825 N N . ILE E 1 83 ? 16.420 215.219 11.953 1.00 83.00 83 ILE E N 1
ATOM 10826 C CA . ILE E 1 83 ? 17.861 215.230 11.691 1.00 87.46 83 ILE E CA 1
ATOM 10827 C C . ILE E 1 83 ? 18.118 214.683 10.283 1.00 89.23 83 ILE E C 1
ATOM 10828 O O . ILE E 1 83 ? 17.543 213.661 9.884 1.00 90.04 83 ILE E O 1
ATOM 10833 N N . ILE E 1 84 ? 18.983 215.376 9.541 1.00 90.29 84 ILE E N 1
ATOM 10834 C CA . ILE E 1 84 ? 19.427 214.923 8.225 1.00 92.18 84 ILE E CA 1
ATOM 10835 C C . ILE E 1 84 ? 20.656 214.054 8.451 1.00 94.60 84 ILE E C 1
ATOM 10836 O O . ILE E 1 84 ? 21.746 214.567 8.731 1.00 95.09 84 ILE E O 1
ATOM 10841 N N . ALA E 1 85 ? 20.462 212.740 8.344 1.00 96.70 85 ALA E N 1
ATOM 10842 C CA . ALA E 1 85 ? 21.542 211.764 8.502 1.00 94.60 85 ALA E CA 1
ATOM 10843 C C . ALA E 1 85 ? 21.115 210.382 8.018 1.00 96.58 85 ALA E C 1
ATOM 10844 O O . ALA E 1 85 ? 19.925 210.073 7.953 1.00 95.16 85 ALA E O 1
ATOM 10846 N N . ASN E 1 86 ? 22.102 209.560 7.680 1.00 100.43 86 ASN E N 1
ATOM 10847 C CA . ASN E 1 86 ? 21.885 208.139 7.417 1.00 102.61 86 ASN E CA 1
ATOM 10848 C C . ASN E 1 86 ? 21.838 207.383 8.754 1.00 105.25 86 ASN E C 1
ATOM 10849 O O . ASN E 1 86 ? 22.724 207.574 9.585 1.00 94.39 86 ASN E O 1
ATOM 10854 N N . PRO E 1 87 ? 20.826 206.512 8.964 1.00 111.04 87 PRO E N 1
ATOM 10855 C CA . PRO E 1 87 ? 20.775 205.719 10.204 1.00 109.49 87 PRO E CA 1
ATOM 10856 C C . PRO E 1 87 ? 22.025 204.861 10.455 1.00 111.76 87 PRO E C 1
ATOM 10857 O O . PRO E 1 87 ? 22.371 204.603 11.610 1.00 105.70 87 PRO E O 1
ATOM 10861 N N . GLU E 1 88 ? 22.670 204.417 9.376 1.00 109.84 88 GLU E N 1
ATOM 10862 C CA . GLU E 1 88 ? 23.972 203.743 9.448 1.00 102.13 88 GLU E CA 1
ATOM 10863 C C . GLU E 1 88 ? 25.059 204.688 9.979 1.00 98.97 88 GLU E C 1
ATOM 10864 O O . GLU E 1 88 ? 25.922 204.275 10.757 1.00 103.63 88 GLU E O 1
ATOM 10870 N N . ASN E 1 89 ? 24.999 205.951 9.558 1.00 98.73 89 ASN E N 1
ATOM 10871 C CA . ASN E 1 89 ? 25.878 206.997 10.079 1.00 99.59 89 ASN E CA 1
ATOM 10872 C C . ASN E 1 89 ? 25.348 207.602 11.377 1.00 97.70 89 ASN E C 1
ATOM 10873 O O . ASN E 1 89 ? 24.742 208.675 11.376 1.00 104.70 89 ASN E O 1
ATOM 10878 N N . LYS E 1 90 ? 25.575 206.898 12.481 1.00 92.46 90 LYS E N 1
ATOM 10879 C CA . LYS E 1 90 ? 25.283 207.426 13.817 1.00 88.76 90 LYS E CA 1
ATOM 10880 C C . LYS E 1 90 ? 26.416 207.130 14.780 1.00 100.13 90 LYS E C 1
ATOM 10881 O O . LYS E 1 90 ? 27.229 206.235 14.562 1.00 109.03 90 LYS E O 1
ATOM 10887 N N . THR E 1 91 ? 26.454 207.918 15.843 1.00 102.39 91 THR E N 1
ATOM 10888 C CA . THR E 1 91 ? 27.373 207.711 16.956 1.00 108.55 91 THR E CA 1
ATOM 10889 C C . THR E 1 91 ? 26.772 208.389 18.186 1.00 110.29 91 THR E C 1
ATOM 10890 O O . THR E 1 91 ? 25.911 209.261 18.061 1.00 111.22 91 THR E O 1
ATOM 10894 N N . ASP E 1 92 ? 27.212 207.974 19.369 1.00 115.47 92 ASP E N 1
ATOM 10895 C CA . ASP E 1 92 ? 26.697 208.534 20.628 1.00 109.82 92 ASP E CA 1
ATOM 10896 C C . ASP E 1 92 ? 26.989 210.027 20.803 1.00 109.35 92 ASP E C 1
ATOM 10897 O O . ASP E 1 92 ? 26.248 210.719 21.502 1.00 106.39 92 ASP E O 1
ATOM 10902 N N . ASP E 1 93 ? 28.059 210.509 20.172 1.00 109.45 93 ASP E N 1
ATOM 10903 C CA . ASP E 1 93 ? 28.375 211.940 20.135 1.00 109.85 93 ASP E CA 1
ATOM 10904 C C . ASP E 1 93 ? 27.349 212.757 19.342 1.00 108.98 93 ASP E C 1
ATOM 10905 O O . ASP E 1 93 ? 27.060 213.902 19.694 1.00 109.42 93 ASP E O 1
ATOM 10910 N N . LEU E 1 94 ? 26.809 212.157 18.281 1.00 110.21 94 LEU E N 1
ATOM 10911 C CA . LEU E 1 94 ? 25.753 212.767 17.470 1.00 103.12 94 LEU E CA 1
ATOM 10912 C C . LEU E 1 94 ? 24.464 212.870 18.283 1.00 91.42 94 LEU E C 1
ATOM 10913 O O . LEU E 1 94 ? 23.792 213.900 18.270 1.00 93.98 94 LEU E O 1
ATOM 10918 N N . LEU E 1 95 ? 24.124 211.797 18.989 1.00 96.14 95 LEU E N 1
ATOM 10919 C CA . LEU E 1 95 ? 22.949 211.791 19.857 1.00 102.62 95 LEU E CA 1
ATOM 10920 C C . LEU E 1 95 ? 23.116 212.732 21.058 1.00 97.56 95 LEU E C 1
ATOM 10921 O O . LEU E 1 95 ? 22.162 213.403 21.448 1.00 85.53 95 LEU E O 1
ATOM 10926 N N . ARG E 1 96 ? 24.324 212.786 21.623 1.00 92.93 96 ARG E N 1
ATOM 10927 C CA . ARG E 1 96 ? 24.624 213.682 22.761 1.00 91.98 96 ARG E CA 1
ATOM 10928 C C . ARG E 1 96 ? 24.653 215.165 22.376 1.00 91.62 96 ARG E C 1
ATOM 10929 O O . ARG E 1 96 ? 24.184 216.018 23.139 1.00 90.49 96 ARG E O 1
ATOM 10937 N N . ALA E 1 97 ? 25.215 215.464 21.207 1.00 90.80 97 ALA E N 1
ATOM 10938 C CA . ALA E 1 97 ? 25.246 216.833 20.685 1.00 86.24 97 ALA E CA 1
ATOM 10939 C C . ALA E 1 97 ? 23.836 217.365 20.416 1.00 83.65 97 ALA E C 1
ATOM 10940 O O . ALA E 1 97 ? 23.516 218.489 20.801 1.00 87.96 97 ALA E O 1
ATOM 10942 N N . TYR E 1 98 ? 22.997 216.549 19.782 1.00 83.34 98 TYR E N 1
ATOM 10943 C CA . TYR E 1 98 ? 21.562 216.843 19.648 1.00 86.26 98 TYR E CA 1
ATOM 10944 C C . TYR E 1 98 ? 20.893 217.135 20.995 1.00 80.88 98 TYR E C 1
ATOM 10945 O O . TYR E 1 98 ? 20.038 218.017 21.105 1.00 80.54 98 TYR E O 1
ATOM 10954 N N . GLY E 1 99 ? 21.285 216.357 22.001 1.00 86.22 99 GLY E N 1
ATOM 10955 C CA . GLY E 1 99 ? 20.831 216.523 23.384 1.00 83.17 99 GLY E CA 1
ATOM 10956 C C . GLY E 1 99 ? 21.122 217.893 23.958 1.00 87.34 99 GLY E C 1
ATOM 10957 O O . GLY E 1 99 ? 20.309 218.448 24.681 1.00 94.19 99 GLY E O 1
ATOM 10958 N N . ARG E 1 100 ? 22.281 218.447 23.624 1.00 85.63 100 ARG E N 1
ATOM 10959 C CA . ARG E 1 100 ? 22.614 219.817 24.019 1.00 83.14 100 ARG E CA 1
ATOM 10960 C C . ARG E 1 100 ? 21.650 220.851 23.411 1.00 80.25 100 ARG E C 1
ATOM 10961 O O . ARG E 1 100 ? 21.311 221.845 24.056 1.00 83.93 100 ARG E O 1
ATOM 10969 N N . PHE E 1 101 ? 21.205 220.601 22.181 1.00 76.82 101 PHE E N 1
ATOM 10970 C CA . PHE E 1 101 ? 20.334 221.530 21.457 1.00 78.53 101 PHE E CA 1
ATOM 10971 C C . PHE E 1 101 ? 18.867 221.531 21.894 1.00 88.23 101 PHE E C 1
ATOM 10972 O O . PHE E 1 101 ? 18.236 222.588 21.930 1.00 91.70 101 PHE E O 1
ATOM 10980 N N . VAL E 1 102 ? 18.323 220.354 22.187 1.00 86.42 102 VAL E N 1
ATOM 10981 C CA . VAL E 1 102 ? 16.974 220.243 22.773 1.00 84.43 102 VAL E CA 1
ATOM 10982 C C . VAL E 1 102 ? 16.945 220.809 24.212 1.00 80.43 102 VAL E C 1
ATOM 10983 O O . VAL E 1 102 ? 15.915 221.312 24.675 1.00 80.71 102 VAL E O 1
ATOM 10987 N N . ASP E 1 103 ? 18.088 220.711 24.893 1.00 79.42 103 ASP E N 1
ATOM 10988 C CA . ASP E 1 103 ? 18.306 221.275 26.232 1.00 87.71 103 ASP E CA 1
ATOM 10989 C C . ASP E 1 103 ? 18.375 222.804 26.215 1.00 86.25 103 ASP E C 1
ATOM 10990 O O . ASP E 1 103 ? 17.853 223.465 27.116 1.00 84.09 103 ASP E O 1
ATOM 10995 N N . SER E 1 104 ? 19.023 223.350 25.188 1.00 82.67 104 SER E N 1
ATOM 10996 C CA . SER E 1 104 ? 19.087 224.799 24.964 1.00 82.06 104 SER E CA 1
ATOM 10997 C C . SER E 1 104 ? 17.720 225.503 24.988 1.00 89.29 104 SER E C 1
ATOM 10998 O O . SER E 1 104 ? 17.622 226.655 25.410 1.00 100.86 104 SER E O 1
ATOM 11001 N N . LEU E 1 105 ? 16.676 224.808 24.541 1.00 85.23 105 LEU E N 1
ATOM 11002 C CA . LEU E 1 105 ? 15.314 225.346 24.552 1.00 85.92 105 LEU E CA 1
ATOM 11003 C C . LEU E 1 105 ? 14.672 225.443 25.940 1.00 86.25 105 LEU E C 1
ATOM 11004 O O . LEU E 1 105 ? 13.633 226.084 26.083 1.00 93.32 105 LEU E O 1
ATOM 11009 N N . ASN E 1 106 ? 15.280 224.800 26.940 1.00 82.54 106 ASN E N 1
ATOM 11010 C CA . ASN E 1 106 ? 14.971 225.022 28.370 1.00 87.40 106 ASN E CA 1
ATOM 11011 C C . ASN E 1 106 ? 13.567 224.550 28.785 1.00 90.77 106 ASN E C 1
ATOM 11012 O O . ASN E 1 106 ? 12.824 225.259 29.473 1.00 89.93 106 ASN E O 1
ATOM 11017 N N . GLY E 1 107 ? 13.217 223.343 28.352 1.00 89.55 107 GLY E N 1
ATOM 11018 C CA . GLY E 1 107 ? 11.887 222.773 28.595 1.00 85.57 107 GLY E CA 1
ATOM 11019 C C . GLY E 1 107 ? 10.735 223.362 27.793 1.00 92.70 107 GLY E C 1
ATOM 11020 O O . GLY E 1 107 ? 9.573 223.056 28.072 1.00 98.15 107 GLY E O 1
ATOM 11021 N N . ARG E 1 108 ? 11.048 224.199 26.801 1.00 92.61 108 ARG E N 1
ATOM 11022 C CA . ARG E 1 108 ? 10.043 224.776 25.907 1.00 94.22 108 ARG E CA 1
ATOM 11023 C C . ARG E 1 108 ? 9.683 223.756 24.842 1.00 91.12 108 ARG E C 1
ATOM 11024 O O . ARG E 1 108 ? 8.539 223.695 24.394 1.00 89.10 108 ARG E O 1
ATOM 11032 N N . PHE E 1 109 ? 10.684 222.978 24.435 1.00 96.00 109 PHE E N 1
ATOM 11033 C CA . PHE E 1 109 ? 10.518 221.867 23.508 1.00 98.16 109 PHE E CA 1
ATOM 11034 C C . PHE E 1 109 ? 10.854 220.554 24.217 1.00 94.64 109 PHE E C 1
ATOM 11035 O O . PHE E 1 109 ? 11.842 220.476 24.957 1.00 94.80 109 PHE E O 1
ATOM 11043 N N . ILE E 1 110 ? 10.019 219.543 23.971 1.00 100.18 110 ILE E N 1
ATOM 11044 C CA . ILE E 1 110 ? 10.152 218.197 24.547 1.00 100.58 110 ILE E CA 1
ATOM 11045 C C . ILE E 1 110 ? 10.213 217.181 23.412 1.00 96.43 110 ILE E C 1
ATOM 11046 O O . ILE E 1 110 ? 9.390 217.247 22.491 1.00 100.75 110 ILE E O 1
ATOM 11051 N N . THR E 1 111 ? 11.163 216.240 23.494 1.00 91.17 111 THR E N 1
ATOM 11052 C CA . THR E 1 111 ? 11.346 215.210 22.448 1.00 91.96 111 THR E CA 1
ATOM 11053 C C . THR E 1 111 ? 10.969 213.797 22.862 1.00 96.88 111 THR E C 1
ATOM 11054 O O . THR E 1 111 ? 11.198 213.359 23.986 1.00 102.52 111 THR E O 1
ATOM 11058 N N . GLY E 1 112 ? 10.388 213.102 21.897 1.00 95.64 112 GLY E N 1
ATOM 11059 C CA . GLY E 1 112 ? 10.039 211.689 21.996 1.00 96.81 112 GLY E CA 1
ATOM 11060 C C . GLY E 1 112 ? 10.744 210.882 20.923 1.00 99.56 112 GLY E C 1
ATOM 11061 O O . GLY E 1 112 ? 11.395 211.435 20.035 1.00 103.02 112 GLY E O 1
ATOM 11062 N N . GLN E 1 113 ? 10.627 209.565 21.015 1.00 97.81 113 GLN E N 1
ATOM 11063 C CA . GLN E 1 113 ? 11.153 208.682 19.975 1.00 96.47 113 GLN E CA 1
ATOM 11064 C C . GLN E 1 113 ? 10.264 208.684 18.720 1.00 91.18 113 GLN E C 1
ATOM 11065 O O . GLN E 1 113 ? 9.044 208.843 18.802 1.00 89.60 113 GLN E O 1
ATOM 11071 N N . ASP E 1 114 ? 10.893 208.525 17.565 1.00 86.41 114 ASP E N 1
ATOM 11072 C CA . ASP E 1 114 ? 10.186 208.300 16.307 1.00 94.14 114 ASP E CA 1
ATOM 11073 C C . ASP E 1 114 ? 11.095 207.444 15.411 1.00 93.22 114 ASP E C 1
ATOM 11074 O O . ASP E 1 114 ? 12.028 206.805 15.913 1.00 94.54 114 ASP E O 1
ATOM 11079 N N . VAL E 1 115 ? 10.827 207.440 14.104 1.00 93.64 115 VAL E N 1
ATOM 11080 C CA . VAL E 1 115 ? 11.590 206.653 13.137 1.00 89.29 115 VAL E CA 1
ATOM 11081 C C . VAL E 1 115 ? 13.086 206.875 13.354 1.00 87.39 115 VAL E C 1
ATOM 11082 O O . VAL E 1 115 ? 13.560 208.010 13.303 1.00 93.43 115 VAL E O 1
ATOM 11086 N N . ASN E 1 116 ? 13.791 205.776 13.634 1.00 95.15 116 ASN E N 1
ATOM 11087 C CA . ASN E 1 116 ? 15.262 205.714 13.795 1.00 82.41 116 ASN E CA 1
ATOM 11088 C C . ASN E 1 116 ? 15.841 206.196 15.145 1.00 84.20 116 ASN E C 1
ATOM 11089 O O . ASN E 1 116 ? 17.060 206.159 15.328 1.00 86.26 116 ASN E O 1
ATOM 11094 N N . ILE E 1 117 ? 14.984 206.634 16.074 1.00 84.59 117 ILE E N 1
ATOM 11095 C CA . ILE E 1 117 ? 15.381 206.932 17.470 1.00 95.55 117 ILE E CA 1
ATOM 11096 C C . ILE E 1 117 ? 14.805 205.843 18.383 1.00 98.51 117 ILE E C 1
ATOM 11097 O O . ILE E 1 117 ? 13.640 205.901 18.779 1.00 104.21 117 ILE E O 1
ATOM 11102 N N . THR E 1 118 ? 15.633 204.857 18.710 1.00 103.59 118 THR E N 1
ATOM 11103 C CA . THR E 1 118 ? 15.217 203.729 19.552 1.00 109.63 118 THR E CA 1
ATOM 11104 C C . THR E 1 118 ? 15.183 204.137 21.039 1.00 104.99 118 THR E C 1
ATOM 11105 O O . THR E 1 118 ? 15.747 205.171 21.404 1.00 96.93 118 THR E O 1
ATOM 11109 N N . PRO E 1 119 ? 14.514 203.335 21.899 1.00 106.88 119 PRO E N 1
ATOM 11110 C CA . PRO E 1 119 ? 14.491 203.582 23.360 1.00 110.99 119 PRO E CA 1
ATOM 11111 C C . PRO E 1 119 ? 15.847 203.663 24.093 1.00 105.68 119 PRO E C 1
ATOM 11112 O O . PRO E 1 119 ? 15.903 204.218 25.194 1.00 101.12 119 PRO E O 1
ATOM 11116 N N . ASP E 1 120 ? 16.907 203.093 23.515 1.00 112.54 120 ASP E N 1
ATOM 11117 C CA . ASP E 1 120 ? 18.280 203.307 24.024 1.00 107.33 120 ASP E CA 1
ATOM 11118 C C . ASP E 1 120 ? 18.920 204.610 23.491 1.00 98.45 120 ASP E C 1
ATOM 11119 O O . ASP E 1 120 ? 19.699 205.258 24.202 1.00 93.49 120 ASP E O 1
ATOM 11124 N N . ASP E 1 121 ? 18.584 204.983 22.253 1.00 102.17 121 ASP E N 1
ATOM 11125 C CA . ASP E 1 121 ? 18.984 206.281 21.680 1.00 103.91 121 ASP E CA 1
ATOM 11126 C C . ASP E 1 121 ? 18.403 207.454 22.467 1.00 107.18 121 ASP E C 1
ATOM 11127 O O . ASP E 1 121 ? 19.072 208.465 22.658 1.00 103.11 121 ASP E O 1
ATOM 11132 N N . VAL E 1 122 ? 17.155 207.306 22.908 1.00 105.85 122 VAL E N 1
ATOM 11133 C CA . VAL E 1 122 ? 16.511 208.263 23.817 1.00 99.07 122 VAL E CA 1
ATOM 11134 C C . VAL E 1 122 ? 17.322 208.407 25.108 1.00 98.66 122 VAL E C 1
ATOM 11135 O O . VAL E 1 122 ? 17.545 209.518 25.581 1.00 103.63 122 VAL E O 1
ATOM 11139 N N . ARG E 1 123 ? 17.756 207.281 25.664 1.00 102.77 123 ARG E N 1
ATOM 11140 C CA . ARG E 1 123 ? 18.596 207.273 26.863 1.00 102.27 123 ARG E CA 1
ATOM 11141 C C . ARG E 1 123 ? 19.990 207.872 26.615 1.00 99.71 123 ARG E C 1
ATOM 11142 O O . ARG E 1 123 ? 20.537 208.540 27.495 1.00 101.90 123 ARG E O 1
ATOM 11150 N N . THR E 1 124 ? 20.547 207.653 25.424 1.00 93.33 124 THR E N 1
ATOM 11151 C CA . THR E 1 124 ? 21.802 208.307 25.014 1.00 94.42 124 THR E CA 1
ATOM 11152 C C . THR E 1 124 ? 21.659 209.833 25.002 1.00 105.93 124 THR E C 1
ATOM 11153 O O . THR E 1 124 ? 22.563 210.554 25.432 1.00 108.46 124 THR E O 1
ATOM 11157 N N . ILE E 1 125 ? 20.525 210.306 24.488 1.00 107.80 125 ILE E N 1
ATOM 11158 C CA . ILE E 1 125 ? 20.190 211.736 24.470 1.00 96.59 125 ILE E CA 1
ATOM 11159 C C . ILE E 1 125 ? 19.977 212.247 25.906 1.00 89.39 125 ILE E C 1
ATOM 11160 O O . ILE E 1 125 ? 20.546 213.265 26.288 1.00 96.45 125 ILE E O 1
ATOM 11165 N N . SER E 1 126 ? 19.190 211.505 26.688 1.00 95.86 126 SER E N 1
ATOM 11166 C CA . SER E 1 126 ? 18.759 211.896 28.042 1.00 100.62 126 SER E CA 1
ATOM 11167 C C . SER E 1 126 ? 19.828 212.499 28.938 1.00 100.64 126 SER E C 1
ATOM 11168 O O . SER E 1 126 ? 19.560 213.472 29.642 1.00 98.68 126 SER E O 1
ATOM 11171 N N . GLN E 1 127 ? 21.017 211.903 28.933 1.00 99.97 127 GLN E N 1
ATOM 11172 C CA . GLN E 1 127 ? 22.110 212.338 29.818 1.00 103.75 127 GLN E CA 1
ATOM 11173 C C . GLN E 1 127 ? 22.477 213.813 29.655 1.00 107.34 127 GLN E C 1
ATOM 11174 O O . GLN E 1 127 ? 22.742 214.499 30.643 1.00 113.85 127 GLN E O 1
ATOM 11180 N N . GLU E 1 128 ? 22.478 214.283 28.409 1.00 97.47 128 GLU E N 1
ATOM 11181 C CA . GLU E 1 128 ? 22.822 215.668 28.084 1.00 91.79 128 GLU E CA 1
ATOM 11182 C C . GLU E 1 128 ? 21.669 216.651 28.222 1.00 85.91 128 GLU E C 1
ATOM 11183 O O . GLU E 1 128 ? 21.909 217.831 28.464 1.00 82.38 128 GLU E O 1
ATOM 11189 N N . THR E 1 129 ? 20.434 216.183 28.050 1.00 88.02 129 THR E N 1
ATOM 11190 C CA . THR E 1 129 ? 19.277 217.088 28.036 1.00 91.85 129 THR E CA 1
ATOM 11191 C C . THR E 1 129 ? 18.308 216.975 29.200 1.00 88.75 129 THR E C 1
ATOM 11192 O O . THR E 1 129 ? 17.876 217.993 29.728 1.00 91.08 129 THR E O 1
ATOM 11196 N N . LYS E 1 130 ? 17.928 215.754 29.555 1.00 84.77 130 LYS E N 1
ATOM 11197 C CA . LYS E 1 130 ? 16.912 215.494 30.590 1.00 87.85 130 LYS E CA 1
ATOM 11198 C C . LYS E 1 130 ? 15.495 215.989 30.217 1.00 87.17 130 LYS E C 1
ATOM 11199 O O . LYS E 1 130 ? 14.630 216.106 31.086 1.00 82.81 130 LYS E O 1
ATOM 11205 N N . TYR E 1 131 ? 15.269 216.262 28.931 1.00 88.03 131 TYR E N 1
ATOM 11206 C CA . TYR E 1 131 ? 13.971 216.711 28.393 1.00 83.07 131 TYR E CA 1
ATOM 11207 C C . TYR E 1 131 ? 13.306 215.703 27.439 1.00 85.82 131 TYR E C 1
ATOM 11208 O O . TYR E 1 131 ? 12.429 216.069 26.655 1.00 87.93 131 TYR E O 1
ATOM 11217 N N . VAL E 1 132 ? 13.705 214.438 27.528 1.00 89.66 132 VAL E N 1
ATOM 11218 C CA . VAL E 1 132 ? 13.127 213.381 26.690 1.00 89.98 132 VAL E CA 1
ATOM 11219 C C . VAL E 1 132 ? 12.216 212.489 27.520 1.00 94.98 132 VAL E C 1
ATOM 11220 O O . VAL E 1 132 ? 12.250 212.532 28.753 1.00 98.36 132 VAL E O 1
ATOM 11224 N N . VAL E 1 133 ? 11.410 211.686 26.829 1.00 88.09 133 VAL E N 1
ATOM 11225 C CA . VAL E 1 133 ? 10.443 210.789 27.467 1.00 91.05 133 VAL E CA 1
ATOM 11226 C C . VAL E 1 133 ? 10.463 209.381 26.846 1.00 96.47 133 VAL E C 1
ATOM 11227 O O . VAL E 1 133 ? 10.531 209.224 25.624 1.00 96.90 133 VAL E O 1
ATOM 11231 N N . GLY E 1 134 ? 10.397 208.368 27.709 1.00 97.19 134 GLY E N 1
ATOM 11232 C CA . GLY E 1 134 ? 10.380 206.969 27.286 1.00 93.79 134 GLY E CA 1
ATOM 11233 C C . GLY E 1 134 ? 10.500 206.010 28.455 1.00 87.99 134 GLY E C 1
ATOM 11234 O O . GLY E 1 134 ? 11.604 205.642 28.856 1.00 78.72 134 GLY E O 1
ATOM 11235 N N . PRO E 1 142 ? 1.438 201.088 27.785 1.00 91.08 142 PRO E N 1
ATOM 11236 C CA . PRO E 1 142 ? 1.090 201.903 26.618 1.00 86.00 142 PRO E CA 1
ATOM 11237 C C . PRO E 1 142 ? -0.073 201.314 25.833 1.00 93.94 142 PRO E C 1
ATOM 11238 O O . PRO E 1 142 ? -1.061 202.002 25.595 1.00 95.37 142 PRO E O 1
ATOM 11242 N N . ALA E 1 143 ? 0.055 200.049 25.438 1.00 102.88 143 ALA E N 1
ATOM 11243 C CA . ALA E 1 143 ? -0.991 199.352 24.668 1.00 101.39 143 ALA E CA 1
ATOM 11244 C C . ALA E 1 143 ? -2.310 199.162 25.440 1.00 96.51 143 ALA E C 1
ATOM 11245 O O . ALA E 1 143 ? -3.379 199.200 24.828 1.00 101.06 143 ALA E O 1
ATOM 11247 N N . PRO E 1 144 ? -2.242 198.949 26.774 1.00 99.70 144 PRO E N 1
ATOM 11248 C CA . PRO E 1 144 ? -3.480 198.909 27.560 1.00 99.52 144 PRO E CA 1
ATOM 11249 C C . PRO E 1 144 ? -4.249 200.228 27.543 1.00 96.56 144 PRO E C 1
ATOM 11250 O O . PRO E 1 144 ? -5.463 200.230 27.333 1.00 105.46 144 PRO E O 1
ATOM 11254 N N . ILE E 1 145 ? -3.538 201.331 27.764 1.00 90.76 145 ILE E N 1
ATOM 11255 C CA . ILE E 1 145 ? -4.162 202.658 27.778 1.00 93.05 145 ILE E CA 1
ATOM 11256 C C . ILE E 1 145 ? -4.643 203.097 26.390 1.00 93.75 145 ILE E C 1
ATOM 11257 O O . ILE E 1 145 ? -5.729 203.667 26.275 1.00 100.41 145 ILE E O 1
ATOM 11262 N N . THR E 1 146 ? -3.848 202.821 25.353 1.00 93.54 146 THR E N 1
ATOM 11263 C CA . THR E 1 146 ? -4.210 203.147 23.957 1.00 90.64 146 THR E CA 1
ATOM 11264 C C . THR E 1 146 ? -5.531 202.477 23.572 1.00 92.07 146 THR E C 1
ATOM 11265 O O . THR E 1 146 ? -6.457 203.135 23.090 1.00 91.11 146 THR E O 1
ATOM 11269 N N . SER E 1 147 ? -5.590 201.167 23.803 1.00 93.74 147 SER E N 1
ATOM 11270 C CA . SER E 1 147 ? -6.773 200.341 23.529 1.00 94.32 147 SER E CA 1
ATOM 11271 C C . SER E 1 147 ? -8.039 200.769 24.279 1.00 91.61 147 SER E C 1
ATOM 11272 O O . SER E 1 147 ? -9.154 200.549 23.797 1.00 98.16 147 SER E O 1
ATOM 11275 N N . LEU E 1 148 ? -7.866 201.340 25.467 1.00 86.37 148 LEU E N 1
ATOM 11276 C CA . LEU E 1 148 ? -8.993 201.862 26.233 1.00 86.96 148 LEU E CA 1
ATOM 11277 C C . LEU E 1 148 ? -9.584 203.115 25.587 1.00 91.12 148 LEU E C 1
ATOM 11278 O O . LEU E 1 148 ? -10.800 203.304 25.596 1.00 100.85 148 LEU E O 1
ATOM 11283 N N . GLY E 1 149 ? -8.713 203.964 25.044 1.00 85.78 149 GLY E N 1
ATOM 11284 C CA . GLY E 1 149 ? -9.115 205.211 24.388 1.00 86.32 149 GLY E CA 1
ATOM 11285 C C . GLY E 1 149 ? -10.024 204.987 23.198 1.00 91.10 149 GLY E C 1
ATOM 11286 O O . GLY E 1 149 ? -11.032 205.678 23.040 1.00 90.30 149 GLY E O 1
ATOM 11287 N N . VAL E 1 150 ? -9.660 204.018 22.362 1.00 93.45 150 VAL E N 1
ATOM 11288 C CA . VAL E 1 150 ? -10.511 203.607 21.232 1.00 93.26 150 VAL E CA 1
ATOM 11289 C C . VAL E 1 150 ? -11.847 203.003 21.688 1.00 94.54 150 VAL E C 1
ATOM 11290 O O . VAL E 1 150 ? -12.881 203.256 21.068 1.00 96.09 150 VAL E O 1
ATOM 11294 N N . PHE E 1 151 ? -11.817 202.214 22.761 1.00 88.69 151 PHE E N 1
ATOM 11295 C CA . PHE E 1 151 ? -13.040 201.644 23.349 1.00 89.81 151 PHE E CA 1
ATOM 11296 C C . PHE E 1 151 ? -14.019 202.730 23.822 1.00 90.62 151 PHE E C 1
ATOM 11297 O O . PHE E 1 151 ? -15.236 202.581 23.668 1.00 93.60 151 PHE E O 1
ATOM 11305 N N . LEU E 1 152 ? -13.481 203.810 24.392 1.00 90.19 152 LEU E N 1
ATOM 11306 C CA . LEU E 1 152 ? -14.272 205.002 24.738 1.00 84.40 152 LEU E CA 1
ATOM 11307 C C . LEU E 1 152 ? -14.767 205.713 23.483 1.00 88.77 152 LEU E C 1
ATOM 11308 O O . LEU E 1 152 ? -15.932 206.113 23.405 1.00 96.59 152 LEU E O 1
ATOM 11313 N N . GLY E 1 153 ? -13.860 205.878 22.521 1.00 85.89 153 GLY E N 1
ATOM 11314 C CA . GLY E 1 153 ? -14.181 206.435 21.207 1.00 89.24 153 GLY E CA 1
ATOM 11315 C C . GLY E 1 153 ? -15.328 205.726 20.510 1.00 88.99 153 GLY E C 1
ATOM 11316 O O . GLY E 1 153 ? -16.192 206.376 19.921 1.00 89.73 153 GLY E O 1
ATOM 11317 N N . ILE E 1 154 ? -15.333 204.397 20.589 1.00 90.86 154 ILE E N 1
ATOM 11318 C CA . ILE E 1 154 ? -16.469 203.585 20.145 1.00 90.35 154 ILE E CA 1
ATOM 11319 C C . ILE E 1 154 ? -17.727 204.074 20.873 1.00 93.62 154 ILE E C 1
ATOM 11320 O O . ILE E 1 154 ? -18.613 204.657 20.246 1.00 95.20 154 ILE E O 1
ATOM 11325 N N . LYS E 1 155 ? -17.754 203.883 22.195 1.00 93.87 155 LYS E N 1
ATOM 11326 C CA . LYS E 1 155 ? -18.911 204.244 23.048 1.00 88.61 155 LYS E CA 1
ATOM 11327 C C . LYS E 1 155 ? -19.411 205.670 22.833 1.00 95.57 155 LYS E C 1
ATOM 11328 O O . LYS E 1 155 ? -20.618 205.926 22.868 1.00 101.30 155 LYS E O 1
ATOM 11334 N N . ALA E 1 156 ? -18.466 206.583 22.627 1.00 96.20 156 ALA E N 1
ATOM 11335 C CA . ALA E 1 156 ? -18.757 207.970 22.280 1.00 99.12 156 ALA E CA 1
ATOM 11336 C C . ALA E 1 156 ? -19.467 208.034 20.936 1.00 97.73 156 ALA E C 1
ATOM 11337 O O . ALA E 1 156 ? -20.541 208.629 20.809 1.00 99.73 156 ALA E O 1
ATOM 11339 N N . ALA E 1 157 ? -18.861 207.391 19.943 1.00 93.89 157 ALA E N 1
ATOM 11340 C CA . ALA E 1 157 ? -19.401 207.350 18.583 1.00 95.07 157 ALA E CA 1
ATOM 11341 C C . ALA E 1 157 ? -20.777 206.686 18.488 1.00 99.25 157 ALA E C 1
ATOM 11342 O O . ALA E 1 157 ? -21.557 207.016 17.592 1.00 109.14 157 ALA E O 1
ATOM 11344 N N . VAL E 1 158 ? -21.068 205.762 19.403 1.00 96.13 158 VAL E N 1
ATOM 11345 C CA . VAL E 1 158 ? -22.399 205.140 19.474 1.00 97.41 158 VAL E CA 1
ATOM 11346 C C . VAL E 1 158 ? -23.443 206.179 19.895 1.00 105.00 158 VAL E C 1
ATOM 11347 O O . VAL E 1 158 ? -24.505 206.268 19.288 1.00 110.76 158 VAL E O 1
ATOM 11351 N N . GLU E 1 159 ? -23.129 206.961 20.924 1.00 102.89 159 GLU E N 1
ATOM 11352 C CA . GLU E 1 159 ? -24.056 207.958 21.465 1.00 100.24 159 GLU E CA 1
ATOM 11353 C C . GLU E 1 159 ? -24.448 209.050 20.462 1.00 106.71 159 GLU E C 1
ATOM 11354 O O . GLU E 1 159 ? -25.574 209.545 20.499 1.00 113.86 159 GLU E O 1
ATOM 11360 N N . SER E 1 160 ? -23.526 209.417 19.575 1.00 102.30 160 SER E N 1
ATOM 11361 C CA . SER E 1 160 ? -23.744 210.521 18.641 1.00 106.31 160 SER E CA 1
ATOM 11362 C C . SER E 1 160 ? -24.984 210.331 17.761 1.00 120.75 160 SER E C 1
ATOM 11363 O O . SER E 1 160 ? -25.847 211.210 17.730 1.00 127.48 160 SER E O 1
ATOM 11366 N N . ARG E 1 161 ? -25.073 209.193 17.067 1.00 119.25 161 ARG E N 1
ATOM 11367 C CA . ARG E 1 161 ? -26.261 208.876 16.248 1.00 124.55 161 ARG E CA 1
ATOM 11368 C C . ARG E 1 161 ? -27.189 207.841 16.877 1.00 119.90 161 ARG E C 1
ATOM 11369 O O . ARG E 1 161 ? -28.401 208.053 16.913 1.00 122.01 161 ARG E O 1
ATOM 11377 N N . TRP E 1 162 ? -26.642 206.716 17.327 1.00 111.69 162 TRP E N 1
ATOM 11378 C CA . TRP E 1 162 ? -27.485 205.644 17.870 1.00 103.40 162 TRP E CA 1
ATOM 11379 C C . TRP E 1 162 ? -28.209 206.035 19.152 1.00 112.61 162 TRP E C 1
ATOM 11380 O O . TRP E 1 162 ? -29.318 205.559 19.397 1.00 114.44 162 TRP E O 1
ATOM 11391 N N . GLN E 1 163 ? -27.569 206.889 19.956 1.00 120.99 163 GLN E N 1
ATOM 11392 C CA . GLN E 1 163 ? -28.159 207.482 21.171 1.00 115.49 163 GLN E CA 1
ATOM 11393 C C . GLN E 1 163 ? -28.326 206.481 22.321 1.00 113.57 163 GLN E C 1
ATOM 11394 O O . GLN E 1 163 ? -29.103 206.720 23.249 1.00 117.79 163 GLN E O 1
ATOM 11400 N N . SER E 1 164 ? -27.584 205.374 22.261 1.00 112.72 164 SER E N 1
ATOM 11401 C CA . SER E 1 164 ? -27.557 204.373 23.327 1.00 115.75 164 SER E CA 1
ATOM 11402 C C . SER E 1 164 ? -26.110 204.138 23.748 1.00 118.44 164 SER E C 1
ATOM 11403 O O . SER E 1 164 ? -25.207 204.142 22.915 1.00 111.29 164 SER E O 1
ATOM 11406 N N . LYS E 1 165 ? -25.901 203.937 25.045 1.00 118.76 165 LYS E N 1
ATOM 11407 C CA . LYS E 1 165 ? -24.582 203.583 25.583 1.00 111.79 165 LYS E CA 1
ATOM 11408 C C . LYS E 1 165 ? -24.435 202.058 25.763 1.00 113.14 165 LYS E C 1
ATOM 11409 O O . LYS E 1 165 ? -23.389 201.588 26.215 1.00 106.56 165 LYS E O 1
ATOM 11415 N N . ARG E 1 166 ? -25.480 201.305 25.402 1.00 114.72 166 ARG E N 1
ATOM 11416 C CA . ARG E 1 166 ? -25.488 199.840 25.473 1.00 113.68 166 ARG E CA 1
ATOM 11417 C C . ARG E 1 166 ? -24.928 199.256 24.171 1.00 101.34 166 ARG E C 1
ATOM 11418 O O . ARG E 1 166 ? -25.411 199.585 23.084 1.00 98.21 166 ARG E O 1
ATOM 11426 N N . LEU E 1 167 ? -23.922 198.388 24.294 1.00 102.49 167 LEU E N 1
ATOM 11427 C CA . LEU E 1 167 ? -23.272 197.737 23.141 1.00 105.22 167 LEU E CA 1
ATOM 11428 C C . LEU E 1 167 ? -23.696 196.275 22.920 1.00 106.70 167 LEU E C 1
ATOM 11429 O O . LEU E 1 167 ? -23.132 195.593 22.056 1.00 110.33 167 LEU E O 1
ATOM 11434 N N . ASP E 1 168 ? -24.688 195.805 23.675 1.00 112.38 168 ASP E N 1
ATOM 11435 C CA . ASP E 1 168 ? -25.014 194.369 23.739 1.00 109.61 168 ASP E CA 1
ATOM 11436 C C . ASP E 1 168 ? -25.627 193.833 22.439 1.00 105.97 168 ASP E C 1
ATOM 11437 O O . ASP E 1 168 ? -26.714 194.255 22.029 1.00 110.04 168 ASP E O 1
ATOM 11442 N N . GLY E 1 169 ? -24.916 192.904 21.802 1.00 97.37 169 GLY E N 1
ATOM 11443 C CA . GLY E 1 169 ? -25.354 192.305 20.539 1.00 105.66 169 GLY E CA 1
ATOM 11444 C C . GLY E 1 169 ? -24.871 192.994 19.278 1.00 105.92 169 GLY E C 1
ATOM 11445 O O . GLY E 1 169 ? -24.981 192.422 18.194 1.00 104.20 169 GLY E O 1
ATOM 11446 N N . MET E 1 170 ? -24.334 194.209 19.410 1.00 104.86 170 MET E N 1
ATOM 11447 C CA . MET E 1 170 ? -23.817 194.964 18.268 1.00 95.30 170 MET E CA 1
ATOM 11448 C C . MET E 1 170 ? -22.628 194.248 17.648 1.00 100.42 170 MET E C 1
ATOM 11449 O O . MET E 1 170 ? -21.947 193.461 18.308 1.00 102.96 170 MET E O 1
ATOM 11454 N N . LYS E 1 171 ? -22.398 194.527 16.373 1.00 98.75 171 LYS E N 1
ATOM 11455 C CA . LYS E 1 171 ? -21.351 193.868 15.598 1.00 93.91 171 LYS E CA 1
ATOM 11456 C C . LYS E 1 171 ? -20.193 194.818 15.378 1.00 88.89 171 LYS E C 1
ATOM 11457 O O . LYS E 1 171 ? -20.387 196.030 15.272 1.00 96.39 171 LYS E O 1
ATOM 11463 N N . VAL E 1 172 ? -18.993 194.257 15.287 1.00 84.38 172 VAL E N 1
ATOM 11464 C CA . VAL E 1 172 ? -17.782 195.050 15.102 1.00 88.89 172 VAL E CA 1
ATOM 11465 C C . VAL E 1 172 ? -16.726 194.193 14.395 1.00 85.15 172 VAL E C 1
ATOM 11466 O O . VAL E 1 172 ? -16.714 192.967 14.539 1.00 87.20 172 VAL E O 1
ATOM 11470 N N . ALA E 1 173 ? -15.857 194.853 13.631 1.00 79.90 173 ALA E N 1
ATOM 11471 C CA . ALA E 1 173 ? -14.826 194.192 12.829 1.00 78.38 173 ALA E CA 1
ATOM 11472 C C . ALA E 1 173 ? -13.465 194.840 13.073 1.00 81.93 173 ALA E C 1
ATOM 11473 O O . ALA E 1 173 ? -13.325 196.060 12.967 1.00 85.96 173 ALA E O 1
ATOM 11475 N N . VAL E 1 174 ? -12.467 194.013 13.379 1.00 82.40 174 VAL E N 1
ATOM 11476 C CA . VAL E 1 174 ? -11.143 194.488 13.778 1.00 78.55 174 VAL E CA 1
ATOM 11477 C C . VAL E 1 174 ? -10.082 194.127 12.749 1.00 81.60 174 VAL E C 1
ATOM 11478 O O . VAL E 1 174 ? -9.985 192.970 12.335 1.00 90.90 174 VAL E O 1
ATOM 11482 N N . GLN E 1 175 ? -9.281 195.124 12.370 1.00 84.84 175 GLN E N 1
ATOM 11483 C CA . GLN E 1 175 ? -8.133 194.935 11.482 1.00 85.78 175 GLN E CA 1
ATOM 11484 C C . GLN E 1 175 ? -6.855 194.959 12.314 1.00 87.04 175 GLN E C 1
ATOM 11485 O O . GLN E 1 175 ? -6.593 195.929 13.008 1.00 90.05 175 GLN E O 1
ATOM 11491 N N . GLY E 1 176 ? -6.068 193.892 12.239 1.00 89.23 176 GLY E N 1
ATOM 11492 C CA . GLY E 1 176 ? -4.858 193.746 13.052 1.00 89.99 176 GLY E CA 1
ATOM 11493 C C . GLY E 1 176 ? -5.148 193.280 14.461 1.00 89.48 176 GLY E C 1
ATOM 11494 O O . GLY E 1 176 ? -6.149 193.678 15.062 1.00 87.96 176 GLY E O 1
ATOM 11495 N N . LEU E 1 177 ? -4.265 192.429 14.977 1.00 90.34 177 LEU E N 1
ATOM 11496 C CA . LEU E 1 177 ? -4.390 191.878 16.326 1.00 95.82 177 LEU E CA 1
ATOM 11497 C C . LEU E 1 177 ? -3.044 191.933 17.037 1.00 94.98 177 LEU E C 1
ATOM 11498 O O . LEU E 1 177 ? -2.491 190.910 17.452 1.00 91.17 177 LEU E O 1
ATOM 11503 N N . GLY E 1 178 ? -2.521 193.152 17.155 1.00 103.65 178 GLY E N 1
ATOM 11504 C CA . GLY E 1 178 ? -1.373 193.439 18.021 1.00 101.84 178 GLY E CA 1
ATOM 11505 C C . GLY E 1 178 ? -1.842 193.522 19.461 1.00 96.09 178 GLY E C 1
ATOM 11506 O O . GLY E 1 178 ? -3.017 193.299 19.745 1.00 95.88 178 GLY E O 1
ATOM 11507 N N . ASN E 1 179 ? -0.936 193.856 20.373 1.00 96.99 179 ASN E N 1
ATOM 11508 C CA . ASN E 1 179 ? -1.318 194.056 21.784 1.00 100.53 179 ASN E CA 1
ATOM 11509 C C . ASN E 1 179 ? -2.461 195.069 21.865 1.00 104.90 179 ASN E C 1
ATOM 11510 O O . ASN E 1 179 ? -3.460 194.847 22.558 1.00 106.89 179 ASN E O 1
ATOM 11515 N N . VAL E 1 180 ? -2.292 196.160 21.114 1.00 107.92 180 VAL E N 1
ATOM 11516 C CA . VAL E 1 180 ? -3.231 197.284 21.070 1.00 104.73 180 VAL E CA 1
ATOM 11517 C C . VAL E 1 180 ? -4.583 196.815 20.546 1.00 101.73 180 VAL E C 1
ATOM 11518 O O . VAL E 1 180 ? -5.616 197.046 21.173 1.00 101.01 180 VAL E O 1
ATOM 11522 N N . GLY E 1 181 ? -4.558 196.161 19.391 1.00 102.97 181 GLY E N 1
ATOM 11523 C CA . GLY E 1 181 ? -5.769 195.622 18.771 1.00 100.08 181 GLY E CA 1
ATOM 11524 C C . GLY E 1 181 ? -6.433 194.471 19.519 1.00 100.89 181 GLY E C 1
ATOM 11525 O O . GLY E 1 181 ? -7.653 194.305 19.433 1.00 100.50 181 GLY E O 1
ATOM 11526 N N . LYS E 1 182 ? -5.639 193.679 20.245 1.00 103.22 182 LYS E N 1
ATOM 11527 C CA . LYS E 1 182 ? -6.154 192.523 21.000 1.00 97.83 182 LYS E CA 1
ATOM 11528 C C . LYS E 1 182 ? -6.822 192.955 22.309 1.00 98.38 182 LYS E C 1
ATOM 11529 O O . LYS E 1 182 ? -7.878 192.431 22.673 1.00 96.52 182 LYS E O 1
ATOM 11535 N N . ASN E 1 183 ? -6.194 193.890 23.019 1.00 97.23 183 ASN E N 1
ATOM 11536 C CA . ASN E 1 183 ? -6.800 194.488 24.217 1.00 101.01 183 ASN E CA 1
ATOM 11537 C C . ASN E 1 183 ? -8.198 195.018 23.935 1.00 100.54 183 ASN E C 1
ATOM 11538 O O . ASN E 1 183 ? -9.126 194.783 24.708 1.00 105.77 183 ASN E O 1
ATOM 11543 N N . LEU E 1 184 ? -8.331 195.744 22.831 1.00 98.95 184 LEU E N 1
ATOM 11544 C CA . LEU E 1 184 ? -9.633 196.221 22.372 1.00 103.47 184 LEU E CA 1
ATOM 11545 C C . LEU E 1 184 ? -10.649 195.076 22.286 1.00 111.94 184 LEU E C 1
ATOM 11546 O O . LEU E 1 184 ? -11.705 195.133 22.918 1.00 107.53 184 LEU E O 1
ATOM 11551 N N . CYS E 1 185 ? -10.307 194.038 21.522 1.00 113.21 185 CYS E N 1
ATOM 11552 C CA . CYS E 1 185 ? -11.175 192.864 21.342 1.00 107.29 185 CYS E CA 1
ATOM 11553 C C . CYS E 1 185 ? -11.693 192.317 22.680 1.00 102.31 185 CYS E C 1
ATOM 11554 O O . CYS E 1 185 ? -12.882 192.025 22.818 1.00 108.01 185 CYS E O 1
ATOM 11557 N N . ARG E 1 186 ? -10.795 192.199 23.658 1.00 98.90 186 ARG E N 1
ATOM 11558 C CA . ARG E 1 186 ? -11.162 191.793 25.025 1.00 102.47 186 ARG E CA 1
ATOM 11559 C C . ARG E 1 186 ? -12.277 192.672 25.593 1.00 107.84 186 ARG E C 1
ATOM 11560 O O . ARG E 1 186 ? -13.316 192.162 26.014 1.00 106.94 186 ARG E O 1
ATOM 11568 N N . HIS E 1 187 ? -12.044 193.983 25.600 1.00 105.83 187 HIS E N 1
ATOM 11569 C CA . HIS E 1 187 ? -13.027 194.953 26.104 1.00 101.37 187 HIS E CA 1
ATOM 11570 C C . HIS E 1 187 ? -14.388 194.769 25.425 1.00 105.69 187 HIS E C 1
ATOM 11571 O O . HIS E 1 187 ? -15.420 194.733 26.099 1.00 105.60 187 HIS E O 1
ATOM 11578 N N . LEU E 1 188 ? -14.372 194.611 24.102 1.00 110.09 188 LEU E N 1
ATOM 11579 C CA . LEU E 1 188 ? -15.603 194.486 23.314 1.00 107.49 188 LEU E CA 1
ATOM 11580 C C . LEU E 1 188 ? -16.324 193.179 23.617 1.00 105.66 188 LEU E C 1
ATOM 11581 O O . LEU E 1 188 ? -17.504 193.188 23.978 1.00 109.31 188 LEU E O 1
ATOM 11586 N N . HIS E 1 189 ? -15.608 192.065 23.492 1.00 99.32 189 HIS E N 1
ATOM 11587 C CA . HIS E 1 189 ? -16.137 190.755 23.877 1.00 102.80 189 HIS E CA 1
ATOM 11588 C C . HIS E 1 189 ? -16.821 190.804 25.243 1.00 104.92 189 HIS E C 1
ATOM 11589 O O . HIS E 1 189 ? -17.985 190.417 25.369 1.00 104.41 189 HIS E O 1
ATOM 11596 N N . GLU E 1 190 ? -16.089 191.303 26.241 1.00 100.51 190 GLU E N 1
ATOM 11597 C CA . GLU E 1 190 ? -16.550 191.327 27.635 1.00 99.66 190 GLU E CA 1
ATOM 11598 C C . GLU E 1 190 ? -17.779 192.199 27.889 1.00 102.92 190 GLU E C 1
ATOM 11599 O O . GLU E 1 190 ? -18.458 192.027 28.899 1.00 111.80 190 GLU E O 1
ATOM 11605 N N . HIS E 1 191 ? -18.053 193.128 26.977 1.00 100.48 191 HIS E N 1
ATOM 11606 C CA . HIS E 1 191 ? -19.347 193.817 26.914 1.00 108.95 191 HIS E CA 1
ATOM 11607 C C . HIS E 1 191 ? -20.295 193.183 25.867 1.00 113.86 191 HIS E C 1
ATOM 11608 O O . HIS E 1 191 ? -21.094 193.887 25.235 1.00 114.93 191 HIS E O 1
ATOM 11615 N N . ASP E 1 192 ? -20.201 191.857 25.707 1.00 108.07 192 ASP E N 1
ATOM 11616 C CA . ASP E 1 192 ? -21.094 191.050 24.853 1.00 102.34 192 ASP E CA 1
ATOM 11617 C C . ASP E 1 192 ? -21.294 191.612 23.437 1.00 102.36 192 ASP E C 1
ATOM 11618 O O . ASP E 1 192 ? -22.424 191.751 22.954 1.00 99.84 192 ASP E O 1
ATOM 11623 N N . VAL E 1 193 ? -20.173 191.939 22.796 1.00 107.35 193 VAL E N 1
ATOM 11624 C CA . VAL E 1 193 ? -20.139 192.442 21.416 1.00 102.49 193 VAL E CA 1
ATOM 11625 C C . VAL E 1 193 ? -19.721 191.295 20.500 1.00 97.54 193 VAL E C 1
ATOM 11626 O O . VAL E 1 193 ? -18.889 190.464 20.880 1.00 92.44 193 VAL E O 1
ATOM 11630 N N . GLN E 1 194 ? -20.300 191.258 19.299 1.00 100.27 194 GLN E N 1
ATOM 11631 C CA . GLN E 1 194 ? -19.982 190.227 18.303 1.00 99.19 194 GLN E CA 1
ATOM 11632 C C . GLN E 1 194 ? -18.815 190.671 17.427 1.00 90.95 194 GLN E C 1
ATOM 11633 O O . GLN E 1 194 ? -18.915 191.671 16.710 1.00 90.70 194 GLN E O 1
ATOM 11639 N N . LEU E 1 195 ? -17.724 189.906 17.476 1.00 88.20 195 LEU E N 1
ATOM 11640 C CA . LEU E 1 195 ? -16.464 190.273 16.823 1.00 90.43 195 LEU E CA 1
ATOM 11641 C C . LEU E 1 195 ? -16.187 189.504 15.522 1.00 94.15 195 LEU E C 1
ATOM 11642 O O . LEU E 1 195 ? -16.581 188.345 15.358 1.00 106.19 195 LEU E O 1
ATOM 11647 N N . PHE E 1 196 ? -15.524 190.202 14.603 1.00 89.04 196 PHE E N 1
ATOM 11648 C CA . PHE E 1 196 ? -14.873 189.635 13.424 1.00 87.21 196 PHE E CA 1
ATOM 11649 C C . PHE E 1 196 ? -13.446 190.140 13.464 1.00 92.81 196 PHE E C 1
ATOM 11650 O O . PHE E 1 196 ? -13.208 191.270 13.898 1.00 98.71 196 PHE E O 1
ATOM 11658 N N . VAL E 1 197 ? -12.502 189.339 12.984 1.00 94.17 197 VAL E N 1
ATOM 11659 C CA . VAL E 1 197 ? -11.083 189.643 13.200 1.00 84.07 197 VAL E CA 1
ATOM 11660 C C . VAL E 1 197 ? -10.187 189.364 12.006 1.00 87.66 197 VAL E C 1
ATOM 11661 O O . VAL E 1 197 ? -10.522 188.594 11.119 1.00 98.25 197 VAL E O 1
ATOM 11665 N N . SER E 1 198 ? -9.025 190.002 12.035 1.00 90.14 198 SER E N 1
ATOM 11666 C CA . SER E 1 198 ? -8.067 189.994 10.939 1.00 87.98 198 SER E CA 1
ATOM 11667 C C . SER E 1 198 ? -6.723 190.437 11.483 1.00 94.31 198 SER E C 1
ATOM 11668 O O . SER E 1 198 ? -6.677 191.244 12.411 1.00 98.15 198 SER E O 1
ATOM 11671 N N . ASP E 1 199 ? -5.639 189.936 10.898 1.00 97.59 199 ASP E N 1
ATOM 11672 C CA . ASP E 1 199 ? -4.286 190.355 11.291 1.00 110.65 199 ASP E CA 1
ATOM 11673 C C . ASP E 1 199 ? -3.616 191.145 10.162 1.00 113.46 199 ASP E C 1
ATOM 11674 O O . ASP E 1 199 ? -3.939 192.314 9.918 1.00 95.83 199 ASP E O 1
ATOM 11679 N N . PRO E 1 202 ? -1.277 185.911 12.388 1.00 98.34 202 PRO E N 1
ATOM 11680 C CA . PRO E 1 202 ? -1.971 184.855 11.660 1.00 105.06 202 PRO E CA 1
ATOM 11681 C C . PRO E 1 202 ? -2.259 183.663 12.581 1.00 101.51 202 PRO E C 1
ATOM 11682 O O . PRO E 1 202 ? -3.420 183.301 12.787 1.00 99.97 202 PRO E O 1
ATOM 11686 N N . ILE E 1 203 ? -1.203 183.065 13.123 1.00 99.92 203 ILE E N 1
ATOM 11687 C CA . ILE E 1 203 ? -1.286 182.301 14.378 1.00 99.51 203 ILE E CA 1
ATOM 11688 C C . ILE E 1 203 ? -1.939 183.141 15.502 1.00 99.26 203 ILE E C 1
ATOM 11689 O O . ILE E 1 203 ? -2.653 182.609 16.359 1.00 98.78 203 ILE E O 1
ATOM 11694 N N . LYS E 1 204 ? -1.656 184.445 15.490 1.00 99.12 204 LYS E N 1
ATOM 11695 C CA . LYS E 1 204 ? -2.217 185.411 16.437 1.00 100.00 204 LYS E CA 1
ATOM 11696 C C . LYS E 1 204 ? -3.736 185.560 16.288 1.00 99.79 204 LYS E C 1
ATOM 11697 O O . LYS E 1 204 ? -4.444 185.730 17.275 1.00 99.08 204 LYS E O 1
ATOM 11703 N N . ALA E 1 205 ? -4.224 185.471 15.054 1.00 102.71 205 ALA E N 1
ATOM 11704 C CA . ALA E 1 205 ? -5.657 185.593 14.757 1.00 95.65 205 ALA E CA 1
ATOM 11705 C C . ALA E 1 205 ? -6.511 184.414 15.228 1.00 100.64 205 ALA E C 1
ATOM 11706 O O . ALA E 1 205 ? -7.603 184.622 15.762 1.00 98.61 205 ALA E O 1
ATOM 11708 N N . GLU E 1 206 ? -6.026 183.190 15.018 1.00 103.27 206 GLU E N 1
ATOM 11709 C CA . GLU E 1 206 ? -6.753 181.986 15.453 1.00 108.86 206 GLU E CA 1
ATOM 11710 C C . GLU E 1 206 ? -6.854 181.856 16.982 1.00 110.42 206 GLU E C 1
ATOM 11711 O O . GLU E 1 206 ? -7.824 181.285 17.489 1.00 118.79 206 GLU E O 1
ATOM 11717 N N . GLU E 1 207 ? -5.861 182.380 17.705 1.00 108.83 207 GLU E N 1
ATOM 11718 C CA . GLU E 1 207 ? -5.879 182.359 19.176 1.00 117.49 207 GLU E CA 1
ATOM 11719 C C . GLU E 1 207 ? -6.849 183.392 19.751 1.00 108.53 207 GLU E C 1
ATOM 11720 O O . GLU E 1 207 ? -7.444 183.159 20.806 1.00 103.16 207 GLU E O 1
ATOM 11726 N N . VAL E 1 208 ? -6.997 184.527 19.070 1.00 111.85 208 VAL E N 1
ATOM 11727 C CA . VAL E 1 208 ? -8.063 185.486 19.385 1.00 108.45 208 VAL E CA 1
ATOM 11728 C C . VAL E 1 208 ? -9.412 184.781 19.292 1.00 111.18 208 VAL E C 1
ATOM 11729 O O . VAL E 1 208 ? -10.200 184.798 20.238 1.00 116.53 208 VAL E O 1
ATOM 11733 N N . LYS E 1 209 ? -9.652 184.161 18.140 1.00 114.24 209 LYS E N 1
ATOM 11734 C CA . LYS E 1 209 ? -10.859 183.370 17.899 1.00 113.74 209 LYS E CA 1
ATOM 11735 C C . LYS E 1 209 ? -11.077 182.321 18.982 1.00 107.11 209 LYS E C 1
ATOM 11736 O O . LYS E 1 209 ? -12.193 182.151 19.459 1.00 107.43 209 LYS E O 1
ATOM 11742 N N . ARG E 1 210 ? -10.006 181.620 19.348 1.00 106.02 210 ARG E N 1
ATOM 11743 C CA . ARG E 1 210 ? -10.054 180.624 20.419 1.00 108.35 210 ARG E CA 1
ATOM 11744 C C . ARG E 1 210 ? -10.360 181.243 21.782 1.00 115.08 210 ARG E C 1
ATOM 11745 O O . ARG E 1 210 ? -11.162 180.701 22.543 1.00 114.89 210 ARG E O 1
ATOM 11753 N N . LEU E 1 211 ? -9.709 182.362 22.084 1.00 117.05 211 LEU E N 1
ATOM 11754 C CA . LEU E 1 211 ? -9.884 183.040 23.368 1.00 115.20 211 LEU E CA 1
ATOM 11755 C C . LEU E 1 211 ? -11.284 183.646 23.515 1.00 106.79 211 LEU E C 1
ATOM 11756 O O . LEU E 1 211 ? -11.949 183.428 24.526 1.00 110.07 211 LEU E O 1
ATOM 11761 N N . PHE E 1 212 ? -11.732 184.375 22.494 1.00 106.81 212 PHE E N 1
ATOM 11762 C CA . PHE E 1 212 ? -12.980 185.160 22.565 1.00 112.72 212 PHE E CA 1
ATOM 11763 C C . PHE E 1 212 ? -14.162 184.641 21.725 1.00 111.78 212 PHE E C 1
ATOM 11764 O O . PHE E 1 212 ? -15.245 185.238 21.755 1.00 107.67 212 PHE E O 1
ATOM 11772 N N . GLY E 1 213 ? -13.967 183.547 20.989 1.00 111.67 213 GLY E N 1
ATOM 11773 C CA . GLY E 1 213 ? -15.040 182.961 20.172 1.00 114.29 213 GLY E CA 1
ATOM 11774 C C . GLY E 1 213 ? -15.469 183.817 18.989 1.00 118.81 213 GLY E C 1
ATOM 11775 O O . GLY E 1 213 ? -16.620 183.747 18.557 1.00 132.20 213 GLY E O 1
ATOM 11776 N N . ALA E 1 214 ? -14.549 184.629 18.473 1.00 114.88 214 ALA E N 1
ATOM 11777 C CA . ALA E 1 214 ? -14.810 185.499 17.322 1.00 115.96 214 ALA E CA 1
ATOM 11778 C C . ALA E 1 214 ? -14.610 184.751 16.004 1.00 116.40 214 ALA E C 1
ATOM 11779 O O . ALA E 1 214 ? -13.676 183.960 15.882 1.00 117.17 214 ALA E O 1
ATOM 11781 N N . THR E 1 215 ? -15.475 185.011 15.021 1.00 113.21 215 THR E N 1
ATOM 11782 C CA . THR E 1 215 ? -15.347 184.402 13.683 1.00 112.84 215 THR E CA 1
ATOM 11783 C C . THR E 1 215 ? -14.224 185.079 12.895 1.00 106.79 215 THR E C 1
ATOM 11784 O O . THR E 1 215 ? -14.286 186.284 12.648 1.00 104.00 215 THR E O 1
ATOM 11788 N N . VAL E 1 216 ? -13.212 184.305 12.501 1.00 111.19 216 VAL E N 1
ATOM 11789 C CA . VAL E 1 216 ? -12.079 184.832 11.731 1.00 104.71 216 VAL E CA 1
ATOM 11790 C C . VAL E 1 216 ? -12.506 185.062 10.283 1.00 105.68 216 VAL E C 1
ATOM 11791 O O . VAL E 1 216 ? -13.317 184.320 9.728 1.00 110.50 216 VAL E O 1
ATOM 11795 N N . VAL E 1 217 ? -11.952 186.120 9.705 1.00 95.54 217 VAL E N 1
ATOM 11796 C CA . VAL E 1 217 ? -12.081 186.441 8.289 1.00 94.93 217 VAL E CA 1
ATOM 11797 C C . VAL E 1 217 ? -10.700 186.832 7.779 1.00 96.57 217 VAL E C 1
ATOM 11798 O O . VAL E 1 217 ? -9.812 187.166 8.564 1.00 102.04 217 VAL E O 1
ATOM 11802 N N . GLU E 1 218 ? -10.525 186.795 6.466 1.00 98.57 218 GLU E N 1
ATOM 11803 C CA . GLU E 1 218 ? -9.238 187.129 5.850 1.00 93.88 218 GLU E CA 1
ATOM 11804 C C . GLU E 1 218 ? -8.960 188.642 5.922 1.00 92.53 218 GLU E C 1
ATOM 11805 O O . GLU E 1 218 ? -9.875 189.426 6.198 1.00 94.63 218 GLU E O 1
ATOM 11811 N N . PRO E 1 219 ? -7.695 189.060 5.685 1.00 90.80 219 PRO E N 1
ATOM 11812 C CA . PRO E 1 219 ? -7.361 190.495 5.606 1.00 87.65 219 PRO E CA 1
ATOM 11813 C C . PRO E 1 219 ? -8.190 191.305 4.598 1.00 91.81 219 PRO E C 1
ATOM 11814 O O . PRO E 1 219 ? -8.355 192.511 4.775 1.00 95.49 219 PRO E O 1
ATOM 11818 N N . THR E 1 220 ? -8.685 190.640 3.553 1.00 91.18 220 THR E N 1
ATOM 11819 C CA . THR E 1 220 ? -9.453 191.266 2.476 1.00 91.88 220 THR E CA 1
ATOM 11820 C C . THR E 1 220 ? -10.972 191.315 2.703 1.00 88.92 220 THR E C 1
ATOM 11821 O O . THR E 1 220 ? -11.640 192.236 2.217 1.00 86.60 220 THR E O 1
ATOM 11825 N N . GLU E 1 221 ? -11.512 190.320 3.407 1.00 89.43 221 GLU E N 1
ATOM 11826 C CA . GLU E 1 221 ? -12.970 190.201 3.625 1.00 95.04 221 GLU E CA 1
ATOM 11827 C C . GLU E 1 221 ? -13.562 191.230 4.607 1.00 92.06 221 GLU E C 1
ATOM 11828 O O . GLU E 1 221 ? -14.735 191.591 4.497 1.00 93.40 221 GLU E O 1
ATOM 11834 N N . ILE E 1 222 ? -12.742 191.675 5.560 1.00 89.81 222 ILE E N 1
ATOM 11835 C CA . ILE E 1 222 ? -13.123 192.624 6.648 1.00 94.84 222 ILE E CA 1
ATOM 11836 C C . ILE E 1 222 ? -14.003 193.841 6.312 1.00 99.40 222 ILE E C 1
ATOM 11837 O O . ILE E 1 222 ? -14.811 194.278 7.141 1.00 100.55 222 ILE E O 1
ATOM 11842 N N . TYR E 1 223 ? -13.815 194.406 5.126 1.00 96.47 223 TYR E N 1
ATOM 11843 C CA . TYR E 1 223 ? -14.509 195.638 4.734 1.00 98.15 223 TYR E CA 1
ATOM 11844 C C . TYR E 1 223 ? -15.977 195.385 4.372 1.00 106.80 223 TYR E C 1
ATOM 11845 O O . TYR E 1 223 ? -16.822 196.273 4.524 1.00 109.70 223 TYR E O 1
ATOM 11854 N N . SER E 1 224 ? -16.262 194.170 3.899 1.00 97.24 224 SER E N 1
ATOM 11855 C CA . SER E 1 224 ? -17.612 193.764 3.492 1.00 96.99 224 SER E CA 1
ATOM 11856 C C . SER E 1 224 ? -18.614 193.561 4.637 1.00 99.86 224 SER E C 1
ATOM 11857 O O . SER E 1 224 ? -19.813 193.736 4.443 1.00 103.11 224 SER E O 1
ATOM 11860 N N . LEU E 1 225 ? -18.115 193.221 5.821 1.00 96.78 225 LEU E N 1
ATOM 11861 C CA . LEU E 1 225 ? -18.935 192.646 6.898 1.00 90.18 225 LEU E CA 1
ATOM 11862 C C . LEU E 1 225 ? -19.960 193.621 7.488 1.00 92.07 225 LEU E C 1
ATOM 11863 O O . LEU E 1 225 ? -19.769 194.840 7.448 1.00 101.74 225 LEU E O 1
ATOM 11868 N N . ASP E 1 226 ? -21.037 193.072 8.045 1.00 87.93 226 ASP E N 1
ATOM 11869 C CA . ASP E 1 226 ? -22.084 193.876 8.680 1.00 92.22 226 ASP E CA 1
ATOM 11870 C C . ASP E 1 226 ? -21.640 194.383 10.051 1.00 97.70 226 ASP E C 1
ATOM 11871 O O . ASP E 1 226 ? -21.276 195.552 10.206 1.00 97.98 226 ASP E O 1
ATOM 11876 N N . ILE E 1 229 ? -20.007 198.340 13.554 1.00 90.00 229 ILE E N 1
ATOM 11877 C CA . ILE E 1 229 ? -18.930 199.326 13.661 1.00 91.25 229 ILE E CA 1
ATOM 11878 C C . ILE E 1 229 ? -17.635 198.754 13.088 1.00 83.00 229 ILE E C 1
ATOM 11879 O O . ILE E 1 229 ? -17.297 197.612 13.375 1.00 83.10 229 ILE E O 1
ATOM 11884 N N . PHE E 1 230 ? -16.910 199.540 12.293 1.00 79.54 230 PHE E N 1
ATOM 11885 C CA . PHE E 1 230 ? -15.600 199.104 11.779 1.00 82.42 230 PHE E CA 1
ATOM 11886 C C . PHE E 1 230 ? -14.408 199.802 12.454 1.00 86.15 230 PHE E C 1
ATOM 11887 O O . PHE E 1 230 ? -14.138 200.970 12.192 1.00 88.64 230 PHE E O 1
ATOM 11895 N N . ALA E 1 231 ? -13.677 199.056 13.282 1.00 82.77 231 ALA E N 1
ATOM 11896 C CA . ALA E 1 231 ? -12.491 199.560 13.984 1.00 84.08 231 ALA E CA 1
ATOM 11897 C C . ALA E 1 231 ? -11.204 198.947 13.417 1.00 85.66 231 ALA E C 1
ATOM 11898 O O . ALA E 1 231 ? -10.894 197.799 13.722 1.00 84.76 231 ALA E O 1
ATOM 11900 N N . PRO E 1 232 ? -10.444 199.699 12.595 1.00 92.30 232 PRO E N 1
ATOM 11901 C CA . PRO E 1 232 ? -9.169 199.167 12.104 1.00 94.45 232 PRO E CA 1
ATOM 11902 C C . PRO E 1 232 ? -7.999 199.509 13.014 1.00 88.20 232 PRO E C 1
ATOM 11903 O O . PRO E 1 232 ? -7.852 200.664 13.396 1.00 92.41 232 PRO E O 1
ATOM 11907 N N . CYS E 1 233 ? -7.172 198.510 13.328 1.00 83.80 233 CYS E N 1
ATOM 11908 C CA . CYS E 1 233 ? -6.090 198.628 14.321 1.00 88.15 233 CYS E CA 1
ATOM 11909 C C . CYS E 1 233 ? -4.699 198.106 13.891 1.00 92.12 233 CYS E C 1
ATOM 11910 O O . CYS E 1 233 ? -3.845 197.836 14.742 1.00 87.65 233 CYS E O 1
ATOM 11913 N N . ALA E 1 234 ? -4.463 197.975 12.587 1.00 91.62 234 ALA E N 1
ATOM 11914 C CA . ALA E 1 234 ? -3.170 197.476 12.082 1.00 82.49 234 ALA E CA 1
ATOM 11915 C C . ALA E 1 234 ? -2.315 198.574 11.449 1.00 93.04 234 ALA E C 1
ATOM 11916 O O . ALA E 1 234 ? -1.262 198.927 11.978 1.00 97.82 234 ALA E O 1
ATOM 11918 N N . LEU E 1 235 ? -2.789 199.099 10.320 1.00 96.57 235 LEU E N 1
ATOM 11919 C CA . LEU E 1 235 ? -1.984 199.917 9.408 1.00 97.87 235 LEU E CA 1
ATOM 11920 C C . LEU E 1 235 ? -2.801 201.061 8.852 1.00 97.17 235 LEU E C 1
ATOM 11921 O O . LEU E 1 235 ? -4.031 200.978 8.774 1.00 94.06 235 LEU E O 1
ATOM 11926 N N . GLY E 1 236 ? -2.094 202.111 8.438 1.00 93.93 236 GLY E N 1
ATOM 11927 C CA . GLY E 1 236 ? -2.698 203.285 7.816 1.00 84.22 236 GLY E CA 1
ATOM 11928 C C . GLY E 1 236 ? -2.883 203.114 6.319 1.00 86.54 236 GLY E C 1
ATOM 11929 O O . GLY E 1 236 ? -2.547 202.072 5.748 1.00 90.42 236 GLY E O 1
ATOM 11930 N N . GLY E 1 237 ? -3.413 204.156 5.685 1.00 93.96 237 GLY E N 1
ATOM 11931 C CA . GLY E 1 237 ? -3.633 204.177 4.232 1.00 96.02 237 GLY E CA 1
ATOM 11932 C C . GLY E 1 237 ? -4.711 203.220 3.745 1.00 86.99 237 GLY E C 1
ATOM 11933 O O . GLY E 1 237 ? -4.686 202.776 2.592 1.00 80.98 237 GLY E O 1
ATOM 11934 N N . ILE E 1 238 ? -5.676 202.943 4.618 1.00 88.85 238 ILE E N 1
ATOM 11935 C CA . ILE E 1 238 ? -6.668 201.877 4.394 1.00 89.25 238 ILE E CA 1
ATOM 11936 C C . ILE E 1 238 ? -8.018 202.389 3.888 1.00 92.36 238 ILE E C 1
ATOM 11937 O O . ILE E 1 238 ? -8.658 201.728 3.066 1.00 94.35 238 ILE E O 1
ATOM 11942 N N . LEU E 1 239 ? -8.446 203.552 4.378 1.00 90.83 239 LEU E N 1
ATOM 11943 C CA . LEU E 1 239 ? -9.650 204.212 3.864 1.00 87.80 239 LEU E CA 1
ATOM 11944 C C . LEU E 1 239 ? -9.309 204.977 2.579 1.00 89.86 239 LEU E C 1
ATOM 11945 O O . LEU E 1 239 ? -8.879 206.129 2.609 1.00 96.57 239 LEU E O 1
ATOM 11950 N N . ASN E 1 240 ? -9.502 204.292 1.457 1.00 86.10 240 ASN E N 1
ATOM 11951 C CA . ASN E 1 240 ? -9.153 204.786 0.119 1.00 85.17 240 ASN E CA 1
ATOM 11952 C C . ASN E 1 240 ? -10.305 204.529 -0.845 1.00 85.99 240 ASN E C 1
ATOM 11953 O O . ASN E 1 240 ? -11.255 203.839 -0.490 1.00 88.14 240 ASN E O 1
ATOM 11958 N N . SER E 1 241 ? -10.195 205.047 -2.069 1.00 86.03 241 SER E N 1
ATOM 11959 C CA . SER E 1 241 ? -11.257 204.921 -3.098 1.00 84.21 241 SER E CA 1
ATOM 11960 C C . SER E 1 241 ? -11.657 203.482 -3.482 1.00 85.31 241 SER E C 1
ATOM 11961 O O . SER E 1 241 ? -12.784 203.247 -3.934 1.00 84.92 241 SER E O 1
ATOM 11964 N N . HIS E 1 242 ? -10.728 202.542 -3.320 1.00 91.79 242 HIS E N 1
ATOM 11965 C CA . HIS E 1 242 ? -10.972 201.127 -3.631 1.00 92.49 242 HIS E CA 1
ATOM 11966 C C . HIS E 1 242 ? -11.953 200.472 -2.649 1.00 89.13 242 HIS E C 1
ATOM 11967 O O . HIS E 1 242 ? -12.906 199.807 -3.066 1.00 95.96 242 HIS E O 1
ATOM 11974 N N . THR E 1 243 ? -11.714 200.687 -1.354 1.00 89.33 243 THR E N 1
ATOM 11975 C CA . THR E 1 243 ? -12.442 199.997 -0.272 1.00 93.60 243 THR E CA 1
ATOM 11976 C C . THR E 1 243 ? -13.567 200.791 0.385 1.00 88.73 243 THR E C 1
ATOM 11977 O O . THR E 1 243 ? -14.511 200.202 0.897 1.00 94.33 243 THR E O 1
ATOM 11981 N N . ILE E 1 244 ? -13.470 202.116 0.372 1.00 90.19 244 ILE E N 1
ATOM 11982 C CA . ILE E 1 244 ? -14.485 202.979 0.993 1.00 96.00 244 ILE E CA 1
ATOM 11983 C C . ILE E 1 244 ? -15.942 202.780 0.489 1.00 95.67 244 ILE E C 1
ATOM 11984 O O . ILE E 1 244 ? -16.875 202.988 1.267 1.00 98.32 244 ILE E O 1
ATOM 11989 N N . PRO E 1 245 ? -16.150 202.367 -0.787 1.00 95.16 245 PRO E N 1
ATOM 11990 C CA . PRO E 1 245 ? -17.530 202.003 -1.151 1.00 102.10 245 PRO E CA 1
ATOM 11991 C C . PRO E 1 245 ? -18.008 200.669 -0.545 1.00 98.84 245 PRO E C 1
ATOM 11992 O O . PRO E 1 245 ? -19.211 200.472 -0.372 1.00 98.35 245 PRO E O 1
ATOM 11996 N N . PHE E 1 246 ? -17.073 199.773 -0.233 1.00 94.75 246 PHE E N 1
ATOM 11997 C CA . PHE E 1 246 ? -17.406 198.477 0.381 1.00 94.23 246 PHE E CA 1
ATOM 11998 C C . PHE E 1 246 ? -17.995 198.579 1.792 1.00 99.45 246 PHE E C 1
ATOM 11999 O O . PHE E 1 246 ? -18.803 197.737 2.184 1.00 104.74 246 PHE E O 1
ATOM 12007 N N . LEU E 1 247 ? -17.581 199.591 2.552 1.00 104.10 247 LEU E N 1
ATOM 12008 C CA . LEU E 1 247 ? -17.930 199.698 3.978 1.00 104.04 247 LEU E CA 1
ATOM 12009 C C . LEU E 1 247 ? -19.427 199.923 4.257 1.00 104.21 247 LEU E C 1
ATOM 12010 O O . LEU E 1 247 ? -19.997 200.940 3.860 1.00 106.22 247 LEU E O 1
ATOM 12015 N N . GLN E 1 248 ? -20.037 198.967 4.957 1.00 95.04 248 GLN E N 1
ATOM 12016 C CA . GLN E 1 248 ? -21.440 199.054 5.390 1.00 98.37 248 GLN E CA 1
ATOM 12017 C C . GLN E 1 248 ? -21.606 199.657 6.782 1.00 105.37 248 GLN E C 1
ATOM 12018 O O . GLN E 1 248 ? -22.584 200.365 7.034 1.00 115.96 248 GLN E O 1
ATOM 12024 N N . ALA E 1 249 ? -20.676 199.330 7.684 1.00 99.75 249 ALA E N 1
ATOM 12025 C CA . ALA E 1 249 ? -20.685 199.824 9.068 1.00 99.49 249 ALA E CA 1
ATOM 12026 C C . ALA E 1 249 ? -20.858 201.340 9.129 1.00 95.02 249 ALA E C 1
ATOM 12027 O O . ALA E 1 249 ? -20.109 202.082 8.492 1.00 92.15 249 ALA E O 1
ATOM 12029 N N . SER E 1 250 ? -21.863 201.778 9.885 1.00 98.33 250 SER E N 1
ATOM 12030 C CA . SER E 1 250 ? -22.190 203.201 10.037 1.00 101.85 250 SER E CA 1
ATOM 12031 C C . SER E 1 250 ? -21.112 203.972 10.797 1.00 98.03 250 SER E C 1
ATOM 12032 O O . SER E 1 250 ? -20.822 205.123 10.474 1.00 99.60 250 SER E O 1
ATOM 12035 N N . ILE E 1 251 ? -20.548 203.333 11.818 1.00 92.70 251 ILE E N 1
ATOM 12036 C CA . ILE E 1 251 ? -19.489 203.920 12.631 1.00 89.10 251 ILE E CA 1
ATOM 12037 C C . ILE E 1 251 ? -18.177 203.245 12.264 1.00 80.54 251 ILE E C 1
ATOM 12038 O O . ILE E 1 251 ? -18.138 202.029 12.076 1.00 83.05 251 ILE E O 1
ATOM 12043 N N . ILE E 1 252 ? -17.111 204.035 12.148 1.00 84.53 252 ILE E N 1
ATOM 12044 C CA . ILE E 1 252 ? -15.791 203.501 11.805 1.00 84.02 252 ILE E CA 1
ATOM 12045 C C . ILE E 1 252 ? -14.663 204.042 12.695 1.00 86.78 252 ILE E C 1
ATOM 12046 O O . ILE E 1 252 ? -13.693 204.653 12.227 1.00 86.33 252 ILE E O 1
ATOM 12051 N N . ALA E 1 253 ? -14.795 203.760 13.988 1.00 84.36 253 ALA E N 1
ATOM 12052 C CA . ALA E 1 253 ? -13.829 204.187 14.996 1.00 77.17 253 ALA E CA 1
ATOM 12053 C C . ALA E 1 253 ? -12.912 203.043 15.448 1.00 75.91 253 ALA E C 1
ATOM 12054 O O . ALA E 1 253 ? -13.353 202.143 16.151 1.00 74.86 253 ALA E O 1
ATOM 12056 N N . GLY E 1 254 ? -11.643 203.107 15.037 1.00 83.67 254 GLY E N 1
ATOM 12057 C CA . GLY E 1 254 ? -10.590 202.168 15.462 1.00 80.25 254 GLY E CA 1
ATOM 12058 C C . GLY E 1 254 ? -9.279 202.869 15.804 1.00 82.58 254 GLY E C 1
ATOM 12059 O O . GLY E 1 254 ? -9.227 204.099 15.883 1.00 84.38 254 GLY E O 1
ATOM 12060 N N . ALA E 1 255 ? -8.219 202.082 15.994 1.00 87.77 255 ALA E N 1
ATOM 12061 C CA . ALA E 1 255 ? -6.923 202.582 16.514 1.00 85.58 255 ALA E CA 1
ATOM 12062 C C . ALA E 1 255 ? -5.790 202.728 15.487 1.00 92.31 255 ALA E C 1
ATOM 12063 O O . ALA E 1 255 ? -4.674 203.110 15.854 1.00 87.57 255 ALA E O 1
ATOM 12065 N N . ALA E 1 256 ? -6.056 202.441 14.217 1.00 98.24 256 ALA E N 1
ATOM 12066 C CA . ALA E 1 256 ? -5.037 202.611 13.185 1.00 96.13 256 ALA E CA 1
ATOM 12067 C C . ALA E 1 256 ? -4.698 204.098 13.032 1.00 91.11 256 ALA E C 1
ATOM 12068 O O . ALA E 1 256 ? -5.572 204.954 13.156 1.00 92.34 256 ALA E O 1
ATOM 12070 N N . ASN E 1 257 ? -3.415 204.389 12.827 1.00 92.61 257 ASN E N 1
ATOM 12071 C CA . ASN E 1 257 ? -2.927 205.757 12.607 1.00 97.09 257 ASN E CA 1
ATOM 12072 C C . ASN E 1 257 ? -2.856 206.019 11.106 1.00 97.84 257 ASN E C 1
ATOM 12073 O O . ASN E 1 257 ? -2.535 205.109 10.341 1.00 101.82 257 ASN E O 1
ATOM 12078 N N . ASN E 1 258 ? -3.153 207.255 10.698 1.00 93.92 258 ASN E N 1
ATOM 12079 C CA . ASN E 1 258 ? -3.224 207.641 9.273 1.00 89.40 258 ASN E CA 1
ATOM 12080 C C . ASN E 1 258 ? -4.200 206.761 8.493 1.00 87.11 258 ASN E C 1
ATOM 12081 O O . ASN E 1 258 ? -3.883 206.277 7.402 1.00 90.84 258 ASN E O 1
ATOM 12086 N N . GLN E 1 259 ? -5.389 206.575 9.065 1.00 87.35 259 GLN E N 1
ATOM 12087 C CA . GLN E 1 259 ? -6.390 205.620 8.549 1.00 89.32 259 GLN E CA 1
ATOM 12088 C C . GLN E 1 259 ? -6.780 205.911 7.103 1.00 87.30 259 GLN E C 1
ATOM 12089 O O . GLN E 1 259 ? -6.959 204.990 6.299 1.00 92.91 259 GLN E O 1
ATOM 12095 N N . LEU E 1 260 ? -6.900 207.197 6.797 1.00 81.19 260 LEU E N 1
ATOM 12096 C CA . LEU E 1 260 ? -7.299 207.664 5.482 1.00 85.99 260 LEU E CA 1
ATOM 12097 C C . LEU E 1 260 ? -6.072 207.857 4.595 1.00 92.19 260 LEU E C 1
ATOM 12098 O O . LEU E 1 260 ? -5.081 208.452 5.018 1.00 105.58 260 LEU E O 1
ATOM 12103 N N . GLU E 1 261 ? -6.144 207.336 3.370 1.00 92.78 261 GLU E N 1
ATOM 12104 C CA . GLU E 1 261 ? -5.054 207.452 2.396 1.00 93.78 261 GLU E CA 1
ATOM 12105 C C . GLU E 1 261 ? -4.862 208.909 2.007 1.00 93.23 261 GLU E C 1
ATOM 12106 O O . GLU E 1 261 ? -3.753 209.436 2.032 1.00 96.88 261 GLU E O 1
ATOM 12112 N N . ASN E 1 262 ? -5.975 209.527 1.647 1.00 90.99 262 ASN E N 1
ATOM 12113 C CA . ASN E 1 262 ? -6.083 210.948 1.377 1.00 95.63 262 ASN E CA 1
ATOM 12114 C C . ASN E 1 262 ? -6.920 211.541 2.496 1.00 99.04 262 ASN E C 1
ATOM 12115 O O . ASN E 1 262 ? -8.018 211.050 2.776 1.00 99.91 262 ASN E O 1
ATOM 12120 N N . GLU E 1 263 ? -6.402 212.595 3.121 1.00 102.36 263 GLU E N 1
ATOM 12121 C CA . GLU E 1 263 ? -7.029 213.169 4.312 1.00 99.13 263 GLU E CA 1
ATOM 12122 C C . GLU E 1 263 ? -8.408 213.760 4.030 1.00 91.75 263 GLU E C 1
ATOM 12123 O O . GLU E 1 263 ? -9.375 213.439 4.730 1.00 93.44 263 GLU E O 1
ATOM 12129 N N . GLN E 1 264 ? -8.497 214.601 3.001 1.00 94.77 264 GLN E N 1
ATOM 12130 C CA . GLN E 1 264 ? -9.739 215.313 2.710 1.00 99.53 264 GLN E CA 1
ATOM 12131 C C . GLN E 1 264 ? -10.719 214.437 1.948 1.00 102.89 264 GLN E C 1
ATOM 12132 O O . GLN E 1 264 ? -11.829 214.195 2.419 1.00 103.54 264 GLN E O 1
ATOM 12138 N N . LEU E 1 265 ? -10.295 213.965 0.779 1.00 100.05 265 LEU E N 1
ATOM 12139 C CA . LEU E 1 265 ? -11.186 213.290 -0.174 1.00 98.10 265 LEU E CA 1
ATOM 12140 C C . LEU E 1 265 ? -12.088 212.276 0.507 1.00 96.80 265 LEU E C 1
ATOM 12141 O O . LEU E 1 265 ? -13.312 212.402 0.493 1.00 98.67 265 LEU E O 1
ATOM 12146 N N . HIS E 1 266 ? -11.461 211.297 1.140 1.00 90.58 266 HIS E N 1
ATOM 12147 C CA . HIS E 1 266 ? -12.172 210.127 1.645 1.00 95.22 266 HIS E CA 1
ATOM 12148 C C . HIS E 1 266 ? -13.044 210.399 2.866 1.00 100.62 266 HIS E C 1
ATOM 12149 O O . HIS E 1 266 ? -13.940 209.616 3.157 1.00 100.22 266 HIS E O 1
ATOM 12156 N N . SER E 1 267 ? -12.791 211.507 3.562 1.00 97.81 267 SER E N 1
ATOM 12157 C CA . SER E 1 267 ? -13.675 211.971 4.633 1.00 92.56 267 SER E CA 1
ATOM 12158 C C . SER E 1 267 ? -15.030 212.425 4.092 1.00 97.43 267 SER E C 1
ATOM 12159 O O . SER E 1 267 ? -16.067 212.140 4.688 1.00 100.71 267 SER E O 1
ATOM 12162 N N . GLN E 1 268 ? -15.006 213.141 2.972 1.00 98.91 268 GLN E N 1
ATOM 12163 C CA . GLN E 1 268 ? -16.233 213.600 2.310 1.00 107.59 268 GLN E CA 1
ATOM 12164 C C . GLN E 1 268 ? -17.044 212.432 1.745 1.00 111.33 268 GLN E C 1
ATOM 12165 O O . GLN E 1 268 ? -18.275 212.440 1.813 1.00 112.75 268 GLN E O 1
ATOM 12171 N N . MET E 1 269 ? -16.348 211.441 1.190 1.00 106.99 269 MET E N 1
ATOM 12172 C CA . MET E 1 269 ? -16.975 210.205 0.722 1.00 106.56 269 MET E CA 1
ATOM 12173 C C . MET E 1 269 ? -17.791 209.554 1.829 1.00 100.68 269 MET E C 1
ATOM 12174 O O . MET E 1 269 ? -18.973 209.265 1.648 1.00 104.71 269 MET E O 1
ATOM 12179 N N . LEU E 1 270 ? -17.149 209.344 2.974 1.00 98.65 270 LEU E N 1
ATOM 12180 C CA . LEU E 1 270 ? -17.826 208.828 4.166 1.00 96.24 270 LEU E CA 1
ATOM 12181 C C . LEU E 1 270 ? -19.004 209.724 4.545 1.00 98.26 270 LEU E C 1
ATOM 12182 O O . LEU E 1 270 ? -20.136 209.252 4.676 1.00 100.09 270 LEU E O 1
ATOM 12187 N N . ALA E 1 271 ? -18.717 211.017 4.694 1.00 101.93 271 ALA E N 1
ATOM 12188 C CA . ALA E 1 271 ? -19.711 212.033 5.074 1.00 105.21 271 ALA E CA 1
ATOM 12189 C C . ALA E 1 271 ? -20.944 212.054 4.167 1.00 102.21 271 ALA E C 1
ATOM 12190 O O . ALA E 1 271 ? -22.066 212.269 4.630 1.00 101.88 271 ALA E O 1
ATOM 12192 N N . LYS E 1 272 ? -20.719 211.843 2.876 1.00 101.45 272 LYS E N 1
ATOM 12193 C CA . LYS E 1 272 ? -21.798 211.751 1.901 1.00 109.25 272 LYS E CA 1
ATOM 12194 C C . LYS E 1 272 ? -22.652 210.507 2.142 1.00 102.03 272 LYS E C 1
ATOM 12195 O O . LYS E 1 272 ? -23.884 210.579 2.127 1.00 100.76 272 LYS E O 1
ATOM 12201 N N . LYS E 1 273 ? -21.979 209.383 2.390 1.00 98.01 273 LYS E N 1
ATOM 12202 C CA . LYS E 1 273 ? -22.615 208.060 2.490 1.00 95.95 273 LYS E CA 1
ATOM 12203 C C . LYS E 1 273 ? -23.077 207.656 3.900 1.00 94.97 273 LYS E C 1
ATOM 12204 O O . LYS E 1 273 ? -23.392 206.491 4.143 1.00 92.56 273 LYS E O 1
ATOM 12210 N N . GLY E 1 274 ? -23.117 208.612 4.824 1.00 107.05 274 GLY E N 1
ATOM 12211 C CA . GLY E 1 274 ? -23.691 208.389 6.156 1.00 107.45 274 GLY E CA 1
ATOM 12212 C C . GLY E 1 274 ? -22.842 207.597 7.136 1.00 96.62 274 GLY E C 1
ATOM 12213 O O . GLY E 1 274 ? -23.358 207.109 8.146 1.0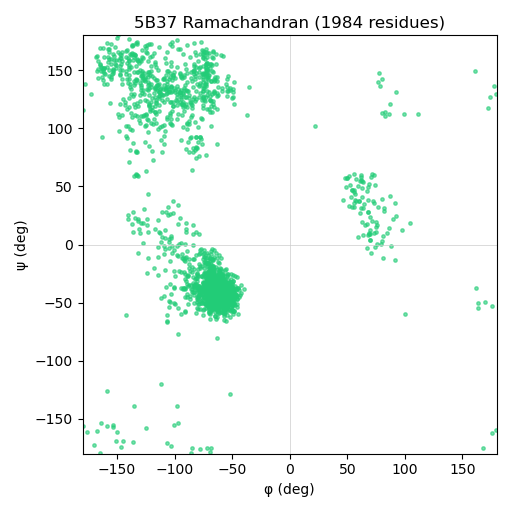0 95.54 274 GLY E O 1
ATOM 12214 N N . ILE E 1 275 ? -21.549 207.470 6.841 1.00 90.25 275 ILE E N 1
ATOM 12215 C CA . ILE E 1 275 ? -20.594 206.835 7.742 1.00 91.15 275 ILE E CA 1
ATOM 12216 C C . ILE E 1 275 ? -19.917 207.936 8.557 1.00 103.38 275 ILE E C 1
ATOM 12217 O O . ILE E 1 275 ? -19.321 208.848 7.983 1.00 109.72 275 ILE E O 1
ATOM 12222 N N . LEU E 1 276 ? -20.012 207.848 9.884 1.00 97.19 276 LEU E N 1
ATOM 12223 C CA . LEU E 1 276 ? -19.318 208.781 10.779 1.00 92.02 276 LEU E CA 1
ATOM 12224 C C . LEU E 1 276 ? -17.960 208.210 11.182 1.00 94.24 276 LEU E C 1
ATOM 12225 O O . LEU E 1 276 ? -17.864 207.066 11.627 1.00 84.35 276 LEU E O 1
ATOM 12230 N N . TYR E 1 277 ? -16.923 209.027 11.017 1.00 96.95 277 TYR E N 1
ATOM 12231 C CA . TYR E 1 277 ? -15.536 208.637 11.256 1.00 89.76 277 TYR E CA 1
ATOM 12232 C C . TYR E 1 277 ? -14.943 209.466 12.381 1.00 89.59 277 TYR E C 1
ATOM 12233 O O . TYR E 1 277 ? -14.870 210.690 12.280 1.00 93.36 277 TYR E O 1
ATOM 12242 N N . SER E 1 278 ? -14.522 208.794 13.448 1.00 91.90 278 SER E N 1
ATOM 12243 C CA . SER E 1 278 ? -13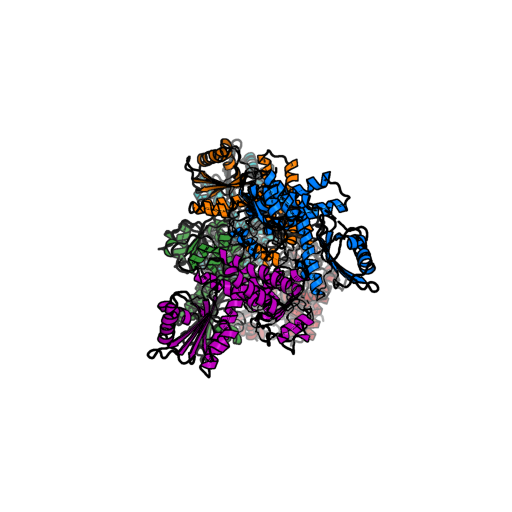.739 209.419 14.511 1.00 91.32 278 SER E CA 1
ATOM 12244 C C . SER E 1 278 ? -12.328 209.684 13.985 1.00 92.63 278 SER E C 1
ATOM 12245 O O . SER E 1 278 ? -11.769 208.824 13.309 1.00 97.34 278 SER E O 1
ATOM 12248 N N . PRO E 1 279 ? -11.740 210.855 14.295 1.00 92.75 279 PRO E N 1
ATOM 12249 C CA . PRO E 1 279 ? -10.402 211.112 13.756 1.00 93.25 279 PRO E CA 1
ATOM 12250 C C . PRO E 1 279 ? -9.336 210.204 14.378 1.00 89.24 279 PRO E C 1
ATOM 12251 O O . PRO E 1 279 ? -9.382 209.923 15.578 1.00 92.07 279 PRO E O 1
ATOM 12255 N N . ASP E 1 280 ? -8.406 209.749 13.543 1.00 85.31 280 ASP E N 1
ATOM 12256 C CA . ASP E 1 280 ? -7.304 208.871 13.961 1.00 86.08 280 ASP E CA 1
ATOM 12257 C C . ASP E 1 280 ? -6.458 209.442 15.113 1.00 88.82 280 ASP E C 1
ATOM 12258 O O . ASP E 1 280 ? -6.215 208.754 16.108 1.00 94.25 280 ASP E O 1
ATOM 12263 N N . TYR E 1 281 ? -6.045 210.701 14.990 1.00 89.58 281 TYR E N 1
ATOM 12264 C CA . TYR E 1 281 ? -5.178 211.339 15.999 1.00 91.46 281 TYR E CA 1
ATOM 12265 C C . TYR E 1 281 ? -5.867 211.597 17.344 1.00 97.42 281 TYR E C 1
ATOM 12266 O O . TYR E 1 281 ? -5.190 211.725 18.364 1.00 99.53 281 TYR E O 1
ATOM 12275 N N . VAL E 1 282 ? -7.197 211.683 17.338 1.00 94.05 282 VAL E N 1
ATOM 12276 C CA . VAL E 1 282 ? -7.985 211.840 18.571 1.00 87.68 282 VAL E CA 1
ATOM 12277 C C . VAL E 1 282 ? -8.051 210.542 19.399 1.00 86.39 282 VAL E C 1
ATOM 12278 O O . VAL E 1 282 ? -8.060 210.599 20.633 1.00 86.51 282 VAL E O 1
ATOM 12282 N N . ILE E 1 283 ? -8.108 209.391 18.725 1.00 90.88 283 ILE E N 1
ATOM 12283 C CA . ILE E 1 283 ? -8.146 208.073 19.389 1.00 89.38 283 ILE E CA 1
ATOM 12284 C C . ILE E 1 283 ? -6.766 207.607 19.898 1.00 92.78 283 ILE E C 1
ATOM 12285 O O . ILE E 1 283 ? -6.656 206.999 20.978 1.00 85.75 283 ILE E O 1
ATOM 12290 N N . ASN E 1 284 ? -5.728 207.886 19.111 1.00 91.00 284 ASN E N 1
ATOM 12291 C CA . ASN E 1 284 ? -4.329 207.633 19.513 1.00 92.98 284 ASN E CA 1
ATOM 12292 C C . ASN E 1 284 ? -3.822 208.533 20.642 1.00 97.10 284 ASN E C 1
ATOM 12293 O O . ASN E 1 284 ? -2.777 208.257 21.239 1.00 99.96 284 ASN E O 1
ATOM 12298 N N . ALA E 1 285 ? -4.538 209.629 20.889 1.00 91.47 285 ALA E N 1
ATOM 12299 C CA . ALA E 1 285 ? -4.283 210.522 22.006 1.00 89.07 285 ALA E CA 1
ATOM 12300 C C . ALA E 1 285 ? -4.017 209.796 23.312 1.00 86.70 285 ALA E C 1
ATOM 12301 O O . ALA E 1 285 ? -3.163 210.222 24.086 1.00 94.01 285 ALA E O 1
ATOM 12303 N N . GLY E 1 286 ? -4.747 208.708 23.550 1.00 86.94 286 GLY E N 1
ATOM 12304 C CA . GLY E 1 286 ? -4.512 207.840 24.711 1.00 89.90 286 GLY E CA 1
ATOM 12305 C C . GLY E 1 286 ? -3.049 207.440 24.832 1.00 88.29 286 GLY E C 1
ATOM 12306 O O . GLY E 1 286 ? -2.477 207.457 25.923 1.00 85.67 286 GLY E O 1
ATOM 12307 N N . GLY E 1 287 ? -2.454 207.100 23.691 1.00 90.43 287 GLY E N 1
ATOM 12308 C CA . GLY E 1 287 ? -1.019 206.843 23.575 1.00 87.76 287 GLY E CA 1
ATOM 12309 C C . GLY E 1 287 ? -0.125 208.027 23.906 1.00 88.30 287 GLY E C 1
ATOM 12310 O O . GLY E 1 287 ? 0.902 207.855 24.556 1.00 85.22 287 GLY E O 1
ATOM 12311 N N . LEU E 1 288 ? -0.501 209.220 23.440 1.00 90.58 288 LEU E N 1
ATOM 12312 C CA . LEU E 1 288 ? 0.214 210.464 23.781 1.00 84.60 288 LEU E CA 1
ATOM 12313 C C . LEU E 1 288 ? 0.075 210.840 25.258 1.00 88.76 288 LEU E C 1
ATOM 12314 O O . LEU E 1 288 ? 1.055 211.222 25.901 1.00 96.74 288 LEU E O 1
ATOM 12319 N N . ILE E 1 289 ? -1.146 210.749 25.779 1.00 88.26 289 ILE E N 1
ATOM 12320 C CA . ILE E 1 289 ? -1.436 211.042 27.191 1.00 88.03 289 ILE E CA 1
ATOM 12321 C C . ILE E 1 289 ? -0.566 210.188 28.115 1.00 91.95 289 ILE E C 1
ATOM 12322 O O . ILE E 1 289 ? -0.121 210.667 29.162 1.00 96.52 289 ILE E O 1
ATOM 12327 N N . ASN E 1 290 ? -0.328 208.936 27.721 1.00 93.01 290 ASN E N 1
ATOM 12328 C CA . ASN E 1 290 ? 0.639 208.068 28.399 1.00 92.67 290 ASN E CA 1
ATOM 12329 C C . ASN E 1 290 ? 2.037 208.686 28.437 1.00 92.43 290 ASN E C 1
ATOM 12330 O O . ASN E 1 290 ? 2.712 208.673 29.464 1.00 92.85 290 ASN E O 1
ATOM 12335 N N . VAL E 1 291 ? 2.452 209.226 27.299 1.00 86.38 291 VAL E N 1
ATOM 12336 C CA . VAL E 1 291 ? 3.747 209.895 27.176 1.00 84.23 291 VAL E CA 1
ATOM 12337 C C . VAL E 1 291 ? 3.754 211.214 27.972 1.00 92.48 291 VAL E C 1
ATOM 12338 O O . VAL E 1 291 ? 4.726 211.509 28.677 1.00 102.44 291 VAL E O 1
ATOM 12342 N N . TYR E 1 292 ? 2.677 211.994 27.860 1.00 88.21 292 TYR E N 1
ATOM 12343 C CA . TYR E 1 292 ? 2.534 213.248 28.606 1.00 96.16 292 TYR E CA 1
ATOM 12344 C C . TYR E 1 292 ? 2.800 213.069 30.101 1.00 90.88 292 TYR E C 1
ATOM 12345 O O . TYR E 1 292 ? 3.599 213.796 30.685 1.00 98.75 292 TYR E O 1
ATOM 12354 N N . ASN E 1 293 ? 2.131 212.094 30.702 1.00 87.82 293 ASN E N 1
ATOM 12355 C CA . ASN E 1 293 ? 2.259 211.846 32.142 1.00 94.17 293 ASN E CA 1
ATOM 12356 C C . ASN E 1 293 ? 3.687 211.515 32.605 1.00 108.78 293 ASN E C 1
ATOM 12357 O O . ASN E 1 293 ? 4.059 211.853 33.731 1.00 118.07 293 ASN E O 1
ATOM 12362 N N . GLU E 1 294 ? 4.473 210.873 31.739 1.00 110.48 294 GLU E N 1
ATOM 12363 C CA . GLU E 1 294 ? 5.872 210.536 32.046 1.00 102.83 294 GLU E CA 1
ATOM 12364 C C . GLU E 1 294 ? 6.771 211.766 32.265 1.00 100.81 294 GLU E C 1
ATOM 12365 O O . GLU E 1 294 ? 7.662 211.723 33.118 1.00 110.78 294 GLU E O 1
ATOM 12371 N N . MET E 1 295 ? 6.541 212.839 31.499 1.00 97.30 295 MET E N 1
ATOM 12372 C CA . MET E 1 295 ? 7.244 214.122 31.697 1.00 102.49 295 MET E CA 1
ATOM 12373 C C . MET E 1 295 ? 7.065 214.641 33.110 1.00 108.23 295 MET E C 1
ATOM 12374 O O . MET E 1 295 ? 8.038 214.975 33.789 1.00 113.23 295 MET E O 1
ATOM 12379 N N . ILE E 1 296 ? 5.803 214.693 33.539 1.00 104.66 296 ILE E N 1
ATOM 12380 C CA . ILE E 1 296 ? 5.416 215.278 34.833 1.00 102.77 296 ILE E CA 1
ATOM 12381 C C . ILE E 1 296 ? 5.556 214.310 36.019 1.00 103.98 296 ILE E C 1
ATOM 12382 O O . ILE E 1 296 ? 4.993 214.555 37.089 1.00 114.47 296 ILE E O 1
ATOM 12387 N N . GLY E 1 297 ? 6.306 213.225 35.835 1.00 100.85 297 GLY E N 1
ATOM 12388 C CA . GLY E 1 297 ? 6.323 212.121 36.787 1.00 109.04 297 GLY E CA 1
ATOM 12389 C C . GLY E 1 297 ? 5.094 211.272 36.534 1.00 108.05 297 GLY E C 1
ATOM 12390 O O . GLY E 1 297 ? 3.963 211.727 36.726 1.00 106.49 297 GLY E O 1
ATOM 12391 N N . TYR E 1 298 ? 5.309 210.047 36.072 1.00 102.83 298 TYR E N 1
ATOM 12392 C CA . TYR E 1 298 ? 4.200 209.183 35.698 1.00 106.33 298 TYR E CA 1
ATOM 12393 C C . TYR E 1 298 ? 3.360 208.755 36.900 1.00 114.41 298 TYR E C 1
ATOM 12394 O O . TYR E 1 298 ? 3.843 208.047 37.784 1.00 114.16 298 TYR E O 1
ATOM 12403 N N . ASP E 1 299 ? 2.109 209.211 36.919 1.00 116.76 299 ASP E N 1
ATOM 12404 C CA . ASP E 1 299 ? 1.108 208.744 37.875 1.00 115.03 299 ASP E CA 1
ATOM 12405 C C . ASP E 1 299 ? -0.034 208.072 37.114 1.00 118.14 299 ASP E C 1
ATOM 12406 O O . ASP E 1 299 ? -0.816 208.746 36.442 1.00 116.94 299 ASP E O 1
ATOM 12411 N N . GLU E 1 300 ? -0.112 206.746 37.224 1.00 123.45 300 GLU E N 1
ATOM 12412 C CA . GLU E 1 300 ? -1.213 205.953 36.654 1.00 118.38 300 GLU E CA 1
ATOM 12413 C C . GLU E 1 300 ? -2.584 206.462 37.092 1.00 113.44 300 GLU E C 1
ATOM 12414 O O . GLU E 1 300 ? -3.505 206.555 36.277 1.00 113.63 300 GLU E O 1
ATOM 12420 N N . GLU E 1 301 ? -2.692 206.788 38.382 1.00 121.49 301 GLU E N 1
ATOM 12421 C CA . GLU E 1 301 ? -3.946 207.246 38.999 1.00 120.72 301 GLU E CA 1
ATOM 12422 C C . GLU E 1 301 ? -4.587 208.385 38.199 1.00 115.69 301 GLU E C 1
ATOM 12423 O O . GLU E 1 301 ? -5.789 208.357 37.922 1.00 106.55 301 GLU E O 1
ATOM 12429 N N . LYS E 1 302 ? -3.762 209.354 37.806 1.00 121.29 302 LYS E N 1
ATOM 12430 C CA . LYS E 1 302 ? -4.212 210.550 37.085 1.00 113.39 302 LYS E CA 1
ATOM 12431 C C . LYS E 1 302 ? -4.431 210.274 35.592 1.00 109.84 302 LYS E C 1
ATOM 12432 O O . LYS E 1 302 ? -5.457 210.663 35.037 1.00 106.66 302 LYS E O 1
ATOM 12438 N N . ALA E 1 303 ? -3.466 209.595 34.968 1.00 112.73 303 ALA E N 1
ATOM 12439 C CA . ALA E 1 303 ? -3.456 209.322 33.514 1.00 102.64 303 ALA E CA 1
ATOM 12440 C C . ALA E 1 303 ? -4.708 208.622 32.989 1.00 99.98 303 ALA E C 1
ATOM 12441 O O . ALA E 1 303 ? -5.227 208.977 31.935 1.00 100.35 303 ALA E O 1
ATOM 12443 N N . PHE E 1 304 ? -5.188 207.635 33.736 1.00 98.89 304 PHE E N 1
ATOM 12444 C CA . PHE E 1 304 ? -6.380 206.864 33.362 1.00 100.18 304 PHE E CA 1
ATOM 12445 C C . PHE E 1 304 ? -7.673 207.703 33.392 1.00 95.10 304 PHE E C 1
ATOM 12446 O O . PHE E 1 304 ? -8.672 207.312 32.790 1.00 97.01 304 PHE E O 1
ATOM 12454 N N . LYS E 1 305 ? -7.649 208.835 34.102 1.00 95.03 305 LYS E N 1
ATOM 12455 C CA . LYS E 1 305 ? -8.715 209.851 34.035 1.00 90.01 305 LYS E CA 1
ATOM 12456 C C . LYS E 1 305 ? -8.547 210.750 32.807 1.00 94.75 305 LYS E C 1
ATOM 12457 O O . LYS E 1 305 ? -9.525 211.152 32.175 1.00 95.15 305 LYS E O 1
ATOM 12463 N N . GLN E 1 306 ? -7.297 211.094 32.512 1.00 92.91 306 GLN E N 1
ATOM 12464 C CA . GLN E 1 306 ? -6.961 211.992 31.412 1.00 94.68 306 GLN E CA 1
ATOM 12465 C C . GLN E 1 306 ? -7.363 211.490 30.023 1.00 98.26 306 GLN E C 1
ATOM 12466 O O . GLN E 1 306 ? -7.595 212.298 29.122 1.00 106.28 306 GLN E O 1
ATOM 12472 N N . VAL E 1 307 ? -7.434 210.173 29.844 1.00 96.62 307 VAL E N 1
ATOM 12473 C CA . VAL E 1 307 ? -7.848 209.603 28.549 1.00 101.12 307 VAL E CA 1
ATOM 12474 C C . VAL E 1 307 ? -9.344 209.754 28.273 1.00 97.64 307 VAL E C 1
ATOM 12475 O O . VAL E 1 307 ? -9.750 209.813 27.117 1.00 96.71 307 VAL E O 1
ATOM 12479 N N . HIS E 1 308 ? -10.159 209.833 29.322 1.00 90.17 308 HIS E N 1
ATOM 12480 C CA . HIS E 1 308 ? -11.609 210.020 29.160 1.00 85.83 308 HIS E CA 1
ATOM 12481 C C . HIS E 1 308 ? -12.018 211.355 28.511 1.00 97.62 308 HIS E C 1
ATOM 12482 O O . HIS E 1 308 ? -13.195 211.556 28.205 1.00 103.68 308 HIS E O 1
ATOM 12489 N N . ASN E 1 309 ? -11.052 212.255 28.301 1.00 99.79 309 ASN E N 1
ATOM 12490 C CA . ASN E 1 309 ? -11.224 213.406 27.393 1.00 102.97 309 ASN E CA 1
ATOM 12491 C C . ASN E 1 309 ? -11.599 212.984 25.975 1.00 99.87 309 ASN E C 1
ATOM 12492 O O . ASN E 1 309 ? -12.259 213.736 25.265 1.00 102.84 309 ASN E O 1
ATOM 12497 N N . ILE E 1 310 ? -11.154 211.797 25.565 1.00 97.53 310 ILE E N 1
ATOM 12498 C CA . ILE E 1 310 ? -11.476 211.238 24.242 1.00 97.43 310 ILE E CA 1
ATOM 12499 C C . ILE E 1 310 ? -12.997 211.103 24.071 1.00 97.29 310 ILE E C 1
ATOM 12500 O O . ILE E 1 310 ? -13.551 211.525 23.049 1.00 96.55 310 ILE E O 1
ATOM 12505 N N . TYR E 1 311 ? -13.651 210.524 25.079 1.00 96.16 311 TYR E N 1
ATOM 12506 C CA . TYR E 1 311 ? -15.116 210.418 25.119 1.00 97.91 311 TYR E CA 1
ATOM 12507 C C . TYR E 1 311 ? -15.769 211.799 25.002 1.00 99.24 311 TYR E C 1
ATOM 12508 O O . TYR E 1 311 ? -16.621 212.017 24.136 1.00 97.82 311 TYR E O 1
ATOM 12517 N N . ASP E 1 312 ? -15.348 212.715 25.875 1.00 98.69 312 ASP E N 1
ATOM 12518 C CA . ASP E 1 312 ? -15.846 214.102 25.891 1.00 101.08 312 ASP E CA 1
ATOM 12519 C C . ASP E 1 312 ? -15.571 214.871 24.592 1.00 99.46 312 ASP E C 1
ATOM 12520 O O . ASP E 1 312 ? -16.460 215.544 24.067 1.00 103.20 312 ASP E O 1
ATOM 12525 N N . THR E 1 313 ? -14.338 214.773 24.101 1.00 96.86 313 THR E N 1
ATOM 12526 C CA . THR E 1 313 ? -13.902 215.444 22.869 1.00 95.35 313 THR E CA 1
ATOM 12527 C C . THR E 1 313 ? -14.693 214.984 21.644 1.00 95.46 313 THR E C 1
ATOM 12528 O O . THR E 1 313 ? -15.121 215.803 20.827 1.00 95.16 313 THR E O 1
ATOM 12532 N N . LEU E 1 314 ? -14.864 213.672 21.516 1.00 93.55 314 LEU E N 1
ATOM 12533 C CA . LEU E 1 314 ? -15.459 213.094 20.311 1.00 93.99 314 LEU E CA 1
ATOM 12534 C C . LEU E 1 314 ? -16.934 213.462 20.161 1.00 97.20 314 LEU E C 1
ATOM 12535 O O . LEU E 1 314 ? -17.359 213.877 19.083 1.00 100.48 314 LEU E O 1
ATOM 12540 N N . LEU E 1 315 ? -17.698 213.327 21.243 1.00 94.88 315 LEU E N 1
ATOM 12541 C CA . LEU E 1 315 ? -19.108 213.736 21.266 1.00 95.87 315 LEU E CA 1
ATOM 12542 C C . LEU E 1 315 ? -19.299 215.145 20.719 1.00 100.07 315 LEU E C 1
ATOM 12543 O O . LEU E 1 315 ? -20.210 215.401 19.930 1.00 107.39 315 LEU E O 1
ATOM 12548 N N . ALA E 1 316 ? -18.423 216.045 21.153 1.00 96.34 316 ALA E N 1
ATOM 12549 C CA . ALA E 1 316 ? -18.416 217.424 20.683 1.00 100.86 316 ALA E CA 1
ATOM 12550 C C . ALA E 1 316 ? -18.119 217.524 19.179 1.00 105.03 316 ALA E C 1
ATOM 12551 O O . ALA E 1 316 ? -18.774 218.291 18.471 1.00 106.34 316 ALA E O 1
ATOM 12553 N N . ILE E 1 317 ? -17.142 216.749 18.703 1.00 99.12 317 ILE E N 1
ATOM 12554 C CA . ILE E 1 317 ? -16.778 216.713 17.269 1.00 98.23 317 ILE E CA 1
ATOM 12555 C C . ILE E 1 317 ? -17.961 216.296 16.374 1.00 100.86 317 ILE E C 1
ATOM 12556 O O . ILE E 1 317 ? -18.151 216.855 15.287 1.00 100.03 317 ILE E O 1
ATOM 12561 N N . PHE E 1 318 ? -18.745 215.326 16.839 1.00 101.03 318 PHE E N 1
ATOM 12562 C CA . PHE E 1 318 ? -19.944 214.871 16.123 1.00 102.54 318 PHE E CA 1
ATOM 12563 C C . PHE E 1 318 ? -21.055 215.922 16.184 1.00 111.20 318 PHE E C 1
ATOM 12564 O O . PHE E 1 318 ? -21.707 216.205 15.175 1.00 114.41 318 PHE E O 1
ATOM 12572 N N . GLU E 1 319 ? -21.266 216.468 17.383 1.00 109.20 319 GLU E N 1
ATOM 12573 C CA . GLU E 1 319 ? -22.165 217.614 17.620 1.00 108.73 319 GLU E CA 1
ATOM 12574 C C . GLU E 1 319 ? -21.843 218.804 16.722 1.00 102.79 319 GLU E C 1
ATOM 12575 O O . GLU E 1 319 ? -22.731 219.371 16.083 1.00 102.70 319 GLU E O 1
ATOM 12581 N N . ILE E 1 320 ? -20.564 219.165 16.691 1.00 102.45 320 ILE E N 1
ATOM 12582 C CA . ILE E 1 320 ? -20.056 220.264 15.865 1.00 105.46 320 ILE E CA 1
ATOM 12583 C C . ILE E 1 320 ? -20.212 219.967 14.369 1.00 105.57 320 ILE E C 1
ATOM 12584 O O . ILE E 1 320 ? -20.644 220.834 13.600 1.00 111.40 320 ILE E O 1
ATOM 12589 N N . ALA E 1 321 ? -19.854 218.750 13.966 1.00 105.51 321 ALA E N 1
ATOM 12590 C CA . ALA E 1 321 ? -20.010 218.306 12.571 1.00 107.08 321 ALA E CA 1
ATOM 12591 C C . ALA E 1 321 ? -21.443 218.501 12.079 1.00 102.81 321 ALA E C 1
ATOM 12592 O O . ALA E 1 321 ? -21.676 219.052 11.008 1.00 102.56 321 ALA E O 1
ATOM 12594 N N . LYS E 1 322 ? -22.387 218.044 12.894 1.00 106.84 322 LYS E N 1
ATOM 12595 C CA . LYS E 1 322 ? -23.818 218.185 12.637 1.00 106.03 322 LYS E CA 1
ATOM 12596 C C . LYS E 1 322 ? -24.287 219.637 12.586 1.00 111.38 322 LYS E C 1
ATOM 12597 O O . LYS E 1 322 ? -24.937 220.042 11.622 1.00 121.38 322 LYS E O 1
ATOM 12603 N N . GLU E 1 323 ? -23.973 220.399 13.633 1.00 108.40 323 GLU E N 1
ATOM 12604 C CA . GLU E 1 323 ? -24.381 221.812 13.742 1.00 106.86 323 GLU E CA 1
ATOM 12605 C C . GLU E 1 323 ? -23.884 222.662 12.575 1.00 108.70 323 GLU E C 1
ATOM 12606 O O . GLU E 1 323 ? -24.648 223.427 11.985 1.00 109.80 323 GLU E O 1
ATOM 12612 N N . GLN E 1 324 ? -22.604 222.510 12.250 1.00 110.22 324 GLN E N 1
ATOM 12613 C CA . GLN E 1 324 ? -21.950 223.332 11.232 1.00 110.47 324 GLN E CA 1
ATOM 12614 C C . GLN E 1 324 ? -22.043 222.754 9.814 1.00 113.13 324 GLN E C 1
ATOM 12615 O O . GLN E 1 324 ? -21.615 223.406 8.864 1.00 117.80 324 GLN E O 1
ATOM 12621 N N . GLY E 1 325 ? -22.590 221.545 9.678 1.00 108.88 325 GLY E N 1
ATOM 12622 C CA . GLY E 1 325 ? -22.789 220.898 8.372 1.00 99.52 325 GLY E CA 1
ATOM 12623 C C . GLY E 1 325 ? -21.489 220.627 7.634 1.00 103.78 325 GLY E C 1
ATOM 12624 O O . GLY E 1 325 ? -21.321 221.044 6.495 1.00 104.91 325 GLY E O 1
ATOM 12625 N N . VAL E 1 326 ? -20.571 219.928 8.292 1.00 107.09 326 VAL E N 1
ATOM 12626 C CA . VAL E 1 326 ? -19.212 219.711 7.773 1.00 103.96 326 VAL E CA 1
ATOM 12627 C C . VAL E 1 326 ? -18.556 218.510 8.491 1.00 101.73 326 VAL E C 1
ATOM 12628 O O . VAL E 1 326 ? -19.002 218.097 9.564 1.00 97.76 326 VAL E O 1
ATOM 12632 N N . THR E 1 327 ? -17.506 217.960 7.880 1.00 103.03 327 THR E N 1
ATOM 12633 C CA . THR E 1 327 ? -16.860 216.703 8.315 1.00 102.37 327 THR E CA 1
ATOM 12634 C C . THR E 1 327 ? -16.301 216.718 9.747 1.00 104.82 327 THR E C 1
ATOM 12635 O O . THR E 1 327 ? -16.109 217.778 10.346 1.00 104.04 327 THR E O 1
ATOM 12639 N N . THR E 1 328 ? -16.040 215.520 10.267 1.00 106.99 328 THR E N 1
ATOM 12640 C CA . THR E 1 328 ? -15.443 215.337 11.597 1.00 106.39 328 THR E CA 1
ATOM 12641 C C . THR E 1 328 ? -14.015 215.880 11.672 1.00 107.22 328 THR E C 1
ATOM 12642 O O . THR E 1 328 ? -13.579 216.334 12.732 1.00 107.54 328 THR E O 1
ATOM 12646 N N . ASN E 1 329 ? -13.294 215.824 10.555 1.00 106.38 329 ASN E N 1
ATOM 12647 C CA . ASN E 1 329 ? -11.946 216.389 10.470 1.00 105.15 329 ASN E CA 1
ATOM 12648 C C . ASN E 1 329 ? -11.941 217.911 10.565 1.00 105.63 329 ASN E C 1
ATOM 12649 O O . ASN E 1 329 ? -11.147 218.485 11.316 1.00 108.35 329 ASN E O 1
ATOM 12654 N N . ASP E 1 330 ? -12.822 218.551 9.797 1.00 105.37 330 ASP E N 1
ATOM 12655 C CA . ASP E 1 330 ? -13.054 219.999 9.916 1.00 102.59 330 ASP E CA 1
ATOM 12656 C C . ASP E 1 330 ? -13.605 220.374 11.295 1.00 110.05 330 ASP E C 1
ATOM 12657 O O . ASP E 1 330 ? -13.261 221.425 11.838 1.00 106.61 330 ASP E O 1
ATOM 12662 N N . ALA E 1 331 ? -14.448 219.509 11.855 1.00 109.96 331 ALA E N 1
ATOM 12663 C CA . ALA E 1 331 ? -14.981 219.697 13.209 1.00 101.29 331 ALA E CA 1
ATOM 12664 C C . ALA E 1 331 ? -13.879 219.619 14.271 1.00 106.06 331 ALA E C 1
ATOM 12665 O O . ALA E 1 331 ? -13.827 220.446 15.179 1.00 109.10 331 ALA E O 1
ATOM 12667 N N . ALA E 1 332 ? -13.003 218.626 14.140 1.00 102.76 332 ALA E N 1
ATOM 12668 C CA . ALA E 1 332 ? -11.838 218.470 15.015 1.00 105.52 332 ALA E CA 1
ATOM 12669 C C . ALA E 1 332 ? -10.830 219.613 14.851 1.00 107.90 332 ALA E C 1
ATOM 12670 O O . ALA E 1 332 ? -10.142 219.980 15.804 1.00 110.45 332 ALA E O 1
ATOM 12672 N N . ARG E 1 333 ? -10.745 220.162 13.642 1.00 104.08 333 ARG E N 1
ATOM 12673 C CA . ARG E 1 333 ? -9.896 221.327 13.373 1.00 98.75 333 ARG E CA 1
ATOM 12674 C C . ARG E 1 333 ? -10.363 222.543 14.173 1.00 101.47 333 ARG E C 1
ATOM 12675 O O . ARG E 1 333 ? -9.591 223.108 14.947 1.00 103.95 333 ARG E O 1
ATOM 12683 N N . ARG E 1 334 ? -11.625 222.927 13.984 1.00 105.14 334 ARG E N 1
ATOM 12684 C CA . ARG E 1 334 ? -12.215 224.075 14.694 1.00 108.96 334 ARG E CA 1
ATOM 12685 C C . ARG E 1 334 ? -12.212 223.880 16.204 1.00 105.61 334 ARG E C 1
ATOM 12686 O O . ARG E 1 334 ? -11.939 224.818 16.949 1.00 103.84 334 ARG E O 1
ATOM 12694 N N . LEU E 1 335 ? -12.515 222.658 16.637 1.00 99.76 335 LEU E N 1
ATOM 12695 C CA . LEU E 1 335 ? -12.495 222.277 18.058 1.00 100.11 335 LEU E CA 1
ATOM 12696 C C . LEU E 1 335 ? -11.103 222.376 18.699 1.00 95.55 335 LEU E C 1
ATOM 12697 O O . LEU E 1 335 ? -10.980 222.693 19.886 1.00 95.19 335 LEU E O 1
ATOM 12702 N N . ALA E 1 336 ? -10.069 222.076 17.917 1.00 92.09 336 ALA E N 1
ATOM 12703 C CA . ALA E 1 336 ? -8.678 222.272 18.334 1.00 96.87 336 ALA E CA 1
ATOM 12704 C C . ALA E 1 336 ? -8.315 223.757 18.386 1.00 106.75 336 ALA E C 1
ATOM 12705 O O . ALA E 1 336 ? -7.759 224.239 19.380 1.00 105.90 336 ALA E O 1
ATOM 12707 N N . GLU E 1 337 ? -8.628 224.457 17.294 1.00 104.82 337 GLU E N 1
ATOM 12708 C CA . GLU E 1 337 ? -8.347 225.890 17.131 1.00 99.25 337 GLU E CA 1
ATOM 12709 C C . GLU E 1 337 ? -9.044 226.764 18.186 1.00 108.13 337 GLU E C 1
ATOM 12710 O O . GLU E 1 337 ? -8.414 227.636 18.795 1.00 111.02 337 GLU E O 1
ATOM 12716 N N . ASP E 1 338 ? -10.337 226.514 18.395 1.00 103.72 338 ASP E N 1
ATOM 12717 C CA . ASP E 1 338 ? -11.140 227.242 19.389 1.00 102.84 338 ASP E CA 1
ATOM 12718 C C . ASP E 1 338 ? -10.752 226.915 20.844 1.00 100.21 338 ASP E C 1
ATOM 12719 O O . ASP E 1 338 ? -11.072 227.682 21.754 1.00 110.35 338 ASP E O 1
ATOM 12724 N N . ARG E 1 339 ? -10.077 225.784 21.056 1.00 91.68 339 ARG E N 1
ATOM 12725 C CA . ARG E 1 339 ? -9.491 225.452 22.366 1.00 98.05 339 ARG E CA 1
ATOM 12726 C C . ARG E 1 339 ? -8.297 226.351 22.701 1.00 106.29 339 ARG E C 1
ATOM 12727 O O . ARG E 1 339 ? -8.272 226.999 23.749 1.00 110.79 339 ARG E O 1
ATOM 12735 N N . ILE E 1 340 ? -7.321 226.372 21.799 1.00 102.21 340 ILE E N 1
ATOM 12736 C CA . ILE E 1 340 ? -6.120 227.213 21.916 1.00 101.63 340 ILE E CA 1
ATOM 12737 C C . ILE E 1 340 ? -6.452 228.705 22.125 1.00 101.46 340 ILE E C 1
ATOM 12738 O O . ILE E 1 340 ? -5.856 229.363 22.981 1.00 104.30 340 ILE E O 1
ATOM 12743 N N . ASN E 1 341 ? -7.400 229.217 21.338 1.00 103.83 341 ASN E N 1
ATOM 12744 C CA . ASN E 1 341 ? -7.810 230.629 21.394 1.00 111.20 341 ASN E CA 1
ATOM 12745 C C . ASN E 1 341 ? -8.471 231.011 22.710 1.00 109.34 341 ASN E C 1
ATOM 12746 O O . ASN E 1 341 ? -8.228 232.095 23.245 1.00 116.69 341 ASN E O 1
ATOM 12751 N N . ASN E 1 342 ? -9.322 230.125 23.215 1.00 102.11 342 ASN E N 1
ATOM 12752 C CA . ASN E 1 342 ? -9.983 230.346 24.500 1.00 109.66 342 ASN E CA 1
ATOM 12753 C C . ASN E 1 342 ? -9.030 230.188 25.700 1.00 114.97 342 ASN E C 1
ATOM 12754 O O . ASN E 1 342 ? -9.271 230.764 26.766 1.00 121.97 342 ASN E O 1
ATOM 12759 N N . SER E 1 343 ? -7.948 229.426 25.511 1.00 108.40 343 SER E N 1
ATOM 12760 C CA . SER E 1 343 ? -6.908 229.236 26.536 1.00 107.66 343 SER E CA 1
ATOM 12761 C C . SER E 1 343 ? -5.915 230.408 26.677 1.00 101.19 343 SER E C 1
ATOM 12762 O O . SER E 1 343 ? -5.059 230.384 27.569 1.00 98.29 343 SER E O 1
ATOM 12765 N N . LYS E 1 344 ? -6.033 231.420 25.813 1.00 108.99 344 LYS E N 1
ATOM 12766 C CA . LYS E 1 344 ? -5.148 232.594 25.829 1.00 107.89 344 LYS E CA 1
ATOM 12767 C C . LYS E 1 344 ? -5.274 233.407 27.122 1.00 111.11 344 LYS E C 1
ATOM 12768 O O . LYS E 1 344 ? -4.262 233.808 27.703 1.00 111.23 344 LYS E O 1
ATOM 12774 N N . ARG E 1 345 ? -6.513 233.636 27.560 1.00 110.22 345 ARG E N 1
ATOM 12775 C CA . ARG E 1 345 ? -6.796 234.385 28.797 1.00 111.50 345 ARG E CA 1
ATOM 12776 C C . ARG E 1 345 ? -6.245 233.734 30.078 1.00 112.07 345 ARG E C 1
ATOM 12777 O O . ARG E 1 345 ? -5.874 234.431 31.024 1.00 97.90 345 ARG E O 1
ATOM 12785 N N . SER E 1 346 ? -6.195 232.404 30.099 1.00 117.93 346 SER E N 1
ATOM 12786 C CA . SER E 1 346 ? -5.783 231.661 31.289 1.00 117.19 346 SER E CA 1
ATOM 12787 C C . SER E 1 346 ? -4.268 231.667 31.470 1.00 121.00 346 SER E C 1
ATOM 12788 O O . SER E 1 346 ? -3.518 231.775 30.497 1.00 117.35 346 SER E O 1
ATOM 12791 N N . LYS E 1 347 ? -3.841 231.550 32.727 1.00 121.34 347 LYS E N 1
ATOM 12792 C CA . LYS E 1 347 ? -2.430 231.369 33.078 1.00 118.01 347 LYS E CA 1
ATOM 12793 C C . LYS E 1 347 ? -2.262 230.023 33.767 1.00 112.69 347 LYS E C 1
ATOM 12794 O O . LYS E 1 347 ? -1.155 229.639 34.138 1.00 113.26 347 LYS E O 1
ATOM 12800 N N . LEU F 1 3 ? 7.308 118.241 90.436 1.00 102.02 3 LEU F N 1
ATOM 12801 C CA . LEU F 1 3 ? 7.093 117.413 89.190 1.00 101.45 3 LEU F CA 1
ATOM 12802 C C . LEU F 1 3 ? 6.963 118.178 87.861 1.00 95.20 3 LEU F C 1
ATOM 12803 O O . LEU F 1 3 ? 7.198 117.605 86.802 1.00 96.19 3 LEU F O 1
ATOM 12808 N N . PHE F 1 4 ? 6.569 119.448 87.899 1.00 98.59 4 PHE F N 1
ATOM 12809 C CA . PHE F 1 4 ? 6.510 120.275 86.681 1.00 98.42 4 PHE F CA 1
ATOM 12810 C C . PHE F 1 4 ? 7.813 120.274 85.877 1.00 101.93 4 PHE F C 1
ATOM 12811 O O . PHE F 1 4 ? 7.779 120.305 84.650 1.00 98.15 4 PHE F O 1
ATOM 12819 N N . GLU F 1 5 ? 8.947 120.224 86.574 1.00 104.74 5 GLU F N 1
ATOM 12820 C CA . GLU F 1 5 ? 10.261 120.153 85.929 1.00 106.25 5 GLU F CA 1
ATOM 12821 C C . GLU F 1 5 ? 10.350 118.916 85.041 1.00 109.37 5 GLU F C 1
ATOM 12822 O O . GLU F 1 5 ? 10.737 119.019 83.879 1.00 107.76 5 GLU F O 1
ATOM 12828 N N . THR F 1 6 ? 9.976 117.763 85.597 1.00 112.22 6 THR F N 1
ATOM 12829 C CA . THR F 1 6 ? 9.941 116.497 84.840 1.00 106.57 6 THR F CA 1
ATOM 12830 C C . THR F 1 6 ? 8.765 116.394 83.839 1.00 103.77 6 THR F C 1
ATOM 12831 O O . THR F 1 6 ? 8.908 115.756 82.789 1.00 107.70 6 THR F O 1
ATOM 12835 N N . VAL F 1 7 ? 7.624 117.014 84.153 1.00 98.72 7 VAL F N 1
ATOM 12836 C CA . VAL F 1 7 ? 6.445 117.008 83.253 1.00 95.85 7 VAL F CA 1
ATOM 12837 C C . VAL F 1 7 ? 6.650 117.849 81.982 1.00 100.96 7 VAL F C 1
ATOM 12838 O O . VAL F 1 7 ? 6.202 117.459 80.905 1.00 100.19 7 VAL F O 1
ATOM 12842 N N . ARG F 1 8 ? 7.303 119.001 82.123 1.00 106.57 8 ARG F N 1
ATOM 12843 C CA . ARG F 1 8 ? 7.594 119.901 80.996 1.00 102.24 8 ARG F CA 1
ATOM 12844 C C . ARG F 1 8 ? 8.464 119.234 79.935 1.00 103.48 8 ARG F C 1
ATOM 12845 O O . ARG F 1 8 ? 8.206 119.362 78.737 1.00 106.48 8 ARG F O 1
ATOM 12853 N N . GLU F 1 9 ? 9.512 118.560 80.400 1.00 108.82 9 GLU F N 1
ATOM 12854 C CA . GLU F 1 9 ? 10.424 117.792 79.530 1.00 112.27 9 GLU F CA 1
ATOM 12855 C C . GLU F 1 9 ? 9.763 116.592 78.838 1.00 107.26 9 GLU F C 1
ATOM 12856 O O . GLU F 1 9 ? 10.072 116.306 77.681 1.00 108.78 9 GLU F O 1
ATOM 12862 N N . MET F 1 10 ? 8.858 115.908 79.535 1.00 96.92 10 MET F N 1
ATOM 12863 C CA . MET F 1 10 ? 8.107 114.775 78.961 1.00 101.10 10 MET F CA 1
ATOM 12864 C C . MET F 1 10 ? 6.856 115.180 78.171 1.00 99.80 10 MET F C 1
ATOM 12865 O O . MET F 1 10 ? 6.383 114.410 77.335 1.00 96.36 10 MET F O 1
ATOM 12870 N N . GLY F 1 11 ? 6.305 116.354 78.472 1.00 99.36 11 GLY F N 1
ATOM 12871 C CA . GLY F 1 11 ? 5.180 116.932 77.723 1.00 93.29 11 GLY F CA 1
ATOM 12872 C C . GLY F 1 11 ? 3.781 116.436 78.066 1.00 87.44 11 GLY F C 1
ATOM 12873 O O . GLY F 1 11 ? 2.907 116.399 77.194 1.00 83.85 11 GLY F O 1
ATOM 12874 N N . HIS F 1 12 ? 3.562 116.071 79.329 1.00 83.37 12 HIS F N 1
ATOM 12875 C CA . HIS F 1 12 ? 2.245 115.584 79.791 1.00 86.21 12 HIS F CA 1
ATOM 12876 C C . HIS F 1 12 ? 1.232 116.740 79.911 1.00 81.39 12 HIS F C 1
ATOM 12877 O O . HIS F 1 12 ? 1.604 117.869 80.239 1.00 83.82 12 HIS F O 1
ATOM 12884 N N . GLU F 1 13 ? -0.039 116.436 79.638 1.00 82.42 13 GLU F N 1
ATOM 12885 C CA . GLU F 1 13 ? -1.141 117.401 79.754 1.00 77.61 13 GLU F CA 1
ATOM 12886 C C . GLU F 1 13 ? -1.606 117.578 81.193 1.00 80.36 13 GLU F C 1
ATOM 12887 O O . GLU F 1 13 ? -1.730 118.705 81.672 1.00 84.80 13 GLU F O 1
ATOM 12893 N N . GLN F 1 14 ? -1.885 116.460 81.860 1.00 85.53 14 GLN F N 1
ATOM 12894 C CA . GLN F 1 14 ? -2.385 116.457 83.245 1.00 85.99 14 GLN F CA 1
ATOM 12895 C C . GLN F 1 14 ? -1.924 115.248 84.061 1.00 86.09 14 GLN F C 1
ATOM 12896 O O . GLN F 1 14 ? -1.543 114.215 83.507 1.00 90.37 14 GLN F O 1
ATOM 12902 N N . VAL F 1 15 ? -1.990 115.397 85.383 1.00 80.11 15 VAL F N 1
ATOM 12903 C CA . VAL F 1 15 ? -1.774 114.300 86.327 1.00 81.42 15 VAL F CA 1
ATOM 12904 C C . VAL F 1 15 ? -2.695 114.501 87.542 1.00 83.15 15 VAL F C 1
ATOM 12905 O O . VAL F 1 15 ? -2.489 115.419 88.338 1.00 84.44 15 VAL F O 1
ATOM 12909 N N . LEU F 1 16 ? -3.688 113.622 87.684 1.00 78.73 16 LEU F N 1
ATOM 12910 C CA . LEU F 1 16 ? -4.680 113.696 88.767 1.00 80.31 16 LEU F CA 1
ATOM 12911 C C . LEU F 1 16 ? -4.331 112.782 89.953 1.00 84.73 16 LEU F C 1
ATOM 12912 O O . LEU F 1 16 ? -3.995 111.620 89.754 1.00 88.69 16 LEU F O 1
ATOM 12917 N N . PHE F 1 17 ? -4.433 113.312 91.173 1.00 90.46 17 PHE F N 1
ATOM 12918 C CA . PHE F 1 17 ? -4.135 112.563 92.405 1.00 89.14 17 PHE F CA 1
ATOM 12919 C C . PHE F 1 17 ? -5.415 112.320 93.196 1.00 86.26 17 PHE F C 1
ATOM 12920 O O . PHE F 1 17 ? -5.707 113.006 94.186 1.00 89.33 17 PHE F O 1
ATOM 12928 N N . CYS F 1 18 ? -6.165 111.320 92.751 1.00 87.04 18 CYS F N 1
ATOM 12929 C CA . CYS F 1 18 ? -7.451 110.981 93.347 1.00 88.91 18 CYS F CA 1
ATOM 12930 C C . CYS F 1 18 ? -7.295 110.288 94.705 1.00 91.66 18 CYS F C 1
ATOM 12931 O O . CYS F 1 18 ? -6.333 109.547 94.930 1.00 98.52 18 CYS F O 1
ATOM 12934 N N . HIS F 1 19 ? -8.253 110.536 95.596 1.00 90.41 19 HIS F N 1
ATOM 12935 C CA . HIS F 1 19 ? -8.197 110.041 96.976 1.00 93.35 19 HIS F CA 1
ATOM 12936 C C . HIS F 1 19 ? -9.593 109.956 97.605 1.00 96.15 19 HIS F C 1
ATOM 12937 O O . HIS F 1 19 ? -10.489 110.742 97.294 1.00 97.30 19 HIS F O 1
ATOM 12944 N N . SER F 1 20 ? -9.741 109.006 98.522 1.00 93.16 20 SER F N 1
ATOM 12945 C CA . SER F 1 20 ? -10.941 108.880 99.347 1.00 97.76 20 SER F CA 1
ATOM 12946 C C . SER F 1 20 ? -10.576 108.186 100.659 1.00 95.65 20 SER F C 1
ATOM 12947 O O . SER F 1 20 ? -9.503 107.586 100.767 1.00 92.47 20 SER F O 1
ATOM 12950 N N . LYS F 1 21 ? -11.456 108.292 101.653 1.00 96.39 21 LYS F N 1
ATOM 12951 C CA . LYS F 1 21 ? -11.205 107.708 102.981 1.00 91.64 21 LYS F CA 1
ATOM 12952 C C . LYS F 1 21 ? -12.040 106.472 103.314 1.00 97.49 21 LYS F C 1
ATOM 12953 O O . LYS F 1 21 ? -11.540 105.563 103.976 1.00 94.71 21 LYS F O 1
ATOM 12959 N N . ASN F 1 22 ? -13.301 106.441 102.880 1.00 100.84 22 ASN F N 1
ATOM 12960 C CA . ASN F 1 22 ? -14.147 105.247 103.063 1.00 99.33 22 ASN F CA 1
ATOM 12961 C C . ASN F 1 22 ? -13.636 103.988 102.333 1.00 107.87 22 ASN F C 1
ATOM 12962 O O . ASN F 1 22 ? -13.753 102.889 102.882 1.00 112.95 22 ASN F O 1
ATOM 12967 N N . PRO F 1 23 ? -13.070 104.137 101.111 1.00 104.14 23 PRO F N 1
ATOM 12968 C CA . PRO F 1 23 ? -12.588 102.961 100.410 1.00 93.58 23 PRO F CA 1
ATOM 12969 C C . PRO F 1 23 ? -11.066 102.781 100.443 1.00 99.30 23 PRO F C 1
ATOM 12970 O O . PRO F 1 23 ? -10.571 101.854 99.807 1.00 103.94 23 PRO F O 1
ATOM 12974 N N . GLU F 1 24 ? -10.347 103.629 101.190 1.00 96.29 24 GLU F N 1
ATOM 12975 C CA . GLU F 1 24 ? -8.879 103.562 101.298 1.00 97.60 24 GLU F CA 1
ATOM 12976 C C . GLU F 1 24 ? -8.264 103.527 99.887 1.00 99.26 24 GLU F C 1
ATOM 12977 O O . GLU F 1 24 ? -7.586 102.566 99.506 1.00 102.45 24 GLU F O 1
ATOM 12983 N N . ILE F 1 25 ? -8.553 104.559 99.095 1.00 95.11 25 ILE F N 1
ATOM 12984 C CA . ILE F 1 25 ? -8.004 104.648 97.735 1.00 91.07 25 ILE F CA 1
ATOM 12985 C C . ILE F 1 25 ? -6.911 105.713 97.637 1.00 94.96 25 ILE F C 1
ATOM 12986 O O . ILE F 1 25 ? -7.076 106.845 98.106 1.00 96.39 25 ILE F O 1
ATOM 12991 N N . LYS F 1 26 ? -5.786 105.303 97.049 1.00 99.72 26 LYS F N 1
ATOM 12992 C CA . LYS F 1 26 ? -4.728 106.198 96.588 1.00 97.07 26 LYS F CA 1
ATOM 12993 C C . LYS F 1 26 ? -4.510 105.895 95.105 1.00 89.02 26 LYS F C 1
ATOM 12994 O O . LYS F 1 26 ? -3.962 104.844 94.762 1.00 92.33 26 LYS F O 1
ATOM 13000 N N . ALA F 1 27 ? -4.946 106.810 94.235 1.00 84.09 27 ALA F N 1
ATOM 13001 C CA . ALA F 1 27 ? -4.959 106.585 92.771 1.00 81.40 27 ALA F CA 1
ATOM 13002 C C . ALA F 1 27 ? -4.418 107.775 91.971 1.00 80.85 27 ALA F C 1
ATOM 13003 O O . ALA F 1 27 ? -4.731 108.925 92.279 1.00 84.05 27 ALA F O 1
ATOM 13005 N N . ILE F 1 28 ? -3.628 107.478 90.934 1.00 76.92 28 ILE F N 1
ATOM 13006 C CA . ILE F 1 28 ? -3.047 108.491 90.041 1.00 77.16 28 ILE F CA 1
ATOM 13007 C C . ILE F 1 28 ? -3.386 108.200 88.574 1.00 81.87 28 ILE F C 1
ATOM 13008 O O . ILE F 1 28 ? -2.765 107.340 87.948 1.00 80.74 28 ILE F O 1
ATOM 13013 N N . ILE F 1 29 ? -4.358 108.935 88.036 1.00 82.82 29 ILE F N 1
ATOM 13014 C CA . ILE F 1 29 ? -4.614 108.960 86.591 1.00 81.67 29 ILE F CA 1
ATOM 13015 C C . ILE F 1 29 ? -3.688 110.010 85.962 1.00 79.81 29 ILE F C 1
ATOM 13016 O O . ILE F 1 29 ? -3.745 111.187 86.324 1.00 85.94 29 ILE F O 1
ATOM 13021 N N . ALA F 1 30 ? -2.850 109.567 85.022 1.00 75.64 30 ALA F N 1
ATOM 13022 C CA . ALA F 1 30 ? -1.874 110.422 84.339 1.00 77.15 30 ALA F CA 1
ATOM 13023 C C . ALA F 1 30 ? -2.141 110.413 82.846 1.00 79.26 30 ALA F C 1
ATOM 13024 O O . ALA F 1 30 ? -2.122 109.361 82.223 1.00 84.69 30 ALA F O 1
ATOM 13026 N N . ILE F 1 31 ? -2.366 111.601 82.287 1.00 79.01 31 ILE F N 1
ATOM 13027 C CA . ILE F 1 31 ? -2.747 111.784 80.885 1.00 79.47 31 ILE F CA 1
ATOM 13028 C C . ILE F 1 31 ? -1.646 112.567 80.160 1.00 88.24 31 ILE F C 1
ATOM 13029 O O . ILE F 1 31 ? -1.280 113.666 80.587 1.00 82.84 31 ILE F O 1
ATOM 13034 N N . HIS F 1 32 ? -1.133 111.986 79.071 1.00 90.69 32 HIS F N 1
ATOM 13035 C CA . HIS F 1 32 ? -0.038 112.568 78.279 1.00 82.44 32 HIS F CA 1
ATOM 13036 C C . HIS F 1 32 ? -0.532 113.489 77.159 1.00 89.66 32 HIS F C 1
ATOM 13037 O O . HIS F 1 32 ? 0.027 114.572 76.964 1.00 95.64 32 HIS F O 1
ATOM 13044 N N . ASP F 1 33 ? -1.550 113.047 76.419 1.00 91.70 33 ASP F N 1
ATOM 13045 C CA . ASP F 1 33 ? -2.124 113.834 75.314 1.00 94.09 33 ASP F CA 1
ATOM 13046 C C . ASP F 1 33 ? -3.592 113.499 75.061 1.00 91.09 33 ASP F C 1
ATOM 13047 O O . ASP F 1 33 ? -4.079 112.433 75.444 1.00 94.50 33 ASP F O 1
ATOM 13052 N N . THR F 1 34 ? -4.278 114.436 74.410 1.00 97.57 34 THR F N 1
ATOM 13053 C CA . THR F 1 34 ? -5.674 114.272 73.975 1.00 94.16 34 THR F CA 1
ATOM 13054 C C . THR F 1 34 ? -5.839 114.760 72.519 1.00 95.56 34 THR F C 1
ATOM 13055 O O . THR F 1 34 ? -6.947 115.063 72.071 1.00 98.88 34 THR F O 1
ATOM 13059 N N . THR F 1 35 ? -4.742 114.785 71.764 1.00 86.89 35 THR F N 1
ATOM 13060 C CA . THR F 1 35 ? -4.732 115.464 70.469 1.00 83.39 35 THR F CA 1
ATOM 13061 C C . THR F 1 35 ? -5.594 114.755 69.425 1.00 82.56 35 THR F C 1
ATOM 13062 O O . THR F 1 35 ? -6.335 115.413 68.693 1.00 89.88 35 THR F O 1
ATOM 13066 N N . LEU F 1 36 ? -5.498 113.428 69.370 1.00 82.98 36 LEU F N 1
ATOM 13067 C CA . LEU F 1 36 ? -6.164 112.629 68.321 1.00 82.40 36 LEU F CA 1
ATOM 13068 C C . LEU F 1 36 ? -7.510 112.069 68.770 1.00 86.55 36 LEU F C 1
ATOM 13069 O O . LEU F 1 36 ? -8.366 111.738 67.944 1.00 90.78 36 LEU F O 1
ATOM 13074 N N . GLY F 1 37 ? -7.680 111.955 70.080 1.00 85.79 37 GLY F N 1
ATOM 13075 C CA . GLY F 1 37 ? -8.965 111.604 70.669 1.00 89.35 37 GLY F CA 1
ATOM 13076 C C . GLY F 1 37 ? -8.831 111.563 72.177 1.00 89.41 37 GLY F C 1
ATOM 13077 O O . GLY F 1 37 ? -7.931 112.198 72.722 1.00 91.24 37 GLY F O 1
ATOM 13078 N N . PRO F 1 38 ? -9.714 110.818 72.864 1.00 82.25 38 PRO F N 1
ATOM 13079 C CA . PRO F 1 38 ? -9.585 110.686 74.308 1.00 79.22 38 PRO F CA 1
ATOM 13080 C C . PRO F 1 38 ? -8.440 109.747 74.680 1.00 83.98 38 PRO F C 1
ATOM 13081 O O . PRO F 1 38 ? -8.210 108.749 73.995 1.00 81.27 38 PRO F O 1
ATOM 13085 N N . ALA F 1 39 ? -7.727 110.082 75.752 1.00 88.63 39 ALA F N 1
ATOM 13086 C CA . ALA F 1 39 ? -6.596 109.285 76.216 1.00 86.71 39 ALA F CA 1
ATOM 13087 C C . ALA F 1 39 ? -7.046 107.891 76.619 1.00 87.49 39 ALA F C 1
ATOM 13088 O O . ALA F 1 39 ? -7.994 107.742 77.390 1.00 84.89 39 ALA F O 1
ATOM 13090 N N . MET F 1 40 ? -6.370 106.884 76.072 1.00 90.69 40 MET F N 1
ATOM 13091 C CA . MET F 1 40 ? -6.625 105.478 76.396 1.00 86.64 40 MET F CA 1
ATOM 13092 C C . MET F 1 40 ? -5.495 104.941 77.264 1.00 87.18 40 MET F C 1
ATOM 13093 O O . MET F 1 40 ? -4.331 105.194 76.977 1.00 93.69 40 MET F O 1
ATOM 13098 N N . GLY F 1 41 ? -5.822 104.207 78.319 1.00 88.65 41 GLY F N 1
ATOM 13099 C CA . GLY F 1 41 ? -4.781 103.789 79.261 1.00 93.89 41 GLY F CA 1
ATOM 13100 C C . GLY F 1 41 ? -5.185 102.812 80.339 1.00 94.23 41 GLY F C 1
ATOM 13101 O O . GLY F 1 41 ? -6.131 103.051 81.071 1.00 93.74 41 GLY F O 1
ATOM 13102 N N . ALA F 1 42 ? -4.419 101.736 80.470 1.00 92.38 42 ALA F N 1
ATOM 13103 C CA . ALA F 1 42 ? -4.805 100.628 81.327 1.00 91.26 42 ALA F CA 1
ATOM 13104 C C . ALA F 1 42 ? -4.554 100.884 82.815 1.00 91.54 42 ALA F C 1
ATOM 13105 O O . ALA F 1 42 ? -3.624 101.599 83.184 1.00 92.93 42 ALA F O 1
ATOM 13107 N N . THR F 1 43 ? -5.406 100.297 83.655 1.00 88.94 43 THR F N 1
ATOM 13108 C CA . THR F 1 43 ? -5.342 100.468 85.107 1.00 90.26 43 THR F CA 1
ATOM 13109 C C . THR F 1 43 ? -4.441 99.401 85.734 1.00 85.65 43 THR F C 1
ATOM 13110 O O . THR F 1 43 ? -4.708 98.209 85.607 1.00 92.34 43 THR F O 1
ATOM 13114 N N . ARG F 1 44 ? -3.394 99.850 86.420 1.00 81.32 44 ARG F N 1
ATOM 13115 C CA . ARG F 1 44 ? -2.488 98.984 87.159 1.00 78.07 44 ARG F CA 1
ATOM 13116 C C . ARG F 1 44 ? -2.781 99.194 88.622 1.00 79.64 44 ARG F C 1
ATOM 13117 O O . ARG F 1 44 ? -3.327 100.234 88.992 1.00 89.08 44 ARG F O 1
ATOM 13125 N N . ILE F 1 45 ? -2.446 98.206 89.451 1.00 83.95 45 ILE F N 1
ATOM 13126 C CA . ILE F 1 45 ? -2.535 98.358 90.922 1.00 84.14 45 ILE F CA 1
ATOM 13127 C C . ILE F 1 45 ? -1.366 97.641 91.618 1.00 86.90 45 ILE F C 1
ATOM 13128 O O . ILE F 1 45 ? -1.417 96.444 91.889 1.00 90.71 45 ILE F O 1
ATOM 13133 N N . LEU F 1 46 ? -0.297 98.392 91.873 1.00 90.49 46 LEU F N 1
ATOM 13134 C CA . LEU F 1 46 ? 0.932 97.853 92.467 1.00 84.65 46 LEU F CA 1
ATOM 13135 C C . LEU F 1 46 ? 1.221 98.561 93.788 1.00 90.39 46 LEU F C 1
ATOM 13136 O O . LEU F 1 46 ? 0.958 99.753 93.913 1.00 95.62 46 LEU F O 1
ATOM 13141 N N . PRO F 1 47 ? 1.777 97.840 94.777 1.00 91.14 47 PRO F N 1
ATOM 13142 C CA . PRO F 1 47 ? 2.101 98.484 96.036 1.00 94.79 47 PRO F CA 1
ATOM 13143 C C . PRO F 1 47 ? 3.462 99.148 95.893 1.00 99.95 47 PRO F C 1
ATOM 13144 O O . PRO F 1 47 ? 4.491 98.570 96.262 1.00 99.48 47 PRO F O 1
ATOM 13148 N N . TYR F 1 48 ? 3.457 100.352 95.330 1.00 96.17 48 TYR F N 1
ATOM 13149 C CA . TYR F 1 48 ? 4.699 101.068 95.054 1.00 94.08 48 TYR F CA 1
ATOM 13150 C C . TYR F 1 48 ? 5.424 101.366 96.353 1.00 92.20 48 TYR F C 1
ATOM 13151 O O . TYR F 1 48 ? 4.798 101.626 97.380 1.00 91.52 48 TYR F O 1
ATOM 13160 N N . ILE F 1 49 ? 6.748 101.308 96.291 1.00 91.60 49 ILE F N 1
ATOM 13161 C CA . ILE F 1 49 ? 7.593 101.594 97.448 1.00 94.94 49 ILE F CA 1
ATOM 13162 C C . ILE F 1 49 ? 7.492 103.049 97.911 1.00 102.06 49 ILE F C 1
ATOM 13163 O O . ILE F 1 49 ? 7.678 103.348 99.088 1.00 99.56 49 ILE F O 1
ATOM 13168 N N . ASN F 1 50 ? 7.188 103.937 96.970 1.00 108.57 50 ASN F N 1
ATOM 13169 C CA . ASN F 1 50 ? 7.194 105.368 97.201 1.00 106.85 50 ASN F CA 1
ATOM 13170 C C . ASN F 1 50 ? 6.135 106.054 96.335 1.00 102.35 50 ASN F C 1
ATOM 13171 O O . ASN F 1 50 ? 5.694 105.508 95.321 1.00 97.17 50 ASN F O 1
ATOM 13176 N N . GLU F 1 51 ? 5.735 107.252 96.749 1.00 100.13 51 GLU F N 1
ATOM 13177 C CA . GLU F 1 51 ? 4.789 108.071 95.989 1.00 94.53 51 GLU F CA 1
ATOM 13178 C C . GLU F 1 51 ? 5.408 108.397 94.638 1.00 95.91 51 GLU F C 1
ATOM 13179 O O . GLU F 1 51 ? 4.813 108.122 93.602 1.00 96.39 51 GLU F O 1
ATOM 13185 N N . GLU F 1 52 ? 6.628 108.937 94.677 1.00 94.87 52 GLU F N 1
ATOM 13186 C CA . GLU F 1 52 ? 7.438 109.233 93.481 1.00 92.20 52 GLU F CA 1
ATOM 13187 C C . GLU F 1 52 ? 7.609 108.049 92.506 1.00 92.78 52 GLU F C 1
ATOM 13188 O O . GLU F 1 52 ? 7.730 108.249 91.294 1.00 91.11 52 GLU F O 1
ATOM 13194 N N . ALA F 1 53 ? 7.641 106.831 93.042 1.00 89.66 53 ALA F N 1
ATOM 13195 C CA . ALA F 1 53 ? 7.715 105.617 92.227 1.00 93.27 53 ALA F CA 1
ATOM 13196 C C . ALA F 1 53 ? 6.448 105.413 91.389 1.00 92.06 53 ALA F C 1
ATOM 13197 O O . ALA F 1 53 ? 6.537 105.152 90.190 1.00 93.78 53 ALA F O 1
ATOM 13199 N N . ALA F 1 54 ? 5.282 105.537 92.027 1.00 92.39 54 ALA F N 1
ATOM 13200 C CA . ALA F 1 54 ? 3.987 105.435 91.340 1.00 90.58 54 ALA F CA 1
ATOM 13201 C C . ALA F 1 54 ? 3.871 106.457 90.217 1.00 95.07 54 ALA F C 1
ATOM 13202 O O . ALA F 1 54 ? 3.367 106.145 89.137 1.00 101.38 54 ALA F O 1
ATOM 13204 N N . LEU F 1 55 ? 4.351 107.670 90.482 1.00 95.40 55 LEU F N 1
ATOM 13205 C CA . LEU F 1 55 ? 4.349 108.750 89.487 1.00 95.41 55 LEU F CA 1
ATOM 13206 C C . LEU F 1 55 ? 5.094 108.354 88.213 1.00 92.11 55 LEU F C 1
ATOM 13207 O O . LEU F 1 55 ? 4.556 108.476 87.114 1.00 93.01 55 LEU F O 1
ATOM 13212 N N . LYS F 1 56 ? 6.325 107.875 88.375 1.00 88.48 56 LYS F N 1
ATOM 13213 C CA . LYS F 1 56 ? 7.169 107.500 87.236 1.00 92.56 56 LYS F CA 1
ATOM 13214 C C . LYS F 1 56 ? 6.553 106.392 86.382 1.00 93.34 56 LYS F C 1
ATOM 13215 O O . LYS F 1 56 ? 6.683 106.412 85.154 1.00 96.77 56 LYS F O 1
ATOM 13221 N N . ASP F 1 57 ? 5.876 105.442 87.025 1.00 89.03 57 ASP F N 1
ATOM 13222 C CA . ASP F 1 57 ? 5.149 104.392 86.300 1.00 90.44 57 ASP F CA 1
ATOM 13223 C C . ASP F 1 57 ? 3.883 104.945 85.619 1.00 98.72 57 ASP F C 1
ATOM 13224 O O . ASP F 1 57 ? 3.538 104.522 84.515 1.00 104.25 57 ASP F O 1
ATOM 13229 N N . ALA F 1 58 ? 3.205 105.887 86.276 1.00 93.90 58 ALA F N 1
ATOM 13230 C CA . ALA F 1 58 ? 2.065 106.603 85.676 1.00 87.96 58 ALA F CA 1
ATOM 13231 C C . ALA F 1 58 ? 2.487 107.480 84.487 1.00 85.37 58 ALA F C 1
ATOM 13232 O O . ALA F 1 58 ? 1.790 107.539 83.475 1.00 92.46 58 ALA F O 1
ATOM 13234 N N . LEU F 1 59 ? 3.625 108.155 84.637 1.00 86.49 59 LEU F N 1
ATOM 13235 C CA . LEU F 1 59 ? 4.188 109.017 83.593 1.00 90.19 59 LEU F CA 1
ATOM 13236 C C . LEU F 1 59 ? 4.750 108.226 82.413 1.00 92.69 59 LEU F C 1
ATOM 13237 O O . LEU F 1 59 ? 4.384 108.490 81.265 1.00 96.65 59 LEU F O 1
ATOM 13242 N N . ARG F 1 60 ? 5.627 107.261 82.697 1.00 90.47 60 ARG F N 1
ATOM 13243 C CA . ARG F 1 60 ? 6.334 106.508 81.643 1.00 92.08 60 ARG F CA 1
ATOM 13244 C C . ARG F 1 60 ? 5.381 105.799 80.663 1.00 93.08 60 ARG F C 1
ATOM 13245 O O . ARG F 1 60 ? 5.571 105.866 79.447 1.00 93.85 60 ARG F O 1
ATOM 13253 N N . LEU F 1 61 ? 4.356 105.146 81.203 1.00 88.49 61 LEU F N 1
ATOM 13254 C CA . LEU F 1 61 ? 3.460 104.295 80.418 1.00 91.26 61 LEU F CA 1
ATOM 13255 C C . LEU F 1 61 ? 2.436 105.106 79.635 1.00 91.39 61 LEU F C 1
ATOM 13256 O O . LEU F 1 61 ? 2.116 104.759 78.496 1.00 90.67 61 LEU F O 1
ATOM 13261 N N . SER F 1 62 ? 1.928 106.176 80.244 1.00 90.89 62 SER F N 1
ATOM 13262 C CA . SER F 1 62 ? 1.019 107.114 79.568 1.00 88.29 62 SER F CA 1
ATOM 13263 C C . SER F 1 62 ? 1.669 107.750 78.341 1.00 86.39 62 SER F C 1
ATOM 13264 O O . SER F 1 62 ? 1.015 107.910 77.312 1.00 85.47 62 SER F O 1
ATOM 13267 N N . ARG F 1 63 ? 2.951 108.100 78.459 1.00 93.08 63 ARG F N 1
ATOM 13268 C CA . ARG F 1 63 ? 3.750 108.562 77.313 1.00 96.62 63 ARG F CA 1
ATOM 13269 C C . ARG F 1 63 ? 3.838 107.502 76.206 1.00 97.47 63 ARG F C 1
ATOM 13270 O O . ARG F 1 63 ? 3.683 107.819 75.027 1.00 94.24 63 ARG F O 1
ATOM 13278 N N . GLY F 1 64 ? 4.104 106.257 76.594 1.00 96.26 64 GLY F N 1
ATOM 13279 C CA . GLY F 1 64 ? 4.183 105.141 75.645 1.00 99.15 64 GLY F CA 1
ATOM 13280 C C . GLY F 1 64 ? 2.934 104.970 74.795 1.00 96.91 64 GLY F C 1
ATOM 13281 O O . GLY F 1 64 ? 3.020 104.808 73.571 1.00 103.39 64 GLY F O 1
ATOM 13282 N N . MET F 1 65 ? 1.777 105.040 75.449 1.00 91.24 65 MET F N 1
ATOM 13283 C CA . MET F 1 65 ? 0.485 104.822 74.792 1.00 89.85 65 MET F CA 1
ATOM 13284 C C . MET F 1 65 ? 0.163 105.895 73.753 1.00 88.40 65 MET F C 1
ATOM 13285 O O . MET F 1 65 ? -0.509 105.612 72.765 1.00 88.62 65 MET F O 1
ATOM 13290 N N . THR F 1 66 ? 0.626 107.122 73.996 1.00 89.96 66 THR F N 1
ATOM 13291 C CA . THR F 1 66 ? 0.572 108.199 72.998 1.00 91.91 66 THR F CA 1
ATOM 13292 C C . THR F 1 66 ? 1.263 107.779 71.700 1.00 94.01 66 THR F C 1
ATOM 13293 O O . THR F 1 66 ? 0.762 108.049 70.602 1.00 94.28 66 THR F O 1
ATOM 13297 N N . TYR F 1 67 ? 2.423 107.142 71.852 1.00 97.00 67 TYR F N 1
ATOM 13298 C CA . TYR F 1 67 ? 3.232 106.682 70.721 1.00 95.97 67 TYR F CA 1
ATOM 13299 C C . TYR F 1 67 ? 2.684 105.383 70.133 1.00 98.15 67 TYR F C 1
ATOM 13300 O O . TYR F 1 67 ? 2.722 105.186 68.918 1.00 101.17 67 TYR F O 1
ATOM 13309 N N . LYS F 1 68 ? 2.163 104.511 70.994 1.00 93.34 68 LYS F N 1
ATOM 13310 C CA . LYS F 1 68 ? 1.495 103.286 70.546 1.00 93.46 68 LYS F CA 1
ATOM 13311 C C . LYS F 1 68 ? 0.193 103.588 69.794 1.00 96.73 68 LYS F C 1
ATOM 13312 O O . LYS F 1 68 ? -0.190 102.836 68.895 1.00 110.61 68 LYS F O 1
ATOM 13318 N N . ALA F 1 69 ? -0.472 104.680 70.167 1.00 92.60 69 ALA F N 1
ATOM 13319 C CA . ALA F 1 69 ? -1.722 105.094 69.536 1.00 91.61 69 ALA F CA 1
ATOM 13320 C C . ALA F 1 69 ? -1.454 105.776 68.194 1.00 95.02 69 ALA F C 1
ATOM 13321 O O . ALA F 1 69 ? -1.983 105.360 67.155 1.00 96.03 69 ALA F O 1
ATOM 13323 N N . ALA F 1 70 ? -0.627 106.819 68.226 1.00 97.00 70 ALA F N 1
ATOM 13324 C CA . ALA F 1 70 ? -0.299 107.613 67.029 1.00 99.44 70 ALA F CA 1
ATOM 13325 C C . ALA F 1 70 ? 0.258 106.754 65.888 1.00 99.34 70 ALA F C 1
ATOM 13326 O O . ALA F 1 70 ? -0.164 106.900 64.733 1.00 98.23 70 ALA F O 1
ATOM 13328 N N . CYS F 1 71 ? 1.175 105.846 66.227 1.00 93.51 71 CYS F N 1
ATOM 13329 C CA . CYS F 1 71 ? 1.742 104.893 65.263 1.00 94.99 71 CYS F CA 1
ATOM 13330 C C . CYS F 1 71 ? 0.709 103.889 64.750 1.00 97.37 71 CYS F C 1
ATOM 13331 O O . CYS F 1 71 ? 0.799 103.431 63.616 1.00 99.75 71 CYS F O 1
ATOM 13334 N N . ALA F 1 72 ? -0.267 103.554 65.590 1.00 99.29 72 ALA F N 1
ATOM 13335 C CA . ALA F 1 72 ? -1.426 102.766 65.171 1.00 97.32 72 ALA F CA 1
ATOM 13336 C C . ALA F 1 72 ? -2.429 103.571 64.335 1.00 99.78 72 ALA F C 1
ATOM 13337 O O . ALA F 1 72 ? -3.353 102.991 63.767 1.00 101.41 72 ALA F O 1
ATOM 13339 N N . ASN F 1 73 ? -2.252 104.894 64.283 1.00 95.95 73 ASN F N 1
ATOM 13340 C CA . ASN F 1 73 ? -3.051 105.803 63.448 1.00 97.34 73 ASN F CA 1
ATOM 13341 C C . ASN F 1 73 ? -4.515 105.741 63.868 1.00 97.81 73 ASN F C 1
ATOM 13342 O O . ASN F 1 73 ? -5.412 105.414 63.082 1.00 89.26 73 ASN F O 1
ATOM 13347 N N . ILE F 1 74 ? -4.716 106.080 65.136 1.00 100.78 74 ILE F N 1
ATOM 13348 C CA . ILE F 1 74 ? -5.969 105.856 65.850 1.00 89.94 74 ILE F CA 1
ATOM 13349 C C . ILE F 1 74 ? -6.457 107.186 66.466 1.00 95.46 74 ILE F C 1
ATOM 13350 O O . ILE F 1 74 ? -5.625 107.976 66.935 1.00 97.30 74 ILE F O 1
ATOM 13355 N N . PRO F 1 75 ? -7.787 107.458 66.451 1.00 94.17 75 PRO F N 1
ATOM 13356 C CA . PRO F 1 75 ? -8.268 108.667 67.148 1.00 89.64 75 PRO F CA 1
ATOM 13357 C C . PRO F 1 75 ? -8.234 108.553 68.677 1.00 91.02 75 PRO F C 1
ATOM 13358 O O . PRO F 1 75 ? -9.271 108.359 69.320 1.00 91.24 75 PRO F O 1
ATOM 13362 N N . ALA F 1 76 ? -7.032 108.690 69.236 1.00 88.98 76 ALA F N 1
ATOM 13363 C CA . ALA F 1 76 ? -6.807 108.560 70.679 1.00 89.86 76 ALA F CA 1
ATOM 13364 C C . ALA F 1 76 ? -5.428 109.070 71.097 1.00 87.31 76 ALA F C 1
ATOM 13365 O O . ALA F 1 76 ? -4.471 109.037 70.318 1.00 88.70 76 ALA F O 1
ATOM 13367 N N . GLY F 1 77 ? -5.356 109.539 72.342 1.00 96.56 77 GLY F N 1
ATOM 13368 C CA . GLY F 1 77 ? -4.098 109.911 73.002 1.00 93.29 77 GLY F CA 1
ATOM 13369 C C . GLY F 1 77 ? -3.684 108.902 74.062 1.00 91.35 77 GLY F C 1
ATOM 13370 O O . GLY F 1 77 ? -4.292 107.831 74.193 1.00 95.92 77 GLY F O 1
ATOM 13371 N N . GLY F 1 78 ? -2.658 109.255 74.831 1.00 87.92 78 GLY F N 1
ATOM 13372 C CA . GLY F 1 78 ? -2.050 108.335 75.789 1.00 89.15 78 GLY F CA 1
ATOM 13373 C C . GLY F 1 78 ? -2.307 108.731 77.228 1.00 96.01 78 GLY F C 1
ATOM 13374 O O . GLY F 1 78 ? -2.011 109.856 77.630 1.00 110.24 78 GLY F O 1
ATOM 13375 N N . GLY F 1 79 ? -2.874 107.804 77.994 1.00 94.08 79 GLY F N 1
ATOM 13376 C CA . GLY F 1 79 ? -3.018 107.944 79.443 1.00 87.88 79 GLY F CA 1
ATOM 13377 C C . GLY F 1 79 ? -2.574 106.693 80.175 1.00 81.46 79 GLY F C 1
ATOM 13378 O O . GLY F 1 79 ? -2.234 105.683 79.565 1.00 82.76 79 GLY F O 1
ATOM 13379 N N . LYS F 1 80 ? -2.552 106.777 81.493 1.00 81.71 80 LYS F N 1
ATOM 13380 C CA . LYS F 1 80 ? -2.283 105.619 82.337 1.00 81.29 80 LYS F CA 1
ATOM 13381 C C . LYS F 1 80 ? -2.771 105.877 83.753 1.00 84.74 80 LYS F C 1
ATOM 13382 O O . LYS F 1 80 ? -2.571 106.963 84.303 1.00 87.34 80 LYS F O 1
ATOM 13388 N N . ALA F 1 81 ? -3.392 104.859 84.338 1.00 82.88 81 ALA F N 1
ATOM 13389 C CA . ALA F 1 81 ? -3.879 104.918 85.701 1.00 78.57 81 ALA F CA 1
ATOM 13390 C C . ALA F 1 81 ? -3.151 103.876 86.546 1.00 82.30 81 ALA F C 1
ATOM 13391 O O . ALA F 1 81 ? -2.956 102.744 86.104 1.00 85.39 81 ALA F O 1
ATOM 13393 N N . VAL F 1 82 ? -2.731 104.280 87.747 1.00 77.73 82 VAL F N 1
ATOM 13394 C CA . VAL F 1 82 ? -2.110 103.379 88.726 1.00 73.70 82 VAL F CA 1
ATOM 13395 C C . VAL F 1 82 ? -2.799 103.528 90.091 1.00 78.03 82 VAL F C 1
ATOM 13396 O O . VAL F 1 82 ? -3.449 104.538 90.356 1.00 85.22 82 VAL F O 1
ATOM 13400 N N . ILE F 1 83 ? -2.675 102.502 90.932 1.00 83.02 83 ILE F N 1
ATOM 13401 C CA . ILE F 1 83 ? -3.271 102.484 92.284 1.00 87.42 83 ILE F CA 1
ATOM 13402 C C . ILE F 1 83 ? -2.280 101.825 93.253 1.00 89.51 83 ILE F C 1
ATOM 13403 O O . ILE F 1 83 ? -1.650 100.819 92.915 1.00 88.58 83 ILE F O 1
ATOM 13408 N N . ILE F 1 84 ? -2.165 102.397 94.455 1.00 91.23 84 ILE F N 1
ATOM 13409 C CA . ILE F 1 84 ? -1.247 101.911 95.497 1.00 95.09 84 ILE F CA 1
ATOM 13410 C C . ILE F 1 84 ? -1.962 100.861 96.351 1.00 95.03 84 ILE F C 1
ATOM 13411 O O . ILE F 1 84 ? -2.739 101.217 97.241 1.00 99.26 84 ILE F O 1
ATOM 13416 N N . ALA F 1 85 ? -1.704 99.582 96.061 1.00 90.36 85 ALA F N 1
ATOM 13417 C CA . ALA F 1 85 ? -2.233 98.453 96.854 1.00 94.70 85 ALA F CA 1
ATOM 13418 C C . ALA F 1 85 ? -1.573 97.118 96.492 1.00 102.18 85 ALA F C 1
ATOM 13419 O O . ALA F 1 85 ? -0.987 96.983 95.420 1.00 105.24 85 ALA F O 1
ATOM 13421 N N . ASN F 1 86 ? -1.702 96.135 97.389 1.00 101.50 86 ASN F N 1
ATOM 13422 C CA . ASN F 1 86 ? -1.199 94.767 97.165 1.00 99.00 86 ASN F CA 1
ATOM 13423 C C . ASN F 1 86 ? -1.899 94.079 95.993 1.00 93.75 86 ASN F C 1
ATOM 13424 O O . ASN F 1 86 ? -3.111 93.863 96.023 1.00 96.01 86 ASN F O 1
ATOM 13429 N N . ASN F 1 89 ? -4.565 93.971 100.164 1.00 108.89 89 ASN F N 1
ATOM 13430 C CA . ASN F 1 89 ? -6.001 94.011 100.392 1.00 107.15 89 ASN F CA 1
ATOM 13431 C C . ASN F 1 89 ? -6.686 94.946 99.406 1.00 99.69 89 ASN F C 1
ATOM 13432 O O . ASN F 1 89 ? -6.483 96.155 99.457 1.00 102.82 89 ASN F O 1
ATOM 13437 N N . LYS F 1 90 ? -7.469 94.370 98.499 1.00 100.56 90 LYS F N 1
ATOM 13438 C CA . LYS F 1 90 ? -8.344 95.135 97.622 1.00 91.19 90 LYS F CA 1
ATOM 13439 C C . LYS F 1 90 ? -9.758 94.583 97.728 1.00 92.50 90 LYS F C 1
ATOM 13440 O O . LYS F 1 90 ? -9.953 93.374 97.850 1.00 104.43 90 LYS F O 1
ATOM 13446 N N . THR F 1 91 ? -10.733 95.481 97.665 1.00 96.91 91 THR F N 1
ATOM 13447 C CA . THR F 1 91 ? -12.143 95.141 97.863 1.00 96.01 91 THR F CA 1
ATOM 13448 C C . THR F 1 91 ? -12.956 95.589 96.644 1.00 96.24 91 THR F C 1
ATOM 13449 O O . THR F 1 91 ? -12.428 96.235 95.744 1.00 97.35 91 THR F O 1
ATOM 13453 N N . ASP F 1 92 ? -14.224 95.194 96.601 1.00 103.29 92 ASP F N 1
ATOM 13454 C CA . ASP F 1 92 ? -15.126 95.582 95.500 1.00 102.79 92 ASP F CA 1
ATOM 13455 C C . ASP F 1 92 ? -15.476 97.066 95.514 1.00 107.30 92 ASP F C 1
ATOM 13456 O O . ASP F 1 92 ? -15.585 97.684 94.452 1.00 106.80 92 ASP F O 1
ATOM 13461 N N . ASP F 1 93 ? -15.670 97.620 96.709 1.00 108.60 93 ASP F N 1
ATOM 13462 C CA . ASP F 1 93 ? -15.854 99.065 96.888 1.00 104.58 93 ASP F CA 1
ATOM 13463 C C . ASP F 1 93 ? -14.671 99.880 96.332 1.00 100.75 93 ASP F C 1
ATOM 13464 O O . ASP F 1 93 ? -14.869 100.930 95.714 1.00 102.22 93 ASP F O 1
ATOM 13469 N N . LEU F 1 94 ? -13.459 99.354 96.524 1.00 100.74 94 LEU F N 1
ATOM 13470 C CA . LEU F 1 94 ? -12.202 99.961 96.056 1.00 97.48 94 LEU F CA 1
ATOM 13471 C C . LEU F 1 94 ? -12.213 100.136 94.546 1.00 95.84 94 LEU F C 1
ATOM 13472 O O . LEU F 1 94 ? -11.631 101.071 94.006 1.00 102.65 94 LEU F O 1
ATOM 13477 N N . LEU F 1 95 ? -12.874 99.206 93.874 1.00 98.83 95 LEU F N 1
ATOM 13478 C CA . LEU F 1 95 ? -13.034 99.250 92.433 1.00 97.17 95 LEU F CA 1
ATOM 13479 C C . LEU F 1 95 ? -14.135 100.240 92.032 1.00 97.80 95 LEU F C 1
ATOM 13480 O O . LEU F 1 95 ? -13.960 101.021 91.088 1.00 93.96 95 LEU F O 1
ATOM 13485 N N . ARG F 1 96 ? -15.259 100.210 92.750 1.00 104.75 96 ARG F N 1
ATOM 13486 C CA . ARG F 1 96 ? -16.384 101.116 92.481 1.00 103.87 96 ARG F CA 1
ATOM 13487 C C . ARG F 1 96 ? -16.017 102.578 92.687 1.00 103.76 96 ARG F C 1
ATOM 13488 O O . ARG F 1 96 ? -16.382 103.433 91.877 1.00 104.23 96 ARG F O 1
ATOM 13496 N N . ALA F 1 97 ? -15.297 102.852 93.771 1.00 101.05 97 ALA F N 1
ATOM 13497 C CA . ALA F 1 97 ? -14.850 104.204 94.075 1.00 92.37 97 ALA F CA 1
ATOM 13498 C C . ALA F 1 97 ? -13.744 104.670 93.126 1.00 92.08 97 ALA F C 1
ATOM 13499 O O . ALA F 1 97 ? -13.680 105.850 92.822 1.00 99.29 97 ALA F O 1
ATOM 13501 N N . TYR F 1 98 ? -12.884 103.765 92.656 1.00 90.68 98 TYR F N 1
ATOM 13502 C CA . TYR F 1 98 ? -11.977 104.082 91.533 1.00 90.69 98 TYR F CA 1
ATOM 13503 C C . TYR F 1 98 ? -12.765 104.383 90.239 1.00 89.11 98 TYR F C 1
ATOM 13504 O O . TYR F 1 98 ? -12.402 105.276 89.465 1.00 87.91 98 TYR F O 1
ATOM 13513 N N . GLY F 1 99 ? -13.833 103.620 90.013 1.00 94.95 99 GLY F N 1
ATOM 13514 C CA . GLY F 1 99 ? -14.712 103.807 88.856 1.00 93.14 99 GLY F CA 1
ATOM 13515 C C . GLY F 1 99 ? -15.352 105.177 88.777 1.00 91.04 99 GLY F C 1
ATOM 13516 O O . GLY F 1 99 ? -15.449 105.752 87.693 1.00 94.98 99 GLY F O 1
ATOM 13517 N N . ARG F 1 100 ? -15.786 105.693 89.927 1.00 85.33 100 ARG F N 1
ATOM 13518 C CA . ARG F 1 100 ? -16.351 107.042 90.004 1.00 83.37 100 ARG F CA 1
ATOM 13519 C C . ARG F 1 100 ? -15.285 108.118 89.710 1.00 91.33 100 ARG F C 1
ATOM 13520 O O . ARG F 1 100 ? -15.613 109.186 89.184 1.00 96.01 100 ARG F O 1
ATOM 13528 N N . PHE F 1 101 ? -14.023 107.828 90.040 1.00 89.16 101 PHE F N 1
ATOM 13529 C CA . PHE F 1 101 ? -12.897 108.716 89.697 1.00 83.37 101 PHE F CA 1
ATOM 13530 C C . PHE F 1 101 ? -12.589 108.726 88.198 1.00 86.04 101 PHE F C 1
ATOM 13531 O O . PHE F 1 101 ? -12.197 109.753 87.647 1.00 90.01 101 PHE F O 1
ATOM 13539 N N . VAL F 1 102 ? -12.760 107.583 87.548 1.00 90.31 102 VAL F N 1
ATOM 13540 C CA . VAL F 1 102 ? -12.657 107.493 86.086 1.00 86.92 102 VAL F CA 1
ATOM 13541 C C . VAL F 1 102 ? -13.869 108.175 85.427 1.00 85.34 102 VAL F C 1
ATOM 13542 O O . VAL F 1 102 ? -13.739 108.803 84.372 1.00 81.83 102 VAL F O 1
ATOM 13546 N N . ASP F 1 103 ? -15.037 108.036 86.055 1.00 88.51 103 ASP F N 1
ATOM 13547 C CA . ASP F 1 103 ? -16.289 108.623 85.562 1.00 89.17 103 ASP F CA 1
ATOM 13548 C C . ASP F 1 103 ? -16.314 110.153 85.597 1.00 92.93 103 ASP F C 1
ATOM 13549 O O . ASP F 1 103 ? -17.037 110.783 84.816 1.00 95.53 103 ASP F O 1
ATOM 13554 N N . SER F 1 104 ? -15.549 110.740 86.514 1.00 90.24 104 SER F N 1
ATOM 13555 C CA . SER F 1 104 ? -15.413 112.199 86.608 1.00 83.91 104 SER F CA 1
ATOM 13556 C C . SER F 1 104 ? -14.859 112.822 85.321 1.00 86.33 104 SER F C 1
ATOM 13557 O O . SER F 1 104 ? -15.301 113.896 84.906 1.00 102.43 104 SER F O 1
ATOM 13560 N N . LEU F 1 105 ? -13.915 112.125 84.689 1.00 82.64 105 LEU F N 1
ATOM 13561 C CA . LEU F 1 105 ? -13.230 112.624 83.486 1.00 87.39 105 LEU F CA 1
ATOM 13562 C C . LEU F 1 105 ? -14.094 112.675 82.212 1.00 89.66 105 LEU F C 1
ATOM 13563 O O . LEU F 1 105 ? -13.710 113.330 81.239 1.00 94.81 105 LEU F O 1
ATOM 13568 N N . ASN F 1 106 ? -15.235 111.983 82.220 1.00 86.82 106 ASN F N 1
ATOM 13569 C CA . ASN F 1 106 ? -16.289 112.153 81.204 1.00 90.58 106 ASN F CA 1
ATOM 13570 C C . ASN F 1 106 ? -15.847 111.808 79.767 1.00 93.11 106 ASN F C 1
ATOM 13571 O O . ASN F 1 106 ? -15.893 112.639 78.857 1.00 94.71 106 ASN F O 1
ATOM 13576 N N . GLY F 1 107 ? -15.392 110.574 79.590 1.00 92.28 107 GLY F N 1
ATOM 13577 C CA . GLY F 1 107 ? -15.024 110.056 78.270 1.00 82.00 107 GLY F CA 1
ATOM 13578 C C . GLY F 1 107 ? -13.714 110.547 77.697 1.00 83.49 107 GLY F C 1
ATOM 13579 O O . GLY F 1 107 ? -13.439 110.310 76.525 1.00 87.21 107 GLY F O 1
ATOM 13580 N N . ARG F 1 108 ? -12.911 111.220 78.519 1.00 83.57 108 ARG F N 1
ATOM 13581 C CA . ARG F 1 108 ? -11.593 111.710 78.124 1.00 91.57 108 ARG F CA 1
ATOM 13582 C C . ARG F 1 108 ? -10.529 110.653 78.407 1.00 86.71 108 ARG F C 1
ATOM 13583 O O . ARG F 1 108 ? -9.620 110.448 77.607 1.00 85.10 108 ARG F O 1
ATOM 13591 N N . PHE F 1 109 ? -10.632 110.014 79.568 1.00 91.31 109 PHE F N 1
ATOM 13592 C CA . PHE F 1 109 ? -9.805 108.858 79.900 1.00 88.43 109 PHE F CA 1
ATOM 13593 C C . PHE F 1 109 ? -10.647 107.612 79.709 1.00 82.73 109 PHE F C 1
ATOM 13594 O O . PHE F 1 109 ? -11.720 107.483 80.307 1.00 81.70 109 PHE F O 1
ATOM 13602 N N . ILE F 1 110 ? -10.162 106.718 78.854 1.00 88.07 110 ILE F N 1
ATOM 13603 C CA . ILE F 1 110 ? -10.727 105.385 78.701 1.00 90.12 110 ILE F CA 1
ATOM 13604 C C . ILE F 1 110 ? -9.675 104.386 79.151 1.00 87.77 110 ILE F C 1
ATOM 13605 O O . ILE F 1 110 ? -8.517 104.480 78.741 1.00 84.18 110 ILE F O 1
ATOM 13610 N N . THR F 1 111 ? -10.080 103.425 79.977 1.00 87.36 111 THR F N 1
ATOM 13611 C CA . THR F 1 111 ? -9.138 102.437 80.514 1.00 93.30 111 THR F CA 1
ATOM 13612 C C . THR F 1 111 ? -9.524 100.990 80.187 1.00 95.74 111 THR F C 1
ATOM 13613 O O . THR F 1 111 ? -10.576 100.710 79.608 1.00 90.96 111 THR F O 1
ATOM 13617 N N . GLY F 1 112 ? -8.604 100.101 80.535 1.00 97.81 112 GLY F N 1
ATOM 13618 C CA . GLY F 1 112 ? -8.743 98.663 80.374 1.00 97.98 112 GLY F CA 1
ATOM 13619 C C . GLY F 1 112 ? -7.950 97.967 81.455 1.00 101.57 112 GLY F C 1
ATOM 13620 O O . GLY F 1 112 ? -7.290 98.617 82.271 1.00 96.48 112 GLY F O 1
ATOM 13621 N N . GLN F 1 113 ? -8.017 96.642 81.467 1.00 99.51 113 GLN F N 1
ATOM 13622 C CA . GLN F 1 113 ? -7.305 95.853 82.471 1.00 97.16 113 GLN F CA 1
ATOM 13623 C C . GLN F 1 113 ? -5.787 95.931 82.286 1.00 92.72 113 GLN F C 1
ATOM 13624 O O . GLN F 1 113 ? -5.291 96.202 81.191 1.00 90.49 113 GLN F O 1
ATOM 13630 N N . ASP F 1 114 ? -5.068 95.701 83.373 1.00 87.36 114 ASP F N 1
ATOM 13631 C CA . ASP F 1 114 ? -3.619 95.538 83.343 1.00 89.77 114 ASP F CA 1
ATOM 13632 C C . ASP F 1 114 ? -3.203 94.668 84.536 1.00 92.20 114 ASP F C 1
ATOM 13633 O O . ASP F 1 114 ? -4.024 93.906 85.062 1.00 95.15 114 ASP F O 1
ATOM 13638 N N . VAL F 1 115 ? -1.941 94.782 84.952 1.00 93.64 115 VAL F N 1
ATOM 13639 C CA . VAL F 1 115 ? -1.393 94.027 86.079 1.00 97.01 115 VAL F CA 1
ATOM 13640 C C . VAL F 1 115 ? -2.273 94.258 87.304 1.00 90.05 115 VAL F C 1
ATOM 13641 O O . VAL F 1 115 ? -2.584 95.399 87.645 1.00 92.02 115 VAL F O 1
ATOM 13645 N N . ASN F 1 116 ? -2.691 93.157 87.923 1.00 91.66 116 ASN F N 1
ATOM 13646 C CA . ASN F 1 116 ? -3.545 93.141 89.121 1.00 89.54 116 ASN F CA 1
ATOM 13647 C C . ASN F 1 116 ? -5.016 93.591 88.936 1.00 86.16 116 ASN F C 1
ATOM 13648 O O . ASN F 1 116 ? -5.746 93.741 89.922 1.00 77.64 116 ASN F O 1
ATOM 13653 N N . ILE F 1 117 ? -5.456 93.778 87.692 1.00 82.00 117 ILE F N 1
ATOM 13654 C CA . ILE F 1 117 ? -6.874 94.012 87.382 1.00 83.13 117 ILE F CA 1
ATOM 13655 C C . ILE F 1 117 ? -7.377 92.858 86.520 1.00 89.49 117 ILE F C 1
ATOM 13656 O O . ILE F 1 117 ? -6.943 92.697 85.375 1.00 94.05 117 ILE F O 1
ATOM 13661 N N . THR F 1 118 ? -8.299 92.071 87.070 1.00 91.43 118 THR F N 1
ATOM 13662 C CA . THR F 1 118 ? -8.930 90.977 86.331 1.00 96.72 118 THR F CA 1
ATOM 13663 C C . THR F 1 118 ? -10.069 91.508 85.446 1.00 94.94 118 THR F C 1
ATOM 13664 O O . THR F 1 118 ? -10.532 92.632 85.651 1.00 93.63 118 THR F O 1
ATOM 13668 N N . PRO F 1 119 ? -10.522 90.706 84.456 1.00 102.58 119 PRO F N 1
ATOM 13669 C CA . PRO F 1 119 ? -11.749 91.036 83.707 1.00 106.42 119 PRO F CA 1
ATOM 13670 C C . PRO F 1 119 ? -13.023 91.118 84.561 1.00 98.93 119 PRO F C 1
ATOM 13671 O O . PRO F 1 119 ? -13.963 91.811 84.186 1.00 94.49 119 PRO F O 1
ATOM 13675 N N . ASP F 1 120 ? -13.057 90.399 85.679 1.00 105.69 120 ASP F N 1
ATOM 13676 C CA . ASP F 1 120 ? -14.152 90.514 86.649 1.00 106.22 120 ASP F CA 1
ATOM 13677 C C . ASP F 1 120 ? -14.085 91.847 87.404 1.00 97.86 120 ASP F C 1
ATOM 13678 O O . ASP F 1 120 ? -15.122 92.448 87.687 1.00 96.95 120 ASP F O 1
ATOM 13683 N N . ASP F 1 121 ? -12.870 92.286 87.741 1.00 93.71 121 ASP F N 1
ATOM 13684 C CA . ASP F 1 121 ? -12.646 93.620 88.321 1.00 91.09 121 ASP F CA 1
ATOM 13685 C C . ASP F 1 121 ? -13.097 94.741 87.382 1.00 89.82 121 ASP F C 1
ATOM 13686 O O . ASP F 1 121 ? -13.705 95.714 87.825 1.00 89.86 121 ASP F O 1
ATOM 13691 N N . VAL F 1 122 ? -12.798 94.596 86.094 1.00 85.89 122 VAL F N 1
ATOM 13692 C CA . VAL F 1 122 ? -13.248 95.548 85.069 1.00 84.48 122 VAL F CA 1
ATOM 13693 C C . VAL F 1 122 ? -14.779 95.696 85.047 1.00 92.11 122 VAL F C 1
ATOM 13694 O O . VAL F 1 122 ? -15.289 96.798 84.870 1.00 95.18 122 VAL F O 1
ATOM 13698 N N . ARG F 1 123 ? -15.494 94.588 85.228 1.00 89.79 123 ARG F N 1
ATOM 13699 C CA . ARG F 1 123 ? -16.965 94.594 85.302 1.00 89.38 123 ARG F CA 1
ATOM 13700 C C . ARG F 1 123 ? -17.488 95.285 86.564 1.00 92.12 123 ARG F C 1
ATOM 13701 O O . ARG F 1 123 ? -18.544 95.919 86.533 1.00 95.60 123 ARG F O 1
ATOM 13709 N N . THR F 1 124 ? -16.764 95.127 87.672 1.00 88.72 124 THR F N 1
ATOM 13710 C CA . THR F 1 124 ? -17.089 95.788 88.942 1.00 90.80 124 THR F CA 1
ATOM 13711 C C . THR F 1 124 ? -17.097 97.309 88.779 1.00 98.91 124 THR F C 1
ATOM 13712 O O . THR F 1 124 ? -18.017 97.996 89.235 1.00 100.76 124 THR F O 1
ATOM 13716 N N . ILE F 1 125 ? -16.047 97.805 88.130 1.00 92.20 125 ILE F N 1
ATOM 13717 C CA . ILE F 1 125 ? -15.875 99.227 87.824 1.00 88.91 125 ILE F CA 1
ATOM 13718 C C . ILE F 1 125 ? -17.030 99.775 86.957 1.00 94.11 125 ILE F C 1
ATOM 13719 O O . ILE F 1 125 ? -17.508 100.883 87.201 1.00 99.18 125 ILE F O 1
ATOM 13724 N N . SER F 1 126 ? -17.496 98.979 85.992 1.00 92.75 126 SER F N 1
ATOM 13725 C CA . SER F 1 126 ? -18.567 99.367 85.043 1.00 96.82 126 SER F CA 1
ATOM 13726 C C . SER F 1 126 ? -19.931 99.748 85.642 1.00 103.11 126 SER F C 1
ATOM 13727 O O . SER F 1 126 ? -20.797 100.258 84.926 1.00 101.93 126 SER F O 1
ATOM 13730 N N . GLN F 1 127 ? -20.128 99.471 86.929 1.00 102.72 127 GLN F N 1
ATOM 13731 C CA . GLN F 1 127 ? -21.323 99.900 87.660 1.00 104.65 127 GLN F CA 1
ATOM 13732 C C . GLN F 1 127 ? -21.430 101.413 87.906 1.00 107.19 127 GLN F C 1
ATOM 13733 O O . GLN F 1 127 ? -22.526 101.907 88.182 1.00 110.77 127 GLN F O 1
ATOM 13739 N N . GLU F 1 128 ? -20.301 102.126 87.853 1.00 103.62 128 GLU F N 1
ATOM 13740 C CA . GLU F 1 128 ? -20.275 103.597 87.992 1.00 102.94 128 GLU F CA 1
ATOM 13741 C C . GLU F 1 128 ? -19.467 104.409 86.953 1.00 95.75 128 GLU F C 1
ATOM 13742 O O . GLU F 1 128 ? -19.545 105.639 86.974 1.00 87.79 128 GLU F O 1
ATOM 13748 N N . THR F 1 129 ? -18.710 103.759 86.063 1.00 98.90 129 THR F N 1
ATOM 13749 C CA . THR F 1 129 ? -17.794 104.477 85.147 1.00 96.68 129 THR F CA 1
ATOM 13750 C C . THR F 1 129 ? -18.258 104.594 83.697 1.00 93.59 129 THR F C 1
ATOM 13751 O O . THR F 1 129 ? -18.222 105.679 83.128 1.00 92.66 129 THR F O 1
ATOM 13755 N N . LYS F 1 130 ? -18.685 103.478 83.109 1.00 90.37 130 LYS F N 1
ATOM 13756 C CA . LYS F 1 130 ? -19.034 103.385 81.672 1.00 91.16 130 LYS F CA 1
ATOM 13757 C C . LYS F 1 130 ? -17.889 103.630 80.629 1.00 85.96 130 LYS F C 1
ATOM 13758 O O . LYS F 1 130 ? -18.177 103.705 79.436 1.00 83.88 130 LYS F O 1
ATOM 13764 N N . TYR F 1 131 ? -16.627 103.752 81.065 1.00 85.18 131 TYR F N 1
ATOM 13765 C CA . TYR F 1 131 ? -15.468 104.038 80.178 1.00 84.19 131 TYR F CA 1
ATOM 13766 C C . TYR F 1 131 ? -14.312 103.047 80.312 1.00 91.01 131 TYR F C 1
ATOM 13767 O O . TYR F 1 131 ? -13.146 103.415 80.124 1.00 88.81 131 TYR F O 1
ATOM 13776 N N . VAL F 1 132 ? -14.630 101.799 80.635 1.00 87.85 132 VAL F N 1
ATOM 13777 C CA . VAL F 1 132 ? -13.629 100.738 80.693 1.00 82.09 132 VAL F CA 1
ATOM 13778 C C . VAL F 1 132 ? -13.969 99.676 79.636 1.00 85.32 132 VAL F C 1
ATOM 13779 O O . VAL F 1 132 ? -15.110 99.588 79.171 1.00 85.27 132 VAL F O 1
ATOM 13783 N N . VAL F 1 133 ? -12.955 98.915 79.237 1.00 85.89 133 VAL F N 1
ATOM 13784 C CA . VAL F 1 133 ? -13.098 97.823 78.260 1.00 86.13 133 VAL F CA 1
ATOM 13785 C C . VAL F 1 133 ? -13.170 96.440 78.928 1.00 84.92 133 VAL F C 1
ATOM 13786 O O . VAL F 1 133 ? -12.164 95.774 79.162 1.00 91.28 133 VAL F O 1
ATOM 13790 N N . PRO F 1 142 ? -9.164 88.032 70.348 1.00 88.24 142 PRO F N 1
ATOM 13791 C CA . PRO F 1 142 ? -8.116 89.031 70.566 1.00 89.05 142 PRO F CA 1
ATOM 13792 C C . PRO F 1 142 ? -6.731 88.590 70.090 1.00 85.59 142 PRO F C 1
ATOM 13793 O O . PRO F 1 142 ? -5.969 89.415 69.587 1.00 83.94 142 PRO F O 1
ATOM 13797 N N . ALA F 1 143 ? -6.408 87.311 70.265 1.00 96.84 143 ALA F N 1
ATOM 13798 C CA . ALA F 1 143 ? -5.133 86.757 69.791 1.00 97.49 143 ALA F CA 1
ATOM 13799 C C . ALA F 1 143 ? -4.991 86.747 68.251 1.00 95.67 143 ALA F C 1
ATOM 13800 O O . ALA F 1 143 ? -3.935 87.125 67.734 1.00 93.53 143 ALA F O 1
ATOM 13802 N N . PRO F 1 144 ? -6.046 86.327 67.513 1.00 98.64 144 PRO F N 1
ATOM 13803 C CA . PRO F 1 144 ? -5.913 86.225 66.047 1.00 94.96 144 PRO F CA 1
ATOM 13804 C C . PRO F 1 144 ? -5.629 87.550 65.332 1.00 96.96 144 PRO F C 1
ATOM 13805 O O . PRO F 1 144 ? -4.726 87.621 64.493 1.00 102.56 144 PRO F O 1
ATOM 13809 N N . ILE F 1 145 ? -6.402 88.578 65.667 1.00 100.40 145 ILE F N 1
ATOM 13810 C CA . ILE F 1 145 ? -6.210 89.915 65.099 1.00 98.17 145 ILE F CA 1
ATOM 13811 C C . ILE F 1 145 ? -4.798 90.476 65.371 1.00 92.93 145 ILE F C 1
ATOM 13812 O O . ILE F 1 145 ? -4.234 91.182 64.528 1.00 96.14 145 ILE F O 1
ATOM 13817 N N . THR F 1 146 ? -4.243 90.150 66.539 1.00 94.16 146 THR F N 1
ATOM 13818 C CA . THR F 1 146 ? -2.860 90.503 66.893 1.00 92.20 146 THR F CA 1
ATOM 13819 C C . THR F 1 146 ? -1.867 89.852 65.927 1.00 92.53 146 THR F C 1
ATOM 13820 O O . THR F 1 146 ? -1.052 90.539 65.305 1.00 90.95 146 THR F O 1
ATOM 13824 N N . SER F 1 147 ? -1.967 88.528 65.809 1.00 92.83 147 SER F N 1
ATOM 13825 C CA . SER F 1 147 ? -1.057 87.711 64.992 1.00 91.34 147 SER F CA 1
ATOM 13826 C C . SER F 1 147 ? -1.133 88.000 63.490 1.00 88.00 147 SER F C 1
ATOM 13827 O O . SER F 1 147 ? -0.154 87.796 62.763 1.00 86.77 147 SER F O 1
ATOM 13830 N N . LEU F 1 148 ? -2.302 88.447 63.034 1.00 85.52 148 LEU F N 1
ATOM 13831 C CA . LEU F 1 148 ? -2.470 88.930 61.665 1.00 82.74 148 LEU F CA 1
ATOM 13832 C C . LEU F 1 148 ? -1.645 90.193 61.454 1.00 85.63 148 LEU F C 1
ATOM 13833 O O . LEU F 1 148 ? -0.953 90.320 60.451 1.00 88.42 148 LEU F O 1
ATOM 13838 N N . GLY F 1 149 ? -1.745 91.123 62.403 1.00 89.43 149 GLY F N 1
ATOM 13839 C CA . GLY F 1 149 ? -0.963 92.368 62.388 1.00 84.24 149 GLY F CA 1
ATOM 13840 C C . GLY F 1 149 ? 0.530 92.142 62.222 1.00 85.39 149 GLY F C 1
ATOM 13841 O O . GLY F 1 149 ? 1.197 92.869 61.480 1.00 85.08 149 GLY F O 1
ATOM 13842 N N . VAL F 1 150 ? 1.038 91.112 62.897 1.00 86.36 150 VAL F N 1
ATOM 13843 C CA . VAL F 1 150 ? 2.462 90.750 62.828 1.00 87.71 150 VAL F CA 1
ATOM 13844 C C . VAL F 1 150 ? 2.769 90.234 61.430 1.00 87.09 150 VAL F C 1
ATOM 13845 O O . VAL F 1 150 ? 3.783 90.602 60.835 1.00 84.76 150 VAL F O 1
ATOM 13849 N N . PHE F 1 151 ? 1.877 89.385 60.920 1.00 87.00 151 PHE F N 1
ATOM 13850 C CA . PHE F 1 151 ? 1.964 88.869 59.552 1.00 85.93 151 PHE F CA 1
ATOM 13851 C C . PHE F 1 151 ? 2.086 89.997 58.523 1.00 85.72 151 PHE F C 1
ATOM 13852 O O . PHE F 1 151 ? 2.908 89.917 57.611 1.00 91.66 151 PHE F O 1
ATOM 13860 N N . LEU F 1 152 ? 1.285 91.047 58.703 1.00 84.74 152 LEU F N 1
ATOM 13861 C CA . LEU F 1 152 ? 1.345 92.252 57.859 1.00 84.39 152 LEU F CA 1
ATOM 13862 C C . LEU F 1 152 ? 2.687 92.970 58.009 1.00 90.05 152 LEU F C 1
ATOM 13863 O O . LEU F 1 152 ? 3.308 93.365 57.015 1.00 92.32 152 LEU F O 1
ATOM 13868 N N . GLY F 1 153 ? 3.107 93.137 59.264 1.00 87.21 153 GLY F N 1
ATOM 13869 C CA . GLY F 1 153 ? 4.408 93.725 59.603 1.00 90.68 153 GLY F CA 1
ATOM 13870 C C . GLY F 1 153 ? 5.604 92.994 59.019 1.00 92.13 153 GLY F C 1
ATOM 13871 O O . GLY F 1 153 ? 6.550 93.631 58.538 1.00 90.30 153 GLY F O 1
ATOM 13872 N N . ILE F 1 154 ? 5.554 91.662 59.060 1.00 93.84 154 ILE F N 1
ATOM 13873 C CA . ILE F 1 154 ? 6.559 90.816 58.413 1.00 93.35 154 ILE F CA 1
ATOM 13874 C C . ILE F 1 154 ? 6.609 91.157 56.929 1.00 94.78 154 ILE F C 1
ATOM 13875 O O . ILE F 1 154 ? 7.661 91.534 56.415 1.00 99.08 154 ILE F O 1
ATOM 13880 N N . LYS F 1 155 ? 5.457 91.048 56.266 1.00 93.73 155 LYS F N 1
ATOM 13881 C CA . LYS F 1 155 ? 5.336 91.356 54.835 1.00 92.64 155 LYS F CA 1
ATOM 13882 C C . LYS F 1 155 ? 5.859 92.752 54.507 1.00 99.33 155 LYS F C 1
ATOM 13883 O O . LYS F 1 155 ? 6.613 92.918 53.553 1.00 104.38 155 LYS F O 1
ATOM 13889 N N . ALA F 1 156 ? 5.461 93.736 55.310 1.00 100.81 156 ALA F N 1
ATOM 13890 C CA . ALA F 1 156 ? 5.889 95.133 55.132 1.00 104.19 156 ALA F CA 1
ATOM 13891 C C . ALA F 1 156 ? 7.401 95.338 55.288 1.00 105.64 156 ALA F C 1
ATOM 13892 O O . ALA F 1 156 ? 7.986 96.203 54.629 1.00 108.40 156 ALA F O 1
ATOM 13894 N N . ALA F 1 157 ? 8.014 94.552 56.169 1.00 101.29 157 ALA F N 1
ATOM 13895 C CA . ALA F 1 157 ? 9.463 94.603 56.399 1.00 101.54 157 ALA F CA 1
ATOM 13896 C C . ALA F 1 157 ? 10.287 94.008 55.245 1.00 105.40 157 ALA F C 1
ATOM 13897 O O . ALA F 1 157 ? 11.410 94.453 54.989 1.00 113.59 157 ALA F O 1
ATOM 13899 N N . VAL F 1 158 ? 9.722 93.012 54.560 1.00 96.18 158 VAL F N 1
ATOM 13900 C CA . VAL F 1 158 ? 10.350 92.392 53.376 1.00 101.00 158 VAL F CA 1
ATOM 13901 C C . VAL F 1 158 ? 10.438 93.381 52.203 1.00 104.53 158 VAL F C 1
ATOM 13902 O O . VAL F 1 158 ? 11.387 93.341 51.411 1.00 104.89 158 VAL F O 1
ATOM 13906 N N . GLU F 1 159 ? 9.448 94.268 52.115 1.00 107.56 159 GLU F N 1
ATOM 13907 C CA . GLU F 1 159 ? 9.336 95.246 51.026 1.00 105.64 159 GLU F CA 1
ATOM 13908 C C . GLU F 1 159 ? 10.474 96.271 51.091 1.00 109.60 159 GLU F C 1
ATOM 13909 O O . GLU F 1 159 ? 11.010 96.678 50.061 1.00 119.45 159 GLU F O 1
ATOM 13915 N N . SER F 1 160 ? 10.825 96.685 52.308 1.00 104.44 160 SER F N 1
ATOM 13916 C CA . SER F 1 160 ? 11.876 97.681 52.536 1.00 105.06 160 SER F CA 1
ATOM 13917 C C . SER F 1 160 ? 13.264 97.208 52.115 1.00 110.33 160 SER F C 1
ATOM 13918 O O . SER F 1 160 ? 13.992 97.942 51.443 1.00 112.28 160 SER F O 1
ATOM 13921 N N . ARG F 1 161 ? 13.625 95.989 52.511 1.00 108.05 161 ARG F N 1
ATOM 13922 C CA . ARG F 1 161 ? 14.949 95.447 52.202 1.00 114.42 161 ARG F CA 1
ATOM 13923 C C . ARG F 1 161 ? 14.940 94.681 50.883 1.00 108.54 161 ARG F C 1
ATOM 13924 O O . ARG F 1 161 ? 15.694 95.015 49.967 1.00 111.93 161 ARG F O 1
ATOM 13932 N N . TRP F 1 162 ? 14.088 93.661 50.800 1.00 101.36 162 TRP F N 1
ATOM 13933 C CA . TRP F 1 162 ? 14.099 92.715 49.669 1.00 97.05 162 TRP F CA 1
ATOM 13934 C C . TRP F 1 162 ? 13.273 93.088 48.450 1.00 105.36 162 TRP F C 1
ATOM 13935 O O . TRP F 1 162 ? 13.413 92.449 47.406 1.00 112.74 162 TRP F O 1
ATOM 13946 N N . GLN F 1 163 ? 12.415 94.099 48.581 1.00 103.01 163 GLN F N 1
ATOM 13947 C CA . GLN F 1 163 ? 11.711 94.711 47.437 1.00 99.56 163 GLN F CA 1
ATOM 13948 C C . GLN F 1 163 ? 10.664 93.796 46.780 1.00 108.10 163 GLN F C 1
ATOM 13949 O O . GLN F 1 163 ? 10.134 94.137 45.720 1.00 114.60 163 GLN F O 1
ATOM 13955 N N . SER F 1 164 ? 10.355 92.665 47.417 1.00 115.00 164 SER F N 1
ATOM 13956 C CA . SER F 1 164 ? 9.541 91.607 46.811 1.00 124.72 164 SER F CA 1
ATOM 13957 C C . SER F 1 164 ? 8.380 91.219 47.728 1.00 122.61 164 SER F C 1
ATOM 13958 O O . SER F 1 164 ? 8.522 91.161 48.954 1.00 120.81 164 SER F O 1
ATOM 13961 N N . LYS F 1 165 ? 7.235 90.953 47.107 1.00 120.66 165 LYS F N 1
ATOM 13962 C CA . LYS F 1 165 ? 5.995 90.659 47.815 1.00 125.90 165 LYS F CA 1
ATOM 13963 C C . LYS F 1 165 ? 5.953 89.233 48.372 1.00 121.96 165 LYS F C 1
ATOM 13964 O O . LYS F 1 165 ? 5.473 89.017 49.489 1.00 115.86 165 LYS F O 1
ATOM 13970 N N . ARG F 1 166 ? 6.460 88.273 47.597 1.00 117.40 166 ARG F N 1
ATOM 13971 C CA . ARG F 1 166 ? 6.339 86.849 47.936 1.00 121.78 166 ARG F CA 1
ATOM 13972 C C . ARG F 1 166 ? 7.280 86.387 49.056 1.00 112.66 166 ARG F C 1
ATOM 13973 O O . ARG F 1 166 ? 8.484 86.653 49.037 1.00 103.35 166 ARG F O 1
ATOM 13981 N N . LEU F 1 167 ? 6.701 85.670 50.013 1.00 108.48 167 LEU F N 1
ATOM 13982 C CA . LEU F 1 167 ? 7.418 85.114 51.153 1.00 104.65 167 LEU F CA 1
ATOM 13983 C C . LEU F 1 167 ? 7.790 83.645 50.961 1.00 104.97 167 LEU F C 1
ATOM 13984 O O . LEU F 1 167 ? 8.418 83.052 51.839 1.00 104.70 167 LEU F O 1
ATOM 13989 N N . ASP F 1 168 ? 7.401 83.066 49.825 1.00 106.86 168 ASP F N 1
ATOM 13990 C CA . ASP F 1 168 ? 7.568 81.635 49.571 1.00 109.42 168 ASP F CA 1
ATOM 13991 C C . ASP F 1 168 ? 9.010 81.176 49.751 1.00 104.15 168 ASP F C 1
ATOM 13992 O O . ASP F 1 168 ? 9.948 81.862 49.339 1.00 98.62 168 ASP F O 1
ATOM 13997 N N . GLY F 1 169 ? 9.174 80.037 50.419 1.00 97.16 169 GLY F N 1
ATOM 13998 C CA . GLY F 1 169 ? 10.491 79.433 50.638 1.00 97.99 169 GLY F CA 1
ATOM 13999 C C . GLY F 1 169 ? 11.431 80.139 51.605 1.00 97.44 169 GLY F C 1
ATOM 14000 O O . GLY F 1 169 ? 12.489 79.596 51.933 1.00 103.57 169 GLY F O 1
ATOM 14001 N N . MET F 1 170 ? 11.056 81.335 52.067 1.00 96.12 170 MET F N 1
ATOM 14002 C CA . MET F 1 170 ? 11.877 82.117 52.981 1.00 95.67 170 MET F CA 1
ATOM 14003 C C . MET F 1 170 ? 11.840 81.480 54.366 1.00 96.93 170 MET F C 1
ATOM 14004 O O . MET F 1 170 ? 10.896 80.764 54.704 1.00 98.62 170 MET F O 1
ATOM 14009 N N . LYS F 1 171 ? 12.880 81.736 55.152 1.00 98.60 171 LYS F N 1
ATOM 14010 C CA . LYS F 1 171 ? 13.051 81.110 56.462 1.00 93.03 171 LYS F CA 1
ATOM 14011 C C . LYS F 1 171 ? 12.696 82.073 57.597 1.00 95.68 171 LYS F C 1
ATOM 14012 O O . LYS F 1 171 ? 13.164 83.213 57.631 1.00 93.38 171 LYS F O 1
ATOM 14018 N N . VAL F 1 172 ? 11.880 81.591 58.529 1.00 91.44 172 VAL F N 1
ATOM 14019 C CA . VAL F 1 172 ? 11.417 82.380 59.670 1.00 88.63 172 VAL F CA 1
ATOM 14020 C C . VAL F 1 172 ? 11.419 81.510 60.937 1.00 93.39 172 VAL F C 1
ATOM 14021 O O . VAL F 1 172 ? 11.082 80.321 60.905 1.00 99.59 172 VAL F O 1
ATOM 14025 N N . ALA F 1 173 ? 11.792 82.147 62.043 1.00 89.16 173 ALA F N 1
ATOM 14026 C CA . ALA F 1 173 ? 11.943 81.520 63.347 1.00 84.93 173 ALA F CA 1
ATOM 14027 C C . ALA F 1 173 ? 10.951 82.172 64.304 1.00 88.61 173 ALA F C 1
ATOM 14028 O O . ALA F 1 173 ? 10.887 83.395 64.372 1.00 92.80 173 ALA F O 1
ATOM 14030 N N . VAL F 1 174 ? 10.183 81.359 65.031 1.00 90.61 174 VAL F N 1
ATOM 14031 C CA . VAL F 1 174 ? 9.145 81.853 65.950 1.00 94.88 174 VAL F CA 1
ATOM 14032 C C . VAL F 1 174 ? 9.373 81.336 67.369 1.00 93.90 174 VAL F C 1
ATOM 14033 O O . VAL F 1 174 ? 9.146 80.158 67.659 1.00 95.69 174 VAL F O 1
ATOM 14037 N N . GLN F 1 175 ? 9.810 82.238 68.244 1.00 94.05 175 GLN F N 1
ATOM 14038 C CA . GLN F 1 175 ? 9.947 81.950 69.663 1.00 94.56 175 GLN F CA 1
ATOM 14039 C C . GLN F 1 175 ? 8.576 82.011 70.341 1.00 95.43 175 GLN F C 1
ATOM 14040 O O . GLN F 1 175 ? 7.779 82.913 70.085 1.00 90.25 175 GLN F O 1
ATOM 14046 N N . GLY F 1 176 ? 8.316 81.036 71.204 1.00 103.08 176 GLY F N 1
ATOM 14047 C CA . GLY F 1 176 ? 7.035 80.917 71.899 1.00 97.27 176 GLY F CA 1
ATOM 14048 C C . GLY F 1 176 ? 5.931 80.351 71.028 1.00 94.24 176 GLY F C 1
ATOM 14049 O O . GLY F 1 176 ? 5.911 80.570 69.812 1.00 90.89 176 GLY F O 1
ATOM 14050 N N . LEU F 1 177 ? 5.018 79.618 71.665 1.00 94.27 177 LEU F N 1
ATOM 14051 C CA . LEU F 1 177 ? 3.834 79.069 71.012 1.00 92.50 177 LEU F CA 1
ATOM 14052 C C . LEU F 1 177 ? 2.595 79.353 71.856 1.00 94.63 177 LEU F C 1
ATOM 14053 O O . LEU F 1 177 ? 1.899 78.442 72.320 1.00 92.39 177 LEU F O 1
ATOM 14058 N N . GLY F 1 178 ? 2.355 80.646 72.058 1.00 103.61 178 GLY F N 1
ATOM 14059 C CA . GLY F 1 178 ? 1.070 81.147 72.540 1.00 93.70 178 GLY F CA 1
ATOM 14060 C C . GLY F 1 178 ? 0.059 81.155 71.403 1.00 97.46 178 GLY F C 1
ATOM 14061 O O . GLY F 1 178 ? 0.405 80.882 70.249 1.00 99.05 178 GLY F O 1
ATOM 14062 N N . ASN F 1 179 ? -1.192 81.473 71.727 1.00 95.12 179 ASN F N 1
ATOM 14063 C CA . ASN F 1 179 ? -2.248 81.592 70.708 1.00 91.76 179 ASN F CA 1
ATOM 14064 C C . ASN F 1 179 ? -1.886 82.633 69.647 1.00 102.93 179 ASN F C 1
ATOM 14065 O O . ASN F 1 179 ? -2.190 82.459 68.464 1.00 108.69 179 ASN F O 1
ATOM 14070 N N . VAL F 1 180 ? -1.232 83.705 70.091 1.00 102.11 180 VAL F N 1
ATOM 14071 C CA . VAL F 1 180 ? -0.717 84.748 69.205 1.00 101.65 180 VAL F CA 1
ATOM 14072 C C . VAL F 1 180 ? 0.450 84.190 68.385 1.00 100.44 180 VAL F C 1
ATOM 14073 O O . VAL F 1 180 ? 0.519 84.398 67.177 1.00 105.57 180 VAL F O 1
ATOM 14077 N N . GLY F 1 181 ? 1.363 83.491 69.053 1.00 102.32 181 GLY F N 1
ATOM 14078 C CA . GLY F 1 181 ? 2.489 82.830 68.391 1.00 104.61 181 GLY F CA 1
ATOM 14079 C C . GLY F 1 181 ? 2.111 81.757 67.377 1.00 101.99 181 GLY F C 1
ATOM 14080 O O . GLY F 1 181 ? 2.775 81.622 66.349 1.00 103.26 181 GLY F O 1
ATOM 14081 N N . LYS F 1 182 ? 1.044 81.006 67.660 1.00 103.93 182 LYS F N 1
ATOM 14082 C CA . LYS F 1 182 ? 0.628 79.872 66.817 1.00 105.68 182 LYS F CA 1
ATOM 14083 C C . LYS F 1 182 ? -0.172 80.296 65.583 1.00 106.61 182 LYS F C 1
ATOM 14084 O O . LYS F 1 182 ? 0.012 79.732 64.498 1.00 100.03 182 LYS F O 1
ATOM 14090 N N . ASN F 1 183 ? -1.076 81.261 65.757 1.00 104.86 183 ASN F N 1
ATOM 14091 C CA . ASN F 1 183 ? -1.845 81.820 64.634 1.00 98.46 183 ASN F CA 1
ATOM 14092 C C . ASN F 1 183 ? -0.962 82.377 63.523 1.00 104.96 183 ASN F C 1
ATOM 14093 O O . ASN F 1 183 ? -1.334 82.345 62.353 1.00 108.35 183 ASN F O 1
ATOM 14098 N N . LEU F 1 184 ? 0.199 82.893 63.909 1.00 102.68 184 LEU F N 1
ATOM 14099 C CA . LEU F 1 184 ? 1.247 83.250 62.967 1.00 97.84 184 LEU F CA 1
ATOM 14100 C C . LEU F 1 184 ? 1.763 82.009 62.222 1.00 105.71 184 LEU F C 1
ATOM 14101 O O . LEU F 1 184 ? 1.780 81.986 60.991 1.00 105.43 184 LEU F O 1
ATOM 14106 N N . CYS F 1 185 ? 2.184 80.994 62.982 1.00 106.88 185 CYS F N 1
ATOM 14107 C CA . CYS F 1 185 ? 2.730 79.741 62.426 1.00 100.70 185 CYS F CA 1
ATOM 14108 C C . CYS F 1 185 ? 1.809 79.098 61.387 1.00 104.79 185 CYS F C 1
ATOM 14109 O O . CYS F 1 185 ? 2.286 78.453 60.452 1.00 113.64 185 CYS F O 1
ATOM 14112 N N . ARG F 1 186 ? 0.499 79.263 61.566 1.00 103.47 186 ARG F N 1
ATOM 14113 C CA . ARG F 1 186 ? -0.478 78.921 60.530 1.00 104.48 186 ARG F CA 1
ATOM 14114 C C . ARG F 1 186 ? -0.287 79.833 59.310 1.00 105.54 186 ARG F C 1
ATOM 14115 O O . ARG F 1 186 ? 0.052 79.360 58.227 1.00 104.07 186 ARG F O 1
ATOM 14123 N N . HIS F 1 187 ? -0.455 81.138 59.516 1.00 109.66 187 HIS F N 1
ATOM 14124 C CA . HIS F 1 187 ? -0.372 82.141 58.438 1.00 108.31 187 HIS F CA 1
ATOM 14125 C C . HIS F 1 187 ? 0.907 82.045 57.581 1.00 107.70 187 HIS F C 1
ATOM 14126 O O . HIS F 1 187 ? 0.866 82.313 56.382 1.00 111.25 187 HIS F O 1
ATOM 14133 N N . LEU F 1 188 ? 2.026 81.669 58.199 1.00 104.56 188 LEU F N 1
ATOM 14134 C CA . LEU F 1 188 ? 3.298 81.506 57.484 1.00 102.58 188 LEU F CA 1
ATOM 14135 C C . LEU F 1 188 ? 3.382 80.173 56.745 1.00 98.47 188 LEU F C 1
ATOM 14136 O O . LEU F 1 188 ? 3.805 80.125 55.586 1.00 97.20 188 LEU F O 1
ATOM 14141 N N . HIS F 1 189 ? 2.972 79.100 57.414 1.00 102.55 189 HIS F N 1
ATOM 14142 C CA . HIS F 1 189 ? 2.888 77.771 56.792 1.00 106.50 189 HIS F CA 1
ATOM 14143 C C . HIS F 1 189 ? 1.956 77.776 55.574 1.00 111.19 189 HIS F C 1
ATOM 14144 O O . HIS F 1 189 ? 2.252 77.135 54.564 1.00 113.47 189 HIS F O 1
ATOM 14151 N N . GLU F 1 190 ? 0.851 78.514 55.673 1.00 105.45 190 GLU F N 1
ATOM 14152 C CA . GLU F 1 190 ? -0.121 78.622 54.579 1.00 101.36 190 GLU F CA 1
ATOM 14153 C C . GLU F 1 190 ? 0.410 79.452 53.402 1.00 99.72 190 GLU F C 1
ATOM 14154 O O . GLU F 1 190 ? -0.066 79.302 52.274 1.00 104.24 190 GLU F O 1
ATOM 14160 N N . HIS F 1 191 ? 1.382 80.323 53.680 1.00 95.99 191 HIS F N 1
ATOM 14161 C CA . HIS F 1 191 ? 2.123 81.073 52.654 1.00 101.78 191 HIS F CA 1
ATOM 14162 C C . HIS F 1 191 ? 3.454 80.413 52.229 1.00 105.20 191 HIS F C 1
ATOM 14163 O O . HIS F 1 191 ? 4.349 81.088 51.713 1.00 112.40 191 HIS F O 1
ATOM 14170 N N . ASP F 1 192 ? 3.564 79.097 52.430 1.00 99.22 192 ASP F N 1
ATOM 14171 C CA . ASP F 1 192 ? 4.730 78.296 52.015 1.00 95.92 192 ASP F CA 1
ATOM 14172 C C . ASP F 1 192 ? 6.062 78.820 52.579 1.00 96.81 192 ASP F C 1
ATOM 14173 O O . ASP F 1 192 ? 7.064 78.915 51.859 1.00 100.61 192 ASP F O 1
ATOM 14178 N N . VAL F 1 193 ? 6.050 79.152 53.870 1.00 91.99 193 VAL F N 1
ATOM 14179 C CA . VAL F 1 193 ? 7.226 79.677 54.571 1.00 89.80 193 VAL F CA 1
ATOM 14180 C C . VAL F 1 193 ? 7.759 78.610 55.533 1.00 87.37 193 VAL F C 1
ATOM 14181 O O . VAL F 1 193 ? 6.994 77.998 56.282 1.00 90.80 193 VAL F O 1
ATOM 14185 N N . GLN F 1 194 ? 9.075 78.407 55.511 1.00 88.65 194 GLN F N 1
ATOM 14186 C CA . GLN F 1 194 ? 9.736 77.388 56.334 1.00 92.45 194 GLN F CA 1
ATOM 14187 C C . GLN F 1 194 ? 9.815 77.825 57.780 1.00 91.11 194 GLN F C 1
ATOM 14188 O O . GLN F 1 194 ? 10.255 78.935 58.061 1.00 93.58 194 GLN F O 1
ATOM 14194 N N . LEU F 1 195 ? 9.430 76.930 58.687 1.00 98.72 195 LEU F N 1
ATOM 14195 C CA . LEU F 1 195 ? 9.281 77.260 60.107 1.00 101.49 195 LEU F CA 1
ATOM 14196 C C . LEU F 1 195 ? 10.229 76.520 61.044 1.00 100.51 195 LEU F C 1
ATOM 14197 O O . LEU F 1 195 ? 10.259 75.293 61.090 1.00 103.74 195 LEU F O 1
ATOM 14202 N N . PHE F 1 196 ? 11.003 77.309 61.778 1.00 95.52 196 PHE F N 1
ATOM 14203 C CA . PHE F 1 196 ? 11.695 76.877 62.974 1.00 90.71 196 PHE F CA 1
ATOM 14204 C C . PHE F 1 196 ? 10.883 77.433 64.134 1.00 93.84 196 PHE F C 1
ATOM 14205 O O . PHE F 1 196 ? 10.478 78.595 64.097 1.00 96.52 196 PHE F O 1
ATOM 14213 N N . VAL F 1 197 ? 10.639 76.621 65.156 1.00 94.28 197 VAL F N 1
ATOM 14214 C CA . VAL F 1 197 ? 9.819 77.058 66.290 1.00 90.90 197 VAL F CA 1
ATOM 14215 C C . VAL F 1 197 ? 10.423 76.673 67.618 1.00 89.16 197 VAL F C 1
ATOM 14216 O O . VAL F 1 197 ? 11.302 75.818 67.688 1.00 94.13 197 VAL F O 1
ATOM 14220 N N . SER F 1 198 ? 9.921 77.322 68.662 1.00 88.82 198 SER F N 1
ATOM 14221 C CA . SER F 1 198 ? 10.339 77.069 70.029 1.00 93.76 198 SER F CA 1
ATOM 14222 C C . SER F 1 198 ? 9.204 77.370 70.995 1.00 96.18 198 SER F C 1
ATOM 14223 O O . SER F 1 198 ? 8.276 78.108 70.669 1.00 95.07 198 SER F O 1
ATOM 14226 N N . ASP F 1 199 ? 9.299 76.776 72.181 1.00 104.07 199 ASP F N 1
ATOM 14227 C CA . ASP F 1 199 ? 8.413 77.080 73.310 1.00 107.57 199 ASP F CA 1
ATOM 14228 C C . ASP F 1 199 ? 9.029 76.524 74.597 1.00 108.93 199 ASP F C 1
ATOM 14229 O O . ASP F 1 199 ? 9.837 75.591 74.566 1.00 96.68 199 ASP F O 1
ATOM 14234 N N . VAL F 1 200 ? 8.661 77.128 75.721 1.00 112.48 200 VAL F N 1
ATOM 14235 C CA . VAL F 1 200 ? 9.046 76.613 77.036 1.00 103.94 200 VAL F CA 1
ATOM 14236 C C . VAL F 1 200 ? 8.442 75.215 77.255 1.00 105.51 200 VAL F C 1
ATOM 14237 O O . VAL F 1 200 ? 9.095 74.332 77.812 1.00 114.81 200 VAL F O 1
ATOM 14241 N N . ASP F 1 201 ? 7.206 75.033 76.785 1.00 105.44 201 ASP F N 1
ATOM 14242 C CA . ASP F 1 201 ? 6.464 73.770 76.876 1.00 105.94 201 ASP F CA 1
ATOM 14243 C C . ASP F 1 201 ? 6.670 72.905 75.623 1.00 109.45 201 ASP F C 1
ATOM 14244 O O . ASP F 1 201 ? 6.319 73.338 74.527 1.00 112.30 201 ASP F O 1
ATOM 14249 N N . PRO F 1 202 ? 7.215 71.677 75.776 1.00 106.64 202 PRO F N 1
ATOM 14250 C CA . PRO F 1 202 ? 7.418 70.814 74.594 1.00 101.99 202 PRO F CA 1
ATOM 14251 C C . PRO F 1 202 ? 6.146 70.282 73.907 1.00 105.54 202 PRO F C 1
ATOM 14252 O O . PRO F 1 202 ? 6.165 70.068 72.696 1.00 106.25 202 PRO F O 1
ATOM 14256 N N . ILE F 1 203 ? 5.071 70.051 74.664 1.00 110.20 203 ILE F N 1
ATOM 14257 C CA . ILE F 1 203 ? 3.826 69.486 74.090 1.00 105.93 203 ILE F CA 1
ATOM 14258 C C . ILE F 1 203 ? 3.136 70.410 73.088 1.00 98.48 203 ILE F C 1
ATOM 14259 O O . ILE F 1 203 ? 2.555 69.936 72.114 1.00 103.75 203 ILE F O 1
ATOM 14264 N N . LYS F 1 204 ? 3.191 71.716 73.339 1.00 96.76 204 LYS F N 1
ATOM 14265 C CA . LYS F 1 204 ? 2.691 72.709 72.380 1.00 102.53 204 LYS F CA 1
ATOM 14266 C C . LYS F 1 204 ? 3.588 72.745 71.137 1.00 104.62 204 LYS F C 1
ATOM 14267 O O . LYS F 1 204 ? 3.099 72.919 70.017 1.00 104.78 204 LYS F O 1
ATOM 14273 N N . ALA F 1 205 ? 4.895 72.569 71.345 1.00 104.93 205 ALA F N 1
ATOM 14274 C CA . ALA F 1 205 ? 5.857 72.464 70.240 1.00 102.79 205 ALA F CA 1
ATOM 14275 C C . ALA F 1 205 ? 5.587 71.282 69.294 1.00 108.09 205 ALA F C 1
ATOM 14276 O O . ALA F 1 205 ? 5.722 71.425 68.074 1.00 106.94 205 ALA F O 1
ATOM 14278 N N . GLU F 1 206 ? 5.187 70.139 69.857 1.00 114.19 206 GLU F N 1
ATOM 14279 C CA . GLU F 1 206 ? 4.909 68.917 69.076 1.00 108.27 206 GLU F CA 1
ATOM 14280 C C . GLU F 1 206 ? 3.636 69.023 68.209 1.00 114.26 206 GLU F C 1
ATOM 14281 O O . GLU F 1 206 ? 3.582 68.446 67.116 1.00 116.35 206 GLU F O 1
ATOM 14287 N N . GLU F 1 207 ? 2.618 69.741 68.690 1.00 109.57 207 GLU F N 1
ATOM 14288 C CA . GLU F 1 207 ? 1.373 69.915 67.924 1.00 113.09 207 GLU F CA 1
ATOM 14289 C C . GLU F 1 207 ? 1.633 70.694 66.635 1.00 114.56 207 GLU F C 1
ATOM 14290 O O . GLU F 1 207 ? 1.111 70.348 65.571 1.00 117.01 207 GLU F O 1
ATOM 14296 N N . VAL F 1 208 ? 2.452 71.736 66.748 1.00 112.33 208 VAL F N 1
ATOM 14297 C CA . VAL F 1 208 ? 2.896 72.520 65.599 1.00 109.12 208 VAL F CA 1
ATOM 14298 C C . VAL F 1 208 ? 3.688 71.668 64.596 1.00 111.21 208 VAL F C 1
ATOM 14299 O O . VAL F 1 208 ? 3.505 71.827 63.389 1.00 117.33 208 VAL F O 1
ATOM 14303 N N . LYS F 1 209 ? 4.551 70.774 65.089 1.00 110.26 209 LYS F N 1
ATOM 14304 C CA . LYS F 1 209 ? 5.303 69.856 64.214 1.00 109.87 209 LYS F CA 1
ATOM 14305 C C . LYS F 1 209 ? 4.353 69.151 63.262 1.00 116.58 209 LYS F C 1
ATOM 14306 O O . LYS F 1 209 ? 4.495 69.260 62.051 1.00 120.13 209 LYS F O 1
ATOM 14312 N N . ARG F 1 210 ? 3.367 68.462 63.826 1.00 112.04 210 ARG F N 1
ATOM 14313 C CA . ARG F 1 210 ? 2.401 67.697 63.031 1.00 117.19 210 ARG F CA 1
ATOM 14314 C C . ARG F 1 210 ? 1.471 68.554 62.164 1.00 120.26 210 ARG F C 1
ATOM 14315 O O . ARG F 1 210 ? 1.182 68.189 61.021 1.00 124.63 210 ARG F O 1
ATOM 14323 N N . LEU F 1 211 ? 1.016 69.682 62.704 1.00 113.54 211 LEU F N 1
ATOM 14324 C CA . LEU F 1 211 ? 0.088 70.564 61.987 1.00 114.90 211 LEU F CA 1
ATOM 14325 C C . LEU F 1 211 ? 0.736 71.323 60.818 1.00 106.74 211 LEU F C 1
ATOM 14326 O O . LEU F 1 211 ? 0.135 71.427 59.743 1.00 111.25 211 LEU F O 1
ATOM 14331 N N . PHE F 1 212 ? 1.946 71.844 61.030 1.00 103.55 212 PHE F N 1
ATOM 14332 C CA . PHE F 1 212 ? 2.636 72.681 60.026 1.00 107.85 212 PHE F CA 1
ATOM 14333 C C . PHE F 1 212 ? 4.023 72.186 59.580 1.00 111.66 212 PHE F C 1
ATOM 14334 O O . PHE F 1 212 ? 4.751 72.912 58.892 1.00 108.96 212 PHE F O 1
ATOM 14342 N N . GLY F 1 213 ? 4.388 70.962 59.959 1.00 112.36 213 GLY F N 1
ATOM 14343 C CA . GLY F 1 213 ? 5.656 70.357 59.527 1.00 112.58 213 GLY F CA 1
ATOM 14344 C C . GLY F 1 213 ? 6.922 71.062 59.986 1.00 108.56 213 GLY F C 1
ATOM 14345 O O . GLY F 1 213 ? 7.991 70.856 59.410 1.00 111.85 213 GLY F O 1
ATOM 14346 N N . ALA F 1 214 ? 6.814 71.887 61.023 1.00 110.70 214 ALA F N 1
ATOM 14347 C CA . ALA F 1 214 ? 7.936 72.707 61.467 1.00 113.42 214 ALA F CA 1
ATOM 14348 C C . ALA F 1 214 ? 9.001 71.847 62.132 1.00 112.44 214 ALA F C 1
ATOM 14349 O O . ALA F 1 214 ? 8.711 70.753 62.623 1.00 120.82 214 ALA F O 1
ATOM 14351 N N . THR F 1 215 ? 10.232 72.348 62.124 1.00 103.61 215 THR F N 1
ATOM 14352 C CA . THR F 1 215 ? 11.351 71.704 62.805 1.00 105.17 215 THR F CA 1
ATOM 14353 C C . THR F 1 215 ? 11.513 72.373 64.165 1.00 108.19 215 THR F C 1
ATOM 14354 O O . THR F 1 215 ? 11.870 73.550 64.236 1.00 104.37 215 THR F O 1
ATOM 14358 N N . VAL F 1 216 ? 11.225 71.632 65.234 1.00 104.91 216 VAL F N 1
ATOM 14359 C CA . VAL F 1 216 ? 11.349 72.157 66.597 1.00 90.95 216 VAL F CA 1
ATOM 14360 C C . VAL F 1 216 ? 12.817 72.250 67.004 1.00 82.14 216 VAL F C 1
ATOM 14361 O O . VAL F 1 216 ? 13.609 71.345 66.750 1.00 90.45 216 VAL F O 1
ATOM 14365 N N . VAL F 1 217 ? 13.148 73.368 67.637 1.00 81.87 217 VAL F N 1
ATOM 14366 C CA . VAL F 1 217 ? 14.468 73.605 68.219 1.00 91.58 217 VAL F CA 1
ATOM 14367 C C . VAL F 1 217 ? 14.302 73.877 69.716 1.00 92.44 217 VAL F C 1
ATOM 14368 O O . VAL F 1 217 ? 13.206 74.186 70.197 1.00 94.32 217 VAL F O 1
ATOM 14372 N N . GLU F 1 218 ? 15.397 73.734 70.450 1.00 89.07 218 GLU F N 1
ATOM 14373 C CA . GLU F 1 218 ? 15.413 74.010 71.885 1.00 94.37 218 GLU F CA 1
ATOM 14374 C C . GLU F 1 218 ? 15.334 75.544 72.085 1.00 97.87 218 GLU F C 1
ATOM 14375 O O . GLU F 1 218 ? 15.792 76.287 71.212 1.00 99.44 218 GLU F O 1
ATOM 14381 N N . PRO F 1 219 ? 14.738 76.022 73.210 1.00 94.18 219 PRO F N 1
ATOM 14382 C CA . PRO F 1 219 ? 14.630 77.471 73.467 1.00 87.93 219 PRO F CA 1
ATOM 14383 C C . PRO F 1 219 ? 15.899 78.332 73.361 1.00 84.17 219 PRO F C 1
ATOM 14384 O O . PRO F 1 219 ? 15.782 79.529 73.117 1.00 88.95 219 PRO F O 1
ATOM 14388 N N . THR F 1 220 ? 17.075 77.736 73.551 1.00 90.37 220 THR F N 1
ATOM 14389 C CA . THR F 1 220 ? 18.360 78.441 73.417 1.00 88.08 220 THR F CA 1
ATOM 14390 C C . THR F 1 220 ? 18.930 78.430 71.987 1.00 87.14 220 THR F C 1
ATOM 14391 O O . THR F 1 220 ? 19.697 79.322 71.616 1.00 87.40 220 THR F O 1
ATOM 14395 N N . GLU F 1 221 ? 18.566 77.414 71.203 1.00 89.73 221 GLU F N 1
ATOM 14396 C CA . GLU F 1 221 ? 19.002 77.275 69.798 1.00 93.44 221 GLU F CA 1
ATOM 14397 C C . GLU F 1 221 ? 18.395 78.298 68.814 1.00 94.86 221 GLU F C 1
ATOM 14398 O O . GLU F 1 221 ? 19.001 78.607 67.783 1.00 92.03 221 GLU F O 1
ATOM 14404 N N . ILE F 1 222 ? 17.206 78.803 69.144 1.00 94.85 222 ILE F N 1
ATOM 14405 C CA . ILE F 1 222 ? 16.353 79.577 68.213 1.00 95.79 222 ILE F CA 1
ATOM 14406 C C . ILE F 1 222 ? 16.886 80.965 67.788 1.00 94.98 222 ILE F C 1
ATOM 14407 O O . ILE F 1 222 ? 16.449 81.505 66.767 1.00 94.00 222 ILE F O 1
ATOM 14412 N N . TYR F 1 223 ? 17.827 81.535 68.538 1.00 95.19 223 TYR F N 1
ATOM 14413 C CA . TYR F 1 223 ? 18.380 82.858 68.188 1.00 99.27 223 TYR F CA 1
ATOM 14414 C C . TYR F 1 223 ? 19.351 82.792 66.997 1.00 102.61 223 TYR F C 1
ATOM 14415 O O . TYR F 1 223 ? 19.309 83.647 66.098 1.00 98.58 223 TYR F O 1
ATOM 14424 N N . SER F 1 224 ? 20.177 81.744 66.978 1.00 103.28 224 SER F N 1
ATOM 14425 C CA . SER F 1 224 ? 21.348 81.651 66.093 1.00 98.14 224 SER F CA 1
ATOM 14426 C C . SER F 1 224 ? 21.187 80.769 64.839 1.00 94.86 224 SER F C 1
ATOM 14427 O O . SER F 1 224 ? 22.136 80.097 64.423 1.00 102.98 224 SER F O 1
ATOM 14430 N N . LEU F 1 225 ? 20.002 80.799 64.232 1.00 93.07 225 LEU F N 1
ATOM 14431 C CA . LEU F 1 225 ? 19.716 80.049 63.001 1.00 88.05 225 LEU F CA 1
ATOM 14432 C C . LEU F 1 225 ? 19.997 80.901 61.758 1.00 90.34 225 LEU F C 1
ATOM 14433 O O . LEU F 1 225 ? 19.787 82.120 61.769 1.00 99.85 225 LEU F O 1
ATOM 14438 N N . ASP F 1 226 ? 20.464 80.253 60.690 1.00 92.13 226 ASP F N 1
ATOM 14439 C CA . ASP F 1 226 ? 20.668 80.913 59.388 1.00 99.02 226 ASP F CA 1
ATOM 14440 C C . ASP F 1 226 ? 19.321 81.043 58.666 1.00 99.45 226 ASP F C 1
ATOM 14441 O O . ASP F 1 226 ? 19.025 80.311 57.717 1.00 98.72 226 ASP F O 1
ATOM 14446 N N . VAL F 1 227 ? 18.529 82.004 59.132 1.00 101.29 227 VAL F N 1
ATOM 14447 C CA . VAL F 1 227 ? 17.178 82.249 58.633 1.00 99.60 227 VAL F CA 1
ATOM 14448 C C . VAL F 1 227 ? 17.046 83.722 58.283 1.00 101.71 227 VAL F C 1
ATOM 14449 O O . VAL F 1 227 ? 17.899 84.532 58.640 1.00 104.04 227 VAL F O 1
ATOM 14453 N N . ASP F 1 228 ? 15.977 84.055 57.574 1.00 102.75 228 ASP F N 1
ATOM 14454 C CA . ASP F 1 228 ? 15.750 85.425 57.098 1.00 103.51 228 ASP F CA 1
ATOM 14455 C C . ASP F 1 228 ? 15.102 86.282 58.185 1.00 102.42 228 ASP F C 1
ATOM 14456 O O . ASP F 1 228 ? 15.499 87.436 58.396 1.00 96.24 228 ASP F O 1
ATOM 14461 N N . ILE F 1 229 ? 14.114 85.707 58.869 1.00 100.91 229 ILE F N 1
ATOM 14462 C CA . ILE F 1 229 ? 13.261 86.441 59.806 1.00 92.63 229 ILE F CA 1
ATOM 14463 C C . ILE F 1 229 ? 13.334 85.786 61.185 1.00 92.86 229 ILE F C 1
ATOM 14464 O O . ILE F 1 229 ? 13.458 84.570 61.288 1.00 104.09 229 ILE F O 1
ATOM 14469 N N . PHE F 1 230 ? 13.278 86.610 62.230 1.00 92.27 230 PHE F N 1
ATOM 14470 C CA . PHE F 1 230 ? 13.163 86.154 63.621 1.00 94.47 230 PHE F CA 1
ATOM 14471 C C . PHE F 1 230 ? 11.969 86.868 64.259 1.00 94.13 230 PHE F C 1
ATOM 14472 O O . PHE F 1 230 ? 12.022 88.075 64.481 1.00 99.83 230 PHE F O 1
ATOM 14480 N N . ALA F 1 231 ? 10.908 86.113 64.554 1.00 87.91 231 ALA F N 1
ATOM 14481 C CA . ALA F 1 231 ? 9.601 86.664 64.957 1.00 93.00 231 ALA F CA 1
ATOM 14482 C C . ALA F 1 231 ? 9.202 86.217 66.364 1.00 97.95 231 ALA F C 1
ATOM 14483 O O . ALA F 1 231 ? 8.296 85.396 66.527 1.00 95.32 231 ALA F O 1
ATOM 14485 N N . PRO F 1 232 ? 9.866 86.770 67.392 1.00 100.24 232 PRO F N 1
ATOM 14486 C CA . PRO F 1 232 ? 9.617 86.310 68.749 1.00 93.36 232 PRO F CA 1
ATOM 14487 C C . PRO F 1 232 ? 8.302 86.820 69.320 1.00 91.10 232 PRO F C 1
ATOM 14488 O O . PRO F 1 232 ? 8.044 88.023 69.310 1.00 93.89 232 PRO F O 1
ATOM 14492 N N . CYS F 1 233 ? 7.488 85.890 69.805 1.00 92.32 233 CYS F N 1
ATOM 14493 C CA . CYS F 1 233 ? 6.198 86.191 70.429 1.00 91.35 233 CYS F CA 1
ATOM 14494 C C . CYS F 1 233 ? 6.125 85.841 71.923 1.00 85.17 233 CYS F C 1
ATOM 14495 O O . CYS F 1 233 ? 5.173 86.232 72.597 1.00 78.74 233 CYS F O 1
ATOM 14498 N N . ALA F 1 234 ? 7.127 85.125 72.434 1.00 87.62 234 ALA F N 1
ATOM 14499 C CA . ALA F 1 234 ? 7.114 84.627 73.812 1.00 90.13 234 ALA F CA 1
ATOM 14500 C C . ALA F 1 234 ? 7.236 85.738 74.840 1.00 90.25 234 ALA F C 1
ATOM 14501 O O . ALA F 1 234 ? 6.342 85.916 75.670 1.00 98.15 234 ALA F O 1
ATOM 14503 N N . LEU F 1 235 ? 8.341 86.479 74.772 1.00 82.31 235 LEU F N 1
ATOM 14504 C CA . LEU F 1 235 ? 8.698 87.435 75.826 1.00 85.90 235 LEU F CA 1
ATOM 14505 C C . LEU F 1 235 ? 9.628 88.551 75.384 1.00 94.36 235 LEU F C 1
ATOM 14506 O O . LEU F 1 235 ? 10.253 88.487 74.322 1.00 97.10 235 LEU F O 1
ATOM 14511 N N . GLY F 1 236 ? 9.703 89.563 76.251 1.00 84.13 236 GLY F N 1
ATOM 14512 C CA . GLY F 1 236 ? 10.598 90.707 76.107 1.00 77.75 236 GLY F CA 1
ATOM 14513 C C . GLY F 1 236 ? 11.906 90.549 76.864 1.00 83.76 236 GLY F C 1
ATOM 14514 O O . GLY F 1 236 ? 12.053 89.661 77.696 1.00 90.00 236 GLY F O 1
ATOM 14515 N N . GLY F 1 237 ? 12.849 91.438 76.567 1.00 93.11 237 GLY F N 1
ATOM 14516 C CA . GLY F 1 237 ? 14.234 91.359 77.062 1.00 91.58 237 GLY F CA 1
ATOM 14517 C C . GLY F 1 237 ? 15.108 90.394 76.271 1.00 89.41 237 GLY F C 1
ATOM 14518 O O . GLY F 1 237 ? 16.263 90.149 76.618 1.00 89.00 237 GLY F O 1
ATOM 14519 N N . ILE F 1 238 ? 14.553 89.891 75.177 1.00 92.32 238 ILE F N 1
ATOM 14520 C CA . ILE F 1 238 ? 15.140 88.800 74.376 1.00 91.48 238 ILE F CA 1
ATOM 14521 C C . ILE F 1 238 ? 16.229 89.275 73.419 1.00 91.90 238 ILE F C 1
ATOM 14522 O O . ILE F 1 238 ? 17.066 88.486 72.973 1.00 94.28 238 ILE F O 1
ATOM 14527 N N . LEU F 1 239 ? 16.158 90.554 73.063 1.00 93.38 239 LEU F N 1
ATOM 14528 C CA . LEU F 1 239 ? 17.230 91.242 72.366 1.00 87.32 239 LEU F CA 1
ATOM 14529 C C . LEU F 1 239 ? 18.110 91.940 73.400 1.00 85.92 239 LEU F C 1
ATOM 14530 O O . LEU F 1 239 ? 17.678 92.887 74.059 1.00 90.98 239 LEU F O 1
ATOM 14535 N N . ASN F 1 240 ? 19.334 91.446 73.554 1.00 85.81 240 ASN F N 1
ATOM 14536 C CA . ASN F 1 240 ? 20.303 92.029 74.480 1.00 90.11 240 ASN F CA 1
ATOM 14537 C C . ASN F 1 240 ? 21.733 91.683 74.081 1.00 87.48 240 ASN F C 1
ATOM 14538 O O . ASN F 1 240 ? 21.956 90.816 73.231 1.00 90.13 240 ASN F O 1
ATOM 14543 N N . SER F 1 241 ? 22.694 92.351 74.714 1.00 83.71 241 SER F N 1
ATOM 14544 C CA . SER F 1 241 ? 24.119 92.222 74.369 1.00 82.73 241 SER F CA 1
ATOM 14545 C C . SER F 1 241 ? 24.634 90.768 74.291 1.00 88.06 241 SER F C 1
ATOM 14546 O O . SER F 1 241 ? 25.560 90.477 73.527 1.00 89.69 241 SER F O 1
ATOM 14549 N N . HIS F 1 242 ? 24.034 89.873 75.079 1.00 97.28 242 HIS F N 1
ATOM 14550 C CA . HIS F 1 242 ? 24.323 88.435 75.006 1.00 93.92 242 HIS F CA 1
ATOM 14551 C C . HIS F 1 242 ? 23.859 87.796 73.687 1.00 88.49 242 HIS F C 1
ATOM 14552 O O . HIS F 1 242 ? 24.640 87.128 73.005 1.00 90.47 242 HIS F O 1
ATOM 14559 N N . THR F 1 243 ? 22.584 88.012 73.350 1.00 86.92 243 THR F N 1
ATOM 14560 C CA . THR F 1 243 ? 21.911 87.334 72.216 1.00 93.49 243 THR F CA 1
ATOM 14561 C C . THR F 1 243 ? 21.964 88.063 70.871 1.00 95.42 243 THR F C 1
ATOM 14562 O O . THR F 1 243 ? 21.827 87.438 69.818 1.00 97.94 243 THR F O 1
ATOM 14566 N N . ILE F 1 244 ? 22.138 89.377 70.904 1.00 91.33 244 ILE F N 1
ATOM 14567 C CA . ILE F 1 244 ? 22.086 90.184 69.679 1.00 97.69 244 ILE F CA 1
ATOM 14568 C C . ILE F 1 244 ? 23.240 89.940 68.680 1.00 100.50 244 ILE F C 1
ATOM 14569 O O . ILE F 1 244 ? 23.026 90.099 67.476 1.00 103.87 244 ILE F O 1
ATOM 14574 N N . PRO F 1 245 ? 24.452 89.565 69.159 1.00 99.12 245 PRO F N 1
ATOM 14575 C CA . PRO F 1 245 ? 25.495 89.203 68.189 1.00 105.02 245 PRO F CA 1
ATOM 14576 C C . PRO F 1 245 ? 25.244 87.866 67.477 1.00 102.20 245 PRO F C 1
ATOM 14577 O O . PRO F 1 245 ? 25.691 87.689 66.342 1.00 106.95 245 PRO F O 1
ATOM 14581 N N . PHE F 1 246 ? 24.526 86.949 68.126 1.00 93.03 246 PHE F N 1
ATOM 14582 C CA . PHE F 1 246 ? 24.216 85.640 67.530 1.00 95.38 246 PHE F CA 1
ATOM 14583 C C . PHE F 1 246 ? 23.292 85.700 66.315 1.00 100.12 246 PHE F C 1
ATOM 14584 O O . PHE F 1 246 ? 23.254 84.753 65.523 1.00 104.64 246 PHE F O 1
ATOM 14592 N N . LEU F 1 247 ? 22.539 86.788 66.179 1.00 103.95 247 LEU F N 1
ATOM 14593 C CA . LEU F 1 247 ? 21.565 86.921 65.100 1.00 103.30 247 LEU F CA 1
ATOM 14594 C C . LEU F 1 247 ? 22.201 86.982 63.705 1.00 104.13 247 LEU F C 1
ATOM 14595 O O . LEU F 1 247 ? 23.151 87.732 63.475 1.00 101.02 247 LEU F O 1
ATOM 14600 N N . GLN F 1 248 ? 21.670 86.161 62.799 1.00 103.69 248 GLN F N 1
ATOM 14601 C CA . GLN F 1 248 ? 21.984 86.214 61.365 1.00 105.30 248 GLN F CA 1
ATOM 14602 C C . GLN F 1 248 ? 20.763 86.632 60.547 1.00 108.98 248 GLN F C 1
ATOM 14603 O O . GLN F 1 248 ? 20.779 86.544 59.315 1.00 110.85 248 GLN F O 1
ATOM 14609 N N . ALA F 1 249 ? 19.711 87.082 61.231 1.00 105.85 249 ALA F N 1
ATOM 14610 C CA . ALA F 1 249 ? 18.426 87.351 60.600 1.00 99.36 249 ALA F CA 1
ATOM 14611 C C . ALA F 1 249 ? 18.448 88.680 59.836 1.00 99.75 249 ALA F C 1
ATOM 14612 O O . ALA F 1 249 ? 19.030 89.668 60.295 1.00 93.23 249 ALA F O 1
ATOM 14614 N N . SER F 1 250 ? 17.831 88.676 58.658 1.00 100.64 250 SER F N 1
ATOM 14615 C CA . SER F 1 250 ? 17.700 89.872 57.830 1.00 106.70 250 SER F CA 1
ATOM 14616 C C . SER F 1 250 ? 16.742 90.904 58.431 1.00 104.75 250 SER F C 1
ATOM 14617 O O . SER F 1 250 ? 16.983 92.110 58.312 1.00 109.42 250 SER F O 1
ATOM 14620 N N . ILE F 1 251 ? 15.649 90.431 59.038 1.00 104.83 251 ILE F N 1
ATOM 14621 C CA . ILE F 1 251 ? 14.673 91.304 59.713 1.00 96.03 251 ILE F CA 1
ATOM 14622 C C . ILE F 1 251 ? 14.180 90.674 61.020 1.00 94.93 251 ILE F C 1
ATOM 14623 O O . ILE F 1 251 ? 14.255 89.460 61.193 1.00 97.86 251 ILE F O 1
ATOM 14628 N N . ILE F 1 252 ? 13.678 91.520 61.923 1.00 93.51 252 ILE F N 1
ATOM 14629 C CA . ILE F 1 252 ? 13.093 91.099 63.209 1.00 94.38 252 ILE F CA 1
ATOM 14630 C C . ILE F 1 252 ? 11.699 91.719 63.343 1.00 95.98 252 ILE F C 1
ATOM 14631 O O . ILE F 1 252 ? 11.566 92.938 63.519 1.00 92.58 252 ILE F O 1
ATOM 14636 N N . ALA F 1 253 ? 10.672 90.871 63.264 1.00 87.90 253 ALA F N 1
ATOM 14637 C CA . ALA F 1 253 ? 9.276 91.305 63.355 1.00 83.08 253 ALA F CA 1
ATOM 14638 C C . ALA F 1 253 ? 8.450 90.339 64.196 1.00 86.31 253 ALA F C 1
ATOM 14639 O O . ALA F 1 253 ? 7.744 89.482 63.672 1.00 89.02 253 ALA F O 1
ATOM 14641 N N . GLY F 1 254 ? 8.546 90.508 65.511 1.00 88.53 254 GLY F N 1
ATOM 14642 C CA . GLY F 1 254 ? 7.866 89.645 66.483 1.00 87.66 254 GLY F CA 1
ATOM 14643 C C . GLY F 1 254 ? 6.560 90.221 66.998 1.00 84.99 254 GLY F C 1
ATOM 14644 O O . GLY F 1 254 ? 6.190 91.346 66.656 1.00 89.87 254 GLY F O 1
ATOM 14645 N N . ALA F 1 255 ? 5.876 89.430 67.827 1.00 87.03 255 ALA F N 1
ATOM 14646 C CA . ALA F 1 255 ? 4.583 89.798 68.435 1.00 86.04 255 ALA F CA 1
ATOM 14647 C C . ALA F 1 255 ? 4.657 90.103 69.932 1.00 86.85 255 ALA F C 1
ATOM 14648 O O . ALA F 1 255 ? 3.622 90.193 70.591 1.00 89.05 255 ALA F O 1
ATOM 14650 N N . ALA F 1 256 ? 5.861 90.258 70.469 1.00 83.28 256 ALA F N 1
ATOM 14651 C CA . ALA F 1 256 ? 6.043 90.411 71.909 1.00 81.13 256 ALA F CA 1
ATOM 14652 C C . ALA F 1 256 ? 6.448 91.840 72.214 1.00 87.53 256 ALA F C 1
ATOM 14653 O O . ALA F 1 256 ? 7.260 92.414 71.497 1.00 90.42 256 ALA F O 1
ATOM 14655 N N . ASN F 1 257 ? 5.861 92.409 73.268 1.00 89.80 257 ASN F N 1
ATOM 14656 C CA . ASN F 1 257 ? 6.198 93.764 73.731 1.00 89.21 257 ASN F CA 1
ATOM 14657 C C . ASN F 1 257 ? 7.457 93.798 74.600 1.00 93.81 257 ASN F C 1
ATOM 14658 O O . ASN F 1 257 ? 7.797 92.819 75.263 1.00 93.00 257 ASN F O 1
ATOM 14663 N N . ASN F 1 258 ? 8.121 94.951 74.586 1.00 99.21 258 ASN F N 1
ATOM 14664 C CA . ASN F 1 258 ? 9.353 95.199 75.345 1.00 94.89 258 ASN F CA 1
ATOM 14665 C C . ASN F 1 258 ? 10.495 94.226 75.021 1.00 85.68 258 ASN F C 1
ATOM 14666 O O . ASN F 1 258 ? 11.273 93.853 75.892 1.00 89.38 258 ASN F O 1
ATOM 14671 N N . GLN F 1 259 ? 10.600 93.867 73.742 1.00 85.05 259 GLN F N 1
ATOM 14672 C CA . GLN F 1 259 ? 11.636 92.958 73.215 1.00 90.80 259 GLN F CA 1
ATOM 14673 C C . GLN F 1 259 ? 13.064 93.375 73.527 1.00 88.86 259 GLN F C 1
ATOM 14674 O O . GLN F 1 259 ? 13.958 92.530 73.561 1.00 90.06 259 GLN F O 1
ATOM 14680 N N . LEU F 1 260 ? 13.276 94.671 73.712 1.00 85.08 260 LEU F N 1
ATOM 14681 C CA . LEU F 1 260 ? 14.588 95.202 74.040 1.00 88.89 260 LEU F CA 1
ATOM 14682 C C . LEU F 1 260 ? 14.781 95.304 75.561 1.00 95.72 260 LEU F C 1
ATOM 14683 O O . LEU F 1 260 ? 13.890 95.773 76.278 1.00 101.38 260 LEU F O 1
ATOM 14688 N N . GLU F 1 261 ? 15.930 94.831 76.050 1.00 92.81 261 GLU F N 1
ATOM 14689 C CA . GLU F 1 261 ? 16.375 95.142 77.417 1.00 91.94 261 GLU F CA 1
ATOM 14690 C C . GLU F 1 261 ? 16.607 96.657 77.486 1.00 93.01 261 GLU F C 1
ATOM 14691 O O . GLU F 1 261 ? 15.901 97.375 78.195 1.00 99.98 261 GLU F O 1
ATOM 14697 N N . ASN F 1 262 ? 17.585 97.111 76.704 1.00 91.21 262 ASN F N 1
ATOM 14698 C CA . ASN F 1 262 ? 17.897 98.531 76.501 1.00 96.43 262 ASN F CA 1
ATOM 14699 C C . ASN F 1 262 ? 17.330 99.011 75.170 1.00 99.62 262 ASN F C 1
ATOM 14700 O O . ASN F 1 262 ? 17.721 98.527 74.104 1.00 98.38 262 ASN F O 1
ATOM 14705 N N . GLU F 1 263 ? 16.439 99.993 75.253 1.00 103.97 263 GLU F N 1
ATOM 14706 C CA . GLU F 1 263 ? 15.652 100.446 74.102 1.00 99.15 263 GLU F CA 1
ATOM 14707 C C . GLU F 1 263 ? 16.550 101.181 73.100 1.00 92.64 263 GLU F C 1
ATOM 14708 O O . GLU F 1 263 ? 16.379 101.028 71.893 1.00 94.93 263 GLU F O 1
ATOM 14714 N N . GLN F 1 264 ? 17.518 101.945 73.617 1.00 92.83 264 GLN F N 1
ATOM 14715 C CA . GLN F 1 264 ? 18.408 102.789 72.800 1.00 95.37 264 GLN F CA 1
ATOM 14716 C C . GLN F 1 264 ? 19.721 102.106 72.387 1.00 95.96 264 GLN F C 1
ATOM 14717 O O . GLN F 1 264 ? 20.201 102.331 71.272 1.00 97.12 264 GLN F O 1
ATOM 14723 N N . LEU F 1 265 ? 20.306 101.303 73.275 1.00 94.53 265 LEU F N 1
ATOM 14724 C CA . LEU F 1 265 ? 21.596 100.649 72.999 1.00 87.40 265 LEU F CA 1
ATOM 14725 C C . LEU F 1 265 ? 21.447 99.562 71.941 1.00 89.00 265 LEU F C 1
ATOM 14726 O O . LEU F 1 265 ? 22.086 99.607 70.887 1.00 92.15 265 LEU F O 1
ATOM 14731 N N . HIS F 1 266 ? 20.588 98.592 72.239 1.00 88.85 266 HIS F N 1
ATOM 14732 C CA . HIS F 1 266 ? 20.418 97.404 71.394 1.00 86.11 266 HIS F CA 1
ATOM 14733 C C . HIS F 1 266 ? 19.682 97.658 70.073 1.00 90.35 266 HIS F C 1
ATOM 14734 O O . HIS F 1 266 ? 19.656 96.776 69.208 1.00 87.22 266 HIS F O 1
ATOM 14741 N N . SER F 1 267 ? 19.071 98.838 69.932 1.00 88.33 267 SER F N 1
ATOM 14742 C CA . SER F 1 267 ? 18.543 99.304 68.645 1.00 85.61 267 SER F CA 1
ATOM 14743 C C . SER F 1 267 ? 19.661 99.627 67.648 1.00 88.73 267 SER F C 1
ATOM 14744 O O . SER F 1 267 ? 19.576 99.254 66.473 1.00 88.44 267 SER F O 1
ATOM 14747 N N . GLN F 1 268 ? 20.695 100.321 68.125 1.00 88.74 268 GLN F N 1
ATOM 14748 C CA . GLN F 1 268 ? 21.863 100.671 67.298 1.00 98.17 268 GLN F CA 1
ATOM 14749 C C . GLN F 1 268 ? 22.674 99.441 66.861 1.00 102.39 268 GLN F C 1
ATOM 14750 O O . GLN F 1 268 ? 23.114 99.359 65.709 1.00 104.01 268 GLN F O 1
ATOM 14756 N N . MET F 1 269 ? 22.860 98.497 67.786 1.00 96.65 269 MET F N 1
ATOM 14757 C CA . MET F 1 269 ? 23.568 97.234 67.519 1.00 90.65 269 MET F CA 1
ATOM 14758 C C . MET F 1 269 ? 22.980 96.457 66.344 1.00 96.42 269 MET F C 1
ATOM 14759 O O . MET F 1 269 ? 23.719 95.826 65.594 1.00 104.06 269 MET F O 1
ATOM 14764 N N . LEU F 1 270 ? 21.657 96.506 66.199 1.00 90.99 270 LEU F N 1
ATOM 14765 C CA . LEU F 1 270 ? 20.974 95.945 65.027 1.00 90.71 270 LEU F CA 1
ATOM 14766 C C . LEU F 1 270 ? 21.235 96.759 63.762 1.00 96.83 270 LEU F C 1
ATOM 14767 O O . LEU F 1 270 ? 21.618 96.209 62.723 1.00 103.42 270 LEU F O 1
ATOM 14772 N N . ALA F 1 271 ? 21.003 98.066 63.862 1.00 94.23 271 ALA F N 1
ATOM 14773 C CA . ALA F 1 271 ? 21.099 98.979 62.713 1.00 100.21 271 ALA F CA 1
ATOM 14774 C C . ALA F 1 271 ? 22.471 98.968 62.037 1.00 98.78 271 ALA F C 1
ATOM 14775 O O . ALA F 1 271 ? 22.556 98.971 60.809 1.00 104.16 271 ALA F O 1
ATOM 14777 N N . LYS F 1 272 ? 23.531 98.941 62.843 1.00 97.58 272 LYS F N 1
ATOM 14778 C CA . LYS F 1 272 ? 24.904 98.976 62.329 1.00 101.01 272 LYS F CA 1
ATOM 14779 C C . LYS F 1 272 ? 25.320 97.654 61.671 1.00 98.92 272 LYS F C 1
ATOM 14780 O O . LYS F 1 272 ? 26.033 97.656 60.663 1.00 108.23 272 LYS F O 1
ATOM 14786 N N . LYS F 1 273 ? 24.873 96.539 62.244 1.00 92.86 273 LYS F N 1
ATOM 14787 C CA . LYS F 1 273 ? 25.122 95.208 61.681 1.00 98.18 273 LYS F CA 1
ATOM 14788 C C . LYS F 1 273 ? 24.163 94.832 60.548 1.00 92.78 273 LYS F C 1
ATOM 14789 O O . LYS F 1 273 ? 24.350 93.808 59.897 1.00 98.21 273 LYS F O 1
ATOM 14795 N N . GLY F 1 274 ? 23.134 95.646 60.336 1.00 90.80 274 GLY F N 1
ATOM 14796 C CA . GLY F 1 274 ? 22.267 95.534 59.164 1.00 90.13 274 GLY F CA 1
ATOM 14797 C C . GLY F 1 274 ? 21.045 94.667 59.371 1.00 88.59 274 GLY F C 1
ATOM 14798 O O . GLY F 1 274 ? 20.496 94.132 58.408 1.00 96.31 274 GLY F O 1
ATOM 14799 N N . ILE F 1 275 ? 20.617 94.531 60.623 1.00 85.10 275 ILE F N 1
ATOM 14800 C CA . ILE F 1 275 ? 19.386 93.823 60.955 1.00 80.87 275 ILE F CA 1
ATOM 14801 C C . ILE F 1 275 ? 18.279 94.860 61.089 1.00 87.28 275 ILE F C 1
ATOM 14802 O O . ILE F 1 275 ? 18.443 95.858 61.792 1.00 91.42 275 ILE F O 1
ATOM 14807 N N . LEU F 1 276 ? 17.156 94.611 60.421 1.00 93.62 276 LEU F N 1
ATOM 14808 C CA . LEU F 1 276 ? 16.032 95.544 60.399 1.00 89.83 276 LEU F CA 1
ATOM 14809 C C . LEU F 1 276 ? 15.044 95.194 61.504 1.00 94.60 276 LEU F C 1
ATOM 14810 O O . LEU F 1 276 ? 14.461 94.109 61.497 1.00 94.92 276 LEU F O 1
ATOM 14815 N N . TYR F 1 277 ? 14.850 96.126 62.438 1.00 89.71 277 TYR F N 1
ATOM 14816 C CA . TYR F 1 277 ? 13.953 95.930 63.583 1.00 88.84 277 TYR F CA 1
ATOM 14817 C C . TYR F 1 277 ? 12.702 96.794 63.474 1.00 87.16 277 TYR F C 1
ATOM 14818 O O . TYR F 1 277 ? 12.782 97.978 63.171 1.00 85.96 277 TYR F O 1
ATOM 14827 N N . SER F 1 278 ? 11.555 96.177 63.732 1.00 89.99 278 SER F N 1
ATOM 14828 C CA . SER F 1 278 ? 10.259 96.847 63.716 1.00 91.59 278 SER F CA 1
ATOM 14829 C C . SER F 1 278 ? 9.808 97.006 65.161 1.00 93.52 278 SER F C 1
ATOM 14830 O O . SER F 1 278 ? 9.750 96.008 65.877 1.00 95.54 278 SER F O 1
ATOM 14833 N N . PRO F 1 279 ? 9.480 98.242 65.601 1.00 91.89 279 PRO F N 1
ATOM 14834 C CA . PRO F 1 279 ? 9.216 98.421 67.030 1.00 88.86 279 PRO F CA 1
ATOM 14835 C C . PRO F 1 279 ? 8.150 97.495 67.610 1.00 89.87 279 PRO F C 1
ATOM 14836 O O . PRO F 1 279 ? 7.176 97.151 66.938 1.00 88.41 279 PRO F O 1
ATOM 14840 N N . ASP F 1 280 ? 8.390 97.061 68.843 1.00 85.64 280 ASP F N 1
ATOM 14841 C CA . ASP F 1 280 ? 7.459 96.214 69.586 1.00 80.90 280 ASP F CA 1
ATOM 14842 C C . ASP F 1 280 ? 6.027 96.775 69.614 1.00 94.58 280 ASP F C 1
ATOM 14843 O O . ASP F 1 280 ? 5.074 96.049 69.343 1.00 93.79 280 ASP F O 1
ATOM 14848 N N . TYR F 1 281 ? 5.893 98.070 69.889 1.00 95.30 281 TYR F N 1
ATOM 14849 C CA . TYR F 1 281 ? 4.571 98.696 70.096 1.00 88.91 281 TYR F CA 1
ATOM 14850 C C . TYR F 1 281 ? 3.731 98.887 68.820 1.00 92.96 281 TYR F C 1
ATOM 14851 O O . TYR F 1 281 ? 2.503 98.795 68.882 1.00 103.73 281 TYR F O 1
ATOM 14860 N N . VAL F 1 282 ? 4.378 99.145 67.682 1.00 91.21 282 VAL F N 1
ATOM 14861 C CA . VAL F 1 282 ? 3.663 99.294 66.395 1.00 92.08 282 VAL F CA 1
ATOM 14862 C C . VAL F 1 282 ? 3.005 97.998 65.896 1.00 90.51 282 VAL F C 1
ATOM 14863 O O . VAL F 1 282 ? 1.899 98.031 65.360 1.00 93.45 282 VAL F O 1
ATOM 14867 N N . ILE F 1 283 ? 3.694 96.873 66.059 1.00 89.09 283 ILE F N 1
ATOM 14868 C CA . ILE F 1 283 ? 3.201 95.569 65.598 1.00 86.95 283 ILE F CA 1
ATOM 14869 C C . ILE F 1 283 ? 2.075 95.029 66.489 1.00 88.21 283 ILE F C 1
ATOM 14870 O O . ILE F 1 283 ? 1.076 94.487 65.995 1.00 80.61 283 ILE F O 1
ATOM 14875 N N . ASN F 1 284 ? 2.260 95.171 67.799 1.00 89.51 284 ASN F N 1
ATOM 14876 C CA . ASN F 1 284 ? 1.235 94.816 68.780 1.00 93.01 284 ASN F CA 1
ATOM 14877 C C . ASN F 1 284 ? -0.018 95.705 68.738 1.00 96.05 284 ASN F C 1
ATOM 14878 O O . ASN F 1 284 ? -1.038 95.354 69.337 1.00 109.25 284 ASN F O 1
ATOM 14883 N N . ALA F 1 285 ? 0.062 96.842 68.041 1.00 90.43 285 ALA F N 1
ATOM 14884 C CA . ALA F 1 285 ? -1.083 97.732 67.820 1.00 94.14 285 ALA F CA 1
ATOM 14885 C C . ALA F 1 285 ? -2.337 96.995 67.367 1.00 94.41 285 ALA F C 1
ATOM 14886 O O . ALA F 1 285 ? -3.444 97.360 67.753 1.00 94.87 285 ALA F O 1
ATOM 14888 N N . GLY F 1 286 ? -2.160 95.953 66.560 1.00 93.49 286 GLY F N 1
ATOM 14889 C CA . GLY F 1 286 ? -3.270 95.081 66.173 1.00 96.48 286 GLY F CA 1
ATOM 14890 C C . GLY F 1 286 ? -4.052 94.587 67.377 1.00 95.47 286 GLY F C 1
ATOM 14891 O O . GLY F 1 286 ? -5.286 94.618 67.384 1.00 93.73 286 GLY F O 1
ATOM 14892 N N . GLY F 1 287 ? -3.322 94.143 68.396 1.00 92.58 287 GLY F N 1
ATOM 14893 C CA . GLY F 1 287 ? -3.906 93.821 69.701 1.00 95.31 287 GLY F CA 1
ATOM 14894 C C . GLY F 1 287 ? -4.700 94.968 70.319 1.00 92.48 287 GLY F C 1
ATOM 14895 O O . GLY F 1 287 ? -5.756 94.749 70.918 1.00 91.73 287 GLY F O 1
ATOM 14896 N N . LEU F 1 288 ? -4.180 96.187 70.169 1.00 96.18 288 LEU F N 1
ATOM 14897 C CA . LEU F 1 288 ? -4.837 97.410 70.654 1.00 90.59 288 LEU F CA 1
ATOM 14898 C C . LEU F 1 288 ? -6.080 97.794 69.853 1.00 88.03 288 LEU F C 1
ATOM 14899 O O . LEU F 1 288 ? -7.089 98.197 70.430 1.00 87.72 288 LEU F O 1
ATOM 14904 N N . ILE F 1 289 ? -6.004 97.688 68.531 1.00 89.90 289 ILE F N 1
ATOM 14905 C CA . ILE F 1 289 ? -7.133 98.074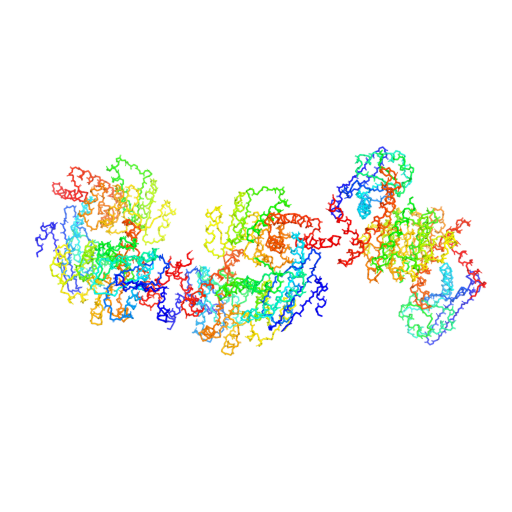 67.662 1.00 89.89 289 ILE F CA 1
ATOM 14906 C C . ILE F 1 289 ? -8.396 97.280 68.023 1.00 92.63 289 ILE F C 1
ATOM 14907 O O . ILE F 1 289 ? -9.511 97.804 67.936 1.00 93.73 289 ILE F O 1
ATOM 14912 N N . ASN F 1 290 ? -8.212 96.028 68.435 1.00 89.25 290 ASN F N 1
ATOM 14913 C CA . ASN F 1 290 ? -9.302 95.235 68.992 1.00 90.62 290 ASN F CA 1
ATOM 14914 C C . ASN F 1 290 ? -9.990 95.977 70.148 1.00 91.83 290 ASN F C 1
ATOM 14915 O O . ASN F 1 290 ? -11.216 96.079 70.198 1.00 94.80 290 ASN F O 1
ATOM 14920 N N . VAL F 1 291 ? -9.174 96.517 71.048 1.00 84.69 291 VAL F N 1
ATOM 14921 C CA . VAL F 1 291 ? -9.661 97.276 72.211 1.00 84.72 291 VAL F CA 1
ATOM 14922 C C . VAL F 1 291 ? -10.387 98.560 71.777 1.00 90.58 291 VAL F C 1
ATOM 14923 O O . VAL F 1 291 ? -11.446 98.894 72.316 1.00 97.90 291 VAL F O 1
ATOM 14927 N N . TYR F 1 292 ? -9.816 99.274 70.812 1.00 89.16 292 TYR F N 1
ATOM 14928 C CA . TYR F 1 292 ? -10.409 100.522 70.325 1.00 91.84 292 TYR F CA 1
ATOM 14929 C C . TYR F 1 292 ? -11.821 100.359 69.776 1.00 91.07 292 TYR F C 1
ATOM 14930 O O . TYR F 1 292 ? -12.699 101.172 70.057 1.00 100.17 292 TYR F O 1
ATOM 14939 N N . ASN F 1 293 ? -12.027 99.324 68.973 1.00 88.74 293 ASN F N 1
ATOM 14940 C CA . ASN F 1 293 ? -13.336 99.086 68.365 1.00 98.19 293 ASN F CA 1
ATOM 14941 C C . ASN F 1 293 ? -14.437 98.759 69.387 1.00 105.76 293 ASN F C 1
ATOM 14942 O O . ASN F 1 293 ? -15.608 99.032 69.137 1.00 107.70 293 ASN F O 1
ATOM 14947 N N . GLU F 1 294 ? -14.053 98.194 70.532 1.00 104.65 294 GLU F N 1
ATOM 14948 C CA . GLU F 1 294 ? -14.995 97.912 71.624 1.00 97.81 294 GLU F CA 1
ATOM 14949 C C . GLU F 1 294 ? -15.531 99.159 72.347 1.00 99.40 294 GLU F C 1
ATOM 14950 O O . GLU F 1 294 ? -16.668 99.144 72.826 1.00 103.94 294 GLU F O 1
ATOM 14956 N N . MET F 1 295 ? -14.723 100.217 72.441 1.00 94.27 295 MET F N 1
ATOM 14957 C CA . MET F 1 295 ? -15.202 101.531 72.918 1.00 94.86 295 MET F CA 1
ATOM 14958 C C . MET F 1 295 ? -16.368 102.032 72.079 1.00 105.23 295 MET F C 1
ATOM 14959 O O . MET F 1 295 ? -17.435 102.363 72.606 1.00 117.19 295 MET F O 1
ATOM 14964 N N . ILE F 1 296 ? -16.141 102.068 70.765 1.00 97.17 296 ILE F N 1
ATOM 14965 C CA . ILE F 1 296 ? -17.105 102.630 69.807 1.00 95.18 296 ILE F CA 1
ATOM 14966 C C . ILE F 1 296 ? -18.289 101.683 69.568 1.00 101.44 296 ILE F C 1
ATOM 14967 O O . ILE F 1 296 ? -19.258 102.055 68.910 1.00 106.23 296 ILE F O 1
ATOM 14972 N N . GLY F 1 297 ? -18.196 100.465 70.098 1.00 101.68 297 GLY F N 1
ATOM 14973 C CA . GLY F 1 297 ? -19.162 99.410 69.850 1.00 103.43 297 GLY F CA 1
ATOM 14974 C C . GLY F 1 297 ? -18.524 98.552 68.783 1.00 99.36 297 GLY F C 1
ATOM 14975 O O . GLY F 1 297 ? -18.328 99.010 67.651 1.00 97.05 297 GLY F O 1
ATOM 14976 N N . TYR F 1 298 ? -18.161 97.325 69.149 1.00 96.91 298 TYR F N 1
ATOM 14977 C CA . TYR F 1 298 ? -17.346 96.484 68.274 1.00 100.54 298 TYR F CA 1
ATOM 14978 C C . TYR F 1 298 ? -18.014 96.230 66.925 1.00 101.13 298 TYR F C 1
ATOM 14979 O O . TYR F 1 298 ? -19.215 95.955 66.846 1.00 101.52 298 TYR F O 1
ATOM 14988 N N . ASP F 1 299 ? -17.212 96.373 65.877 1.00 103.58 299 ASP F N 1
ATOM 14989 C CA . ASP F 1 299 ? -17.599 96.040 64.518 1.00 109.00 299 ASP F CA 1
ATOM 14990 C C . ASP F 1 299 ? -16.370 95.442 63.840 1.00 109.09 299 ASP F C 1
ATOM 14991 O O . ASP F 1 299 ? -15.330 96.098 63.732 1.00 108.93 299 ASP F O 1
ATOM 14996 N N . GLU F 1 300 ? -16.499 94.194 63.397 1.00 112.72 300 GLU F N 1
ATOM 14997 C CA . GLU F 1 300 ? -15.365 93.424 62.880 1.00 113.83 300 GLU F CA 1
ATOM 14998 C C . GLU F 1 300 ? -14.882 93.989 61.548 1.00 108.44 300 GLU F C 1
ATOM 14999 O O . GLU F 1 300 ? -13.675 94.056 61.300 1.00 94.38 300 GLU F O 1
ATOM 15005 N N . GLU F 1 301 ? -15.836 94.393 60.707 1.00 110.26 301 GLU F N 1
ATOM 15006 C CA . GLU F 1 301 ? -15.555 95.069 59.436 1.00 107.59 301 GLU F CA 1
ATOM 15007 C C . GLU F 1 301 ? -14.586 96.233 59.642 1.00 108.98 301 GLU F C 1
ATOM 15008 O O . GLU F 1 301 ? -13.587 96.342 58.928 1.00 104.30 301 GLU F O 1
ATOM 15014 N N . LYS F 1 302 ? -14.905 97.091 60.613 1.00 112.73 302 LYS F N 1
ATOM 15015 C CA . LYS F 1 302 ? -14.070 98.245 60.974 1.00 109.43 302 LYS F CA 1
ATOM 15016 C C . LYS F 1 302 ? -12.705 97.818 61.512 1.00 108.29 302 LYS F C 1
ATOM 15017 O O . LYS F 1 302 ? -11.678 98.357 61.094 1.00 102.79 302 LYS F O 1
ATOM 15023 N N . ALA F 1 303 ? -12.707 96.848 62.425 1.00 105.46 303 ALA F N 1
ATOM 15024 C CA . ALA F 1 303 ? -11.477 96.356 63.054 1.00 101.40 303 ALA F CA 1
ATOM 15025 C C . ALA F 1 303 ? -10.485 95.776 62.047 1.00 100.66 303 ALA F C 1
ATOM 15026 O O . ALA F 1 303 ? -9.302 96.097 62.097 1.00 93.51 303 ALA F O 1
ATOM 15028 N N . PHE F 1 304 ? -10.982 94.944 61.132 1.00 103.73 304 PHE F N 1
ATOM 15029 C CA . PHE F 1 304 ? -10.153 94.286 60.107 1.00 100.01 304 PHE F CA 1
ATOM 15030 C C . PHE F 1 304 ? -9.374 95.250 59.210 1.00 90.66 304 PHE F C 1
ATOM 15031 O O . PHE F 1 304 ? -8.165 95.096 59.009 1.00 89.57 304 PHE F O 1
ATOM 15039 N N . LYS F 1 305 ? -10.100 96.203 58.636 1.00 95.47 305 LYS F N 1
ATOM 15040 C CA . LYS F 1 305 ? -9.515 97.217 57.752 1.00 96.75 305 LYS F CA 1
ATOM 15041 C C . LYS F 1 305 ? -8.587 98.210 58.471 1.00 98.44 305 LYS F C 1
ATOM 15042 O O . LYS F 1 305 ? -7.670 98.765 57.864 1.00 96.57 305 LYS F O 1
ATOM 15048 N N . GLN F 1 306 ? -8.820 98.426 59.759 1.00 98.19 306 GLN F N 1
ATOM 15049 C CA . GLN F 1 306 ? -7.930 99.264 60.561 1.00 99.15 306 GLN F CA 1
ATOM 15050 C C . GLN F 1 306 ? -6.529 98.665 60.749 1.00 99.74 306 GLN F C 1
ATOM 15051 O O . GLN F 1 306 ? -5.540 99.380 60.630 1.00 105.27 306 GLN F O 1
ATOM 15057 N N . VAL F 1 307 ? -6.448 97.359 61.002 1.00 98.17 307 VAL F N 1
ATOM 15058 C CA . VAL F 1 307 ? -5.158 96.684 61.312 1.00 97.08 307 VAL F CA 1
ATOM 15059 C C . VAL F 1 307 ? -4.126 96.837 60.180 1.00 102.08 307 VAL F C 1
ATOM 15060 O O . VAL F 1 307 ? -2.923 96.866 60.419 1.00 103.18 307 VAL F O 1
ATOM 15064 N N . HIS F 1 308 ? -4.598 96.978 58.949 1.00 101.69 308 HIS F N 1
ATOM 15065 C CA . HIS F 1 308 ? -3.708 97.282 57.824 1.00 98.83 308 HIS F CA 1
ATOM 15066 C C . HIS F 1 308 ? -2.942 98.623 57.931 1.00 100.73 308 HIS F C 1
ATOM 15067 O O . HIS F 1 308 ? -2.047 98.886 57.129 1.00 104.84 308 HIS F O 1
ATOM 15074 N N . ASN F 1 309 ? -3.290 99.458 58.910 1.00 98.80 309 ASN F N 1
ATOM 15075 C CA . ASN F 1 309 ? -2.426 100.567 59.344 1.00 102.06 309 ASN F CA 1
ATOM 15076 C C . ASN F 1 309 ? -0.987 100.136 59.671 1.00 103.98 309 ASN F C 1
ATOM 15077 O O . ASN F 1 309 ? -0.042 100.862 59.350 1.00 98.20 309 ASN F O 1
ATOM 15082 N N . ILE F 1 310 ? -0.831 98.964 60.298 1.00 102.58 310 ILE F N 1
ATOM 15083 C CA . ILE F 1 310 ? 0.501 98.427 60.654 1.00 103.42 310 ILE F CA 1
ATOM 15084 C C . ILE F 1 310 ? 1.395 98.272 59.417 1.00 102.96 310 ILE F C 1
ATOM 15085 O O . ILE F 1 310 ? 2.573 98.642 59.449 1.00 106.55 310 ILE F O 1
ATOM 15090 N N . TYR F 1 311 ? 0.827 97.726 58.344 1.00 98.46 311 TYR F N 1
ATOM 15091 C CA . TYR F 1 311 ? 1.523 97.585 57.059 1.00 99.19 311 TYR F CA 1
ATOM 15092 C C . TYR F 1 311 ? 2.058 98.939 56.594 1.00 103.66 311 TYR F C 1
ATOM 15093 O O . TYR F 1 311 ? 3.265 99.105 56.402 1.00 101.29 311 TYR F O 1
ATOM 15102 N N . ASP F 1 312 ? 1.151 99.904 56.463 1.00 102.88 312 ASP F N 1
ATOM 15103 C CA . ASP F 1 312 ? 1.482 101.242 55.963 1.00 106.10 312 ASP F CA 1
ATOM 15104 C C . ASP F 1 312 ? 2.471 101.990 56.864 1.00 104.10 312 ASP F C 1
ATOM 15105 O O . ASP F 1 312 ? 3.460 102.541 56.376 1.00 103.26 312 ASP F O 1
ATOM 15110 N N . THR F 1 313 ? 2.202 101.991 58.169 1.00 103.19 313 THR F N 1
ATOM 15111 C CA . THR F 1 313 ? 3.054 102.676 59.156 1.00 104.58 313 THR F CA 1
ATOM 15112 C C . THR F 1 313 ? 4.513 102.236 59.056 1.00 100.89 313 THR F C 1
ATOM 15113 O O . THR F 1 313 ? 5.423 103.067 58.982 1.00 96.98 313 THR F O 1
ATOM 15117 N N . LEU F 1 314 ? 4.713 100.923 59.073 1.00 97.55 314 LEU F N 1
ATOM 15118 C CA . LEU F 1 314 ? 6.050 100.334 59.077 1.00 94.84 314 LEU F CA 1
ATOM 15119 C C . LEU F 1 314 ? 6.864 100.718 57.851 1.00 95.33 314 LEU F C 1
ATOM 15120 O O . LEU F 1 314 ? 8.027 101.106 57.978 1.00 91.27 314 LEU F O 1
ATOM 15125 N N . LEU F 1 315 ? 6.242 100.620 56.678 1.00 97.91 315 LEU F N 1
ATOM 15126 C CA . LEU F 1 315 ? 6.877 101.020 55.422 1.00 94.21 315 LEU F CA 1
ATOM 15127 C C . LEU F 1 315 ? 7.467 102.425 55.521 1.00 95.90 315 LEU F C 1
ATOM 15128 O O . LEU F 1 315 ? 8.594 102.661 55.085 1.00 102.36 315 LEU F O 1
ATOM 15133 N N . ALA F 1 316 ? 6.705 103.336 56.122 1.00 90.69 316 ALA F N 1
ATOM 15134 C CA . ALA F 1 316 ? 7.150 104.715 56.331 1.00 90.99 316 ALA F CA 1
ATOM 15135 C C . ALA F 1 316 ? 8.283 104.809 57.353 1.00 94.59 316 ALA F C 1
ATOM 15136 O O . ALA F 1 316 ? 9.234 105.561 57.139 1.00 94.94 316 ALA F O 1
ATOM 15138 N N . ILE F 1 317 ? 8.178 104.054 58.452 1.00 92.12 317 ILE F N 1
ATOM 15139 C CA . ILE F 1 317 ? 9.239 103.994 59.478 1.00 91.58 317 ILE F CA 1
ATOM 15140 C C . ILE F 1 317 ? 10.593 103.595 58.876 1.00 92.52 317 ILE F C 1
ATOM 15141 O O . ILE F 1 317 ? 11.619 104.197 59.190 1.00 92.48 317 ILE F O 1
ATOM 15146 N N . PHE F 1 318 ? 10.580 102.590 58.010 1.00 95.29 318 PHE F N 1
ATOM 15147 C CA . PHE F 1 318 ? 11.802 102.109 57.358 1.00 95.63 318 PHE F CA 1
ATOM 15148 C C . PHE F 1 318 ? 12.333 103.121 56.339 1.00 99.18 318 PHE F C 1
ATOM 15149 O O . PHE F 1 318 ? 13.539 103.371 56.280 1.00 103.62 318 PHE F O 1
ATOM 15157 N N . GLU F 1 319 ? 11.420 103.662 55.528 1.00 96.29 319 GLU F N 1
ATOM 15158 C CA . GLU F 1 319 ? 11.680 104.795 54.614 1.00 98.30 319 GLU F CA 1
ATOM 15159 C C . GLU F 1 319 ? 12.294 106.010 55.319 1.00 100.23 319 GLU F C 1
ATOM 15160 O O . GLU F 1 319 ? 13.308 106.556 54.878 1.00 98.74 319 GLU F O 1
ATOM 15166 N N . ILE F 1 320 ? 11.655 106.424 56.407 1.00 97.15 320 ILE F N 1
ATOM 15167 C CA . ILE F 1 320 ? 12.158 107.497 57.255 1.00 97.86 320 ILE F CA 1
ATOM 15168 C C . ILE F 1 320 ? 13.567 107.159 57.734 1.00 101.04 320 ILE F C 1
ATOM 15169 O O . ILE F 1 320 ? 14.495 107.941 57.533 1.00 109.99 320 ILE F O 1
ATOM 15174 N N . ALA F 1 321 ? 13.710 105.990 58.352 1.00 98.50 321 ALA F N 1
ATOM 15175 C CA . ALA F 1 321 ? 14.996 105.523 58.897 1.00 101.56 321 ALA F CA 1
ATOM 15176 C C . ALA F 1 321 ? 16.169 105.699 57.927 1.00 101.56 321 ALA F C 1
ATOM 15177 O O . ALA F 1 321 ? 17.244 106.159 58.319 1.00 100.51 321 ALA F O 1
ATOM 15179 N N . LYS F 1 322 ? 15.940 105.347 56.666 1.00 102.24 322 LYS F N 1
ATOM 15180 C CA . LYS F 1 322 ? 16.957 105.472 55.617 1.00 102.70 322 LYS F CA 1
ATOM 15181 C C . LYS F 1 322 ? 17.175 106.914 55.167 1.00 114.11 322 LYS F C 1
ATOM 15182 O O . LYS F 1 322 ? 18.317 107.328 54.965 1.00 119.17 322 LYS F O 1
ATOM 15188 N N . GLU F 1 323 ? 16.085 107.661 54.993 1.00 111.33 323 GLU F N 1
ATOM 15189 C CA . GLU F 1 323 ? 16.153 109.067 54.558 1.00 107.20 323 GLU F CA 1
ATOM 15190 C C . GLU F 1 323 ? 16.927 109.955 55.531 1.00 108.99 323 GLU F C 1
ATOM 15191 O O . GLU F 1 323 ? 17.761 110.757 55.111 1.00 116.72 323 GLU F O 1
ATOM 15197 N N . GLN F 1 324 ? 16.652 109.790 56.823 1.00 105.38 324 GLN F N 1
ATOM 15198 C CA . GLN F 1 324 ? 17.275 110.593 57.877 1.00 110.04 324 GLN F CA 1
ATOM 15199 C C . GLN F 1 324 ? 18.544 109.979 58.474 1.00 111.73 324 GLN F C 1
ATOM 15200 O O . GLN F 1 324 ? 19.266 110.659 59.203 1.00 122.85 324 GLN F O 1
ATOM 15206 N N . GLY F 1 325 ? 18.815 108.712 58.175 1.00 100.45 325 GLY F N 1
ATOM 15207 C CA . GLY F 1 325 ? 19.993 108.024 58.718 1.00 102.59 325 GLY F CA 1
ATOM 15208 C C . GLY F 1 325 ? 19.883 107.809 60.218 1.00 103.99 325 GLY F C 1
ATOM 15209 O O . GLY F 1 325 ? 20.800 108.133 60.976 1.00 99.20 325 GLY F O 1
ATOM 15210 N N . VAL F 1 326 ? 18.739 107.272 60.634 1.00 105.47 326 VAL F N 1
ATOM 15211 C CA . VAL F 1 326 ? 18.417 107.050 62.046 1.00 101.47 326 VAL F CA 1
ATOM 15212 C C . VAL F 1 326 ? 17.790 105.667 62.225 1.00 98.08 326 VAL F C 1
ATOM 15213 O O . VAL F 1 326 ? 17.459 104.995 61.246 1.00 93.47 326 VAL F O 1
ATOM 15217 N N . THR F 1 327 ? 17.612 105.268 63.482 1.00 90.64 327 THR F N 1
ATOM 15218 C CA . THR F 1 327 ? 17.024 103.962 63.821 1.00 88.66 327 THR F CA 1
ATOM 15219 C C . THR F 1 327 ? 15.516 103.946 63.546 1.00 90.05 327 THR F C 1
ATOM 15220 O O . THR F 1 327 ? 14.896 104.993 63.343 1.00 89.25 327 THR F O 1
ATOM 15224 N N . THR F 1 328 ? 14.936 102.751 63.536 1.00 91.28 328 THR F N 1
ATOM 15225 C CA . THR F 1 328 ? 13.482 102.599 63.389 1.00 89.88 328 THR F CA 1
ATOM 15226 C C . THR F 1 328 ? 12.733 103.079 64.631 1.00 91.12 328 THR F C 1
ATOM 15227 O O . THR F 1 328 ? 11.580 103.498 64.532 1.00 93.62 328 THR F O 1
ATOM 15231 N N . ASN F 1 329 ? 13.386 103.006 65.790 1.00 89.94 329 ASN F N 1
ATOM 15232 C CA . ASN F 1 329 ? 12.842 103.550 67.033 1.00 85.50 329 ASN F CA 1
ATOM 15233 C C . ASN F 1 329 ? 12.768 105.069 66.962 1.00 89.62 329 ASN F C 1
ATOM 15234 O O . ASN F 1 329 ? 11.716 105.657 67.215 1.00 101.87 329 ASN F O 1
ATOM 15239 N N . ASP F 1 330 ? 13.895 105.684 66.605 1.00 90.09 330 ASP F N 1
ATOM 15240 C CA . ASP F 1 330 ? 13.981 107.137 66.359 1.00 94.46 330 ASP F CA 1
ATOM 15241 C C . ASP F 1 330 ? 13.044 107.609 65.242 1.00 99.20 330 ASP F C 1
ATOM 15242 O O . ASP F 1 330 ? 12.493 108.708 65.304 1.00 98.14 330 ASP F O 1
ATOM 15247 N N . ALA F 1 331 ? 12.898 106.777 64.214 1.00 103.01 331 ALA F N 1
ATOM 15248 C CA . ALA F 1 331 ? 11.970 107.030 63.122 1.00 97.07 331 ALA F CA 1
ATOM 15249 C C . ALA F 1 331 ? 10.527 106.967 63.619 1.00 100.98 331 ALA F C 1
ATOM 15250 O O . ALA F 1 331 ? 9.760 107.915 63.436 1.00 101.69 331 ALA F O 1
ATOM 15252 N N . ALA F 1 332 ? 10.182 105.856 64.269 1.00 102.47 332 ALA F N 1
ATOM 15253 C CA . ALA F 1 332 ? 8.842 105.638 64.843 1.00 102.12 332 ALA F CA 1
ATOM 15254 C C . ALA F 1 332 ? 8.387 106.805 65.712 1.00 100.03 332 ALA F C 1
ATOM 15255 O O . ALA F 1 332 ? 7.212 107.176 65.708 1.00 104.94 332 ALA F O 1
ATOM 15257 N N . ARG F 1 333 ? 9.326 107.367 66.465 1.00 99.80 333 ARG F N 1
ATOM 15258 C CA . ARG F 1 333 ? 9.073 108.584 67.225 1.00 101.87 333 ARG F CA 1
ATOM 15259 C C . ARG F 1 333 ? 8.613 109.697 66.296 1.00 99.26 333 ARG F C 1
ATOM 15260 O O . ARG F 1 333 ? 7.506 110.211 66.442 1.00 99.69 333 ARG F O 1
ATOM 15268 N N . ARG F 1 334 ? 9.463 110.034 65.330 1.00 94.92 334 ARG F N 1
ATOM 15269 C CA . ARG F 1 334 ? 9.215 111.164 64.423 1.00 95.99 334 ARG F CA 1
ATOM 15270 C C . ARG F 1 334 ? 7.888 111.052 63.680 1.00 102.44 334 ARG F C 1
ATOM 15271 O O . ARG F 1 334 ? 7.207 112.052 63.487 1.00 101.71 334 ARG F O 1
ATOM 15279 N N . LEU F 1 335 ? 7.524 109.836 63.286 1.00 101.26 335 LEU F N 1
ATOM 15280 C CA . LEU F 1 335 ? 6.242 109.592 62.622 1.00 102.87 335 LEU F CA 1
ATOM 15281 C C . LEU F 1 335 ? 5.050 109.789 63.560 1.00 101.18 335 LEU F C 1
ATOM 15282 O O . LEU F 1 335 ? 4.021 110.318 63.148 1.00 102.53 335 LEU F O 1
ATOM 15287 N N . ALA F 1 336 ? 5.187 109.357 64.809 1.00 98.20 336 ALA F N 1
ATOM 15288 C CA . ALA F 1 336 ? 4.143 109.570 65.813 1.00 104.53 336 ALA F CA 1
ATOM 15289 C C . ALA F 1 336 ? 3.958 111.064 66.071 1.00 111.92 336 ALA F C 1
ATOM 15290 O O . ALA F 1 336 ? 2.853 111.597 65.941 1.00 112.29 336 ALA F O 1
ATOM 15292 N N . GLU F 1 337 ? 5.064 111.720 66.419 1.00 109.19 337 GLU F N 1
ATOM 15293 C CA . GLU F 1 337 ? 5.093 113.154 66.704 1.00 107.51 337 GLU F CA 1
ATOM 15294 C C . GLU F 1 337 ? 4.566 113.997 65.536 1.00 110.82 337 GLU F C 1
ATOM 15295 O O . GLU F 1 337 ? 3.714 114.861 65.732 1.00 114.21 337 GLU F O 1
ATOM 15301 N N . ASP F 1 338 ? 5.058 113.730 64.329 1.00 102.20 338 ASP F N 1
ATOM 15302 C CA . ASP F 1 338 ? 4.634 114.486 63.141 1.00 107.64 338 ASP F CA 1
ATOM 15303 C C . ASP F 1 338 ? 3.189 114.200 62.711 1.00 110.06 338 ASP F C 1
ATOM 15304 O O . ASP F 1 338 ? 2.567 115.033 62.049 1.00 115.71 338 ASP F O 1
ATOM 15309 N N . ARG F 1 339 ? 2.666 113.030 63.073 1.00 108.64 339 ARG F N 1
ATOM 15310 C CA . ARG F 1 339 ? 1.250 112.712 62.846 1.00 115.79 339 ARG F CA 1
ATOM 15311 C C . ARG F 1 339 ? 0.353 113.572 63.740 1.00 114.72 339 ARG F C 1
ATOM 15312 O O . ARG F 1 339 ? -0.703 114.039 63.305 1.00 118.50 339 ARG F O 1
ATOM 15320 N N . ILE F 1 340 ? 0.784 113.767 64.984 1.00 109.82 340 ILE F N 1
ATOM 15321 C CA . ILE F 1 340 ? 0.084 114.621 65.949 1.00 115.11 340 ILE F CA 1
ATOM 15322 C C . ILE F 1 340 ? 0.041 116.075 65.449 1.00 114.58 340 ILE F C 1
ATOM 15323 O O . ILE F 1 340 ? -1.030 116.689 65.383 1.00 105.40 340 ILE F O 1
ATOM 15328 N N . ASN F 1 341 ? 1.215 116.599 65.096 1.00 117.66 341 ASN F N 1
ATOM 15329 C CA . ASN F 1 341 ? 1.369 117.971 64.587 1.00 115.79 341 ASN F CA 1
ATOM 15330 C C . ASN F 1 341 ? 0.502 118.258 63.369 1.00 116.31 341 ASN F C 1
ATOM 15331 O O . ASN F 1 341 ? -0.103 119.325 63.271 1.00 123.29 341 ASN F O 1
ATOM 15336 N N . ASN F 1 342 ? 0.464 117.298 62.448 1.00 118.85 342 ASN F N 1
ATOM 15337 C CA . ASN F 1 342 ? -0.407 117.333 61.271 1.00 123.24 342 ASN F CA 1
ATOM 15338 C C . ASN F 1 342 ? -1.887 117.519 61.636 1.00 119.00 342 ASN F C 1
ATOM 15339 O O . ASN F 1 342 ? -2.574 118.363 61.056 1.00 114.50 342 ASN F O 1
ATOM 15344 N N . SER F 1 343 ? -2.355 116.742 62.610 1.00 109.63 343 SER F N 1
ATOM 15345 C CA . SER F 1 343 ? -3.770 116.739 63.013 1.00 100.67 343 SER F CA 1
ATOM 15346 C C . SER F 1 343 ? -4.269 118.042 63.656 1.00 101.47 343 SER F C 1
ATOM 15347 O O . SER F 1 343 ? -5.476 118.293 63.682 1.00 103.21 343 SER F O 1
ATOM 15350 N N . LYS F 1 344 ? -3.347 118.845 64.186 1.00 112.30 344 LYS F N 1
ATOM 15351 C CA . LYS F 1 344 ? -3.649 120.211 64.640 1.00 111.22 344 LYS F CA 1
ATOM 15352 C C . LYS F 1 344 ? -3.989 121.135 63.472 1.00 112.23 344 LYS F C 1
ATOM 15353 O O . LYS F 1 344 ? -4.896 121.960 63.572 1.00 114.49 344 LYS F O 1
ATOM 15359 N N . ARG F 1 345 ? -3.245 120.991 62.377 1.00 115.11 345 ARG F N 1
ATOM 15360 C CA . ARG F 1 345 ? -3.451 121.787 61.162 1.00 118.20 345 ARG F CA 1
ATOM 15361 C C . ARG F 1 345 ? -4.767 121.472 60.438 1.00 117.09 345 ARG F C 1
ATOM 15362 O O . ARG F 1 345 ? -5.341 122.357 59.802 1.00 121.63 345 ARG F O 1
ATOM 15370 N N . SER F 1 346 ? -5.220 120.219 60.533 1.00 111.19 346 SER F N 1
ATOM 15371 C CA . SER F 1 346 ? -6.430 119.723 59.845 1.00 108.32 346 SER F CA 1
ATOM 15372 C C . SER F 1 346 ? -7.633 120.659 59.918 1.00 110.22 346 SER F C 1
ATOM 15373 O O . SER F 1 346 ? -8.070 121.191 58.895 1.00 102.92 346 SER F O 1
#

Solvent-accessible surface area: 92359 Å² total; per-residue (Å²): 96,169,131,59,20,198,129,44,44,20,79,74,32,53,117,15,121,28,176,150,29,139,3,99,2,8,1,0,0,14,17,30,62,34,17,46,0,10,5,17,1,22,0,12,30,20,70,58,123,126,24,0,22,130,25,0,3,119,26,0,92,34,40,3,32,41,0,0,0,0,70,5,68,2,0,0,0,6,0,0,1,30,15,58,68,158,93,66,65,76,79,14,6,114,10,0,4,173,51,0,64,87,20,124,20,97,0,14,3,11,96,39,20,56,5,76,96,94,19,22,202,38,28,42,194,61,45,44,116,26,64,20,18,0,40,0,0,11,12,0,3,54,0,0,3,52,12,72,125,134,50,140,182,9,63,53,37,72,1,0,0,10,4,4,44,117,50,0,44,38,1,0,106,56,2,63,110,80,104,12,118,9,46,0,2,24,67,78,106,128,110,6,111,69,0,103,170,70,19,65,12,77,57,20,104,60,28,58,3,39,28,41,97,10,45,7,2,0,0,19,38,55,23,13,17,0,14,58,21,15,4,79,30,15,110,1,27,0,0,0,0,12,10,74,72,0,18,12,23,124,90,82,5,6,90,71,2,52,162,121,25,11,40,6,0,0,16,41,0,0,13,0,0,24,21,0,12,53,20,1,90,55,113,46,85,72,111,111,104,1,90,107,46,0,79,37,0,49,81,1,0,39,36,0,0,91,42,8,118,87,84,65,42,24,11,18,30,0,0,64,92,18,0,56,60,61,25,68,141,86,155,43,166,110,42,27,211,143,54,39,14,92,83,33,45,108,14,133,54,78,161,4,84,2,4,0,0,0,8,26,45,56,36,19,45,0,8,6,13,1,14,0,14,46,14,53,66,105,78,22,0,19,103,21,0,2,108,38,0,74,35,43,4,22,33,1,0,0,0,69,1,69,1,2,0,0,6,0,0,1,32,18,59,50,160,101,80,75,81,69,15,4,72,0,1,0,110,42,0,59,83,20,103,16,140,0,14,3,12,96,39,33,54,6,74,91,96,24,16,181,26,2,33,116,86,2,173,60,24,17,86,108,21,76,10,16,0,45,0,0,10,12,0,0,39,0,0,2,35,21,120,104,146,53,110,173,6,72,63,19,76,0,0,0,8,4,3,29,113,50,1,54,39,0,0,144,55,1,59,111,79,103,13,115,10,54,0,4,18,76,82,86,149,107,6,121,87,0,118,216,96,33,64,3,74,63,22,108,53,32,66,2,31,23,35,102,10,38,2,3,0,0,18,55,38,26,11,11,1,9,56,15,15,9,64,31,17,101,3,24,0,0,0,1,10,8,71,85,0,12,15,50,86,145,81,3,8,90,52,1,52,178,127,46,24,33,7,1,1,14,43,0,0,10,0,0,21,20,0,15,46,20,0,72,54,105,42,91,70,113,118,111,0,111,104,36,0,91,30,0,48,86,0,0,52,34,0,3,103,44,15,139,110,70,66,34,23,11,7,56,0,0,80,90,13,0,59,62,75,20,56,96,36,158,197,145,158,54,178,121,28,24,206,126,42,39,14,90,70,31,43,117,14,125,28,172,153,28,138,0,82,4,6,0,0,0,12,20,34,42,32,17,48,0,14,3,16,0,45,0,48,77,33,178,84,108,94,34,0,21,128,22,0,3,138,34,0,82,36,36,0,27,38,1,0,1,1,76,6,68,0,0,0,0,10,0,0,3,28,20,81,54,166,110,61,78,75,81,11,5,71,5,2,0,116,38,0,56,87,25,120,18,104,0,12,1,12,93,48,71,54,10,68,91,103,18,16,186,23,0,37,98,72,1,158,73,18,48,117,21,53,16,17,0,10,0,0,8,11,0,1,24,0,0,3,42,14,97,112,134,65,53,174,7,37,13,35,29,2,0,0,20,15,18,42,111,40,0,53,22,0,0,87,5,0,66,37,30,48,11,32,6,22,0,29,156,149,148,14,107,76,0,104,180,83,21,54,3,50,62,18,104,89,114,85,2,38,61,33,95,3,57,1,1,0,0,21,47,130,36,25,17,1,22,58,150,18,3,81,126,20,111,2,28,0,0,0,0,16,4,77,91,0,20,113,68,134,146,82,12,5,73,59,1,56,160,157,49,14,27,7,0,1,14,53,0,0,14,0,0,21,21,3,15,55,21,0,81,54,98,46,84,71,99,38,115,0,22,41,49,0,46,27,0,31,89,0,0,45,19,0,1,103,22,11,120,81,71,72,44,30,9,33,51,0,0,105,101,10,0,41,67,55,13,39,80,56,129,224,166,57,177,90,36,28,211,126,45,43,16,90,83,28,46,108,14,107,16,160,152,16,141,1,108,4,6,0,0,0,21,8,44,29,41,15,49,0,8,5,11,0,19,5,12,63,20,62,72,131,108,28,0,24,130,17,0,8,116,33,0,76,35,31,2,31,46,0,0,0,0,76,5,65,1,0,0,0,11,0,0,1,34,72,157,77,86,76,19,4,124,8,1,9,150,32,20,112,79,16,131,43,99,2,53,36,23,104,41,30,66,6,71,89,105,26,61,187,45,34,127,62,34,87,20,67,11,18,0,42,0,0,9,13,0,3,52,0,0,3,51,42,106,102,138,52,166,170,9,84,47,35,72,2,0,0,17,5,1,33,108,46,0,66,29,0,0,114,51,2,59,117,78,107,15,103,9,50,0,2,22,71,82,105,148,108,14,82,86,0,93,191,93,16,64,3,75,64,28,106,51,21,65,3,25,28,38,99,9,40,5,1,0,0,18,33,46,20,15,10,2,13,46,45,4,7,79,26,21,103,4,22,0,0,0,0,10,10,82,78,0,8,15,51,89,150,53,1,10,79,57,2,53,154,144,51,19,32,8,0,0,14,34,0,0,13,0,0,21,24,0,10,72,26,0,103,68,99,49,70,73,102,110,112,1,110,107,37,0,87,31,0,60,92,1,0,47,34,0,6,111,36,12,187,136,116,66,59,35,14,5,65,0,0,73,141,14,0,74,70,65,30,97,71,43,157,190,125,187,48,170,99,45,23,204,136,47,39,16,87,72,32,47,113,13,114,22,172,127,12,142,2,110,3,5,0,0,0,13,24,35,40,44,11,48,0,7,9,13,0,49,0,51,79,35,178,70,115,95,31,0,19,116,23,0,0,153,26,0,81,36,30,4,26,39,0,0,0,1,74,1,69,1,2,0,0,14,0,0,0,30,17,57,56,156,102,62,73,75,72,14,4,72,0,0,0,101,49,0,53,85,24,121,20,97,0,13,2,14,96,46,67,48,4,68,91,93,15,8,182,23,2,32,104,63,1,163,65,31,12,89,114,18,61,4,20,0,14,0,0,9,11,0,2,32,0,0,0,64,36,138,106,140,48,48,140,8,37,12,56,46,5,8,0,13,4,7,42,115,47,0,62,42,0,0,92,6,2,62,47,32,52,15,30,11,24,0,1,70,108,144,124,8,124,85,0,92,198,101,27,61,4,40,60,19,102,79,110,84,4,32,60,32,88,17,7,0,1,17,46,131,34,34,18,3,19,56,146,19,10,97,117,13,112,10,28,2,1,0,0,13,4,78,95,0,15,116,69,126,115,78,3,8,90,65,2,58,172,157,54,13,31,5,0,0,19,46,1,0,14,0,0,21,22,0,16,50,22,0,69,62,103,47,89,67,98,48,112,0,30,39,37,0,55,35,0,36,96,1,0,40,33,0,16,101,40,17,160,135,105,68,42,21,15,11,44,0,0,84,102,11,0,69,92,70,16,94,117,34,120,219,74,248,93,163,146,55,20,212,141,48,41,15,89,73,31,45,110,19,118,16,188,139,7,128,1,98,4,11,0,0,0,13,24,46,50,34,17,36,0,12,5,17,1,49,0,46,78,39,172,72,114,113,30,0,26,137,18,0,9,152,34,0,105,37,36,3,28,37,2,1,0,1,73,7,72,1,1,0,0,9,0,0,2,43,13,117,155,101,76,93,79,6,3,100,12,0,0,116,28,0,56,79,19,117,22,82,0,12,3,9,93,43,68,68,8,70,90,103,17,12,186,18,1,47,113,58,0,149,56,28,51,122,24,55,16,16,0,7,0,0,9,11,0,0,41,0,2,1,33,23,125,96,146,53,84,157,7,33,13,36,25,0,0,0,17,4,10,40,111,41,1,44,43,0,0,100,9,1,70,32,29,44,10,30,10,25,0,2,19,138,37,98,134,106,4,91,102,1,65,202,86,19,59,9,50,54,20,112,49,112,95,1,43,56,28,102,7,35,2,2,0,0,20,43,126,32,24,16,0,17,56,146,23,3,68,120,16,94,6,29,1,1,0,0,10,8,66,103,1,8,101,78,102,139,81,6,8,104,70,1,59,196,135,58,14,38,8,2,1,18,50,0,0,9,0,0,22,20,2,14,44,19,0,82,62,94,43,100,72,107,43,89,1,16,68,29,0,46,40,0,44,89,11,0,46,20,0,4,106,37,12,151,82,84,67,44,19,12,27,44,0,0,98,98,34,0,56,68,73,13,36,80,33,124,154,113

Organism: Nostoc punctiforme (NCBI:txid272131)

InterPro domains:
  IPR006095 Glutamate/phenylalanine/leucine/valine/L-tryptophan dehydrogenase [PR00082] (66-80)
  IPR006095 Glutamate/phenylalanine/leucine/valine/L-tryptophan dehydrogenase [PR00082] (172-192)
  IPR006095 Glutamate/phenylalanine/leucine/valine/L-tryptophan dehydrogenase [PR00082] (283-294)
  IPR006096 Glutamate/phenylalanine/leucine/valine/L-tryptophan dehydrogenase, C-terminal [PF00208] (145-194)
  IPR006096 Glutamate/phenylalanine/leucine/valine/L-tryptophan dehydrogenase, C-terminal [PF00208] (214-343)
  IPR006096 Glutamate/phenylalanine/leucine/valine/L-tryptophan dehydrogenase, C-terminal [SM00839] (140-347)
  IPR006097 Glutamate/phenylalanine/leucine/valine/L-tryptophan dehydrogenase, dimerisation domain [PF02812] (25-133)
  IPR016211 Glutamate/phenylalanine/leucine/valine/L-tryptophan dehydrogenase, bacterial/archaeal [PIRSF000188] (3-348)
  IPR016211 Glutamate/phenylalanine/leucine/valine/L-tryptophan dehydrogenase, bacterial/archaeal [PTHR42722] (1-347)
  IPR033524 Leu/Phe/Val dehydrogenases active site [PS00074] (74-87)
  IPR036291 NAD(P)-binding domain superfamily [SSF51735] (139-342)
  IPR046346 Aminoacid dehydrogenase-like, N-terminal domain superfamily [SSF53223] (4-142)

Secondary structure (DSSP, 8-state):
-HHHHHHHT-SEEEEEE-SSS--EEEEEEEE-SSSSEEEEEE----SSHHHHHHHHHHHHHHHHHHHHHTT-S--EEEEEEE--SS---HHHHHHHHHHHHHTTTSEEEE-BTTB-HHHHHH-------HHHHHHHHHHHHHHHHHHHH-----TT-EEEEE--SHHHHHHHHHHHTTT-EEEEE-SSGGGHHHHHHHH--EE--TTGGGT---SEEEE-S-SS-BSTTTTTT---SEE--SSSS-BSSTTHHHHHHHHHT-EE--HHHHTHHHHHHHHHHHH---HHHHHHHTTHHHHHHHHHHHHHHHHT--HHHHHHHHHHHHHHH-/-HHHHHHHHT-SEEEEEE----EEEEEE---SSSSEE--EEEE--SSHHHHHHHHHHHHHHHHHHHHHHT-S-EEEEEEEE--TTS--HHHHHHHHHHHHHTTTSEE--B-TT--HHHHHHHHHHH------HHHHHHHHHHHHHHHHHHHT-----TT-EEEEE--SHHHHHHHHHHHTTT-EEEEE-SSHHHHHHHHHHH--EE--TTTTTS-S-SEEEE-S-SS-BSTTTGGG---SEE--S-SS-BSSHHHHHHHHHHTT-EE--HHHHTTHHHHHHHHHHT---HHHHHHHTTHHHHHHHHHHHHHHHHT--HHHHHHHHHHHHHHHTT--/-HHHHHHHH---EEEEEEETTTTEEEEEEE---SSSSEE--EEEE--SSHHHHHHHHHHHHHHHHHHHHHTT-S--BEEEEEES-TTS--HHHHHHHHHHHHHTTTSEEB---TT--HHHHHHHHHHHS-B--HHHHHHHHHHHHHHHHHHHT-----TT-EEEEE--SHHHHHHHHHHHHTT-EEEE--HHHHHHHHHH--EE--TTTTTSS--SEEEE-S-SS-BSTTTGGG---SEE----SS-BSSHHHHHHHHHHTT-EEPPHHHHTHHHHHHHHHHHT---HHHHHHHTTHHHHHHHHHHHHHHHTTS-TTHHHHHHHHHHHHHHH-/-HHHHHHHH--SEEEEEE-SSS--EEEEEE---SSSSEEEEEEEE--SSHHHHHHHHHHHHHHHHHHHHHHT-S-EEEEEEEE---HHHHHHHHHHHHHTTTSEEEE--TT--HHHHHHH---HHHHHHHHHHHHHHHHHHHHH--S--TT-EEEEE--SHHHHHHHHHHHTTT-EEEEE-SSHHHHHHHHHHH--EE--TTGGGS---SEEEE-S-S--B-TTTTTT---SEE----SS-BSSHHHHHHHHHHTT-EEPPHHHHHHHHHHHHHHHHT---HHHHHHHTTHHHHHHHHHHHHHHHHT--HHHHHHHHHHHHHHHHHH-/-HHHHHHHHT-SEEEEEE-SSS--EEEEEE---SSSSEEEEEEEE--SSHHHHHHHHHHHHHHHHHHHHHHT-S-EEEEEEEES-TTS--HHHHHHHHHHHHHTTTSEEEEE-TT--HHHHHHHHHHH--B---HHHHHHHHHHHHHHHHHHHT-----TT-EEEEE--SHHHHHHHHHHHHTTPEEEEE--HHHHHHHHHH-PEE--TTGGGT---EEE-S-SS-BSTTTTTT---SB-----SS-BSSTTHHHHHHHHTT-B---HHHHTHHHHHHHHHHHT---HHHHHHHTTHHHHHHHHHHHHHHHHTS-HHHHHHHHHHHHHHHTSS--/-HHHHHHHT-SEEEEEEETTTTEEEEEEE---SSSSEE--B-----SSHHHHHHHHHHHHHHHHHHHHHHT-S-EEEEEEE------HHHHHHHHHHHHHT-SSEEB---TT--HHHHHHHTTT---B--HHHHHHHHHHHHHHHHHHHT--S--TT-EEEE---SHHHHHHHHHHHTTT-EEEE--SSHHHHHHHHHHH--EE--TTGGGS-S-SEE---S-SS-BSTTTTTT---SEE--S-TT-BSSTTHHHHHHHHHT-EE--HHHHHHHHHHHHHHHHS---HHHHHHHHTHHHHHHHHHHHHHHHHT--HHHHHHHHHHHHHHHHHH-

B-factor: mean 98.14, std 10.33, range [50.99, 146.29]

Radius of gyration: 56.13 Å; Cα contacts (8 Å, |Δi|>4): 4135; chains: 6; bounding box: 92×181×107 Å